Protein 2HGC (pdb70)

CATH classification: 1.10.10.10

Foldseek 3Di:
DCLLVCLVCCVVVLDDDDQVRQPHDVVVVQVSVVVCVVVQQKDQQDDDPHTRRIHSDGMDGDPCNVVVCVVCVPDDGD

InterPro domains:
  IPR018597 Bacteriophage Tuc2009, YjcQ [PF09639] (8-92)
  IPR036388 Winged helix-like DNA-binding domain superfamily [G3DSA:1.10.10.10] (1-82)
  IPR036390 Winged helix DNA-binding domain superfamily [SSF46785] (5-82)

Organism: Bacillus subtilis (strain 168) (NCBI:txid224308)

Nearest PDB structures (foldseek):
  2hgc-assembly1_A  TM=9.482E-01  e=6.575E-14  Bacillus subtilis
  5kbj-assembly2_D  TM=4.051E-01  e=1.940E-01  Staphylococcus aureus
  8qie-assembly1_Sa  TM=5.534E-01  e=1.242E+00  Leishmania major strain Friedlin
  5lzu-assembly1_ZZ  TM=5.571E-01  e=3.143E+00  Oryctolagus cuniculus
  8pj1-assembly1_y  TM=4.479E-01  e=6.517E+00  Homo sapiens

Secondary structure (DSSP, 8-state):
--HHHHHHHHHHH-S---HHHHTS-HHHHHHHHHHHHHHTSEE--EESSSSEE--SS--EE-HHHHHHHHHHT-S---

Solvent-accessible surface area: 5072 Å² total; per-residue (Å²): 174,65,74,13,2,0,0,22,25,7,102,111,44,112,14,68,29,46,47,120,120,11,58,12,82,111,84,93,15,20,72,2,0,46,73,1,84,180,67,20,38,3,95,26,12,92,113,77,108,114,80,14,73,21,103,167,155,15,17,94,49,36,141,111,0,47,75,71,17,130,139,43,30,129,107,118,73,111

Radius of gyration: 11.41 Å; Cα contacts (8 Å, |Δi|>4): 88; chains: 1; bounding box: 29×24×24 Å

Sequence (78 aa):
KLRYAILKEIFEGNTPLSENDIGVTEDQFDDAVNFLKREGYIIGVHYSDDRPHLYKLGPELTEKGENYLKENGTWSKAKLRYAILKEIFEGNTPLSENDIGVTEDQFDDAVNFLKREGYIIGVHYSDDRPHLYKLGPELTEKGENYLKENGTWSKAKLRYAILKEIFEGNTPLSENDIGVTEDQFDDAVNFLKREGYIIGVHYSDDRPHLYKLGPELTEKGENYLKENGTWSKAKLRYAILKEIFEGNTPLSENDIGVTEDQFDDAVNFLKREGYIIGVHYSDDRPHLYKLGPELTEKGENYLKENGTWSKAKLRYAILKEIFEGNTPLSENDIGVTEDQFDDAVNFLKREGYIIGVHYSDDRPHLYKLGPELTEKGENYLKENGTWSKAKLRYAILKEIFEGNTPLSENDIGVTEDQFDDAVNFLKREGYIIGVHYSDDRPHLYKLGPELTEKGENYLKENGTWSKAKLRYAILKEIFEGNTPLSENDIGVTEDQFDDAVNFLKREGYIIGVHYSDDRPHLYKLGPELTEKGENYLKENGTWSKAKLRYAILKEIFEGNTPLSENDIGVTEDQFDDAVNFLKREGYIIGVHYSDDRPHLYKLGPELTEKGENYLKENGTWSKAKLRYAILKEIFEGNTPLSENDIGVTEDQFDDAVNFLKREGYIIGVHYSDDRPHLYKLGPELTEKGENYLKENGTWSKAKLRYAILKEIFEGNTPLSENDIGVTEDQFDDAVNFLKREGYIIGVHYSDDRPHLYKLGPELTEKGENYLKENGTWSKAKLRYAILKEIFEGNTPLSENDIGVTEDQFDDAVNFLKREGYIIGVHYSDDRPHLYKLGPELTEKGENYLKENGTWSKAKLRYAILKEIFEGNTPLSENDIGVTEDQFDDAVNFLKREGYIIGVHYSDDRPHLYKLGPELTEKGENYLKENGTWSKAKLRYAILKEIFEGNTPLSENDIGVTEDQFDDAVNFLKREGYIIGVHYSDDRPHLYKLGPELTEKGENYLKENGTWSKAKLRYAILKEIFEGNTPLSENDIGVTEDQFDDAVNFLKREGYIIGVHYSDDRPHLYKLGPELTEKGENYLKENGTWSKAKLRYAILKEIFEGNTPLSENDIGVTEDQFDDAVNFLKREGYIIGVHYSDDRPHLYKLGPELTEKGENYLKENGTWSKAKLRYAILKEIFEGNTPLSENDIGVTEDQFDDAVNFLKREGYIIGVHYSDDRPHLYKLGPELTEKGENYLKENGTWSKAKLRYAILKEIFEGNTPLSENDIGVTEDQFDDAVNFLKREGYIIGVHYSDDRPHLYKLGPELTEKGENYLKENGTWSKAKLRYAILKEIFEGNTPLSENDIGVTEDQFDDAVNFLKREGYIIGVHYSDDRPHLYKLGPELTEKGENYLKENGTWSKAKLRYAILKEIFEGNTPLSENDIGVTEDQFDDAVNFLKREGYIIGVHYSDDRPHLYKLGPELTEKGENYLKENGTWSKAKLRYAILKEIFEGNTPLSENDIGVTEDQFDDAVNFLKREGYIIGVHYSDDRPHLYKLGPELTEKGENYLKENGTWSKA

Structure (mmCIF, N/CA/C/O backbone):
data_2HGC
#
_entry.id   2HGC
#
loop_
_atom_site.group_PDB
_atom_site.id
_atom_site.type_symbol
_atom_site.label_atom_id
_atom_site.label_alt_id
_atom_site.label_comp_id
_atom_site.label_asym_id
_atom_site.label_entity_id
_atom_site.label_seq_id
_atom_site.pdbx_PDB_ins_code
_atom_site.Cartn_x
_atom_site.Cartn_y
_atom_site.Cartn_z
_atom_site.occupancy
_atom_site.B_iso_or_equiv
_atom_site.auth_seq_id
_atom_site.auth_comp_id
_atom_site.auth_asym_id
_atom_site.auth_atom_id
_atom_site.pdbx_PDB_model_num
ATOM 1 N N . LYS A 1 5 ? -10.778 0.805 4.578 1.00 0.00 5 LYS A N 1
ATOM 2 C CA . LYS A 1 5 ? -11.189 2.161 4.269 1.00 0.00 5 LYS A CA 1
ATOM 3 C C . LYS A 1 5 ? -10.038 2.879 3.573 1.00 0.00 5 LYS A C 1
ATOM 4 O O . LYS A 1 5 ? -10.189 3.403 2.475 1.00 0.00 5 LYS A O 1
ATOM 23 N N . LEU A 1 6 ? -8.878 2.890 4.219 1.00 0.00 6 LEU A N 1
ATOM 24 C CA . LEU A 1 6 ? -7.695 3.516 3.641 1.00 0.00 6 LEU A CA 1
ATOM 25 C C . LEU A 1 6 ? -6.759 2.478 3.025 1.00 0.00 6 LEU A C 1
ATOM 26 O O . LEU A 1 6 ? -5.690 2.826 2.528 1.00 0.00 6 LEU A O 1
ATOM 42 N N . ARG A 1 7 ? -7.163 1.209 3.040 1.00 0.00 7 ARG A N 1
ATOM 43 C CA . ARG A 1 7 ? -6.294 0.135 2.555 1.00 0.00 7 ARG A CA 1
ATOM 44 C C . ARG A 1 7 ? -6.093 0.265 1.051 1.00 0.00 7 ARG A C 1
ATOM 45 O O . ARG A 1 7 ? -4.963 0.354 0.571 1.00 0.00 7 ARG A O 1
ATOM 66 N N . TYR A 1 8 ? -7.199 0.284 0.312 1.00 0.00 8 TYR A N 1
ATOM 67 C CA . TYR A 1 8 ? -7.147 0.469 -1.133 1.00 0.00 8 TYR A CA 1
ATOM 68 C C . TYR A 1 8 ? -6.557 1.829 -1.482 1.00 0.00 8 TYR A C 1
ATOM 69 O O . TYR A 1 8 ? -5.766 1.952 -2.419 1.00 0.00 8 TYR A O 1
ATOM 87 N N . ALA A 1 9 ? -6.947 2.844 -0.722 1.00 0.00 9 ALA A N 1
ATOM 88 C CA . ALA A 1 9 ? -6.541 4.211 -1.001 1.00 0.00 9 ALA A CA 1
ATOM 89 C C . ALA A 1 9 ? -5.020 4.348 -1.009 1.00 0.00 9 ALA A C 1
ATOM 90 O O . ALA A 1 9 ? -4.450 4.956 -1.918 1.00 0.00 9 ALA A O 1
ATOM 97 N N . ILE A 1 10 ? -4.365 3.753 -0.019 1.00 0.00 10 ILE A N 1
ATOM 98 C CA . ILE A 1 10 ? -2.912 3.784 0.054 1.00 0.00 10 ILE A CA 1
ATOM 99 C C . ILE A 1 10 ? -2.295 2.901 -1.032 1.00 0.00 10 ILE A C 1
ATOM 100 O O . ILE A 1 10 ? -1.297 3.275 -1.648 1.00 0.00 10 ILE A O 1
ATOM 116 N N . LEU A 1 11 ? -2.910 1.744 -1.285 1.00 0.00 11 LEU A N 1
ATOM 117 C CA . LEU A 1 11 ? -2.451 0.846 -2.347 1.00 0.00 11 LEU A CA 1
ATOM 118 C C . LEU A 1 11 ? -2.411 1.561 -3.692 1.00 0.00 11 LEU A C 1
ATOM 119 O O . LEU A 1 11 ? -1.444 1.440 -4.443 1.00 0.00 11 LEU A O 1
ATOM 135 N N . LYS A 1 12 ? -3.466 2.308 -3.987 1.00 0.00 12 LYS A N 1
ATOM 136 C CA . LYS A 1 12 ? -3.550 3.051 -5.234 1.00 0.00 12 LYS A CA 1
ATOM 137 C C . LYS A 1 12 ? -2.438 4.094 -5.312 1.00 0.00 12 LYS A C 1
ATOM 138 O O . LYS A 1 12 ? -1.853 4.316 -6.373 1.00 0.00 12 LYS A O 1
ATOM 157 N N . GLU A 1 13 ? -2.158 4.738 -4.182 1.00 0.00 13 GLU A N 1
ATOM 158 C CA . GLU A 1 13 ? -1.098 5.740 -4.114 1.00 0.00 13 GLU A CA 1
ATOM 159 C C . GLU A 1 13 ? 0.258 5.095 -4.369 1.00 0.00 13 GLU A C 1
ATOM 160 O O . GLU A 1 13 ? 1.128 5.685 -5.002 1.00 0.00 13 GLU A O 1
ATOM 172 N N . ILE A 1 14 ? 0.431 3.880 -3.869 1.00 0.00 14 ILE A N 1
ATOM 173 C CA . ILE A 1 14 ? 1.646 3.116 -4.115 1.00 0.00 14 ILE A CA 1
ATOM 174 C C . ILE A 1 14 ? 1.755 2.757 -5.596 1.00 0.00 14 ILE A C 1
ATOM 175 O O . ILE A 1 14 ? 2.815 2.905 -6.206 1.00 0.00 14 ILE A O 1
ATOM 191 N N . PHE A 1 15 ? 0.636 2.320 -6.163 1.00 0.00 15 PHE A N 1
ATOM 192 C CA . PHE A 1 15 ? 0.590 1.844 -7.542 1.00 0.00 15 PHE A CA 1
ATOM 193 C C . PHE A 1 15 ? 1.053 2.907 -8.539 1.00 0.00 15 PHE A C 1
ATOM 194 O O . PHE A 1 15 ? 1.910 2.643 -9.381 1.00 0.00 15 PHE A O 1
ATOM 211 N N . GLU A 1 16 ? 0.497 4.108 -8.441 1.00 0.00 16 GLU A N 1
ATOM 212 C CA . GLU A 1 16 ? 0.815 5.155 -9.408 1.00 0.00 16 GLU A CA 1
ATOM 213 C C . GLU A 1 16 ? 1.918 6.075 -8.893 1.00 0.00 16 GLU A C 1
ATOM 214 O O . GLU A 1 16 ? 2.564 6.779 -9.670 1.00 0.00 16 GLU A O 1
ATOM 226 N N . GLY A 1 17 ? 2.134 6.060 -7.582 1.00 0.00 17 GLY A N 1
ATOM 227 C CA . GLY A 1 17 ? 3.155 6.898 -6.985 1.00 0.00 17 GLY A CA 1
ATOM 228 C C . GLY A 1 17 ? 4.551 6.382 -7.253 1.00 0.00 17 GLY A C 1
ATOM 229 O O . GLY A 1 17 ? 5.508 7.153 -7.250 1.00 0.00 17 GLY A O 1
ATOM 233 N N . ASN A 1 18 ? 4.657 5.065 -7.452 1.00 0.00 18 ASN A N 1
ATOM 234 C CA . ASN A 1 18 ? 5.920 4.404 -7.811 1.00 0.00 18 ASN A CA 1
ATOM 235 C C . ASN A 1 18 ? 6.869 4.317 -6.609 1.00 0.00 18 ASN A C 1
ATOM 236 O O . ASN A 1 18 ? 7.949 3.735 -6.708 1.00 0.00 18 ASN A O 1
ATOM 247 N N . THR A 1 19 ? 6.423 4.873 -5.475 1.00 0.00 19 THR A N 1
ATOM 248 C CA . THR A 1 19 ? 7.158 4.876 -4.197 1.00 0.00 19 THR A CA 1
ATOM 249 C C . THR A 1 19 ? 8.528 5.569 -4.284 1.00 0.00 19 THR A C 1
ATOM 250 O O . THR A 1 19 ? 9.140 5.651 -5.348 1.00 0.00 19 THR A O 1
ATOM 261 N N . PRO A 1 20 ? 9.024 6.106 -3.153 1.00 0.00 20 PRO A N 1
ATOM 262 C CA . PRO A 1 20 ? 8.342 6.061 -1.858 1.00 0.00 20 PRO A CA 1
ATOM 263 C C . PRO A 1 20 ? 7.279 7.150 -1.722 1.00 0.00 20 PRO A C 1
ATOM 264 O O . PRO A 1 20 ? 7.231 8.083 -2.521 1.00 0.00 20 PRO A O 1
ATOM 275 N N . LEU A 1 21 ? 6.435 7.029 -0.706 1.00 0.00 21 LEU A N 1
ATOM 276 C CA . LEU A 1 21 ? 5.429 8.041 -0.426 1.00 0.00 21 LEU A CA 1
ATOM 277 C C . LEU A 1 21 ? 5.297 8.243 1.076 1.00 0.00 21 LEU A C 1
ATOM 278 O O . LEU A 1 21 ? 5.525 7.317 1.855 1.00 0.00 21 LEU A O 1
ATOM 294 N N . SER A 1 22 ? 4.959 9.458 1.471 1.00 0.00 22 SER A N 1
ATOM 295 C CA . SER A 1 22 ? 4.773 9.783 2.875 1.00 0.00 22 SER A CA 1
ATOM 296 C C . SER A 1 22 ? 3.367 9.446 3.327 1.00 0.00 22 SER A C 1
ATOM 297 O O . SER A 1 22 ? 2.467 9.211 2.519 1.00 0.00 22 SER A O 1
ATOM 305 N N . GLU A 1 23 ? 3.192 9.460 4.627 1.00 0.00 23 GLU A N 1
ATOM 306 C CA . GLU A 1 23 ? 1.895 9.211 5.226 1.00 0.00 23 GLU A CA 1
ATOM 307 C C . GLU A 1 23 ? 1.058 10.477 5.170 1.00 0.00 23 GLU A C 1
ATOM 308 O O . GLU A 1 23 ? -0.098 10.459 4.741 1.00 0.00 23 GLU A O 1
ATOM 320 N N . ASN A 1 24 ? 1.655 11.585 5.582 1.00 0.00 24 ASN A N 1
ATOM 321 C CA . ASN A 1 24 ? 0.971 12.871 5.558 1.00 0.00 24 ASN A CA 1
ATOM 322 C C . ASN A 1 24 ? 0.712 13.284 4.117 1.00 0.00 24 ASN A C 1
ATOM 323 O O . ASN A 1 24 ? -0.254 13.985 3.819 1.00 0.00 24 ASN A O 1
ATOM 334 N N . ASP A 1 25 ? 1.574 12.811 3.225 1.00 0.00 25 ASP A N 1
ATOM 335 C CA . ASP A 1 25 ? 1.488 13.152 1.811 1.00 0.00 25 ASP A CA 1
ATOM 336 C C . ASP A 1 25 ? 0.305 12.439 1.158 1.00 0.00 25 ASP A C 1
ATOM 337 O O . ASP A 1 25 ? -0.412 13.029 0.353 1.00 0.00 25 ASP A O 1
ATOM 346 N N . ILE A 1 26 ? 0.091 11.171 1.520 1.00 0.00 26 ILE A N 1
ATOM 347 C CA . ILE A 1 26 ? -1.059 10.427 1.011 1.00 0.00 26 ILE A CA 1
ATOM 348 C C . ILE A 1 26 ? -2.342 10.910 1.702 1.00 0.00 26 ILE A C 1
ATOM 349 O O . ILE A 1 26 ? -3.411 10.941 1.090 1.00 0.00 26 ILE A O 1
ATOM 365 N N . GLY A 1 27 ? -2.226 11.310 2.969 1.00 0.00 27 GLY A N 1
ATOM 366 C CA . GLY A 1 27 ? -3.360 11.900 3.663 1.00 0.00 27 GLY A CA 1
ATOM 367 C C . GLY A 1 27 ? -3.707 11.204 4.970 1.00 0.00 27 GLY A C 1
ATOM 368 O O . GLY A 1 27 ? -4.823 11.344 5.469 1.00 0.00 27 GLY A O 1
ATOM 372 N N . VAL A 1 28 ? -2.760 10.465 5.535 1.00 0.00 28 VAL A N 1
ATOM 373 C CA . VAL A 1 28 ? -2.998 9.741 6.781 1.00 0.00 28 VAL A CA 1
ATOM 374 C C . VAL A 1 28 ? -1.879 10.009 7.786 1.00 0.00 28 VAL A C 1
ATOM 375 O O . VAL A 1 28 ? -0.903 10.694 7.472 1.00 0.00 28 VAL A O 1
ATOM 388 N N . THR A 1 29 ? -2.027 9.488 8.996 1.00 0.00 29 THR A N 1
ATOM 389 C CA . THR A 1 29 ? -0.980 9.597 10.001 1.00 0.00 29 THR A CA 1
ATOM 390 C C . THR A 1 29 ? 0.033 8.470 9.831 1.00 0.00 29 THR A C 1
ATOM 391 O O . THR A 1 29 ? -0.179 7.555 9.026 1.00 0.00 29 THR A O 1
ATOM 402 N N . GLU A 1 30 ? 1.127 8.535 10.585 1.00 0.00 30 GLU A N 1
ATOM 403 C CA . GLU A 1 30 ? 2.183 7.531 10.497 1.00 0.00 30 GLU A CA 1
ATOM 404 C C . GLU A 1 30 ? 1.626 6.149 10.794 1.00 0.00 30 GLU A C 1
ATOM 405 O O . GLU A 1 30 ? 1.781 5.218 10.007 1.00 0.00 30 GLU A O 1
ATOM 417 N N . ASP A 1 31 ? 0.960 6.039 11.935 1.00 0.00 31 ASP A N 1
ATOM 418 C CA . ASP A 1 31 ? 0.459 4.761 12.425 1.00 0.00 31 ASP A CA 1
ATOM 419 C C . ASP A 1 31 ? -0.629 4.186 11.522 1.00 0.00 31 ASP A C 1
ATOM 420 O O . ASP A 1 31 ? -0.769 2.966 11.422 1.00 0.00 31 ASP A O 1
ATOM 429 N N . GLN A 1 32 ? -1.387 5.058 10.863 1.00 0.00 32 GLN A N 1
ATOM 430 C CA . GLN A 1 32 ? -2.406 4.617 9.910 1.00 0.00 32 GLN A CA 1
ATOM 431 C C . GLN A 1 32 ? -1.749 4.014 8.672 1.00 0.00 32 GLN A C 1
ATOM 432 O O . GLN A 1 32 ? -2.135 2.939 8.212 1.00 0.00 32 GLN A O 1
ATOM 446 N N . PHE A 1 33 ? -0.749 4.713 8.149 1.00 0.00 33 PHE A N 1
ATOM 447 C CA . PHE A 1 33 ? 0.017 4.238 7.001 1.00 0.00 33 PHE A CA 1
ATOM 448 C C . PHE A 1 33 ? 0.741 2.945 7.363 1.00 0.00 33 PHE A C 1
ATOM 449 O O . PHE A 1 33 ? 0.726 1.972 6.607 1.00 0.00 33 PHE A O 1
ATOM 466 N N . ASP A 1 34 ? 1.356 2.957 8.538 1.00 0.00 34 ASP A N 1
ATOM 467 C CA . ASP A 1 34 ? 2.064 1.802 9.084 1.00 0.00 34 ASP A CA 1
ATOM 468 C C . ASP A 1 34 ? 1.169 0.569 9.142 1.00 0.00 34 ASP A C 1
ATOM 469 O O . ASP A 1 34 ? 1.516 -0.485 8.606 1.00 0.00 34 ASP A O 1
ATOM 478 N N . ASP A 1 35 ? 0.010 0.707 9.778 1.00 0.00 35 ASP A N 1
ATOM 479 C CA . ASP A 1 35 ? -0.917 -0.412 9.928 1.00 0.00 35 ASP A CA 1
ATOM 480 C C . ASP A 1 35 ? -1.369 -0.920 8.566 1.00 0.00 35 ASP A C 1
ATOM 481 O O . ASP A 1 35 ? -1.478 -2.127 8.347 1.00 0.00 35 ASP A O 1
ATOM 490 N N . ALA A 1 36 ? -1.619 0.007 7.650 1.00 0.00 36 ALA A N 1
ATOM 491 C CA . ALA A 1 36 ? -2.054 -0.344 6.308 1.00 0.00 36 ALA A CA 1
ATOM 492 C C . ALA A 1 36 ? -1.003 -1.190 5.603 1.00 0.00 36 ALA A C 1
ATOM 493 O O . ALA A 1 36 ? -1.306 -2.272 5.107 1.00 0.00 36 ALA A O 1
ATOM 500 N N . VAL A 1 37 ? 0.232 -0.704 5.586 1.00 0.00 37 VAL A N 1
ATOM 501 C CA . VAL A 1 37 ? 1.325 -1.408 4.926 1.00 0.00 37 VAL A CA 1
ATOM 502 C C . VAL A 1 37 ? 1.537 -2.790 5.542 1.00 0.00 37 VAL A C 1
ATOM 503 O O . VAL A 1 37 ? 1.686 -3.781 4.826 1.00 0.00 37 VAL A O 1
ATOM 516 N N . ASN A 1 38 ? 1.527 -2.853 6.869 1.00 0.00 38 ASN A N 1
ATOM 517 C CA . ASN A 1 38 ? 1.724 -4.117 7.576 1.00 0.00 38 ASN A CA 1
ATOM 518 C C . ASN A 1 38 ? 0.616 -5.111 7.249 1.00 0.00 38 ASN A C 1
ATOM 519 O O . ASN A 1 38 ? 0.881 -6.285 6.978 1.00 0.00 38 ASN A O 1
ATOM 530 N N . PHE A 1 39 ? -0.621 -4.632 7.264 1.00 0.00 39 PHE A N 1
ATOM 531 C CA . PHE A 1 39 ? -1.776 -5.472 6.968 1.00 0.00 39 PHE A CA 1
ATOM 532 C C . PHE A 1 39 ? -1.732 -5.969 5.526 1.00 0.00 39 PHE A C 1
ATOM 533 O O . PHE A 1 39 ? -1.927 -7.158 5.265 1.00 0.00 39 PHE A O 1
ATOM 550 N N . LEU A 1 40 ? -1.459 -5.059 4.597 1.00 0.00 40 LEU A N 1
ATOM 551 C CA . LEU A 1 40 ? -1.410 -5.401 3.180 1.00 0.00 40 LEU A CA 1
ATOM 552 C C . LEU A 1 40 ? -0.284 -6.392 2.902 1.00 0.00 40 LEU A C 1
ATOM 553 O O . LEU A 1 40 ? -0.410 -7.269 2.046 1.00 0.00 40 LEU A O 1
ATOM 569 N N . LYS A 1 41 ? 0.812 -6.247 3.635 1.00 0.00 41 LYS A N 1
ATOM 570 C CA . LYS A 1 41 ? 1.942 -7.158 3.519 1.00 0.00 41 LYS A CA 1
ATOM 571 C C . LYS A 1 41 ? 1.570 -8.548 4.023 1.00 0.00 41 LYS A C 1
ATOM 572 O O . LYS A 1 41 ? 1.923 -9.556 3.411 1.00 0.00 41 LYS A O 1
ATOM 591 N N . ARG A 1 42 ? 0.841 -8.590 5.131 1.00 0.00 42 ARG A N 1
ATOM 592 C CA . ARG A 1 42 ? 0.490 -9.850 5.776 1.00 0.00 42 ARG A CA 1
ATOM 593 C C . ARG A 1 42 ? -0.463 -10.664 4.907 1.00 0.00 42 ARG A C 1
ATOM 594 O O . ARG A 1 42 ? -0.258 -11.861 4.694 1.00 0.00 42 ARG A O 1
ATOM 615 N N . GLU A 1 43 ? -1.501 -10.008 4.399 1.00 0.00 43 GLU A N 1
ATOM 616 C CA . GLU A 1 43 ? -2.526 -10.691 3.618 1.00 0.00 43 GLU A CA 1
ATOM 617 C C . GLU A 1 43 ? -2.014 -11.034 2.222 1.00 0.00 43 GLU A C 1
ATOM 618 O O . GLU A 1 43 ? -2.527 -11.946 1.572 1.00 0.00 43 GLU A O 1
ATOM 630 N N . GLY A 1 44 ? -1.004 -10.305 1.767 1.00 0.00 44 GLY A N 1
ATOM 631 C CA . GLY A 1 44 ? -0.397 -10.604 0.484 1.00 0.00 44 GLY A CA 1
ATOM 632 C C . GLY A 1 44 ? -0.892 -9.706 -0.630 1.00 0.00 44 GLY A C 1
ATOM 633 O O . GLY A 1 44 ? -1.245 -10.181 -1.709 1.00 0.00 44 GLY A O 1
ATOM 637 N N . TYR A 1 45 ? -0.933 -8.407 -0.373 1.00 0.00 45 TYR A N 1
ATOM 638 C CA . TYR A 1 45 ? -1.309 -7.441 -1.398 1.00 0.00 45 TYR A CA 1
ATOM 639 C C . TYR A 1 45 ? -0.068 -6.812 -2.013 1.00 0.00 45 TYR A C 1
ATOM 640 O O . TYR A 1 45 ? -0.022 -6.543 -3.215 1.00 0.00 45 TYR A O 1
ATOM 658 N N . ILE A 1 46 ? 0.944 -6.593 -1.186 1.00 0.00 46 ILE A N 1
ATOM 659 C CA . ILE A 1 46 ? 2.204 -6.032 -1.649 1.00 0.00 46 ILE A CA 1
ATOM 660 C C . ILE A 1 46 ? 3.381 -6.673 -0.928 1.00 0.00 46 ILE A C 1
ATOM 661 O O . ILE A 1 46 ? 3.233 -7.197 0.179 1.00 0.00 46 ILE A O 1
ATOM 677 N N . ILE A 1 47 ? 4.539 -6.640 -1.569 1.00 0.00 47 ILE A N 1
ATOM 678 C CA . ILE A 1 47 ? 5.762 -7.180 -0.991 1.00 0.00 47 ILE A CA 1
ATOM 679 C C . ILE A 1 47 ? 6.894 -6.170 -1.135 1.00 0.00 47 ILE A C 1
ATOM 680 O O . ILE A 1 47 ? 6.740 -5.157 -1.817 1.00 0.00 47 ILE A O 1
ATOM 696 N N . GLY A 1 48 ? 8.022 -6.440 -0.491 1.00 0.00 48 GLY A N 1
ATOM 697 C CA . GLY A 1 48 ? 9.157 -5.538 -0.570 1.00 0.00 48 GLY A CA 1
ATOM 698 C C . GLY A 1 48 ? 9.183 -4.565 0.588 1.00 0.00 48 GLY A C 1
ATOM 699 O O . GLY A 1 48 ? 9.905 -3.566 0.565 1.00 0.00 48 GLY A O 1
ATOM 703 N N . VAL A 1 49 ? 8.389 -4.864 1.605 1.00 0.00 49 VAL A N 1
ATOM 704 C CA . VAL A 1 49 ? 8.296 -4.017 2.781 1.00 0.00 49 VAL A CA 1
ATOM 705 C C . VAL A 1 49 ? 9.491 -4.247 3.693 1.00 0.00 49 VAL A C 1
ATOM 706 O O . VAL A 1 49 ? 9.667 -5.331 4.246 1.00 0.00 49 VAL A O 1
ATOM 719 N N . HIS A 1 50 ? 10.318 -3.226 3.834 1.00 0.00 50 HIS A N 1
ATOM 720 C CA . HIS A 1 50 ? 11.513 -3.329 4.651 1.00 0.00 50 HIS A CA 1
ATOM 721 C C . HIS A 1 50 ? 11.370 -2.500 5.914 1.00 0.00 50 HIS A C 1
ATOM 722 O O . HIS A 1 50 ? 10.960 -1.341 5.864 1.00 0.00 50 HIS A O 1
ATOM 737 N N . TYR A 1 51 ? 11.689 -3.105 7.042 1.00 0.00 51 TYR A N 1
ATOM 738 C CA . TYR A 1 51 ? 11.690 -2.399 8.310 1.00 0.00 51 TYR A CA 1
ATOM 739 C C . TYR A 1 51 ? 13.078 -1.831 8.564 1.00 0.00 51 TYR A C 1
ATOM 740 O O . TYR A 1 51 ? 14.076 -2.465 8.230 1.00 0.00 51 TYR A O 1
ATOM 758 N N . SER A 1 52 ? 13.153 -0.645 9.147 1.00 0.00 52 SER A N 1
ATOM 759 C CA . SER A 1 52 ? 14.442 0.002 9.338 1.00 0.00 52 SER A CA 1
ATOM 760 C C . SER A 1 52 ? 14.668 0.279 10.818 1.00 0.00 52 SER A C 1
ATOM 761 O O . SER A 1 52 ? 15.224 -0.550 11.537 1.00 0.00 52 SER A O 1
ATOM 769 N N . ASP A 1 53 ? 14.211 1.433 11.265 1.00 0.00 53 ASP A N 1
ATOM 770 C CA . ASP A 1 53 ? 14.216 1.776 12.679 1.00 0.00 53 ASP A CA 1
ATOM 771 C C . ASP A 1 53 ? 13.389 0.764 13.464 1.00 0.00 53 ASP A C 1
ATOM 772 O O . ASP A 1 53 ? 13.857 0.144 14.424 1.00 0.00 53 ASP A O 1
ATOM 781 N N . ASP A 1 54 ? 12.173 0.582 13.000 1.00 0.00 54 ASP A N 1
ATOM 782 C CA . ASP A 1 54 ? 11.196 -0.293 13.639 1.00 0.00 54 ASP A CA 1
ATOM 783 C C . ASP A 1 54 ? 9.988 -0.501 12.730 1.00 0.00 54 ASP A C 1
ATOM 784 O O . ASP A 1 54 ? 9.396 -1.580 12.706 1.00 0.00 54 ASP A O 1
ATOM 793 N N . ARG A 1 55 ? 9.647 0.527 11.959 1.00 0.00 55 ARG A N 1
ATOM 794 C CA . ARG A 1 55 ? 8.438 0.512 11.159 1.00 0.00 55 ARG A CA 1
ATOM 795 C C . ARG A 1 55 ? 8.790 0.309 9.688 1.00 0.00 55 ARG A C 1
ATOM 796 O O . ARG A 1 55 ? 9.956 0.447 9.304 1.00 0.00 55 ARG A O 1
ATOM 817 N N . PRO A 1 56 ? 7.805 -0.057 8.850 1.00 0.00 56 PRO A N 1
ATOM 818 C CA . PRO A 1 56 ? 8.018 -0.241 7.414 1.00 0.00 56 PRO A CA 1
ATOM 819 C C . PRO A 1 56 ? 8.450 1.047 6.721 1.00 0.00 56 PRO A C 1
ATOM 820 O O . PRO A 1 56 ? 7.890 2.117 6.959 1.00 0.00 56 PRO A O 1
ATOM 831 N N . HIS A 1 57 ? 9.459 0.937 5.877 1.00 0.00 57 HIS A N 1
ATOM 832 C CA . HIS A 1 57 ? 9.930 2.066 5.095 1.00 0.00 57 HIS A CA 1
ATOM 833 C C . HIS A 1 57 ? 9.968 1.701 3.620 1.00 0.00 57 HIS A C 1
ATOM 834 O O . HIS A 1 57 ? 10.469 0.640 3.244 1.00 0.00 57 HIS A O 1
ATOM 849 N N . LEU A 1 58 ? 9.426 2.578 2.794 1.00 0.00 58 LEU A N 1
ATOM 850 C CA . LEU A 1 58 ? 9.351 2.333 1.364 1.00 0.00 58 LEU A CA 1
ATOM 851 C C . LEU A 1 58 ? 10.497 3.027 0.646 1.00 0.00 58 LEU A C 1
ATOM 852 O O . LEU A 1 58 ? 10.857 4.158 0.975 1.00 0.00 58 LEU A O 1
ATOM 868 N N . TYR A 1 59 ? 11.076 2.336 -0.321 1.00 0.00 59 TYR A N 1
ATOM 869 C CA . TYR A 1 59 ? 12.180 2.877 -1.090 1.00 0.00 59 TYR A CA 1
ATOM 870 C C . TYR A 1 59 ? 11.721 3.158 -2.512 1.00 0.00 59 TYR A C 1
ATOM 871 O O . TYR A 1 59 ? 10.541 3.015 -2.819 1.00 0.00 59 TYR A O 1
ATOM 889 N N . LYS A 1 60 ? 12.647 3.544 -3.377 1.00 0.00 60 LYS A N 1
ATOM 890 C CA . LYS A 1 60 ? 12.305 3.911 -4.746 1.00 0.00 60 LYS A CA 1
ATOM 891 C C . LYS A 1 60 ? 12.209 2.664 -5.621 1.00 0.00 60 LYS A C 1
ATOM 892 O O . LYS A 1 60 ? 11.850 2.732 -6.800 1.00 0.00 60 LYS A O 1
ATOM 911 N N . LEU A 1 61 ? 12.552 1.530 -5.032 1.00 0.00 61 LEU A N 1
ATOM 912 C CA . LEU A 1 61 ? 12.472 0.247 -5.706 1.00 0.00 61 LEU A CA 1
ATOM 913 C C . LEU A 1 61 ? 12.366 -0.845 -4.652 1.00 0.00 61 LEU A C 1
ATOM 914 O O . LEU A 1 61 ? 13.237 -0.968 -3.790 1.00 0.00 61 LEU A O 1
ATOM 930 N N . GLY A 1 62 ? 11.293 -1.615 -4.701 1.00 0.00 62 GLY A N 1
ATOM 931 C CA . GLY A 1 62 ? 11.084 -2.642 -3.701 1.00 0.00 62 GLY A CA 1
ATOM 932 C C . GLY A 1 62 ? 9.627 -3.044 -3.563 1.00 0.00 62 GLY A C 1
ATOM 933 O O . GLY A 1 62 ? 9.305 -4.222 -3.695 1.00 0.00 62 GLY A O 1
ATOM 937 N N . PRO A 1 63 ? 8.721 -2.090 -3.270 1.00 0.00 63 PRO A N 1
ATOM 938 C CA . PRO A 1 63 ? 7.286 -2.375 -3.136 1.00 0.00 63 PRO A CA 1
ATOM 939 C C . PRO A 1 63 ? 6.669 -2.897 -4.432 1.00 0.00 63 PRO A C 1
ATOM 940 O O . PRO A 1 63 ? 6.477 -2.146 -5.389 1.00 0.00 63 PRO A O 1
ATOM 951 N N . GLU A 1 64 ? 6.379 -4.190 -4.455 1.00 0.00 64 GLU A N 1
ATOM 952 C CA . GLU A 1 64 ? 5.768 -4.829 -5.612 1.00 0.00 64 GLU A CA 1
ATOM 953 C C . GLU A 1 64 ? 4.337 -5.228 -5.272 1.00 0.00 64 GLU A C 1
ATOM 954 O O . GLU A 1 64 ? 4.072 -5.689 -4.163 1.00 0.00 64 GLU A O 1
ATOM 966 N N . LEU A 1 65 ? 3.418 -5.052 -6.208 1.00 0.00 65 LEU A N 1
ATOM 967 C CA . LEU A 1 65 ? 2.044 -5.486 -5.995 1.00 0.00 65 LEU A CA 1
ATOM 968 C C . LEU A 1 65 ? 1.868 -6.930 -6.438 1.00 0.00 65 LEU A C 1
ATOM 969 O O . LEU A 1 65 ? 2.492 -7.377 -7.405 1.00 0.00 65 LEU A O 1
ATOM 985 N N . THR A 1 66 ? 1.040 -7.660 -5.713 1.00 0.00 66 THR A N 1
ATOM 986 C CA . THR A 1 66 ? 0.708 -9.022 -6.082 1.00 0.00 66 THR A CA 1
ATOM 987 C C . THR A 1 66 ? -0.469 -9.007 -7.043 1.00 0.00 66 THR A C 1
ATOM 988 O O . THR A 1 66 ? -1.078 -7.957 -7.258 1.00 0.00 66 THR A O 1
ATOM 999 N N . GLU A 1 67 ? -0.796 -10.154 -7.621 1.00 0.00 67 GLU A N 1
ATOM 1000 C CA . GLU A 1 67 ? -1.969 -10.244 -8.471 1.00 0.00 67 GLU A CA 1
ATOM 1001 C C . GLU A 1 67 ? -3.218 -9.965 -7.648 1.00 0.00 67 GLU A C 1
ATOM 1002 O O . GLU A 1 67 ? -4.140 -9.299 -8.109 1.00 0.00 67 GLU A O 1
ATOM 1014 N N . LYS A 1 68 ? -3.222 -10.456 -6.417 1.00 0.00 68 LYS A N 1
ATOM 1015 C CA . LYS A 1 68 ? -4.339 -10.244 -5.510 1.00 0.00 68 LYS A CA 1
ATOM 1016 C C . LYS A 1 68 ? -4.510 -8.761 -5.206 1.00 0.00 68 LYS A C 1
ATOM 1017 O O . LYS A 1 68 ? -5.623 -8.240 -5.228 1.00 0.00 68 LYS A O 1
ATOM 1036 N N . GLY A 1 69 ? -3.398 -8.084 -4.938 1.00 0.00 69 GLY A N 1
ATOM 1037 C CA . GLY A 1 69 ? -3.441 -6.657 -4.679 1.00 0.00 69 GLY A CA 1
ATOM 1038 C C . GLY A 1 69 ? -3.860 -5.877 -5.908 1.00 0.00 69 GLY A C 1
ATOM 1039 O O . GLY A 1 69 ? -4.676 -4.958 -5.823 1.00 0.00 69 GLY A O 1
ATOM 1043 N N . GLU A 1 70 ? -3.313 -6.263 -7.055 1.00 0.00 70 GLU A N 1
ATOM 1044 C CA . GLU A 1 70 ? -3.643 -5.632 -8.325 1.00 0.00 70 GLU A CA 1
ATOM 1045 C C . GLU A 1 70 ? -5.124 -5.836 -8.659 1.00 0.00 70 GLU A C 1
ATOM 1046 O O . GLU A 1 70 ? -5.825 -4.897 -9.034 1.00 0.00 70 GLU A O 1
ATOM 1058 N N . ASN A 1 71 ? -5.594 -7.071 -8.505 1.00 0.00 71 ASN A N 1
ATOM 1059 C CA . ASN A 1 71 ? -6.997 -7.409 -8.759 1.00 0.00 71 ASN A CA 1
ATOM 1060 C C . ASN A 1 71 ? -7.912 -6.664 -7.797 1.00 0.00 71 ASN A C 1
ATOM 1061 O O . ASN A 1 71 ? -9.024 -6.271 -8.153 1.00 0.00 71 ASN A O 1
ATOM 1072 N N . TYR A 1 72 ? -7.431 -6.471 -6.578 1.00 0.00 72 TYR A N 1
ATOM 1073 C CA . TYR A 1 72 ? -8.182 -5.761 -5.554 1.00 0.00 72 TYR A CA 1
ATOM 1074 C C . TYR A 1 72 ? -8.435 -4.318 -5.979 1.00 0.00 72 TYR A C 1
ATOM 1075 O O . TYR A 1 72 ? -9.512 -3.766 -5.741 1.00 0.00 72 TYR A O 1
ATOM 1093 N N . LEU A 1 73 ? -7.444 -3.721 -6.633 1.00 0.00 73 LEU A N 1
ATOM 1094 C CA . LEU A 1 73 ? -7.562 -2.356 -7.131 1.00 0.00 73 LEU A CA 1
ATOM 1095 C C . LEU A 1 73 ? -8.658 -2.263 -8.181 1.00 0.00 73 LEU A C 1
ATOM 1096 O O . LEU A 1 73 ? -9.344 -1.253 -8.289 1.00 0.00 73 LEU A O 1
ATOM 1112 N N . LYS A 1 74 ? -8.824 -3.328 -8.948 1.00 0.00 74 LYS A N 1
ATOM 1113 C CA . LYS A 1 74 ? -9.804 -3.341 -10.022 1.00 0.00 74 LYS A CA 1
ATOM 1114 C C . LYS A 1 74 ? -11.221 -3.320 -9.453 1.00 0.00 74 LYS A C 1
ATOM 1115 O O . LYS A 1 74 ? -12.115 -2.686 -10.013 1.00 0.00 74 LYS A O 1
ATOM 1134 N N . GLU A 1 75 ? -11.410 -4.004 -8.330 1.00 0.00 75 GLU A N 1
ATOM 1135 C CA . GLU A 1 75 ? -12.731 -4.129 -7.721 1.00 0.00 75 GLU A CA 1
ATOM 1136 C C . GLU A 1 75 ? -13.042 -2.934 -6.819 1.00 0.00 75 GLU A C 1
ATOM 1137 O O . GLU A 1 75 ? -14.129 -2.357 -6.884 1.00 0.00 75 GLU A O 1
ATOM 1149 N N . ASN A 1 76 ? -12.076 -2.557 -5.990 1.00 0.00 76 ASN A N 1
ATOM 1150 C CA . ASN A 1 76 ? -12.269 -1.475 -5.026 1.00 0.00 76 ASN A CA 1
ATOM 1151 C C . ASN A 1 76 ? -11.888 -0.138 -5.648 1.00 0.00 76 ASN A C 1
ATOM 1152 O O . ASN A 1 76 ? -11.884 0.891 -4.975 1.00 0.00 76 ASN A O 1
ATOM 1163 N N . GLY A 1 77 ? -11.572 -0.166 -6.939 1.00 0.00 77 GLY A N 1
ATOM 1164 C CA . GLY A 1 77 ? -11.165 1.035 -7.651 1.00 0.00 77 GLY A CA 1
ATOM 1165 C C . GLY A 1 77 ? -12.238 2.106 -7.712 1.00 0.00 77 GLY A C 1
ATOM 1166 O O . GLY A 1 77 ? -11.951 3.260 -8.039 1.00 0.00 77 GLY A O 1
ATOM 1170 N N . THR A 1 78 ? -13.474 1.734 -7.408 1.00 0.00 78 THR A N 1
ATOM 1171 C CA . THR A 1 78 ? -14.567 2.690 -7.375 1.00 0.00 78 THR A CA 1
ATOM 1172 C C . THR A 1 78 ? -14.487 3.558 -6.111 1.00 0.00 78 THR A C 1
ATOM 1173 O O . THR A 1 78 ? -15.316 3.472 -5.204 1.00 0.00 78 THR A O 1
ATOM 1184 N N . TRP A 1 79 ? -13.450 4.378 -6.054 1.00 0.00 79 TRP A N 1
ATOM 1185 C CA . TRP A 1 79 ? -13.253 5.301 -4.953 1.00 0.00 79 TRP A CA 1
ATOM 1186 C C . TRP A 1 79 ? -12.664 6.603 -5.489 1.00 0.00 79 TRP A C 1
ATOM 1187 O O . TRP A 1 79 ? -11.634 6.593 -6.168 1.00 0.00 79 TRP A O 1
ATOM 1208 N N . SER A 1 80 ? -13.332 7.713 -5.206 1.00 0.00 80 SER A N 1
ATOM 1209 C CA . SER A 1 80 ? -12.860 9.019 -5.641 1.00 0.00 80 SER A CA 1
ATOM 1210 C C . SER A 1 80 ? -11.585 9.411 -4.893 1.00 0.00 80 SER A C 1
ATOM 1211 O O . SER A 1 80 ? -11.639 9.966 -3.794 1.00 0.00 80 SER A O 1
ATOM 1219 N N . LYS A 1 81 ? -10.439 9.101 -5.486 1.00 0.00 81 LYS A N 1
ATOM 1220 C CA . LYS A 1 81 ? -9.155 9.417 -4.883 1.00 0.00 81 LYS A CA 1
ATOM 1221 C C . LYS A 1 81 ? -8.086 9.545 -5.967 1.00 0.00 81 LYS A C 1
ATOM 1222 O O . LYS A 1 81 ? -7.773 8.570 -6.647 1.00 0.00 81 LYS A O 1
ATOM 1241 N N . ALA A 1 82 ? -7.585 10.768 -6.153 1.00 0.00 82 ALA A N 1
ATOM 1242 C CA . ALA A 1 82 ? -6.451 11.059 -7.044 1.00 0.00 82 ALA A CA 1
ATOM 1243 C C . ALA A 1 82 ? -6.793 10.985 -8.539 1.00 0.00 82 ALA A C 1
ATOM 1244 O O . ALA A 1 82 ? -6.268 11.767 -9.328 1.00 0.00 82 ALA A O 1
ATOM 1251 N N . LYS A 1 5 ? -10.997 0.301 2.039 1.00 0.00 5 LYS A N 2
ATOM 1252 C CA . LYS A 1 5 ? -11.270 1.682 1.618 1.00 0.00 5 LYS A CA 2
ATOM 1253 C C . LYS A 1 5 ? -9.993 2.504 1.483 1.00 0.00 5 LYS A C 2
ATOM 1254 O O . LYS A 1 5 ? -9.524 2.740 0.370 1.00 0.00 5 LYS A O 2
ATOM 1273 N N . LEU A 1 6 ? -9.408 2.911 2.600 1.00 0.00 6 LEU A N 2
ATOM 1274 C CA . LEU A 1 6 ? -8.143 3.637 2.567 1.00 0.00 6 LEU A CA 2
ATOM 1275 C C . LEU A 1 6 ? -7.038 2.711 2.078 1.00 0.00 6 LEU A C 2
ATOM 1276 O O . LEU A 1 6 ? -5.969 3.152 1.660 1.00 0.00 6 LEU A O 2
ATOM 1292 N N . ARG A 1 7 ? -7.335 1.416 2.122 1.00 0.00 7 ARG A N 2
ATOM 1293 C CA . ARG A 1 7 ? -6.447 0.381 1.611 1.00 0.00 7 ARG A CA 2
ATOM 1294 C C . ARG A 1 7 ? -6.145 0.630 0.136 1.00 0.00 7 ARG A C 2
ATOM 1295 O O . ARG A 1 7 ? -5.027 0.412 -0.330 1.00 0.00 7 ARG A O 2
ATOM 1316 N N . TYR A 1 8 ? -7.159 1.102 -0.579 1.00 0.00 8 TYR A N 2
ATOM 1317 C CA . TYR A 1 8 ? -7.045 1.380 -2.004 1.00 0.00 8 TYR A CA 2
ATOM 1318 C C . TYR A 1 8 ? -6.147 2.581 -2.255 1.00 0.00 8 TYR A C 2
ATOM 1319 O O . TYR A 1 8 ? -5.290 2.544 -3.135 1.00 0.00 8 TYR A O 2
ATOM 1337 N N . ALA A 1 9 ? -6.342 3.635 -1.468 1.00 0.00 9 ALA A N 2
ATOM 1338 C CA . ALA A 1 9 ? -5.583 4.871 -1.629 1.00 0.00 9 ALA A CA 2
ATOM 1339 C C . ALA A 1 9 ? -4.086 4.624 -1.488 1.00 0.00 9 ALA A C 2
ATOM 1340 O O . ALA A 1 9 ? -3.283 5.215 -2.208 1.00 0.00 9 ALA A O 2
ATOM 1347 N N . ILE A 1 10 ? -3.718 3.738 -0.573 1.00 0.00 10 ILE A N 2
ATOM 1348 C CA . ILE A 1 10 ? -2.320 3.376 -0.386 1.00 0.00 10 ILE A CA 2
ATOM 1349 C C . ILE A 1 10 ? -1.790 2.670 -1.631 1.00 0.00 10 ILE A C 2
ATOM 1350 O O . ILE A 1 10 ? -0.770 3.061 -2.199 1.00 0.00 10 ILE A O 2
ATOM 1366 N N . LEU A 1 11 ? -2.516 1.647 -2.068 1.00 0.00 11 LEU A N 2
ATOM 1367 C CA . LEU A 1 11 ? -2.091 0.821 -3.194 1.00 0.00 11 LEU A CA 2
ATOM 1368 C C . LEU A 1 11 ? -2.074 1.603 -4.506 1.00 0.00 11 LEU A C 2
ATOM 1369 O O . LEU A 1 11 ? -1.156 1.444 -5.311 1.00 0.00 11 LEU A O 2
ATOM 1385 N N . LYS A 1 12 ? -3.077 2.449 -4.724 1.00 0.00 12 LYS A N 2
ATOM 1386 C CA . LYS A 1 12 ? -3.173 3.177 -5.985 1.00 0.00 12 LYS A CA 2
ATOM 1387 C C . LYS A 1 12 ? -2.054 4.202 -6.119 1.00 0.00 12 LYS A C 2
ATOM 1388 O O . LYS A 1 12 ? -1.630 4.515 -7.227 1.00 0.00 12 LYS A O 2
ATOM 1407 N N . GLU A 1 13 ? -1.562 4.710 -4.996 1.00 0.00 13 GLU A N 2
ATOM 1408 C CA . GLU A 1 13 ? -0.501 5.703 -5.028 1.00 0.00 13 GLU A CA 2
ATOM 1409 C C . GLU A 1 13 ? 0.849 5.024 -5.219 1.00 0.00 13 GLU A C 2
ATOM 1410 O O . GLU A 1 13 ? 1.784 5.611 -5.755 1.00 0.00 13 GLU A O 2
ATOM 1422 N N . ILE A 1 14 ? 0.936 3.774 -4.791 1.00 0.00 14 ILE A N 2
ATOM 1423 C CA . ILE A 1 14 ? 2.102 2.948 -5.076 1.00 0.00 14 ILE A CA 2
ATOM 1424 C C . ILE A 1 14 ? 2.110 2.571 -6.560 1.00 0.00 14 ILE A C 2
ATOM 1425 O O . ILE A 1 14 ? 3.158 2.352 -7.167 1.00 0.00 14 ILE A O 2
ATOM 1441 N N . PHE A 1 15 ? 0.924 2.533 -7.143 1.00 0.00 15 PHE A N 2
ATOM 1442 C CA . PHE A 1 15 ? 0.764 2.172 -8.542 1.00 0.00 15 PHE A CA 2
ATOM 1443 C C . PHE A 1 15 ? 0.988 3.387 -9.450 1.00 0.00 15 PHE A C 2
ATOM 1444 O O . PHE A 1 15 ? 1.379 3.242 -10.609 1.00 0.00 15 PHE A O 2
ATOM 1461 N N . GLU A 1 16 ? 0.741 4.586 -8.918 1.00 0.00 16 GLU A N 2
ATOM 1462 C CA . GLU A 1 16 ? 0.902 5.813 -9.704 1.00 0.00 16 GLU A CA 2
ATOM 1463 C C . GLU A 1 16 ? 2.222 6.522 -9.395 1.00 0.00 16 GLU A C 2
ATOM 1464 O O . GLU A 1 16 ? 2.893 7.025 -10.298 1.00 0.00 16 GLU A O 2
ATOM 1476 N N . GLY A 1 17 ? 2.592 6.554 -8.124 1.00 0.00 17 GLY A N 2
ATOM 1477 C CA . GLY A 1 17 ? 3.797 7.253 -7.713 1.00 0.00 17 GLY A CA 2
ATOM 1478 C C . GLY A 1 17 ? 4.963 6.320 -7.482 1.00 0.00 17 GLY A C 2
ATOM 1479 O O . GLY A 1 17 ? 6.049 6.765 -7.108 1.00 0.00 17 GLY A O 2
ATOM 1483 N N . ASN A 1 18 ? 4.722 5.028 -7.693 1.00 0.00 18 ASN A N 2
ATOM 1484 C CA . ASN A 1 18 ? 5.721 3.992 -7.465 1.00 0.00 18 ASN A CA 2
ATOM 1485 C C . ASN A 1 18 ? 5.956 3.847 -5.965 1.00 0.00 18 ASN A C 2
ATOM 1486 O O . ASN A 1 18 ? 5.274 3.069 -5.307 1.00 0.00 18 ASN A O 2
ATOM 1497 N N . THR A 1 19 ? 6.912 4.611 -5.444 1.00 0.00 19 THR A N 2
ATOM 1498 C CA . THR A 1 19 ? 7.229 4.673 -4.014 1.00 0.00 19 THR A CA 2
ATOM 1499 C C . THR A 1 19 ? 8.486 5.517 -3.825 1.00 0.00 19 THR A C 2
ATOM 1500 O O . THR A 1 19 ? 9.192 5.789 -4.796 1.00 0.00 19 THR A O 2
ATOM 1511 N N . PRO A 1 20 ? 8.791 5.967 -2.596 1.00 0.00 20 PRO A N 2
ATOM 1512 C CA . PRO A 1 20 ? 7.953 5.769 -1.415 1.00 0.00 20 PRO A CA 2
ATOM 1513 C C . PRO A 1 20 ? 6.942 6.896 -1.210 1.00 0.00 20 PRO A C 2
ATOM 1514 O O . PRO A 1 20 ? 6.942 7.885 -1.945 1.00 0.00 20 PRO A O 2
ATOM 1525 N N . LEU A 1 21 ? 6.081 6.733 -0.212 1.00 0.00 21 LEU A N 2
ATOM 1526 C CA . LEU A 1 21 ? 5.171 7.795 0.195 1.00 0.00 21 LEU A CA 2
ATOM 1527 C C . LEU A 1 21 ? 5.011 7.775 1.712 1.00 0.00 21 LEU A C 2
ATOM 1528 O O . LEU A 1 21 ? 4.916 6.709 2.317 1.00 0.00 21 LEU A O 2
ATOM 1544 N N . SER A 1 22 ? 5.028 8.947 2.320 1.00 0.00 22 SER A N 2
ATOM 1545 C CA . SER A 1 22 ? 4.840 9.064 3.756 1.00 0.00 22 SER A CA 2
ATOM 1546 C C . SER A 1 22 ? 3.352 9.111 4.097 1.00 0.00 22 SER A C 2
ATOM 1547 O O . SER A 1 22 ? 2.507 9.233 3.205 1.00 0.00 22 SER A O 2
ATOM 1555 N N . GLU A 1 23 ? 3.035 9.016 5.383 1.00 0.00 23 GLU A N 2
ATOM 1556 C CA . GLU A 1 23 ? 1.653 9.076 5.846 1.00 0.00 23 GLU A CA 2
ATOM 1557 C C . GLU A 1 23 ? 1.001 10.404 5.443 1.00 0.00 23 GLU A C 2
ATOM 1558 O O . GLU A 1 23 ? -0.175 10.449 5.072 1.00 0.00 23 GLU A O 2
ATOM 1570 N N . ASN A 1 24 ? 1.792 11.473 5.494 1.00 0.00 24 ASN A N 2
ATOM 1571 C CA . ASN A 1 24 ? 1.326 12.817 5.155 1.00 0.00 24 ASN A CA 2
ATOM 1572 C C . ASN A 1 24 ? 0.946 12.910 3.676 1.00 0.00 24 ASN A C 2
ATOM 1573 O O . ASN A 1 24 ? 0.052 13.666 3.299 1.00 0.00 24 ASN A O 2
ATOM 1584 N N . ASP A 1 25 ? 1.629 12.125 2.849 1.00 0.00 25 ASP A N 2
ATOM 1585 C CA . ASP A 1 25 ? 1.392 12.128 1.408 1.00 0.00 25 ASP A CA 2
ATOM 1586 C C . ASP A 1 25 ? -0.011 11.641 1.084 1.00 0.00 25 ASP A C 2
ATOM 1587 O O . ASP A 1 25 ? -0.752 12.288 0.340 1.00 0.00 25 ASP A O 2
ATOM 1596 N N . ILE A 1 26 ? -0.375 10.504 1.660 1.00 0.00 26 ILE A N 2
ATOM 1597 C CA . ILE A 1 26 ? -1.661 9.890 1.383 1.00 0.00 26 ILE A CA 2
ATOM 1598 C C . ILE A 1 26 ? -2.767 10.604 2.171 1.00 0.00 26 ILE A C 2
ATOM 1599 O O . ILE A 1 26 ? -3.876 10.790 1.669 1.00 0.00 26 ILE A O 2
ATOM 1615 N N . GLY A 1 27 ? -2.453 11.042 3.385 1.00 0.00 27 GLY A N 2
ATOM 1616 C CA . GLY A 1 27 ? -3.414 11.801 4.160 1.00 0.00 27 GLY A CA 2
ATOM 1617 C C . GLY A 1 27 ? -3.867 11.086 5.420 1.00 0.00 27 GLY A C 2
ATOM 1618 O O . GLY A 1 27 ? -5.001 11.267 5.868 1.00 0.00 27 GLY A O 2
ATOM 1622 N N . VAL A 1 28 ? -2.990 10.279 5.996 1.00 0.00 28 VAL A N 2
ATOM 1623 C CA . VAL A 1 28 ? -3.295 9.584 7.242 1.00 0.00 28 VAL A CA 2
ATOM 1624 C C . VAL A 1 28 ? -2.162 9.780 8.236 1.00 0.00 28 VAL A C 2
ATOM 1625 O O . VAL A 1 28 ? -1.102 10.289 7.884 1.00 0.00 28 VAL A O 2
ATOM 1638 N N . THR A 1 29 ? -2.393 9.397 9.477 1.00 0.00 29 THR A N 2
ATOM 1639 C CA . THR A 1 29 ? -1.370 9.501 10.499 1.00 0.00 29 THR A CA 2
ATOM 1640 C C . THR A 1 29 ? -0.460 8.278 10.480 1.00 0.00 29 THR A C 2
ATOM 1641 O O . THR A 1 29 ? -0.760 7.286 9.811 1.00 0.00 29 THR A O 2
ATOM 1652 N N . GLU A 1 30 ? 0.642 8.365 11.222 1.00 0.00 30 GLU A N 2
ATOM 1653 C CA . GLU A 1 30 ? 1.628 7.285 11.302 1.00 0.00 30 GLU A CA 2
ATOM 1654 C C . GLU A 1 30 ? 0.949 5.952 11.572 1.00 0.00 30 GLU A C 2
ATOM 1655 O O . GLU A 1 30 ? 1.146 4.980 10.851 1.00 0.00 30 GLU A O 2
ATOM 1667 N N . ASP A 1 31 ? 0.134 5.943 12.618 1.00 0.00 31 ASP A N 2
ATOM 1668 C CA . ASP A 1 31 ? -0.532 4.737 13.092 1.00 0.00 31 ASP A CA 2
ATOM 1669 C C . ASP A 1 31 ? -1.420 4.122 12.020 1.00 0.00 31 ASP A C 2
ATOM 1670 O O . ASP A 1 31 ? -1.506 2.903 11.898 1.00 0.00 31 ASP A O 2
ATOM 1679 N N . GLN A 1 32 ? -2.076 4.970 11.240 1.00 0.00 32 GLN A N 2
ATOM 1680 C CA . GLN A 1 32 ? -3.013 4.495 10.231 1.00 0.00 32 GLN A CA 2
ATOM 1681 C C . GLN A 1 32 ? -2.257 4.008 9.001 1.00 0.00 32 GLN A C 2
ATOM 1682 O O . GLN A 1 32 ? -2.673 3.063 8.333 1.00 0.00 32 GLN A O 2
ATOM 1696 N N . PHE A 1 33 ? -1.131 4.648 8.724 1.00 0.00 33 PHE A N 2
ATOM 1697 C CA . PHE A 1 33 ? -0.277 4.238 7.621 1.00 0.00 33 PHE A CA 2
ATOM 1698 C C . PHE A 1 33 ? 0.426 2.932 7.979 1.00 0.00 33 PHE A C 2
ATOM 1699 O O . PHE A 1 33 ? 0.627 2.062 7.129 1.00 0.00 33 PHE A O 2
ATOM 1716 N N . ASP A 1 34 ? 0.785 2.808 9.253 1.00 0.00 34 ASP A N 2
ATOM 1717 C CA . ASP A 1 34 ? 1.368 1.583 9.788 1.00 0.00 34 ASP A CA 2
ATOM 1718 C C . ASP A 1 34 ? 0.379 0.433 9.627 1.00 0.00 34 ASP A C 2
ATOM 1719 O O . ASP A 1 34 ? 0.735 -0.650 9.157 1.00 0.00 34 ASP A O 2
ATOM 1728 N N . ASP A 1 35 ? -0.874 0.705 9.997 1.00 0.00 35 ASP A N 2
ATOM 1729 C CA . ASP A 1 35 ? -1.983 -0.233 9.803 1.00 0.00 35 ASP A CA 2
ATOM 1730 C C . ASP A 1 35 ? -2.038 -0.702 8.356 1.00 0.00 35 ASP A C 2
ATOM 1731 O O . ASP A 1 35 ? -2.109 -1.901 8.080 1.00 0.00 35 ASP A O 2
ATOM 1740 N N . ALA A 1 36 ? -1.996 0.258 7.438 1.00 0.00 36 ALA A N 2
ATOM 1741 C CA . ALA A 1 36 ? -2.075 -0.031 6.015 1.00 0.00 36 ALA A CA 2
ATOM 1742 C C . ALA A 1 36 ? -0.941 -0.939 5.558 1.00 0.00 36 ALA A C 2
ATOM 1743 O O . ALA A 1 36 ? -1.187 -2.031 5.050 1.00 0.00 36 ALA A O 2
ATOM 1750 N N . VAL A 1 37 ? 0.294 -0.496 5.762 1.00 0.00 37 VAL A N 2
ATOM 1751 C CA . VAL A 1 37 ? 1.465 -1.228 5.279 1.00 0.00 37 VAL A CA 2
ATOM 1752 C C . VAL A 1 37 ? 1.545 -2.625 5.889 1.00 0.00 37 VAL A C 2
ATOM 1753 O O . VAL A 1 37 ? 1.740 -3.609 5.175 1.00 0.00 37 VAL A O 2
ATOM 1766 N N . ASN A 1 38 ? 1.367 -2.713 7.200 1.00 0.00 38 ASN A N 2
ATOM 1767 C CA . ASN A 1 38 ? 1.471 -3.990 7.898 1.00 0.00 38 ASN A CA 2
ATOM 1768 C C . ASN A 1 38 ? 0.384 -4.961 7.456 1.00 0.00 38 ASN A C 2
ATOM 1769 O O . ASN A 1 38 ? 0.639 -6.154 7.297 1.00 0.00 38 ASN A O 2
ATOM 1780 N N . PHE A 1 39 ? -0.825 -4.453 7.246 1.00 0.00 39 PHE A N 2
ATOM 1781 C CA . PHE A 1 39 ? -1.922 -5.286 6.769 1.00 0.00 39 PHE A CA 2
ATOM 1782 C C . PHE A 1 39 ? -1.651 -5.753 5.340 1.00 0.00 39 PHE A C 2
ATOM 1783 O O . PHE A 1 39 ? -1.894 -6.913 4.997 1.00 0.00 39 PHE A O 2
ATOM 1800 N N . LEU A 1 40 ? -1.129 -4.848 4.519 1.00 0.00 40 LEU A N 2
ATOM 1801 C CA . LEU A 1 40 ? -0.820 -5.158 3.128 1.00 0.00 40 LEU A CA 2
ATOM 1802 C C . LEU A 1 40 ? 0.274 -6.217 3.039 1.00 0.00 40 LEU A C 2
ATOM 1803 O O . LEU A 1 40 ? 0.165 -7.166 2.268 1.00 0.00 40 LEU A O 2
ATOM 1819 N N . LYS A 1 41 ? 1.316 -6.057 3.840 1.00 0.00 41 LYS A N 2
ATOM 1820 C CA . LYS A 1 41 ? 2.436 -6.983 3.821 1.00 0.00 41 LYS A CA 2
ATOM 1821 C C . LYS A 1 41 ? 2.036 -8.333 4.410 1.00 0.00 41 LYS A C 2
ATOM 1822 O O . LYS A 1 41 ? 2.461 -9.380 3.920 1.00 0.00 41 LYS A O 2
ATOM 1841 N N . ARG A 1 42 ? 1.202 -8.302 5.447 1.00 0.00 42 ARG A N 2
ATOM 1842 C CA . ARG A 1 42 ? 0.769 -9.522 6.124 1.00 0.00 42 ARG A CA 2
ATOM 1843 C C . ARG A 1 42 ? 0.067 -10.465 5.160 1.00 0.00 42 ARG A C 2
ATOM 1844 O O . ARG A 1 42 ? 0.469 -11.616 4.998 1.00 0.00 42 ARG A O 2
ATOM 1865 N N . GLU A 1 43 ? -0.974 -9.965 4.509 1.00 0.00 43 GLU A N 2
ATOM 1866 C CA . GLU A 1 43 ? -1.801 -10.791 3.641 1.00 0.00 43 GLU A CA 2
ATOM 1867 C C . GLU A 1 43 ? -1.188 -10.938 2.257 1.00 0.00 43 GLU A C 2
ATOM 1868 O O . GLU A 1 43 ? -1.730 -11.643 1.406 1.00 0.00 43 GLU A O 2
ATOM 1880 N N . GLY A 1 44 ? -0.072 -10.263 2.036 1.00 0.00 44 GLY A N 2
ATOM 1881 C CA . GLY A 1 44 ? 0.633 -10.400 0.781 1.00 0.00 44 GLY A CA 2
ATOM 1882 C C . GLY A 1 44 ? 0.007 -9.600 -0.343 1.00 0.00 44 GLY A C 2
ATOM 1883 O O . GLY A 1 44 ? -0.158 -10.105 -1.446 1.00 0.00 44 GLY A O 2
ATOM 1887 N N . TYR A 1 45 ? -0.352 -8.354 -0.057 1.00 0.00 45 TYR A N 2
ATOM 1888 C CA . TYR A 1 45 ? -0.834 -7.436 -1.085 1.00 0.00 45 TYR A CA 2
ATOM 1889 C C . TYR A 1 45 ? 0.343 -6.871 -1.861 1.00 0.00 45 TYR A C 2
ATOM 1890 O O . TYR A 1 45 ? 0.252 -6.618 -3.063 1.00 0.00 45 TYR A O 2
ATOM 1908 N N . ILE A 1 46 ? 1.450 -6.679 -1.156 1.00 0.00 46 ILE A N 2
ATOM 1909 C CA . ILE A 1 46 ? 2.662 -6.140 -1.747 1.00 0.00 46 ILE A CA 2
ATOM 1910 C C . ILE A 1 46 ? 3.887 -6.859 -1.199 1.00 0.00 46 ILE A C 2
ATOM 1911 O O . ILE A 1 46 ? 3.836 -7.462 -0.123 1.00 0.00 46 ILE A O 2
ATOM 1927 N N . ILE A 1 47 ? 4.974 -6.817 -1.950 1.00 0.00 47 ILE A N 2
ATOM 1928 C CA . ILE A 1 47 ? 6.225 -7.436 -1.532 1.00 0.00 47 ILE A CA 2
ATOM 1929 C C . ILE A 1 47 ? 7.382 -6.467 -1.727 1.00 0.00 47 ILE A C 2
ATOM 1930 O O . ILE A 1 47 ? 7.236 -5.454 -2.407 1.00 0.00 47 ILE A O 2
ATOM 1946 N N . GLY A 1 48 ? 8.522 -6.775 -1.126 1.00 0.00 48 GLY A N 2
ATOM 1947 C CA . GLY A 1 48 ? 9.705 -5.959 -1.320 1.00 0.00 48 GLY A CA 2
ATOM 1948 C C . GLY A 1 48 ? 9.854 -4.877 -0.270 1.00 0.00 48 GLY A C 2
ATOM 1949 O O . GLY A 1 48 ? 10.830 -4.123 -0.276 1.00 0.00 48 GLY A O 2
ATOM 1953 N N . VAL A 1 49 ? 8.887 -4.802 0.632 1.00 0.00 49 VAL A N 2
ATOM 1954 C CA . VAL A 1 49 ? 8.909 -3.809 1.693 1.00 0.00 49 VAL A CA 2
ATOM 1955 C C . VAL A 1 49 ? 9.893 -4.213 2.782 1.00 0.00 49 VAL A C 2
ATOM 1956 O O . VAL A 1 49 ? 9.835 -5.329 3.303 1.00 0.00 49 VAL A O 2
ATOM 1969 N N . HIS A 1 50 ? 10.800 -3.311 3.114 1.00 0.00 50 HIS A N 2
ATOM 1970 C CA . HIS A 1 50 ? 11.778 -3.570 4.156 1.00 0.00 50 HIS A CA 2
ATOM 1971 C C . HIS A 1 50 ? 11.338 -2.940 5.465 1.00 0.00 50 HIS A C 2
ATOM 1972 O O . HIS A 1 50 ? 10.685 -1.904 5.472 1.00 0.00 50 HIS A O 2
ATOM 1987 N N . TYR A 1 51 ? 11.680 -3.577 6.569 1.00 0.00 51 TYR A N 2
ATOM 1988 C CA . TYR A 1 51 ? 11.198 -3.140 7.872 1.00 0.00 51 TYR A CA 2
ATOM 1989 C C . TYR A 1 51 ? 12.327 -2.765 8.817 1.00 0.00 51 TYR A C 2
ATOM 1990 O O . TYR A 1 51 ? 13.386 -3.393 8.823 1.00 0.00 51 TYR A O 2
ATOM 2008 N N . SER A 1 52 ? 12.085 -1.738 9.620 1.00 0.00 52 SER A N 2
ATOM 2009 C CA . SER A 1 52 ? 12.896 -1.473 10.785 1.00 0.00 52 SER A CA 2
ATOM 2010 C C . SER A 1 52 ? 12.011 -1.681 12.005 1.00 0.00 52 SER A C 2
ATOM 2011 O O . SER A 1 52 ? 10.787 -1.734 11.870 1.00 0.00 52 SER A O 2
ATOM 2019 N N . ASP A 1 53 ? 12.610 -1.801 13.179 1.00 0.00 53 ASP A N 2
ATOM 2020 C CA . ASP A 1 53 ? 11.863 -2.164 14.382 1.00 0.00 53 ASP A CA 2
ATOM 2021 C C . ASP A 1 53 ? 10.749 -1.160 14.699 1.00 0.00 53 ASP A C 2
ATOM 2022 O O . ASP A 1 53 ? 9.720 -1.529 15.265 1.00 0.00 53 ASP A O 2
ATOM 2031 N N . ASP A 1 54 ? 10.943 0.096 14.317 1.00 0.00 54 ASP A N 2
ATOM 2032 C CA . ASP A 1 54 ? 9.984 1.145 14.653 1.00 0.00 54 ASP A CA 2
ATOM 2033 C C . ASP A 1 54 ? 9.005 1.422 13.509 1.00 0.00 54 ASP A C 2
ATOM 2034 O O . ASP A 1 54 ? 7.841 1.738 13.753 1.00 0.00 54 ASP A O 2
ATOM 2043 N N . ARG A 1 55 ? 9.461 1.294 12.265 1.00 0.00 55 ARG A N 2
ATOM 2044 C CA . ARG A 1 55 ? 8.628 1.645 11.119 1.00 0.00 55 ARG A CA 2
ATOM 2045 C C . ARG A 1 55 ? 9.080 0.901 9.867 1.00 0.00 55 ARG A C 2
ATOM 2046 O O . ARG A 1 55 ? 10.280 0.706 9.650 1.00 0.00 55 ARG A O 2
ATOM 2067 N N . PRO A 1 56 ? 8.123 0.446 9.041 1.00 0.00 56 PRO A N 2
ATOM 2068 C CA . PRO A 1 56 ? 8.421 -0.083 7.712 1.00 0.00 56 PRO A CA 2
ATOM 2069 C C . PRO A 1 56 ? 9.076 0.981 6.831 1.00 0.00 56 PRO A C 2
ATOM 2070 O O . PRO A 1 56 ? 8.792 2.172 6.966 1.00 0.00 56 PRO A O 2
ATOM 2081 N N . HIS A 1 57 ? 9.951 0.557 5.938 1.00 0.00 57 HIS A N 2
ATOM 2082 C CA . HIS A 1 57 ? 10.657 1.481 5.068 1.00 0.00 57 HIS A CA 2
ATOM 2083 C C . HIS A 1 57 ? 10.348 1.212 3.609 1.00 0.00 57 HIS A C 2
ATOM 2084 O O . HIS A 1 57 ? 10.661 0.148 3.072 1.00 0.00 57 HIS A O 2
ATOM 2099 N N . LEU A 1 58 ? 9.713 2.183 2.981 1.00 0.00 58 LEU A N 2
ATOM 2100 C CA . LEU A 1 58 ? 9.444 2.125 1.560 1.00 0.00 58 LEU A CA 2
ATOM 2101 C C . LEU A 1 58 ? 10.522 2.891 0.812 1.00 0.00 58 LEU A C 2
ATOM 2102 O O . LEU A 1 58 ? 11.039 3.894 1.311 1.00 0.00 58 LEU A O 2
ATOM 2118 N N . TYR A 1 59 ? 10.874 2.406 -0.362 1.00 0.00 59 TYR A N 2
ATOM 2119 C CA . TYR A 1 59 ? 11.819 3.088 -1.223 1.00 0.00 59 TYR A CA 2
ATOM 2120 C C . TYR A 1 59 ? 11.403 2.899 -2.673 1.00 0.00 59 TYR A C 2
ATOM 2121 O O . TYR A 1 59 ? 10.525 2.086 -2.953 1.00 0.00 59 TYR A O 2
ATOM 2139 N N . LYS A 1 60 ? 12.032 3.646 -3.575 1.00 0.00 60 LYS A N 2
ATOM 2140 C CA . LYS A 1 60 ? 11.572 3.752 -4.961 1.00 0.00 60 LYS A CA 2
ATOM 2141 C C . LYS A 1 60 ? 11.460 2.389 -5.638 1.00 0.00 60 LYS A C 2
ATOM 2142 O O . LYS A 1 60 ? 10.396 2.018 -6.124 1.00 0.00 60 LYS A O 2
ATOM 2161 N N . LEU A 1 61 ? 12.543 1.634 -5.663 1.00 0.00 61 LEU A N 2
ATOM 2162 C CA . LEU A 1 61 ? 12.543 0.361 -6.368 1.00 0.00 61 LEU A CA 2
ATOM 2163 C C . LEU A 1 61 ? 12.554 -0.801 -5.390 1.00 0.00 61 LEU A C 2
ATOM 2164 O O . LEU A 1 61 ? 13.615 -1.270 -4.977 1.00 0.00 61 LEU A O 2
ATOM 2180 N N . GLY A 1 62 ? 11.365 -1.252 -5.010 1.00 0.00 62 GLY A N 2
ATOM 2181 C CA . GLY A 1 62 ? 11.254 -2.347 -4.071 1.00 0.00 62 GLY A CA 2
ATOM 2182 C C . GLY A 1 62 ? 9.850 -2.925 -3.995 1.00 0.00 62 GLY A C 2
ATOM 2183 O O . GLY A 1 62 ? 9.627 -4.055 -4.432 1.00 0.00 62 GLY A O 2
ATOM 2187 N N . PRO A 1 63 ? 8.882 -2.167 -3.441 1.00 0.00 63 PRO A N 2
ATOM 2188 C CA . PRO A 1 63 ? 7.509 -2.645 -3.231 1.00 0.00 63 PRO A CA 2
ATOM 2189 C C . PRO A 1 63 ? 6.756 -2.914 -4.534 1.00 0.00 63 PRO A C 2
ATOM 2190 O O . PRO A 1 63 ? 6.394 -1.985 -5.257 1.00 0.00 63 PRO A O 2
ATOM 2201 N N . GLU A 1 64 ? 6.529 -4.190 -4.817 1.00 0.00 64 GLU A N 2
ATOM 2202 C CA . GLU A 1 64 ? 5.762 -4.607 -5.987 1.00 0.00 64 GLU A CA 2
ATOM 2203 C C . GLU A 1 64 ? 4.402 -5.151 -5.558 1.00 0.00 64 GLU A C 2
ATOM 2204 O O . GLU A 1 64 ? 4.246 -5.613 -4.427 1.00 0.00 64 GLU A O 2
ATOM 2216 N N . LEU A 1 65 ? 3.430 -5.104 -6.462 1.00 0.00 65 LEU A N 2
ATOM 2217 C CA . LEU A 1 65 ? 2.068 -5.526 -6.148 1.00 0.00 65 LEU A CA 2
ATOM 2218 C C . LEU A 1 65 ? 1.833 -6.973 -6.566 1.00 0.00 65 LEU A C 2
ATOM 2219 O O . LEU A 1 65 ? 2.416 -7.457 -7.539 1.00 0.00 65 LEU A O 2
ATOM 2235 N N . THR A 1 66 ? 0.981 -7.660 -5.817 1.00 0.00 66 THR A N 2
ATOM 2236 C CA . THR A 1 66 ? 0.670 -9.056 -6.085 1.00 0.00 66 THR A CA 2
ATOM 2237 C C . THR A 1 66 ? -0.705 -9.198 -6.728 1.00 0.00 66 THR A C 2
ATOM 2238 O O . THR A 1 66 ? -1.399 -8.207 -6.961 1.00 0.00 66 THR A O 2
ATOM 2249 N N . GLU A 1 67 ? -1.086 -10.441 -7.010 1.00 0.00 67 GLU A N 2
ATOM 2250 C CA . GLU A 1 67 ? -2.432 -10.765 -7.471 1.00 0.00 67 GLU A CA 2
ATOM 2251 C C . GLU A 1 67 ? -3.469 -10.217 -6.490 1.00 0.00 67 GLU A C 2
ATOM 2252 O O . GLU A 1 67 ? -4.472 -9.626 -6.892 1.00 0.00 67 GLU A O 2
ATOM 2264 N N . LYS A 1 68 ? -3.201 -10.406 -5.201 1.00 0.00 68 LYS A N 2
ATOM 2265 C CA . LYS A 1 68 ? -4.088 -9.941 -4.138 1.00 0.00 68 LYS A CA 2
ATOM 2266 C C . LYS A 1 68 ? -4.321 -8.436 -4.237 1.00 0.00 68 LYS A C 2
ATOM 2267 O O . LYS A 1 68 ? -5.463 -7.969 -4.241 1.00 0.00 68 LYS A O 2
ATOM 2286 N N . GLY A 1 69 ? -3.229 -7.682 -4.325 1.00 0.00 69 GLY A N 2
ATOM 2287 C CA . GLY A 1 69 ? -3.324 -6.237 -4.411 1.00 0.00 69 GLY A CA 2
ATOM 2288 C C . GLY A 1 69 ? -3.967 -5.780 -5.704 1.00 0.00 69 GLY A C 2
ATOM 2289 O O . GLY A 1 69 ? -4.755 -4.831 -5.716 1.00 0.00 69 GLY A O 2
ATOM 2293 N N . GLU A 1 70 ? -3.637 -6.470 -6.790 1.00 0.00 70 GLU A N 2
ATOM 2294 C CA . GLU A 1 70 ? -4.156 -6.134 -8.111 1.00 0.00 70 GLU A CA 2
ATOM 2295 C C . GLU A 1 70 ? -5.678 -6.257 -8.146 1.00 0.00 70 GLU A C 2
ATOM 2296 O O . GLU A 1 70 ? -6.373 -5.365 -8.637 1.00 0.00 70 GLU A O 2
ATOM 2308 N N . ASN A 1 71 ? -6.192 -7.364 -7.618 1.00 0.00 71 ASN A N 2
ATOM 2309 C CA . ASN A 1 71 ? -7.636 -7.586 -7.568 1.00 0.00 71 ASN A CA 2
ATOM 2310 C C . ASN A 1 71 ? -8.326 -6.520 -6.735 1.00 0.00 71 ASN A C 2
ATOM 2311 O O . ASN A 1 71 ? -9.388 -6.024 -7.106 1.00 0.00 71 ASN A O 2
ATOM 2322 N N . TYR A 1 72 ? -7.713 -6.160 -5.613 1.00 0.00 72 TYR A N 2
ATOM 2323 C CA . TYR A 1 72 ? -8.304 -5.184 -4.714 1.00 0.00 72 TYR A CA 2
ATOM 2324 C C . TYR A 1 72 ? -8.485 -3.839 -5.414 1.00 0.00 72 TYR A C 2
ATOM 2325 O O . TYR A 1 72 ? -9.502 -3.169 -5.232 1.00 0.00 72 TYR A O 2
ATOM 2343 N N . LEU A 1 73 ? -7.501 -3.450 -6.218 1.00 0.00 73 LEU A N 2
ATOM 2344 C CA . LEU A 1 73 ? -7.583 -2.204 -6.977 1.00 0.00 73 LEU A CA 2
ATOM 2345 C C . LEU A 1 73 ? -8.800 -2.218 -7.896 1.00 0.00 73 LEU A C 2
ATOM 2346 O O . LEU A 1 73 ? -9.536 -1.236 -7.994 1.00 0.00 73 LEU A O 2
ATOM 2362 N N . LYS A 1 74 ? -9.013 -3.355 -8.541 1.00 0.00 74 LYS A N 2
ATOM 2363 C CA . LYS A 1 74 ? -10.112 -3.521 -9.479 1.00 0.00 74 LYS A CA 2
ATOM 2364 C C . LYS A 1 74 ? -11.462 -3.420 -8.763 1.00 0.00 74 LYS A C 2
ATOM 2365 O O . LYS A 1 74 ? -12.405 -2.814 -9.277 1.00 0.00 74 LYS A O 2
ATOM 2384 N N . GLU A 1 75 ? -11.537 -3.994 -7.570 1.00 0.00 75 GLU A N 2
ATOM 2385 C CA . GLU A 1 75 ? -12.778 -3.999 -6.804 1.00 0.00 75 GLU A CA 2
ATOM 2386 C C . GLU A 1 75 ? -13.031 -2.642 -6.145 1.00 0.00 75 GLU A C 2
ATOM 2387 O O . GLU A 1 75 ? -14.166 -2.163 -6.101 1.00 0.00 75 GLU A O 2
ATOM 2399 N N . ASN A 1 76 ? -11.973 -2.023 -5.640 1.00 0.00 76 ASN A N 2
ATOM 2400 C CA . ASN A 1 76 ? -12.097 -0.766 -4.900 1.00 0.00 76 ASN A CA 2
ATOM 2401 C C . ASN A 1 76 ? -11.947 0.439 -5.827 1.00 0.00 76 ASN A C 2
ATOM 2402 O O . ASN A 1 76 ? -11.876 1.573 -5.363 1.00 0.00 76 ASN A O 2
ATOM 2413 N N . GLY A 1 77 ? -11.855 0.182 -7.130 1.00 0.00 77 GLY A N 2
ATOM 2414 C CA . GLY A 1 77 ? -11.746 1.256 -8.116 1.00 0.00 77 GLY A CA 2
ATOM 2415 C C . GLY A 1 77 ? -12.832 2.321 -7.994 1.00 0.00 77 GLY A C 2
ATOM 2416 O O . GLY A 1 77 ? -12.697 3.413 -8.548 1.00 0.00 77 GLY A O 2
ATOM 2420 N N . THR A 1 78 ? -13.911 1.994 -7.289 1.00 0.00 78 THR A N 2
ATOM 2421 C CA . THR A 1 78 ? -14.969 2.954 -6.992 1.00 0.00 78 THR A CA 2
ATOM 2422 C C . THR A 1 78 ? -14.563 3.819 -5.779 1.00 0.00 78 THR A C 2
ATOM 2423 O O . THR A 1 78 ? -13.384 4.148 -5.632 1.00 0.00 78 THR A O 2
ATOM 2434 N N . TRP A 1 79 ? -15.540 4.196 -4.942 1.00 0.00 79 TRP A N 2
ATOM 2435 C CA . TRP A 1 79 ? -15.302 4.967 -3.714 1.00 0.00 79 TRP A CA 2
ATOM 2436 C C . TRP A 1 79 ? -15.126 6.456 -4.029 1.00 0.00 79 TRP A C 2
ATOM 2437 O O . TRP A 1 79 ? -14.616 6.826 -5.090 1.00 0.00 79 TRP A O 2
ATOM 2458 N N . SER A 1 80 ? -15.571 7.310 -3.112 1.00 0.00 80 SER A N 2
ATOM 2459 C CA . SER A 1 80 ? -15.536 8.748 -3.328 1.00 0.00 80 SER A CA 2
ATOM 2460 C C . SER A 1 80 ? -14.137 9.302 -3.074 1.00 0.00 80 SER A C 2
ATOM 2461 O O . SER A 1 80 ? -13.835 9.810 -1.993 1.00 0.00 80 SER A O 2
ATOM 2469 N N . LYS A 1 81 ? -13.288 9.193 -4.085 1.00 0.00 81 LYS A N 2
ATOM 2470 C CA . LYS A 1 81 ? -11.903 9.638 -3.988 1.00 0.00 81 LYS A CA 2
ATOM 2471 C C . LYS A 1 81 ? -11.752 11.097 -4.421 1.00 0.00 81 LYS A C 2
ATOM 2472 O O . LYS A 1 81 ? -10.639 11.571 -4.652 1.00 0.00 81 LYS A O 2
ATOM 2491 N N . ALA A 1 82 ? -12.869 11.809 -4.518 1.00 0.00 82 ALA A N 2
ATOM 2492 C CA . ALA A 1 82 ? -12.850 13.199 -4.949 1.00 0.00 82 ALA A CA 2
ATOM 2493 C C . ALA A 1 82 ? -13.985 13.990 -4.315 1.00 0.00 82 ALA A C 2
ATOM 2494 O O . ALA A 1 82 ? -15.086 13.474 -4.126 1.00 0.00 82 ALA A O 2
ATOM 2501 N N . LYS A 1 5 ? -11.662 0.389 3.620 1.00 0.00 5 LYS A N 3
ATOM 2502 C CA . LYS A 1 5 ? -12.015 1.497 2.746 1.00 0.00 5 LYS A CA 3
ATOM 2503 C C . LYS A 1 5 ? -10.778 2.324 2.392 1.00 0.00 5 LYS A C 3
ATOM 2504 O O . LYS A 1 5 ? -10.639 2.802 1.268 1.00 0.00 5 LYS A O 3
ATOM 2523 N N . LEU A 1 6 ? -9.860 2.456 3.345 1.00 0.00 6 LEU A N 3
ATOM 2524 C CA . LEU A 1 6 ? -8.645 3.236 3.137 1.00 0.00 6 LEU A CA 3
ATOM 2525 C C . LEU A 1 6 ? -7.589 2.412 2.414 1.00 0.00 6 LEU A C 3
ATOM 2526 O O . LEU A 1 6 ? -6.661 2.963 1.817 1.00 0.00 6 LEU A O 3
ATOM 2542 N N . ARG A 1 7 ? -7.737 1.090 2.471 1.00 0.00 7 ARG A N 3
ATOM 2543 C CA . ARG A 1 7 ? -6.830 0.180 1.777 1.00 0.00 7 ARG A CA 3
ATOM 2544 C C . ARG A 1 7 ? -6.736 0.521 0.293 1.00 0.00 7 ARG A C 3
ATOM 2545 O O . ARG A 1 7 ? -5.682 0.362 -0.312 1.00 0.00 7 ARG A O 3
ATOM 2566 N N . TYR A 1 8 ? -7.834 1.002 -0.283 1.00 0.00 8 TYR A N 3
ATOM 2567 C CA . TYR A 1 8 ? -7.841 1.380 -1.692 1.00 0.00 8 TYR A CA 3
ATOM 2568 C C . TYR A 1 8 ? -6.969 2.604 -1.930 1.00 0.00 8 TYR A C 3
ATOM 2569 O O . TYR A 1 8 ? -6.078 2.580 -2.775 1.00 0.00 8 TYR A O 3
ATOM 2587 N N . ALA A 1 9 ? -7.240 3.671 -1.185 1.00 0.00 9 ALA A N 3
ATOM 2588 C CA . ALA A 1 9 ? -6.514 4.925 -1.345 1.00 0.00 9 ALA A CA 3
ATOM 2589 C C . ALA A 1 9 ? -5.018 4.711 -1.185 1.00 0.00 9 ALA A C 3
ATOM 2590 O O . ALA A 1 9 ? -4.225 5.141 -2.020 1.00 0.00 9 ALA A O 3
ATOM 2597 N N . ILE A 1 10 ? -4.648 4.015 -0.123 1.00 0.00 10 ILE A N 3
ATOM 2598 C CA . ILE A 1 10 ? -3.250 3.732 0.162 1.00 0.00 10 ILE A CA 3
ATOM 2599 C C . ILE A 1 10 ? -2.620 2.894 -0.950 1.00 0.00 10 ILE A C 3
ATOM 2600 O O . ILE A 1 10 ? -1.512 3.181 -1.403 1.00 0.00 10 ILE A O 3
ATOM 2616 N N . LEU A 1 11 ? -3.344 1.880 -1.407 1.00 0.00 11 LEU A N 3
ATOM 2617 C CA . LEU A 1 11 ? -2.847 1.004 -2.460 1.00 0.00 11 LEU A CA 3
ATOM 2618 C C . LEU A 1 11 ? -2.691 1.778 -3.772 1.00 0.00 11 LEU A C 3
ATOM 2619 O O . LEU A 1 11 ? -1.760 1.538 -4.540 1.00 0.00 11 LEU A O 3
ATOM 2635 N N . LYS A 1 12 ? -3.600 2.721 -4.009 1.00 0.00 12 LYS A N 3
ATOM 2636 C CA . LYS A 1 12 ? -3.578 3.509 -5.235 1.00 0.00 12 LYS A CA 3
ATOM 2637 C C . LYS A 1 12 ? -2.405 4.480 -5.239 1.00 0.00 12 LYS A C 3
ATOM 2638 O O . LYS A 1 12 ? -1.766 4.668 -6.265 1.00 0.00 12 LYS A O 3
ATOM 2657 N N . GLU A 1 13 ? -2.117 5.092 -4.096 1.00 0.00 13 GLU A N 3
ATOM 2658 C CA . GLU A 1 13 ? -1.010 6.041 -4.010 1.00 0.00 13 GLU A CA 3
ATOM 2659 C C . GLU A 1 13 ? 0.311 5.347 -4.315 1.00 0.00 13 GLU A C 3
ATOM 2660 O O . GLU A 1 13 ? 1.168 5.898 -5.007 1.00 0.00 13 GLU A O 3
ATOM 2672 N N . ILE A 1 14 ? 0.454 4.124 -3.816 1.00 0.00 14 ILE A N 3
ATOM 2673 C CA . ILE A 1 14 ? 1.626 3.310 -4.103 1.00 0.00 14 ILE A CA 3
ATOM 2674 C C . ILE A 1 14 ? 1.626 2.887 -5.572 1.00 0.00 14 ILE A C 3
ATOM 2675 O O . ILE A 1 14 ? 2.672 2.753 -6.198 1.00 0.00 14 ILE A O 3
ATOM 2691 N N . PHE A 1 15 ? 0.437 2.702 -6.123 1.00 0.00 15 PHE A N 3
ATOM 2692 C CA . PHE A 1 15 ? 0.294 2.283 -7.509 1.00 0.00 15 PHE A CA 3
ATOM 2693 C C . PHE A 1 15 ? 0.575 3.441 -8.473 1.00 0.00 15 PHE A C 3
ATOM 2694 O O . PHE A 1 15 ? 1.206 3.253 -9.512 1.00 0.00 15 PHE A O 3
ATOM 2711 N N . GLU A 1 16 ? 0.106 4.637 -8.128 1.00 0.00 16 GLU A N 3
ATOM 2712 C CA . GLU A 1 16 ? 0.256 5.793 -9.009 1.00 0.00 16 GLU A CA 3
ATOM 2713 C C . GLU A 1 16 ? 1.645 6.416 -8.893 1.00 0.00 16 GLU A C 3
ATOM 2714 O O . GLU A 1 16 ? 2.243 6.804 -9.899 1.00 0.00 16 GLU A O 3
ATOM 2726 N N . GLY A 1 17 ? 2.165 6.497 -7.676 1.00 0.00 17 GLY A N 3
ATOM 2727 C CA . GLY A 1 17 ? 3.431 7.168 -7.458 1.00 0.00 17 GLY A CA 3
ATOM 2728 C C . GLY A 1 17 ? 4.594 6.207 -7.335 1.00 0.00 17 GLY A C 3
ATOM 2729 O O . GLY A 1 17 ? 5.751 6.631 -7.297 1.00 0.00 17 GLY A O 3
ATOM 2733 N N . ASN A 1 18 ? 4.274 4.917 -7.269 1.00 0.00 18 ASN A N 3
ATOM 2734 C CA . ASN A 1 18 ? 5.260 3.849 -7.107 1.00 0.00 18 ASN A CA 3
ATOM 2735 C C . ASN A 1 18 ? 5.868 3.925 -5.713 1.00 0.00 18 ASN A C 3
ATOM 2736 O O . ASN A 1 18 ? 5.322 3.355 -4.775 1.00 0.00 18 ASN A O 3
ATOM 2747 N N . THR A 1 19 ? 6.965 4.675 -5.589 1.00 0.00 19 THR A N 3
ATOM 2748 C CA . THR A 1 19 ? 7.687 4.870 -4.327 1.00 0.00 19 THR A CA 3
ATOM 2749 C C . THR A 1 19 ? 8.926 5.728 -4.580 1.00 0.00 19 THR A C 3
ATOM 2750 O O . THR A 1 19 ? 9.381 5.827 -5.723 1.00 0.00 19 THR A O 3
ATOM 2761 N N . PRO A 1 20 ? 9.493 6.375 -3.545 1.00 0.00 20 PRO A N 3
ATOM 2762 C CA . PRO A 1 20 ? 9.002 6.317 -2.165 1.00 0.00 20 PRO A CA 3
ATOM 2763 C C . PRO A 1 20 ? 7.847 7.284 -1.923 1.00 0.00 20 PRO A C 3
ATOM 2764 O O . PRO A 1 20 ? 7.573 8.155 -2.749 1.00 0.00 20 PRO A O 3
ATOM 2775 N N . LEU A 1 21 ? 7.178 7.127 -0.791 1.00 0.00 21 LEU A N 3
ATOM 2776 C CA . LEU A 1 21 ? 6.147 8.065 -0.375 1.00 0.00 21 LEU A CA 3
ATOM 2777 C C . LEU A 1 21 ? 6.082 8.112 1.146 1.00 0.00 21 LEU A C 3
ATOM 2778 O O . LEU A 1 21 ? 6.047 7.073 1.809 1.00 0.00 21 LEU A O 3
ATOM 2794 N N . SER A 1 22 ? 6.118 9.315 1.691 1.00 0.00 22 SER A N 3
ATOM 2795 C CA . SER A 1 22 ? 6.059 9.502 3.129 1.00 0.00 22 SER A CA 3
ATOM 2796 C C . SER A 1 22 ? 4.611 9.528 3.596 1.00 0.00 22 SER A C 3
ATOM 2797 O O . SER A 1 22 ? 3.689 9.586 2.779 1.00 0.00 22 SER A O 3
ATOM 2805 N N . GLU A 1 23 ? 4.419 9.496 4.905 1.00 0.00 23 GLU A N 3
ATOM 2806 C CA . GLU A 1 23 ? 3.092 9.562 5.493 1.00 0.00 23 GLU A CA 3
ATOM 2807 C C . GLU A 1 23 ? 2.366 10.830 5.037 1.00 0.00 23 GLU A C 3
ATOM 2808 O O . GLU A 1 23 ? 1.168 10.805 4.756 1.00 0.00 23 GLU A O 3
ATOM 2820 N N . ASN A 1 24 ? 3.107 11.932 4.931 1.00 0.00 24 ASN A N 3
ATOM 2821 C CA . ASN A 1 24 ? 2.538 13.195 4.477 1.00 0.00 24 ASN A CA 3
ATOM 2822 C C . ASN A 1 24 ? 2.161 13.124 2.998 1.00 0.00 24 ASN A C 3
ATOM 2823 O O . ASN A 1 24 ? 1.155 13.689 2.579 1.00 0.00 24 ASN A O 3
ATOM 2834 N N . ASP A 1 25 ? 2.965 12.407 2.217 1.00 0.00 25 ASP A N 3
ATOM 2835 C CA . ASP A 1 25 ? 2.718 12.257 0.782 1.00 0.00 25 ASP A CA 3
ATOM 2836 C C . ASP A 1 25 ? 1.423 11.502 0.538 1.00 0.00 25 ASP A C 3
ATOM 2837 O O . ASP A 1 25 ? 0.606 11.891 -0.296 1.00 0.00 25 ASP A O 3
ATOM 2846 N N . ILE A 1 26 ? 1.242 10.421 1.278 1.00 0.00 26 ILE A N 3
ATOM 2847 C CA . ILE A 1 26 ? 0.082 9.563 1.101 1.00 0.00 26 ILE A CA 3
ATOM 2848 C C . ILE A 1 26 ? -1.151 10.160 1.789 1.00 0.00 26 ILE A C 3
ATOM 2849 O O . ILE A 1 26 ? -2.285 9.881 1.405 1.00 0.00 26 ILE A O 3
ATOM 2865 N N . GLY A 1 27 ? -0.921 10.992 2.800 1.00 0.00 27 GLY A N 3
ATOM 2866 C CA . GLY A 1 27 ? -2.009 11.728 3.418 1.00 0.00 27 GLY A CA 3
ATOM 2867 C C . GLY A 1 27 ? -2.553 11.067 4.670 1.00 0.00 27 GLY A C 3
ATOM 2868 O O . GLY A 1 27 ? -3.605 11.463 5.174 1.00 0.00 27 GLY A O 3
ATOM 2872 N N . VAL A 1 28 ? -1.842 10.070 5.182 1.00 0.00 28 VAL A N 3
ATOM 2873 C CA . VAL A 1 28 ? -2.266 9.379 6.394 1.00 0.00 28 VAL A CA 3
ATOM 2874 C C . VAL A 1 28 ? -1.174 9.446 7.455 1.00 0.00 28 VAL A C 3
ATOM 2875 O O . VAL A 1 28 ? -0.037 9.819 7.165 1.00 0.00 28 VAL A O 3
ATOM 2888 N N . THR A 1 29 ? -1.523 9.092 8.679 1.00 0.00 29 THR A N 3
ATOM 2889 C CA . THR A 1 29 ? -0.574 9.122 9.782 1.00 0.00 29 THR A CA 3
ATOM 2890 C C . THR A 1 29 ? 0.343 7.905 9.741 1.00 0.00 29 THR A C 3
ATOM 2891 O O . THR A 1 29 ? 0.073 6.947 9.013 1.00 0.00 29 THR A O 3
ATOM 2902 N N . GLU A 1 30 ? 1.422 7.945 10.520 1.00 0.00 30 GLU A N 3
ATOM 2903 C CA . GLU A 1 30 ? 2.296 6.786 10.672 1.00 0.00 30 GLU A CA 3
ATOM 2904 C C . GLU A 1 30 ? 1.473 5.620 11.195 1.00 0.00 30 GLU A C 3
ATOM 2905 O O . GLU A 1 30 ? 1.630 4.480 10.768 1.00 0.00 30 GLU A O 3
ATOM 2917 N N . ASP A 1 31 ? 0.589 5.948 12.127 1.00 0.00 31 ASP A N 3
ATOM 2918 C CA . ASP A 1 31 ? -0.312 4.987 12.747 1.00 0.00 31 ASP A CA 3
ATOM 2919 C C . ASP A 1 31 ? -1.169 4.265 11.710 1.00 0.00 31 ASP A C 3
ATOM 2920 O O . ASP A 1 31 ? -1.268 3.036 11.724 1.00 0.00 31 ASP A O 3
ATOM 2929 N N . GLN A 1 32 ? -1.779 5.025 10.808 1.00 0.00 32 GLN A N 3
ATOM 2930 C CA . GLN A 1 32 ? -2.617 4.439 9.768 1.00 0.00 32 GLN A CA 3
ATOM 2931 C C . GLN A 1 32 ? -1.767 3.734 8.717 1.00 0.00 32 GLN A C 3
ATOM 2932 O O . GLN A 1 32 ? -2.168 2.706 8.175 1.00 0.00 32 GLN A O 3
ATOM 2946 N N . PHE A 1 33 ? -0.593 4.291 8.439 1.00 0.00 33 PHE A N 3
ATOM 2947 C CA . PHE A 1 33 ? 0.333 3.696 7.482 1.00 0.00 33 PHE A CA 3
ATOM 2948 C C . PHE A 1 33 ? 0.787 2.329 7.987 1.00 0.00 33 PHE A C 3
ATOM 2949 O O . PHE A 1 33 ? 0.760 1.339 7.255 1.00 0.00 33 PHE A O 3
ATOM 2966 N N . ASP A 1 34 ? 1.178 2.291 9.255 1.00 0.00 34 ASP A N 3
ATOM 2967 C CA . ASP A 1 34 ? 1.600 1.058 9.914 1.00 0.00 34 ASP A CA 3
ATOM 2968 C C . ASP A 1 34 ? 0.492 0.013 9.859 1.00 0.00 34 ASP A C 3
ATOM 2969 O O . ASP A 1 34 ? 0.704 -1.102 9.387 1.00 0.00 34 ASP A O 3
ATOM 2978 N N . ASP A 1 35 ? -0.694 0.405 10.322 1.00 0.00 35 ASP A N 3
ATOM 2979 C CA . ASP A 1 35 ? -1.858 -0.479 10.362 1.00 0.00 35 ASP A CA 3
ATOM 2980 C C . ASP A 1 35 ? -2.131 -1.096 8.993 1.00 0.00 35 ASP A C 3
ATOM 2981 O O . ASP A 1 35 ? -2.215 -2.321 8.848 1.00 0.00 35 ASP A O 3
ATOM 2990 N N . ALA A 1 36 ? -2.243 -0.236 7.990 1.00 0.00 36 ALA A N 3
ATOM 2991 C CA . ALA A 1 36 ? -2.621 -0.658 6.654 1.00 0.00 36 ALA A CA 3
ATOM 2992 C C . ALA A 1 36 ? -1.556 -1.527 6.000 1.00 0.00 36 ALA A C 3
ATOM 2993 O O . ALA A 1 36 ? -1.849 -2.635 5.548 1.00 0.00 36 ALA A O 3
ATOM 3000 N N . VAL A 1 37 ? -0.324 -1.033 5.957 1.00 0.00 37 VAL A N 3
ATOM 3001 C CA . VAL A 1 37 ? 0.744 -1.709 5.231 1.00 0.00 37 VAL A CA 3
ATOM 3002 C C . VAL A 1 37 ? 1.083 -3.063 5.849 1.00 0.00 37 VAL A C 3
ATOM 3003 O O . VAL A 1 37 ? 1.307 -4.035 5.126 1.00 0.00 37 VAL A O 3
ATOM 3016 N N . ASN A 1 38 ? 1.103 -3.140 7.176 1.00 0.00 38 ASN A N 3
ATOM 3017 C CA . ASN A 1 38 ? 1.387 -4.406 7.852 1.00 0.00 38 ASN A CA 3
ATOM 3018 C C . ASN A 1 38 ? 0.303 -5.432 7.542 1.00 0.00 38 ASN A C 3
ATOM 3019 O O . ASN A 1 38 ? 0.593 -6.614 7.324 1.00 0.00 38 ASN A O 3
ATOM 3030 N N . PHE A 1 39 ? -0.945 -4.973 7.506 1.00 0.00 39 PHE A N 3
ATOM 3031 C CA . PHE A 1 39 ? -2.068 -5.824 7.134 1.00 0.00 39 PHE A CA 3
ATOM 3032 C C . PHE A 1 39 ? -1.949 -6.247 5.669 1.00 0.00 39 PHE A C 3
ATOM 3033 O O . PHE A 1 39 ? -2.095 -7.422 5.336 1.00 0.00 39 PHE A O 3
ATOM 3050 N N . LEU A 1 40 ? -1.658 -5.278 4.804 1.00 0.00 40 LEU A N 3
ATOM 3051 C CA . LEU A 1 40 ? -1.512 -5.529 3.373 1.00 0.00 40 LEU A CA 3
ATOM 3052 C C . LEU A 1 40 ? -0.398 -6.541 3.099 1.00 0.00 40 LEU A C 3
ATOM 3053 O O . LEU A 1 40 ? -0.546 -7.432 2.258 1.00 0.00 40 LEU A O 3
ATOM 3069 N N . LYS A 1 41 ? 0.713 -6.396 3.813 1.00 0.00 41 LYS A N 3
ATOM 3070 C CA . LYS A 1 41 ? 1.853 -7.292 3.655 1.00 0.00 41 LYS A CA 3
ATOM 3071 C C . LYS A 1 41 ? 1.496 -8.698 4.124 1.00 0.00 41 LYS A C 3
ATOM 3072 O O . LYS A 1 41 ? 1.930 -9.687 3.535 1.00 0.00 41 LYS A O 3
ATOM 3091 N N . ARG A 1 42 ? 0.696 -8.776 5.180 1.00 0.00 42 ARG A N 3
ATOM 3092 C CA . ARG A 1 42 ? 0.334 -10.055 5.779 1.00 0.00 42 ARG A CA 3
ATOM 3093 C C . ARG A 1 42 ? -0.528 -10.879 4.830 1.00 0.00 42 ARG A C 3
ATOM 3094 O O . ARG A 1 42 ? -0.325 -12.084 4.680 1.00 0.00 42 ARG A O 3
ATOM 3115 N N . GLU A 1 43 ? -1.486 -10.219 4.189 1.00 0.00 43 GLU A N 3
ATOM 3116 C CA . GLU A 1 43 ? -2.402 -10.900 3.279 1.00 0.00 43 GLU A CA 3
ATOM 3117 C C . GLU A 1 43 ? -1.728 -11.163 1.933 1.00 0.00 43 GLU A C 3
ATOM 3118 O O . GLU A 1 43 ? -2.158 -12.027 1.167 1.00 0.00 43 GLU A O 3
ATOM 3130 N N . GLY A 1 44 ? -0.675 -10.405 1.649 1.00 0.00 44 GLY A N 3
ATOM 3131 C CA . GLY A 1 44 ? 0.092 -10.621 0.439 1.00 0.00 44 GLY A CA 3
ATOM 3132 C C . GLY A 1 44 ? -0.375 -9.763 -0.721 1.00 0.00 44 GLY A C 3
ATOM 3133 O O . GLY A 1 44 ? -0.399 -10.215 -1.865 1.00 0.00 44 GLY A O 3
ATOM 3137 N N . TYR A 1 45 ? -0.740 -8.519 -0.435 1.00 0.00 45 TYR A N 3
ATOM 3138 C CA . TYR A 1 45 ? -1.184 -7.606 -1.482 1.00 0.00 45 TYR A CA 3
ATOM 3139 C C . TYR A 1 45 ? -0.001 -6.875 -2.109 1.00 0.00 45 TYR A C 3
ATOM 3140 O O . TYR A 1 45 ? -0.030 -6.529 -3.289 1.00 0.00 45 TYR A O 3
ATOM 3158 N N . ILE A 1 46 ? 1.041 -6.645 -1.320 1.00 0.00 46 ILE A N 3
ATOM 3159 C CA . ILE A 1 46 ? 2.273 -6.054 -1.829 1.00 0.00 46 ILE A CA 3
ATOM 3160 C C . ILE A 1 46 ? 3.475 -6.724 -1.175 1.00 0.00 46 ILE A C 3
ATOM 3161 O O . ILE A 1 46 ? 3.345 -7.350 -0.120 1.00 0.00 46 ILE A O 3
ATOM 3177 N N . ILE A 1 47 ? 4.632 -6.602 -1.806 1.00 0.00 47 ILE A N 3
ATOM 3178 C CA . ILE A 1 47 ? 5.865 -7.143 -1.258 1.00 0.00 47 ILE A CA 3
ATOM 3179 C C . ILE A 1 47 ? 6.947 -6.076 -1.276 1.00 0.00 47 ILE A C 3
ATOM 3180 O O . ILE A 1 47 ? 6.851 -5.103 -2.026 1.00 0.00 47 ILE A O 3
ATOM 3196 N N . GLY A 1 48 ? 7.960 -6.250 -0.445 1.00 0.00 48 GLY A N 3
ATOM 3197 C CA . GLY A 1 48 ? 9.055 -5.304 -0.410 1.00 0.00 48 GLY A CA 3
ATOM 3198 C C . GLY A 1 48 ? 8.803 -4.175 0.561 1.00 0.00 48 GLY A C 3
ATOM 3199 O O . GLY A 1 48 ? 9.287 -3.060 0.372 1.00 0.00 48 GLY A O 3
ATOM 3203 N N . VAL A 1 49 ? 8.036 -4.462 1.602 1.00 0.00 49 VAL A N 3
ATOM 3204 C CA . VAL A 1 49 ? 7.745 -3.474 2.626 1.00 0.00 49 VAL A CA 3
ATOM 3205 C C . VAL A 1 49 ? 9.002 -3.183 3.431 1.00 0.00 49 VAL A C 3
ATOM 3206 O O . VAL A 1 49 ? 9.480 -4.031 4.185 1.00 0.00 49 VAL A O 3
ATOM 3219 N N . HIS A 1 50 ? 9.546 -1.990 3.254 1.00 0.00 50 HIS A N 3
ATOM 3220 C CA . HIS A 1 50 ? 10.802 -1.637 3.891 1.00 0.00 50 HIS A CA 3
ATOM 3221 C C . HIS A 1 50 ? 10.562 -0.990 5.248 1.00 0.00 50 HIS A C 3
ATOM 3222 O O . HIS A 1 50 ? 9.751 -0.074 5.379 1.00 0.00 50 HIS A O 3
ATOM 3237 N N . TYR A 1 51 ? 11.268 -1.477 6.249 1.00 0.00 51 TYR A N 3
ATOM 3238 C CA . TYR A 1 51 ? 11.224 -0.897 7.579 1.00 0.00 51 TYR A CA 3
ATOM 3239 C C . TYR A 1 51 ? 12.511 -0.129 7.837 1.00 0.00 51 TYR A C 3
ATOM 3240 O O . TYR A 1 51 ? 13.575 -0.508 7.348 1.00 0.00 51 TYR A O 3
ATOM 3258 N N . SER A 1 52 ? 12.414 0.960 8.578 1.00 0.00 52 SER A N 3
ATOM 3259 C CA . SER A 1 52 ? 13.576 1.794 8.837 1.00 0.00 52 SER A CA 3
ATOM 3260 C C . SER A 1 52 ? 13.609 2.210 10.301 1.00 0.00 52 SER A C 3
ATOM 3261 O O . SER A 1 52 ? 14.599 2.004 11.003 1.00 0.00 52 SER A O 3
ATOM 3269 N N . ASP A 1 53 ? 12.508 2.773 10.754 1.00 0.00 53 ASP A N 3
ATOM 3270 C CA . ASP A 1 53 ? 12.363 3.206 12.140 1.00 0.00 53 ASP A CA 3
ATOM 3271 C C . ASP A 1 53 ? 11.505 2.205 12.905 1.00 0.00 53 ASP A C 3
ATOM 3272 O O . ASP A 1 53 ? 10.895 2.544 13.925 1.00 0.00 53 ASP A O 3
ATOM 3281 N N . ASP A 1 54 ? 11.481 0.972 12.387 1.00 0.00 54 ASP A N 3
ATOM 3282 C CA . ASP A 1 54 ? 10.661 -0.124 12.921 1.00 0.00 54 ASP A CA 3
ATOM 3283 C C . ASP A 1 54 ? 9.221 -0.030 12.401 1.00 0.00 54 ASP A C 3
ATOM 3284 O O . ASP A 1 54 ? 8.421 -0.951 12.559 1.00 0.00 54 ASP A O 3
ATOM 3293 N N . ARG A 1 55 ? 8.894 1.086 11.756 1.00 0.00 55 ARG A N 3
ATOM 3294 C CA . ARG A 1 55 ? 7.626 1.208 11.054 1.00 0.00 55 ARG A CA 3
ATOM 3295 C C . ARG A 1 55 ? 7.857 1.112 9.551 1.00 0.00 55 ARG A C 3
ATOM 3296 O O . ARG A 1 55 ? 8.986 1.281 9.077 1.00 0.00 55 ARG A O 3
ATOM 3317 N N . PRO A 1 56 ? 6.798 0.819 8.786 1.00 0.00 56 PRO A N 3
ATOM 3318 C CA . PRO A 1 56 ? 6.878 0.712 7.331 1.00 0.00 56 PRO A CA 3
ATOM 3319 C C . PRO A 1 56 ? 7.161 2.058 6.669 1.00 0.00 56 PRO A C 3
ATOM 3320 O O . PRO A 1 56 ? 6.431 3.027 6.865 1.00 0.00 56 PRO A O 3
ATOM 3331 N N . HIS A 1 57 ? 8.243 2.115 5.909 1.00 0.00 57 HIS A N 3
ATOM 3332 C CA . HIS A 1 57 ? 8.576 3.292 5.118 1.00 0.00 57 HIS A CA 3
ATOM 3333 C C . HIS A 1 57 ? 9.048 2.846 3.746 1.00 0.00 57 HIS A C 3
ATOM 3334 O O . HIS A 1 57 ? 10.154 2.326 3.595 1.00 0.00 57 HIS A O 3
ATOM 3349 N N . LEU A 1 58 ? 8.196 3.034 2.757 1.00 0.00 58 LEU A N 3
ATOM 3350 C CA . LEU A 1 58 ? 8.457 2.543 1.415 1.00 0.00 58 LEU A CA 3
ATOM 3351 C C . LEU A 1 58 ? 9.409 3.466 0.672 1.00 0.00 58 LEU A C 3
ATOM 3352 O O . LEU A 1 58 ? 9.141 4.656 0.532 1.00 0.00 58 LEU A O 3
ATOM 3368 N N . TYR A 1 59 ? 10.523 2.903 0.211 1.00 0.00 59 TYR A N 3
ATOM 3369 C CA . TYR A 1 59 ? 11.539 3.670 -0.500 1.00 0.00 59 TYR A CA 3
ATOM 3370 C C . TYR A 1 59 ? 11.527 3.343 -1.990 1.00 0.00 59 TYR A C 3
ATOM 3371 O O . TYR A 1 59 ? 10.663 2.607 -2.455 1.00 0.00 59 TYR A O 3
ATOM 3389 N N . LYS A 1 60 ? 12.503 3.883 -2.718 1.00 0.00 60 LYS A N 3
ATOM 3390 C CA . LYS A 1 60 ? 12.529 3.812 -4.181 1.00 0.00 60 LYS A CA 3
ATOM 3391 C C . LYS A 1 60 ? 12.487 2.370 -4.685 1.00 0.00 60 LYS A C 3
ATOM 3392 O O . LYS A 1 60 ? 11.661 2.022 -5.524 1.00 0.00 60 LYS A O 3
ATOM 3411 N N . LEU A 1 61 ? 13.386 1.540 -4.180 1.00 0.00 61 LEU A N 3
ATOM 3412 C CA . LEU A 1 61 ? 13.468 0.158 -4.628 1.00 0.00 61 LEU A CA 3
ATOM 3413 C C . LEU A 1 61 ? 13.015 -0.789 -3.529 1.00 0.00 61 LEU A C 3
ATOM 3414 O O . LEU A 1 61 ? 13.389 -0.629 -2.365 1.00 0.00 61 LEU A O 3
ATOM 3430 N N . GLY A 1 62 ? 12.201 -1.765 -3.903 1.00 0.00 62 GLY A N 3
ATOM 3431 C CA . GLY A 1 62 ? 11.707 -2.728 -2.942 1.00 0.00 62 GLY A CA 3
ATOM 3432 C C . GLY A 1 62 ? 10.216 -2.982 -3.083 1.00 0.00 62 GLY A C 3
ATOM 3433 O O . GLY A 1 62 ? 9.814 -4.052 -3.540 1.00 0.00 62 GLY A O 3
ATOM 3437 N N . PRO A 1 63 ? 9.372 -2.000 -2.713 1.00 0.00 63 PRO A N 3
ATOM 3438 C CA . PRO A 1 63 ? 7.910 -2.152 -2.707 1.00 0.00 63 PRO A CA 3
ATOM 3439 C C . PRO A 1 63 ? 7.318 -2.387 -4.095 1.00 0.00 63 PRO A C 3
ATOM 3440 O O . PRO A 1 63 ? 7.464 -1.562 -4.997 1.00 0.00 63 PRO A O 3
ATOM 3451 N N . GLU A 1 64 ? 6.662 -3.529 -4.250 1.00 0.00 64 GLU A N 3
ATOM 3452 C CA . GLU A 1 64 ? 5.936 -3.861 -5.469 1.00 0.00 64 GLU A CA 3
ATOM 3453 C C . GLU A 1 64 ? 4.561 -4.419 -5.116 1.00 0.00 64 GLU A C 3
ATOM 3454 O O . GLU A 1 64 ? 4.360 -4.937 -4.018 1.00 0.00 64 GLU A O 3
ATOM 3466 N N . LEU A 1 65 ? 3.620 -4.317 -6.042 1.00 0.00 65 LEU A N 3
ATOM 3467 C CA . LEU A 1 65 ? 2.282 -4.853 -5.831 1.00 0.00 65 LEU A CA 3
ATOM 3468 C C . LEU A 1 65 ? 2.177 -6.252 -6.424 1.00 0.00 65 LEU A C 3
ATOM 3469 O O . LEU A 1 65 ? 2.800 -6.551 -7.444 1.00 0.00 65 LEU A O 3
ATOM 3485 N N . THR A 1 66 ? 1.400 -7.110 -5.784 1.00 0.00 66 THR A N 3
ATOM 3486 C CA . THR A 1 66 ? 1.163 -8.437 -6.314 1.00 0.00 66 THR A CA 3
ATOM 3487 C C . THR A 1 66 ? -0.101 -8.428 -7.159 1.00 0.00 66 THR A C 3
ATOM 3488 O O . THR A 1 66 ? -0.855 -7.452 -7.149 1.00 0.00 66 THR A O 3
ATOM 3499 N N . GLU A 1 67 ? -0.344 -9.511 -7.881 1.00 0.00 67 GLU A N 3
ATOM 3500 C CA . GLU A 1 67 ? -1.561 -9.631 -8.662 1.00 0.00 67 GLU A CA 3
ATOM 3501 C C . GLU A 1 67 ? -2.755 -9.749 -7.720 1.00 0.00 67 GLU A C 3
ATOM 3502 O O . GLU A 1 67 ? -3.877 -9.414 -8.079 1.00 0.00 67 GLU A O 3
ATOM 3514 N N . LYS A 1 68 ? -2.491 -10.225 -6.508 1.00 0.00 68 LYS A N 3
ATOM 3515 C CA . LYS A 1 68 ? -3.515 -10.330 -5.484 1.00 0.00 68 LYS A CA 3
ATOM 3516 C C . LYS A 1 68 ? -4.103 -8.954 -5.195 1.00 0.00 68 LYS A C 3
ATOM 3517 O O . LYS A 1 68 ? -5.321 -8.781 -5.144 1.00 0.00 68 LYS A O 3
ATOM 3536 N N . GLY A 1 69 ? -3.221 -7.975 -5.023 1.00 0.00 69 GLY A N 3
ATOM 3537 C CA . GLY A 1 69 ? -3.660 -6.612 -4.795 1.00 0.00 69 GLY A CA 3
ATOM 3538 C C . GLY A 1 69 ? -4.160 -5.959 -6.067 1.00 0.00 69 GLY A C 3
ATOM 3539 O O . GLY A 1 69 ? -5.094 -5.157 -6.039 1.00 0.00 69 GLY A O 3
ATOM 3543 N N . GLU A 1 70 ? -3.538 -6.314 -7.182 1.00 0.00 70 GLU A N 3
ATOM 3544 C CA . GLU A 1 70 ? -3.922 -5.786 -8.483 1.00 0.00 70 GLU A CA 3
ATOM 3545 C C . GLU A 1 70 ? -5.340 -6.236 -8.842 1.00 0.00 70 GLU A C 3
ATOM 3546 O O . GLU A 1 70 ? -6.154 -5.438 -9.301 1.00 0.00 70 GLU A O 3
ATOM 3558 N N . ASN A 1 71 ? -5.638 -7.510 -8.596 1.00 0.00 71 ASN A N 3
ATOM 3559 C CA . ASN A 1 71 ? -6.975 -8.048 -8.842 1.00 0.00 71 ASN A CA 3
ATOM 3560 C C . ASN A 1 71 ? -7.971 -7.479 -7.835 1.00 0.00 71 ASN A C 3
ATOM 3561 O O . ASN A 1 71 ? -9.151 -7.319 -8.134 1.00 0.00 71 ASN A O 3
ATOM 3572 N N . TYR A 1 72 ? -7.479 -7.173 -6.640 1.00 0.00 72 TYR A N 3
ATOM 3573 C CA . TYR A 1 72 ? -8.312 -6.624 -5.575 1.00 0.00 72 TYR A CA 3
ATOM 3574 C C . TYR A 1 72 ? -8.887 -5.267 -5.981 1.00 0.00 72 TYR A C 3
ATOM 3575 O O . TYR A 1 72 ? -10.040 -4.951 -5.680 1.00 0.00 72 TYR A O 3
ATOM 3593 N N . LEU A 1 73 ? -8.081 -4.494 -6.704 1.00 0.00 73 LEU A N 3
ATOM 3594 C CA . LEU A 1 73 ? -8.464 -3.158 -7.157 1.00 0.00 73 LEU A CA 3
ATOM 3595 C C . LEU A 1 73 ? -9.664 -3.194 -8.106 1.00 0.00 73 LEU A C 3
ATOM 3596 O O . LEU A 1 73 ? -10.340 -2.185 -8.304 1.00 0.00 73 LEU A O 3
ATOM 3612 N N . LYS A 1 74 ? -9.918 -4.357 -8.693 1.00 0.00 74 LYS A N 3
ATOM 3613 C CA . LYS A 1 74 ? -11.031 -4.532 -9.621 1.00 0.00 74 LYS A CA 3
ATOM 3614 C C . LYS A 1 74 ? -12.379 -4.247 -8.947 1.00 0.00 74 LYS A C 3
ATOM 3615 O O . LYS A 1 74 ? -13.262 -3.628 -9.544 1.00 0.00 74 LYS A O 3
ATOM 3634 N N . GLU A 1 75 ? -12.530 -4.689 -7.704 1.00 0.00 75 GLU A N 3
ATOM 3635 C CA . GLU A 1 75 ? -13.798 -4.546 -6.998 1.00 0.00 75 GLU A CA 3
ATOM 3636 C C . GLU A 1 75 ? -13.921 -3.186 -6.315 1.00 0.00 75 GLU A C 3
ATOM 3637 O O . GLU A 1 75 ? -14.935 -2.503 -6.453 1.00 0.00 75 GLU A O 3
ATOM 3649 N N . ASN A 1 76 ? -12.885 -2.790 -5.594 1.00 0.00 76 ASN A N 3
ATOM 3650 C CA . ASN A 1 76 ? -12.938 -1.577 -4.781 1.00 0.00 76 ASN A CA 3
ATOM 3651 C C . ASN A 1 76 ? -12.506 -0.352 -5.575 1.00 0.00 76 ASN A C 3
ATOM 3652 O O . ASN A 1 76 ? -12.399 0.744 -5.027 1.00 0.00 76 ASN A O 3
ATOM 3663 N N . GLY A 1 77 ? -12.263 -0.557 -6.866 1.00 0.00 77 GLY A N 3
ATOM 3664 C CA . GLY A 1 77 ? -11.805 0.508 -7.737 1.00 0.00 77 GLY A CA 3
ATOM 3665 C C . GLY A 1 77 ? -12.739 1.706 -7.796 1.00 0.00 77 GLY A C 3
ATOM 3666 O O . GLY A 1 77 ? -12.320 2.795 -8.186 1.00 0.00 77 GLY A O 3
ATOM 3670 N N . THR A 1 78 ? -14.001 1.518 -7.433 1.00 0.00 78 THR A N 3
ATOM 3671 C CA . THR A 1 78 ? -14.943 2.624 -7.419 1.00 0.00 78 THR A CA 3
ATOM 3672 C C . THR A 1 78 ? -14.618 3.592 -6.274 1.00 0.00 78 THR A C 3
ATOM 3673 O O . THR A 1 78 ? -14.254 4.744 -6.528 1.00 0.00 78 THR A O 3
ATOM 3684 N N . TRP A 1 79 ? -14.699 3.103 -5.029 1.00 0.00 79 TRP A N 3
ATOM 3685 C CA . TRP A 1 79 ? -14.431 3.912 -3.835 1.00 0.00 79 TRP A CA 3
ATOM 3686 C C . TRP A 1 79 ? -15.109 5.292 -3.940 1.00 0.00 79 TRP A C 3
ATOM 3687 O O . TRP A 1 79 ? -16.190 5.410 -4.526 1.00 0.00 79 TRP A O 3
ATOM 3708 N N . SER A 1 80 ? -14.489 6.307 -3.337 1.00 0.00 80 SER A N 3
ATOM 3709 C CA . SER A 1 80 ? -14.940 7.688 -3.438 1.00 0.00 80 SER A CA 3
ATOM 3710 C C . SER A 1 80 ? -16.419 7.821 -3.092 1.00 0.00 80 SER A C 3
ATOM 3711 O O . SER A 1 80 ? -17.200 8.353 -3.882 1.00 0.00 80 SER A O 3
ATOM 3719 N N . LYS A 1 81 ? -16.815 7.336 -1.916 1.00 0.00 81 LYS A N 3
ATOM 3720 C CA . LYS A 1 81 ? -18.213 7.410 -1.529 1.00 0.00 81 LYS A CA 3
ATOM 3721 C C . LYS A 1 81 ? -18.585 8.829 -1.115 1.00 0.00 81 LYS A C 3
ATOM 3722 O O . LYS A 1 81 ? -18.598 9.180 0.065 1.00 0.00 81 LYS A O 3
ATOM 3741 N N . ALA A 1 82 ? -18.812 9.643 -2.127 1.00 0.00 82 ALA A N 3
ATOM 3742 C CA . ALA A 1 82 ? -19.318 10.988 -1.979 1.00 0.00 82 ALA A CA 3
ATOM 3743 C C . ALA A 1 82 ? -20.029 11.341 -3.268 1.00 0.00 82 ALA A C 3
ATOM 3744 O O . ALA A 1 82 ? -19.443 11.238 -4.346 1.00 0.00 82 ALA A O 3
ATOM 3751 N N . LYS A 1 5 ? -11.616 -0.168 3.339 1.00 0.00 5 LYS A N 4
ATOM 3752 C CA . LYS A 1 5 ? -11.884 0.472 2.059 1.00 0.00 5 LYS A CA 4
ATOM 3753 C C . LYS A 1 5 ? -10.792 1.509 1.790 1.00 0.00 5 LYS A C 4
ATOM 3754 O O . LYS A 1 5 ? -10.740 2.124 0.728 1.00 0.00 5 LYS A O 4
ATOM 3773 N N . LEU A 1 6 ? -9.905 1.666 2.774 1.00 0.00 6 LEU A N 4
ATOM 3774 C CA . LEU A 1 6 ? -8.846 2.672 2.724 1.00 0.00 6 LEU A CA 4
ATOM 3775 C C . LEU A 1 6 ? -7.520 2.041 2.312 1.00 0.00 6 LEU A C 4
ATOM 3776 O O . LEU A 1 6 ? -6.604 2.726 1.841 1.00 0.00 6 LEU A O 4
ATOM 3792 N N . ARG A 1 7 ? -7.423 0.732 2.478 1.00 0.00 7 ARG A N 4
ATOM 3793 C CA . ARG A 1 7 ? -6.189 0.028 2.194 1.00 0.00 7 ARG A CA 4
ATOM 3794 C C . ARG A 1 7 ? -5.922 0.079 0.694 1.00 0.00 7 ARG A C 4
ATOM 3795 O O . ARG A 1 7 ? -4.778 0.202 0.264 1.00 0.00 7 ARG A O 4
ATOM 3816 N N . TYR A 1 8 ? -7.001 0.032 -0.091 1.00 0.00 8 TYR A N 4
ATOM 3817 C CA . TYR A 1 8 ? -6.922 0.241 -1.535 1.00 0.00 8 TYR A CA 4
ATOM 3818 C C . TYR A 1 8 ? -6.310 1.600 -1.862 1.00 0.00 8 TYR A C 4
ATOM 3819 O O . TYR A 1 8 ? -5.505 1.718 -2.785 1.00 0.00 8 TYR A O 4
ATOM 3837 N N . ALA A 1 9 ? -6.694 2.623 -1.107 1.00 0.00 9 ALA A N 4
ATOM 3838 C CA . ALA A 1 9 ? -6.206 3.973 -1.351 1.00 0.00 9 ALA A CA 4
ATOM 3839 C C . ALA A 1 9 ? -4.697 4.029 -1.190 1.00 0.00 9 ALA A C 4
ATOM 3840 O O . ALA A 1 9 ? -4.013 4.751 -1.914 1.00 0.00 9 ALA A O 4
ATOM 3847 N N . ILE A 1 10 ? -4.184 3.249 -0.253 1.00 0.00 10 ILE A N 4
ATOM 3848 C CA . ILE A 1 10 ? -2.744 3.169 -0.053 1.00 0.00 10 ILE A CA 4
ATOM 3849 C C . ILE A 1 10 ? -2.065 2.358 -1.171 1.00 0.00 10 ILE A C 4
ATOM 3850 O O . ILE A 1 10 ? -0.923 2.630 -1.538 1.00 0.00 10 ILE A O 4
ATOM 3866 N N . LEU A 1 11 ? -2.765 1.383 -1.745 1.00 0.00 11 LEU A N 4
ATOM 3867 C CA . LEU A 1 11 ? -2.261 0.738 -2.958 1.00 0.00 11 LEU A CA 4
ATOM 3868 C C . LEU A 1 11 ? -2.254 1.748 -4.101 1.00 0.00 11 LEU A C 4
ATOM 3869 O O . LEU A 1 11 ? -1.360 1.751 -4.946 1.00 0.00 11 LEU A O 4
ATOM 3885 N N . LYS A 1 12 ? -3.265 2.608 -4.098 1.00 0.00 12 LYS A N 4
ATOM 3886 C CA . LYS A 1 12 ? -3.423 3.656 -5.100 1.00 0.00 12 LYS A CA 4
ATOM 3887 C C . LYS A 1 12 ? -2.243 4.628 -5.055 1.00 0.00 12 LYS A C 4
ATOM 3888 O O . LYS A 1 12 ? -1.595 4.868 -6.073 1.00 0.00 12 LYS A O 4
ATOM 3907 N N . GLU A 1 13 ? -1.953 5.159 -3.865 1.00 0.00 13 GLU A N 4
ATOM 3908 C CA . GLU A 1 13 ? -0.882 6.142 -3.696 1.00 0.00 13 GLU A CA 4
ATOM 3909 C C . GLU A 1 13 ? 0.471 5.568 -4.107 1.00 0.00 13 GLU A C 4
ATOM 3910 O O . GLU A 1 13 ? 1.287 6.249 -4.725 1.00 0.00 13 GLU A O 4
ATOM 3922 N N . ILE A 1 14 ? 0.692 4.308 -3.775 1.00 0.00 14 ILE A N 4
ATOM 3923 C CA . ILE A 1 14 ? 1.956 3.649 -4.059 1.00 0.00 14 ILE A CA 4
ATOM 3924 C C . ILE A 1 14 ? 2.095 3.310 -5.543 1.00 0.00 14 ILE A C 4
ATOM 3925 O O . ILE A 1 14 ? 3.149 3.539 -6.140 1.00 0.00 14 ILE A O 4
ATOM 3941 N N . PHE A 1 15 ? 1.018 2.801 -6.135 1.00 0.00 15 PHE A N 4
ATOM 3942 C CA . PHE A 1 15 ? 1.032 2.364 -7.530 1.00 0.00 15 PHE A CA 4
ATOM 3943 C C . PHE A 1 15 ? 1.392 3.513 -8.472 1.00 0.00 15 PHE A C 4
ATOM 3944 O O . PHE A 1 15 ? 2.225 3.355 -9.366 1.00 0.00 15 PHE A O 4
ATOM 3961 N N . GLU A 1 16 ? 0.773 4.670 -8.271 1.00 0.00 16 GLU A N 4
ATOM 3962 C CA . GLU A 1 16 ? 1.008 5.811 -9.151 1.00 0.00 16 GLU A CA 4
ATOM 3963 C C . GLU A 1 16 ? 2.119 6.710 -8.613 1.00 0.00 16 GLU A C 4
ATOM 3964 O O . GLU A 1 16 ? 2.803 7.390 -9.382 1.00 0.00 16 GLU A O 4
ATOM 3976 N N . GLY A 1 17 ? 2.312 6.695 -7.301 1.00 0.00 17 GLY A N 4
ATOM 3977 C CA . GLY A 1 17 ? 3.304 7.555 -6.685 1.00 0.00 17 GLY A CA 4
ATOM 3978 C C . GLY A 1 17 ? 4.726 7.083 -6.915 1.00 0.00 17 GLY A C 4
ATOM 3979 O O . GLY A 1 17 ? 5.659 7.882 -6.827 1.00 0.00 17 GLY A O 4
ATOM 3983 N N . ASN A 1 18 ? 4.883 5.778 -7.168 1.00 0.00 18 ASN A N 4
ATOM 3984 C CA . ASN A 1 18 ? 6.188 5.159 -7.463 1.00 0.00 18 ASN A CA 4
ATOM 3985 C C . ASN A 1 18 ? 7.030 4.974 -6.193 1.00 0.00 18 ASN A C 4
ATOM 3986 O O . ASN A 1 18 ? 7.946 4.155 -6.166 1.00 0.00 18 ASN A O 4
ATOM 3997 N N . THR A 1 19 ? 6.687 5.737 -5.149 1.00 0.00 19 THR A N 4
ATOM 3998 C CA . THR A 1 19 ? 7.317 5.662 -3.822 1.00 0.00 19 THR A CA 4
ATOM 3999 C C . THR A 1 19 ? 8.813 6.005 -3.857 1.00 0.00 19 THR A C 4
ATOM 4000 O O . THR A 1 19 ? 9.433 6.053 -4.917 1.00 0.00 19 THR A O 4
ATOM 4011 N N . PRO A 1 20 ? 9.410 6.302 -2.690 1.00 0.00 20 PRO A N 4
ATOM 4012 C CA . PRO A 1 20 ? 8.699 6.357 -1.411 1.00 0.00 20 PRO A CA 4
ATOM 4013 C C . PRO A 1 20 ? 7.928 7.665 -1.225 1.00 0.00 20 PRO A C 4
ATOM 4014 O O . PRO A 1 20 ? 8.318 8.705 -1.757 1.00 0.00 20 PRO A O 4
ATOM 4025 N N . LEU A 1 21 ? 6.835 7.610 -0.477 1.00 0.00 21 LEU A N 4
ATOM 4026 C CA . LEU A 1 21 ? 6.088 8.813 -0.136 1.00 0.00 21 LEU A CA 4
ATOM 4027 C C . LEU A 1 21 ? 5.782 8.813 1.356 1.00 0.00 21 LEU A C 4
ATOM 4028 O O . LEU A 1 21 ? 5.603 7.752 1.958 1.00 0.00 21 LEU A O 4
ATOM 4044 N N . SER A 1 22 ? 5.772 9.989 1.957 1.00 0.00 22 SER A N 4
ATOM 4045 C CA . SER A 1 22 ? 5.532 10.101 3.383 1.00 0.00 22 SER A CA 4
ATOM 4046 C C . SER A 1 22 ? 4.033 10.152 3.673 1.00 0.00 22 SER A C 4
ATOM 4047 O O . SER A 1 22 ? 3.224 10.384 2.774 1.00 0.00 22 SER A O 4
ATOM 4055 N N . GLU A 1 23 ? 3.671 9.950 4.933 1.00 0.00 23 GLU A N 4
ATOM 4056 C CA . GLU A 1 23 ? 2.273 10.006 5.344 1.00 0.00 23 GLU A CA 4
ATOM 4057 C C . GLU A 1 23 ? 1.690 11.402 5.115 1.00 0.00 23 GLU A C 4
ATOM 4058 O O . GLU A 1 23 ? 0.494 11.555 4.852 1.00 0.00 23 GLU A O 4
ATOM 4070 N N . ASN A 1 24 ? 2.552 12.412 5.174 1.00 0.00 24 ASN A N 4
ATOM 4071 C CA . ASN A 1 24 ? 2.145 13.795 4.945 1.00 0.00 24 ASN A CA 4
ATOM 4072 C C . ASN A 1 24 ? 1.803 14.050 3.477 1.00 0.00 24 ASN A C 4
ATOM 4073 O O . ASN A 1 24 ? 1.284 15.111 3.129 1.00 0.00 24 ASN A O 4
ATOM 4084 N N . ASP A 1 25 ? 2.115 13.086 2.615 1.00 0.00 25 ASP A N 4
ATOM 4085 C CA . ASP A 1 25 ? 1.814 13.214 1.195 1.00 0.00 25 ASP A CA 4
ATOM 4086 C C . ASP A 1 25 ? 0.391 12.765 0.910 1.00 0.00 25 ASP A C 4
ATOM 4087 O O . ASP A 1 25 ? -0.380 13.484 0.272 1.00 0.00 25 ASP A O 4
ATOM 4096 N N . ILE A 1 26 ? 0.044 11.585 1.404 1.00 0.00 26 ILE A N 4
ATOM 4097 C CA . ILE A 1 26 ? -1.273 11.016 1.158 1.00 0.00 26 ILE A CA 4
ATOM 4098 C C . ILE A 1 26 ? -2.315 11.660 2.080 1.00 0.00 26 ILE A C 4
ATOM 4099 O O . ILE A 1 26 ? -3.434 11.949 1.658 1.00 0.00 26 ILE A O 4
ATOM 4115 N N . GLY A 1 27 ? -1.937 11.926 3.324 1.00 0.00 27 GLY A N 4
ATOM 4116 C CA . GLY A 1 27 ? -2.837 12.615 4.226 1.00 0.00 27 GLY A CA 4
ATOM 4117 C C . GLY A 1 27 ? -3.187 11.815 5.466 1.00 0.00 27 GLY A C 4
ATOM 4118 O O . GLY A 1 27 ? -3.748 12.364 6.417 1.00 0.00 27 GLY A O 4
ATOM 4122 N N . VAL A 1 28 ? -2.881 10.525 5.467 1.00 0.00 28 VAL A N 4
ATOM 4123 C CA . VAL A 1 28 ? -3.120 9.706 6.649 1.00 0.00 28 VAL A CA 4
ATOM 4124 C C . VAL A 1 28 ? -1.936 9.796 7.598 1.00 0.00 28 VAL A C 4
ATOM 4125 O O . VAL A 1 28 ? -0.828 10.131 7.196 1.00 0.00 28 VAL A O 4
ATOM 4138 N N . THR A 1 29 ? -2.183 9.512 8.860 1.00 0.00 29 THR A N 4
ATOM 4139 C CA . THR A 1 29 ? -1.140 9.574 9.863 1.00 0.00 29 THR A CA 4
ATOM 4140 C C . THR A 1 29 ? -0.353 8.267 9.909 1.00 0.00 29 THR A C 4
ATOM 4141 O O . THR A 1 29 ? -0.818 7.235 9.417 1.00 0.00 29 THR A O 4
ATOM 4152 N N . GLU A 1 30 ? 0.832 8.335 10.510 1.00 0.00 30 GLU A N 4
ATOM 4153 C CA . GLU A 1 30 ? 1.776 7.210 10.555 1.00 0.00 30 GLU A CA 4
ATOM 4154 C C . GLU A 1 30 ? 1.100 5.948 11.048 1.00 0.00 30 GLU A C 4
ATOM 4155 O O . GLU A 1 30 ? 1.193 4.894 10.434 1.00 0.00 30 GLU A O 4
ATOM 4167 N N . ASP A 1 31 ? 0.418 6.087 12.168 1.00 0.00 31 ASP A N 4
ATOM 4168 C CA . ASP A 1 31 ? -0.197 4.965 12.856 1.00 0.00 31 ASP A CA 4
ATOM 4169 C C . ASP A 1 31 ? -1.139 4.174 11.941 1.00 0.00 31 ASP A C 4
ATOM 4170 O O . ASP A 1 31 ? -1.127 2.942 11.950 1.00 0.00 31 ASP A O 4
ATOM 4179 N N . GLN A 1 32 ? -1.923 4.878 11.134 1.00 0.00 32 GLN A N 4
ATOM 4180 C CA . GLN A 1 32 ? -2.828 4.228 10.192 1.00 0.00 32 GLN A CA 4
ATOM 4181 C C . GLN A 1 32 ? -2.080 3.762 8.946 1.00 0.00 32 GLN A C 4
ATOM 4182 O O . GLN A 1 32 ? -2.432 2.745 8.349 1.00 0.00 32 GLN A O 4
ATOM 4196 N N . PHE A 1 33 ? -1.046 4.501 8.568 1.00 0.00 33 PHE A N 4
ATOM 4197 C CA . PHE A 1 33 ? -0.245 4.166 7.394 1.00 0.00 33 PHE A CA 4
ATOM 4198 C C . PHE A 1 33 ? 0.530 2.867 7.635 1.00 0.00 33 PHE A C 4
ATOM 4199 O O . PHE A 1 33 ? 0.445 1.924 6.845 1.00 0.00 33 PHE A O 4
ATOM 4216 N N . ASP A 1 34 ? 1.264 2.826 8.739 1.00 0.00 34 ASP A N 4
ATOM 4217 C CA . ASP A 1 34 ? 2.031 1.646 9.129 1.00 0.00 34 ASP A CA 4
ATOM 4218 C C . ASP A 1 34 ? 1.123 0.439 9.311 1.00 0.00 34 ASP A C 4
ATOM 4219 O O . ASP A 1 34 ? 1.424 -0.654 8.823 1.00 0.00 34 ASP A O 4
ATOM 4228 N N . ASP A 1 35 ? 0.009 0.639 10.016 1.00 0.00 35 ASP A N 4
ATOM 4229 C CA . ASP A 1 35 ? -0.967 -0.427 10.239 1.00 0.00 35 ASP A CA 4
ATOM 4230 C C . ASP A 1 35 ? -1.435 -1.003 8.912 1.00 0.00 35 ASP A C 4
ATOM 4231 O O . ASP A 1 35 ? -1.552 -2.219 8.752 1.00 0.00 35 ASP A O 4
ATOM 4240 N N . ALA A 1 36 ? -1.677 -0.116 7.961 1.00 0.00 36 ALA A N 4
ATOM 4241 C CA . ALA A 1 36 ? -2.134 -0.503 6.640 1.00 0.00 36 ALA A CA 4
ATOM 4242 C C . ALA A 1 36 ? -1.091 -1.327 5.904 1.00 0.00 36 ALA A C 4
ATOM 4243 O O . ALA A 1 36 ? -1.399 -2.396 5.378 1.00 0.00 36 ALA A O 4
ATOM 4250 N N . VAL A 1 37 ? 0.137 -0.819 5.859 1.00 0.00 37 VAL A N 4
ATOM 4251 C CA . VAL A 1 37 ? 1.224 -1.498 5.161 1.00 0.00 37 VAL A CA 4
ATOM 4252 C C . VAL A 1 37 ? 1.442 -2.896 5.733 1.00 0.00 37 VAL A C 4
ATOM 4253 O O . VAL A 1 37 ? 1.593 -3.866 4.986 1.00 0.00 37 VAL A O 4
ATOM 4266 N N . ASN A 1 38 ? 1.441 -2.994 7.059 1.00 0.00 38 ASN A N 4
ATOM 4267 C CA . ASN A 1 38 ? 1.585 -4.283 7.728 1.00 0.00 38 ASN A CA 4
ATOM 4268 C C . ASN A 1 38 ? 0.436 -5.207 7.351 1.00 0.00 38 ASN A C 4
ATOM 4269 O O . ASN A 1 38 ? 0.652 -6.353 6.961 1.00 0.00 38 ASN A O 4
ATOM 4280 N N . PHE A 1 39 ? -0.783 -4.685 7.447 1.00 0.00 39 PHE A N 4
ATOM 4281 C CA . PHE A 1 39 ? -1.990 -5.442 7.123 1.00 0.00 39 PHE A CA 4
ATOM 4282 C C . PHE A 1 39 ? -1.926 -5.992 5.698 1.00 0.00 39 PHE A C 4
ATOM 4283 O O . PHE A 1 39 ? -2.222 -7.165 5.457 1.00 0.00 39 PHE A O 4
ATOM 4300 N N . LEU A 1 40 ? -1.519 -5.141 4.767 1.00 0.00 40 LEU A N 4
ATOM 4301 C CA . LEU A 1 40 ? -1.418 -5.515 3.363 1.00 0.00 40 LEU A CA 4
ATOM 4302 C C . LEU A 1 40 ? -0.337 -6.570 3.148 1.00 0.00 40 LEU A C 4
ATOM 4303 O O . LEU A 1 40 ? -0.515 -7.505 2.367 1.00 0.00 40 LEU A O 4
ATOM 4319 N N . LYS A 1 41 ? 0.778 -6.415 3.847 1.00 0.00 41 LYS A N 4
ATOM 4320 C CA . LYS A 1 41 ? 1.896 -7.341 3.727 1.00 0.00 41 LYS A CA 4
ATOM 4321 C C . LYS A 1 41 ? 1.526 -8.698 4.338 1.00 0.00 41 LYS A C 4
ATOM 4322 O O . LYS A 1 41 ? 1.989 -9.742 3.877 1.00 0.00 41 LYS A O 4
ATOM 4341 N N . ARG A 1 42 ? 0.676 -8.674 5.362 1.00 0.00 42 ARG A N 4
ATOM 4342 C CA . ARG A 1 42 ? 0.223 -9.898 6.021 1.00 0.00 42 ARG A CA 4
ATOM 4343 C C . ARG A 1 42 ? -0.535 -10.800 5.052 1.00 0.00 42 ARG A C 4
ATOM 4344 O O . ARG A 1 42 ? -0.148 -11.948 4.826 1.00 0.00 42 ARG A O 4
ATOM 4365 N N . GLU A 1 43 ? -1.611 -10.281 4.475 1.00 0.00 43 GLU A N 4
ATOM 4366 C CA . GLU A 1 43 ? -2.430 -11.066 3.554 1.00 0.00 43 GLU A CA 4
ATOM 4367 C C . GLU A 1 43 ? -1.734 -11.249 2.211 1.00 0.00 43 GLU A C 4
ATOM 4368 O O . GLU A 1 43 ? -2.018 -12.199 1.482 1.00 0.00 43 GLU A O 4
ATOM 4380 N N . GLY A 1 44 ? -0.830 -10.339 1.888 1.00 0.00 44 GLY A N 4
ATOM 4381 C CA . GLY A 1 44 ? -0.073 -10.460 0.662 1.00 0.00 44 GLY A CA 4
ATOM 4382 C C . GLY A 1 44 ? -0.670 -9.659 -0.475 1.00 0.00 44 GLY A C 4
ATOM 4383 O O . GLY A 1 44 ? -0.928 -10.198 -1.549 1.00 0.00 44 GLY A O 4
ATOM 4387 N N . TYR A 1 45 ? -0.909 -8.378 -0.238 1.00 0.00 45 TYR A N 4
ATOM 4388 C CA . TYR A 1 45 ? -1.371 -7.481 -1.291 1.00 0.00 45 TYR A CA 4
ATOM 4389 C C . TYR A 1 45 ? -0.184 -6.780 -1.939 1.00 0.00 45 TYR A C 4
ATOM 4390 O O . TYR A 1 45 ? -0.181 -6.516 -3.143 1.00 0.00 45 TYR A O 4
ATOM 4408 N N . ILE A 1 46 ? 0.823 -6.487 -1.130 1.00 0.00 46 ILE A N 4
ATOM 4409 C CA . ILE A 1 46 ? 2.041 -5.857 -1.611 1.00 0.00 46 ILE A CA 4
ATOM 4410 C C . ILE A 1 46 ? 3.264 -6.508 -0.977 1.00 0.00 46 ILE A C 4
ATOM 4411 O O . ILE A 1 46 ? 3.200 -7.001 0.151 1.00 0.00 46 ILE A O 4
ATOM 4427 N N . ILE A 1 47 ? 4.363 -6.536 -1.715 1.00 0.00 47 ILE A N 4
ATOM 4428 C CA . ILE A 1 47 ? 5.611 -7.092 -1.211 1.00 0.00 47 ILE A CA 4
ATOM 4429 C C . ILE A 1 47 ? 6.762 -6.143 -1.510 1.00 0.00 47 ILE A C 4
ATOM 4430 O O . ILE A 1 47 ? 6.567 -5.105 -2.142 1.00 0.00 47 ILE A O 4
ATOM 4446 N N . GLY A 1 48 ? 7.954 -6.496 -1.045 1.00 0.00 48 GLY A N 4
ATOM 4447 C CA . GLY A 1 48 ? 9.122 -5.670 -1.291 1.00 0.00 48 GLY A CA 4
ATOM 4448 C C . GLY A 1 48 ? 9.287 -4.577 -0.255 1.00 0.00 48 GLY A C 4
ATOM 4449 O O . GLY A 1 48 ? 10.168 -3.726 -0.373 1.00 0.00 48 GLY A O 4
ATOM 4453 N N . VAL A 1 49 ? 8.432 -4.595 0.760 1.00 0.00 49 VAL A N 4
ATOM 4454 C CA . VAL A 1 49 ? 8.499 -3.617 1.838 1.00 0.00 49 VAL A CA 4
ATOM 4455 C C . VAL A 1 49 ? 9.719 -3.880 2.712 1.00 0.00 49 VAL A C 4
ATOM 4456 O O . VAL A 1 49 ? 9.999 -5.024 3.065 1.00 0.00 49 VAL A O 4
ATOM 4469 N N . HIS A 1 50 ? 10.445 -2.821 3.049 1.00 0.00 50 HIS A N 4
ATOM 4470 C CA . HIS A 1 50 ? 11.660 -2.950 3.841 1.00 0.00 50 HIS A CA 4
ATOM 4471 C C . HIS A 1 50 ? 11.412 -2.448 5.258 1.00 0.00 50 HIS A C 4
ATOM 4472 O O . HIS A 1 50 ? 11.047 -1.289 5.461 1.00 0.00 50 HIS A O 4
ATOM 4487 N N . TYR A 1 51 ? 11.590 -3.321 6.235 1.00 0.00 51 TYR A N 4
ATOM 4488 C CA . TYR A 1 51 ? 11.350 -2.965 7.625 1.00 0.00 51 TYR A CA 4
ATOM 4489 C C . TYR A 1 51 ? 12.622 -2.474 8.296 1.00 0.00 51 TYR A C 4
ATOM 4490 O O . TYR A 1 51 ? 13.728 -2.728 7.821 1.00 0.00 51 TYR A O 4
ATOM 4508 N N . SER A 1 52 ? 12.448 -1.753 9.395 1.00 0.00 52 SER A N 4
ATOM 4509 C CA . SER A 1 52 ? 13.560 -1.359 10.246 1.00 0.00 52 SER A CA 4
ATOM 4510 C C . SER A 1 52 ? 13.402 -2.005 11.621 1.00 0.00 52 SER A C 4
ATOM 4511 O O . SER A 1 52 ? 13.415 -1.326 12.649 1.00 0.00 52 SER A O 4
ATOM 4519 N N . ASP A 1 53 ? 13.206 -3.326 11.608 1.00 0.00 53 ASP A N 4
ATOM 4520 C CA . ASP A 1 53 ? 13.051 -4.130 12.828 1.00 0.00 53 ASP A CA 4
ATOM 4521 C C . ASP A 1 53 ? 11.786 -3.768 13.606 1.00 0.00 53 ASP A C 4
ATOM 4522 O O . ASP A 1 53 ? 11.590 -4.234 14.731 1.00 0.00 53 ASP A O 4
ATOM 4531 N N . ASP A 1 54 ? 10.924 -2.954 13.006 1.00 0.00 54 ASP A N 4
ATOM 4532 C CA . ASP A 1 54 ? 9.660 -2.576 13.635 1.00 0.00 54 ASP A CA 4
ATOM 4533 C C . ASP A 1 54 ? 8.733 -1.909 12.625 1.00 0.00 54 ASP A C 4
ATOM 4534 O O . ASP A 1 54 ? 7.724 -2.486 12.220 1.00 0.00 54 ASP A O 4
ATOM 4543 N N . ARG A 1 55 ? 9.091 -0.700 12.203 1.00 0.00 55 ARG A N 4
ATOM 4544 C CA . ARG A 1 55 ? 8.265 0.052 11.265 1.00 0.00 55 ARG A CA 4
ATOM 4545 C C . ARG A 1 55 ? 8.684 -0.223 9.829 1.00 0.00 55 ARG A C 4
ATOM 4546 O O . ARG A 1 55 ? 9.878 -0.355 9.534 1.00 0.00 55 ARG A O 4
ATOM 4567 N N . PRO A 1 56 ? 7.703 -0.338 8.924 1.00 0.00 56 PRO A N 4
ATOM 4568 C CA . PRO A 1 56 ? 7.955 -0.451 7.489 1.00 0.00 56 PRO A CA 4
ATOM 4569 C C . PRO A 1 56 ? 8.421 0.872 6.892 1.00 0.00 56 PRO A C 4
ATOM 4570 O O . PRO A 1 56 ? 7.934 1.939 7.263 1.00 0.00 56 PRO A O 4
ATOM 4581 N N . HIS A 1 57 ? 9.383 0.801 5.988 1.00 0.00 57 HIS A N 4
ATOM 4582 C CA . HIS A 1 57 ? 9.829 1.975 5.259 1.00 0.00 57 HIS A CA 4
ATOM 4583 C C . HIS A 1 57 ? 9.835 1.682 3.770 1.00 0.00 57 HIS A C 4
ATOM 4584 O O . HIS A 1 57 ? 10.103 0.554 3.345 1.00 0.00 57 HIS A O 4
ATOM 4599 N N . LEU A 1 58 ? 9.522 2.689 2.982 1.00 0.00 58 LEU A N 4
ATOM 4600 C CA . LEU A 1 58 ? 9.394 2.512 1.552 1.00 0.00 58 LEU A CA 4
ATOM 4601 C C . LEU A 1 58 ? 10.603 3.076 0.825 1.00 0.00 58 LEU A C 4
ATOM 4602 O O . LEU A 1 58 ? 11.202 4.062 1.256 1.00 0.00 58 LEU A O 4
ATOM 4618 N N . TYR A 1 59 ? 10.965 2.418 -0.259 1.00 0.00 59 TYR A N 4
ATOM 4619 C CA . TYR A 1 59 ? 12.067 2.844 -1.099 1.00 0.00 59 TYR A CA 4
ATOM 4620 C C . TYR A 1 59 ? 11.600 2.869 -2.545 1.00 0.00 59 TYR A C 4
ATOM 4621 O O . TYR A 1 59 ? 10.483 2.450 -2.832 1.00 0.00 59 TYR A O 4
ATOM 4639 N N . LYS A 1 60 ? 12.446 3.347 -3.445 1.00 0.00 60 LYS A N 4
ATOM 4640 C CA . LYS A 1 60 ? 12.080 3.430 -4.852 1.00 0.00 60 LYS A CA 4
ATOM 4641 C C . LYS A 1 60 ? 12.000 2.031 -5.447 1.00 0.00 60 LYS A C 4
ATOM 4642 O O . LYS A 1 60 ? 11.110 1.721 -6.236 1.00 0.00 60 LYS A O 4
ATOM 4661 N N . LEU A 1 61 ? 12.942 1.189 -5.058 1.00 0.00 61 LEU A N 4
ATOM 4662 C CA . LEU A 1 61 ? 12.967 -0.185 -5.516 1.00 0.00 61 LEU A CA 4
ATOM 4663 C C . LEU A 1 61 ? 12.541 -1.099 -4.376 1.00 0.00 61 LEU A C 4
ATOM 4664 O O . LEU A 1 61 ? 13.299 -1.320 -3.429 1.00 0.00 61 LEU A O 4
ATOM 4680 N N . GLY A 1 62 ? 11.324 -1.610 -4.452 1.00 0.00 62 GLY A N 4
ATOM 4681 C CA . GLY A 1 62 ? 10.843 -2.501 -3.419 1.00 0.00 62 GLY A CA 4
ATOM 4682 C C . GLY A 1 62 ? 9.363 -2.814 -3.542 1.00 0.00 62 GLY A C 4
ATOM 4683 O O . GLY A 1 62 ? 9.008 -3.937 -3.894 1.00 0.00 62 GLY A O 4
ATOM 4687 N N . PRO A 1 63 ? 8.480 -1.834 -3.267 1.00 0.00 63 PRO A N 4
ATOM 4688 C CA . PRO A 1 63 ? 7.027 -2.054 -3.224 1.00 0.00 63 PRO A CA 4
ATOM 4689 C C . PRO A 1 63 ? 6.449 -2.554 -4.545 1.00 0.00 63 PRO A C 4
ATOM 4690 O O . PRO A 1 63 ? 6.388 -1.823 -5.534 1.00 0.00 63 PRO A O 4
ATOM 4701 N N . GLU A 1 64 ? 6.038 -3.811 -4.551 1.00 0.00 64 GLU A N 4
ATOM 4702 C CA . GLU A 1 64 ? 5.358 -4.392 -5.695 1.00 0.00 64 GLU A CA 4
ATOM 4703 C C . GLU A 1 64 ? 3.979 -4.876 -5.279 1.00 0.00 64 GLU A C 4
ATOM 4704 O O . GLU A 1 64 ? 3.777 -5.275 -4.132 1.00 0.00 64 GLU A O 4
ATOM 4716 N N . LEU A 1 65 ? 3.036 -4.830 -6.204 1.00 0.00 65 LEU A N 4
ATOM 4717 C CA . LEU A 1 65 ? 1.680 -5.272 -5.931 1.00 0.00 65 LEU A CA 4
ATOM 4718 C C . LEU A 1 65 ? 1.483 -6.690 -6.452 1.00 0.00 65 LEU A C 4
ATOM 4719 O O . LEU A 1 65 ? 1.863 -7.000 -7.582 1.00 0.00 65 LEU A O 4
ATOM 4735 N N . THR A 1 66 ? 0.890 -7.545 -5.629 1.00 0.00 66 THR A N 4
ATOM 4736 C CA . THR A 1 66 ? 0.720 -8.948 -5.977 1.00 0.00 66 THR A CA 4
ATOM 4737 C C . THR A 1 66 ? -0.467 -9.135 -6.908 1.00 0.00 66 THR A C 4
ATOM 4738 O O . THR A 1 66 ? -1.157 -8.173 -7.245 1.00 0.00 66 THR A O 4
ATOM 4749 N N . GLU A 1 67 ? -0.702 -10.375 -7.311 1.00 0.00 67 GLU A N 4
ATOM 4750 C CA . GLU A 1 67 ? -1.866 -10.717 -8.112 1.00 0.00 67 GLU A CA 4
ATOM 4751 C C . GLU A 1 67 ? -3.129 -10.493 -7.286 1.00 0.00 67 GLU A C 4
ATOM 4752 O O . GLU A 1 67 ? -4.135 -9.984 -7.782 1.00 0.00 67 GLU A O 4
ATOM 4764 N N . LYS A 1 68 ? -3.043 -10.860 -6.011 1.00 0.00 68 LYS A N 4
ATOM 4765 C CA . LYS A 1 68 ? -4.127 -10.652 -5.061 1.00 0.00 68 LYS A CA 4
ATOM 4766 C C . LYS A 1 68 ? -4.462 -9.165 -4.954 1.00 0.00 68 LYS A C 4
ATOM 4767 O O . LYS A 1 68 ? -5.632 -8.778 -4.959 1.00 0.00 68 LYS A O 4
ATOM 4786 N N . GLY A 1 69 ? -3.425 -8.338 -4.872 1.00 0.00 69 GLY A N 4
ATOM 4787 C CA . GLY A 1 69 ? -3.623 -6.904 -4.810 1.00 0.00 69 GLY A CA 4
ATOM 4788 C C . GLY A 1 69 ? -4.100 -6.332 -6.130 1.00 0.00 69 GLY A C 4
ATOM 4789 O O . GLY A 1 69 ? -4.915 -5.411 -6.155 1.00 0.00 69 GLY A O 4
ATOM 4793 N N . GLU A 1 70 ? -3.603 -6.891 -7.225 1.00 0.00 70 GLU A N 4
ATOM 4794 C CA . GLU A 1 70 ? -3.954 -6.432 -8.564 1.00 0.00 70 GLU A CA 4
ATOM 4795 C C . GLU A 1 70 ? -5.447 -6.627 -8.827 1.00 0.00 70 GLU A C 4
ATOM 4796 O O . GLU A 1 70 ? -6.118 -5.735 -9.347 1.00 0.00 70 GLU A O 4
ATOM 4808 N N . ASN A 1 71 ? -5.960 -7.798 -8.465 1.00 0.00 71 ASN A N 4
ATOM 4809 C CA . ASN A 1 71 ? -7.387 -8.086 -8.611 1.00 0.00 71 ASN A CA 4
ATOM 4810 C C . ASN A 1 71 ? -8.205 -7.237 -7.648 1.00 0.00 71 ASN A C 4
ATOM 4811 O O . ASN A 1 71 ? -9.342 -6.858 -7.940 1.00 0.00 71 ASN A O 4
ATOM 4822 N N . TYR A 1 72 ? -7.607 -6.933 -6.503 1.00 0.00 72 TYR A N 4
ATOM 4823 C CA . TYR A 1 72 ? -8.241 -6.106 -5.481 1.00 0.00 72 TYR A CA 4
ATOM 4824 C C . TYR A 1 72 ? -8.408 -4.662 -5.969 1.00 0.00 72 TYR A C 4
ATOM 4825 O O . TYR A 1 72 ? -9.394 -3.997 -5.641 1.00 0.00 72 TYR A O 4
ATOM 4843 N N . LEU A 1 73 ? -7.446 -4.198 -6.765 1.00 0.00 73 LEU A N 4
ATOM 4844 C CA . LEU A 1 73 ? -7.485 -2.850 -7.330 1.00 0.00 73 LEU A CA 4
ATOM 4845 C C . LEU A 1 73 ? -8.741 -2.639 -8.169 1.00 0.00 73 LEU A C 4
ATOM 4846 O O . LEU A 1 73 ? -9.390 -1.599 -8.079 1.00 0.00 73 LEU A O 4
ATOM 4862 N N . LYS A 1 74 ? -9.078 -3.637 -8.972 1.00 0.00 74 LYS A N 4
ATOM 4863 C CA . LYS A 1 74 ? -10.222 -3.553 -9.871 1.00 0.00 74 LYS A CA 4
ATOM 4864 C C . LYS A 1 74 ? -11.536 -3.453 -9.099 1.00 0.00 74 LYS A C 4
ATOM 4865 O O . LYS A 1 74 ? -12.390 -2.625 -9.416 1.00 0.00 74 LYS A O 4
ATOM 4884 N N . GLU A 1 75 ? -11.683 -4.277 -8.076 1.00 0.00 75 GLU A N 4
ATOM 4885 C CA . GLU A 1 75 ? -12.938 -4.357 -7.341 1.00 0.00 75 GLU A CA 4
ATOM 4886 C C . GLU A 1 75 ? -13.242 -3.058 -6.600 1.00 0.00 75 GLU A C 4
ATOM 4887 O O . GLU A 1 75 ? -14.311 -2.470 -6.772 1.00 0.00 75 GLU A O 4
ATOM 4899 N N . ASN A 1 76 ? -12.290 -2.601 -5.801 1.00 0.00 76 ASN A N 4
ATOM 4900 C CA . ASN A 1 76 ? -12.502 -1.424 -4.967 1.00 0.00 76 ASN A CA 4
ATOM 4901 C C . ASN A 1 76 ? -12.042 -0.157 -5.688 1.00 0.00 76 ASN A C 4
ATOM 4902 O O . ASN A 1 76 ? -12.043 0.929 -5.123 1.00 0.00 76 ASN A O 4
ATOM 4913 N N . GLY A 1 77 ? -11.650 -0.307 -6.950 1.00 0.00 77 GLY A N 4
ATOM 4914 C CA . GLY A 1 77 ? -11.202 0.828 -7.750 1.00 0.00 77 GLY A CA 4
ATOM 4915 C C . GLY A 1 77 ? -12.263 1.902 -7.938 1.00 0.00 77 GLY A C 4
ATOM 4916 O O . GLY A 1 77 ? -11.954 3.022 -8.344 1.00 0.00 77 GLY A O 4
ATOM 4920 N N . THR A 1 78 ? -13.507 1.561 -7.643 1.00 0.00 78 THR A N 4
ATOM 4921 C CA . THR A 1 78 ? -14.617 2.497 -7.770 1.00 0.00 78 THR A CA 4
ATOM 4922 C C . THR A 1 78 ? -14.856 3.237 -6.448 1.00 0.00 78 THR A C 4
ATOM 4923 O O . THR A 1 78 ? -15.866 3.926 -6.275 1.00 0.00 78 THR A O 4
ATOM 4934 N N . TRP A 1 79 ? -13.904 3.101 -5.534 1.00 0.00 79 TRP A N 4
ATOM 4935 C CA . TRP A 1 79 ? -13.992 3.696 -4.204 1.00 0.00 79 TRP A CA 4
ATOM 4936 C C . TRP A 1 79 ? -13.982 5.223 -4.261 1.00 0.00 79 TRP A C 4
ATOM 4937 O O . TRP A 1 79 ? -13.242 5.828 -5.043 1.00 0.00 79 TRP A O 4
ATOM 4958 N N . SER A 1 80 ? -14.819 5.831 -3.429 1.00 0.00 80 SER A N 4
ATOM 4959 C CA . SER A 1 80 ? -14.878 7.277 -3.309 1.00 0.00 80 SER A CA 4
ATOM 4960 C C . SER A 1 80 ? -13.666 7.789 -2.537 1.00 0.00 80 SER A C 4
ATOM 4961 O O . SER A 1 80 ? -13.495 7.474 -1.360 1.00 0.00 80 SER A O 4
ATOM 4969 N N . LYS A 1 81 ? -12.831 8.576 -3.201 1.00 0.00 81 LYS A N 4
ATOM 4970 C CA . LYS A 1 81 ? -11.598 9.070 -2.598 1.00 0.00 81 LYS A CA 4
ATOM 4971 C C . LYS A 1 81 ? -11.874 10.212 -1.617 1.00 0.00 81 LYS A C 4
ATOM 4972 O O . LYS A 1 81 ? -12.942 10.286 -1.010 1.00 0.00 81 LYS A O 4
ATOM 4991 N N . ALA A 1 82 ? -10.901 11.111 -1.477 1.00 0.00 82 ALA A N 4
ATOM 4992 C CA . ALA A 1 82 ? -10.975 12.203 -0.508 1.00 0.00 82 ALA A CA 4
ATOM 4993 C C . ALA A 1 82 ? -12.080 13.208 -0.841 1.00 0.00 82 ALA A C 4
ATOM 4994 O O . ALA A 1 82 ? -12.314 14.157 -0.092 1.00 0.00 82 ALA A O 4
ATOM 5001 N N . LYS A 1 5 ? -10.912 0.506 4.156 1.00 0.00 5 LYS A N 5
ATOM 5002 C CA . LYS A 1 5 ? -10.999 1.937 4.412 1.00 0.00 5 LYS A CA 5
ATOM 5003 C C . LYS A 1 5 ? -10.141 2.721 3.424 1.00 0.00 5 LYS A C 5
ATOM 5004 O O . LYS A 1 5 ? -10.515 2.907 2.267 1.00 0.00 5 LYS A O 5
ATOM 5023 N N . LEU A 1 6 ? -8.978 3.165 3.881 1.00 0.00 6 LEU A N 5
ATOM 5024 C CA . LEU A 1 6 ? -8.081 3.952 3.046 1.00 0.00 6 LEU A CA 5
ATOM 5025 C C . LEU A 1 6 ? -6.962 3.090 2.483 1.00 0.00 6 LEU A C 5
ATOM 5026 O O . LEU A 1 6 ? -6.151 3.557 1.686 1.00 0.00 6 LEU A O 5
ATOM 5042 N N . ARG A 1 7 ? -6.937 1.823 2.879 1.00 0.00 7 ARG A N 5
ATOM 5043 C CA . ARG A 1 7 ? -5.869 0.923 2.465 1.00 0.00 7 ARG A CA 5
ATOM 5044 C C . ARG A 1 7 ? -5.887 0.663 0.961 1.00 0.00 7 ARG A C 5
ATOM 5045 O O . ARG A 1 7 ? -4.865 0.292 0.388 1.00 0.00 7 ARG A O 5
ATOM 5066 N N . TYR A 1 8 ? -7.032 0.870 0.315 1.00 0.00 8 TYR A N 5
ATOM 5067 C CA . TYR A 1 8 ? -7.071 0.804 -1.142 1.00 0.00 8 TYR A CA 5
ATOM 5068 C C . TYR A 1 8 ? -6.335 1.995 -1.736 1.00 0.00 8 TYR A C 5
ATOM 5069 O O . TYR A 1 8 ? -5.529 1.843 -2.652 1.00 0.00 8 TYR A O 5
ATOM 5087 N N . ALA A 1 9 ? -6.621 3.180 -1.208 1.00 0.00 9 ALA A N 5
ATOM 5088 C CA . ALA A 1 9 ? -5.974 4.399 -1.669 1.00 0.00 9 ALA A CA 5
ATOM 5089 C C . ALA A 1 9 ? -4.469 4.276 -1.508 1.00 0.00 9 ALA A C 5
ATOM 5090 O O . ALA A 1 9 ? -3.709 4.704 -2.367 1.00 0.00 9 ALA A O 5
ATOM 5097 N N . ILE A 1 10 ? -4.053 3.656 -0.411 1.00 0.00 10 ILE A N 5
ATOM 5098 C CA . ILE A 1 10 ? -2.644 3.390 -0.163 1.00 0.00 10 ILE A CA 5
ATOM 5099 C C . ILE A 1 10 ? -2.049 2.553 -1.294 1.00 0.00 10 ILE A C 5
ATOM 5100 O O . ILE A 1 10 ? -1.039 2.931 -1.883 1.00 0.00 10 ILE A O 5
ATOM 5116 N N . LEU A 1 11 ? -2.700 1.435 -1.609 1.00 0.00 11 LEU A N 5
ATOM 5117 C CA . LEU A 1 11 ? -2.262 0.566 -2.705 1.00 0.00 11 LEU A CA 5
ATOM 5118 C C . LEU A 1 11 ? -2.228 1.331 -4.023 1.00 0.00 11 LEU A C 5
ATOM 5119 O O . LEU A 1 11 ? -1.266 1.240 -4.789 1.00 0.00 11 LEU A O 5
ATOM 5135 N N . LYS A 1 12 ? -3.289 2.084 -4.274 1.00 0.00 12 LYS A N 5
ATOM 5136 C CA . LYS A 1 12 ? -3.422 2.864 -5.496 1.00 0.00 12 LYS A CA 5
ATOM 5137 C C . LYS A 1 12 ? -2.320 3.915 -5.602 1.00 0.00 12 LYS A C 5
ATOM 5138 O O . LYS A 1 12 ? -1.661 4.028 -6.633 1.00 0.00 12 LYS A O 5
ATOM 5157 N N . GLU A 1 13 ? -2.116 4.665 -4.527 1.00 0.00 13 GLU A N 5
ATOM 5158 C CA . GLU A 1 13 ? -1.110 5.718 -4.506 1.00 0.00 13 GLU A CA 5
ATOM 5159 C C . GLU A 1 13 ? 0.302 5.142 -4.634 1.00 0.00 13 GLU A C 5
ATOM 5160 O O . GLU A 1 13 ? 1.196 5.782 -5.188 1.00 0.00 13 GLU A O 5
ATOM 5172 N N . ILE A 1 14 ? 0.500 3.932 -4.124 1.00 0.00 14 ILE A N 5
ATOM 5173 C CA . ILE A 1 14 ? 1.775 3.241 -4.280 1.00 0.00 14 ILE A CA 5
ATOM 5174 C C . ILE A 1 14 ? 1.996 2.845 -5.737 1.00 0.00 14 ILE A C 5
ATOM 5175 O O . ILE A 1 14 ? 3.084 3.028 -6.283 1.00 0.00 14 ILE A O 5
ATOM 5191 N N . PHE A 1 15 ? 0.952 2.329 -6.372 1.00 0.00 15 PHE A N 5
ATOM 5192 C CA . PHE A 1 15 ? 1.054 1.836 -7.740 1.00 0.00 15 PHE A CA 5
ATOM 5193 C C . PHE A 1 15 ? 1.114 2.988 -8.743 1.00 0.00 15 PHE A C 5
ATOM 5194 O O . PHE A 1 15 ? 1.998 3.029 -9.597 1.00 0.00 15 PHE A O 5
ATOM 5211 N N . GLU A 1 16 ? 0.178 3.927 -8.625 1.00 0.00 16 GLU A N 5
ATOM 5212 C CA . GLU A 1 16 ? 0.104 5.055 -9.548 1.00 0.00 16 GLU A CA 5
ATOM 5213 C C . GLU A 1 16 ? 1.234 6.040 -9.292 1.00 0.00 16 GLU A C 5
ATOM 5214 O O . GLU A 1 16 ? 1.828 6.577 -10.229 1.00 0.00 16 GLU A O 5
ATOM 5226 N N . GLY A 1 17 ? 1.531 6.269 -8.018 1.00 0.00 17 GLY A N 5
ATOM 5227 C CA . GLY A 1 17 ? 2.629 7.144 -7.656 1.00 0.00 17 GLY A CA 5
ATOM 5228 C C . GLY A 1 17 ? 3.967 6.501 -7.941 1.00 0.00 17 GLY A C 5
ATOM 5229 O O . GLY A 1 17 ? 4.953 7.194 -8.189 1.00 0.00 17 GLY A O 5
ATOM 5233 N N . ASN A 1 18 ? 3.985 5.168 -7.905 1.00 0.00 18 ASN A N 5
ATOM 5234 C CA . ASN A 1 18 ? 5.172 4.375 -8.234 1.00 0.00 18 ASN A CA 5
ATOM 5235 C C . ASN A 1 18 ? 6.286 4.608 -7.210 1.00 0.00 18 ASN A C 5
ATOM 5236 O O . ASN A 1 18 ? 7.466 4.419 -7.510 1.00 0.00 18 ASN A O 5
ATOM 5247 N N . THR A 1 19 ? 5.874 4.988 -5.991 1.00 0.00 19 THR A N 5
ATOM 5248 C CA . THR A 1 19 ? 6.773 5.244 -4.848 1.00 0.00 19 THR A CA 5
ATOM 5249 C C . THR A 1 19 ? 7.841 6.311 -5.146 1.00 0.00 19 THR A C 5
ATOM 5250 O O . THR A 1 19 ? 8.083 6.662 -6.301 1.00 0.00 19 THR A O 5
ATOM 5261 N N . PRO A 1 20 ? 8.487 6.874 -4.106 1.00 0.00 20 PRO A N 5
ATOM 5262 C CA . PRO A 1 20 ? 8.206 6.563 -2.692 1.00 0.00 20 PRO A CA 5
ATOM 5263 C C . PRO A 1 20 ? 6.924 7.227 -2.186 1.00 0.00 20 PRO A C 5
ATOM 5264 O O . PRO A 1 20 ? 6.299 8.016 -2.898 1.00 0.00 20 PRO A O 5
ATOM 5275 N N . LEU A 1 21 ? 6.540 6.903 -0.956 1.00 0.00 21 LEU A N 5
ATOM 5276 C CA . LEU A 1 21 ? 5.355 7.493 -0.350 1.00 0.00 21 LEU A CA 5
ATOM 5277 C C . LEU A 1 21 ? 5.487 7.514 1.170 1.00 0.00 21 LEU A C 5
ATOM 5278 O O . LEU A 1 21 ? 5.640 6.471 1.806 1.00 0.00 21 LEU A O 5
ATOM 5294 N N . SER A 1 22 ? 5.464 8.712 1.735 1.00 0.00 22 SER A N 5
ATOM 5295 C CA . SER A 1 22 ? 5.412 8.886 3.175 1.00 0.00 22 SER A CA 5
ATOM 5296 C C . SER A 1 22 ? 3.961 8.865 3.656 1.00 0.00 22 SER A C 5
ATOM 5297 O O . SER A 1 22 ? 3.032 8.897 2.851 1.00 0.00 22 SER A O 5
ATOM 5305 N N . GLU A 1 23 ? 3.781 8.822 4.965 1.00 0.00 23 GLU A N 5
ATOM 5306 C CA . GLU A 1 23 ? 2.452 8.846 5.564 1.00 0.00 23 GLU A CA 5
ATOM 5307 C C . GLU A 1 23 ? 1.797 10.221 5.393 1.00 0.00 23 GLU A C 5
ATOM 5308 O O . GLU A 1 23 ? 0.578 10.332 5.264 1.00 0.00 23 GLU A O 5
ATOM 5320 N N . ASN A 1 24 ? 2.614 11.264 5.363 1.00 0.00 24 ASN A N 5
ATOM 5321 C CA . ASN A 1 24 ? 2.095 12.625 5.337 1.00 0.00 24 ASN A CA 5
ATOM 5322 C C . ASN A 1 24 ? 1.542 13.007 3.963 1.00 0.00 24 ASN A C 5
ATOM 5323 O O . ASN A 1 24 ? 0.494 13.651 3.869 1.00 0.00 24 ASN A O 5
ATOM 5334 N N . ASP A 1 25 ? 2.220 12.594 2.897 1.00 0.00 25 ASP A N 5
ATOM 5335 C CA . ASP A 1 25 ? 1.813 12.991 1.548 1.00 0.00 25 ASP A CA 5
ATOM 5336 C C . ASP A 1 25 ? 0.746 12.065 0.977 1.00 0.00 25 ASP A C 5
ATOM 5337 O O . ASP A 1 25 ? 0.269 12.281 -0.135 1.00 0.00 25 ASP A O 5
ATOM 5346 N N . ILE A 1 26 ? 0.361 11.042 1.732 1.00 0.00 26 ILE A N 5
ATOM 5347 C CA . ILE A 1 26 ? -0.743 10.186 1.316 1.00 0.00 26 ILE A CA 5
ATOM 5348 C C . ILE A 1 26 ? -2.032 10.573 2.043 1.00 0.00 26 ILE A C 5
ATOM 5349 O O . ILE A 1 26 ? -3.116 10.545 1.460 1.00 0.00 26 ILE A O 5
ATOM 5365 N N . GLY A 1 27 ? -1.912 10.943 3.315 1.00 0.00 27 GLY A N 5
ATOM 5366 C CA . GLY A 1 27 ? -3.074 11.374 4.069 1.00 0.00 27 GLY A CA 5
ATOM 5367 C C . GLY A 1 27 ? -3.245 10.611 5.366 1.00 0.00 27 GLY A C 5
ATOM 5368 O O . GLY A 1 27 ? -3.701 11.168 6.365 1.00 0.00 27 GLY A O 5
ATOM 5372 N N . VAL A 1 28 ? -2.883 9.337 5.354 1.00 0.00 28 VAL A N 5
ATOM 5373 C CA . VAL A 1 28 ? -2.996 8.505 6.543 1.00 0.00 28 VAL A CA 5
ATOM 5374 C C . VAL A 1 28 ? -1.755 8.649 7.420 1.00 0.00 28 VAL A C 5
ATOM 5375 O O . VAL A 1 28 ? -0.635 8.416 6.975 1.00 0.00 28 VAL A O 5
ATOM 5388 N N . THR A 1 29 ? -1.964 9.054 8.664 1.00 0.00 29 THR A N 5
ATOM 5389 C CA . THR A 1 29 ? -0.863 9.333 9.571 1.00 0.00 29 THR A CA 5
ATOM 5390 C C . THR A 1 29 ? -0.103 8.062 9.944 1.00 0.00 29 THR A C 5
ATOM 5391 O O . THR A 1 29 ? -0.529 6.952 9.628 1.00 0.00 29 THR A O 5
ATOM 5402 N N . GLU A 1 30 ? 0.998 8.263 10.656 1.00 0.00 30 GLU A N 5
ATOM 5403 C CA . GLU A 1 30 ? 1.966 7.214 10.977 1.00 0.00 30 GLU A CA 5
ATOM 5404 C C . GLU A 1 30 ? 1.287 5.970 11.531 1.00 0.00 30 GLU A C 5
ATOM 5405 O O . GLU A 1 30 ? 1.517 4.861 11.052 1.00 0.00 30 GLU A O 5
ATOM 5417 N N . ASP A 1 31 ? 0.449 6.177 12.536 1.00 0.00 31 ASP A N 5
ATOM 5418 C CA . ASP A 1 31 ? -0.287 5.093 13.179 1.00 0.00 31 ASP A CA 5
ATOM 5419 C C . ASP A 1 31 ? -1.045 4.245 12.167 1.00 0.00 31 ASP A C 5
ATOM 5420 O O . ASP A 1 31 ? -0.836 3.035 12.065 1.00 0.00 31 ASP A O 5
ATOM 5429 N N . GLN A 1 32 ? -1.917 4.896 11.413 1.00 0.00 32 GLN A N 5
ATOM 5430 C CA . GLN A 1 32 ? -2.780 4.205 10.468 1.00 0.00 32 GLN A CA 5
ATOM 5431 C C . GLN A 1 32 ? -1.973 3.676 9.290 1.00 0.00 32 GLN A C 5
ATOM 5432 O O . GLN A 1 32 ? -2.290 2.632 8.733 1.00 0.00 32 GLN A O 5
ATOM 5446 N N . PHE A 1 33 ? -0.918 4.395 8.932 1.00 0.00 33 PHE A N 5
ATOM 5447 C CA . PHE A 1 33 ? -0.044 3.997 7.836 1.00 0.00 33 PHE A CA 5
ATOM 5448 C C . PHE A 1 33 ? 0.684 2.703 8.177 1.00 0.00 33 PHE A C 5
ATOM 5449 O O . PHE A 1 33 ? 0.644 1.740 7.412 1.00 0.00 33 PHE A O 5
ATOM 5466 N N . ASP A 1 34 ? 1.326 2.674 9.340 1.00 0.00 34 ASP A N 5
ATOM 5467 C CA . ASP A 1 34 ? 2.082 1.503 9.772 1.00 0.00 34 ASP A CA 5
ATOM 5468 C C . ASP A 1 34 ? 1.163 0.297 9.934 1.00 0.00 34 ASP A C 5
ATOM 5469 O O . ASP A 1 34 ? 1.477 -0.801 9.463 1.00 0.00 34 ASP A O 5
ATOM 5478 N N . ASP A 1 35 ? 0.026 0.511 10.590 1.00 0.00 35 ASP A N 5
ATOM 5479 C CA . ASP A 1 35 ? -0.967 -0.544 10.774 1.00 0.00 35 ASP A CA 5
ATOM 5480 C C . ASP A 1 35 ? -1.442 -1.063 9.422 1.00 0.00 35 ASP A C 5
ATOM 5481 O O . ASP A 1 35 ? -1.516 -2.275 9.195 1.00 0.00 35 ASP A O 5
ATOM 5490 N N . ALA A 1 36 ? -1.740 -0.135 8.523 1.00 0.00 36 ALA A N 5
ATOM 5491 C CA . ALA A 1 36 ? -2.196 -0.476 7.188 1.00 0.00 36 ALA A CA 5
ATOM 5492 C C . ALA A 1 36 ? -1.154 -1.290 6.435 1.00 0.00 36 ALA A C 5
ATOM 5493 O O . ALA A 1 36 ? -1.443 -2.389 5.970 1.00 0.00 36 ALA A O 5
ATOM 5500 N N . VAL A 1 37 ? 0.058 -0.751 6.328 1.00 0.00 37 VAL A N 5
ATOM 5501 C CA . VAL A 1 37 ? 1.124 -1.392 5.560 1.00 0.00 37 VAL A CA 5
ATOM 5502 C C . VAL A 1 37 ? 1.425 -2.797 6.078 1.00 0.00 37 VAL A C 5
ATOM 5503 O O . VAL A 1 37 ? 1.572 -3.732 5.292 1.00 0.00 37 VAL A O 5
ATOM 5516 N N . ASN A 1 38 ? 1.504 -2.950 7.393 1.00 0.00 38 ASN A N 5
ATOM 5517 C CA . ASN A 1 38 ? 1.802 -4.254 7.978 1.00 0.00 38 ASN A CA 5
ATOM 5518 C C . ASN A 1 38 ? 0.693 -5.258 7.691 1.00 0.00 38 ASN A C 5
ATOM 5519 O O . ASN A 1 38 ? 0.969 -6.427 7.434 1.00 0.00 38 ASN A O 5
ATOM 5530 N N . PHE A 1 39 ? -0.556 -4.805 7.722 1.00 0.00 39 PHE A N 5
ATOM 5531 C CA . PHE A 1 39 ? -1.685 -5.681 7.418 1.00 0.00 39 PHE A CA 5
ATOM 5532 C C . PHE A 1 39 ? -1.754 -5.972 5.920 1.00 0.00 39 PHE A C 5
ATOM 5533 O O . PHE A 1 39 ? -2.066 -7.088 5.511 1.00 0.00 39 PHE A O 5
ATOM 5550 N N . LEU A 1 40 ? -1.464 -4.962 5.112 1.00 0.00 40 LEU A N 5
ATOM 5551 C CA . LEU A 1 40 ? -1.405 -5.126 3.664 1.00 0.00 40 LEU A CA 5
ATOM 5552 C C . LEU A 1 40 ? -0.348 -6.161 3.297 1.00 0.00 40 LEU A C 5
ATOM 5553 O O . LEU A 1 40 ? -0.567 -7.027 2.447 1.00 0.00 40 LEU A O 5
ATOM 5569 N N . LYS A 1 41 ? 0.796 -6.053 3.953 1.00 0.00 41 LYS A N 5
ATOM 5570 C CA . LYS A 1 41 ? 1.887 -7.003 3.797 1.00 0.00 41 LYS A CA 5
ATOM 5571 C C . LYS A 1 41 ? 1.445 -8.379 4.287 1.00 0.00 41 LYS A C 5
ATOM 5572 O O . LYS A 1 41 ? 1.667 -9.392 3.623 1.00 0.00 41 LYS A O 5
ATOM 5591 N N . ARG A 1 42 ? 0.800 -8.389 5.445 1.00 0.00 42 ARG A N 5
ATOM 5592 C CA . ARG A 1 42 ? 0.304 -9.612 6.062 1.00 0.00 42 ARG A CA 5
ATOM 5593 C C . ARG A 1 42 ? -0.645 -10.345 5.116 1.00 0.00 42 ARG A C 5
ATOM 5594 O O . ARG A 1 42 ? -0.505 -11.544 4.876 1.00 0.00 42 ARG A O 5
ATOM 5615 N N . GLU A 1 43 ? -1.601 -9.610 4.568 1.00 0.00 43 GLU A N 5
ATOM 5616 C CA . GLU A 1 43 ? -2.643 -10.197 3.740 1.00 0.00 43 GLU A CA 5
ATOM 5617 C C . GLU A 1 43 ? -2.144 -10.450 2.315 1.00 0.00 43 GLU A C 5
ATOM 5618 O O . GLU A 1 43 ? -2.885 -10.946 1.462 1.00 0.00 43 GLU A O 5
ATOM 5630 N N . GLY A 1 44 ? -0.886 -10.104 2.065 1.00 0.00 44 GLY A N 5
ATOM 5631 C CA . GLY A 1 44 ? -0.260 -10.419 0.794 1.00 0.00 44 GLY A CA 5
ATOM 5632 C C . GLY A 1 44 ? -0.680 -9.497 -0.333 1.00 0.00 44 GLY A C 5
ATOM 5633 O O . GLY A 1 44 ? -0.890 -9.947 -1.458 1.00 0.00 44 GLY A O 5
ATOM 5637 N N . TYR A 1 45 ? -0.808 -8.213 -0.043 1.00 0.00 45 TYR A N 5
ATOM 5638 C CA . TYR A 1 45 ? -1.134 -7.239 -1.076 1.00 0.00 45 TYR A CA 5
ATOM 5639 C C . TYR A 1 45 ? 0.128 -6.745 -1.770 1.00 0.00 45 TYR A C 5
ATOM 5640 O O . TYR A 1 45 ? 0.168 -6.629 -2.996 1.00 0.00 45 TYR A O 5
ATOM 5658 N N . ILE A 1 46 ? 1.159 -6.458 -0.986 1.00 0.00 46 ILE A N 5
ATOM 5659 C CA . ILE A 1 46 ? 2.420 -5.975 -1.532 1.00 0.00 46 ILE A CA 5
ATOM 5660 C C . ILE A 1 46 ? 3.605 -6.661 -0.866 1.00 0.00 46 ILE A C 5
ATOM 5661 O O . ILE A 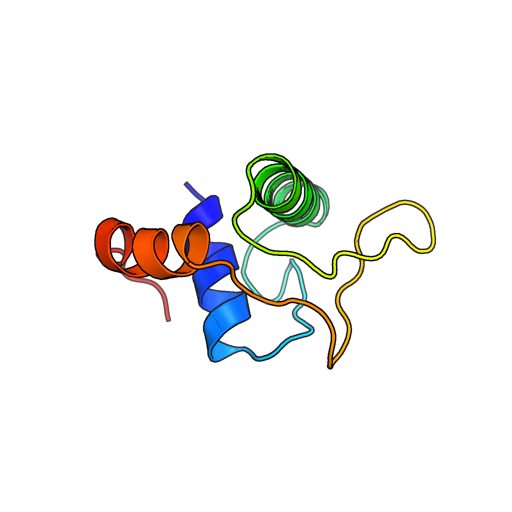1 46 ? 3.524 -7.091 0.289 1.00 0.00 46 ILE A O 5
ATOM 5677 N N . ILE A 1 47 ? 4.696 -6.769 -1.607 1.00 0.00 47 ILE A N 5
ATOM 5678 C CA . ILE A 1 47 ? 5.934 -7.329 -1.089 1.00 0.00 47 ILE A CA 5
ATOM 5679 C C . ILE A 1 47 ? 7.083 -6.370 -1.372 1.00 0.00 47 ILE A C 5
ATOM 5680 O O . ILE A 1 47 ? 6.931 -5.435 -2.157 1.00 0.00 47 ILE A O 5
ATOM 5696 N N . GLY A 1 48 ? 8.220 -6.594 -0.734 1.00 0.00 48 GLY A N 5
ATOM 5697 C CA . GLY A 1 48 ? 9.370 -5.736 -0.946 1.00 0.00 48 GLY A CA 5
ATOM 5698 C C . GLY A 1 48 ? 9.379 -4.550 -0.007 1.00 0.00 48 GLY A C 5
ATOM 5699 O O . GLY A 1 48 ? 10.155 -3.606 -0.185 1.00 0.00 48 GLY A O 5
ATOM 5703 N N . VAL A 1 49 ? 8.520 -4.594 0.999 1.00 0.00 49 VAL A N 5
ATOM 5704 C CA . VAL A 1 49 ? 8.434 -3.515 1.963 1.00 0.00 49 VAL A CA 5
ATOM 5705 C C . VAL A 1 49 ? 9.652 -3.538 2.875 1.00 0.00 49 VAL A C 5
ATOM 5706 O O . VAL A 1 49 ? 9.889 -4.511 3.591 1.00 0.00 49 VAL A O 5
ATOM 5719 N N . HIS A 1 50 ? 10.430 -2.473 2.830 1.00 0.00 50 HIS A N 5
ATOM 5720 C CA . HIS A 1 50 ? 11.644 -2.394 3.620 1.00 0.00 50 HIS A CA 5
ATOM 5721 C C . HIS A 1 50 ? 11.363 -1.775 4.978 1.00 0.00 50 HIS A C 5
ATOM 5722 O O . HIS A 1 50 ? 11.055 -0.586 5.085 1.00 0.00 50 HIS A O 5
ATOM 5737 N N . TYR A 1 51 ? 11.444 -2.597 6.008 1.00 0.00 51 TYR A N 5
ATOM 5738 C CA . TYR A 1 51 ? 11.225 -2.141 7.368 1.00 0.00 51 TYR A CA 5
ATOM 5739 C C . TYR A 1 51 ? 12.549 -1.817 8.032 1.00 0.00 51 TYR A C 5
ATOM 5740 O O . TYR A 1 51 ? 13.534 -2.530 7.850 1.00 0.00 51 TYR A O 5
ATOM 5758 N N . SER A 1 52 ? 12.569 -0.741 8.797 1.00 0.00 52 SER A N 5
ATOM 5759 C CA . SER A 1 52 ? 13.716 -0.418 9.628 1.00 0.00 52 SER A CA 5
ATOM 5760 C C . SER A 1 52 ? 13.510 -0.997 11.019 1.00 0.00 52 SER A C 5
ATOM 5761 O O . SER A 1 52 ? 14.228 -0.661 11.964 1.00 0.00 52 SER A O 5
ATOM 5769 N N . ASP A 1 53 ? 12.506 -1.876 11.119 1.00 0.00 53 ASP A N 5
ATOM 5770 C CA . ASP A 1 53 ? 12.051 -2.436 12.392 1.00 0.00 53 ASP A CA 5
ATOM 5771 C C . ASP A 1 53 ? 11.466 -1.342 13.272 1.00 0.00 53 ASP A C 5
ATOM 5772 O O . ASP A 1 53 ? 11.189 -1.549 14.453 1.00 0.00 53 ASP A O 5
ATOM 5781 N N . ASP A 1 54 ? 11.265 -0.185 12.665 1.00 0.00 54 ASP A N 5
ATOM 5782 C CA . ASP A 1 54 ? 10.718 0.977 13.342 1.00 0.00 54 ASP A CA 5
ATOM 5783 C C . ASP A 1 54 ? 9.467 1.449 12.612 1.00 0.00 54 ASP A C 5
ATOM 5784 O O . ASP A 1 54 ? 8.400 1.581 13.207 1.00 0.00 54 ASP A O 5
ATOM 5793 N N . ARG A 1 55 ? 9.604 1.688 11.315 1.00 0.00 55 ARG A N 5
ATOM 5794 C CA . ARG A 1 55 ? 8.471 2.051 10.479 1.00 0.00 55 ARG A CA 5
ATOM 5795 C C . ARG A 1 55 ? 8.725 1.589 9.047 1.00 0.00 55 ARG A C 5
ATOM 5796 O O . ARG A 1 55 ? 9.879 1.485 8.623 1.00 0.00 55 ARG A O 5
ATOM 5817 N N . PRO A 1 56 ? 7.662 1.264 8.299 1.00 0.00 56 PRO A N 5
ATOM 5818 C CA . PRO A 1 56 ? 7.783 0.835 6.905 1.00 0.00 56 PRO A CA 5
ATOM 5819 C C . PRO A 1 56 ? 8.187 1.982 5.985 1.00 0.00 56 PRO A C 5
ATOM 5820 O O . PRO A 1 56 ? 7.462 2.965 5.845 1.00 0.00 56 PRO A O 5
ATOM 5831 N N . HIS A 1 57 ? 9.351 1.860 5.366 1.00 0.00 57 HIS A N 5
ATOM 5832 C CA . HIS A 1 57 ? 9.833 2.891 4.460 1.00 0.00 57 HIS A CA 5
ATOM 5833 C C . HIS A 1 57 ? 9.624 2.472 3.013 1.00 0.00 57 HIS A C 5
ATOM 5834 O O . HIS A 1 57 ? 10.333 1.608 2.491 1.00 0.00 57 HIS A O 5
ATOM 5849 N N . LEU A 1 58 ? 8.633 3.072 2.376 1.00 0.00 58 LEU A N 5
ATOM 5850 C CA . LEU A 1 58 ? 8.335 2.786 0.982 1.00 0.00 58 LEU A CA 5
ATOM 5851 C C . LEU A 1 58 ? 9.221 3.620 0.075 1.00 0.00 58 LEU A C 5
ATOM 5852 O O . LEU A 1 58 ? 8.894 4.761 -0.244 1.00 0.00 58 LEU A O 5
ATOM 5868 N N . TYR A 1 59 ? 10.359 3.055 -0.302 1.00 0.00 59 TYR A N 5
ATOM 5869 C CA . TYR A 1 59 ? 11.294 3.729 -1.190 1.00 0.00 59 TYR A CA 5
ATOM 5870 C C . TYR A 1 59 ? 10.879 3.548 -2.640 1.00 0.00 59 TYR A C 5
ATOM 5871 O O . TYR A 1 59 ? 9.926 2.834 -2.934 1.00 0.00 59 TYR A O 5
ATOM 5889 N N . LYS A 1 60 ? 11.628 4.177 -3.534 1.00 0.00 60 LYS A N 5
ATOM 5890 C CA . LYS A 1 60 ? 11.350 4.135 -4.967 1.00 0.00 60 LYS A CA 5
ATOM 5891 C C . LYS A 1 60 ? 11.728 2.785 -5.578 1.00 0.00 60 LYS A C 5
ATOM 5892 O O . LYS A 1 60 ? 11.559 2.566 -6.778 1.00 0.00 60 LYS A O 5
ATOM 5911 N N . LEU A 1 61 ? 12.244 1.891 -4.751 1.00 0.00 61 LEU A N 5
ATOM 5912 C CA . LEU A 1 61 ? 12.600 0.551 -5.185 1.00 0.00 61 LEU A CA 5
ATOM 5913 C C . LEU A 1 61 ? 12.345 -0.432 -4.052 1.00 0.00 61 LEU A C 5
ATOM 5914 O O . LEU A 1 61 ? 12.766 -0.200 -2.916 1.00 0.00 61 LEU A O 5
ATOM 5930 N N . GLY A 1 62 ? 11.634 -1.509 -4.349 1.00 0.00 62 GLY A N 5
ATOM 5931 C CA . GLY A 1 62 ? 11.334 -2.502 -3.336 1.00 0.00 62 GLY A CA 5
ATOM 5932 C C . GLY A 1 62 ? 9.876 -2.928 -3.348 1.00 0.00 62 GLY A C 5
ATOM 5933 O O . GLY A 1 62 ? 9.566 -4.050 -3.751 1.00 0.00 62 GLY A O 5
ATOM 5937 N N . PRO A 1 63 ? 8.956 -2.051 -2.909 1.00 0.00 63 PRO A N 5
ATOM 5938 C CA . PRO A 1 63 ? 7.529 -2.380 -2.816 1.00 0.00 63 PRO A CA 5
ATOM 5939 C C . PRO A 1 63 ? 6.887 -2.677 -4.173 1.00 0.00 63 PRO A C 5
ATOM 5940 O O . PRO A 1 63 ? 6.857 -1.828 -5.065 1.00 0.00 63 PRO A O 5
ATOM 5951 N N . GLU A 1 64 ? 6.390 -3.897 -4.314 1.00 0.00 64 GLU A N 5
ATOM 5952 C CA . GLU A 1 64 ? 5.679 -4.318 -5.513 1.00 0.00 64 GLU A CA 5
ATOM 5953 C C . GLU A 1 64 ? 4.323 -4.903 -5.133 1.00 0.00 64 GLU A C 5
ATOM 5954 O O . GLU A 1 64 ? 4.165 -5.457 -4.045 1.00 0.00 64 GLU A O 5
ATOM 5966 N N . LEU A 1 65 ? 3.347 -4.775 -6.022 1.00 0.00 65 LEU A N 5
ATOM 5967 C CA . LEU A 1 65 ? 2.000 -5.276 -5.759 1.00 0.00 65 LEU A CA 5
ATOM 5968 C C . LEU A 1 65 ? 1.828 -6.686 -6.313 1.00 0.00 65 LEU A C 5
ATOM 5969 O O . LEU A 1 65 ? 2.374 -7.021 -7.365 1.00 0.00 65 LEU A O 5
ATOM 5985 N N . THR A 1 66 ? 1.065 -7.505 -5.604 1.00 0.00 66 THR A N 5
ATOM 5986 C CA . THR A 1 66 ? 0.802 -8.871 -6.030 1.00 0.00 66 THR A CA 5
ATOM 5987 C C . THR A 1 66 ? -0.481 -8.939 -6.850 1.00 0.00 66 THR A C 5
ATOM 5988 O O . THR A 1 66 ? -1.232 -7.966 -6.916 1.00 0.00 66 THR A O 5
ATOM 5999 N N . GLU A 1 67 ? -0.729 -10.096 -7.457 1.00 0.00 67 GLU A N 5
ATOM 6000 C CA . GLU A 1 67 ? -1.975 -10.350 -8.177 1.00 0.00 67 GLU A CA 5
ATOM 6001 C C . GLU A 1 67 ? -3.179 -10.177 -7.251 1.00 0.00 67 GLU A C 5
ATOM 6002 O O . GLU A 1 67 ? -4.235 -9.696 -7.666 1.00 0.00 67 GLU A O 5
ATOM 6014 N N . LYS A 1 68 ? -2.996 -10.555 -5.991 1.00 0.00 68 LYS A N 5
ATOM 6015 C CA . LYS A 1 68 ? -4.052 -10.465 -4.991 1.00 0.00 68 LYS A CA 5
ATOM 6016 C C . LYS A 1 68 ? -4.524 -9.016 -4.853 1.00 0.00 68 LYS A C 5
ATOM 6017 O O . LYS A 1 68 ? -5.722 -8.723 -4.945 1.00 0.00 68 LYS A O 5
ATOM 6036 N N . GLY A 1 69 ? -3.569 -8.112 -4.674 1.00 0.00 69 GLY A N 5
ATOM 6037 C CA . GLY A 1 69 ? -3.890 -6.706 -4.550 1.00 0.00 69 GLY A CA 5
ATOM 6038 C C . GLY A 1 69 ? -4.245 -6.077 -5.882 1.00 0.00 69 GLY A C 5
ATOM 6039 O O . GLY A 1 69 ? -5.118 -5.216 -5.954 1.00 0.00 69 GLY A O 5
ATOM 6043 N N . GLU A 1 70 ? -3.572 -6.526 -6.937 1.00 0.00 70 GLU A N 5
ATOM 6044 C CA . GLU A 1 70 ? -3.794 -6.009 -8.285 1.00 0.00 70 GLU A CA 5
ATOM 6045 C C . GLU A 1 70 ? -5.237 -6.266 -8.725 1.00 0.00 70 GLU A C 5
ATOM 6046 O O . GLU A 1 70 ? -5.848 -5.451 -9.415 1.00 0.00 70 GLU A O 5
ATOM 6058 N N . ASN A 1 71 ? -5.788 -7.394 -8.306 1.00 0.00 71 ASN A N 5
ATOM 6059 C CA . ASN A 1 71 ? -7.173 -7.717 -8.616 1.00 0.00 71 ASN A CA 5
ATOM 6060 C C . ASN A 1 71 ? -8.129 -6.898 -7.763 1.00 0.00 71 ASN A C 5
ATOM 6061 O O . ASN A 1 71 ? -9.193 -6.499 -8.232 1.00 0.00 71 ASN A O 5
ATOM 6072 N N . TYR A 1 72 ? -7.744 -6.627 -6.517 1.00 0.00 72 TYR A N 5
ATOM 6073 C CA . TYR A 1 72 ? -8.550 -5.772 -5.648 1.00 0.00 72 TYR A CA 5
ATOM 6074 C C . TYR A 1 72 ? -8.632 -4.355 -6.225 1.00 0.00 72 TYR A C 5
ATOM 6075 O O . TYR A 1 72 ? -9.647 -3.666 -6.075 1.00 0.00 72 TYR A O 5
ATOM 6093 N N . LEU A 1 73 ? -7.560 -3.937 -6.897 1.00 0.00 73 LEU A N 5
ATOM 6094 C CA . LEU A 1 73 ? -7.514 -2.631 -7.548 1.00 0.00 73 LEU A CA 5
ATOM 6095 C C . LEU A 1 73 ? -8.646 -2.490 -8.561 1.00 0.00 73 LEU A C 5
ATOM 6096 O O . LEU A 1 73 ? -9.252 -1.426 -8.681 1.00 0.00 73 LEU A O 5
ATOM 6112 N N . LYS A 1 74 ? -8.937 -3.578 -9.264 1.00 0.00 74 LYS A N 5
ATOM 6113 C CA . LYS A 1 74 ? -9.968 -3.578 -10.295 1.00 0.00 74 LYS A CA 5
ATOM 6114 C C . LYS A 1 74 ? -11.344 -3.340 -9.689 1.00 0.00 74 LYS A C 5
ATOM 6115 O O . LYS A 1 74 ? -12.146 -2.574 -10.226 1.00 0.00 74 LYS A O 5
ATOM 6134 N N . GLU A 1 75 ? -11.606 -3.995 -8.566 1.00 0.00 75 GLU A N 5
ATOM 6135 C CA . GLU A 1 75 ? -12.908 -3.910 -7.913 1.00 0.00 75 GLU A CA 5
ATOM 6136 C C . GLU A 1 75 ? -13.148 -2.519 -7.338 1.00 0.00 75 GLU A C 5
ATOM 6137 O O . GLU A 1 75 ? -14.191 -1.905 -7.568 1.00 0.00 75 GLU A O 5
ATOM 6149 N N . ASN A 1 76 ? -12.168 -2.022 -6.600 1.00 0.00 76 ASN A N 5
ATOM 6150 C CA . ASN A 1 76 ? -12.318 -0.772 -5.864 1.00 0.00 76 ASN A CA 5
ATOM 6151 C C . ASN A 1 76 ? -11.879 0.417 -6.727 1.00 0.00 76 ASN A C 5
ATOM 6152 O O . ASN A 1 76 ? -11.914 1.563 -6.285 1.00 0.00 76 ASN A O 5
ATOM 6163 N N . GLY A 1 77 ? -11.509 0.139 -7.976 1.00 0.00 77 GLY A N 5
ATOM 6164 C CA . GLY A 1 77 ? -11.022 1.180 -8.875 1.00 0.00 77 GLY A CA 5
ATOM 6165 C C . GLY A 1 77 ? -12.079 2.199 -9.270 1.00 0.00 77 GLY A C 5
ATOM 6166 O O . GLY A 1 77 ? -11.804 3.122 -10.033 1.00 0.00 77 GLY A O 5
ATOM 6170 N N . THR A 1 78 ? -13.283 2.036 -8.749 1.00 0.00 78 THR A N 5
ATOM 6171 C CA . THR A 1 78 ? -14.363 2.971 -9.012 1.00 0.00 78 THR A CA 5
ATOM 6172 C C . THR A 1 78 ? -14.382 4.088 -7.958 1.00 0.00 78 THR A C 5
ATOM 6173 O O . THR A 1 78 ? -15.332 4.870 -7.876 1.00 0.00 78 THR A O 5
ATOM 6184 N N . TRP A 1 79 ? -13.318 4.171 -7.170 1.00 0.00 79 TRP A N 5
ATOM 6185 C CA . TRP A 1 79 ? -13.215 5.171 -6.117 1.00 0.00 79 TRP A CA 5
ATOM 6186 C C . TRP A 1 79 ? -11.956 6.015 -6.293 1.00 0.00 79 TRP A C 5
ATOM 6187 O O . TRP A 1 79 ? -10.870 5.480 -6.514 1.00 0.00 79 TRP A O 5
ATOM 6208 N N . SER A 1 80 ? -12.133 7.333 -6.206 1.00 0.00 80 SER A N 5
ATOM 6209 C CA . SER A 1 80 ? -11.046 8.315 -6.287 1.00 0.00 80 SER A CA 5
ATOM 6210 C C . SER A 1 80 ? -10.178 8.151 -7.541 1.00 0.00 80 SER A C 5
ATOM 6211 O O . SER A 1 80 ? -9.115 7.524 -7.514 1.00 0.00 80 SER A O 5
ATOM 6219 N N . LYS A 1 81 ? -10.646 8.723 -8.642 1.00 0.00 81 LYS A N 5
ATOM 6220 C CA . LYS A 1 81 ? -9.866 8.759 -9.871 1.00 0.00 81 LYS A CA 5
ATOM 6221 C C . LYS A 1 81 ? -9.242 10.139 -10.045 1.00 0.00 81 LYS A C 5
ATOM 6222 O O . LYS A 1 81 ? -9.439 11.024 -9.209 1.00 0.00 81 LYS A O 5
ATOM 6241 N N . ALA A 1 82 ? -8.491 10.330 -11.115 1.00 0.00 82 ALA A N 5
ATOM 6242 C CA . ALA A 1 82 ? -7.778 11.581 -11.310 1.00 0.00 82 ALA A CA 5
ATOM 6243 C C . ALA A 1 82 ? -8.120 12.219 -12.648 1.00 0.00 82 ALA A C 5
ATOM 6244 O O . ALA A 1 82 ? -7.934 11.601 -13.694 1.00 0.00 82 ALA A O 5
ATOM 6251 N N . LYS A 1 5 ? -11.464 1.844 5.446 1.00 0.00 5 LYS A N 6
ATOM 6252 C CA . LYS A 1 5 ? -11.865 1.718 4.058 1.00 0.00 5 LYS A CA 6
ATOM 6253 C C . LYS A 1 5 ? -10.825 2.402 3.168 1.00 0.00 5 LYS A C 6
ATOM 6254 O O . LYS A 1 5 ? -10.640 2.033 2.011 1.00 0.00 5 LYS A O 6
ATOM 6273 N N . LEU A 1 6 ? -10.118 3.379 3.742 1.00 0.00 6 LEU A N 6
ATOM 6274 C CA . LEU A 1 6 ? -9.100 4.130 3.013 1.00 0.00 6 LEU A CA 6
ATOM 6275 C C . LEU A 1 6 ? -7.883 3.263 2.737 1.00 0.00 6 LEU A C 6
ATOM 6276 O O . LEU A 1 6 ? -7.213 3.433 1.723 1.00 0.00 6 LEU A O 6
ATOM 6292 N N . ARG A 1 7 ? -7.614 2.314 3.633 1.00 0.00 7 ARG A N 6
ATOM 6293 C CA . ARG A 1 7 ? -6.450 1.437 3.495 1.00 0.00 7 ARG A CA 6
ATOM 6294 C C . ARG A 1 7 ? -6.578 0.560 2.253 1.00 0.00 7 ARG A C 6
ATOM 6295 O O . ARG A 1 7 ? -5.603 -0.022 1.786 1.00 0.00 7 ARG A O 6
ATOM 6316 N N . TYR A 1 8 ? -7.793 0.475 1.730 1.00 0.00 8 TYR A N 6
ATOM 6317 C CA . TYR A 1 8 ? -8.053 -0.244 0.494 1.00 0.00 8 TYR A CA 6
ATOM 6318 C C . TYR A 1 8 ? -7.613 0.595 -0.699 1.00 0.00 8 TYR A C 6
ATOM 6319 O O . TYR A 1 8 ? -6.955 0.101 -1.617 1.00 0.00 8 TYR A O 6
ATOM 6337 N N . ALA A 1 9 ? -7.957 1.875 -0.665 1.00 0.00 9 ALA A N 6
ATOM 6338 C CA . ALA A 1 9 ? -7.618 2.788 -1.741 1.00 0.00 9 ALA A CA 6
ATOM 6339 C C . ALA A 1 9 ? -6.122 3.083 -1.751 1.00 0.00 9 ALA A C 6
ATOM 6340 O O . ALA A 1 9 ? -5.545 3.357 -2.805 1.00 0.00 9 ALA A O 6
ATOM 6347 N N . ILE A 1 10 ? -5.502 2.992 -0.573 1.00 0.00 10 ILE A N 6
ATOM 6348 C CA . ILE A 1 10 ? -4.061 3.206 -0.420 1.00 0.00 10 ILE A CA 6
ATOM 6349 C C . ILE A 1 10 ? -3.258 2.375 -1.426 1.00 0.00 10 ILE A C 6
ATOM 6350 O O . ILE A 1 10 ? -2.261 2.847 -1.974 1.00 0.00 10 ILE A O 6
ATOM 6366 N N . LEU A 1 11 ? -3.719 1.152 -1.685 1.00 0.00 11 LEU A N 6
ATOM 6367 C CA . LEU A 1 11 ? -3.041 0.252 -2.618 1.00 0.00 11 LEU A CA 6
ATOM 6368 C C . LEU A 1 11 ? -2.907 0.874 -4.007 1.00 0.00 11 LEU A C 6
ATOM 6369 O O . LEU A 1 11 ? -1.918 0.651 -4.701 1.00 0.00 11 LEU A O 6
ATOM 6385 N N . LYS A 1 12 ? -3.897 1.664 -4.400 1.00 0.00 12 LYS A N 6
ATOM 6386 C CA . LYS A 1 12 ? -3.888 2.294 -5.713 1.00 0.00 12 LYS A CA 6
ATOM 6387 C C . LYS A 1 12 ? -2.887 3.437 -5.738 1.00 0.00 12 LYS A C 6
ATOM 6388 O O . LYS A 1 12 ? -2.070 3.525 -6.645 1.00 0.00 12 LYS A O 6
ATOM 6407 N N . GLU A 1 13 ? -2.941 4.294 -4.728 1.00 0.00 13 GLU A N 6
ATOM 6408 C CA . GLU A 1 13 ? -2.010 5.412 -4.620 1.00 0.00 13 GLU A CA 6
ATOM 6409 C C . GLU A 1 13 ? -0.565 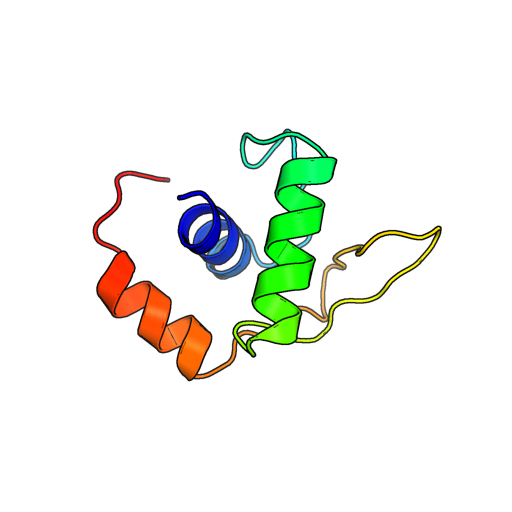4.912 -4.590 1.00 0.00 13 GLU A C 6
ATOM 6410 O O . GLU A 1 13 ? 0.328 5.523 -5.184 1.00 0.00 13 GLU A O 6
ATOM 6422 N N . ILE A 1 14 ? -0.345 3.788 -3.911 1.00 0.00 14 ILE A N 6
ATOM 6423 C CA . ILE A 1 14 ? 0.963 3.145 -3.901 1.00 0.00 14 ILE A CA 6
ATOM 6424 C C . ILE A 1 14 ? 1.305 2.609 -5.290 1.00 0.00 14 ILE A C 6
ATOM 6425 O O . ILE A 1 14 ? 2.410 2.815 -5.786 1.00 0.00 14 ILE A O 6
ATOM 6441 N N . PHE A 1 15 ? 0.340 1.943 -5.915 1.00 0.00 15 PHE A N 6
ATOM 6442 C CA . PHE A 1 15 ? 0.533 1.338 -7.230 1.00 0.00 15 PHE A CA 6
ATOM 6443 C C . PHE A 1 15 ? 0.813 2.392 -8.305 1.00 0.00 15 PHE A C 6
ATOM 6444 O O . PHE A 1 15 ? 1.760 2.257 -9.079 1.00 0.00 15 PHE A O 6
ATOM 6461 N N . GLU A 1 16 ? -0.003 3.445 -8.341 1.00 0.00 16 GLU A N 6
ATOM 6462 C CA . GLU A 1 16 ? 0.143 4.486 -9.354 1.00 0.00 16 GLU A CA 6
ATOM 6463 C C . GLU A 1 16 ? 1.464 5.224 -9.183 1.00 0.00 16 GLU A C 6
ATOM 6464 O O . GLU A 1 16 ? 2.124 5.575 -10.162 1.00 0.00 16 GLU A O 6
ATOM 6476 N N . GLY A 1 17 ? 1.843 5.468 -7.934 1.00 0.00 17 GLY A N 6
ATOM 6477 C CA . GLY A 1 17 ? 3.068 6.193 -7.658 1.00 0.00 17 GLY A CA 6
ATOM 6478 C C . GLY A 1 17 ? 4.294 5.309 -7.744 1.00 0.00 17 GLY A C 6
ATOM 6479 O O . GLY A 1 17 ? 5.392 5.792 -8.024 1.00 0.00 17 GLY A O 6
ATOM 6483 N N . ASN A 1 18 ? 4.095 4.015 -7.489 1.00 0.00 18 ASN A N 6
ATOM 6484 C CA . ASN A 1 18 ? 5.175 3.024 -7.504 1.00 0.00 18 ASN A CA 6
ATOM 6485 C C . ASN A 1 18 ? 6.192 3.338 -6.406 1.00 0.00 18 ASN A C 6
ATOM 6486 O O . ASN A 1 18 ? 7.361 2.963 -6.496 1.00 0.00 18 ASN A O 6
ATOM 6497 N N . THR A 1 19 ? 5.705 4.015 -5.356 1.00 0.00 19 THR A N 6
ATOM 6498 C CA . THR A 1 19 ? 6.511 4.454 -4.204 1.00 0.00 19 THR A CA 6
ATOM 6499 C C . THR A 1 19 ? 7.725 5.304 -4.612 1.00 0.00 19 THR A C 6
ATOM 6500 O O . THR A 1 19 ? 8.065 5.402 -5.792 1.00 0.00 19 THR A O 6
ATOM 6511 N N . PRO A 1 20 ? 8.373 5.985 -3.648 1.00 0.00 20 PRO A N 6
ATOM 6512 C CA . PRO A 1 20 ? 7.955 6.018 -2.245 1.00 0.00 20 PRO A CA 6
ATOM 6513 C C . PRO A 1 20 ? 6.939 7.125 -1.965 1.00 0.00 20 PRO A C 6
ATOM 6514 O O . PRO A 1 20 ? 6.847 8.098 -2.713 1.00 0.00 20 PRO A O 6
ATOM 6525 N N . LEU A 1 21 ? 6.170 6.959 -0.900 1.00 0.00 21 LEU A N 6
ATOM 6526 C CA . LEU A 1 21 ? 5.276 8.007 -0.428 1.00 0.00 21 LEU A CA 6
ATOM 6527 C C . LEU A 1 21 ? 5.053 7.843 1.069 1.00 0.00 21 LEU A C 6
ATOM 6528 O O . LEU A 1 21 ? 4.752 6.749 1.545 1.00 0.00 21 LEU A O 6
ATOM 6544 N N . SER A 1 22 ? 5.241 8.919 1.810 1.00 0.00 22 SER A N 6
ATOM 6545 C CA . SER A 1 22 ? 5.068 8.883 3.249 1.00 0.00 22 SER A CA 6
ATOM 6546 C C . SER A 1 22 ? 3.603 9.099 3.614 1.00 0.00 22 SER A C 6
ATOM 6547 O O . SER A 1 22 ? 2.783 9.449 2.756 1.00 0.00 22 SER A O 6
ATOM 6555 N N . GLU A 1 23 ? 3.279 8.887 4.884 1.00 0.00 23 GLU A N 6
ATOM 6556 C CA . GLU A 1 23 ? 1.926 9.090 5.381 1.00 0.00 23 GLU A CA 6
ATOM 6557 C C . GLU A 1 23 ? 1.435 10.507 5.082 1.00 0.00 23 GLU A C 6
ATOM 6558 O O . GLU A 1 23 ? 0.275 10.710 4.717 1.00 0.00 23 GLU A O 6
ATOM 6570 N N . ASN A 1 24 ? 2.339 11.470 5.199 1.00 0.00 24 ASN A N 6
ATOM 6571 C CA . ASN A 1 24 ? 2.027 12.866 4.919 1.00 0.00 24 ASN A CA 6
ATOM 6572 C C . ASN A 1 24 ? 1.624 13.070 3.460 1.00 0.00 24 ASN A C 6
ATOM 6573 O O . ASN A 1 24 ? 0.709 13.839 3.160 1.00 0.00 24 ASN A O 6
ATOM 6584 N N . ASP A 1 25 ? 2.292 12.366 2.556 1.00 0.00 25 ASP A N 6
ATOM 6585 C CA . ASP A 1 25 ? 2.075 12.557 1.124 1.00 0.00 25 ASP A CA 6
ATOM 6586 C C . ASP A 1 25 ? 0.735 11.981 0.693 1.00 0.00 25 ASP A C 6
ATOM 6587 O O . ASP A 1 25 ? 0.029 12.571 -0.126 1.00 0.00 25 ASP A O 6
ATOM 6596 N N . ILE A 1 26 ? 0.385 10.831 1.249 1.00 0.00 26 ILE A N 6
ATOM 6597 C CA . ILE A 1 26 ? -0.850 10.155 0.871 1.00 0.00 26 ILE A CA 6
ATOM 6598 C C . ILE A 1 26 ? -2.054 10.731 1.626 1.00 0.00 26 ILE A C 6
ATOM 6599 O O . ILE A 1 26 ? -3.165 10.777 1.091 1.00 0.00 26 ILE A O 6
ATOM 6615 N N . GLY A 1 27 ? -1.834 11.185 2.854 1.00 0.00 27 GLY A N 6
ATOM 6616 C CA . GLY A 1 27 ? -2.903 11.809 3.614 1.00 0.00 27 GLY A CA 6
ATOM 6617 C C . GLY A 1 27 ? -3.386 10.961 4.775 1.00 0.00 27 GLY A C 6
ATOM 6618 O O . GLY A 1 27 ? -4.572 10.967 5.103 1.00 0.00 27 GLY A O 6
ATOM 6622 N N . VAL A 1 28 ? -2.473 10.231 5.403 1.00 0.00 28 VAL A N 6
ATOM 6623 C CA . VAL A 1 28 ? -2.801 9.437 6.583 1.00 0.00 28 VAL A CA 6
ATOM 6624 C C . VAL A 1 28 ? -1.793 9.727 7.686 1.00 0.00 28 VAL A C 6
ATOM 6625 O O . VAL A 1 28 ? -0.797 10.409 7.450 1.00 0.00 28 VAL A O 6
ATOM 6638 N N . THR A 1 29 ? -2.059 9.248 8.892 1.00 0.00 29 THR A N 6
ATOM 6639 C CA . THR A 1 29 ? -1.139 9.457 9.998 1.00 0.00 29 THR A CA 6
ATOM 6640 C C . THR A 1 29 ? -0.046 8.391 10.020 1.00 0.00 29 THR A C 6
ATOM 6641 O O . THR A 1 29 ? -0.136 7.372 9.330 1.00 0.00 29 THR A O 6
ATOM 6652 N N . GLU A 1 30 ? 0.973 8.645 10.829 1.00 0.00 30 GLU A N 6
ATOM 6653 C CA . GLU A 1 30 ? 2.124 7.758 10.983 1.00 0.00 30 GLU A CA 6
ATOM 6654 C C . GLU A 1 30 ? 1.685 6.337 11.283 1.00 0.00 30 GLU A C 6
ATOM 6655 O O . GLU A 1 30 ? 1.955 5.398 10.534 1.00 0.00 30 GLU A O 6
ATOM 6667 N N . ASP A 1 31 ? 0.983 6.211 12.391 1.00 0.00 31 ASP A N 6
ATOM 6668 C CA . ASP A 1 31 ? 0.657 4.927 12.974 1.00 0.00 31 ASP A CA 6
ATOM 6669 C C . ASP A 1 31 ? -0.451 4.217 12.203 1.00 0.00 31 ASP A C 6
ATOM 6670 O O . ASP A 1 31 ? -0.606 3.000 12.303 1.00 0.00 31 ASP A O 6
ATOM 6679 N N . GLN A 1 32 ? -1.216 4.973 11.428 1.00 0.00 32 GLN A N 6
ATOM 6680 C CA . GLN A 1 32 ? -2.228 4.385 10.559 1.00 0.00 32 GLN A CA 6
ATOM 6681 C C . GLN A 1 32 ? -1.577 3.835 9.296 1.00 0.00 32 GLN A C 6
ATOM 6682 O O . GLN A 1 32 ? -1.973 2.790 8.783 1.00 0.00 32 GLN A O 6
ATOM 6696 N N . PHE A 1 33 ? -0.562 4.543 8.809 1.00 0.00 33 PHE A N 6
ATOM 6697 C CA . PHE A 1 33 ? 0.205 4.097 7.652 1.00 0.00 33 PHE A CA 6
ATOM 6698 C C . PHE A 1 33 ? 0.956 2.813 7.991 1.00 0.00 33 PHE A C 6
ATOM 6699 O O . PHE A 1 33 ? 0.962 1.856 7.216 1.00 0.00 33 PHE A O 6
ATOM 6716 N N . ASP A 1 34 ? 1.576 2.800 9.165 1.00 0.00 34 ASP A N 6
ATOM 6717 C CA . ASP A 1 34 ? 2.280 1.621 9.663 1.00 0.00 34 ASP A CA 6
ATOM 6718 C C . ASP A 1 34 ? 1.325 0.436 9.791 1.00 0.00 34 ASP A C 6
ATOM 6719 O O . ASP A 1 34 ? 1.606 -0.660 9.297 1.00 0.00 34 ASP A O 6
ATOM 6728 N N . ASP A 1 35 ? 0.183 0.675 10.435 1.00 0.00 35 ASP A N 6
ATOM 6729 C CA . ASP A 1 35 ? -0.857 -0.344 10.577 1.00 0.00 35 ASP A CA 6
ATOM 6730 C C . ASP A 1 35 ? -1.290 -0.865 9.211 1.00 0.00 35 ASP A C 6
ATOM 6731 O O . ASP A 1 35 ? -1.501 -2.068 9.028 1.00 0.00 35 ASP A O 6
ATOM 6740 N N . ALA A 1 36 ? -1.407 0.048 8.256 1.00 0.00 36 ALA A N 6
ATOM 6741 C CA . ALA A 1 36 ? -1.803 -0.296 6.899 1.00 0.00 36 ALA A CA 6
ATOM 6742 C C . ALA A 1 36 ? -0.800 -1.240 6.250 1.00 0.00 36 ALA A C 6
ATOM 6743 O O . ALA A 1 36 ? -1.161 -2.345 5.842 1.00 0.00 36 ALA A O 6
ATOM 6750 N N . VAL A 1 37 ? 0.457 -0.811 6.184 1.00 0.00 37 VAL A N 6
ATOM 6751 C CA . VAL A 1 37 ? 1.505 -1.576 5.511 1.00 0.00 37 VAL A CA 6
ATOM 6752 C C . VAL A 1 37 ? 1.649 -2.977 6.100 1.00 0.00 37 VAL A C 6
ATOM 6753 O O . VAL A 1 37 ? 1.679 -3.964 5.367 1.00 0.00 37 VAL A O 6
ATOM 6766 N N . ASN A 1 38 ? 1.710 -3.062 7.424 1.00 0.00 38 ASN A N 6
ATOM 6767 C CA . ASN A 1 38 ? 1.898 -4.343 8.106 1.00 0.00 38 ASN A CA 6
ATOM 6768 C C . ASN A 1 38 ? 0.767 -5.317 7.785 1.00 0.00 38 ASN A C 6
ATOM 6769 O O . ASN A 1 38 ? 0.997 -6.510 7.598 1.00 0.00 38 ASN A O 6
ATOM 6780 N N . PHE A 1 39 ? -0.449 -4.797 7.710 1.00 0.00 39 PHE A N 6
ATOM 6781 C CA . PHE A 1 39 ? -1.620 -5.610 7.387 1.00 0.00 39 PHE A CA 6
ATOM 6782 C C . PHE A 1 39 ? -1.607 -6.020 5.917 1.00 0.00 39 PHE A C 6
ATOM 6783 O O . PHE A 1 39 ? -1.903 -7.166 5.579 1.00 0.00 39 PHE A O 6
ATOM 6800 N N . LEU A 1 40 ? -1.240 -5.087 5.050 1.00 0.00 40 LEU A N 6
ATOM 6801 C CA . LEU A 1 40 ? -1.209 -5.347 3.617 1.00 0.00 40 LEU A CA 6
ATOM 6802 C C . LEU A 1 40 ? -0.119 -6.359 3.272 1.00 0.00 40 LEU A C 6
ATOM 6803 O O . LEU A 1 40 ? -0.306 -7.218 2.410 1.00 0.00 40 LEU A O 6
ATOM 6819 N N . LYS A 1 41 ? 1.014 -6.258 3.952 1.00 0.00 41 LYS A N 6
ATOM 6820 C CA . LYS A 1 41 ? 2.120 -7.183 3.739 1.00 0.00 41 LYS A CA 6
ATOM 6821 C C . LYS A 1 41 ? 1.747 -8.566 4.270 1.00 0.00 41 LYS A C 6
ATOM 6822 O O . LYS A 1 41 ? 2.072 -9.584 3.660 1.00 0.00 41 LYS A O 6
ATOM 6841 N N . ARG A 1 42 ? 1.043 -8.583 5.398 1.00 0.00 42 ARG A N 6
ATOM 6842 C CA . ARG A 1 42 ? 0.679 -9.824 6.075 1.00 0.00 42 ARG A CA 6
ATOM 6843 C C . ARG A 1 42 ? -0.103 -10.754 5.152 1.00 0.00 42 ARG A C 6
ATOM 6844 O O . ARG A 1 42 ? 0.330 -11.873 4.865 1.00 0.00 42 ARG A O 6
ATOM 6865 N N . GLU A 1 43 ? -1.249 -10.276 4.687 1.00 0.00 43 GLU A N 6
ATOM 6866 C CA . GLU A 1 43 ? -2.120 -11.064 3.823 1.00 0.00 43 GLU A CA 6
ATOM 6867 C C . GLU A 1 43 ? -1.520 -11.228 2.428 1.00 0.00 43 GLU A C 6
ATOM 6868 O O . GLU A 1 43 ? -1.745 -12.241 1.761 1.00 0.00 43 GLU A O 6
ATOM 6880 N N . GLY A 1 44 ? -0.750 -10.238 1.992 1.00 0.00 44 GLY A N 6
ATOM 6881 C CA . GLY A 1 44 ? -0.057 -10.351 0.723 1.00 0.00 44 GLY A CA 6
ATOM 6882 C C . GLY A 1 44 ? -0.637 -9.462 -0.359 1.00 0.00 44 GLY A C 6
ATOM 6883 O O . GLY A 1 44 ? -1.038 -9.940 -1.422 1.00 0.00 44 GLY A O 6
ATOM 6887 N N . TYR A 1 45 ? -0.692 -8.166 -0.088 1.00 0.00 45 TYR A N 6
ATOM 6888 C CA . TYR A 1 45 ? -1.117 -7.196 -1.089 1.00 0.00 45 TYR A CA 6
ATOM 6889 C C . TYR A 1 45 ? 0.089 -6.466 -1.667 1.00 0.00 45 TYR A C 6
ATOM 6890 O O . TYR A 1 45 ? 0.052 -5.990 -2.803 1.00 0.00 45 TYR A O 6
ATOM 6908 N N . ILE A 1 46 ? 1.160 -6.389 -0.885 1.00 0.00 46 ILE A N 6
ATOM 6909 C CA . ILE A 1 46 ? 2.401 -5.770 -1.332 1.00 0.00 46 ILE A CA 6
ATOM 6910 C C . ILE A 1 46 ? 3.610 -6.527 -0.793 1.00 0.00 46 ILE A C 6
ATOM 6911 O O . ILE A 1 46 ? 3.588 -7.029 0.332 1.00 0.00 46 ILE A O 6
ATOM 6927 N N . ILE A 1 47 ? 4.647 -6.633 -1.612 1.00 0.00 47 ILE A N 6
ATOM 6928 C CA . ILE A 1 47 ? 5.893 -7.265 -1.199 1.00 0.00 47 ILE A CA 6
ATOM 6929 C C . ILE A 1 47 ? 7.063 -6.336 -1.497 1.00 0.00 47 ILE A C 6
ATOM 6930 O O . ILE A 1 47 ? 6.916 -5.369 -2.242 1.00 0.00 47 ILE A O 6
ATOM 6946 N N . GLY A 1 48 ? 8.214 -6.622 -0.905 1.00 0.00 48 GLY A N 6
ATOM 6947 C CA . GLY A 1 48 ? 9.386 -5.797 -1.122 1.00 0.00 48 GLY A CA 6
ATOM 6948 C C . GLY A 1 48 ? 9.456 -4.655 -0.133 1.00 0.00 48 GLY A C 6
ATOM 6949 O O . GLY A 1 48 ? 10.111 -3.640 -0.379 1.00 0.00 48 GLY A O 6
ATOM 6953 N N . VAL A 1 49 ? 8.780 -4.823 0.993 1.00 0.00 49 VAL A N 6
ATOM 6954 C CA . VAL A 1 49 ? 8.729 -3.788 2.010 1.00 0.00 49 VAL A CA 6
ATOM 6955 C C . VAL A 1 49 ? 10.056 -3.710 2.756 1.00 0.00 49 VAL A C 6
ATOM 6956 O O . VAL A 1 49 ? 10.635 -4.732 3.131 1.00 0.00 49 VAL A O 6
ATOM 6969 N N . HIS A 1 50 ? 10.543 -2.496 2.953 1.00 0.00 50 HIS A N 6
ATOM 6970 C CA . HIS A 1 50 ? 11.800 -2.288 3.649 1.00 0.00 50 HIS A CA 6
ATOM 6971 C C . HIS A 1 50 ? 11.558 -2.154 5.144 1.00 0.00 50 HIS A C 6
ATOM 6972 O O . HIS A 1 50 ? 10.985 -1.167 5.605 1.00 0.00 50 HIS A O 6
ATOM 6987 N N . TYR A 1 51 ? 11.973 -3.155 5.898 1.00 0.00 51 TYR A N 6
ATOM 6988 C CA . TYR A 1 51 ? 11.873 -3.098 7.344 1.00 0.00 51 TYR A CA 6
ATOM 6989 C C . TYR A 1 51 ? 13.184 -2.612 7.942 1.00 0.00 51 TYR A C 6
ATOM 6990 O O . TYR A 1 51 ? 14.236 -3.226 7.756 1.00 0.00 51 TYR A O 6
ATOM 7008 N N . SER A 1 52 ? 13.112 -1.501 8.654 1.00 0.00 52 SER A N 6
ATOM 7009 C CA . SER A 1 52 ? 14.294 -0.868 9.215 1.00 0.00 52 SER A CA 6
ATOM 7010 C C . SER A 1 52 ? 14.450 -1.266 10.685 1.00 0.00 52 SER A C 6
ATOM 7011 O O . SER A 1 52 ? 14.978 -0.502 11.497 1.00 0.00 52 SER A O 6
ATOM 7019 N N . ASP A 1 53 ? 13.981 -2.478 11.000 1.00 0.00 53 ASP A N 6
ATOM 7020 C CA . ASP A 1 53 ? 13.974 -3.029 12.364 1.00 0.00 53 ASP A CA 6
ATOM 7021 C C . ASP A 1 53 ? 12.927 -2.334 13.229 1.00 0.00 53 ASP A C 6
ATOM 7022 O O . ASP A 1 53 ? 12.163 -2.990 13.936 1.00 0.00 53 ASP A O 6
ATOM 7031 N N . ASP A 1 54 ? 12.904 -1.010 13.171 1.00 0.00 54 ASP A N 6
ATOM 7032 C CA . ASP A 1 54 ? 11.884 -0.226 13.852 1.00 0.00 54 ASP A CA 6
ATOM 7033 C C . ASP A 1 54 ? 10.518 -0.489 13.236 1.00 0.00 54 ASP A C 6
ATOM 7034 O O . ASP A 1 54 ? 9.692 -1.209 13.796 1.00 0.00 54 ASP A O 6
ATOM 7043 N N . ARG A 1 55 ? 10.297 0.094 12.065 1.00 0.00 55 ARG A N 6
ATOM 7044 C CA . ARG A 1 55 ? 9.009 0.012 11.391 1.00 0.00 55 ARG A CA 6
ATOM 7045 C C . ARG A 1 55 ? 9.222 -0.135 9.885 1.00 0.00 55 ARG A C 6
ATOM 7046 O O . ARG A 1 55 ? 10.328 0.103 9.390 1.00 0.00 55 ARG A O 6
ATOM 7067 N N . PRO A 1 56 ? 8.180 -0.548 9.143 1.00 0.00 56 PRO A N 6
ATOM 7068 C CA . PRO A 1 56 ? 8.234 -0.629 7.681 1.00 0.00 56 PRO A CA 6
ATOM 7069 C C . PRO A 1 56 ? 8.371 0.744 7.035 1.00 0.00 56 PRO A C 6
ATOM 7070 O O . PRO A 1 56 ? 7.742 1.715 7.459 1.00 0.00 56 PRO A O 6
ATOM 7081 N N . HIS A 1 57 ? 9.210 0.827 6.021 1.00 0.00 57 HIS A N 6
ATOM 7082 C CA . HIS A 1 57 ? 9.354 2.047 5.247 1.00 0.00 57 HIS A CA 6
ATOM 7083 C C . HIS A 1 57 ? 9.320 1.722 3.760 1.00 0.00 57 HIS A C 6
ATOM 7084 O O . HIS A 1 57 ? 9.749 0.647 3.336 1.00 0.00 57 HIS A O 6
ATOM 7099 N N . LEU A 1 58 ? 8.802 2.652 2.979 1.00 0.00 58 LEU A N 6
ATOM 7100 C CA . LEU A 1 58 ? 8.682 2.475 1.545 1.00 0.00 58 LEU A CA 6
ATOM 7101 C C . LEU A 1 58 ? 9.641 3.416 0.840 1.00 0.00 58 LEU A C 6
ATOM 7102 O O . LEU A 1 58 ? 9.592 4.629 1.041 1.00 0.00 58 LEU A O 6
ATOM 7118 N N . TYR A 1 59 ? 10.534 2.844 0.046 1.00 0.00 59 TYR A N 6
ATOM 7119 C CA . TYR A 1 59 ? 11.566 3.615 -0.631 1.00 0.00 59 TYR A CA 6
ATOM 7120 C C . TYR A 1 59 ? 11.389 3.545 -2.140 1.00 0.00 59 TYR A C 6
ATOM 7121 O O . TYR A 1 59 ? 10.345 3.113 -2.625 1.00 0.00 59 TYR A O 6
ATOM 7139 N N . LYS A 1 60 ? 12.416 3.969 -2.866 1.00 0.00 60 LYS A N 6
ATOM 7140 C CA . LYS A 1 60 ? 12.351 4.092 -4.317 1.00 0.00 60 LYS A CA 6
ATOM 7141 C C . LYS A 1 60 ? 12.095 2.742 -4.980 1.00 0.00 60 LYS A C 6
ATOM 7142 O O . LYS A 1 60 ? 11.186 2.605 -5.794 1.00 0.00 60 LYS A O 6
ATOM 7161 N N . LEU A 1 61 ? 12.898 1.752 -4.628 1.00 0.00 61 LEU A N 6
ATOM 7162 C CA . LEU A 1 61 ? 12.765 0.424 -5.209 1.00 0.00 61 LEU A CA 6
ATOM 7163 C C . LEU A 1 61 ? 12.476 -0.595 -4.122 1.00 0.00 61 LEU A C 6
ATOM 7164 O O . LEU A 1 61 ? 13.119 -0.592 -3.066 1.00 0.00 61 LEU A O 6
ATOM 7180 N N . GLY A 1 62 ? 11.505 -1.456 -4.369 1.00 0.00 62 GLY A N 6
ATOM 7181 C CA . GLY A 1 62 ? 11.176 -2.486 -3.411 1.00 0.00 62 GLY A CA 6
ATOM 7182 C C . GLY A 1 62 ? 9.700 -2.819 -3.395 1.00 0.00 62 GLY A C 6
ATOM 7183 O O . GLY A 1 62 ? 9.310 -3.902 -3.834 1.00 0.00 62 GLY A O 6
ATOM 7187 N N . PRO A 1 63 ? 8.855 -1.897 -2.902 1.00 0.00 63 PRO A N 6
ATOM 7188 C CA . PRO A 1 63 ? 7.420 -2.141 -2.736 1.00 0.00 63 PRO A CA 6
ATOM 7189 C C . PRO A 1 63 ? 6.703 -2.397 -4.056 1.00 0.00 63 PRO A C 6
ATOM 7190 O O . PRO A 1 63 ? 6.514 -1.490 -4.871 1.00 0.00 63 PRO A O 6
ATOM 7201 N N . GLU A 1 64 ? 6.324 -3.643 -4.266 1.00 0.00 64 GLU A N 6
ATOM 7202 C CA . GLU A 1 64 ? 5.549 -4.024 -5.428 1.00 0.00 64 GLU A CA 6
ATOM 7203 C C . GLU A 1 64 ? 4.185 -4.530 -5.005 1.00 0.00 64 GLU A C 6
ATOM 7204 O O . GLU A 1 64 ? 4.062 -5.231 -4.000 1.00 0.00 64 GLU A O 6
ATOM 7216 N N . LEU A 1 65 ? 3.161 -4.162 -5.756 1.00 0.00 65 LEU A N 6
ATOM 7217 C CA . LEU A 1 65 ? 1.829 -4.688 -5.521 1.00 0.00 65 LEU A CA 6
ATOM 7218 C C . LEU A 1 65 ? 1.751 -6.116 -6.038 1.00 0.00 65 LEU A C 6
ATOM 7219 O O . LEU A 1 65 ? 2.372 -6.444 -7.049 1.00 0.00 65 LEU A O 6
ATOM 7235 N N . THR A 1 66 ? 1.009 -6.959 -5.344 1.00 0.00 66 THR A N 6
ATOM 7236 C CA . THR A 1 66 ? 0.847 -8.340 -5.760 1.00 0.00 66 THR A CA 6
ATOM 7237 C C . THR A 1 66 ? -0.250 -8.455 -6.810 1.00 0.00 66 THR A C 6
ATOM 7238 O O . THR A 1 66 ? -0.999 -7.504 -7.046 1.00 0.00 66 THR A O 6
ATOM 7249 N N . GLU A 1 67 ? -0.339 -9.614 -7.440 1.00 0.00 67 GLU A N 6
ATOM 7250 C CA . GLU A 1 67 ? -1.413 -9.899 -8.375 1.00 0.00 67 GLU A CA 6
ATOM 7251 C C . GLU A 1 67 ? -2.751 -9.857 -7.643 1.00 0.00 67 GLU A C 6
ATOM 7252 O O . GLU A 1 67 ? -3.767 -9.430 -8.197 1.00 0.00 67 GLU A O 6
ATOM 7264 N N . LYS A 1 68 ? -2.733 -10.292 -6.386 1.00 0.00 68 LYS A N 6
ATOM 7265 C CA . LYS A 1 68 ? -3.902 -10.199 -5.525 1.00 0.00 68 LYS A CA 6
ATOM 7266 C C . LYS A 1 68 ? -4.311 -8.739 -5.363 1.00 0.00 68 LYS A C 6
ATOM 7267 O O . LYS A 1 68 ? -5.479 -8.394 -5.518 1.00 0.00 68 LYS A O 6
ATOM 7286 N N . GLY A 1 69 ? -3.331 -7.886 -5.070 1.00 0.00 69 GLY A N 6
ATOM 7287 C CA . GLY A 1 69 ? -3.595 -6.468 -4.928 1.00 0.00 69 GLY A CA 6
ATOM 7288 C C . GLY A 1 69 ? -4.048 -5.840 -6.231 1.00 0.00 69 GLY A C 6
ATOM 7289 O O . GLY A 1 69 ? -4.922 -4.975 -6.236 1.00 0.00 69 GLY A O 6
ATOM 7293 N N . GLU A 1 70 ? -3.458 -6.289 -7.333 1.00 0.00 70 GLU A N 6
ATOM 7294 C CA . GLU A 1 70 ? -3.807 -5.799 -8.663 1.00 0.00 70 GLU A CA 6
ATOM 7295 C C . GLU A 1 70 ? -5.290 -6.028 -8.943 1.00 0.00 70 GLU A C 6
ATOM 7296 O O . GLU A 1 70 ? -6.021 -5.096 -9.275 1.00 0.00 70 GLU A O 6
ATOM 7308 N N . ASN A 1 71 ? -5.733 -7.268 -8.779 1.00 0.00 71 ASN A N 6
ATOM 7309 C CA . ASN A 1 71 ? -7.129 -7.616 -9.027 1.00 0.00 71 ASN A CA 6
ATOM 7310 C C . ASN A 1 71 ? -8.041 -7.020 -7.965 1.00 0.00 71 ASN A C 6
ATOM 7311 O O . ASN A 1 71 ? -9.200 -6.715 -8.232 1.00 0.00 71 ASN A O 6
ATOM 7322 N N . TYR A 1 72 ? -7.506 -6.843 -6.767 1.00 0.00 72 TYR A N 6
ATOM 7323 C CA . TYR A 1 72 ? -8.253 -6.236 -5.678 1.00 0.00 72 TYR A CA 6
ATOM 7324 C C . TYR A 1 72 ? -8.535 -4.767 -6.001 1.00 0.00 72 TYR A C 6
ATOM 7325 O O . TYR A 1 72 ? -9.556 -4.217 -5.599 1.00 0.00 72 TYR A O 6
ATOM 7343 N N . LEU A 1 73 ? -7.626 -4.159 -6.760 1.00 0.00 73 LEU A N 6
ATOM 7344 C CA . LEU A 1 73 ? -7.743 -2.761 -7.165 1.00 0.00 73 LEU A CA 6
ATOM 7345 C C . LEU A 1 73 ? -8.772 -2.560 -8.273 1.00 0.00 73 LEU A C 6
ATOM 7346 O O . LEU A 1 73 ? -9.203 -1.439 -8.513 1.00 0.00 73 LEU A O 6
ATOM 7362 N N . LYS A 1 74 ? -9.122 -3.626 -8.979 1.00 0.00 74 LYS A N 6
ATOM 7363 C CA . LYS A 1 74 ? -10.060 -3.526 -10.096 1.00 0.00 74 LYS A CA 6
ATOM 7364 C C . LYS A 1 74 ? -11.383 -2.872 -9.673 1.00 0.00 74 LYS A C 6
ATOM 7365 O O . LYS A 1 74 ? -12.053 -2.227 -10.480 1.00 0.00 74 LYS A O 6
ATOM 7384 N N . GLU A 1 75 ? -11.751 -3.036 -8.408 1.00 0.00 75 GLU A N 6
ATOM 7385 C CA . GLU A 1 75 ? -12.939 -2.381 -7.864 1.00 0.00 75 GLU A CA 6
ATOM 7386 C C . GLU A 1 75 ? -12.603 -0.964 -7.392 1.00 0.00 75 GLU A C 6
ATOM 7387 O O . GLU A 1 75 ? -13.454 -0.073 -7.390 1.00 0.00 75 GLU A O 6
ATOM 7399 N N . ASN A 1 76 ? -11.349 -0.771 -7.013 1.00 0.00 76 ASN A N 6
ATOM 7400 C CA . ASN A 1 76 ? -10.860 0.505 -6.499 1.00 0.00 76 ASN A CA 6
ATOM 7401 C C . ASN A 1 76 ? -10.449 1.417 -7.650 1.00 0.00 76 ASN A C 6
ATOM 7402 O O . ASN A 1 76 ? -9.940 2.517 -7.437 1.00 0.00 76 ASN A O 6
ATOM 7413 N N . GLY A 1 77 ? -10.665 0.940 -8.874 1.00 0.00 77 GLY A N 6
ATOM 7414 C CA . GLY A 1 77 ? -10.325 1.705 -10.060 1.00 0.00 77 GLY A CA 6
ATOM 7415 C C . GLY A 1 77 ? -10.839 3.125 -9.998 1.00 0.00 77 GLY A C 6
ATOM 7416 O O . GLY A 1 77 ? -10.133 4.067 -10.358 1.00 0.00 77 GLY A O 6
ATOM 7420 N N . THR A 1 78 ? -12.058 3.286 -9.511 1.00 0.00 78 THR A N 6
ATOM 7421 C CA . THR A 1 78 ? -12.635 4.603 -9.372 1.00 0.00 78 THR A CA 6
ATOM 7422 C C . THR A 1 78 ? -12.344 5.197 -7.981 1.00 0.00 78 THR A C 6
ATOM 7423 O O . THR A 1 78 ? -11.375 5.940 -7.835 1.00 0.00 78 THR A O 6
ATOM 7434 N N . TRP A 1 79 ? -13.130 4.827 -6.960 1.00 0.00 79 TRP A N 6
ATOM 7435 C CA . TRP A 1 79 ? -13.024 5.416 -5.617 1.00 0.00 79 TRP A CA 6
ATOM 7436 C C . TRP A 1 79 ? -12.917 6.939 -5.693 1.00 0.00 79 TRP A C 6
ATOM 7437 O O . TRP A 1 79 ? -11.817 7.499 -5.647 1.00 0.00 79 TRP A O 6
ATOM 7458 N N . SER A 1 80 ? -14.065 7.592 -5.854 1.00 0.00 80 SER A N 6
ATOM 7459 C CA . SER A 1 80 ? -14.152 9.053 -5.964 1.00 0.00 80 SER A CA 6
ATOM 7460 C C . SER A 1 80 ? -13.571 9.552 -7.296 1.00 0.00 80 SER A C 6
ATOM 7461 O O . SER A 1 80 ? -14.071 10.521 -7.872 1.00 0.00 80 SER A O 6
ATOM 7469 N N . LYS A 1 81 ? -12.526 8.890 -7.785 1.00 0.00 81 LYS A N 6
ATOM 7470 C CA . LYS A 1 81 ? -11.956 9.205 -9.087 1.00 0.00 81 LYS A CA 6
ATOM 7471 C C . LYS A 1 81 ? -12.901 8.755 -10.192 1.00 0.00 81 LYS A C 6
ATOM 7472 O O . LYS A 1 81 ? -12.758 7.668 -10.752 1.00 0.00 81 LYS A O 6
ATOM 7491 N N . ALA A 1 82 ? -13.904 9.573 -10.450 1.00 0.00 82 ALA A N 6
ATOM 7492 C CA . ALA A 1 82 ? -14.842 9.329 -11.530 1.00 0.00 82 ALA A CA 6
ATOM 7493 C C . ALA A 1 82 ? -14.931 10.558 -12.417 1.00 0.00 82 ALA A C 6
ATOM 7494 O O . ALA A 1 82 ? -15.797 10.662 -13.286 1.00 0.00 82 ALA A O 6
ATOM 7501 N N . LYS A 1 5 ? -10.399 0.152 5.253 1.00 0.00 5 LYS A N 7
ATOM 7502 C CA . LYS A 1 5 ? -10.975 0.726 4.045 1.00 0.00 5 LYS A CA 7
ATOM 7503 C C . LYS A 1 5 ? -9.952 1.628 3.364 1.00 0.00 5 LYS A C 7
ATOM 7504 O O . LYS A 1 5 ? -10.140 2.065 2.233 1.00 0.00 5 LYS A O 7
ATOM 7523 N N . LEU A 1 6 ? -8.850 1.879 4.062 1.00 0.00 6 LEU A N 7
ATOM 7524 C CA . LEU A 1 6 ? -7.779 2.710 3.533 1.00 0.00 6 LEU A CA 7
ATOM 7525 C C . LEU A 1 6 ? -6.756 1.861 2.789 1.00 0.00 6 LEU A C 7
ATOM 7526 O O . LEU A 1 6 ? -5.877 2.394 2.114 1.00 0.00 6 LEU A O 7
ATOM 7542 N N . ARG A 1 7 ? -6.880 0.538 2.908 1.00 0.00 7 ARG A N 7
ATOM 7543 C CA . ARG A 1 7 ? -5.891 -0.371 2.330 1.00 0.00 7 ARG A CA 7
ATOM 7544 C C . ARG A 1 7 ? -5.811 -0.205 0.818 1.00 0.00 7 ARG A C 7
ATOM 7545 O O . ARG A 1 7 ? -4.720 -0.122 0.261 1.00 0.00 7 ARG A O 7
ATOM 7566 N N . TYR A 1 8 ? -6.967 -0.146 0.161 1.00 0.00 8 TYR A N 7
ATOM 7567 C CA . TYR A 1 8 ? -7.009 0.025 -1.283 1.00 0.00 8 TYR A CA 7
ATOM 7568 C C . TYR A 1 8 ? -6.352 1.342 -1.682 1.00 0.00 8 TYR A C 7
ATOM 7569 O O . TYR A 1 8 ? -5.607 1.405 -2.662 1.00 0.00 8 TYR A O 7
ATOM 7587 N N . ALA A 1 9 ? -6.644 2.388 -0.920 1.00 0.00 9 ALA A N 7
ATOM 7588 C CA . ALA A 1 9 ? -6.124 3.707 -1.211 1.00 0.00 9 ALA A CA 7
ATOM 7589 C C . ALA A 1 9 ? -4.605 3.678 -1.202 1.00 0.00 9 ALA A C 7
ATOM 7590 O O . ALA A 1 9 ? -3.968 4.068 -2.173 1.00 0.00 9 ALA A O 7
ATOM 7597 N N . ILE A 1 10 ? -4.037 3.150 -0.128 1.00 0.00 10 ILE A N 7
ATOM 7598 C CA . ILE A 1 10 ? -2.592 3.032 -0.013 1.00 0.00 10 ILE A CA 7
ATOM 7599 C C . ILE A 1 10 ? -2.027 2.182 -1.153 1.00 0.00 10 ILE A C 7
ATOM 7600 O O . ILE A 1 10 ? -0.998 2.520 -1.731 1.00 0.00 10 ILE A O 7
ATOM 7616 N N . LEU A 1 11 ? -2.724 1.098 -1.492 1.00 0.00 11 LEU A N 7
ATOM 7617 C CA . LEU A 1 11 ? -2.318 0.231 -2.600 1.00 0.00 11 LEU A CA 7
ATOM 7618 C C . LEU A 1 11 ? -2.235 1.018 -3.907 1.00 0.00 11 LEU A C 7
ATOM 7619 O O . LEU A 1 11 ? -1.217 0.977 -4.602 1.00 0.00 11 LEU A O 7
ATOM 7635 N N . LYS A 1 12 ? -3.298 1.745 -4.226 1.00 0.00 12 LYS A N 7
ATOM 7636 C CA . LYS A 1 12 ? -3.343 2.526 -5.458 1.00 0.00 12 LYS A CA 7
ATOM 7637 C C . LYS A 1 12 ? -2.341 3.672 -5.408 1.00 0.00 12 LYS A C 7
ATOM 7638 O O . LYS A 1 12 ? -1.652 3.946 -6.388 1.00 0.00 12 LYS A O 7
ATOM 7657 N N . GLU A 1 13 ? -2.259 4.330 -4.259 1.00 0.00 13 GLU A N 7
ATOM 7658 C CA . GLU A 1 13 ? -1.364 5.466 -4.086 1.00 0.00 13 GLU A CA 7
ATOM 7659 C C . GLU A 1 13 ? 0.102 5.035 -4.157 1.00 0.00 13 GLU A C 7
ATOM 7660 O O . GLU A 1 13 ? 0.961 5.809 -4.579 1.00 0.00 13 GLU A O 7
ATOM 7672 N N . ILE A 1 14 ? 0.384 3.801 -3.759 1.00 0.00 14 ILE A N 7
ATOM 7673 C CA . ILE A 1 14 ? 1.716 3.233 -3.930 1.00 0.00 14 ILE A CA 7
ATOM 7674 C C . ILE A 1 14 ? 1.955 2.896 -5.399 1.00 0.00 14 ILE A C 7
ATOM 7675 O O . ILE A 1 14 ? 2.987 3.247 -5.964 1.00 0.00 14 ILE A O 7
ATOM 7691 N N . PHE A 1 15 ? 0.980 2.237 -6.009 1.00 0.00 15 PHE A N 7
ATOM 7692 C CA . PHE A 1 15 ? 1.079 1.812 -7.402 1.00 0.00 15 PHE A CA 7
ATOM 7693 C C . PHE A 1 15 ? 1.271 3.008 -8.335 1.00 0.00 15 PHE A C 7
ATOM 7694 O O . PHE A 1 15 ? 2.137 2.993 -9.210 1.00 0.00 15 PHE A O 7
ATOM 7711 N N . GLU A 1 16 ? 0.460 4.039 -8.135 1.00 0.00 16 GLU A N 7
ATOM 7712 C CA . GLU A 1 16 ? 0.522 5.246 -8.957 1.00 0.00 16 GLU A CA 7
ATOM 7713 C C . GLU A 1 16 ? 1.684 6.145 -8.543 1.00 0.00 16 GLU A C 7
ATOM 7714 O O . GLU A 1 16 ? 2.296 6.814 -9.377 1.00 0.00 16 GLU A O 7
ATOM 7726 N N . GLY A 1 17 ? 1.987 6.156 -7.250 1.00 0.00 17 GLY A N 7
ATOM 7727 C CA . GLY A 1 17 ? 3.006 7.049 -6.734 1.00 0.00 17 GLY A CA 7
ATOM 7728 C C . GLY A 1 17 ? 4.411 6.508 -6.902 1.00 0.00 17 GLY A C 7
ATOM 7729 O O . GLY A 1 17 ? 5.373 7.273 -6.870 1.00 0.00 17 GLY A O 7
ATOM 7733 N N . ASN A 1 18 ? 4.522 5.186 -7.038 1.00 0.00 18 ASN A N 7
ATOM 7734 C CA . ASN A 1 18 ? 5.806 4.503 -7.263 1.00 0.00 18 ASN A CA 7
ATOM 7735 C C . ASN A 1 18 ? 6.675 4.523 -5.999 1.00 0.00 18 ASN A C 7
ATOM 7736 O O . ASN A 1 18 ? 7.783 3.985 -5.990 1.00 0.00 18 ASN A O 7
ATOM 7747 N N . THR A 1 19 ? 6.132 5.111 -4.921 1.00 0.00 19 THR A N 7
ATOM 7748 C CA . THR A 1 19 ? 6.809 5.241 -3.616 1.00 0.00 19 THR A CA 7
ATOM 7749 C C . THR A 1 19 ? 8.178 5.942 -3.707 1.00 0.00 19 THR A C 7
ATOM 7750 O O . THR A 1 19 ? 8.730 6.126 -4.792 1.00 0.00 19 THR A O 7
ATOM 7761 N N . PRO A 1 20 ? 8.730 6.397 -2.565 1.00 0.00 20 PRO A N 7
ATOM 7762 C CA . PRO A 1 20 ? 8.097 6.302 -1.254 1.00 0.00 20 PRO A CA 7
ATOM 7763 C C . PRO A 1 20 ? 7.240 7.530 -0.942 1.00 0.00 20 PRO A C 7
ATOM 7764 O O . PRO A 1 20 ? 7.746 8.654 -0.886 1.00 0.00 20 PRO A O 7
ATOM 7775 N N . LEU A 1 21 ? 5.946 7.332 -0.753 1.00 0.00 21 LEU A N 7
ATOM 7776 C CA . LEU A 1 21 ? 5.069 8.444 -0.421 1.00 0.00 21 LEU A CA 7
ATOM 7777 C C . LEU A 1 21 ? 4.993 8.606 1.091 1.00 0.00 21 LEU A C 7
ATOM 7778 O O . LEU A 1 21 ? 4.872 7.624 1.824 1.00 0.00 21 LEU A O 7
ATOM 7794 N N . SER A 1 22 ? 5.101 9.838 1.553 1.00 0.00 22 SER A N 7
ATOM 7795 C CA . SER A 1 22 ? 5.093 10.113 2.979 1.00 0.00 22 SER A CA 7
ATOM 7796 C C . SER A 1 22 ? 3.667 10.128 3.524 1.00 0.00 22 SER A C 7
ATOM 7797 O O . SER A 1 22 ? 2.695 10.217 2.768 1.00 0.00 22 SER A O 7
ATOM 7805 N N . GLU A 1 23 ? 3.561 10.057 4.840 1.00 0.00 23 GLU A N 7
ATOM 7806 C CA . GLU A 1 23 ? 2.273 9.965 5.519 1.00 0.00 23 GLU A CA 7
ATOM 7807 C C . GLU A 1 23 ? 1.426 11.223 5.315 1.00 0.00 23 GLU A C 7
ATOM 7808 O O . GLU A 1 23 ? 0.273 11.141 4.893 1.00 0.00 23 GLU A O 7
ATOM 7820 N N . ASN A 1 24 ? 2.003 12.387 5.574 1.00 0.00 24 ASN A N 7
ATOM 7821 C CA . ASN A 1 24 ? 1.253 13.636 5.487 1.00 0.00 24 ASN A CA 7
ATOM 7822 C C . ASN A 1 24 ? 0.928 13.965 4.032 1.00 0.00 24 ASN A C 7
ATOM 7823 O O . ASN A 1 24 ? 0.065 14.795 3.740 1.00 0.00 24 ASN A O 7
ATOM 7834 N N . ASP A 1 25 ? 1.605 13.280 3.122 1.00 0.00 25 ASP A N 7
ATOM 7835 C CA . ASP A 1 25 ? 1.412 13.496 1.696 1.00 0.00 25 ASP A CA 7
ATOM 7836 C C . ASP A 1 25 ? 0.225 12.680 1.184 1.00 0.00 25 ASP A C 7
ATOM 7837 O O . ASP A 1 25 ? -0.558 13.158 0.361 1.00 0.00 25 ASP A O 7
ATOM 7846 N N . ILE A 1 26 ? 0.087 11.451 1.684 1.00 0.00 26 ILE A N 7
ATOM 7847 C CA . ILE A 1 26 ? -1.052 10.610 1.319 1.00 0.00 26 ILE A CA 7
ATOM 7848 C C . ILE A 1 26 ? -2.312 11.054 2.068 1.00 0.00 26 ILE A C 7
ATOM 7849 O O . ILE A 1 26 ? -3.417 11.009 1.527 1.00 0.00 26 ILE A O 7
ATOM 7865 N N . GLY A 1 27 ? -2.142 11.502 3.308 1.00 0.00 27 GLY A N 7
ATOM 7866 C CA . GLY A 1 27 ? -3.258 12.051 4.051 1.00 0.00 27 GLY A CA 7
ATOM 7867 C C . GLY A 1 27 ? -3.411 11.439 5.426 1.00 0.00 27 GLY A C 7
ATOM 7868 O O . GLY A 1 27 ? -3.871 12.098 6.358 1.00 0.00 27 GLY A O 7
ATOM 7872 N N . VAL A 1 28 ? -3.032 10.180 5.556 1.00 0.00 28 VAL A N 7
ATOM 7873 C CA . VAL A 1 28 ? -3.150 9.476 6.825 1.00 0.00 28 VAL A CA 7
ATOM 7874 C C . VAL A 1 28 ? -1.872 9.628 7.641 1.00 0.00 28 VAL A C 7
ATOM 7875 O O . VAL A 1 28 ? -0.800 9.822 7.079 1.00 0.00 28 VAL A O 7
ATOM 7888 N N . THR A 1 29 ? -1.981 9.554 8.961 1.00 0.00 29 THR A N 7
ATOM 7889 C CA . THR A 1 29 ? -0.805 9.655 9.810 1.00 0.00 29 THR A CA 7
ATOM 7890 C C . THR A 1 29 ? 0.082 8.435 9.638 1.00 0.00 29 THR A C 7
ATOM 7891 O O . THR A 1 29 ? -0.292 7.455 8.986 1.00 0.00 29 THR A O 7
ATOM 7902 N N . GLU A 1 30 ? 1.240 8.495 10.261 1.00 0.00 30 GLU A N 7
ATOM 7903 C CA . GLU A 1 30 ? 2.231 7.441 10.133 1.00 0.00 30 GLU A CA 7
ATOM 7904 C C . GLU A 1 30 ? 1.695 6.136 10.698 1.00 0.00 30 GLU A C 7
ATOM 7905 O O . GLU A 1 30 ? 1.881 5.074 10.111 1.00 0.00 30 GLU A O 7
ATOM 7917 N N . ASP A 1 31 ? 1.010 6.231 11.828 1.00 0.00 31 ASP A N 7
ATOM 7918 C CA . ASP A 1 31 ? 0.479 5.058 12.511 1.00 0.00 31 ASP A CA 7
ATOM 7919 C C . ASP A 1 31 ? -0.530 4.322 11.641 1.00 0.00 31 ASP A C 7
ATOM 7920 O O . ASP A 1 31 ? -0.541 3.096 11.596 1.00 0.00 31 ASP A O 7
ATOM 7929 N N . GLN A 1 32 ? -1.370 5.077 10.944 1.00 0.00 32 GLN A N 7
ATOM 7930 C CA . GLN A 1 32 ? -2.386 4.487 10.078 1.00 0.00 32 GLN A CA 7
ATOM 7931 C C . GLN A 1 32 ? -1.753 3.927 8.813 1.00 0.00 32 GLN A C 7
ATOM 7932 O O . GLN A 1 32 ? -2.132 2.856 8.337 1.00 0.00 32 GLN A O 7
ATOM 7946 N N . PHE A 1 33 ? -0.784 4.657 8.280 1.00 0.00 33 PHE A N 7
ATOM 7947 C CA . PHE A 1 33 ? -0.046 4.215 7.107 1.00 0.00 33 PHE A CA 7
ATOM 7948 C C . PHE A 1 33 ? 0.678 2.907 7.418 1.00 0.00 33 PHE A C 7
ATOM 7949 O O . PHE A 1 33 ? 0.569 1.929 6.680 1.00 0.00 33 PHE A O 7
ATOM 7966 N N . ASP A 1 34 ? 1.381 2.900 8.544 1.00 0.00 34 ASP A N 7
ATOM 7967 C CA . ASP A 1 34 ? 2.118 1.729 9.006 1.00 0.00 34 ASP A CA 7
ATOM 7968 C C . ASP A 1 34 ? 1.179 0.555 9.279 1.00 0.00 34 ASP A C 7
ATOM 7969 O O . ASP A 1 34 ? 1.439 -0.572 8.852 1.00 0.00 34 ASP A O 7
ATOM 7978 N N . ASP A 1 35 ? 0.082 0.833 9.978 1.00 0.00 35 ASP A N 7
ATOM 7979 C CA . ASP A 1 35 ? -0.885 -0.197 10.359 1.00 0.00 35 ASP A CA 7
ATOM 7980 C C . ASP A 1 35 ? -1.403 -0.955 9.139 1.00 0.00 35 ASP A C 7
ATOM 7981 O O . ASP A 1 35 ? -1.369 -2.186 9.103 1.00 0.00 35 ASP A O 7
ATOM 7990 N N . ALA A 1 36 ? -1.850 -0.217 8.131 1.00 0.00 36 ALA A N 7
ATOM 7991 C CA . ALA A 1 36 ? -2.418 -0.824 6.934 1.00 0.00 36 ALA A CA 7
ATOM 7992 C C . ALA A 1 36 ? -1.359 -1.558 6.112 1.00 0.00 36 ALA A C 7
ATOM 7993 O O . ALA A 1 36 ? -1.583 -2.684 5.668 1.00 0.00 36 ALA A O 7
ATOM 8000 N N . VAL A 1 37 ? -0.199 -0.932 5.920 1.00 0.00 37 VAL A N 7
ATOM 8001 C CA . VAL A 1 37 ? 0.862 -1.523 5.101 1.00 0.00 37 VAL A CA 7
ATOM 8002 C C . VAL A 1 37 ? 1.346 -2.854 5.685 1.00 0.00 37 VAL A C 7
ATOM 8003 O O . VAL A 1 37 ? 1.483 -3.844 4.961 1.00 0.00 37 VAL A O 7
ATOM 8016 N N . ASN A 1 38 ? 1.585 -2.887 6.992 1.00 0.00 38 ASN A N 7
ATOM 8017 C CA . ASN A 1 38 ? 2.053 -4.110 7.646 1.00 0.00 38 ASN A CA 7
ATOM 8018 C C . ASN A 1 38 ? 0.992 -5.201 7.580 1.00 0.00 38 ASN A C 7
ATOM 8019 O O . ASN A 1 38 ? 1.309 -6.384 7.426 1.00 0.00 38 ASN A O 7
ATOM 8030 N N . PHE A 1 39 ? -0.266 -4.799 7.679 1.00 0.00 39 PHE A N 7
ATOM 8031 C CA . PHE A 1 39 ? -1.372 -5.742 7.631 1.00 0.00 39 PHE A CA 7
ATOM 8032 C C . PHE A 1 39 ? -1.505 -6.338 6.231 1.00 0.00 39 PHE A C 7
ATOM 8033 O O . PHE A 1 39 ? -1.682 -7.548 6.068 1.00 0.00 39 PHE A O 7
ATOM 8050 N N . LEU A 1 40 ? -1.389 -5.485 5.222 1.00 0.00 40 LEU A N 7
ATOM 8051 C CA . LEU A 1 40 ? -1.473 -5.920 3.834 1.00 0.00 40 LEU A CA 7
ATOM 8052 C C . LEU A 1 40 ? -0.339 -6.877 3.491 1.00 0.00 40 LEU A C 7
ATOM 8053 O O . LEU A 1 40 ? -0.517 -7.807 2.706 1.00 0.00 40 LEU A O 7
ATOM 8069 N N . LYS A 1 41 ? 0.820 -6.653 4.090 1.00 0.00 41 LYS A N 7
ATOM 8070 C CA . LYS A 1 41 ? 1.959 -7.539 3.895 1.00 0.00 41 LYS A CA 7
ATOM 8071 C C . LYS A 1 41 ? 1.669 -8.896 4.539 1.00 0.00 41 LYS A C 7
ATOM 8072 O O . LYS A 1 41 ? 2.051 -9.943 4.017 1.00 0.00 41 LYS A O 7
ATOM 8091 N N . ARG A 1 42 ? 0.955 -8.866 5.658 1.00 0.00 42 ARG A N 7
ATOM 8092 C CA . ARG A 1 42 ? 0.639 -10.078 6.404 1.00 0.00 42 ARG A CA 7
ATOM 8093 C C . ARG A 1 42 ? -0.308 -10.983 5.619 1.00 0.00 42 ARG A C 7
ATOM 8094 O O . ARG A 1 42 ? -0.118 -12.197 5.582 1.00 0.00 42 ARG A O 7
ATOM 8115 N N . GLU A 1 43 ? -1.324 -10.400 4.992 1.00 0.00 43 GLU A N 7
ATOM 8116 C CA . GLU A 1 43 ? -2.276 -11.190 4.215 1.00 0.00 43 GLU A CA 7
ATOM 8117 C C . GLU A 1 43 ? -1.739 -11.480 2.815 1.00 0.00 43 GLU A C 7
ATOM 8118 O O . GLU A 1 43 ? -2.148 -12.447 2.172 1.00 0.00 43 GLU A O 7
ATOM 8130 N N . GLY A 1 44 ? -0.824 -10.644 2.344 1.00 0.00 44 GLY A N 7
ATOM 8131 C CA . GLY A 1 44 ? -0.176 -10.902 1.072 1.00 0.00 44 GLY A CA 7
ATOM 8132 C C . GLY A 1 44 ? -0.748 -10.082 -0.066 1.00 0.00 44 GLY A C 7
ATOM 8133 O O . GLY A 1 44 ? -0.912 -10.585 -1.180 1.00 0.00 44 GLY A O 7
ATOM 8137 N N . TYR A 1 45 ? -1.060 -8.825 0.208 1.00 0.00 45 TYR A N 7
ATOM 8138 C CA . TYR A 1 45 ? -1.529 -7.912 -0.829 1.00 0.00 45 TYR A CA 7
ATOM 8139 C C . TYR A 1 45 ? -0.347 -7.207 -1.484 1.00 0.00 45 TYR A C 7
ATOM 8140 O O . TYR A 1 45 ? -0.384 -6.862 -2.666 1.00 0.00 45 TYR A O 7
ATOM 8158 N N . ILE A 1 46 ? 0.704 -7.003 -0.703 1.00 0.00 46 ILE A N 7
ATOM 8159 C CA . ILE A 1 46 ? 1.935 -6.406 -1.202 1.00 0.00 46 ILE A CA 7
ATOM 8160 C C . ILE A 1 46 ? 3.145 -7.063 -0.555 1.00 0.00 46 ILE A C 7
ATOM 8161 O O . ILE A 1 46 ? 3.060 -7.575 0.560 1.00 0.00 46 ILE A O 7
ATOM 8177 N N . ILE A 1 47 ? 4.260 -7.062 -1.270 1.00 0.00 47 ILE A N 7
ATOM 8178 C CA . ILE A 1 47 ? 5.498 -7.653 -0.782 1.00 0.00 47 ILE A CA 7
ATOM 8179 C C . ILE A 1 47 ? 6.663 -6.713 -1.056 1.00 0.00 47 ILE A C 7
ATOM 8180 O O . ILE A 1 47 ? 6.483 -5.647 -1.647 1.00 0.00 47 ILE A O 7
ATOM 8196 N N . GLY A 1 48 ? 7.850 -7.102 -0.616 1.00 0.00 48 GLY A N 7
ATOM 8197 C CA . GLY A 1 48 ? 9.034 -6.304 -0.878 1.00 0.00 48 GLY A CA 7
ATOM 8198 C C . GLY A 1 48 ? 9.100 -5.052 -0.025 1.00 0.00 48 GLY A C 7
ATOM 8199 O O . GLY A 1 48 ? 9.858 -4.125 -0.321 1.00 0.00 48 GLY A O 7
ATOM 8203 N N . VAL A 1 49 ? 8.311 -5.018 1.040 1.00 0.00 49 VAL A N 7
ATOM 8204 C CA . VAL A 1 49 ? 8.307 -3.876 1.933 1.00 0.00 49 VAL A CA 7
ATOM 8205 C C . VAL A 1 49 ? 9.582 -3.872 2.760 1.00 0.00 49 VAL A C 7
ATOM 8206 O O . VAL A 1 49 ? 9.814 -4.760 3.578 1.00 0.00 49 VAL A O 7
ATOM 8219 N N . HIS A 1 50 ? 10.417 -2.878 2.515 1.00 0.00 50 HIS A N 7
ATOM 8220 C CA . HIS A 1 50 ? 11.704 -2.784 3.182 1.00 0.00 50 HIS A CA 7
ATOM 8221 C C . HIS A 1 50 ? 11.547 -2.202 4.580 1.00 0.00 50 HIS A C 7
ATOM 8222 O O . HIS A 1 50 ? 11.156 -1.043 4.745 1.00 0.00 50 HIS A O 7
ATOM 8237 N N . TYR A 1 51 ? 11.815 -3.035 5.577 1.00 0.00 51 TYR A N 7
ATOM 8238 C CA . TYR A 1 51 ? 11.787 -2.611 6.969 1.00 0.00 51 TYR A CA 7
ATOM 8239 C C . TYR A 1 51 ? 13.210 -2.385 7.452 1.00 0.00 51 TYR A C 7
ATOM 8240 O O . TYR A 1 51 ? 14.122 -3.113 7.056 1.00 0.00 51 TYR A O 7
ATOM 8258 N N . SER A 1 52 ? 13.406 -1.379 8.290 1.00 0.00 52 SER A N 7
ATOM 8259 C CA . SER A 1 52 ? 14.714 -1.129 8.865 1.00 0.00 52 SER A CA 7
ATOM 8260 C C . SER A 1 52 ? 14.619 -0.989 10.376 1.00 0.00 52 SER A C 7
ATOM 8261 O O . SER A 1 52 ? 14.332 0.094 10.890 1.00 0.00 52 SER A O 7
ATOM 8269 N N . ASP A 1 53 ? 14.822 -2.113 11.065 1.00 0.00 53 ASP A N 7
ATOM 8270 C CA . ASP A 1 53 ? 14.872 -2.166 12.527 1.00 0.00 53 ASP A CA 7
ATOM 8271 C C . ASP A 1 53 ? 13.538 -1.802 13.167 1.00 0.00 53 ASP A C 7
ATOM 8272 O O . ASP A 1 53 ? 12.802 -2.670 13.631 1.00 0.00 53 ASP A O 7
ATOM 8281 N N . ASP A 1 54 ? 13.227 -0.519 13.183 1.00 0.00 54 ASP A N 7
ATOM 8282 C CA . ASP A 1 54 ? 12.058 -0.025 13.888 1.00 0.00 54 ASP A CA 7
ATOM 8283 C C . ASP A 1 54 ? 10.878 0.207 12.948 1.00 0.00 54 ASP A C 7
ATOM 8284 O O . ASP A 1 54 ? 9.749 -0.176 13.254 1.00 0.00 54 ASP A O 7
ATOM 8293 N N . ARG A 1 55 ? 11.141 0.810 11.800 1.00 0.00 55 ARG A N 7
ATOM 8294 C CA . ARG A 1 55 ? 10.069 1.273 10.928 1.00 0.00 55 ARG A CA 7
ATOM 8295 C C . ARG A 1 55 ? 10.376 0.939 9.469 1.00 0.00 55 ARG A C 7
ATOM 8296 O O . ARG A 1 55 ? 11.543 0.875 9.074 1.00 0.00 55 ARG A O 7
ATOM 8317 N N . PRO A 1 56 ? 9.334 0.684 8.658 1.00 0.00 56 PRO A N 7
ATOM 8318 C CA . PRO A 1 56 ? 9.484 0.559 7.206 1.00 0.00 56 PRO A CA 7
ATOM 8319 C C . PRO A 1 56 ? 9.804 1.910 6.570 1.00 0.00 56 PRO A C 7
ATOM 8320 O O . PRO A 1 56 ? 9.299 2.944 7.010 1.00 0.00 56 PRO A O 7
ATOM 8331 N N . HIS A 1 57 ? 10.644 1.912 5.547 1.00 0.00 57 HIS A N 7
ATOM 8332 C CA . HIS A 1 57 ? 11.044 3.166 4.916 1.00 0.00 57 HIS A CA 7
ATOM 8333 C C . HIS A 1 57 ? 10.345 3.389 3.582 1.00 0.00 57 HIS A C 7
ATOM 8334 O O . HIS A 1 57 ? 9.870 4.491 3.308 1.00 0.00 57 HIS A O 7
ATOM 8349 N N . LEU A 1 58 ? 10.287 2.335 2.767 1.00 0.00 58 LEU A N 7
ATOM 8350 C CA . LEU A 1 58 ? 9.792 2.425 1.388 1.00 0.00 58 LEU A CA 7
ATOM 8351 C C . LEU A 1 58 ? 10.753 3.238 0.523 1.00 0.00 58 LEU A C 7
ATOM 8352 O O . LEU A 1 58 ? 11.391 4.186 0.987 1.00 0.00 58 LEU A O 7
ATOM 8368 N N . TYR A 1 59 ? 10.878 2.842 -0.730 1.00 0.00 59 TYR A N 7
ATOM 8369 C CA . TYR A 1 59 ? 11.801 3.489 -1.647 1.00 0.00 59 TYR A CA 7
ATOM 8370 C C . TYR A 1 59 ? 11.175 3.592 -3.022 1.00 0.00 59 TYR A C 7
ATOM 8371 O O . TYR A 1 59 ? 10.112 3.027 -3.261 1.00 0.00 59 TYR A O 7
ATOM 8389 N N . LYS A 1 60 ? 11.849 4.286 -3.931 1.00 0.00 60 LYS A N 7
ATOM 8390 C CA . LYS A 1 60 ? 11.348 4.456 -5.295 1.00 0.00 60 LYS A CA 7
ATOM 8391 C C . LYS A 1 60 ? 11.534 3.165 -6.088 1.00 0.00 60 LYS A C 7
ATOM 8392 O O . LYS A 1 60 ? 11.225 3.091 -7.277 1.00 0.00 60 LYS A O 7
ATOM 8411 N N . LEU A 1 61 ? 12.060 2.162 -5.404 1.00 0.00 61 LEU A N 7
ATOM 8412 C CA . LEU A 1 61 ? 12.202 0.821 -5.940 1.00 0.00 61 LEU A CA 7
ATOM 8413 C C . LEU A 1 61 ? 12.021 -0.164 -4.788 1.00 0.00 61 LEU A C 7
ATOM 8414 O O . LEU A 1 61 ? 12.741 -1.155 -4.663 1.00 0.00 61 LEU A O 7
ATOM 8430 N N . GLY A 1 62 ? 11.040 0.130 -3.943 1.00 0.00 62 GLY A N 7
ATOM 8431 C CA . GLY A 1 62 ? 10.853 -0.628 -2.724 1.00 0.00 62 GLY A CA 7
ATOM 8432 C C . GLY A 1 62 ? 9.871 -1.778 -2.856 1.00 0.00 62 GLY A C 7
ATOM 8433 O O . GLY A 1 62 ? 10.278 -2.905 -3.120 1.00 0.00 62 GLY A O 7
ATOM 8437 N N . PRO A 1 63 ? 8.569 -1.516 -2.667 1.00 0.00 63 PRO A N 7
ATOM 8438 C CA . PRO A 1 63 ? 7.548 -2.565 -2.590 1.00 0.00 63 PRO A CA 7
ATOM 8439 C C . PRO A 1 63 ? 7.043 -3.043 -3.951 1.00 0.00 63 PRO A C 7
ATOM 8440 O O . PRO A 1 63 ? 7.172 -2.354 -4.962 1.00 0.00 63 PRO A O 7
ATOM 8451 N N . GLU A 1 64 ? 6.468 -4.240 -3.951 1.00 0.00 64 GLU A N 7
ATOM 8452 C CA . GLU A 1 64 ? 5.866 -4.823 -5.141 1.00 0.00 64 GLU A CA 7
ATOM 8453 C C . GLU A 1 64 ? 4.455 -5.307 -4.816 1.00 0.00 64 GLU A C 7
ATOM 8454 O O . GLU A 1 64 ? 4.214 -5.855 -3.742 1.00 0.00 64 GLU A O 7
ATOM 8466 N N . LEU A 1 65 ? 3.523 -5.100 -5.734 1.00 0.00 65 LEU A N 7
ATOM 8467 C CA . LEU A 1 65 ? 2.141 -5.513 -5.517 1.00 0.00 65 LEU A CA 7
ATOM 8468 C C . LEU A 1 65 ? 1.910 -6.920 -6.047 1.00 0.00 65 LEU A C 7
ATOM 8469 O O . LEU A 1 65 ? 2.420 -7.286 -7.106 1.00 0.00 65 LEU A O 7
ATOM 8485 N N . THR A 1 66 ? 1.143 -7.707 -5.309 1.00 0.00 66 THR A N 7
ATOM 8486 C CA . THR A 1 66 ? 0.778 -9.037 -5.756 1.00 0.00 66 THR A CA 7
ATOM 8487 C C . THR A 1 66 ? -0.496 -8.958 -6.586 1.00 0.00 66 THR A C 7
ATOM 8488 O O . THR A 1 66 ? -1.141 -7.904 -6.640 1.00 0.00 66 THR A O 7
ATOM 8499 N N . GLU A 1 67 ? -0.868 -10.058 -7.233 1.00 0.00 67 GLU A N 7
ATOM 8500 C CA . GLU A 1 67 ? -2.095 -10.084 -8.018 1.00 0.00 67 GLU A CA 7
ATOM 8501 C C . GLU A 1 67 ? -3.301 -9.916 -7.111 1.00 0.00 67 GLU A C 7
ATOM 8502 O O . GLU A 1 67 ? -4.351 -9.461 -7.548 1.00 0.00 67 GLU A O 7
ATOM 8514 N N . LYS A 1 68 ? -3.135 -10.273 -5.843 1.00 0.00 68 LYS A N 7
ATOM 8515 C CA . LYS A 1 68 ? -4.184 -10.089 -4.853 1.00 0.00 68 LYS A CA 7
ATOM 8516 C C . LYS A 1 68 ? -4.550 -8.608 -4.763 1.00 0.00 68 LYS A C 7
ATOM 8517 O O . LYS A 1 68 ? -5.721 -8.234 -4.849 1.00 0.00 68 LYS A O 7
ATOM 8536 N N . GLY A 1 69 ? -3.528 -7.772 -4.612 1.00 0.00 69 GLY A N 7
ATOM 8537 C CA . GLY A 1 69 ? -3.738 -6.340 -4.540 1.00 0.00 69 GLY A CA 7
ATOM 8538 C C . GLY A 1 69 ? -4.124 -5.753 -5.882 1.00 0.00 69 GLY A C 7
ATOM 8539 O O . GLY A 1 69 ? -5.019 -4.914 -5.965 1.00 0.00 69 GLY A O 7
ATOM 8543 N N . GLU A 1 70 ? -3.452 -6.207 -6.934 1.00 0.00 70 GLU A N 7
ATOM 8544 C CA . GLU A 1 70 ? -3.698 -5.712 -8.285 1.00 0.00 70 GLU A CA 7
ATOM 8545 C C . GLU A 1 70 ? -5.133 -6.015 -8.712 1.00 0.00 70 GLU A C 7
ATOM 8546 O O . GLU A 1 70 ? -5.826 -5.152 -9.252 1.00 0.00 70 GLU A O 7
ATOM 8558 N N . ASN A 1 71 ? -5.588 -7.234 -8.440 1.00 0.00 71 ASN A N 7
ATOM 8559 C CA . ASN A 1 71 ? -6.945 -7.632 -8.793 1.00 0.00 71 ASN A CA 7
ATOM 8560 C C . ASN A 1 71 ? -7.965 -6.963 -7.874 1.00 0.00 71 ASN A C 7
ATOM 8561 O O . ASN A 1 71 ? -9.142 -6.872 -8.205 1.00 0.00 71 ASN A O 7
ATOM 8572 N N . TYR A 1 72 ? -7.514 -6.504 -6.715 1.00 0.00 72 TYR A N 7
ATOM 8573 C CA . TYR A 1 72 ? -8.385 -5.795 -5.787 1.00 0.00 72 TYR A CA 7
ATOM 8574 C C . TYR A 1 72 ? -8.637 -4.368 -6.278 1.00 0.00 72 TYR A C 7
ATOM 8575 O O . TYR A 1 72 ? -9.694 -3.785 -6.023 1.00 0.00 72 TYR A O 7
ATOM 8593 N N . LEU A 1 73 ? -7.671 -3.824 -7.006 1.00 0.00 73 LEU A N 7
ATOM 8594 C CA . LEU A 1 73 ? -7.758 -2.456 -7.512 1.00 0.00 73 LEU A CA 7
ATOM 8595 C C . LEU A 1 73 ? -8.797 -2.332 -8.627 1.00 0.00 73 LEU A C 7
ATOM 8596 O O . LEU A 1 73 ? -9.317 -1.244 -8.870 1.00 0.00 73 LEU A O 7
ATOM 8612 N N . LYS A 1 74 ? -9.105 -3.454 -9.283 1.00 0.00 74 LYS A N 7
ATOM 8613 C CA . LYS A 1 74 ? -9.971 -3.455 -10.467 1.00 0.00 74 LYS A CA 7
ATOM 8614 C C . LYS A 1 74 ? -11.285 -2.708 -10.221 1.00 0.00 74 LYS A C 7
ATOM 8615 O O . LYS A 1 74 ? -11.543 -1.665 -10.826 1.00 0.00 74 LYS A O 7
ATOM 8634 N N . GLU A 1 75 ? -12.103 -3.239 -9.322 1.00 0.00 75 GLU A N 7
ATOM 8635 C CA . GLU A 1 75 ? -13.449 -2.721 -9.103 1.00 0.00 75 GLU A CA 7
ATOM 8636 C C . GLU A 1 75 ? -13.433 -1.429 -8.291 1.00 0.00 75 GLU A C 7
ATOM 8637 O O . GLU A 1 75 ? -14.294 -0.567 -8.463 1.00 0.00 75 GLU A O 7
ATOM 8649 N N . ASN A 1 76 ? -12.445 -1.289 -7.421 1.00 0.00 76 ASN A N 7
ATOM 8650 C CA . ASN A 1 76 ? -12.404 -0.163 -6.493 1.00 0.00 76 ASN A CA 7
ATOM 8651 C C . ASN A 1 76 ? -11.622 1.004 -7.096 1.00 0.00 76 ASN A C 7
ATOM 8652 O O . ASN A 1 76 ? -11.446 2.033 -6.452 1.00 0.00 76 ASN A O 7
ATOM 8663 N N . GLY A 1 77 ? -11.184 0.838 -8.344 1.00 0.00 77 GLY A N 7
ATOM 8664 C CA . GLY A 1 77 ? -10.368 1.840 -9.026 1.00 0.00 77 GLY A CA 7
ATOM 8665 C C . GLY A 1 77 ? -10.900 3.268 -8.953 1.00 0.00 77 GLY A C 7
ATOM 8666 O O . GLY A 1 77 ? -10.123 4.213 -9.038 1.00 0.00 77 GLY A O 7
ATOM 8670 N N . THR A 1 78 ? -12.211 3.427 -8.797 1.00 0.00 78 THR A N 7
ATOM 8671 C CA . THR A 1 78 ? -12.824 4.750 -8.724 1.00 0.00 78 THR A CA 7
ATOM 8672 C C . THR A 1 78 ? -12.369 5.533 -7.471 1.00 0.00 78 THR A C 7
ATOM 8673 O O . THR A 1 78 ? -11.433 6.332 -7.555 1.00 0.00 78 THR A O 7
ATOM 8684 N N . TRP A 1 79 ? -13.031 5.314 -6.325 1.00 0.00 79 TRP A N 7
ATOM 8685 C CA . TRP A 1 79 ? -12.643 5.934 -5.050 1.00 0.00 79 TRP A CA 7
ATOM 8686 C C . TRP A 1 79 ? -12.858 7.459 -5.082 1.00 0.00 79 TRP A C 7
ATOM 8687 O O . TRP A 1 79 ? -13.245 8.030 -6.101 1.00 0.00 79 TRP A O 7
ATOM 8708 N N . SER A 1 80 ? -12.634 8.113 -3.950 1.00 0.00 80 SER A N 7
ATOM 8709 C CA . SER A 1 80 ? -12.761 9.556 -3.851 1.00 0.00 80 SER A CA 7
ATOM 8710 C C . SER A 1 80 ? -11.740 10.106 -2.862 1.00 0.00 80 SER A C 7
ATOM 8711 O O . SER A 1 80 ? -11.731 9.717 -1.697 1.00 0.00 80 SER A O 7
ATOM 8719 N N . LYS A 1 81 ? -10.879 11.002 -3.331 1.00 0.00 81 LYS A N 7
ATOM 8720 C CA . LYS A 1 81 ? -9.829 11.565 -2.484 1.00 0.00 81 LYS A CA 7
ATOM 8721 C C . LYS A 1 81 ? -10.362 12.671 -1.573 1.00 0.00 81 LYS A C 7
ATOM 8722 O O . LYS A 1 81 ? -9.659 13.144 -0.680 1.00 0.00 81 LYS A O 7
ATOM 8741 N N . ALA A 1 82 ? -11.604 13.077 -1.791 1.00 0.00 82 ALA A N 7
ATOM 8742 C CA . ALA A 1 82 ? -12.186 14.169 -1.029 1.00 0.00 82 ALA A CA 7
ATOM 8743 C C . ALA A 1 82 ? -13.532 13.780 -0.436 1.00 0.00 82 ALA A C 7
ATOM 8744 O O . ALA A 1 82 ? -14.518 13.642 -1.160 1.00 0.00 82 ALA A O 7
ATOM 8751 N N . LYS A 1 5 ? -10.726 0.187 3.494 1.00 0.00 5 LYS A N 8
ATOM 8752 C CA . LYS A 1 5 ? -11.211 1.331 2.732 1.00 0.00 5 LYS A CA 8
ATOM 8753 C C . LYS A 1 5 ? -10.058 2.281 2.406 1.00 0.00 5 LYS A C 8
ATOM 8754 O O . LYS A 1 5 ? -9.927 2.741 1.277 1.00 0.00 5 LYS A O 8
ATOM 8773 N N . LEU A 1 6 ? -9.195 2.542 3.387 1.00 0.00 6 LEU A N 8
ATOM 8774 C CA . LEU A 1 6 ? -8.002 3.357 3.149 1.00 0.00 6 LEU A CA 8
ATOM 8775 C C . LEU A 1 6 ? -6.890 2.521 2.527 1.00 0.00 6 LEU A C 8
ATOM 8776 O O . LEU A 1 6 ? -5.895 3.057 2.038 1.00 0.00 6 LEU A O 8
ATOM 8792 N N . ARG A 1 7 ? -7.069 1.204 2.537 1.00 0.00 7 ARG A N 8
ATOM 8793 C CA . ARG A 1 7 ? -6.044 0.297 2.034 1.00 0.00 7 ARG A CA 8
ATOM 8794 C C . ARG A 1 7 ? -5.853 0.525 0.535 1.00 0.00 7 ARG A C 8
ATOM 8795 O O . ARG A 1 7 ? -4.727 0.578 0.043 1.00 0.00 7 ARG A O 8
ATOM 8816 N N . TYR A 1 8 ? -6.971 0.677 -0.175 1.00 0.00 8 TYR A N 8
ATOM 8817 C CA . TYR A 1 8 ? -6.950 0.956 -1.607 1.00 0.00 8 TYR A CA 8
ATOM 8818 C C . TYR A 1 8 ? -6.210 2.256 -1.898 1.00 0.00 8 TYR A C 8
ATOM 8819 O O . TYR A 1 8 ? -5.411 2.327 -2.835 1.00 0.00 8 TYR A O 8
ATOM 8837 N N . ALA A 1 9 ? -6.486 3.273 -1.087 1.00 0.00 9 ALA A N 8
ATOM 8838 C CA . ALA A 1 9 ? -5.895 4.593 -1.268 1.00 0.00 9 ALA A CA 8
ATOM 8839 C C . ALA A 1 9 ? -4.376 4.522 -1.290 1.00 0.00 9 ALA A C 8
ATOM 8840 O O . ALA A 1 9 ? -3.732 5.130 -2.146 1.00 0.00 9 ALA A O 8
ATOM 8847 N N . ILE A 1 10 ? -3.808 3.771 -0.357 1.00 0.00 10 ILE A N 8
ATOM 8848 C CA . ILE A 1 10 ? -2.362 3.621 -0.285 1.00 0.00 10 ILE A CA 8
ATOM 8849 C C . ILE A 1 10 ? -1.844 2.717 -1.407 1.00 0.00 10 ILE A C 8
ATOM 8850 O O . ILE A 1 10 ? -0.849 3.037 -2.057 1.00 0.00 10 ILE A O 8
ATOM 8866 N N . LEU A 1 11 ? -2.540 1.608 -1.650 1.00 0.00 11 LEU A N 8
ATOM 8867 C CA . LEU A 1 11 ? -2.110 0.630 -2.650 1.00 0.00 11 LEU A CA 8
ATOM 8868 C C . LEU A 1 11 ? -1.942 1.249 -4.034 1.00 0.00 11 LEU A C 8
ATOM 8869 O O . LEU A 1 11 ? -0.889 1.105 -4.658 1.00 0.00 11 LEU A O 8
ATOM 8885 N N . LYS A 1 12 ? -2.968 1.943 -4.517 1.00 0.00 12 LYS A N 8
ATOM 8886 C CA . LYS A 1 12 ? -2.908 2.507 -5.860 1.00 0.00 12 LYS A CA 8
ATOM 8887 C C . LYS A 1 12 ? -1.931 3.678 -5.919 1.00 0.00 12 LYS A C 8
ATOM 8888 O O . LYS A 1 12 ? -1.401 3.999 -6.982 1.00 0.00 12 LYS A O 8
ATOM 8907 N N . GLU A 1 13 ? -1.671 4.292 -4.769 1.00 0.00 13 GLU A N 8
ATOM 8908 C CA . GLU A 1 13 ? -0.744 5.411 -4.704 1.00 0.00 13 GLU A CA 8
ATOM 8909 C C . GLU A 1 13 ? 0.689 4.896 -4.685 1.00 0.00 13 GLU A C 8
ATOM 8910 O O . GLU A 1 13 ? 1.622 5.601 -5.047 1.00 0.00 13 GLU A O 8
ATOM 8922 N N . ILE A 1 14 ? 0.859 3.660 -4.248 1.00 0.00 14 ILE A N 8
ATOM 8923 C CA . ILE A 1 14 ? 2.140 2.984 -4.365 1.00 0.00 14 ILE A CA 8
ATOM 8924 C C . ILE A 1 14 ? 2.377 2.604 -5.823 1.00 0.00 14 ILE A C 8
ATOM 8925 O O . ILE A 1 14 ? 3.439 2.868 -6.387 1.00 0.00 14 ILE A O 8
ATOM 8941 N N . PHE A 1 15 ? 1.349 2.021 -6.427 1.00 0.00 15 PHE A N 8
ATOM 8942 C CA . PHE A 1 15 ? 1.419 1.547 -7.803 1.00 0.00 15 PHE A CA 8
ATOM 8943 C C . PHE A 1 15 ? 1.710 2.688 -8.779 1.00 0.00 15 PHE A C 8
ATOM 8944 O O . PHE A 1 15 ? 2.626 2.589 -9.598 1.00 0.00 15 PHE A O 8
ATOM 8961 N N . GLU A 1 16 ? 0.954 3.776 -8.681 1.00 0.00 16 GLU A N 8
ATOM 8962 C CA . GLU A 1 16 ? 1.090 4.887 -9.623 1.00 0.00 16 GLU A CA 8
ATOM 8963 C C . GLU A 1 16 ? 1.924 6.030 -9.055 1.00 0.00 16 GLU A C 8
ATOM 8964 O O . GLU A 1 16 ? 2.232 6.990 -9.762 1.00 0.00 16 GLU A O 8
ATOM 8976 N N . GLY A 1 17 ? 2.293 5.931 -7.789 1.00 0.00 17 GLY A N 8
ATOM 8977 C CA . GLY A 1 17 ? 3.059 6.989 -7.166 1.00 0.00 17 GLY A CA 8
ATOM 8978 C C . GLY A 1 17 ? 4.550 6.784 -7.310 1.00 0.00 17 GLY A C 8
ATOM 8979 O O . GLY A 1 17 ? 5.333 7.687 -7.013 1.00 0.00 17 GLY A O 8
ATOM 8983 N N . ASN A 1 18 ? 4.937 5.579 -7.736 1.00 0.00 18 ASN A N 8
ATOM 8984 C CA . ASN A 1 18 ? 6.345 5.230 -7.982 1.00 0.00 18 ASN A CA 8
ATOM 8985 C C . ASN A 1 18 ? 7.105 5.006 -6.668 1.00 0.00 18 ASN A C 8
ATOM 8986 O O . ASN A 1 18 ? 8.168 4.387 -6.667 1.00 0.00 18 ASN A O 8
ATOM 8997 N N . THR A 1 19 ? 6.523 5.494 -5.564 1.00 0.00 19 THR A N 8
ATOM 8998 C CA . THR A 1 19 ? 7.089 5.397 -4.210 1.00 0.00 19 THR A CA 8
ATOM 8999 C C . THR A 1 19 ? 8.475 6.049 -4.089 1.00 0.00 19 THR A C 8
ATOM 9000 O O . THR A 1 19 ? 9.184 6.236 -5.080 1.00 0.00 19 THR A O 8
ATOM 9011 N N . PRO A 1 20 ? 8.873 6.443 -2.865 1.00 0.00 20 PRO A N 8
ATOM 9012 C CA . PRO A 1 20 ? 8.068 6.272 -1.651 1.00 0.00 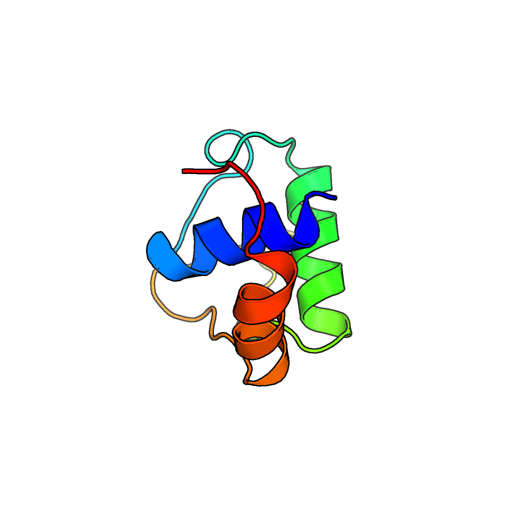20 PRO A CA 8
ATOM 9013 C C . PRO A 1 20 ? 7.041 7.387 -1.449 1.00 0.00 20 PRO A C 8
ATOM 9014 O O . PRO A 1 20 ? 6.980 8.346 -2.221 1.00 0.00 20 PRO A O 8
ATOM 9025 N N . LEU A 1 21 ? 6.233 7.244 -0.407 1.00 0.00 21 LEU A N 8
ATOM 9026 C CA . LEU A 1 21 ? 5.291 8.278 -0.005 1.00 0.00 21 LEU A CA 8
ATOM 9027 C C . LEU A 1 21 ? 5.070 8.193 1.500 1.00 0.00 21 LEU A C 8
ATOM 9028 O O . LEU A 1 21 ? 4.895 7.104 2.048 1.00 0.00 21 LEU A O 8
ATOM 9044 N N . SER A 1 22 ? 5.119 9.331 2.167 1.00 0.00 22 SER A N 8
ATOM 9045 C CA . SER A 1 22 ? 4.926 9.382 3.606 1.00 0.00 22 SER A CA 8
ATOM 9046 C C . SER A 1 22 ? 3.440 9.458 3.939 1.00 0.00 22 SER A C 8
ATOM 9047 O O . SER A 1 22 ? 2.604 9.648 3.052 1.00 0.00 22 SER A O 8
ATOM 9055 N N . GLU A 1 23 ? 3.117 9.312 5.217 1.00 0.00 23 GLU A N 8
ATOM 9056 C CA . GLU A 1 23 ? 1.744 9.457 5.684 1.00 0.00 23 GLU A CA 8
ATOM 9057 C C . GLU A 1 23 ? 1.218 10.854 5.345 1.00 0.00 23 GLU A C 8
ATOM 9058 O O . GLU A 1 23 ? 0.065 11.016 4.936 1.00 0.00 23 GLU A O 8
ATOM 9070 N N . ASN A 1 24 ? 2.097 11.846 5.466 1.00 0.00 24 ASN A N 8
ATOM 9071 C CA . ASN A 1 24 ? 1.770 13.233 5.143 1.00 0.00 24 ASN A CA 8
ATOM 9072 C C . ASN A 1 24 ? 1.553 13.425 3.641 1.00 0.00 24 ASN A C 8
ATOM 9073 O O . ASN A 1 24 ? 0.985 14.430 3.210 1.00 0.00 24 ASN A O 8
ATOM 9084 N N . ASP A 1 25 ? 2.012 12.465 2.846 1.00 0.00 25 ASP A N 8
ATOM 9085 C CA . ASP A 1 25 ? 1.843 12.530 1.396 1.00 0.00 25 ASP A CA 8
ATOM 9086 C C . ASP A 1 25 ? 0.489 11.978 0.985 1.00 0.00 25 ASP A C 8
ATOM 9087 O O . ASP A 1 25 ? -0.252 12.613 0.233 1.00 0.00 25 ASP A O 8
ATOM 9096 N N . ILE A 1 26 ? 0.168 10.789 1.483 1.00 0.00 26 ILE A N 8
ATOM 9097 C CA . ILE A 1 26 ? -1.070 10.115 1.114 1.00 0.00 26 ILE A CA 8
ATOM 9098 C C . ILE A 1 26 ? -2.280 10.799 1.764 1.00 0.00 26 ILE A C 8
ATOM 9099 O O . ILE A 1 26 ? -3.326 10.953 1.131 1.00 0.00 26 ILE A O 8
ATOM 9115 N N . GLY A 1 27 ? -2.127 11.240 3.006 1.00 0.00 27 GLY A N 8
ATOM 9116 C CA . GLY A 1 27 ? -3.200 11.958 3.666 1.00 0.00 27 GLY A CA 8
ATOM 9117 C C . GLY A 1 27 ? -3.750 11.229 4.877 1.00 0.00 27 GLY A C 8
ATOM 9118 O O . GLY A 1 27 ? -4.888 11.468 5.291 1.00 0.00 27 GLY A O 8
ATOM 9122 N N . VAL A 1 28 ? -2.957 10.334 5.445 1.00 0.00 28 VAL A N 8
ATOM 9123 C CA . VAL A 1 28 ? -3.349 9.631 6.660 1.00 0.00 28 VAL A CA 8
ATOM 9124 C C . VAL A 1 28 ? -2.256 9.774 7.705 1.00 0.00 28 VAL A C 8
ATOM 9125 O O . VAL A 1 28 ? -1.197 10.327 7.418 1.00 0.00 28 VAL A O 8
ATOM 9138 N N . THR A 1 29 ? -2.508 9.297 8.912 1.00 0.00 29 THR A N 8
ATOM 9139 C CA . THR A 1 29 ? -1.498 9.337 9.952 1.00 0.00 29 THR A CA 8
ATOM 9140 C C . THR A 1 29 ? -0.576 8.137 9.858 1.00 0.00 29 THR A C 8
ATOM 9141 O O . THR A 1 29 ? -0.931 7.097 9.298 1.00 0.00 29 THR A O 8
ATOM 9152 N N . GLU A 1 30 ? 0.600 8.300 10.429 1.00 0.00 30 GLU A N 8
ATOM 9153 C CA . GLU A 1 30 ? 1.639 7.283 10.400 1.00 0.00 30 GLU A CA 8
ATOM 9154 C C . GLU A 1 30 ? 1.191 6.022 11.129 1.00 0.00 30 GLU A C 8
ATOM 9155 O O . GLU A 1 30 ? 1.588 4.916 10.772 1.00 0.00 30 GLU A O 8
ATOM 9167 N N . ASP A 1 31 ? 0.340 6.198 12.133 1.00 0.00 31 ASP A N 8
ATOM 9168 C CA . ASP A 1 31 ? -0.242 5.072 12.855 1.00 0.00 31 ASP A CA 8
ATOM 9169 C C . ASP A 1 31 ? -0.985 4.157 11.899 1.00 0.00 31 ASP A C 8
ATOM 9170 O O . ASP A 1 31 ? -0.792 2.940 11.911 1.00 0.00 31 ASP A O 8
ATOM 9179 N N . GLN A 1 32 ? -1.821 4.755 11.060 1.00 0.00 32 GLN A N 8
ATOM 9180 C CA . GLN A 1 32 ? -2.635 3.995 10.125 1.00 0.00 32 GLN A CA 8
ATOM 9181 C C . GLN A 1 32 ? -1.840 3.636 8.878 1.00 0.00 32 GLN A C 8
ATOM 9182 O O . GLN A 1 32 ? -2.205 2.720 8.148 1.00 0.00 32 GLN A O 8
ATOM 9196 N N . PHE A 1 33 ? -0.757 4.365 8.634 1.00 0.00 33 PHE A N 8
ATOM 9197 C CA . PHE A 1 33 ? 0.145 4.036 7.542 1.00 0.00 33 PHE A CA 8
ATOM 9198 C C . PHE A 1 33 ? 0.813 2.695 7.831 1.00 0.00 33 PHE A C 8
ATOM 9199 O O . PHE A 1 33 ? 0.722 1.762 7.034 1.00 0.00 33 PHE A O 8
ATOM 9216 N N . ASP A 1 34 ? 1.462 2.606 8.992 1.00 0.00 34 ASP A N 8
ATOM 9217 C CA . ASP A 1 34 ? 2.041 1.350 9.468 1.00 0.00 34 ASP A CA 8
ATOM 9218 C C . ASP A 1 34 ? 0.974 0.270 9.530 1.00 0.00 34 ASP A C 8
ATOM 9219 O O . ASP A 1 34 ? 1.172 -0.846 9.048 1.00 0.00 34 ASP A O 8
ATOM 9228 N N . ASP A 1 35 ? -0.160 0.625 10.128 1.00 0.00 35 ASP A N 8
ATOM 9229 C CA . ASP A 1 35 ? -1.301 -0.277 10.260 1.00 0.00 35 ASP A CA 8
ATOM 9230 C C . ASP A 1 35 ? -1.695 -0.874 8.912 1.00 0.00 35 ASP A C 8
ATOM 9231 O O . ASP A 1 35 ? -1.853 -2.089 8.782 1.00 0.00 35 ASP A O 8
ATOM 9240 N N . ALA A 1 36 ? -1.831 -0.017 7.909 1.00 0.00 36 ALA A N 8
ATOM 9241 C CA . ALA A 1 36 ? -2.224 -0.451 6.581 1.00 0.00 36 ALA A CA 8
ATOM 9242 C C . ALA A 1 36 ? -1.135 -1.288 5.929 1.00 0.00 36 ALA A C 8
ATOM 9243 O O . ALA A 1 36 ? -1.401 -2.390 5.465 1.00 0.00 36 ALA A O 8
ATOM 9250 N N . VAL A 1 37 ? 0.091 -0.772 5.912 1.00 0.00 37 VAL A N 8
ATOM 9251 C CA . VAL A 1 37 ? 1.202 -1.454 5.254 1.00 0.00 37 VAL A CA 8
ATOM 9252 C C . VAL A 1 37 ? 1.433 -2.841 5.853 1.00 0.00 37 VAL A C 8
ATOM 9253 O O . VAL A 1 37 ? 1.650 -3.815 5.125 1.00 0.00 37 VAL A O 8
ATOM 9266 N N . ASN A 1 38 ? 1.366 -2.939 7.176 1.00 0.00 38 ASN A N 8
ATOM 9267 C CA . ASN A 1 38 ? 1.524 -4.226 7.841 1.00 0.00 38 ASN A CA 8
ATOM 9268 C C . ASN A 1 38 ? 0.374 -5.158 7.481 1.00 0.00 38 ASN A C 8
ATOM 9269 O O . ASN A 1 38 ? 0.587 -6.340 7.215 1.00 0.00 38 ASN A O 8
ATOM 9280 N N . PHE A 1 39 ? -0.839 -4.614 7.445 1.00 0.00 39 PHE A N 8
ATOM 9281 C CA . PHE A 1 39 ? -2.019 -5.387 7.063 1.00 0.00 39 PHE A CA 8
ATOM 9282 C C . PHE A 1 39 ? -1.913 -5.847 5.609 1.00 0.00 39 PHE A C 8
ATOM 9283 O O . PHE A 1 39 ? -2.219 -6.993 5.285 1.00 0.00 39 PHE A O 8
ATOM 9300 N N . LEU A 1 40 ? -1.465 -4.943 4.748 1.00 0.00 40 LEU A N 8
ATOM 9301 C CA . LEU A 1 40 ? -1.304 -5.229 3.328 1.00 0.00 40 LEU A CA 8
ATOM 9302 C C . LEU A 1 40 ? -0.333 -6.386 3.108 1.00 0.00 40 LEU A C 8
ATOM 9303 O O . LEU A 1 40 ? -0.594 -7.286 2.305 1.00 0.00 40 LEU A O 8
ATOM 9319 N N . LYS A 1 41 ? 0.788 -6.362 3.821 1.00 0.00 41 LYS A N 8
ATOM 9320 C CA . LYS A 1 41 ? 1.780 -7.426 3.719 1.00 0.00 41 LYS A CA 8
ATOM 9321 C C . LYS A 1 41 ? 1.254 -8.707 4.364 1.00 0.00 41 LYS A C 8
ATOM 9322 O O . LYS A 1 41 ? 1.535 -9.813 3.902 1.00 0.00 41 LYS A O 8
ATOM 9341 N N . ARG A 1 42 ? 0.481 -8.541 5.431 1.00 0.00 42 ARG A N 8
ATOM 9342 C CA . ARG A 1 42 ? -0.075 -9.668 6.172 1.00 0.00 42 ARG A CA 8
ATOM 9343 C C . ARG A 1 42 ? -1.083 -10.431 5.314 1.00 0.00 42 ARG A C 8
ATOM 9344 O O . ARG A 1 42 ? -1.129 -11.662 5.334 1.00 0.00 42 ARG A O 8
ATOM 9365 N N . GLU A 1 43 ? -1.892 -9.686 4.567 1.00 0.00 43 GLU A N 8
ATOM 9366 C CA . GLU A 1 43 ? -2.883 -10.278 3.677 1.00 0.00 43 GLU A CA 8
ATOM 9367 C C . GLU A 1 43 ? -2.192 -10.852 2.441 1.00 0.00 43 GLU A C 8
ATOM 9368 O O . GLU A 1 43 ? -2.518 -11.949 1.983 1.00 0.00 43 GLU A O 8
ATOM 9380 N N . GLY A 1 44 ? -1.201 -10.123 1.939 1.00 0.00 44 GLY A N 8
ATOM 9381 C CA . GLY A 1 44 ? -0.435 -10.589 0.798 1.00 0.00 44 GLY A CA 8
ATOM 9382 C C . GLY A 1 44 ? -0.685 -9.768 -0.453 1.00 0.00 44 GLY A C 8
ATOM 9383 O O . GLY A 1 44 ? -0.620 -10.290 -1.569 1.00 0.00 44 GLY A O 8
ATOM 9387 N N . TYR A 1 45 ? -0.957 -8.481 -0.275 1.00 0.00 45 TYR A N 8
ATOM 9388 C CA . TYR A 1 45 ? -1.242 -7.601 -1.402 1.00 0.00 45 TYR A CA 8
ATOM 9389 C C . TYR A 1 45 ? 0.037 -7.185 -2.121 1.00 0.00 45 TYR A C 8
ATOM 9390 O O . TYR A 1 45 ? 0.075 -7.131 -3.351 1.00 0.00 45 TYR A O 8
ATOM 9408 N N . ILE A 1 46 ? 1.081 -6.881 -1.359 1.00 0.00 46 ILE A N 8
ATOM 9409 C CA . ILE A 1 46 ? 2.336 -6.416 -1.945 1.00 0.00 46 ILE A CA 8
ATOM 9410 C C . ILE A 1 46 ? 3.532 -7.026 -1.226 1.00 0.00 46 ILE A C 8
ATOM 9411 O O . ILE A 1 46 ? 3.410 -7.523 -0.104 1.00 0.00 46 ILE A O 8
ATOM 9427 N N . ILE A 1 47 ? 4.681 -6.983 -1.883 1.00 0.00 47 ILE A N 8
ATOM 9428 C CA . ILE A 1 47 ? 5.938 -7.407 -1.283 1.00 0.00 47 ILE A CA 8
ATOM 9429 C C . ILE A 1 47 ? 6.979 -6.315 -1.478 1.00 0.00 47 ILE A C 8
ATOM 9430 O O . ILE A 1 47 ? 6.741 -5.360 -2.216 1.00 0.00 47 ILE A O 8
ATOM 9446 N N . GLY A 1 48 ? 8.119 -6.450 -0.821 1.00 0.00 48 GLY A N 8
ATOM 9447 C CA . GLY A 1 48 ? 9.160 -5.450 -0.946 1.00 0.00 48 GLY A CA 8
ATOM 9448 C C . GLY A 1 48 ? 9.049 -4.358 0.096 1.00 0.00 48 GLY A C 8
ATOM 9449 O O . GLY A 1 48 ? 9.588 -3.265 -0.077 1.00 0.00 48 GLY A O 8
ATOM 9453 N N . VAL A 1 49 ? 8.339 -4.642 1.175 1.00 0.00 49 VAL A N 8
ATOM 9454 C CA . VAL A 1 49 ? 8.223 -3.699 2.275 1.00 0.00 49 VAL A CA 8
ATOM 9455 C C . VAL A 1 49 ? 9.452 -3.798 3.171 1.00 0.00 49 VAL A C 8
ATOM 9456 O O . VAL A 1 49 ? 9.692 -4.828 3.799 1.00 0.00 49 VAL A O 8
ATOM 9469 N N . HIS A 1 50 ? 10.231 -2.730 3.210 1.00 0.00 50 HIS A N 8
ATOM 9470 C CA . HIS A 1 50 ? 11.482 -2.724 3.957 1.00 0.00 50 HIS A CA 8
ATOM 9471 C C . HIS A 1 50 ? 11.254 -2.297 5.398 1.00 0.00 50 HIS A C 8
ATOM 9472 O O . HIS A 1 50 ? 10.449 -1.408 5.671 1.00 0.00 50 HIS A O 8
ATOM 9487 N N . TYR A 1 51 ? 11.956 -2.941 6.312 1.00 0.00 51 TYR A N 8
ATOM 9488 C CA . TYR A 1 51 ? 11.894 -2.593 7.723 1.00 0.00 51 TYR A CA 8
ATOM 9489 C C . TYR A 1 51 ? 13.283 -2.193 8.203 1.00 0.00 51 TYR A C 8
ATOM 9490 O O . TYR A 1 51 ? 14.272 -2.849 7.866 1.00 0.00 51 TYR A O 8
ATOM 9508 N N . SER A 1 52 ? 13.364 -1.118 8.975 1.00 0.00 52 SER A N 8
ATOM 9509 C CA . SER A 1 52 ? 14.658 -0.585 9.384 1.00 0.00 52 SER A CA 8
ATOM 9510 C C . SER A 1 52 ? 14.779 -0.530 10.901 1.00 0.00 52 SER A C 8
ATOM 9511 O O . SER A 1 52 ? 15.376 -1.410 11.525 1.00 0.00 52 SER A O 8
ATOM 9519 N N . ASP A 1 53 ? 14.201 0.505 11.485 1.00 0.00 53 ASP A N 8
ATOM 9520 C CA . ASP A 1 53 ? 14.220 0.696 12.929 1.00 0.00 53 ASP A CA 8
ATOM 9521 C C . ASP A 1 53 ? 13.397 -0.389 13.594 1.00 0.00 53 ASP A C 8
ATOM 9522 O O . ASP A 1 53 ? 13.772 -0.937 14.632 1.00 0.00 53 ASP A O 8
ATOM 9531 N N . ASP A 1 54 ? 12.303 -0.718 12.925 1.00 0.00 54 ASP A N 8
ATOM 9532 C CA . ASP A 1 54 ? 11.242 -1.568 13.463 1.00 0.00 54 ASP A CA 8
ATOM 9533 C C . ASP A 1 54 ? 10.006 -1.407 12.593 1.00 0.00 54 ASP A C 8
ATOM 9534 O O . ASP A 1 54 ? 9.187 -2.316 12.455 1.00 0.00 54 ASP A O 8
ATOM 9543 N N . ARG A 1 55 ? 9.902 -0.235 11.983 1.00 0.00 55 ARG A N 8
ATOM 9544 C CA . ARG A 1 55 ? 8.743 0.129 11.197 1.00 0.00 55 ARG A CA 8
ATOM 9545 C C . ARG A 1 55 ? 9.047 0.035 9.709 1.00 0.00 55 ARG A C 8
ATOM 9546 O O . ARG A 1 55 ? 10.213 0.073 9.303 1.00 0.00 55 ARG A O 8
ATOM 9567 N N . PRO A 1 56 ? 8.001 -0.098 8.882 1.00 0.00 56 PRO A N 8
ATOM 9568 C CA . PRO A 1 56 ? 8.151 -0.182 7.431 1.00 0.00 56 PRO A CA 8
ATOM 9569 C C . PRO A 1 56 ? 8.536 1.154 6.799 1.00 0.00 56 PRO A C 8
ATOM 9570 O O . PRO A 1 56 ? 7.975 2.200 7.127 1.00 0.00 56 PRO A O 8
ATOM 9581 N N . HIS A 1 57 ? 9.504 1.107 5.901 1.00 0.00 57 HIS A N 8
ATOM 9582 C CA . HIS A 1 57 ? 9.902 2.275 5.133 1.00 0.00 57 HIS A CA 8
ATOM 9583 C C . HIS A 1 57 ? 9.862 1.942 3.651 1.00 0.00 57 HIS A C 8
ATOM 9584 O O . HIS A 1 57 ? 10.314 0.873 3.235 1.00 0.00 57 HIS A O 8
ATOM 9599 N N . LEU A 1 58 ? 9.305 2.840 2.861 1.00 0.00 58 LEU A N 8
ATOM 9600 C CA . LEU A 1 58 ? 9.195 2.623 1.428 1.00 0.00 58 LEU A CA 8
ATOM 9601 C C . LEU A 1 58 ? 10.312 3.345 0.690 1.00 0.00 58 LEU A C 8
ATOM 9602 O O . LEU A 1 58 ? 10.843 4.346 1.172 1.00 0.00 58 LEU A O 8
ATOM 9618 N N . TYR A 1 59 ? 10.673 2.821 -0.468 1.00 0.00 59 TYR A N 8
ATOM 9619 C CA . TYR A 1 59 ? 11.705 3.417 -1.301 1.00 0.00 59 TYR A CA 8
ATOM 9620 C C . TYR A 1 59 ? 11.232 3.451 -2.743 1.00 0.00 59 TYR A C 8
ATOM 9621 O O . TYR A 1 59 ? 10.113 3.038 -3.030 1.00 0.00 59 TYR A O 8
ATOM 9639 N N . LYS A 1 60 ? 12.080 3.930 -3.643 1.00 0.00 60 LYS A N 8
ATOM 9640 C CA . LYS A 1 60 ? 11.703 4.061 -5.045 1.00 0.00 60 LYS A CA 8
ATOM 9641 C C . LYS A 1 60 ? 11.620 2.693 -5.716 1.00 0.00 60 LYS A C 8
ATOM 9642 O O . LYS A 1 60 ? 10.850 2.494 -6.654 1.00 0.00 60 LYS A O 8
ATOM 9661 N N . LEU A 1 61 ? 12.416 1.751 -5.232 1.00 0.00 61 LEU A N 8
ATOM 9662 C CA . LEU A 1 61 ? 12.374 0.388 -5.732 1.00 0.00 61 LEU A CA 8
ATOM 9663 C C . LEU A 1 61 ? 12.223 -0.573 -4.560 1.00 0.00 61 LEU A C 8
ATOM 9664 O O . LEU A 1 61 ? 13.000 -0.526 -3.602 1.00 0.00 61 LEU A O 8
ATOM 9680 N N . GLY A 1 62 ? 11.222 -1.434 -4.634 1.00 0.00 62 GLY A N 8
ATOM 9681 C CA . GLY A 1 62 ? 10.973 -2.374 -3.564 1.00 0.00 62 GLY A CA 8
ATOM 9682 C C . GLY A 1 62 ? 9.536 -2.861 -3.537 1.00 0.00 62 GLY A C 8
ATOM 9683 O O . GLY A 1 62 ? 9.283 -4.049 -3.752 1.00 0.00 62 GLY A O 8
ATOM 9687 N N . PRO A 1 63 ? 8.568 -1.965 -3.275 1.00 0.00 63 PRO A N 8
ATOM 9688 C CA . PRO A 1 63 ? 7.158 -2.338 -3.144 1.00 0.00 63 PRO A CA 8
ATOM 9689 C C . PRO A 1 63 ? 6.526 -2.745 -4.473 1.00 0.00 63 PRO A C 8
ATOM 9690 O O . PRO A 1 63 ? 6.169 -1.899 -5.292 1.00 0.00 63 PRO A O 8
ATOM 9701 N N . GLU A 1 64 ? 6.407 -4.046 -4.680 1.00 0.00 64 GLU A N 8
ATOM 9702 C CA . GLU A 1 64 ? 5.741 -4.583 -5.855 1.00 0.00 64 GLU A CA 8
ATOM 9703 C C . GLU A 1 64 ? 4.375 -5.131 -5.464 1.00 0.00 64 GLU A C 8
ATOM 9704 O O . GLU A 1 64 ? 4.227 -5.739 -4.403 1.00 0.00 64 GLU A O 8
ATOM 9716 N N . LEU A 1 65 ? 3.379 -4.910 -6.306 1.00 0.00 65 LEU A N 8
ATOM 9717 C CA . LEU A 1 65 ? 2.035 -5.402 -6.033 1.00 0.00 65 LEU A CA 8
ATOM 9718 C C . LEU A 1 65 ? 1.844 -6.790 -6.637 1.00 0.00 65 LEU A C 8
ATOM 9719 O O . LEU A 1 65 ? 2.326 -7.069 -7.736 1.00 0.00 65 LEU A O 8
ATOM 9735 N N . THR A 1 66 ? 1.165 -7.665 -5.909 1.00 0.00 66 THR A N 8
ATOM 9736 C CA . THR A 1 66 ? 0.855 -8.994 -6.415 1.00 0.00 66 THR A CA 8
ATOM 9737 C C . THR A 1 66 ? -0.481 -8.965 -7.141 1.00 0.00 66 THR A C 8
ATOM 9738 O O . THR A 1 66 ? -1.147 -7.926 -7.176 1.00 0.00 66 THR A O 8
ATOM 9749 N N . GLU A 1 67 ? -0.879 -10.094 -7.715 1.00 0.00 67 GLU A N 8
ATOM 9750 C CA . GLU A 1 67 ? -2.186 -10.195 -8.349 1.00 0.00 67 GLU A CA 8
ATOM 9751 C C . GLU A 1 67 ? -3.293 -9.913 -7.345 1.00 0.00 67 GLU A C 8
ATOM 9752 O O . GLU A 1 67 ? -4.326 -9.345 -7.695 1.00 0.00 67 GLU A O 8
ATOM 9764 N N . LYS A 1 68 ? -3.063 -10.292 -6.094 1.00 0.00 68 LYS A N 8
ATOM 9765 C CA . LYS A 1 68 ? -4.045 -10.078 -5.042 1.00 0.00 68 LYS A CA 8
ATOM 9766 C C . LYS A 1 68 ? -4.281 -8.584 -4.839 1.00 0.00 68 LYS A C 8
ATOM 9767 O O . LYS A 1 68 ? -5.422 -8.134 -4.738 1.00 0.00 68 LYS A O 8
ATOM 9786 N N . GLY A 1 69 ? -3.196 -7.818 -4.805 1.00 0.00 69 GLY A N 8
ATOM 9787 C CA . GLY A 1 69 ? -3.303 -6.385 -4.609 1.00 0.00 69 GLY A CA 8
ATOM 9788 C C . GLY A 1 69 ? -3.745 -5.654 -5.862 1.00 0.00 69 GLY A C 8
ATOM 9789 O O . GLY A 1 69 ? -4.578 -4.750 -5.801 1.00 0.00 69 GLY A O 8
ATOM 9793 N N . GLU A 1 70 ? -3.194 -6.057 -6.999 1.00 0.00 70 GLU A N 8
ATOM 9794 C CA . GLU A 1 70 ? -3.489 -5.406 -8.265 1.00 0.00 70 GLU A CA 8
ATOM 9795 C C . GLU A 1 70 ? -4.957 -5.586 -8.643 1.00 0.00 70 GLU A C 8
ATOM 9796 O O . GLU A 1 70 ? -5.606 -4.652 -9.117 1.00 0.00 70 GLU A O 8
ATOM 9808 N N . ASN A 1 71 ? -5.489 -6.781 -8.422 1.00 0.00 71 ASN A N 8
ATOM 9809 C CA . ASN A 1 71 ? -6.886 -7.054 -8.743 1.00 0.00 71 ASN A CA 8
ATOM 9810 C C . ASN A 1 71 ? -7.803 -6.498 -7.664 1.00 0.00 71 ASN A C 8
ATOM 9811 O O . ASN A 1 71 ? -8.990 -6.275 -7.902 1.00 0.00 71 ASN A O 8
ATOM 9822 N N . TYR A 1 72 ? -7.244 -6.265 -6.480 1.00 0.00 72 TYR A N 8
ATOM 9823 C CA . TYR A 1 72 ? -7.970 -5.594 -5.407 1.00 0.00 72 TYR A CA 8
ATOM 9824 C C . TYR A 1 72 ? -8.282 -4.156 -5.813 1.00 0.00 72 TYR A C 8
ATOM 9825 O O . TYR A 1 72 ? -9.325 -3.606 -5.456 1.00 0.00 72 TYR A O 8
ATOM 9843 N N . LEU A 1 73 ? -7.372 -3.560 -6.579 1.00 0.00 73 LEU A N 8
ATOM 9844 C CA . LEU A 1 73 ? -7.570 -2.214 -7.100 1.00 0.00 73 LEU A CA 8
ATOM 9845 C C . LEU A 1 73 ? -8.805 -2.152 -7.998 1.00 0.00 73 LEU A C 8
ATOM 9846 O O . LEU A 1 73 ? -9.419 -1.100 -8.150 1.00 0.00 73 LEU A O 8
ATOM 9862 N N . LYS A 1 74 ? -9.165 -3.286 -8.591 1.00 0.00 74 LYS A N 8
ATOM 9863 C CA . LYS A 1 74 ? -10.326 -3.351 -9.469 1.00 0.00 74 LYS A CA 8
ATOM 9864 C C . LYS A 1 74 ? -11.620 -3.306 -8.662 1.00 0.00 74 LYS A C 8
ATOM 9865 O O . LYS A 1 74 ? -12.508 -2.505 -8.942 1.00 0.00 74 LYS A O 8
ATOM 9884 N N . GLU A 1 75 ? -11.707 -4.153 -7.645 1.00 0.00 75 GLU A N 8
ATOM 9885 C CA . GLU A 1 75 ? -12.934 -4.287 -6.868 1.00 0.00 75 GLU A CA 8
ATOM 9886 C C . GLU A 1 75 ? -13.161 -3.083 -5.951 1.00 0.00 75 GLU A C 8
ATOM 9887 O O . GLU A 1 75 ? -14.287 -2.605 -5.818 1.00 0.00 75 GLU A O 8
ATOM 9899 N N . ASN A 1 76 ? -12.099 -2.583 -5.333 1.00 0.00 76 ASN A N 8
ATOM 9900 C CA . ASN A 1 76 ? -12.219 -1.439 -4.436 1.00 0.00 76 ASN A CA 8
ATOM 9901 C C . ASN A 1 76 ? -11.827 -0.150 -5.144 1.00 0.00 76 ASN A C 8
ATOM 9902 O O . ASN A 1 76 ? -11.734 0.908 -4.525 1.00 0.00 76 ASN A O 8
ATOM 9913 N N . GLY A 1 77 ? -11.567 -0.244 -6.445 1.00 0.00 77 GLY A N 8
ATOM 9914 C CA . GLY A 1 77 ? -11.380 0.951 -7.251 1.00 0.00 77 GLY A CA 8
ATOM 9915 C C . GLY A 1 77 ? -12.581 1.880 -7.196 1.00 0.00 77 GLY A C 8
ATOM 9916 O O . GLY A 1 77 ? -12.463 3.075 -7.466 1.00 0.00 77 GLY A O 8
ATOM 9920 N N . THR A 1 78 ? -13.738 1.326 -6.849 1.00 0.00 78 THR A N 8
ATOM 9921 C CA . THR A 1 78 ? -14.938 2.124 -6.638 1.00 0.00 78 THR A CA 8
ATOM 9922 C C . THR A 1 78 ? -14.866 2.843 -5.287 1.00 0.00 78 THR A C 8
ATOM 9923 O O . THR A 1 78 ? -15.522 3.865 -5.083 1.00 0.00 78 THR A O 8
ATOM 9934 N N . TRP A 1 79 ? -14.051 2.293 -4.384 1.00 0.00 79 TRP A N 8
ATOM 9935 C CA . TRP A 1 79 ? -13.796 2.876 -3.068 1.00 0.00 79 TRP A CA 8
ATOM 9936 C C . TRP A 1 79 ? -15.104 3.230 -2.356 1.00 0.00 79 TRP A C 8
ATOM 9937 O O . TRP A 1 79 ? -15.387 4.395 -2.075 1.00 0.00 79 TRP A O 8
ATOM 9958 N N . SER A 1 80 ? -15.907 2.206 -2.094 1.00 0.00 80 SER A N 8
ATOM 9959 C CA . SER A 1 80 ? -17.154 2.364 -1.363 1.00 0.00 80 SER A CA 8
ATOM 9960 C C . SER A 1 80 ? -17.786 1.002 -1.099 1.00 0.00 80 SER A C 8
ATOM 9961 O O . SER A 1 80 ? -18.503 0.460 -1.939 1.00 0.00 80 SER A O 8
ATOM 9969 N N . LYS A 1 81 ? -17.483 0.432 0.058 1.00 0.00 81 LYS A N 8
ATOM 9970 C CA . LYS A 1 81 ? -18.022 -0.867 0.425 1.00 0.00 81 LYS A CA 8
ATOM 9971 C C . LYS A 1 81 ? -19.028 -0.726 1.558 1.00 0.00 81 LYS A C 8
ATOM 9972 O O . LYS A 1 81 ? -18.698 -0.920 2.728 1.00 0.00 81 LYS A O 8
ATOM 9991 N N . ALA A 1 82 ? -20.245 -0.350 1.203 1.00 0.00 82 ALA A N 8
ATOM 9992 C CA . ALA A 1 82 ? -21.313 -0.210 2.177 1.00 0.00 82 ALA A CA 8
ATOM 9993 C C . ALA A 1 82 ? -22.289 -1.373 2.062 1.00 0.00 82 ALA A C 8
ATOM 9994 O O . ALA A 1 82 ? -23.199 -1.356 1.231 1.00 0.00 82 ALA A O 8
ATOM 10001 N N . LYS A 1 5 ? -11.649 1.838 1.857 1.00 0.00 5 LYS A N 9
ATOM 10002 C CA . LYS A 1 5 ? -11.416 2.879 0.876 1.00 0.00 5 LYS A CA 9
ATOM 10003 C C . LYS A 1 5 ? -9.921 3.149 0.735 1.00 0.00 5 LYS A C 9
ATOM 10004 O O . LYS A 1 5 ? -9.413 3.350 -0.369 1.00 0.00 5 LYS A O 9
ATOM 10023 N N . LEU A 1 6 ? -9.214 3.117 1.860 1.00 0.00 6 LEU A N 9
ATOM 10024 C CA . LEU A 1 6 ? -7.782 3.394 1.873 1.00 0.00 6 LEU A CA 9
ATOM 10025 C C . LEU A 1 6 ? -6.999 2.242 1.263 1.00 0.00 6 LEU A C 9
ATOM 10026 O O . LEU A 1 6 ? -5.920 2.440 0.711 1.00 0.00 6 LEU A O 9
ATOM 10042 N N . ARG A 1 7 ? -7.558 1.040 1.337 1.00 0.00 7 ARG A N 9
ATOM 10043 C CA . ARG A 1 7 ? -6.898 -0.139 0.781 1.00 0.00 7 ARG A CA 9
ATOM 10044 C C . ARG A 1 7 ? -6.881 -0.078 -0.743 1.00 0.00 7 ARG A C 9
ATOM 10045 O O . ARG A 1 7 ? -6.195 -0.858 -1.398 1.00 0.00 7 ARG A O 9
ATOM 10066 N N . TYR A 1 8 ? -7.645 0.849 -1.297 1.00 0.00 8 TYR A N 9
ATOM 10067 C CA . TYR A 1 8 ? -7.590 1.137 -2.719 1.00 0.00 8 TYR A CA 9
ATOM 10068 C C . TYR A 1 8 ? -6.744 2.383 -2.958 1.00 0.00 8 TYR A C 9
ATOM 10069 O O . TYR A 1 8 ? -5.881 2.402 -3.833 1.00 0.00 8 TYR A O 9
ATOM 10087 N N . ALA A 1 9 ? -6.995 3.415 -2.159 1.00 0.00 9 ALA A N 9
ATOM 10088 C CA . ALA A 1 9 ? -6.313 4.695 -2.310 1.00 0.00 9 ALA A CA 9
ATOM 10089 C C . ALA A 1 9 ? -4.801 4.557 -2.143 1.00 0.00 9 ALA A C 9
ATOM 10090 O O . ALA A 1 9 ? -4.035 5.045 -2.974 1.00 0.00 9 ALA A O 9
ATOM 10097 N N . ILE A 1 10 ? -4.373 3.879 -1.083 1.00 0.00 10 ILE A N 9
ATOM 10098 C CA . ILE A 1 10 ? -2.949 3.720 -0.803 1.00 0.00 10 ILE A CA 9
ATOM 10099 C C . ILE A 1 10 ? -2.261 2.938 -1.918 1.00 0.00 10 ILE A C 9
ATOM 10100 O O . ILE A 1 10 ? -1.221 3.353 -2.427 1.00 0.00 10 ILE A O 9
ATOM 10116 N N . LEU A 1 11 ? -2.859 1.818 -2.312 1.00 0.00 11 LEU A N 9
ATOM 10117 C CA . LEU A 1 11 ? -2.299 0.994 -3.377 1.00 0.00 11 LEU A CA 9
ATOM 10118 C C . LEU A 1 11 ? -2.293 1.747 -4.703 1.00 0.00 11 LEU A C 9
ATOM 10119 O O . LEU A 1 11 ? -1.401 1.556 -5.523 1.00 0.00 11 LEU A O 9
ATOM 10135 N N . LYS A 1 12 ? -3.285 2.609 -4.906 1.00 0.00 12 LYS A N 9
ATOM 10136 C CA . LYS A 1 12 ? -3.347 3.417 -6.114 1.00 0.00 12 LYS A CA 9
ATOM 10137 C C . LYS A 1 12 ? -2.167 4.385 -6.152 1.00 0.00 12 LYS A C 9
ATOM 10138 O O . LYS A 1 12 ? -1.510 4.536 -7.181 1.00 0.00 12 LYS A O 9
ATOM 10157 N N . GLU A 1 13 ? -1.897 5.026 -5.016 1.00 0.00 13 GLU A N 9
ATOM 10158 C CA . GLU A 1 13 ? -0.760 5.937 -4.899 1.00 0.00 13 GLU A CA 9
ATOM 10159 C C . GLU A 1 13 ? 0.549 5.189 -5.128 1.00 0.00 13 GLU A C 9
ATOM 10160 O O . GLU A 1 13 ? 1.453 5.689 -5.792 1.00 0.00 13 GLU A O 9
ATOM 10172 N N . ILE A 1 14 ? 0.640 3.982 -4.578 1.00 0.00 14 ILE A N 9
ATOM 10173 C CA . ILE A 1 14 ? 1.810 3.134 -4.776 1.00 0.00 14 ILE A CA 9
ATOM 10174 C C . ILE A 1 14 ? 1.943 2.737 -6.248 1.00 0.00 14 ILE A C 9
ATOM 10175 O O . ILE A 1 14 ? 3.040 2.706 -6.799 1.00 0.00 14 ILE A O 9
ATOM 10191 N N . PHE A 1 15 ? 0.810 2.460 -6.879 1.00 0.00 15 PHE A N 9
ATOM 10192 C CA . PHE A 1 15 ? 0.786 2.041 -8.274 1.00 0.00 15 PHE A CA 9
ATOM 10193 C C . PHE A 1 15 ? 1.198 3.189 -9.194 1.00 0.00 15 PHE A C 9
ATOM 10194 O O . PHE A 1 15 ? 2.078 3.027 -10.043 1.00 0.00 15 PHE A O 9
ATOM 10211 N N . GLU A 1 16 ? 0.578 4.351 -9.009 1.00 0.00 16 GLU A N 9
ATOM 10212 C CA . GLU A 1 16 ? 0.803 5.493 -9.893 1.00 0.00 16 GLU A CA 9
ATOM 10213 C C . GLU A 1 16 ? 2.090 6.229 -9.544 1.00 0.00 16 GLU A C 9
ATOM 10214 O O . GLU A 1 16 ? 2.843 6.627 -10.427 1.00 0.00 16 GLU A O 9
ATOM 10226 N N . GLY A 1 17 ? 2.351 6.391 -8.255 1.00 0.00 17 GLY A N 9
ATOM 10227 C CA . GLY A 1 17 ? 3.505 7.159 -7.827 1.00 0.00 17 GLY A CA 9
ATOM 10228 C C . GLY A 1 17 ? 4.762 6.322 -7.753 1.00 0.00 17 GLY A C 9
ATOM 10229 O O . GLY A 1 17 ? 5.871 6.859 -7.729 1.00 0.00 17 GLY A O 9
ATOM 10233 N N . ASN A 1 18 ? 4.578 5.001 -7.701 1.00 0.00 18 ASN A N 9
ATOM 10234 C CA . ASN A 1 18 ? 5.686 4.044 -7.641 1.00 0.00 18 ASN A CA 9
ATOM 10235 C C . ASN A 1 18 ? 6.505 4.251 -6.363 1.00 0.00 18 ASN A C 9
ATOM 10236 O O . ASN A 1 18 ? 7.674 3.875 -6.288 1.00 0.00 18 ASN A O 9
ATOM 10247 N N . THR A 1 19 ? 5.848 4.830 -5.347 1.00 0.00 19 THR A N 9
ATOM 10248 C CA . THR A 1 19 ? 6.441 5.090 -4.026 1.00 0.00 19 THR A CA 9
ATOM 10249 C C . THR A 1 19 ? 7.743 5.914 -4.095 1.00 0.00 19 THR A C 9
ATOM 10250 O O . THR A 1 19 ? 8.244 6.224 -5.174 1.00 0.00 19 THR A O 9
ATOM 10261 N N . PRO A 1 20 ? 8.280 6.350 -2.935 1.00 0.00 20 PRO A N 9
ATOM 10262 C CA . PRO A 1 20 ? 7.655 6.158 -1.625 1.00 0.00 20 PRO A CA 9
ATOM 10263 C C . PRO A 1 20 ? 6.636 7.250 -1.310 1.00 0.00 20 PRO A C 9
ATOM 10264 O O . PRO A 1 20 ? 6.417 8.157 -2.118 1.00 0.00 20 PRO A O 9
ATOM 10275 N N . LEU A 1 21 ? 6.014 7.153 -0.143 1.00 0.00 21 LEU A N 9
ATOM 10276 C CA . LEU A 1 21 ? 5.114 8.194 0.335 1.00 0.00 21 LEU A CA 9
ATOM 10277 C C . LEU A 1 21 ? 5.035 8.151 1.857 1.00 0.00 21 LEU A C 9
ATOM 10278 O O . LEU A 1 21 ? 4.752 7.106 2.443 1.00 0.00 21 LEU A O 9
ATOM 10294 N N . SER A 1 22 ? 5.334 9.274 2.487 1.00 0.00 22 SER A N 9
ATOM 10295 C CA . SER A 1 22 ? 5.263 9.382 3.936 1.00 0.00 22 SER A CA 9
ATOM 10296 C C . SER A 1 22 ? 3.808 9.506 4.388 1.00 0.00 22 SER A C 9
ATOM 10297 O O . SER A 1 22 ? 2.927 9.821 3.587 1.00 0.00 22 SER A O 9
ATOM 10305 N N . GLU A 1 23 ? 3.560 9.274 5.674 1.00 0.00 23 GLU A N 9
ATOM 10306 C CA . GLU A 1 23 ? 2.207 9.345 6.217 1.00 0.00 23 GLU A CA 9
ATOM 10307 C C . GLU A 1 23 ? 1.615 10.745 6.060 1.00 0.00 23 GLU A C 9
ATOM 10308 O O . GLU A 1 23 ? 0.465 10.900 5.645 1.00 0.00 23 GLU A O 9
ATOM 10320 N N . ASN A 1 24 ? 2.412 11.763 6.352 1.00 0.00 24 ASN A N 9
ATOM 10321 C CA . ASN A 1 24 ? 1.965 13.146 6.228 1.00 0.00 24 ASN A CA 9
ATOM 10322 C C . ASN A 1 24 ? 1.916 13.553 4.760 1.00 0.00 24 ASN A C 9
ATOM 10323 O O . ASN A 1 24 ? 1.282 14.542 4.396 1.00 0.00 24 ASN A O 9
ATOM 10334 N N . ASP A 1 25 ? 2.580 12.767 3.922 1.00 0.00 25 ASP A N 9
ATOM 10335 C CA . ASP A 1 25 ? 2.630 13.029 2.491 1.00 0.00 25 ASP A CA 9
ATOM 10336 C C . ASP A 1 25 ? 1.358 12.527 1.820 1.00 0.00 25 ASP A C 9
ATOM 10337 O O . ASP A 1 25 ? 0.791 13.202 0.961 1.00 0.00 25 ASP A O 9
ATOM 10346 N N . ILE A 1 26 ? 0.907 11.344 2.225 1.00 0.00 26 ILE A N 9
ATOM 10347 C CA . ILE A 1 26 ? -0.336 10.783 1.707 1.00 0.00 26 ILE A CA 9
ATOM 10348 C C . ILE A 1 26 ? -1.549 11.456 2.364 1.00 0.00 26 ILE A C 9
ATOM 10349 O O . ILE A 1 26 ? -2.548 11.735 1.700 1.00 0.00 26 ILE A O 9
ATOM 10365 N N . GLY A 1 27 ? -1.449 11.742 3.663 1.00 0.00 27 GLY A N 9
ATOM 10366 C CA . GLY A 1 27 ? -2.528 12.426 4.358 1.00 0.00 27 GLY A CA 9
ATOM 10367 C C . GLY A 1 27 ? -3.132 11.606 5.483 1.00 0.00 27 GLY A C 9
ATOM 10368 O O . GLY A 1 27 ? -4.340 11.664 5.724 1.00 0.00 27 GLY A O 9
ATOM 10372 N N . VAL A 1 28 ? -2.297 10.842 6.175 1.00 0.00 28 VAL A N 9
ATOM 10373 C CA . VAL A 1 28 ? -2.747 10.045 7.311 1.00 0.00 28 VAL A CA 9
ATOM 10374 C C . VAL A 1 28 ? -1.747 10.149 8.455 1.00 0.00 28 VAL A C 9
ATOM 10375 O O . VAL A 1 28 ? -0.690 10.765 8.312 1.00 0.00 28 VAL A O 9
ATOM 10388 N N . THR A 1 29 ? -2.082 9.560 9.591 1.00 0.00 29 THR A N 9
ATOM 10389 C CA . THR A 1 29 ? -1.161 9.508 10.712 1.00 0.00 29 THR A CA 9
ATOM 10390 C C . THR A 1 29 ? -0.219 8.321 10.571 1.00 0.00 29 THR A C 9
ATOM 10391 O O . THR A 1 29 ? -0.542 7.348 9.885 1.00 0.00 29 THR A O 9
ATOM 10402 N N . GLU A 1 30 ? 0.944 8.406 11.214 1.00 0.00 30 GLU A N 9
ATOM 10403 C CA . GLU A 1 30 ? 1.891 7.294 11.243 1.00 0.00 30 GLU A CA 9
ATOM 10404 C C . GLU A 1 30 ? 1.195 6.058 11.780 1.00 0.00 30 GLU A C 9
ATOM 10405 O O . GLU A 1 30 ? 1.373 4.954 11.276 1.00 0.00 30 GLU A O 9
ATOM 10417 N N . ASP A 1 31 ? 0.382 6.287 12.801 1.00 0.00 31 ASP A N 9
ATOM 10418 C CA . ASP A 1 31 ? -0.439 5.257 13.413 1.00 0.00 31 ASP A CA 9
ATOM 10419 C C . ASP A 1 31 ? -1.147 4.408 12.365 1.00 0.00 31 ASP A C 9
ATOM 10420 O O . ASP A 1 31 ? -0.929 3.197 12.278 1.00 0.00 31 ASP A O 9
ATOM 10429 N N . GLN A 1 32 ? -1.978 5.057 11.559 1.00 0.00 32 GLN A N 9
ATOM 10430 C CA . GLN A 1 32 ? -2.754 4.360 10.547 1.00 0.00 32 GLN A CA 9
ATOM 10431 C C . GLN A 1 32 ? -1.859 3.875 9.412 1.00 0.00 32 GLN A C 9
ATOM 10432 O O . GLN A 1 32 ? -2.117 2.834 8.815 1.00 0.00 32 GLN A O 9
ATOM 10446 N N . PHE A 1 33 ? -0.804 4.629 9.124 1.00 0.00 33 PHE A N 9
ATOM 10447 C CA . PHE A 1 33 ? 0.095 4.297 8.026 1.00 0.00 33 PHE A CA 9
ATOM 10448 C C . PHE A 1 33 ? 0.824 2.981 8.297 1.00 0.00 33 PHE A C 9
ATOM 10449 O O . PHE A 1 33 ? 0.695 2.027 7.527 1.00 0.00 33 PHE A O 9
ATOM 10466 N N . ASP A 1 34 ? 1.571 2.929 9.398 1.00 0.00 34 ASP A N 9
ATOM 10467 C CA . ASP A 1 34 ? 2.328 1.730 9.757 1.00 0.00 34 ASP A CA 9
ATOM 10468 C C . ASP A 1 34 ? 1.401 0.526 9.874 1.00 0.00 34 ASP A C 9
ATOM 10469 O O . ASP A 1 34 ? 1.711 -0.557 9.377 1.00 0.00 34 ASP A O 9
ATOM 10478 N N . ASP A 1 35 ? 0.254 0.725 10.521 1.00 0.00 35 ASP A N 9
ATOM 10479 C CA . ASP A 1 35 ? -0.720 -0.350 10.701 1.00 0.00 35 ASP A CA 9
ATOM 10480 C C . ASP A 1 35 ? -1.212 -0.882 9.357 1.00 0.00 35 ASP A C 9
ATOM 10481 O O . ASP A 1 35 ? -1.288 -2.097 9.147 1.00 0.00 35 ASP A O 9
ATOM 10490 N N . ALA A 1 36 ? -1.532 0.032 8.447 1.00 0.00 36 ALA A N 9
ATOM 10491 C CA . ALA A 1 36 ? -2.043 -0.336 7.135 1.00 0.00 36 ALA A CA 9
ATOM 10492 C C . ALA A 1 36 ? -0.993 -1.074 6.315 1.00 0.00 36 ALA A C 9
ATOM 10493 O O . ALA A 1 36 ? -1.275 -2.127 5.748 1.00 0.00 36 ALA A O 9
ATOM 10500 N N . VAL A 1 37 ? 0.219 -0.527 6.269 1.00 0.00 37 VAL A N 9
ATOM 10501 C CA . VAL A 1 37 ? 1.296 -1.116 5.476 1.00 0.00 37 VAL A CA 9
ATOM 10502 C C . VAL A 1 37 ? 1.594 -2.548 5.923 1.00 0.00 37 VAL A C 9
ATOM 10503 O O . VAL A 1 37 ? 1.779 -3.444 5.094 1.00 0.00 37 VAL A O 9
ATOM 10516 N N . ASN A 1 38 ? 1.618 -2.765 7.234 1.00 0.00 38 ASN A N 9
ATOM 10517 C CA . ASN A 1 38 ? 1.855 -4.098 7.774 1.00 0.00 38 ASN A CA 9
ATOM 10518 C C . ASN A 1 38 ? 0.735 -5.045 7.363 1.00 0.00 38 ASN A C 9
ATOM 10519 O O . ASN A 1 38 ? 0.990 -6.169 6.932 1.00 0.00 38 ASN A O 9
ATOM 10530 N N . PHE A 1 39 ? -0.504 -4.577 7.479 1.00 0.00 39 PHE A N 9
ATOM 10531 C CA . PHE A 1 39 ? -1.665 -5.369 7.086 1.00 0.00 39 PHE A CA 9
ATOM 10532 C C . PHE A 1 39 ? -1.624 -5.687 5.595 1.00 0.00 39 PHE A C 9
ATOM 10533 O O . PHE A 1 39 ? -1.907 -6.812 5.183 1.00 0.00 39 PHE A O 9
ATOM 10550 N N . LEU A 1 40 ? -1.260 -4.689 4.800 1.00 0.00 40 LEU A N 9
ATOM 10551 C CA . LEU A 1 40 ? -1.200 -4.832 3.352 1.00 0.00 40 LEU A CA 9
ATOM 10552 C C . LEU A 1 40 ? -0.232 -5.938 2.940 1.00 0.00 40 LEU A C 9
ATOM 10553 O O . LEU A 1 40 ? -0.535 -6.738 2.053 1.00 0.00 40 LEU A O 9
ATOM 10569 N N . LYS A 1 41 ? 0.926 -5.991 3.585 1.00 0.00 41 LYS A N 9
ATOM 10570 C CA . LYS A 1 41 ? 1.906 -7.021 3.274 1.00 0.00 41 LYS A CA 9
ATOM 10571 C C . LYS A 1 41 ? 1.476 -8.359 3.867 1.00 0.00 41 LYS A C 9
ATOM 10572 O O . LYS A 1 41 ? 1.647 -9.409 3.244 1.00 0.00 41 LYS A O 9
ATOM 10591 N N . ARG A 1 42 ? 0.907 -8.304 5.065 1.00 0.00 42 ARG A N 9
ATOM 10592 C CA . ARG A 1 42 ? 0.430 -9.497 5.759 1.00 0.00 42 ARG A CA 9
ATOM 10593 C C . ARG A 1 42 ? -0.683 -10.196 4.971 1.00 0.00 42 ARG A C 9
ATOM 10594 O O . ARG A 1 42 ? -0.724 -11.426 4.892 1.00 0.00 42 ARG A O 9
ATOM 10615 N N . GLU A 1 43 ? -1.577 -9.410 4.380 1.00 0.00 43 GLU A N 9
ATOM 10616 C CA . GLU A 1 43 ? -2.672 -9.960 3.584 1.00 0.00 43 GLU A CA 9
ATOM 10617 C C . GLU A 1 43 ? -2.191 -10.296 2.173 1.00 0.00 43 GLU A C 9
ATOM 10618 O O . GLU A 1 43 ? -2.937 -10.843 1.356 1.00 0.00 43 GLU A O 9
ATOM 10630 N N . GLY A 1 44 ? -0.937 -9.957 1.899 1.00 0.00 44 GLY A N 9
ATOM 10631 C CA . GLY A 1 44 ? -0.314 -10.324 0.642 1.00 0.00 44 GLY A CA 9
ATOM 10632 C C . GLY A 1 44 ? -0.774 -9.482 -0.527 1.00 0.00 44 GLY A C 9
ATOM 10633 O O . GLY A 1 44 ? -0.922 -9.992 -1.632 1.00 0.00 44 GLY A O 9
ATOM 10637 N N . TYR A 1 45 ? -0.999 -8.195 -0.298 1.00 0.00 45 TYR A N 9
ATOM 10638 C CA . TYR A 1 45 ? -1.413 -7.305 -1.373 1.00 0.00 45 TYR A CA 9
ATOM 10639 C C . TYR A 1 45 ? -0.197 -6.818 -2.152 1.00 0.00 45 TYR A C 9
ATOM 10640 O O . TYR A 1 45 ? -0.176 -6.863 -3.384 1.00 0.00 45 TYR A O 9
ATOM 10658 N N . ILE A 1 46 ? 0.823 -6.374 -1.433 1.00 0.00 46 ILE A N 9
ATOM 10659 C CA . ILE A 1 46 ? 2.063 -5.930 -2.061 1.00 0.00 46 ILE A CA 9
ATOM 10660 C C . ILE A 1 46 ? 3.265 -6.506 -1.318 1.00 0.00 46 ILE A C 9
ATOM 10661 O O . ILE A 1 46 ? 3.146 -6.952 -0.175 1.00 0.00 46 ILE A O 9
ATOM 10677 N N . ILE A 1 47 ? 4.408 -6.505 -1.978 1.00 0.00 47 ILE A N 9
ATOM 10678 C CA . ILE A 1 47 ? 5.643 -6.995 -1.389 1.00 0.00 47 ILE A CA 9
ATOM 10679 C C . ILE A 1 47 ? 6.750 -5.969 -1.577 1.00 0.00 47 ILE A C 9
ATOM 10680 O O . ILE A 1 47 ? 6.537 -4.932 -2.205 1.00 0.00 47 ILE A O 9
ATOM 10696 N N . GLY A 1 48 ? 7.925 -6.257 -1.038 1.00 0.00 48 GLY A N 9
ATOM 10697 C CA . GLY A 1 48 ? 9.047 -5.350 -1.177 1.00 0.00 48 GLY A CA 9
ATOM 10698 C C . GLY A 1 48 ? 9.097 -4.315 -0.071 1.00 0.00 48 GLY A C 9
ATOM 10699 O O . GLY A 1 48 ? 9.850 -3.342 -0.152 1.00 0.00 48 GLY A O 9
ATOM 10703 N N . VAL A 1 49 ? 8.294 -4.526 0.963 1.00 0.00 49 VAL A N 9
ATOM 10704 C CA . VAL A 1 49 ? 8.271 -3.624 2.101 1.00 0.00 49 VAL A CA 9
ATOM 10705 C C . VAL A 1 49 ? 9.479 -3.901 2.986 1.00 0.00 49 VAL A C 9
ATOM 10706 O O . VAL A 1 49 ? 9.665 -5.020 3.459 1.00 0.00 49 VAL A O 9
ATOM 10719 N N . HIS A 1 50 ? 10.301 -2.885 3.197 1.00 0.00 50 HIS A N 9
ATOM 10720 C CA . HIS A 1 50 ? 11.558 -3.067 3.904 1.00 0.00 50 HIS A CA 9
ATOM 10721 C C . HIS A 1 50 ? 11.465 -2.586 5.343 1.00 0.00 50 HIS A C 9
ATOM 10722 O O . HIS A 1 50 ? 11.001 -1.476 5.617 1.00 0.00 50 HIS A O 9
ATOM 10737 N N . TYR A 1 51 ? 11.890 -3.443 6.256 1.00 0.00 51 TYR A N 9
ATOM 10738 C CA . TYR A 1 51 ? 11.925 -3.118 7.670 1.00 0.00 51 TYR A CA 9
ATOM 10739 C C . TYR A 1 51 ? 13.365 -3.113 8.162 1.00 0.00 51 TYR A C 9
ATOM 10740 O O . TYR A 1 51 ? 14.130 -4.032 7.873 1.00 0.00 51 TYR A O 9
ATOM 10758 N N . SER A 1 52 ? 13.732 -2.080 8.892 1.00 0.00 52 SER A N 9
ATOM 10759 C CA . SER A 1 52 ? 15.022 -2.043 9.558 1.00 0.00 52 SER A CA 9
ATOM 10760 C C . SER A 1 52 ? 14.833 -2.345 11.041 1.00 0.00 52 SER A C 9
ATOM 10761 O O . SER A 1 52 ? 15.549 -1.825 11.899 1.00 0.00 52 SER A O 9
ATOM 10769 N N . ASP A 1 53 ? 13.867 -3.227 11.307 1.00 0.00 53 ASP A N 9
ATOM 10770 C CA . ASP A 1 53 ? 13.450 -3.589 12.661 1.00 0.00 53 ASP A CA 9
ATOM 10771 C C . ASP A 1 53 ? 13.148 -2.346 13.489 1.00 0.00 53 ASP A C 9
ATOM 10772 O O . ASP A 1 53 ? 13.758 -2.098 14.529 1.00 0.00 53 ASP A O 9
ATOM 10781 N N . ASP A 1 54 ? 12.209 -1.560 12.994 1.00 0.00 54 ASP A N 9
ATOM 10782 C CA . ASP A 1 54 ? 11.783 -0.341 13.662 1.00 0.00 54 ASP A CA 9
ATOM 10783 C C . ASP A 1 54 ? 10.375 0.020 13.208 1.00 0.00 54 ASP A C 9
ATOM 10784 O O . ASP A 1 54 ? 9.509 0.327 14.025 1.00 0.00 54 ASP A O 9
ATOM 10793 N N . ARG A 1 55 ? 10.166 -0.034 11.896 1.00 0.00 55 ARG A N 9
ATOM 10794 C CA . ARG A 1 55 ? 8.867 0.207 11.283 1.00 0.00 55 ARG A CA 9
ATOM 10795 C C . ARG A 1 55 ? 8.988 -0.023 9.778 1.00 0.00 55 ARG A C 9
ATOM 10796 O O . ARG A 1 55 ? 10.103 -0.086 9.254 1.00 0.00 55 ARG A O 9
ATOM 10817 N N . PRO A 1 56 ? 7.864 -0.188 9.067 1.00 0.00 56 PRO A N 9
ATOM 10818 C CA . PRO A 1 56 ? 7.876 -0.349 7.609 1.00 0.00 56 PRO A CA 9
ATOM 10819 C C . PRO A 1 56 ? 8.354 0.917 6.895 1.00 0.00 56 PRO A C 9
ATOM 10820 O O . PRO A 1 56 ? 7.837 2.010 7.126 1.00 0.00 56 PRO A O 9
ATOM 10831 N N . HIS A 1 57 ? 9.360 0.770 6.045 1.00 0.00 57 HIS A N 9
ATOM 10832 C CA . HIS A 1 57 ? 9.864 1.897 5.271 1.00 0.00 57 HIS A CA 9
ATOM 10833 C C . HIS A 1 57 ? 9.660 1.652 3.782 1.00 0.00 57 HIS A C 9
ATOM 10834 O O . HIS A 1 57 ? 10.001 0.583 3.265 1.00 0.00 57 HIS A O 9
ATOM 10849 N N . LEU A 1 58 ? 9.097 2.637 3.099 1.00 0.00 58 LEU A N 9
ATOM 10850 C CA . LEU A 1 58 ? 8.854 2.532 1.669 1.00 0.00 58 LEU A CA 9
ATOM 10851 C C . LEU A 1 58 ? 9.917 3.287 0.889 1.00 0.00 58 LEU A C 9
ATOM 10852 O O . LEU A 1 58 ? 10.354 4.363 1.296 1.00 0.00 58 LEU A O 9
ATOM 10868 N N . TYR A 1 59 ? 10.340 2.699 -0.217 1.00 0.00 59 TYR A N 9
ATOM 10869 C CA . TYR A 1 59 ? 11.310 3.316 -1.112 1.00 0.00 59 TYR A CA 9
ATOM 10870 C C . TYR A 1 59 ? 10.860 3.074 -2.541 1.00 0.00 59 TYR A C 9
ATOM 10871 O O . TYR A 1 59 ? 9.848 2.419 -2.756 1.00 0.00 59 TYR A O 9
ATOM 10889 N N . LYS A 1 60 ? 11.596 3.594 -3.510 1.00 0.00 60 LYS A N 9
ATOM 10890 C CA . LYS A 1 60 ? 11.307 3.296 -4.907 1.00 0.00 60 LYS A CA 9
ATOM 10891 C C . LYS A 1 60 ? 11.875 1.931 -5.266 1.00 0.00 60 LYS A C 9
ATOM 10892 O O . LYS A 1 60 ? 11.494 1.319 -6.259 1.00 0.00 60 LYS A O 9
ATOM 10911 N N . LEU A 1 61 ? 12.799 1.463 -4.436 1.00 0.00 61 LEU A N 9
ATOM 10912 C CA . LEU A 1 61 ? 13.409 0.159 -4.628 1.00 0.00 61 LEU A CA 9
ATOM 10913 C C . LEU A 1 61 ? 12.785 -0.852 -3.675 1.00 0.00 61 LEU A C 9
ATOM 10914 O O . LEU A 1 61 ? 13.066 -0.840 -2.475 1.00 0.00 61 LEU A O 9
ATOM 10930 N N . GLY A 1 62 ? 11.919 -1.707 -4.199 1.00 0.00 62 GLY A N 9
ATOM 10931 C CA . GLY A 1 62 ? 11.321 -2.733 -3.372 1.00 0.00 62 GLY A CA 9
ATOM 10932 C C . GLY A 1 62 ? 9.863 -3.010 -3.704 1.00 0.00 62 GLY A C 9
ATOM 10933 O O . GLY A 1 62 ? 9.548 -4.097 -4.184 1.00 0.00 62 GLY A O 9
ATOM 10937 N N . PRO A 1 63 ? 8.957 -2.048 -3.442 1.00 0.00 63 PRO A N 9
ATOM 10938 C CA . PRO A 1 63 ? 7.506 -2.231 -3.607 1.00 0.00 63 PRO A CA 9
ATOM 10939 C C . PRO A 1 63 ? 7.094 -2.872 -4.934 1.00 0.00 63 PRO A C 9
ATOM 10940 O O . PRO A 1 63 ? 7.357 -2.344 -6.019 1.00 0.00 63 PRO A O 9
ATOM 10951 N N . GLU A 1 64 ? 6.455 -4.025 -4.821 1.00 0.00 64 GLU A N 9
ATOM 10952 C CA . GLU A 1 64 ? 5.875 -4.717 -5.958 1.00 0.00 64 GLU A CA 9
ATOM 10953 C C . GLU A 1 64 ? 4.446 -5.107 -5.624 1.00 0.00 64 GLU A C 9
ATOM 10954 O O . GLU A 1 64 ? 4.155 -5.481 -4.487 1.00 0.00 64 GLU A O 9
ATOM 10966 N N . LEU A 1 65 ? 3.556 -5.024 -6.593 1.00 0.00 65 LEU A N 9
ATOM 10967 C CA . LEU A 1 65 ? 2.174 -5.402 -6.365 1.00 0.00 65 LEU A CA 9
ATOM 10968 C C . LEU A 1 65 ? 1.939 -6.829 -6.831 1.00 0.00 65 LEU A C 9
ATOM 10969 O O . LEU A 1 65 ? 2.481 -7.258 -7.848 1.00 0.00 65 LEU A O 9
ATOM 10985 N N . THR A 1 66 ? 1.147 -7.568 -6.073 1.00 0.00 66 THR A N 9
ATOM 10986 C CA . THR A 1 66 ? 0.877 -8.958 -6.395 1.00 0.00 66 THR A CA 9
ATOM 10987 C C . THR A 1 66 ? -0.479 -9.096 -7.069 1.00 0.00 66 THR A C 9
ATOM 10988 O O . THR A 1 66 ? -1.254 -8.140 -7.119 1.00 0.00 66 THR A O 9
ATOM 10999 N N . GLU A 1 67 ? -0.763 -10.293 -7.563 1.00 0.00 67 GLU A N 9
ATOM 11000 C CA . GLU A 1 67 ? -2.047 -10.597 -8.181 1.00 0.00 67 GLU A CA 9
ATOM 11001 C C . GLU A 1 67 ? -3.179 -10.435 -7.164 1.00 0.00 67 GLU A C 9
ATOM 11002 O O . GLU A 1 67 ? -4.291 -10.034 -7.513 1.00 0.00 67 GLU A O 9
ATOM 11014 N N . LYS A 1 68 ? -2.873 -10.737 -5.905 1.00 0.00 68 LYS A N 9
ATOM 11015 C CA . LYS A 1 68 ? -3.825 -10.578 -4.812 1.00 0.00 68 LYS A CA 9
ATOM 11016 C C . LYS A 1 68 ? -4.244 -9.115 -4.678 1.00 0.00 68 LYS A C 9
ATOM 11017 O O . LYS A 1 68 ? -5.433 -8.796 -4.667 1.00 0.00 68 LYS A O 9
ATOM 11036 N N . GLY A 1 69 ? -3.257 -8.229 -4.592 1.00 0.00 69 GLY A N 9
ATOM 11037 C CA . GLY A 1 69 ? -3.543 -6.812 -4.475 1.00 0.00 69 GLY A CA 9
ATOM 11038 C C . GLY A 1 69 ? -4.122 -6.239 -5.754 1.00 0.00 69 GLY A C 9
ATOM 11039 O O . GLY A 1 69 ? -4.979 -5.355 -5.716 1.00 0.00 69 GLY A O 9
ATOM 11043 N N . GLU A 1 70 ? -3.659 -6.759 -6.883 1.00 0.00 70 GLU A N 9
ATOM 11044 C CA . GLU A 1 70 ? -4.112 -6.307 -8.190 1.00 0.00 70 GLU A CA 9
ATOM 11045 C C . GLU A 1 70 ? -5.604 -6.588 -8.365 1.00 0.00 70 GLU A C 9
ATOM 11046 O O . GLU A 1 70 ? -6.363 -5.717 -8.795 1.00 0.00 70 GLU A O 9
ATOM 11058 N N . ASN A 1 71 ? -6.027 -7.791 -7.996 1.00 0.00 71 ASN A N 9
ATOM 11059 C CA . ASN A 1 71 ? -7.430 -8.173 -8.113 1.00 0.00 71 ASN A CA 9
ATOM 11060 C C . ASN A 1 71 ? -8.285 -7.487 -7.054 1.00 0.00 71 ASN A C 9
ATOM 11061 O O . ASN A 1 71 ? -9.503 -7.378 -7.206 1.00 0.00 71 ASN A O 9
ATOM 11072 N N . TYR A 1 72 ? -7.652 -7.023 -5.983 1.00 0.00 72 TYR A N 9
ATOM 11073 C CA . TYR A 1 72 ? -8.356 -6.231 -4.985 1.00 0.00 72 TYR A CA 9
ATOM 11074 C C . TYR A 1 72 ? -8.699 -4.869 -5.576 1.00 0.00 72 TYR A C 9
ATOM 11075 O O . TYR A 1 72 ? -9.836 -4.409 -5.484 1.00 0.00 72 TYR A O 9
ATOM 11093 N N . LEU A 1 73 ? -7.711 -4.250 -6.213 1.00 0.00 73 LEU A N 9
ATOM 11094 C CA . LEU A 1 73 ? -7.890 -2.954 -6.857 1.00 0.00 73 LEU A CA 9
ATOM 11095 C C . LEU A 1 73 ? -8.954 -3.027 -7.944 1.00 0.00 73 LEU A C 9
ATOM 11096 O O . LEU A 1 73 ? -9.671 -2.062 -8.188 1.00 0.00 73 LEU A O 9
ATOM 11112 N N . LYS A 1 74 ? -9.049 -4.184 -8.589 1.00 0.00 74 LYS A N 9
ATOM 11113 C CA . LYS A 1 74 ? -10.014 -4.389 -9.659 1.00 0.00 74 LYS A CA 9
ATOM 11114 C C . LYS A 1 74 ? -11.448 -4.131 -9.186 1.00 0.00 74 LYS A C 9
ATOM 11115 O O . LYS A 1 74 ? -12.160 -3.306 -9.761 1.00 0.00 74 LYS A O 9
ATOM 11134 N N . GLU A 1 75 ? -11.868 -4.826 -8.136 1.00 0.00 75 GLU A N 9
ATOM 11135 C CA . GLU A 1 75 ? -13.237 -4.695 -7.646 1.00 0.00 75 GLU A CA 9
ATOM 11136 C C . GLU A 1 75 ? -13.390 -3.516 -6.682 1.00 0.00 75 GLU A C 9
ATOM 11137 O O . GLU A 1 75 ? -14.437 -2.872 -6.649 1.00 0.00 75 GLU A O 9
ATOM 11149 N N . ASN A 1 76 ? -12.345 -3.215 -5.919 1.00 0.00 76 ASN A N 9
ATOM 11150 C CA . ASN A 1 76 ? -12.375 -2.074 -4.999 1.00 0.00 76 ASN A CA 9
ATOM 11151 C C . ASN A 1 76 ? -12.114 -0.789 -5.775 1.00 0.00 76 ASN A C 9
ATOM 11152 O O . ASN A 1 76 ? -12.038 0.295 -5.202 1.00 0.00 76 ASN A O 9
ATOM 11163 N N . GLY A 1 77 ? -11.976 -0.933 -7.090 1.00 0.00 77 GLY A N 9
ATOM 11164 C CA . GLY A 1 77 ? -11.799 0.209 -7.963 1.00 0.00 77 GLY A CA 9
ATOM 11165 C C . GLY A 1 77 ? -13.020 1.100 -8.006 1.00 0.00 77 GLY A C 9
ATOM 11166 O O . GLY A 1 77 ? -12.932 2.256 -8.413 1.00 0.00 77 GLY A O 9
ATOM 11170 N N . THR A 1 78 ? -14.167 0.569 -7.601 1.00 0.00 78 THR A N 9
ATOM 11171 C CA . THR A 1 78 ? -15.361 1.386 -7.494 1.00 0.00 78 THR A CA 9
ATOM 11172 C C . THR A 1 78 ? -15.173 2.407 -6.372 1.00 0.00 78 THR A C 9
ATOM 11173 O O . THR A 1 78 ? -15.399 3.600 -6.578 1.00 0.00 78 THR A O 9
ATOM 11184 N N . TRP A 1 79 ? -14.702 1.924 -5.210 1.00 0.00 79 TRP A N 9
ATOM 11185 C CA . TRP A 1 79 ? -14.354 2.773 -4.068 1.00 0.00 79 TRP A CA 9
ATOM 11186 C C . TRP A 1 79 ? -15.581 3.500 -3.512 1.00 0.00 79 TRP A C 9
ATOM 11187 O O . TRP A 1 79 ? -16.095 3.153 -2.448 1.00 0.00 79 TRP A O 9
ATOM 11208 N N . SER A 1 80 ? -16.036 4.501 -4.231 1.00 0.00 80 SER A N 9
ATOM 11209 C CA . SER A 1 80 ? -17.229 5.248 -3.867 1.00 0.00 80 SER A CA 9
ATOM 11210 C C . SER A 1 80 ? -17.841 5.850 -5.125 1.00 0.00 80 SER A C 9
ATOM 11211 O O . SER A 1 80 ? -19.016 5.628 -5.421 1.00 0.00 80 SER A O 9
ATOM 11219 N N . LYS A 1 81 ? -17.013 6.598 -5.860 1.00 0.00 81 LYS A N 9
ATOM 11220 C CA . LYS A 1 81 ? -17.387 7.180 -7.150 1.00 0.00 81 LYS A CA 9
ATOM 11221 C C . LYS A 1 81 ? -18.439 8.275 -6.988 1.00 0.00 81 LYS A C 9
ATOM 11222 O O . LYS A 1 81 ? -18.114 9.465 -7.015 1.00 0.00 81 LYS A O 9
ATOM 11241 N N . ALA A 1 82 ? -19.680 7.857 -6.786 1.00 0.00 82 ALA A N 9
ATOM 11242 C CA . ALA A 1 82 ? -20.828 8.750 -6.714 1.00 0.00 82 ALA A CA 9
ATOM 11243 C C . ALA A 1 82 ? -22.075 7.919 -6.447 1.00 0.00 82 ALA A C 9
ATOM 11244 O O . ALA A 1 82 ? -21.968 6.740 -6.124 1.00 0.00 82 ALA A O 9
ATOM 11251 N N . LYS A 1 5 ? -10.098 1.173 5.695 1.00 0.00 5 LYS A N 10
ATOM 11252 C CA . LYS A 1 5 ? -10.560 1.413 4.335 1.00 0.00 5 LYS A CA 10
ATOM 11253 C C . LYS A 1 5 ? -9.466 2.057 3.490 1.00 0.00 5 LYS A C 10
ATOM 11254 O O . LYS A 1 5 ? -9.146 1.575 2.408 1.00 0.00 5 LYS A O 10
ATOM 11273 N N . LEU A 1 6 ? -8.882 3.135 4.013 1.00 0.00 6 LEU A N 10
ATOM 11274 C CA . LEU A 1 6 ? -7.941 3.965 3.255 1.00 0.00 6 LEU A CA 10
ATOM 11275 C C . LEU A 1 6 ? -6.762 3.156 2.723 1.00 0.00 6 LEU A C 10
ATOM 11276 O O . LEU A 1 6 ? -6.267 3.430 1.632 1.00 0.00 6 LEU A O 10
ATOM 11292 N N . ARG A 1 7 ? -6.333 2.156 3.491 1.00 0.00 7 ARG A N 10
ATOM 11293 C CA . ARG A 1 7 ? -5.229 1.276 3.091 1.00 0.00 7 ARG A CA 10
ATOM 11294 C C . ARG A 1 7 ? -5.445 0.713 1.689 1.00 0.00 7 ARG A C 10
ATOM 11295 O O . ARG A 1 7 ? -4.499 0.515 0.930 1.00 0.00 7 ARG A O 10
ATOM 11316 N N . TYR A 1 8 ? -6.705 0.468 1.360 1.00 0.00 8 TYR A N 10
ATOM 11317 C CA . TYR A 1 8 ? -7.067 -0.169 0.111 1.00 0.00 8 TYR A CA 10
ATOM 11318 C C . TYR A 1 8 ? -6.845 0.769 -1.069 1.00 0.00 8 TYR A C 10
ATOM 11319 O O . TYR A 1 8 ? -6.312 0.368 -2.102 1.00 0.00 8 TYR A O 10
ATOM 11337 N N . ALA A 1 9 ? -7.243 2.020 -0.907 1.00 0.00 9 ALA A N 10
ATOM 11338 C CA . ALA A 1 9 ? -7.087 3.003 -1.965 1.00 0.00 9 ALA A CA 10
ATOM 11339 C C . ALA A 1 9 ? -5.624 3.408 -2.113 1.00 0.00 9 ALA A C 10
ATOM 11340 O O . ALA A 1 9 ? -5.189 3.814 -3.193 1.00 0.00 9 ALA A O 10
ATOM 11347 N N . ILE A 1 10 ? -4.866 3.270 -1.024 1.00 0.00 10 ILE A N 10
ATOM 11348 C CA . ILE A 1 10 ? -3.429 3.529 -1.038 1.00 0.00 10 ILE A CA 10
ATOM 11349 C C . ILE A 1 10 ? -2.725 2.620 -2.044 1.00 0.00 10 ILE A C 10
ATOM 11350 O O . ILE A 1 10 ? -1.752 3.025 -2.679 1.00 0.00 10 ILE A O 10
ATOM 11366 N N . LEU A 1 11 ? -3.240 1.399 -2.198 1.00 0.00 11 LEU A N 10
ATOM 11367 C CA . LEU A 1 11 ? -2.670 0.425 -3.128 1.00 0.00 11 LEU A CA 10
ATOM 11368 C C . LEU A 1 11 ? -2.519 1.018 -4.526 1.00 0.00 11 LEU A C 10
ATOM 11369 O O . LEU A 1 11 ? -1.505 0.811 -5.194 1.00 0.00 11 LEU A O 10
ATOM 11385 N N . LYS A 1 12 ? -3.520 1.780 -4.957 1.00 0.00 12 LYS A N 10
ATOM 11386 C CA . LYS A 1 12 ? -3.475 2.391 -6.275 1.00 0.00 12 LYS A CA 10
ATOM 11387 C C . LYS A 1 12 ? -2.424 3.486 -6.306 1.00 0.00 12 LYS A C 10
ATOM 11388 O O . LYS A 1 12 ? -1.644 3.569 -7.242 1.00 0.00 12 LYS A O 10
ATOM 11407 N N . GLU A 1 13 ? -2.400 4.311 -5.265 1.00 0.00 13 GLU A N 10
ATOM 11408 C CA . GLU A 1 13 ? -1.459 5.425 -5.190 1.00 0.00 13 GLU A CA 10
ATOM 11409 C C . GLU A 1 13 ? -0.020 4.910 -5.172 1.00 0.00 13 GLU A C 10
ATOM 11410 O O . GLU A 1 13 ? 0.887 5.545 -5.713 1.00 0.00 13 GLU A O 10
ATOM 11422 N N . ILE A 1 14 ? 0.172 3.751 -4.550 1.00 0.00 14 ILE A N 10
ATOM 11423 C CA . ILE A 1 14 ? 1.451 3.045 -4.591 1.00 0.00 14 ILE A CA 10
ATOM 11424 C C . ILE A 1 14 ? 1.842 2.756 -6.040 1.00 0.00 14 ILE A C 10
ATOM 11425 O O . ILE A 1 14 ? 2.974 2.999 -6.456 1.00 0.00 14 ILE A O 10
ATOM 11441 N N . PHE A 1 15 ? 0.875 2.255 -6.799 1.00 0.00 15 PHE A N 10
ATOM 11442 C CA . PHE A 1 15 ? 1.073 1.929 -8.208 1.00 0.00 15 PHE A CA 10
ATOM 11443 C C . PHE A 1 15 ? 1.303 3.197 -9.043 1.00 0.00 15 PHE A C 10
ATOM 11444 O O . PHE A 1 15 ? 2.207 3.244 -9.876 1.00 0.00 15 PHE A O 10
ATOM 11461 N N . GLU A 1 16 ? 0.492 4.223 -8.792 1.00 0.00 16 GLU A N 10
ATOM 11462 C CA . GLU A 1 16 ? 0.541 5.470 -9.559 1.00 0.00 16 GLU A CA 10
ATOM 11463 C C . GLU A 1 16 ? 1.893 6.168 -9.405 1.00 0.00 16 GLU A C 10
ATOM 11464 O O . GLU A 1 16 ? 2.448 6.695 -10.372 1.00 0.00 16 GLU A O 10
ATOM 11476 N N . GLY A 1 17 ? 2.424 6.158 -8.187 1.00 0.00 17 GLY A N 10
ATOM 11477 C CA . GLY A 1 17 ? 3.641 6.893 -7.910 1.00 0.00 17 GLY A CA 10
ATOM 11478 C C . GLY A 1 17 ? 4.890 6.043 -8.014 1.00 0.00 17 GLY A C 10
ATOM 11479 O O . GLY A 1 17 ? 5.997 6.577 -8.048 1.00 0.00 17 GLY A O 10
ATOM 11483 N N . ASN A 1 18 ? 4.705 4.722 -8.062 1.00 0.00 18 ASN A N 10
ATOM 11484 C CA . ASN A 1 18 ? 5.819 3.767 -8.134 1.00 0.00 18 ASN A CA 10
ATOM 11485 C C . ASN A 1 18 ? 6.649 3.823 -6.843 1.00 0.00 18 ASN A C 10
ATOM 11486 O O . ASN A 1 18 ? 7.827 3.473 -6.829 1.00 0.00 18 ASN A O 10
ATOM 11497 N N . THR A 1 19 ? 5.988 4.246 -5.758 1.00 0.00 19 THR A N 10
ATOM 11498 C CA . THR A 1 19 ? 6.595 4.414 -4.425 1.00 0.00 19 THR A CA 10
ATOM 11499 C C . THR A 1 19 ? 7.788 5.383 -4.420 1.00 0.00 19 THR A C 10
ATOM 11500 O O . THR A 1 19 ? 8.451 5.594 -5.435 1.00 0.00 19 THR A O 10
ATOM 11511 N N . PRO A 1 20 ? 8.069 6.012 -3.267 1.00 0.00 20 PRO A N 10
ATOM 11512 C CA . PRO A 1 20 ? 7.304 5.836 -2.039 1.00 0.00 20 PRO A CA 10
ATOM 11513 C C . PRO A 1 20 ? 6.169 6.850 -1.901 1.00 0.00 20 PRO A C 10
ATOM 11514 O O . PRO A 1 20 ? 5.797 7.519 -2.865 1.00 0.00 20 PRO A O 10
ATOM 11525 N N . LEU A 1 21 ? 5.623 6.939 -0.698 1.00 0.00 21 LEU A N 10
ATOM 11526 C CA . LEU A 1 21 ? 4.621 7.941 -0.366 1.00 0.00 21 LEU A CA 10
ATOM 11527 C C . LEU A 1 21 ? 4.654 8.205 1.133 1.00 0.00 21 LEU A C 10
ATOM 11528 O O . LEU A 1 21 ? 4.569 7.276 1.937 1.00 0.00 21 LEU A O 10
ATOM 11544 N N . SER A 1 22 ? 4.818 9.465 1.503 1.00 0.00 22 SER A N 10
ATOM 11545 C CA . SER A 1 22 ? 4.922 9.836 2.903 1.00 0.00 22 SER A CA 10
ATOM 11546 C C . SER A 1 22 ? 3.542 10.021 3.529 1.00 0.00 22 SER A C 10
ATOM 11547 O O . SER A 1 22 ? 2.524 10.060 2.831 1.00 0.00 22 SER A O 10
ATOM 11555 N N . GLU A 1 23 ? 3.528 10.157 4.846 1.00 0.00 23 GLU A N 10
ATOM 11556 C CA . GLU A 1 23 ? 2.291 10.305 5.601 1.00 0.00 23 GLU A CA 10
ATOM 11557 C C . GLU A 1 23 ? 1.572 11.606 5.243 1.00 0.00 23 GLU A C 10
ATOM 11558 O O . GLU A 1 23 ? 0.353 11.622 5.088 1.00 0.00 23 GLU A O 10
ATOM 11570 N N . ASN A 1 24 ? 2.332 12.687 5.088 1.00 0.00 24 ASN A N 10
ATOM 11571 C CA . ASN A 1 24 ? 1.759 13.985 4.720 1.00 0.00 24 ASN A CA 10
ATOM 11572 C C . ASN A 1 24 ? 1.201 13.966 3.303 1.00 0.00 24 ASN A C 10
ATOM 11573 O O . ASN A 1 24 ? 0.316 14.754 2.964 1.00 0.00 24 ASN A O 10
ATOM 11584 N N . ASP A 1 25 ? 1.725 13.072 2.476 1.00 0.00 25 ASP A N 10
ATOM 11585 C CA . ASP A 1 25 ? 1.270 12.955 1.095 1.00 0.00 25 ASP A CA 10
ATOM 11586 C C . ASP A 1 25 ? -0.068 12.239 1.031 1.00 0.00 25 ASP A C 10
ATOM 11587 O O . ASP A 1 25 ? -0.987 12.683 0.344 1.00 0.00 25 ASP A O 10
ATOM 11596 N N . ILE A 1 26 ? -0.180 11.134 1.754 1.00 0.00 26 ILE A N 10
ATOM 11597 C CA . ILE A 1 26 ? -1.402 10.345 1.733 1.00 0.00 26 ILE A CA 10
ATOM 11598 C C . ILE A 1 26 ? -2.459 10.969 2.653 1.00 0.00 26 ILE A C 10
ATOM 11599 O O . ILE A 1 26 ? -3.640 11.020 2.304 1.00 0.00 26 ILE A O 10
ATOM 11615 N N . GLY A 1 27 ? -2.034 11.484 3.803 1.00 0.00 27 GLY A N 10
ATOM 11616 C CA . GLY A 1 27 ? -2.959 12.161 4.692 1.00 0.00 27 GLY A CA 10
ATOM 11617 C C . GLY A 1 27 ? -3.103 11.492 6.045 1.00 0.00 27 GLY A C 10
ATOM 11618 O O . GLY A 1 27 ? -3.628 12.090 6.984 1.00 0.00 27 GLY A O 10
ATOM 11622 N N . VAL A 1 28 ? -2.639 10.256 6.157 1.00 0.00 28 VAL A N 10
ATOM 11623 C CA . VAL A 1 28 ? -2.765 9.514 7.405 1.00 0.00 28 VAL A CA 10
ATOM 11624 C C . VAL A 1 28 ? -1.457 9.523 8.183 1.00 0.00 28 VAL A C 10
ATOM 11625 O O . VAL A 1 28 ? -0.376 9.503 7.599 1.00 0.00 28 VAL A O 10
ATOM 11638 N N . THR A 1 29 ? -1.564 9.564 9.501 1.00 0.00 29 THR A N 10
ATOM 11639 C CA . THR A 1 29 ? -0.397 9.525 10.367 1.00 0.00 29 THR A CA 10
ATOM 11640 C C . THR A 1 29 ? 0.315 8.175 10.276 1.00 0.00 29 THR A C 10
ATOM 11641 O O . THR A 1 29 ? -0.276 7.176 9.846 1.00 0.00 29 THR A O 10
ATOM 11652 N N . GLU A 1 30 ? 1.572 8.157 10.710 1.00 0.00 30 GLU A N 10
ATOM 11653 C CA . GLU A 1 30 ? 2.453 7.003 10.539 1.00 0.00 30 GLU A CA 10
ATOM 11654 C C . GLU A 1 30 ? 1.881 5.760 11.194 1.00 0.00 30 GLU A C 10
ATOM 11655 O O . GLU A 1 30 ? 1.963 4.672 10.643 1.00 0.00 30 GLU A O 10
ATOM 11667 N N . ASP A 1 31 ? 1.307 5.932 12.372 1.00 0.00 31 ASP A N 10
ATOM 11668 C CA . ASP A 1 31 ? 0.814 4.805 13.150 1.00 0.00 31 ASP A CA 10
ATOM 11669 C C . ASP A 1 31 ? -0.345 4.114 12.434 1.00 0.00 31 ASP A C 10
ATOM 11670 O O . ASP A 1 31 ? -0.477 2.890 12.495 1.00 0.00 31 ASP A O 10
ATOM 11679 N N . GLN A 1 32 ? -1.164 4.896 11.735 1.00 0.00 32 GLN A N 10
ATOM 11680 C CA . GLN A 1 32 ? -2.239 4.335 10.923 1.00 0.00 32 GLN A CA 10
ATOM 11681 C C . GLN A 1 32 ? -1.664 3.722 9.653 1.00 0.00 32 GLN A C 10
ATOM 11682 O O . GLN A 1 32 ? -2.134 2.690 9.175 1.00 0.00 32 GLN A O 10
ATOM 11696 N N . PHE A 1 33 ? -0.631 4.369 9.128 1.00 0.00 33 PHE A N 10
ATOM 11697 C CA . PHE A 1 33 ? 0.034 3.922 7.912 1.00 0.00 33 PHE A CA 10
ATOM 11698 C C . PHE A 1 33 ? 0.720 2.575 8.146 1.00 0.00 33 PHE A C 10
ATOM 11699 O O . PHE A 1 33 ? 0.481 1.617 7.417 1.00 0.00 33 PHE A O 10
ATOM 11716 N N . ASP A 1 34 ? 1.546 2.513 9.185 1.00 0.00 34 ASP A N 10
ATOM 11717 C CA . ASP A 1 34 ? 2.263 1.291 9.551 1.00 0.00 34 ASP A CA 10
ATOM 11718 C C . ASP A 1 34 ? 1.301 0.134 9.788 1.00 0.00 34 ASP A C 10
ATOM 11719 O O . ASP A 1 34 ? 1.502 -0.966 9.269 1.00 0.00 34 ASP A O 10
ATOM 11728 N N . ASP A 1 35 ? 0.253 0.392 10.562 1.00 0.00 35 ASP A N 10
ATOM 11729 C CA . ASP A 1 35 ? -0.736 -0.634 10.879 1.00 0.00 35 ASP A CA 10
ATOM 11730 C C . ASP A 1 35 ? -1.389 -1.171 9.610 1.00 0.00 35 ASP A C 10
ATOM 11731 O O . ASP A 1 35 ? -1.508 -2.383 9.423 1.00 0.00 35 ASP A O 10
ATOM 11740 N N . ALA A 1 36 ? -1.780 -0.262 8.725 1.00 0.00 36 ALA A N 10
ATOM 11741 C CA . ALA A 1 36 ? -2.416 -0.641 7.473 1.00 0.00 36 ALA A CA 10
ATOM 11742 C C . ALA A 1 36 ? -1.445 -1.386 6.559 1.00 0.00 36 ALA A C 10
ATOM 11743 O O . ALA A 1 36 ? -1.824 -2.362 5.909 1.00 0.00 36 ALA A O 10
ATOM 11750 N N . VAL A 1 37 ? -0.194 -0.927 6.511 1.00 0.00 37 VAL A N 10
ATOM 11751 C CA . VAL A 1 37 ? 0.829 -1.579 5.695 1.00 0.00 37 VAL A CA 10
ATOM 11752 C C . VAL A 1 37 ? 1.060 -3.011 6.163 1.00 0.00 37 VAL A C 10
ATOM 11753 O O . VAL A 1 37 ? 1.100 -3.935 5.354 1.00 0.00 37 VAL A O 10
ATOM 11766 N N . ASN A 1 38 ? 1.186 -3.196 7.471 1.00 0.00 38 ASN A N 10
ATOM 11767 C CA . ASN A 1 38 ? 1.382 -4.530 8.032 1.00 0.00 38 ASN A CA 10
ATOM 11768 C C . ASN A 1 38 ? 0.172 -5.414 7.762 1.00 0.00 38 ASN A C 10
ATOM 11769 O O . ASN A 1 38 ? 0.315 -6.602 7.483 1.00 0.00 38 ASN A O 10
ATOM 11780 N N . PHE A 1 39 ? -1.016 -4.826 7.825 1.00 0.00 39 PHE A N 10
ATOM 11781 C CA . PHE A 1 39 ? -2.244 -5.560 7.544 1.00 0.00 39 PHE A CA 10
ATOM 11782 C C . PHE A 1 39 ? -2.269 -6.003 6.080 1.00 0.00 39 PHE A C 10
ATOM 11783 O O . PHE A 1 39 ? -2.517 -7.171 5.775 1.00 0.00 39 PHE A O 10
ATOM 11800 N N . LEU A 1 40 ? -1.980 -5.065 5.183 1.00 0.00 40 LEU A N 10
ATOM 11801 C CA . LEU A 1 40 ? -1.924 -5.346 3.752 1.00 0.00 40 LEU A CA 10
ATOM 11802 C C . LEU A 1 40 ? -0.852 -6.389 3.442 1.00 0.00 40 LEU A C 10
ATOM 11803 O O . LEU A 1 40 ? -1.028 -7.246 2.570 1.00 0.00 40 LEU A O 10
ATOM 11819 N N . LYS A 1 41 ? 0.258 -6.304 4.161 1.00 0.00 41 LYS A N 10
ATOM 11820 C CA . LYS A 1 41 ? 1.371 -7.222 3.983 1.00 0.00 41 LYS A CA 10
ATOM 11821 C C . LYS A 1 41 ? 0.993 -8.617 4.485 1.00 0.00 41 LYS A C 10
ATOM 11822 O O . LYS A 1 41 ? 1.458 -9.629 3.956 1.00 0.00 41 LYS A O 10
ATOM 11841 N N . ARG A 1 42 ? 0.138 -8.669 5.500 1.00 0.00 42 ARG A N 10
ATOM 11842 C CA . ARG A 1 42 ? -0.308 -9.940 6.054 1.00 0.00 42 ARG A CA 10
ATOM 11843 C C . ARG A 1 42 ? -1.220 -10.670 5.073 1.00 0.00 42 ARG A C 10
ATOM 11844 O O . ARG A 1 42 ? -1.148 -11.892 4.939 1.00 0.00 42 ARG A O 10
ATOM 11865 N N . GLU A 1 43 ? -2.074 -9.924 4.388 1.00 0.00 43 GLU A N 10
ATOM 11866 C CA . GLU A 1 43 ? -2.972 -10.513 3.401 1.00 0.00 43 GLU A CA 10
ATOM 11867 C C . GLU A 1 43 ? -2.240 -10.764 2.083 1.00 0.00 43 GLU A C 10
ATOM 11868 O O . GLU A 1 43 ? -2.664 -11.588 1.272 1.00 0.00 43 GLU A O 10
ATOM 11880 N N . GLY A 1 44 ? -1.147 -10.038 1.876 1.00 0.00 44 GLY A N 10
ATOM 11881 C CA . GLY A 1 44 ? -0.278 -10.298 0.743 1.00 0.00 44 GLY A CA 10
ATOM 11882 C C . GLY A 1 44 ? -0.657 -9.517 -0.499 1.00 0.00 44 GLY A C 10
ATOM 11883 O O . GLY A 1 44 ? -0.695 -10.073 -1.592 1.00 0.00 44 GLY A O 10
ATOM 11887 N N . TYR A 1 45 ? -0.934 -8.228 -0.342 1.00 0.00 45 TYR A N 10
ATOM 11888 C CA . TYR A 1 45 ? -1.278 -7.389 -1.488 1.00 0.00 45 TYR A CA 10
ATOM 11889 C C . TYR A 1 45 ? -0.039 -6.715 -2.072 1.00 0.00 45 TYR A C 10
ATOM 11890 O O . TYR A 1 45 ? 0.057 -6.509 -3.284 1.00 0.00 45 TYR A O 10
ATOM 11908 N N . ILE A 1 46 ? 0.908 -6.374 -1.209 1.00 0.00 46 ILE A N 10
ATOM 11909 C CA . ILE A 1 46 ? 2.167 -5.782 -1.647 1.00 0.00 46 ILE A CA 10
ATOM 11910 C C . ILE A 1 46 ? 3.334 -6.433 -0.915 1.00 0.00 46 ILE A C 10
ATOM 11911 O O . ILE A 1 46 ? 3.214 -6.808 0.252 1.00 0.00 46 ILE A O 10
ATOM 11927 N N . ILE A 1 47 ? 4.449 -6.578 -1.610 1.00 0.00 47 ILE A N 10
ATOM 11928 C CA . ILE A 1 47 ? 5.641 -7.178 -1.031 1.00 0.00 47 ILE A CA 10
ATOM 11929 C C . ILE A 1 47 ? 6.853 -6.294 -1.282 1.00 0.00 47 ILE A C 10
ATOM 11930 O O . ILE A 1 47 ? 6.797 -5.378 -2.101 1.00 0.00 47 ILE A O 10
ATOM 11946 N N . GLY A 1 48 ? 7.934 -6.552 -0.569 1.00 0.00 48 GLY A N 10
ATOM 11947 C CA . GLY A 1 48 ? 9.149 -5.790 -0.779 1.00 0.00 48 GLY A CA 10
ATOM 11948 C C . GLY A 1 48 ? 9.317 -4.677 0.234 1.00 0.00 48 GLY A C 10
ATOM 11949 O O . GLY A 1 48 ? 10.337 -3.987 0.241 1.00 0.00 48 GLY A O 10
ATOM 11953 N N . VAL A 1 49 ? 8.318 -4.507 1.091 1.00 0.00 49 VAL A N 10
ATOM 11954 C CA . VAL A 1 49 ? 8.357 -3.476 2.121 1.00 0.00 49 VAL A CA 10
ATOM 11955 C C . VAL A 1 49 ? 9.552 -3.700 3.041 1.00 0.00 49 VAL A C 10
ATOM 11956 O O . VAL A 1 49 ? 9.701 -4.775 3.624 1.00 0.00 49 VAL A O 10
ATOM 11969 N N . HIS A 1 50 ? 10.415 -2.701 3.150 1.00 0.00 50 HIS A N 10
ATOM 11970 C CA . HIS A 1 50 ? 11.635 -2.846 3.923 1.00 0.00 50 HIS A CA 10
ATOM 11971 C C . HIS A 1 50 ? 11.421 -2.416 5.368 1.00 0.00 50 HIS A C 10
ATOM 11972 O O . HIS A 1 50 ? 11.229 -1.233 5.657 1.00 0.00 50 HIS A O 10
ATOM 11987 N N . TYR A 1 51 ? 11.437 -3.383 6.270 1.00 0.00 51 TYR A N 10
ATOM 11988 C CA . TYR A 1 51 ? 11.365 -3.099 7.693 1.00 0.00 51 TYR A CA 10
ATOM 11989 C C . TYR A 1 51 ? 12.776 -3.020 8.253 1.00 0.00 51 TYR A C 10
ATOM 11990 O O . TYR A 1 51 ? 13.501 -4.017 8.266 1.00 0.00 51 TYR A O 10
ATOM 12008 N N . SER A 1 52 ? 13.174 -1.843 8.710 1.00 0.00 52 SER A N 10
ATOM 12009 C CA . SER A 1 52 ? 14.559 -1.629 9.104 1.00 0.00 52 SER A CA 10
ATOM 12010 C C . SER A 1 52 ? 14.704 -1.743 10.613 1.00 0.00 52 SER A C 10
ATOM 12011 O O . SER A 1 52 ? 15.180 -2.747 11.136 1.00 0.00 52 SER A O 10
ATOM 12019 N N . ASP A 1 53 ? 14.261 -0.708 11.293 1.00 0.00 53 ASP A N 10
ATOM 12020 C CA . ASP A 1 53 ? 14.294 -0.651 12.743 1.00 0.00 53 ASP A CA 10
ATOM 12021 C C . ASP A 1 53 ? 13.137 -1.450 13.324 1.00 0.00 53 ASP A C 10
ATOM 12022 O O . ASP A 1 53 ? 13.266 -2.082 14.371 1.00 0.00 53 ASP A O 10
ATOM 12031 N N . ASP A 1 54 ? 12.037 -1.458 12.578 1.00 0.00 54 ASP A N 10
ATOM 12032 C CA . ASP A 1 54 ? 10.770 -2.055 13.010 1.00 0.00 54 ASP A CA 10
ATOM 12033 C C . ASP A 1 54 ? 9.643 -1.541 12.125 1.00 0.00 54 ASP A C 10
ATOM 12034 O O . ASP A 1 54 ? 8.629 -2.206 11.928 1.00 0.00 54 AS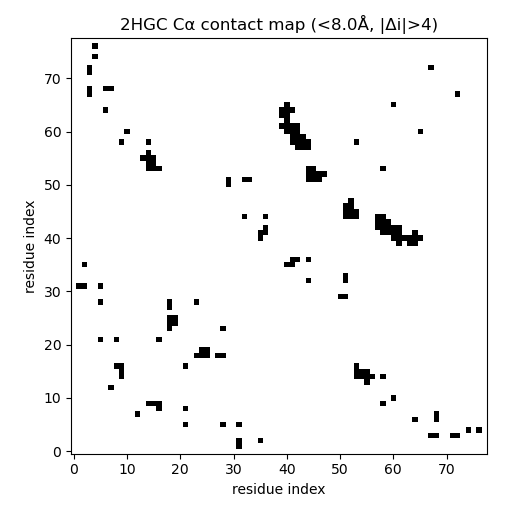P A O 10
ATOM 12043 N N . ARG A 1 55 ? 9.851 -0.356 11.568 1.00 0.00 55 ARG A N 10
ATOM 12044 C CA . ARG A 1 55 ? 8.810 0.342 10.838 1.00 0.00 55 ARG A CA 10
ATOM 12045 C C . ARG A 1 55 ? 9.044 0.206 9.332 1.00 0.00 55 ARG A C 10
ATOM 12046 O O . ARG A 1 55 ? 10.167 -0.066 8.897 1.00 0.00 55 ARG A O 10
ATOM 12067 N N . PRO A 1 56 ? 7.992 0.375 8.520 1.00 0.00 56 PRO A N 10
ATOM 12068 C CA . PRO A 1 56 ? 8.088 0.226 7.071 1.00 0.00 56 PRO A CA 10
ATOM 12069 C C . PRO A 1 56 ? 8.757 1.425 6.405 1.00 0.00 56 PRO A C 10
ATOM 12070 O O . PRO A 1 56 ? 8.297 2.559 6.529 1.00 0.00 56 PRO A O 10
ATOM 12081 N N . HIS A 1 57 ? 9.858 1.171 5.714 1.00 0.00 57 HIS A N 10
ATOM 12082 C CA . HIS A 1 57 ? 10.558 2.219 4.986 1.00 0.00 57 HIS A CA 10
ATOM 12083 C C . HIS A 1 57 ? 10.376 2.018 3.486 1.00 0.00 57 HIS A C 10
ATOM 12084 O O . HIS A 1 57 ? 10.851 1.035 2.920 1.00 0.00 57 HIS A O 10
ATOM 12099 N N . LEU A 1 58 ? 9.657 2.938 2.859 1.00 0.00 58 LEU A N 10
ATOM 12100 C CA . LEU A 1 58 ? 9.358 2.843 1.437 1.00 0.00 58 LEU A CA 10
ATOM 12101 C C . LEU A 1 58 ? 10.316 3.700 0.619 1.00 0.00 58 LEU A C 10
ATOM 12102 O O . LEU A 1 58 ? 10.690 4.801 1.025 1.00 0.00 58 LEU A O 10
ATOM 12118 N N . TYR A 1 59 ? 10.717 3.178 -0.530 1.00 0.00 59 TYR A N 10
ATOM 12119 C CA . TYR A 1 59 ? 11.618 3.884 -1.430 1.00 0.00 59 TYR A CA 10
ATOM 12120 C C . TYR A 1 59 ? 11.111 3.757 -2.857 1.00 0.00 59 TYR A C 10
ATOM 12121 O O . TYR A 1 59 ? 10.076 3.142 -3.091 1.00 0.00 59 TYR A O 10
ATOM 12139 N N . LYS A 1 60 ? 11.851 4.316 -3.807 1.00 0.00 60 LYS A N 10
ATOM 12140 C CA . LYS A 1 60 ? 11.470 4.243 -5.216 1.00 0.00 60 LYS A CA 10
ATOM 12141 C C . LYS A 1 60 ? 11.888 2.904 -5.822 1.00 0.00 60 LYS A C 10
ATOM 12142 O O . LYS A 1 60 ? 11.910 2.745 -7.042 1.00 0.00 60 LYS A O 10
ATOM 12161 N N . LEU A 1 61 ? 12.217 1.947 -4.963 1.00 0.00 61 LEU A N 10
ATOM 12162 C CA . LEU A 1 61 ? 12.661 0.634 -5.401 1.00 0.00 61 LEU A CA 10
ATOM 12163 C C . LEU A 1 61 ? 12.483 -0.377 -4.275 1.00 0.00 61 LEU A C 10
ATOM 12164 O O . LEU A 1 61 ? 13.050 -0.214 -3.191 1.00 0.00 61 LEU A O 10
ATOM 12180 N N . GLY A 1 62 ? 11.686 -1.404 -4.525 1.00 0.00 62 GLY A N 10
ATOM 12181 C CA . GLY A 1 62 ? 11.464 -2.423 -3.521 1.00 0.00 62 GLY A CA 10
ATOM 12182 C C . GLY A 1 62 ? 10.036 -2.939 -3.504 1.00 0.00 62 GLY A C 10
ATOM 12183 O O . GLY A 1 62 ? 9.788 -4.080 -3.893 1.00 0.00 62 GLY A O 10
ATOM 12187 N N . PRO A 1 63 ? 9.072 -2.125 -3.042 1.00 0.00 63 PRO A N 10
ATOM 12188 C CA . PRO A 1 63 ? 7.672 -2.542 -2.915 1.00 0.00 63 PRO A CA 10
ATOM 12189 C C . PRO A 1 63 ? 6.979 -2.748 -4.259 1.00 0.00 63 PRO A C 10
ATOM 12190 O O . PRO A 1 63 ? 6.907 -1.836 -5.085 1.00 0.00 63 PRO A O 10
ATOM 12201 N N . GLU A 1 64 ? 6.473 -3.954 -4.464 1.00 0.00 64 GLU A N 10
ATOM 12202 C CA . GLU A 1 64 ? 5.720 -4.288 -5.664 1.00 0.00 64 GLU A CA 10
ATOM 12203 C C . GLU A 1 64 ? 4.358 -4.856 -5.284 1.00 0.00 64 GLU A C 10
ATOM 12204 O O . GLU A 1 64 ? 4.199 -5.442 -4.210 1.00 0.00 64 GLU A O 10
ATOM 12216 N N . LEU A 1 65 ? 3.381 -4.683 -6.162 1.00 0.00 65 LEU A N 10
ATOM 12217 C CA . LEU A 1 65 ? 2.050 -5.235 -5.933 1.00 0.00 65 LEU A CA 10
ATOM 12218 C C . LEU A 1 65 ? 1.977 -6.654 -6.476 1.00 0.00 65 LEU A C 10
ATOM 12219 O O . LEU A 1 65 ? 2.489 -6.943 -7.561 1.00 0.00 65 LEU A O 10
ATOM 12235 N N . THR A 1 66 ? 1.351 -7.533 -5.714 1.00 0.00 66 THR A N 10
ATOM 12236 C CA . THR A 1 66 ? 1.259 -8.936 -6.078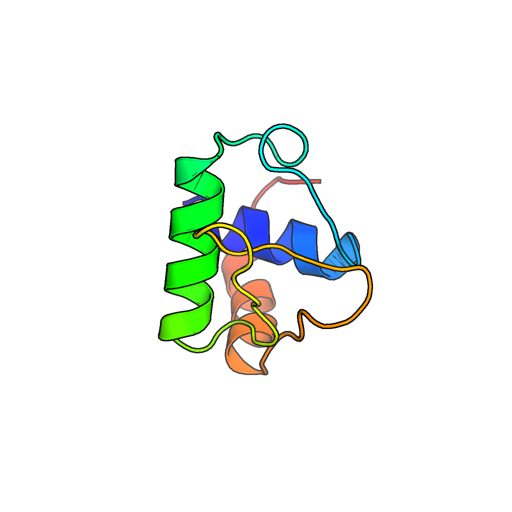 1.00 0.00 66 THR A CA 10
ATOM 12237 C C . THR A 1 66 ? 0.110 -9.179 -7.046 1.00 0.00 66 THR A C 10
ATOM 12238 O O . THR A 1 66 ? -0.671 -8.271 -7.336 1.00 0.00 66 THR A O 10
ATOM 12249 N N . GLU A 1 67 ? 0.015 -10.405 -7.546 1.00 0.00 67 GLU A N 10
ATOM 12250 C CA . GLU A 1 67 ? -1.133 -10.824 -8.341 1.00 0.00 67 GLU A CA 10
ATOM 12251 C C . GLU A 1 67 ? -2.403 -10.628 -7.516 1.00 0.00 67 GLU A C 10
ATOM 12252 O O . GLU A 1 67 ? -3.429 -10.169 -8.021 1.00 0.00 67 GLU A O 10
ATOM 12264 N N . LYS A 1 68 ? -2.305 -10.973 -6.236 1.00 0.00 68 LYS A N 10
ATOM 12265 C CA . LYS A 1 68 ? -3.383 -10.772 -5.279 1.00 0.00 68 LYS A CA 10
ATOM 12266 C C . LYS A 1 68 ? -3.811 -9.306 -5.246 1.00 0.00 68 LYS A C 10
ATOM 12267 O O . LYS A 1 68 ? -4.983 -8.985 -5.440 1.00 0.00 68 LYS A O 10
ATOM 12286 N N . GLY A 1 69 ? -2.847 -8.420 -5.010 1.00 0.00 69 GLY A N 10
ATOM 12287 C CA . GLY A 1 69 ? -3.143 -7.004 -4.902 1.00 0.00 69 GLY A CA 10
ATOM 12288 C C . GLY A 1 69 ? -3.617 -6.398 -6.209 1.00 0.00 69 GLY A C 10
ATOM 12289 O O . GLY A 1 69 ? -4.559 -5.605 -6.224 1.00 0.00 69 GLY A O 10
ATOM 12293 N N . GLU A 1 70 ? -2.976 -6.785 -7.304 1.00 0.00 70 GLU A N 10
ATOM 12294 C CA . GLU A 1 70 ? -3.293 -6.240 -8.619 1.00 0.00 70 GLU A CA 10
ATOM 12295 C C . GLU A 1 70 ? -4.757 -6.484 -8.983 1.00 0.00 70 GLU A C 10
ATOM 12296 O O . GLU A 1 70 ? -5.457 -5.571 -9.422 1.00 0.00 70 GLU A O 10
ATOM 12308 N N . ASN A 1 71 ? -5.222 -7.711 -8.779 1.00 0.00 71 ASN A N 10
ATOM 12309 C CA . ASN A 1 71 ? -6.605 -8.062 -9.094 1.00 0.00 71 ASN A CA 10
ATOM 12310 C C . ASN A 1 71 ? -7.559 -7.441 -8.086 1.00 0.00 71 ASN A C 10
ATOM 12311 O O . ASN A 1 71 ? -8.715 -7.153 -8.399 1.00 0.00 71 ASN A O 10
ATOM 12322 N N . TYR A 1 72 ? -7.060 -7.215 -6.879 1.00 0.00 72 TYR A N 10
ATOM 12323 C CA . TYR A 1 72 ? -7.873 -6.670 -5.803 1.00 0.00 72 TYR A CA 10
ATOM 12324 C C . TYR A 1 72 ? -8.205 -5.205 -6.071 1.00 0.00 72 TYR A C 10
ATOM 12325 O O . TYR A 1 72 ? -9.215 -4.697 -5.594 1.00 0.00 72 TYR A O 10
ATOM 12343 N N . LEU A 1 73 ? -7.352 -4.546 -6.860 1.00 0.00 73 LEU A N 10
ATOM 12344 C CA . LEU A 1 73 ? -7.524 -3.133 -7.223 1.00 0.00 73 LEU A CA 10
ATOM 12345 C C . LEU A 1 73 ? -8.854 -2.869 -7.942 1.00 0.00 73 LEU A C 10
ATOM 12346 O O . LEU A 1 73 ? -9.307 -1.724 -8.010 1.00 0.00 73 LEU A O 10
ATOM 12362 N N . LYS A 1 74 ? -9.453 -3.930 -8.483 1.00 0.00 74 LYS A N 10
ATOM 12363 C CA . LYS A 1 74 ? -10.676 -3.845 -9.290 1.00 0.00 74 LYS A CA 10
ATOM 12364 C C . LYS A 1 74 ? -11.726 -2.893 -8.692 1.00 0.00 74 LYS A C 10
ATOM 12365 O O . LYS A 1 74 ? -12.251 -2.025 -9.391 1.00 0.00 74 LYS A O 10
ATOM 12384 N N . GLU A 1 75 ? -12.020 -3.044 -7.402 1.00 0.00 75 GLU A N 10
ATOM 12385 C CA . GLU A 1 75 ? -13.083 -2.263 -6.760 1.00 0.00 75 GLU A CA 10
ATOM 12386 C C . GLU A 1 75 ? -12.650 -0.812 -6.545 1.00 0.00 75 GLU A C 10
ATOM 12387 O O . GLU A 1 75 ? -13.447 0.119 -6.691 1.00 0.00 75 GLU A O 10
ATOM 12399 N N . ASN A 1 76 ? -11.378 -0.630 -6.211 1.00 0.00 76 ASN A N 10
ATOM 12400 C CA . ASN A 1 76 ? -10.814 0.689 -5.950 1.00 0.00 76 ASN A CA 10
ATOM 12401 C C . ASN A 1 76 ? -10.910 1.566 -7.193 1.00 0.00 76 ASN A C 10
ATOM 12402 O O . ASN A 1 76 ? -10.875 2.796 -7.109 1.00 0.00 76 ASN A O 10
ATOM 12413 N N . GLY A 1 77 ? -11.050 0.920 -8.346 1.00 0.00 77 GLY A N 10
ATOM 12414 C CA . GLY A 1 77 ? -11.235 1.637 -9.592 1.00 0.00 77 GLY A CA 10
ATOM 12415 C C . GLY A 1 77 ? -12.461 2.537 -9.580 1.00 0.00 77 GLY A C 10
ATOM 12416 O O . GLY A 1 77 ? -12.447 3.614 -10.176 1.00 0.00 77 GLY A O 10
ATOM 12420 N N . THR A 1 78 ? -13.520 2.115 -8.894 1.00 0.00 78 THR A N 10
ATOM 12421 C CA . THR A 1 78 ? -14.745 2.901 -8.848 1.00 0.00 78 THR A CA 10
ATOM 12422 C C . THR A 1 78 ? -14.843 3.681 -7.533 1.00 0.00 78 THR A C 10
ATOM 12423 O O . THR A 1 78 ? -15.722 4.524 -7.363 1.00 0.00 78 THR A O 10
ATOM 12434 N N . TRP A 1 79 ? -13.934 3.401 -6.604 1.00 0.00 79 TRP A N 10
ATOM 12435 C CA . TRP A 1 79 ? -13.881 4.145 -5.353 1.00 0.00 79 TRP A CA 10
ATOM 12436 C C . TRP A 1 79 ? -13.146 5.463 -5.576 1.00 0.00 79 TRP A C 10
ATOM 12437 O O . TRP A 1 79 ? -13.541 6.510 -5.060 1.00 0.00 79 TRP A O 10
ATOM 12458 N N . SER A 1 80 ? -12.088 5.403 -6.372 1.00 0.00 80 SER A N 10
ATOM 12459 C CA . SER A 1 80 ? -11.316 6.588 -6.706 1.00 0.00 80 SER A CA 10
ATOM 12460 C C . SER A 1 80 ? -11.948 7.328 -7.886 1.00 0.00 80 SER A C 10
ATOM 12461 O O . SER A 1 80 ? -11.920 8.557 -7.944 1.00 0.00 80 SER A O 10
ATOM 12469 N N . LYS A 1 81 ? -12.522 6.558 -8.814 1.00 0.00 81 LYS A N 10
ATOM 12470 C CA . LYS A 1 81 ? -13.218 7.099 -9.983 1.00 0.00 81 LYS A CA 10
ATOM 12471 C C . LYS A 1 81 ? -12.259 7.813 -10.935 1.00 0.00 81 LYS A C 10
ATOM 12472 O O . LYS A 1 81 ? -11.782 7.212 -11.902 1.00 0.00 81 LYS A O 10
ATOM 12491 N N . ALA A 1 82 ? -11.965 9.075 -10.653 1.00 0.00 82 ALA A N 10
ATOM 12492 C CA . ALA A 1 82 ? -11.120 9.888 -11.521 1.00 0.00 82 ALA A CA 10
ATOM 12493 C C . ALA A 1 82 ? -10.781 11.209 -10.850 1.00 0.00 82 ALA A C 10
ATOM 12494 O O . ALA A 1 82 ? -9.658 11.420 -10.393 1.00 0.00 82 ALA A O 10
ATOM 12501 N N . LYS A 1 5 ? -10.514 1.562 5.315 1.00 0.00 5 LYS A N 11
ATOM 12502 C CA . LYS A 1 5 ? -10.926 2.813 4.709 1.00 0.00 5 LYS A CA 11
ATOM 12503 C C . LYS A 1 5 ? -9.789 3.420 3.894 1.00 0.00 5 LYS A C 11
ATOM 12504 O O . LYS A 1 5 ? -9.989 3.869 2.767 1.00 0.00 5 LYS A O 11
ATOM 12523 N N . LEU A 1 6 ? -8.591 3.428 4.469 1.00 0.00 6 LEU A N 11
ATOM 12524 C CA . LEU A 1 6 ? -7.464 4.139 3.872 1.00 0.00 6 LEU A CA 11
ATOM 12525 C C . LEU A 1 6 ? -6.517 3.208 3.117 1.00 0.00 6 LEU A C 11
ATOM 12526 O O . LEU A 1 6 ? -5.607 3.671 2.423 1.00 0.00 6 LEU A O 11
ATOM 12542 N N . ARG A 1 7 ? -6.730 1.905 3.231 1.00 0.00 7 ARG A N 11
ATOM 12543 C CA . ARG A 1 7 ? -5.765 0.940 2.718 1.00 0.00 7 ARG A CA 11
ATOM 12544 C C . ARG A 1 7 ? -5.742 0.917 1.195 1.00 0.00 7 ARG A C 11
ATOM 12545 O O . ARG A 1 7 ? -4.669 0.845 0.593 1.00 0.00 7 ARG A O 11
ATOM 12566 N N . TYR A 1 8 ? -6.916 0.985 0.573 1.00 0.00 8 TYR A N 11
ATOM 12567 C CA . TYR A 1 8 ? -6.996 1.029 -0.884 1.00 0.00 8 TYR A CA 11
ATOM 12568 C C . TYR A 1 8 ? -6.242 2.232 -1.442 1.00 0.00 8 TYR A C 11
ATOM 12569 O O . TYR A 1 8 ? -5.540 2.124 -2.450 1.00 0.00 8 TYR A O 11
ATOM 12587 N N . ALA A 1 9 ? -6.389 3.373 -0.780 1.00 0.00 9 ALA A N 11
ATOM 12588 C CA . ALA A 1 9 ? -5.736 4.598 -1.220 1.00 0.00 9 ALA A CA 11
ATOM 12589 C C . ALA A 1 9 ? -4.227 4.418 -1.265 1.00 0.00 9 ALA A C 11
ATOM 12590 O O . ALA A 1 9 ? -3.582 4.756 -2.255 1.00 0.00 9 ALA A O 11
ATOM 12597 N N . ILE A 1 10 ? -3.676 3.856 -0.199 1.00 0.00 10 ILE A N 11
ATOM 12598 C CA . ILE A 1 10 ? -2.242 3.615 -0.115 1.00 0.00 10 ILE A CA 11
ATOM 12599 C C . ILE A 1 10 ? -1.796 2.623 -1.190 1.00 0.00 10 ILE A C 11
ATOM 12600 O O . ILE A 1 10 ? -0.757 2.810 -1.824 1.00 0.00 10 ILE A O 11
ATOM 12616 N N . LEU A 1 11 ? -2.604 1.587 -1.404 1.00 0.00 11 LEU A N 11
ATOM 12617 C CA . LEU A 1 11 ? -2.311 0.573 -2.418 1.00 0.00 11 LEU A CA 11
ATOM 12618 C C . LEU A 1 11 ? -2.102 1.195 -3.794 1.00 0.00 11 LEU A C 11
ATOM 12619 O O . LEU A 1 11 ? -1.105 0.918 -4.462 1.00 0.00 11 LEU A O 11
ATOM 12635 N N . LYS A 1 12 ? -3.032 2.046 -4.216 1.00 0.00 12 LYS A N 11
ATOM 12636 C CA . LYS A 1 12 ? -2.981 2.588 -5.563 1.00 0.00 12 LYS A CA 11
ATOM 12637 C C . LYS A 1 12 ? -1.852 3.608 -5.700 1.00 0.00 12 LYS A C 11
ATOM 12638 O O . LYS A 1 12 ? -1.272 3.749 -6.773 1.00 0.00 12 LYS A O 11
ATOM 12657 N N . GLU A 1 13 ? -1.519 4.293 -4.611 1.00 0.00 13 GLU A N 11
ATOM 12658 C CA . GLU A 1 13 ? -0.436 5.270 -4.643 1.00 0.00 13 GLU A CA 11
ATOM 12659 C C . GLU A 1 13 ? 0.911 4.568 -4.778 1.00 0.00 13 GLU A C 11
ATOM 12660 O O . GLU A 1 13 ? 1.853 5.109 -5.354 1.00 0.00 13 GLU A O 11
ATOM 12672 N N . ILE A 1 14 ? 0.998 3.354 -4.252 1.00 0.00 14 ILE A N 11
ATOM 12673 C CA . ILE A 1 14 ? 2.187 2.534 -4.434 1.00 0.00 14 ILE A CA 11
ATOM 12674 C C . ILE A 1 14 ? 2.285 2.077 -5.888 1.00 0.00 14 ILE A C 11
ATOM 12675 O O . ILE A 1 14 ? 3.372 2.012 -6.464 1.00 0.00 14 ILE A O 11
ATOM 12691 N N . PHE A 1 15 ? 1.134 1.792 -6.477 1.00 0.00 15 PHE A N 11
ATOM 12692 C CA . PHE A 1 15 ? 1.064 1.263 -7.833 1.00 0.00 15 PHE A CA 11
ATOM 12693 C C . PHE A 1 15 ? 1.260 2.362 -8.879 1.00 0.00 15 PHE A C 11
ATOM 12694 O O . PHE A 1 15 ? 2.081 2.228 -9.787 1.00 0.00 15 PHE A O 11
ATOM 12711 N N . GLU A 1 16 ? 0.514 3.453 -8.744 1.00 0.00 16 GLU A N 11
ATOM 12712 C CA . GLU A 1 16 ? 0.553 4.531 -9.728 1.00 0.00 16 GLU A CA 11
ATOM 12713 C C . GLU A 1 16 ? 1.705 5.486 -9.444 1.00 0.00 16 GLU A C 11
ATOM 12714 O O . GLU A 1 16 ? 2.368 5.966 -10.364 1.00 0.00 16 GLU A O 11
ATOM 12726 N N . GLY A 1 17 ? 1.945 5.751 -8.168 1.00 0.00 17 GLY A N 11
ATOM 12727 C CA . GLY A 1 17 ? 3.004 6.664 -7.783 1.00 0.00 17 GLY A CA 11
ATOM 12728 C C . GLY A 1 17 ? 4.377 6.030 -7.875 1.00 0.00 17 GLY A C 11
ATOM 12729 O O . GLY A 1 17 ? 5.386 6.734 -7.933 1.00 0.00 17 GLY A O 11
ATOM 12733 N N . ASN A 1 18 ? 4.406 4.694 -7.872 1.00 0.00 18 ASN A N 11
ATOM 12734 C CA . ASN A 1 18 ? 5.648 3.925 -8.005 1.00 0.00 18 ASN A CA 11
ATOM 12735 C C . ASN A 1 18 ? 6.556 4.145 -6.791 1.00 0.00 18 ASN A C 11
ATOM 12736 O O . ASN A 1 18 ? 7.758 3.886 -6.848 1.00 0.00 18 ASN A O 11
ATOM 12747 N N . THR A 1 19 ? 5.951 4.597 -5.684 1.00 0.00 19 THR A N 11
ATOM 12748 C CA . THR A 1 19 ? 6.653 4.866 -4.416 1.00 0.00 19 THR A CA 11
ATOM 12749 C C . THR A 1 19 ? 7.825 5.859 -4.573 1.00 0.00 19 THR A C 11
ATOM 12750 O O . THR A 1 19 ? 8.249 6.176 -5.685 1.00 0.00 19 THR A O 11
ATOM 12761 N N . PRO A 1 20 ? 8.346 6.410 -3.459 1.00 0.00 20 PRO A N 11
ATOM 12762 C CA . PRO A 1 20 ? 7.881 6.112 -2.101 1.00 0.00 20 PRO A CA 11
ATOM 12763 C C . PRO A 1 20 ? 6.607 6.872 -1.745 1.00 0.00 20 PRO A C 11
ATOM 12764 O O . PRO A 1 20 ? 6.173 7.757 -2.483 1.00 0.00 20 PRO A O 11
ATOM 12775 N N . LEU A 1 21 ? 6.013 6.531 -0.615 1.00 0.00 21 LEU A N 11
ATOM 12776 C CA . LEU A 1 21 ? 4.830 7.231 -0.152 1.00 0.00 21 LEU A CA 11
ATOM 12777 C C . LEU A 1 21 ? 4.968 7.543 1.328 1.00 0.00 21 LEU A C 11
ATOM 12778 O O . LEU A 1 21 ? 5.103 6.636 2.147 1.00 0.00 21 LEU A O 11
ATOM 12794 N N . SER A 1 22 ? 4.957 8.822 1.662 1.00 0.00 22 SER A N 11
ATOM 12795 C CA . SER A 1 22 ? 4.957 9.244 3.051 1.00 0.00 22 SER A CA 11
ATOM 12796 C C . SER A 1 22 ? 3.532 9.292 3.591 1.00 0.00 22 SER A C 11
ATOM 12797 O O . SER A 1 22 ? 2.566 9.215 2.827 1.00 0.00 22 SER A O 11
ATOM 12805 N N . GLU A 1 23 ? 3.408 9.443 4.901 1.00 0.00 23 GLU A N 11
ATOM 12806 C CA . GLU A 1 23 ? 2.113 9.614 5.534 1.00 0.00 23 GLU A CA 11
ATOM 12807 C C . GLU A 1 23 ? 1.484 10.930 5.070 1.00 0.00 23 GLU A C 11
ATOM 12808 O O . GLU A 1 23 ? 0.296 10.992 4.758 1.00 0.00 23 GLU A O 11
ATOM 12820 N N . ASN A 1 24 ? 2.312 11.965 4.970 1.00 0.00 24 ASN A N 11
ATOM 12821 C CA . ASN A 1 24 ? 1.862 13.280 4.524 1.00 0.00 24 ASN A CA 11
ATOM 12822 C C . ASN A 1 24 ? 1.533 13.280 3.035 1.00 0.00 24 ASN A C 11
ATOM 12823 O O . ASN A 1 24 ? 0.827 14.164 2.550 1.00 0.00 24 ASN A O 11
ATOM 12834 N N . ASP A 1 25 ? 2.049 12.292 2.309 1.00 0.00 25 ASP A N 11
ATOM 12835 C CA . ASP A 1 25 ? 1.782 12.185 0.876 1.00 0.00 25 ASP A CA 11
ATOM 12836 C C . ASP A 1 25 ? 0.372 11.669 0.631 1.00 0.00 25 ASP A C 11
ATOM 12837 O O . ASP A 1 25 ? -0.338 12.163 -0.246 1.00 0.00 25 ASP A O 11
ATOM 12846 N N . ILE A 1 26 ? -0.026 10.669 1.411 1.00 0.00 26 ILE A N 11
ATOM 12847 C CA . ILE A 1 26 ? -1.334 10.053 1.250 1.00 0.00 26 ILE A CA 11
ATOM 12848 C C . ILE A 1 26 ? -2.389 10.801 2.077 1.00 0.00 26 ILE A C 11
ATOM 12849 O O . ILE A 1 26 ? -3.530 10.954 1.643 1.00 0.00 26 ILE A O 11
ATOM 12865 N N . GLY A 1 27 ? -2.002 11.287 3.253 1.00 0.00 27 GLY A N 11
ATOM 12866 C CA . GLY A 1 27 ? -2.905 12.103 4.044 1.00 0.00 27 GLY A CA 11
ATOM 12867 C C . GLY A 1 27 ? -3.172 11.536 5.421 1.00 0.00 27 GLY A C 11
ATOM 12868 O O . GLY A 1 27 ? -3.641 12.245 6.315 1.00 0.00 27 GLY A O 11
ATOM 12872 N N . VAL A 1 28 ? -2.877 10.261 5.601 1.00 0.00 28 VAL A N 11
ATOM 12873 C CA . VAL A 1 28 ? -3.098 9.608 6.882 1.00 0.00 28 VAL A CA 11
ATOM 12874 C C . VAL A 1 28 ? -1.868 9.740 7.770 1.00 0.00 28 VAL A C 11
ATOM 12875 O O . VAL A 1 28 ? -0.777 10.025 7.286 1.00 0.00 28 VAL A O 11
ATOM 12888 N N . THR A 1 29 ? -2.046 9.546 9.064 1.00 0.00 29 THR A N 11
ATOM 12889 C CA . THR A 1 29 ? -0.941 9.658 9.999 1.00 0.00 29 THR A CA 11
ATOM 12890 C C . THR A 1 29 ? -0.165 8.344 10.097 1.00 0.00 29 THR A C 11
ATOM 12891 O O . THR A 1 29 ? -0.512 7.348 9.455 1.00 0.00 29 THR A O 11
ATOM 12902 N N . GLU A 1 30 ? 0.865 8.358 10.932 1.00 0.00 30 GLU A N 11
ATOM 12903 C CA . GLU A 1 30 ? 1.801 7.244 11.059 1.00 0.00 30 GLU A CA 11
ATOM 12904 C C . GLU A 1 30 ? 1.079 5.972 11.479 1.00 0.00 30 GLU A C 11
ATOM 12905 O O . GLU A 1 30 ? 1.334 4.896 10.938 1.00 0.00 30 GLU A O 11
ATOM 12917 N N . ASP A 1 31 ? 0.188 6.116 12.449 1.00 0.00 31 ASP A N 11
ATOM 12918 C CA . ASP A 1 31 ? -0.618 5.012 12.958 1.00 0.00 31 ASP A CA 11
ATOM 12919 C C . ASP A 1 31 ? -1.425 4.350 11.851 1.00 0.00 31 ASP A C 11
ATOM 12920 O O . ASP A 1 31 ? -1.360 3.132 11.662 1.00 0.00 31 ASP A O 11
ATOM 12929 N N . GLN A 1 32 ? -2.176 5.161 11.119 1.00 0.00 32 GLN A N 11
ATOM 12930 C CA . GLN A 1 32 ? -3.040 4.667 10.051 1.00 0.00 32 GLN A CA 11
ATOM 12931 C C . GLN A 1 32 ? -2.211 4.027 8.944 1.00 0.00 32 GLN A C 11
ATOM 12932 O O . GLN A 1 32 ? -2.524 2.936 8.469 1.00 0.00 32 GLN A O 11
ATOM 12946 N N . PHE A 1 33 ? -1.147 4.717 8.549 1.00 0.00 33 PHE A N 11
ATOM 12947 C CA . PHE A 1 33 ? -0.248 4.230 7.513 1.00 0.00 33 PHE A CA 11
ATOM 12948 C C . PHE A 1 33 ? 0.357 2.892 7.928 1.00 0.00 33 PHE A C 11
ATOM 12949 O O . PHE A 1 33 ? 0.408 1.946 7.143 1.00 0.00 33 PHE A O 11
ATOM 12966 N N . ASP A 1 34 ? 0.790 2.823 9.181 1.00 0.00 34 ASP A N 11
ATOM 12967 C CA . ASP A 1 34 ? 1.380 1.610 9.738 1.00 0.00 34 ASP A CA 11
ATOM 12968 C C . ASP A 1 34 ? 0.407 0.440 9.657 1.00 0.00 34 ASP A C 11
ATOM 12969 O O . ASP A 1 34 ? 0.722 -0.599 9.074 1.00 0.00 34 ASP A O 11
ATOM 12978 N N . ASP A 1 35 ? -0.781 0.630 10.224 1.00 0.00 35 ASP A N 11
ATOM 12979 C CA . ASP A 1 35 ? -1.794 -0.425 10.277 1.00 0.00 35 ASP A CA 11
ATOM 12980 C C . ASP A 1 35 ? -2.136 -0.910 8.878 1.00 0.00 35 ASP A C 11
ATOM 12981 O O . ASP A 1 35 ? -2.271 -2.111 8.632 1.00 0.00 35 ASP A O 11
ATOM 12990 N N . ALA A 1 36 ? -2.252 0.032 7.956 1.00 0.00 36 ALA A N 11
ATOM 12991 C CA . ALA A 1 36 ? -2.590 -0.284 6.584 1.00 0.00 36 ALA A CA 11
ATOM 12992 C C . ALA A 1 36 ? -1.506 -1.119 5.911 1.00 0.00 36 ALA A C 11
ATOM 12993 O O . ALA A 1 36 ? -1.778 -2.224 5.440 1.00 0.00 36 ALA A O 11
ATOM 13000 N N . VAL A 1 37 ? -0.284 -0.594 5.881 1.00 0.00 37 VAL A N 11
ATOM 13001 C CA . VAL A 1 37 ? 0.815 -1.237 5.161 1.00 0.00 37 VAL A CA 11
ATOM 13002 C C . VAL A 1 37 ? 1.136 -2.618 5.732 1.00 0.00 37 VAL A C 11
ATOM 13003 O O . VAL A 1 37 ? 1.351 -3.569 4.975 1.00 0.00 37 VAL A O 11
ATOM 13016 N N . ASN A 1 38 ? 1.150 -2.734 7.060 1.00 0.00 38 ASN A N 11
ATOM 13017 C CA . ASN A 1 38 ? 1.439 -4.016 7.701 1.00 0.00 38 ASN A CA 11
ATOM 13018 C C . ASN A 1 38 ? 0.406 -5.059 7.307 1.00 0.00 38 ASN A C 11
ATOM 13019 O O . ASN A 1 38 ? 0.757 -6.176 6.937 1.00 0.00 38 ASN A O 11
ATOM 13030 N N . PHE A 1 39 ? -0.868 -4.683 7.364 1.00 0.00 39 PHE A N 11
ATOM 13031 C CA . PHE A 1 39 ? -1.948 -5.595 7.011 1.00 0.00 39 PHE A CA 11
ATOM 13032 C C . PHE A 1 39 ? -1.870 -5.997 5.539 1.00 0.00 39 PHE A C 11
ATOM 13033 O O . PHE A 1 39 ? -2.139 -7.147 5.188 1.00 0.00 39 PHE A O 11
ATOM 13050 N N . LEU A 1 40 ? -1.492 -5.052 4.683 1.00 0.00 40 LEU A N 11
ATOM 13051 C CA . LEU A 1 40 ? -1.366 -5.318 3.256 1.00 0.00 40 LEU A CA 11
ATOM 13052 C C . LEU A 1 40 ? -0.315 -6.391 3.003 1.00 0.00 40 LEU A C 11
ATOM 13053 O O . LEU A 1 40 ? -0.545 -7.336 2.249 1.00 0.00 40 LEU A O 11
ATOM 13069 N N . LYS A 1 41 ? 0.834 -6.246 3.648 1.00 0.00 41 LYS A N 11
ATOM 13070 C CA . LYS A 1 41 ? 1.916 -7.212 3.513 1.00 0.00 41 LYS A CA 11
ATOM 13071 C C . LYS A 1 41 ? 1.527 -8.529 4.179 1.00 0.00 41 LYS A C 11
ATOM 13072 O O . LYS A 1 41 ? 1.818 -9.612 3.673 1.00 0.00 41 LYS A O 11
ATOM 13091 N N . ARG A 1 42 ? 0.849 -8.407 5.310 1.00 0.00 42 ARG A N 11
ATOM 13092 C CA . ARG A 1 42 ? 0.419 -9.546 6.111 1.00 0.00 42 ARG A CA 11
ATOM 13093 C C . ARG A 1 42 ? -0.540 -10.448 5.329 1.00 0.00 42 ARG A C 11
ATOM 13094 O O . ARG A 1 42 ? -0.444 -11.674 5.388 1.00 0.00 42 ARG A O 11
ATOM 13115 N N . GLU A 1 43 ? -1.459 -9.836 4.592 1.00 0.00 43 GLU A N 11
ATOM 13116 C CA . GLU A 1 43 ? -2.410 -10.592 3.783 1.00 0.00 43 GLU A CA 11
ATOM 13117 C C . GLU A 1 43 ? -1.729 -11.088 2.507 1.00 0.00 43 GLU A C 11
ATOM 13118 O O . GLU A 1 43 ? -1.916 -12.231 2.092 1.00 0.00 43 GLU A O 11
ATOM 13130 N N . GLY A 1 44 ? -0.901 -10.235 1.918 1.00 0.00 44 GLY A N 11
ATOM 13131 C CA . GLY A 1 44 ? -0.196 -10.608 0.707 1.00 0.00 44 GLY A CA 11
ATOM 13132 C C . GLY A 1 44 ? -0.563 -9.733 -0.474 1.00 0.00 44 GLY A C 11
ATOM 13133 O O . GLY A 1 44 ? -0.701 -10.219 -1.595 1.00 0.00 44 GLY A O 11
ATOM 13137 N N . TYR A 1 45 ? -0.713 -8.439 -0.225 1.00 0.00 45 TYR A N 11
ATOM 13138 C CA . TYR A 1 45 ? -1.079 -7.493 -1.274 1.00 0.00 45 TYR A CA 11
ATOM 13139 C C . TYR A 1 45 ? 0.152 -6.890 -1.943 1.00 0.00 45 TYR A C 11
ATOM 13140 O O . TYR A 1 45 ? 0.110 -6.535 -3.121 1.00 0.00 45 TYR A O 11
ATOM 13158 N N . ILE A 1 46 ? 1.252 -6.775 -1.204 1.00 0.00 46 ILE A N 11
ATOM 13159 C CA . ILE A 1 46 ? 2.449 -6.149 -1.748 1.00 0.00 46 ILE A CA 11
ATOM 13160 C C . ILE A 1 46 ? 3.716 -6.827 -1.246 1.00 0.00 46 ILE A C 11
ATOM 13161 O O . ILE A 1 46 ? 3.707 -7.495 -0.216 1.00 0.00 46 ILE A O 11
ATOM 13177 N N . ILE A 1 47 ? 4.786 -6.674 -2.011 1.00 0.00 47 ILE A N 11
ATOM 13178 C CA . ILE A 1 47 ? 6.098 -7.192 -1.645 1.00 0.00 47 ILE A CA 11
ATOM 13179 C C . ILE A 1 47 ? 7.148 -6.110 -1.861 1.00 0.00 47 ILE A C 11
ATOM 13180 O O . ILE A 1 47 ? 6.814 -5.004 -2.281 1.00 0.00 47 ILE A O 11
ATOM 13196 N N . GLY A 1 48 ? 8.406 -6.421 -1.577 1.00 0.00 48 GLY A N 11
ATOM 13197 C CA . GLY A 1 48 ? 9.464 -5.434 -1.721 1.00 0.00 48 GLY A CA 11
ATOM 13198 C C . GLY A 1 48 ? 9.449 -4.431 -0.587 1.00 0.00 48 GLY A C 11
ATOM 13199 O O . GLY A 1 48 ? 10.036 -3.353 -0.683 1.00 0.00 48 GLY A O 11
ATOM 13203 N N . VAL A 1 49 ? 8.771 -4.799 0.487 1.00 0.00 49 VAL A N 11
ATOM 13204 C CA . VAL A 1 49 ? 8.619 -3.937 1.645 1.00 0.00 49 VAL A CA 11
ATOM 13205 C C . VAL A 1 49 ? 9.706 -4.233 2.668 1.00 0.00 49 VAL A C 11
ATOM 13206 O O . VAL A 1 49 ? 9.812 -5.356 3.168 1.00 0.00 49 VAL A O 11
ATOM 13219 N N . HIS A 1 50 ? 10.513 -3.230 2.976 1.00 0.00 50 HIS A N 11
ATOM 13220 C CA . HIS A 1 50 ? 11.630 -3.414 3.884 1.00 0.00 50 HIS A CA 11
ATOM 13221 C C . HIS A 1 50 ? 11.249 -3.032 5.312 1.00 0.00 50 HIS A C 11
ATOM 13222 O O . HIS A 1 50 ? 11.018 -1.860 5.614 1.00 0.00 50 HIS A O 11
ATOM 13237 N N . TYR A 1 51 ? 11.162 -4.028 6.180 1.00 0.00 51 TYR A N 11
ATOM 13238 C CA . TYR A 1 51 ? 11.007 -3.781 7.606 1.00 0.00 51 TYR A CA 11
ATOM 13239 C C . TYR A 1 51 ? 12.366 -3.438 8.193 1.00 0.00 51 TYR A C 11
ATOM 13240 O O . TYR A 1 51 ? 13.357 -4.100 7.880 1.00 0.00 51 TYR A O 11
ATOM 13258 N N . SER A 1 52 ? 12.426 -2.411 9.023 1.00 0.00 52 SER A N 11
ATOM 13259 C CA . SER A 1 52 ? 13.701 -1.977 9.573 1.00 0.00 52 SER A CA 11
ATOM 13260 C C . SER A 1 52 ? 13.625 -1.879 11.087 1.00 0.00 52 SER A C 11
ATOM 13261 O O . SER A 1 52 ? 14.061 -2.778 11.805 1.00 0.00 52 SER A O 11
ATOM 13269 N N . ASP A 1 53 ? 13.060 -0.787 11.561 1.00 0.00 53 ASP A N 11
ATOM 13270 C CA . ASP A 1 53 ? 12.881 -0.569 12.983 1.00 0.00 53 ASP A CA 11
ATOM 13271 C C . ASP A 1 53 ? 11.418 -0.774 13.360 1.00 0.00 53 ASP A C 11
ATOM 13272 O O . ASP A 1 53 ? 10.638 0.178 13.413 1.00 0.00 53 ASP A O 11
ATOM 13281 N N . ASP A 1 54 ? 11.044 -2.043 13.560 1.00 0.00 54 ASP A N 11
ATOM 13282 C CA . ASP A 1 54 ? 9.675 -2.426 13.937 1.00 0.00 54 ASP A CA 11
ATOM 13283 C C . ASP A 1 54 ? 8.682 -2.268 12.784 1.00 0.00 54 ASP A C 11
ATOM 13284 O O . ASP A 1 54 ? 7.782 -3.088 12.620 1.00 0.00 54 ASP A O 11
ATOM 13293 N N . ARG A 1 55 ? 8.865 -1.242 11.967 1.00 0.00 55 ARG A N 11
ATOM 13294 C CA . ARG A 1 55 ? 7.864 -0.889 10.979 1.00 0.00 55 ARG A CA 11
ATOM 13295 C C . ARG A 1 55 ? 8.417 -0.984 9.563 1.00 0.00 55 ARG A C 11
ATOM 13296 O O . ARG A 1 55 ? 9.627 -0.864 9.341 1.00 0.00 55 ARG A O 11
ATOM 13317 N N . PRO A 1 56 ? 7.525 -1.219 8.592 1.00 0.00 56 PRO A N 11
ATOM 13318 C CA . PRO A 1 56 ? 7.876 -1.233 7.173 1.00 0.00 56 PRO A CA 11
ATOM 13319 C C . PRO A 1 56 ? 8.202 0.163 6.648 1.00 0.00 56 PRO A C 11
ATOM 13320 O O . PRO A 1 56 ? 7.603 1.156 7.071 1.00 0.00 56 PRO A O 11
ATOM 13331 N N . HIS A 1 57 ? 9.162 0.242 5.740 1.00 0.00 57 HIS A N 11
ATOM 13332 C CA . HIS A 1 57 ? 9.511 1.507 5.112 1.00 0.00 57 HIS A CA 11
ATOM 13333 C C . HIS A 1 57 ? 9.410 1.384 3.601 1.00 0.00 57 HIS A C 11
ATOM 13334 O O . HIS A 1 57 ? 10.058 0.530 2.993 1.00 0.00 57 HIS A O 11
ATOM 13349 N N . LEU A 1 58 ? 8.574 2.224 3.005 1.00 0.00 58 LEU A N 11
ATOM 13350 C CA . LEU A 1 58 ? 8.382 2.222 1.563 1.00 0.00 58 LEU A CA 11
ATOM 13351 C C . LEU A 1 58 ? 9.310 3.230 0.907 1.00 0.00 58 LEU A C 11
ATOM 13352 O O . LEU A 1 58 ? 9.107 4.437 1.015 1.00 0.00 58 LEU A O 11
ATOM 13368 N N . TYR A 1 59 ? 10.338 2.727 0.243 1.00 0.00 59 TYR A N 11
ATOM 13369 C CA . TYR A 1 59 ? 11.315 3.582 -0.410 1.00 0.00 59 TYR A CA 11
ATOM 13370 C C . TYR A 1 59 ? 10.971 3.766 -1.880 1.00 0.00 59 TYR A C 11
ATOM 13371 O O . TYR A 1 59 ? 9.919 3.322 -2.336 1.00 0.00 59 TYR A O 11
ATOM 13389 N N . LYS A 1 60 ? 11.860 4.425 -2.611 1.00 0.00 60 LYS A N 11
ATOM 13390 C CA . LYS A 1 60 ? 11.606 4.778 -4.003 1.00 0.00 60 LYS A CA 11
ATOM 13391 C C . LYS A 1 60 ? 11.438 3.535 -4.870 1.00 0.00 60 LYS A C 11
ATOM 13392 O O . LYS A 1 60 ? 10.492 3.435 -5.648 1.00 0.00 60 LYS A O 11
ATOM 13411 N N . LEU A 1 61 ? 12.362 2.596 -4.739 1.00 0.00 61 LEU A N 11
ATOM 13412 C CA . LEU A 1 61 ? 12.302 1.356 -5.499 1.00 0.00 61 LEU A CA 11
ATOM 13413 C C . LEU A 1 61 ? 12.221 0.176 -4.544 1.00 0.00 61 LEU A C 11
ATOM 13414 O O . LEU A 1 61 ? 12.839 0.191 -3.476 1.00 0.00 61 LEU A O 11
ATOM 13430 N N . GLY A 1 62 ? 11.447 -0.830 -4.918 1.00 0.00 62 GLY A N 11
ATOM 13431 C CA . GLY A 1 62 ? 11.308 -2.006 -4.086 1.00 0.00 62 GLY A CA 11
ATOM 13432 C C . GLY A 1 62 ? 9.902 -2.578 -4.114 1.00 0.00 62 GLY A C 11
ATOM 13433 O O . GLY A 1 62 ? 9.697 -3.675 -4.636 1.00 0.00 62 GLY A O 11
ATOM 13437 N N . PRO A 1 63 ? 8.910 -1.850 -3.569 1.00 0.00 63 PRO A N 11
ATOM 13438 C CA . PRO A 1 63 ? 7.527 -2.337 -3.455 1.00 0.00 63 PRO A CA 11
ATOM 13439 C C . PRO A 1 63 ? 6.905 -2.752 -4.792 1.00 0.00 63 PRO A C 11
ATOM 13440 O O . PRO A 1 63 ? 6.881 -1.983 -5.751 1.00 0.00 63 PRO A O 11
ATOM 13451 N N . GLU A 1 64 ? 6.411 -3.984 -4.829 1.00 0.00 64 GLU A N 11
ATOM 13452 C CA . GLU A 1 64 ? 5.686 -4.514 -5.978 1.00 0.00 64 GLU A CA 11
ATOM 13453 C C . GLU A 1 64 ? 4.312 -4.987 -5.525 1.00 0.00 64 GLU A C 11
ATOM 13454 O O . GLU A 1 64 ? 4.179 -5.537 -4.431 1.00 0.00 64 GLU A O 11
ATOM 13466 N N . LEU A 1 65 ? 3.293 -4.776 -6.344 1.00 0.00 65 LEU A N 11
ATOM 13467 C CA . LEU A 1 65 ? 1.955 -5.245 -6.004 1.00 0.00 65 LEU A CA 11
ATOM 13468 C C . LEU A 1 65 ? 1.737 -6.653 -6.535 1.00 0.00 65 LEU A C 11
ATOM 13469 O O . LEU A 1 65 ? 2.138 -6.972 -7.655 1.00 0.00 65 LEU A O 11
ATOM 13485 N N . THR A 1 66 ? 1.108 -7.492 -5.726 1.00 0.00 66 THR A N 11
ATOM 13486 C CA . THR A 1 66 ? 0.893 -8.884 -6.082 1.00 0.00 66 THR A CA 11
ATOM 13487 C C . THR A 1 66 ? -0.329 -9.040 -6.977 1.00 0.00 66 THR A C 11
ATOM 13488 O O . THR A 1 66 ? -0.996 -8.058 -7.310 1.00 0.00 66 THR A O 11
ATOM 13499 N N . GLU A 1 67 ? -0.609 -10.282 -7.360 1.00 0.00 67 GLU A N 11
ATOM 13500 C CA . GLU A 1 67 ? -1.835 -10.620 -8.068 1.00 0.00 67 GLU A CA 11
ATOM 13501 C C . GLU A 1 67 ? -3.031 -10.136 -7.254 1.00 0.00 67 GLU A C 11
ATOM 13502 O O . GLU A 1 67 ? -3.930 -9.473 -7.771 1.00 0.00 67 GLU A O 11
ATOM 13514 N N . LYS A 1 68 ? -2.998 -10.449 -5.963 1.00 0.00 68 LYS A N 11
ATOM 13515 C CA . LYS A 1 68 ? -4.053 -10.062 -5.038 1.00 0.00 68 LYS A CA 11
ATOM 13516 C C . LYS A 1 68 ? -4.223 -8.546 -5.010 1.00 0.00 68 LYS A C 11
ATOM 13517 O O . LYS A 1 68 ? -5.334 -8.037 -5.162 1.00 0.00 68 LYS A O 11
ATOM 13536 N N . GLY A 1 69 ? -3.116 -7.834 -4.835 1.00 0.00 69 GLY A N 11
ATOM 13537 C CA . GLY A 1 69 ? -3.161 -6.386 -4.752 1.00 0.00 69 GLY A CA 11
ATOM 13538 C C . GLY A 1 69 ? -3.623 -5.737 -6.045 1.00 0.00 69 GLY A C 11
ATOM 13539 O O . GLY A 1 69 ? -4.481 -4.852 -6.032 1.00 0.00 69 GLY A O 11
ATOM 13543 N N . GLU A 1 70 ? -3.066 -6.190 -7.162 1.00 0.00 70 GLU A N 11
ATOM 13544 C CA . GLU A 1 70 ? -3.378 -5.621 -8.468 1.00 0.00 70 GLU A CA 11
ATOM 13545 C C . GLU A 1 70 ? -4.858 -5.791 -8.810 1.00 0.00 70 GLU A C 11
ATOM 13546 O O . GLU A 1 70 ? -5.507 -4.849 -9.270 1.00 0.00 70 GLU A O 11
ATOM 13558 N N . ASN A 1 71 ? -5.394 -6.982 -8.566 1.00 0.00 71 ASN A N 11
ATOM 13559 C CA . ASN A 1 71 ? -6.791 -7.268 -8.880 1.00 0.00 71 ASN A CA 11
ATOM 13560 C C . ASN A 1 71 ? -7.728 -6.577 -7.897 1.00 0.00 71 ASN A C 11
ATOM 13561 O O . ASN A 1 71 ? -8.845 -6.192 -8.254 1.00 0.00 71 ASN A O 11
ATOM 13572 N N . TYR A 1 72 ? -7.264 -6.409 -6.664 1.00 0.00 72 TYR A N 11
ATOM 13573 C CA . TYR A 1 72 ? -8.068 -5.787 -5.617 1.00 0.00 72 TYR A CA 11
ATOM 13574 C C . TYR A 1 72 ? -8.318 -4.318 -5.938 1.00 0.00 72 TYR A C 11
ATOM 13575 O O . TYR A 1 72 ? -9.362 -3.765 -5.587 1.00 0.00 72 TYR A O 11
ATOM 13593 N N . LEU A 1 73 ? -7.354 -3.695 -6.615 1.00 0.00 73 LEU A N 11
ATOM 13594 C CA . LEU A 1 73 ? -7.477 -2.299 -7.021 1.00 0.00 73 LEU A CA 11
ATOM 13595 C C . LEU A 1 73 ? -8.719 -2.093 -7.883 1.00 0.00 73 LEU A C 11
ATOM 13596 O O . LEU A 1 73 ? -9.431 -1.101 -7.737 1.00 0.00 73 LEU A O 11
ATOM 13612 N N . LYS A 1 74 ? -8.982 -3.047 -8.768 1.00 0.00 74 LYS A N 11
ATOM 13613 C CA . LYS A 1 74 ? -10.142 -2.975 -9.647 1.00 0.00 74 LYS A CA 11
ATOM 13614 C C . LYS A 1 74 ? -11.432 -3.083 -8.841 1.00 0.00 74 LYS A C 11
ATOM 13615 O O . LYS A 1 74 ? -12.377 -2.322 -9.063 1.00 0.00 74 LYS A O 11
ATOM 13634 N N . GLU A 1 75 ? -11.455 -4.007 -7.889 1.00 0.00 75 GLU A N 11
ATOM 13635 C CA . GLU A 1 75 ? -12.646 -4.242 -7.084 1.00 0.00 75 GLU A CA 11
ATOM 13636 C C . GLU A 1 75 ? -12.962 -3.036 -6.208 1.00 0.00 75 GLU A C 11
ATOM 13637 O O . GLU A 1 75 ? -14.104 -2.583 -6.143 1.00 0.00 75 GLU A O 11
ATOM 13649 N N . ASN A 1 76 ? -11.944 -2.517 -5.541 1.00 0.00 76 ASN A N 11
ATOM 13650 C CA . ASN A 1 76 ? -12.121 -1.399 -4.624 1.00 0.00 76 ASN A CA 11
ATOM 13651 C C . ASN A 1 76 ? -11.982 -0.071 -5.368 1.00 0.00 76 ASN A C 11
ATOM 13652 O O . ASN A 1 76 ? -11.996 0.994 -4.761 1.00 0.00 76 ASN A O 11
ATOM 13663 N N . GLY A 1 77 ? -11.841 -0.153 -6.689 1.00 0.00 77 GLY A N 11
ATOM 13664 C CA . GLY A 1 77 ? -11.758 1.039 -7.522 1.00 0.00 77 GLY A CA 11
ATOM 13665 C C . GLY A 1 77 ? -12.887 2.025 -7.268 1.00 0.00 77 GLY A C 11
ATOM 13666 O O . GLY A 1 77 ? -12.692 3.237 -7.363 1.00 0.00 77 GLY A O 11
ATOM 13670 N N . THR A 1 78 ? -14.068 1.510 -6.956 1.00 0.00 78 THR A N 11
ATOM 13671 C CA . THR A 1 78 ? -15.184 2.360 -6.588 1.00 0.00 78 THR A CA 11
ATOM 13672 C C . THR A 1 78 ? -15.067 2.746 -5.110 1.00 0.00 78 THR A C 11
ATOM 13673 O O . THR A 1 78 ? -15.551 2.048 -4.215 1.00 0.00 78 THR A O 11
ATOM 13684 N N . TRP A 1 79 ? -14.374 3.845 -4.859 1.00 0.00 79 TRP A N 11
ATOM 13685 C CA . TRP A 1 79 ? -14.064 4.261 -3.502 1.00 0.00 79 TRP A CA 11
ATOM 13686 C C . TRP A 1 79 ? -14.164 5.777 -3.364 1.00 0.00 79 TRP A C 11
ATOM 13687 O O . TRP A 1 79 ? -13.707 6.514 -4.240 1.00 0.00 79 TRP A O 11
ATOM 13708 N N . SER A 1 80 ? -14.786 6.217 -2.266 1.00 0.00 80 SER A N 11
ATOM 13709 C CA . SER A 1 80 ? -14.926 7.638 -1.919 1.00 0.00 80 SER A CA 11
ATOM 13710 C C . SER A 1 80 ? -15.596 8.439 -3.039 1.00 0.00 80 SER A C 11
ATOM 13711 O O . SER A 1 80 ? -16.270 7.876 -3.904 1.00 0.00 80 SER A O 11
ATOM 13719 N N . LYS A 1 81 ? -15.427 9.759 -3.001 1.00 0.00 81 LYS A N 11
ATOM 13720 C CA . LYS A 1 81 ? -16.040 10.642 -3.981 1.00 0.00 81 LYS A CA 11
ATOM 13721 C C . LYS A 1 81 ? -15.083 11.763 -4.386 1.00 0.00 81 LYS A C 11
ATOM 13722 O O . LYS A 1 81 ? -13.906 11.753 -4.014 1.00 0.00 81 LYS A O 11
ATOM 13741 N N . ALA A 1 82 ? -15.602 12.727 -5.141 1.00 0.00 82 ALA A N 11
ATOM 13742 C CA . ALA A 1 82 ? -14.786 13.789 -5.720 1.00 0.00 82 ALA A CA 11
ATOM 13743 C C . ALA A 1 82 ? -14.298 14.796 -4.676 1.00 0.00 82 ALA A C 11
ATOM 13744 O O . ALA A 1 82 ? -14.597 14.674 -3.489 1.00 0.00 82 ALA A O 11
ATOM 13751 N N . LYS A 1 5 ? -10.402 0.910 4.659 1.00 0.00 5 LYS A N 12
ATOM 13752 C CA . LYS A 1 5 ? -10.669 2.310 4.396 1.00 0.00 5 LYS A CA 12
ATOM 13753 C C . LYS A 1 5 ? -9.531 2.929 3.580 1.00 0.00 5 LYS A C 12
ATOM 13754 O O . LYS A 1 5 ? -9.769 3.732 2.677 1.00 0.00 5 LYS A O 12
ATOM 13773 N N . LEU A 1 6 ? -8.290 2.554 3.892 1.00 0.00 6 LEU A N 12
ATOM 13774 C CA . LEU A 1 6 ? -7.135 3.140 3.219 1.00 0.00 6 LEU A CA 12
ATOM 13775 C C . LEU A 1 6 ? -6.548 2.256 2.120 1.00 0.00 6 LEU A C 12
ATOM 13776 O O . LEU A 1 6 ? -5.750 2.747 1.322 1.00 0.00 6 LEU A O 12
ATOM 13792 N N . ARG A 1 7 ? -6.929 0.977 2.059 1.00 0.00 7 ARG A N 12
ATOM 13793 C CA . ARG A 1 7 ? -6.266 0.037 1.142 1.00 0.00 7 ARG A CA 12
ATOM 13794 C C . ARG A 1 7 ? -6.291 0.551 -0.294 1.00 0.00 7 ARG A C 12
ATOM 13795 O O . ARG A 1 7 ? -5.270 0.548 -0.980 1.00 0.00 7 ARG A O 12
ATOM 13816 N N . TYR A 1 8 ? -7.458 1.007 -0.727 1.00 0.00 8 TYR A N 12
ATOM 13817 C CA . TYR A 1 8 ? -7.626 1.541 -2.075 1.00 0.00 8 TYR A CA 12
ATOM 13818 C C . TYR A 1 8 ? -6.638 2.667 -2.345 1.00 0.00 8 TYR A C 12
ATOM 13819 O O . TYR A 1 8 ? -5.837 2.599 -3.279 1.00 0.00 8 TYR A O 12
ATOM 13837 N N . ALA A 1 9 ? -6.691 3.693 -1.506 1.00 0.00 9 ALA A N 12
ATOM 13838 C CA . ALA A 1 9 ? -5.872 4.879 -1.688 1.00 0.00 9 ALA A CA 12
ATOM 13839 C C . ALA A 1 9 ? -4.384 4.546 -1.624 1.00 0.00 9 ALA A C 12
ATOM 13840 O O . ALA A 1 9 ? -3.609 5.003 -2.460 1.00 0.00 9 ALA A O 12
ATOM 13847 N N . ILE A 1 10 ? -3.992 3.727 -0.654 1.00 0.00 10 ILE A N 12
ATOM 13848 C CA . ILE A 1 10 ? -2.589 3.357 -0.496 1.00 0.00 10 ILE A CA 12
ATOM 13849 C C . ILE A 1 10 ? -2.067 2.658 -1.748 1.00 0.00 10 ILE A C 12
ATOM 13850 O O . ILE A 1 10 ? -1.027 3.032 -2.289 1.00 0.00 10 ILE A O 12
ATOM 13866 N N . LEU A 1 11 ? -2.813 1.672 -2.224 1.00 0.00 11 LEU A N 12
ATOM 13867 C CA . LEU A 1 11 ? -2.390 0.874 -3.369 1.00 0.00 11 LEU A CA 12
ATOM 13868 C C . LEU A 1 11 ? -2.181 1.724 -4.621 1.00 0.00 11 LEU A C 12
ATOM 13869 O O . LEU A 1 11 ? -1.156 1.599 -5.291 1.00 0.00 11 LEU A O 12
ATOM 13885 N N . LYS A 1 12 ? -3.131 2.600 -4.936 1.00 0.00 12 LYS A N 12
ATOM 13886 C CA . LYS A 1 12 ? -3.033 3.396 -6.158 1.00 0.00 12 LYS A CA 12
ATOM 13887 C C . LYS A 1 12 ? -2.020 4.533 -6.023 1.00 0.00 12 LYS A C 12
ATOM 13888 O O . LYS A 1 12 ? -1.433 4.958 -7.017 1.00 0.00 12 LYS A O 12
ATOM 13907 N N . GLU A 1 13 ? -1.791 5.013 -4.804 1.00 0.00 13 GLU A N 12
ATOM 13908 C CA . GLU A 1 13 ? -0.788 6.053 -4.586 1.00 0.00 13 GLU A CA 12
ATOM 13909 C C . GLU A 1 13 ? 0.615 5.455 -4.616 1.00 0.00 13 GLU A C 12
ATOM 13910 O O . GLU A 1 13 ? 1.578 6.131 -4.968 1.00 0.00 13 GLU A O 12
ATOM 13922 N N . ILE A 1 14 ? 0.731 4.184 -4.250 1.00 0.00 14 ILE A N 12
ATOM 13923 C CA . ILE A 1 14 ? 1.997 3.475 -4.381 1.00 0.00 14 ILE A CA 12
ATOM 13924 C C . ILE A 1 14 ? 2.255 3.138 -5.846 1.00 0.00 14 ILE A C 12
ATOM 13925 O O . ILE A 1 14 ? 3.338 3.400 -6.374 1.00 0.00 14 ILE A O 12
ATOM 13941 N N . PHE A 1 15 ? 1.235 2.578 -6.495 1.00 0.00 15 PHE A N 12
ATOM 13942 C CA . PHE A 1 15 ? 1.323 2.154 -7.891 1.00 0.00 15 PHE A CA 12
ATOM 13943 C C . PHE A 1 15 ? 1.725 3.318 -8.796 1.00 0.00 15 PHE A C 12
ATOM 13944 O O . PHE A 1 15 ? 2.656 3.206 -9.592 1.00 0.00 15 PHE A O 12
ATOM 13961 N N . GLU A 1 16 ? 1.028 4.437 -8.654 1.00 0.00 16 GLU A N 12
ATOM 13962 C CA . GLU A 1 16 ? 1.270 5.600 -9.500 1.00 0.00 16 GLU A CA 12
ATOM 13963 C C . GLU A 1 16 ? 2.389 6.475 -8.939 1.00 0.00 16 GLU A C 12
ATOM 13964 O O . GLU A 1 16 ? 3.119 7.125 -9.689 1.00 0.00 16 GLU A O 12
ATOM 13976 N N . GLY A 1 17 ? 2.529 6.478 -7.619 1.00 0.00 17 GLY A N 12
ATOM 13977 C CA . GLY A 1 17 ? 3.502 7.341 -6.974 1.00 0.00 17 GLY A CA 12
ATOM 13978 C C . GLY A 1 17 ? 4.929 6.864 -7.149 1.00 0.00 17 GLY A C 12
ATOM 13979 O O . GLY A 1 17 ? 5.862 7.662 -7.051 1.00 0.00 17 GLY A O 12
ATOM 13983 N N . ASN A 1 18 ? 5.097 5.556 -7.374 1.00 0.00 18 ASN A N 12
ATOM 13984 C CA . ASN A 1 18 ? 6.415 4.948 -7.626 1.00 0.00 18 ASN A CA 12
ATOM 13985 C C . ASN A 1 18 ? 7.244 4.871 -6.339 1.00 0.00 18 ASN A C 12
ATOM 13986 O O . ASN A 1 18 ? 8.331 4.298 -6.333 1.00 0.00 18 ASN A O 12
ATOM 13997 N N . THR A 1 19 ? 6.698 5.430 -5.251 1.00 0.00 19 THR A N 12
ATOM 13998 C CA . THR A 1 19 ? 7.347 5.471 -3.929 1.00 0.00 19 THR A CA 12
ATOM 13999 C C . THR A 1 19 ? 8.726 6.161 -3.957 1.00 0.00 19 THR A C 12
ATOM 14000 O O . THR A 1 19 ? 9.376 6.253 -4.999 1.00 0.00 19 THR A O 12
ATOM 14011 N N . PRO A 1 20 ? 9.191 6.688 -2.810 1.00 0.00 20 PRO A N 12
ATOM 14012 C CA . PRO A 1 20 ? 8.476 6.642 -1.528 1.00 0.00 20 PRO A CA 12
ATOM 14013 C C . PRO A 1 20 ? 7.327 7.645 -1.451 1.00 0.00 20 PRO A C 12
ATOM 14014 O O . PRO A 1 20 ? 7.207 8.543 -2.285 1.00 0.00 20 PRO A O 12
ATOM 14025 N N . LEU A 1 21 ? 6.482 7.474 -0.447 1.00 0.00 21 LEU A N 12
ATOM 14026 C CA . LEU A 1 21 ? 5.473 8.464 -0.110 1.00 0.00 21 LEU A CA 12
ATOM 14027 C C . LEU A 1 21 ? 5.239 8.421 1.393 1.00 0.00 21 LEU A C 12
ATOM 14028 O O . LEU A 1 21 ? 5.013 7.352 1.964 1.00 0.00 21 LEU A O 12
ATOM 14044 N N . SER A 1 22 ? 5.334 9.568 2.033 1.00 0.00 22 SER A N 12
ATOM 14045 C CA . SER A 1 22 ? 5.186 9.646 3.472 1.00 0.00 22 SER A CA 12
ATOM 14046 C C . SER A 1 22 ? 3.712 9.677 3.851 1.00 0.00 22 SER A C 12
ATOM 14047 O O . SER A 1 22 ? 2.842 9.831 2.992 1.00 0.00 22 SER A O 12
ATOM 14055 N N . GLU A 1 23 ? 3.441 9.540 5.139 1.00 0.00 23 GLU A N 12
ATOM 14056 C CA . GLU A 1 23 ? 2.087 9.664 5.659 1.00 0.00 23 GLU A CA 12
ATOM 14057 C C . GLU A 1 23 ? 1.526 11.046 5.319 1.00 0.00 23 GLU A C 12
ATOM 14058 O O . GLU A 1 23 ? 0.354 11.185 4.961 1.00 0.00 23 GLU A O 12
ATOM 14070 N N . ASN A 1 24 ? 2.396 12.052 5.378 1.00 0.00 24 ASN A N 12
ATOM 14071 C CA . ASN A 1 24 ? 2.026 13.423 5.044 1.00 0.00 24 ASN A CA 12
ATOM 14072 C C . ASN A 1 24 ? 1.715 13.548 3.553 1.00 0.00 24 ASN A C 12
ATOM 14073 O O . ASN A 1 24 ? 0.925 14.397 3.140 1.00 0.00 24 ASN A O 12
ATOM 14084 N N . ASP A 1 25 ? 2.334 12.688 2.748 1.00 0.00 25 ASP A N 12
ATOM 14085 C CA . ASP A 1 25 ? 2.130 12.703 1.302 1.00 0.00 25 ASP A CA 12
ATOM 14086 C C . ASP A 1 25 ? 0.802 12.067 0.940 1.00 0.00 25 ASP A C 12
ATOM 14087 O O . ASP A 1 25 ? 0.010 12.639 0.191 1.00 0.00 25 ASP A O 12
ATOM 14096 N N . ILE A 1 26 ? 0.561 10.884 1.478 1.00 0.00 26 ILE A N 12
ATOM 14097 C CA . ILE A 1 26 ? -0.628 10.118 1.131 1.00 0.00 26 ILE A CA 12
ATOM 14098 C C . ILE A 1 26 ? -1.880 10.691 1.809 1.00 0.00 26 ILE A C 12
ATOM 14099 O O . ILE A 1 26 ? -2.982 10.603 1.266 1.00 0.00 26 ILE A O 12
ATOM 14115 N N . GLY A 1 27 ? -1.704 11.300 2.979 1.00 0.00 27 GLY A N 12
ATOM 14116 C CA . GLY A 1 27 ? -2.817 11.947 3.653 1.00 0.00 27 GLY A CA 12
ATOM 14117 C C . GLY A 1 27 ? -3.344 11.149 4.832 1.00 0.00 27 GLY A C 12
ATOM 14118 O O . GLY A 1 27 ? -4.540 11.174 5.121 1.00 0.00 27 GLY A O 12
ATOM 14122 N N . VAL A 1 28 ? -2.456 10.437 5.511 1.00 0.00 28 VAL A N 12
ATOM 14123 C CA . VAL A 1 28 ? -2.831 9.661 6.688 1.00 0.00 28 VAL A CA 12
ATOM 14124 C C . VAL A 1 28 ? -1.777 9.832 7.771 1.00 0.00 28 VAL A C 12
ATOM 14125 O O . VAL A 1 28 ? -0.736 10.432 7.531 1.00 0.00 28 VAL A O 12
ATOM 14138 N N . THR A 1 29 ? -2.055 9.329 8.962 1.00 0.00 29 THR A N 12
ATOM 14139 C CA . THR A 1 29 ? -1.074 9.345 10.036 1.00 0.00 29 THR A CA 12
ATOM 14140 C C . THR A 1 29 ? -0.150 8.138 9.947 1.00 0.00 29 THR A C 12
ATOM 14141 O O . THR A 1 29 ? -0.451 7.157 9.266 1.00 0.00 29 THR A O 12
ATOM 14152 N N . GLU A 1 30 ? 0.958 8.220 10.665 1.00 0.00 30 GLU A N 12
ATOM 14153 C CA . GLU A 1 30 ? 1.965 7.165 10.677 1.00 0.00 30 GLU A CA 12
ATOM 14154 C C . GLU A 1 30 ? 1.369 5.869 11.193 1.00 0.00 30 GLU A C 12
ATOM 14155 O O . GLU A 1 30 ? 1.623 4.790 10.658 1.00 0.00 30 GLU A O 12
ATOM 14167 N N . ASP A 1 31 ? 0.568 5.999 12.237 1.00 0.00 31 ASP A N 12
ATOM 14168 C CA . ASP A 1 31 ? -0.004 4.853 12.926 1.00 0.00 31 ASP A CA 12
ATOM 14169 C C . ASP A 1 31 ? -0.883 4.021 12.000 1.00 0.00 31 ASP A C 12
ATOM 14170 O O . ASP A 1 31 ? -0.686 2.812 11.863 1.00 0.00 31 ASP A O 12
ATOM 14179 N N . GLN A 1 32 ? -1.849 4.675 11.366 1.00 0.00 32 GLN A N 12
ATOM 14180 C CA . GLN A 1 32 ? -2.765 3.995 10.454 1.00 0.00 32 GLN A CA 12
ATOM 14181 C C . GLN A 1 32 ? -2.042 3.554 9.186 1.00 0.00 32 GLN A C 12
ATOM 14182 O O . GLN A 1 32 ? -2.462 2.611 8.516 1.00 0.00 32 GLN A O 12
ATOM 14196 N N . PHE A 1 33 ? -0.945 4.234 8.871 1.00 0.00 33 PHE A N 12
ATOM 14197 C CA . PHE A 1 33 ? -0.100 3.851 7.748 1.00 0.00 33 PHE A CA 12
ATOM 14198 C C . PHE A 1 33 ? 0.563 2.510 8.045 1.00 0.00 33 PHE A C 12
ATOM 14199 O O . PHE A 1 33 ? 0.444 1.566 7.269 1.00 0.00 33 PHE A O 12
ATOM 14216 N N . ASP A 1 34 ? 1.241 2.436 9.187 1.00 0.00 34 ASP A N 12
ATOM 14217 C CA . ASP A 1 34 ? 1.854 1.192 9.657 1.00 0.00 34 ASP A CA 12
ATOM 14218 C C . ASP A 1 34 ? 0.806 0.090 9.717 1.00 0.00 34 ASP A C 12
ATOM 14219 O O . ASP A 1 34 ? 1.005 -1.008 9.197 1.00 0.00 34 ASP A O 12
ATOM 14228 N N . ASP A 1 35 ? -0.323 0.426 10.330 1.00 0.00 35 ASP A N 12
ATOM 14229 C CA . ASP A 1 35 ? -1.439 -0.496 10.507 1.00 0.00 35 ASP A CA 12
ATOM 14230 C C . ASP A 1 35 ? -1.864 -1.131 9.186 1.00 0.00 35 ASP A C 12
ATOM 14231 O O . ASP A 1 35 ? -1.866 -2.355 9.046 1.00 0.00 35 ASP A O 12
ATOM 14240 N N . ALA A 1 36 ? -2.204 -0.291 8.215 1.00 0.00 36 ALA A N 12
ATOM 14241 C CA . ALA A 1 36 ? -2.721 -0.766 6.940 1.00 0.00 36 ALA A CA 12
ATOM 14242 C C . ALA A 1 36 ? -1.642 -1.457 6.111 1.00 0.00 36 ALA A C 12
ATOM 14243 O O . ALA A 1 36 ? -1.872 -2.538 5.571 1.00 0.00 36 ALA A O 12
ATOM 14250 N N . VAL A 1 37 ? -0.464 -0.842 6.023 1.00 0.00 37 VAL A N 12
ATOM 14251 C CA . VAL A 1 37 ? 0.627 -1.395 5.219 1.00 0.00 37 VAL A CA 12
ATOM 14252 C C . VAL A 1 37 ? 1.054 -2.765 5.740 1.00 0.00 37 VAL A C 12
ATOM 14253 O O . VAL A 1 37 ? 1.237 -3.704 4.961 1.00 0.00 37 VAL A O 12
ATOM 14266 N N . ASN A 1 38 ? 1.186 -2.886 7.055 1.00 0.00 38 ASN A N 12
ATOM 14267 C CA . ASN A 1 38 ? 1.574 -4.152 7.665 1.00 0.00 38 ASN A CA 12
ATOM 14268 C C . ASN A 1 38 ? 0.490 -5.203 7.476 1.00 0.00 38 ASN A C 12
ATOM 14269 O O . ASN A 1 38 ? 0.790 -6.379 7.279 1.00 0.00 38 ASN A O 12
ATOM 14280 N N . PHE A 1 39 ? -0.765 -4.772 7.511 1.00 0.00 39 PHE A N 12
ATOM 14281 C CA . PHE A 1 39 ? -1.883 -5.677 7.288 1.00 0.00 39 PHE A CA 12
ATOM 14282 C C . PHE A 1 39 ? -1.904 -6.142 5.833 1.00 0.00 39 PHE A C 12
ATOM 14283 O O . PHE A 1 39 ? -2.125 -7.321 5.548 1.00 0.00 39 PHE A O 12
ATOM 14300 N N . LEU A 1 40 ? -1.657 -5.211 4.915 1.00 0.00 40 LEU A N 12
ATOM 14301 C CA . LEU A 1 40 ? -1.578 -5.536 3.493 1.00 0.00 40 LEU A CA 12
ATOM 14302 C C . LEU A 1 40 ? -0.434 -6.509 3.232 1.00 0.00 40 LEU A C 12
ATOM 14303 O O . LEU A 1 40 ? -0.549 -7.415 2.408 1.00 0.00 40 LEU A O 12
ATOM 14319 N N . LYS A 1 41 ? 0.663 -6.315 3.948 1.00 0.00 41 LYS A N 12
ATOM 14320 C CA . LYS A 1 41 ? 1.824 -7.188 3.839 1.00 0.00 41 LYS A CA 12
ATOM 14321 C C . LYS A 1 41 ? 1.522 -8.557 4.458 1.00 0.00 41 LYS A C 12
ATOM 14322 O O . LYS A 1 41 ? 2.113 -9.570 4.083 1.00 0.00 41 LYS A O 12
ATOM 14341 N N . ARG A 1 42 ? 0.584 -8.569 5.397 1.00 0.00 42 ARG A N 12
ATOM 14342 C CA . ARG A 1 42 ? 0.228 -9.776 6.130 1.00 0.00 42 ARG A CA 12
ATOM 14343 C C . ARG A 1 42 ? -0.500 -10.768 5.222 1.00 0.00 42 ARG A C 12
ATOM 14344 O O . ARG A 1 42 ? -0.092 -11.922 5.104 1.00 0.00 42 ARG A O 12
ATOM 14365 N N . GLU A 1 43 ? -1.577 -10.315 4.579 1.00 0.00 43 GLU A N 12
ATOM 14366 C CA . GLU A 1 43 ? -2.342 -11.178 3.676 1.00 0.00 43 GLU A CA 12
ATOM 14367 C C . GLU A 1 43 ? -1.664 -11.277 2.313 1.00 0.00 43 GLU A C 12
ATOM 14368 O O . GLU A 1 43 ? -1.928 -12.196 1.535 1.00 0.00 43 GLU A O 12
ATOM 14380 N N . GLY A 1 44 ? -0.805 -10.315 2.018 1.00 0.00 44 GLY A N 12
ATOM 14381 C CA . GLY A 1 44 ? -0.068 -10.342 0.774 1.00 0.00 44 GLY A CA 12
ATOM 14382 C C . GLY A 1 44 ? -0.761 -9.579 -0.337 1.00 0.00 44 GLY A C 12
ATOM 14383 O O . GLY A 1 44 ? -1.092 -10.149 -1.377 1.00 0.00 44 GLY A O 12
ATOM 14387 N N . TYR A 1 45 ? -1.007 -8.298 -0.110 1.00 0.00 45 TYR A N 12
ATOM 14388 C CA . TYR A 1 45 ? -1.541 -7.425 -1.149 1.00 0.00 45 TYR A CA 12
ATOM 14389 C C . TYR A 1 45 ? -0.398 -6.674 -1.823 1.00 0.00 45 TYR A C 12
ATOM 14390 O O . TYR A 1 45 ? -0.438 -6.391 -3.022 1.00 0.00 45 TYR A O 12
ATOM 14408 N N . ILE A 1 46 ? 0.624 -6.366 -1.035 1.00 0.00 46 ILE A N 12
ATOM 14409 C CA . ILE A 1 46 ? 1.815 -5.694 -1.534 1.00 0.00 46 ILE A CA 12
ATOM 14410 C C . ILE A 1 46 ? 3.065 -6.282 -0.888 1.00 0.00 46 ILE A C 12
ATOM 14411 O O . ILE A 1 46 ? 3.012 -6.781 0.238 1.00 0.00 46 ILE A O 12
ATOM 14427 N N . ILE A 1 47 ? 4.173 -6.242 -1.612 1.00 0.00 47 ILE A N 12
ATOM 14428 C CA . ILE A 1 47 ? 5.442 -6.760 -1.114 1.00 0.00 47 ILE A CA 12
ATOM 14429 C C . ILE A 1 47 ? 6.558 -5.770 -1.414 1.00 0.00 47 ILE A C 12
ATOM 14430 O O . ILE A 1 47 ? 6.311 -4.704 -1.977 1.00 0.00 47 ILE A O 12
ATOM 14446 N N . GLY A 1 48 ? 7.774 -6.113 -1.019 1.00 0.00 48 GLY A N 12
ATOM 14447 C CA . GLY A 1 48 ? 8.909 -5.251 -1.277 1.00 0.00 48 GLY A CA 12
ATOM 14448 C C . GLY A 1 48 ? 9.066 -4.185 -0.216 1.00 0.00 48 GLY A C 12
ATOM 14449 O O . GLY A 1 48 ? 9.937 -3.314 -0.314 1.00 0.00 48 GLY A O 12
ATOM 14453 N N . VAL A 1 49 ? 8.221 -4.254 0.804 1.00 0.00 49 VAL A N 12
ATOM 14454 C CA . VAL A 1 49 ? 8.271 -3.308 1.904 1.00 0.00 49 VAL A CA 12
ATOM 14455 C C . VAL A 1 49 ? 9.581 -3.460 2.661 1.00 0.00 49 VAL A C 12
ATOM 14456 O O . VAL A 1 49 ? 9.833 -4.487 3.288 1.00 0.00 49 VAL A O 12
ATOM 14469 N N . HIS A 1 50 ? 10.418 -2.436 2.586 1.00 0.00 50 HIS A N 12
ATOM 14470 C CA . HIS A 1 50 ? 11.709 -2.468 3.248 1.00 0.00 50 HIS A CA 12
ATOM 14471 C C . HIS A 1 50 ? 11.535 -2.150 4.722 1.00 0.00 50 HIS A C 12
ATOM 14472 O O . HIS A 1 50 ? 11.197 -1.029 5.099 1.00 0.00 50 HIS A O 12
ATOM 14487 N N . TYR A 1 51 ? 11.735 -3.155 5.547 1.00 0.00 51 TYR A N 12
ATOM 14488 C CA . TYR A 1 51 ? 11.524 -3.008 6.969 1.00 0.00 51 TYR A CA 12
ATOM 14489 C C . TYR A 1 51 ? 12.824 -2.634 7.656 1.00 0.00 51 TYR A C 12
ATOM 14490 O O . TYR A 1 51 ? 13.854 -3.262 7.434 1.00 0.00 51 TYR A O 12
ATOM 14508 N N . SER A 1 52 ? 12.781 -1.604 8.480 1.00 0.00 52 SER A N 12
ATOM 14509 C CA . SER A 1 52 ? 13.944 -1.210 9.257 1.00 0.00 52 SER A CA 12
ATOM 14510 C C . SER A 1 52 ? 13.848 -1.802 10.660 1.00 0.00 52 SER A C 12
ATOM 14511 O O . SER A 1 52 ? 14.457 -1.292 11.602 1.00 0.00 52 SER A O 12
ATOM 14519 N N . ASP A 1 53 ? 13.074 -2.890 10.765 1.00 0.00 53 ASP A N 12
ATOM 14520 C CA . ASP A 1 53 ? 12.807 -3.596 12.031 1.00 0.00 53 ASP A CA 12
ATOM 14521 C C . ASP A 1 53 ? 11.901 -2.776 12.946 1.00 0.00 53 ASP A C 12
ATOM 14522 O O . ASP A 1 53 ? 10.907 -3.282 13.470 1.00 0.00 53 ASP A O 12
ATOM 14531 N N . ASP A 1 54 ? 12.256 -1.516 13.133 1.00 0.00 54 ASP A N 12
ATOM 14532 C CA . ASP A 1 54 ? 11.448 -0.584 13.908 1.00 0.00 54 ASP A CA 12
ATOM 14533 C C . ASP A 1 54 ? 10.125 -0.303 13.205 1.00 0.00 54 ASP A C 12
ATOM 14534 O O . ASP A 1 54 ? 9.052 -0.555 13.753 1.00 0.00 54 ASP A O 12
ATOM 14543 N N . ARG A 1 55 ? 10.216 0.217 11.988 1.00 0.00 55 ARG A N 12
ATOM 14544 C CA . ARG A 1 55 ? 9.039 0.534 11.193 1.00 0.00 55 ARG A CA 12
ATOM 14545 C C . ARG A 1 55 ? 9.278 0.205 9.723 1.00 0.00 55 ARG A C 12
ATOM 14546 O O . ARG A 1 55 ? 10.423 -0.010 9.308 1.00 0.00 55 ARG A O 12
ATOM 14567 N N . PRO A 1 56 ? 8.201 0.135 8.925 1.00 0.00 56 PRO A N 12
ATOM 14568 C CA . PRO A 1 56 ? 8.285 -0.084 7.483 1.00 0.00 56 PRO A CA 12
ATOM 14569 C C . PRO A 1 56 ? 8.648 1.198 6.743 1.00 0.00 56 PRO A C 12
ATOM 14570 O O . PRO A 1 56 ? 8.124 2.269 7.046 1.00 0.00 56 PRO A O 12
ATOM 14581 N N . HIS A 1 57 ? 9.557 1.090 5.787 1.00 0.00 57 HIS A N 12
ATOM 14582 C CA . HIS A 1 57 ? 9.950 2.233 4.976 1.00 0.00 57 HIS A CA 12
ATOM 14583 C C . HIS A 1 57 ? 9.886 1.878 3.498 1.00 0.00 57 HIS A C 12
ATOM 14584 O O . HIS A 1 57 ? 10.506 0.915 3.044 1.00 0.00 57 HIS A O 12
ATOM 14599 N N . LEU A 1 58 ? 9.119 2.654 2.754 1.00 0.00 58 LEU A N 12
ATOM 14600 C CA . LEU A 1 58 ? 8.946 2.412 1.333 1.00 0.00 58 LEU A CA 12
ATOM 14601 C C . LEU A 1 58 ? 10.047 3.091 0.538 1.00 0.00 58 LEU A C 12
ATOM 14602 O O . LEU A 1 58 ? 9.901 4.234 0.128 1.00 0.00 58 LEU A O 12
ATOM 14618 N N . TYR A 1 59 ? 11.162 2.395 0.361 1.00 0.00 59 TYR A N 12
ATOM 14619 C CA . TYR A 1 59 ? 12.258 2.913 -0.450 1.00 0.00 59 TYR A CA 12
ATOM 14620 C C . TYR A 1 59 ? 11.880 2.887 -1.928 1.00 0.00 59 TYR A C 12
ATOM 14621 O O . TYR A 1 59 ? 10.892 2.262 -2.306 1.00 0.00 59 TYR A O 12
ATOM 14639 N N . LYS A 1 60 ? 12.670 3.562 -2.754 1.00 0.00 60 LYS A N 12
ATOM 14640 C CA . LYS A 1 60 ? 12.326 3.768 -4.159 1.00 0.00 60 LYS A CA 12
ATOM 14641 C C . LYS A 1 60 ? 12.219 2.443 -4.917 1.00 0.00 60 LYS A C 12
ATOM 14642 O O . LYS A 1 60 ? 11.255 2.217 -5.649 1.00 0.00 60 LYS A O 12
ATOM 14661 N N . LEU A 1 61 ? 13.201 1.566 -4.741 1.00 0.00 61 LEU A N 12
ATOM 14662 C CA . LEU A 1 61 ? 13.173 0.264 -5.394 1.00 0.00 61 LEU A CA 12
ATOM 14663 C C . LEU A 1 61 ? 12.810 -0.819 -4.388 1.00 0.00 61 LEU A C 12
ATOM 14664 O O . LEU A 1 61 ? 13.575 -1.108 -3.468 1.00 0.00 61 LEU A O 12
ATOM 14680 N N . GLY A 1 62 ? 11.642 -1.415 -4.560 1.00 0.00 62 GLY A N 12
ATOM 14681 C CA . GLY A 1 62 ? 11.212 -2.454 -3.648 1.00 0.00 62 GLY A CA 12
ATOM 14682 C C . GLY A 1 62 ? 9.715 -2.698 -3.680 1.00 0.00 62 GLY A C 12
ATOM 14683 O O . GLY A 1 62 ? 9.287 -3.795 -4.021 1.00 0.00 62 GLY A O 12
ATOM 14687 N N . PRO A 1 63 ? 8.896 -1.692 -3.310 1.00 0.00 63 PRO A N 12
ATOM 14688 C CA . PRO A 1 63 ? 7.431 -1.828 -3.259 1.00 0.00 63 PRO A CA 12
ATOM 14689 C C . PRO A 1 63 ? 6.829 -2.375 -4.552 1.00 0.00 63 PRO A C 12
ATOM 14690 O O . PRO A 1 63 ? 6.926 -1.761 -5.617 1.00 0.00 63 PRO A O 12
ATOM 14701 N N . GLU A 1 64 ? 6.216 -3.543 -4.440 1.00 0.00 64 GLU A N 12
ATOM 14702 C CA . GLU A 1 64 ? 5.550 -4.187 -5.559 1.00 0.00 64 GLU A CA 12
ATOM 14703 C C . GLU A 1 64 ? 4.144 -4.593 -5.147 1.00 0.00 64 GLU A C 12
ATOM 14704 O O . GLU A 1 64 ? 3.849 -4.706 -3.957 1.00 0.00 64 GLU A O 12
ATOM 14716 N N . LEU A 1 65 ? 3.281 -4.815 -6.122 1.00 0.00 65 LEU A N 12
ATOM 14717 C CA . LEU A 1 65 ? 1.926 -5.259 -5.845 1.00 0.00 65 LEU A CA 12
ATOM 14718 C C . LEU A 1 65 ? 1.776 -6.730 -6.206 1.00 0.00 65 LEU A C 12
ATOM 14719 O O . LEU A 1 65 ? 2.423 -7.216 -7.134 1.00 0.00 65 LEU A O 12
ATOM 14735 N N . THR A 1 66 ? 0.933 -7.440 -5.474 1.00 0.00 66 THR A N 12
ATOM 14736 C CA . THR A 1 66 ? 0.665 -8.834 -5.776 1.00 0.00 66 THR A CA 12
ATOM 14737 C C . THR A 1 66 ? -0.537 -8.938 -6.703 1.00 0.00 66 THR A C 12
ATOM 14738 O O . THR A 1 66 ? -1.232 -7.947 -6.937 1.00 0.00 66 THR A O 12
ATOM 14749 N N . GLU A 1 67 ? -0.787 -10.131 -7.222 1.00 0.00 67 GLU A N 12
ATOM 14750 C CA . GLU A 1 67 ? -1.968 -10.375 -8.038 1.00 0.00 67 GLU A CA 12
ATOM 14751 C C . GLU A 1 67 ? -3.220 -10.203 -7.190 1.00 0.00 67 GLU A C 12
ATOM 14752 O O . GLU A 1 67 ? -4.275 -9.810 -7.690 1.00 0.00 67 GLU A O 12
ATOM 14764 N N . LYS A 1 68 ? -3.083 -10.485 -5.899 1.00 0.00 68 LYS A N 12
ATOM 14765 C CA . LYS A 1 68 ? -4.169 -10.296 -4.948 1.00 0.00 68 LYS A CA 12
ATOM 14766 C C . LYS A 1 68 ? -4.539 -8.821 -4.875 1.00 0.00 68 LYS A C 12
ATOM 14767 O O . LYS A 1 68 ? -5.712 -8.465 -4.932 1.00 0.00 68 LYS A O 12
ATOM 14786 N N . GLY A 1 69 ? -3.521 -7.971 -4.765 1.00 0.00 69 GLY A N 12
ATOM 14787 C CA . GLY A 1 69 ? -3.745 -6.537 -4.694 1.00 0.00 69 GLY A CA 12
ATOM 14788 C C . GLY A 1 69 ? -4.153 -5.945 -6.029 1.00 0.00 69 GLY A C 12
ATOM 14789 O O . GLY A 1 69 ? -4.983 -5.039 -6.085 1.00 0.00 69 GLY A O 12
ATOM 14793 N N . GLU A 1 70 ? -3.573 -6.464 -7.103 1.00 0.00 70 GLU A N 12
ATOM 14794 C CA . GLU A 1 70 ? -3.883 -5.995 -8.450 1.00 0.00 70 GLU A CA 12
ATOM 14795 C C . GLU A 1 70 ? -5.354 -6.252 -8.765 1.00 0.00 70 GLU A C 12
ATOM 14796 O O . GLU A 1 70 ? -6.071 -5.356 -9.208 1.00 0.00 70 GLU A O 12
ATOM 14808 N N . ASN A 1 71 ? -5.809 -7.474 -8.518 1.00 0.00 71 ASN A N 12
ATOM 14809 C CA . ASN A 1 71 ? -7.208 -7.815 -8.744 1.00 0.00 71 ASN A CA 12
ATOM 14810 C C . ASN A 1 71 ? -8.096 -7.133 -7.709 1.00 0.00 71 ASN A C 12
ATOM 14811 O O . ASN A 1 71 ? -9.271 -6.873 -7.962 1.00 0.00 71 ASN A O 12
ATOM 14822 N N . TYR A 1 72 ? -7.519 -6.829 -6.549 1.00 0.00 72 TYR A N 12
ATOM 14823 C CA . TYR A 1 72 ? -8.229 -6.114 -5.495 1.00 0.00 72 TYR A CA 12
ATOM 14824 C C . TYR A 1 72 ? -8.618 -4.727 -5.984 1.00 0.00 72 TYR A C 12
ATOM 14825 O O . TYR A 1 72 ? -9.717 -4.247 -5.704 1.00 0.00 72 TYR A O 12
ATOM 14843 N N . LEU A 1 73 ? -7.708 -4.100 -6.735 1.00 0.00 73 LEU A N 12
ATOM 14844 C CA . LEU A 1 73 ? -7.955 -2.791 -7.336 1.00 0.00 73 LEU A CA 12
ATOM 14845 C C . LEU A 1 73 ? -9.235 -2.815 -8.162 1.00 0.00 73 LEU A C 12
ATOM 14846 O O . LEU A 1 73 ? -10.035 -1.888 -8.108 1.00 0.00 73 LEU A O 12
ATOM 14862 N N . LYS A 1 74 ? -9.426 -3.896 -8.903 1.00 0.00 74 LYS A N 12
ATOM 14863 C CA . LYS A 1 74 ? -10.604 -4.055 -9.746 1.00 0.00 74 LYS A CA 12
ATOM 14864 C C . LYS A 1 74 ? -11.873 -4.168 -8.904 1.00 0.00 74 LYS A C 12
ATOM 14865 O O . LYS A 1 74 ? -12.943 -3.722 -9.320 1.00 0.00 74 LYS A O 12
ATOM 14884 N N . GLU A 1 75 ? -11.744 -4.752 -7.719 1.00 0.00 75 GLU A N 12
ATOM 14885 C CA . GLU A 1 75 ? -12.882 -4.937 -6.826 1.00 0.00 75 GLU A CA 12
ATOM 14886 C C . GLU A 1 75 ? -13.245 -3.631 -6.125 1.00 0.00 75 GLU A C 12
ATOM 14887 O O . GLU A 1 75 ? -14.333 -3.088 -6.315 1.00 0.00 75 GLU A O 12
ATOM 14899 N N . ASN A 1 76 ? -12.316 -3.124 -5.324 1.00 0.00 76 ASN A N 12
ATOM 14900 C CA . ASN A 1 76 ? -12.569 -1.937 -4.505 1.00 0.00 76 ASN A CA 12
ATOM 14901 C C . ASN A 1 76 ? -12.424 -0.653 -5.321 1.00 0.00 76 ASN A C 12
ATOM 14902 O O . ASN A 1 76 ? -12.526 0.448 -4.784 1.00 0.00 76 ASN A O 12
ATOM 14913 N N . GLY A 1 77 ? -12.205 -0.809 -6.627 1.00 0.00 77 GLY A N 12
ATOM 14914 C CA . GLY A 1 77 ? -11.999 0.326 -7.514 1.00 0.00 77 GLY A CA 12
ATOM 14915 C C . GLY A 1 77 ? -13.191 1.262 -7.603 1.00 0.00 77 GLY A C 12
ATOM 14916 O O . GLY A 1 77 ? -13.104 2.320 -8.227 1.00 0.00 77 GLY A O 12
ATOM 14920 N N . THR A 1 78 ? -14.306 0.871 -6.998 1.00 0.00 78 THR A N 12
ATOM 14921 C CA . THR A 1 78 ? -15.481 1.723 -6.953 1.00 0.00 78 THR A CA 12
ATOM 14922 C C . THR A 1 78 ? -15.258 2.901 -5.997 1.00 0.00 78 THR A C 12
ATOM 14923 O O . THR A 1 78 ? -15.418 4.046 -6.402 1.00 0.00 78 THR A O 12
ATOM 14934 N N . TRP A 1 79 ? -14.866 2.593 -4.749 1.00 0.00 79 TRP A N 12
ATOM 14935 C CA . TRP A 1 79 ? -14.568 3.589 -3.697 1.00 0.00 79 TRP A CA 12
ATOM 14936 C C . TRP A 1 79 ? -15.389 4.878 -3.854 1.00 0.00 79 TRP A C 12
ATOM 14937 O O . TRP A 1 79 ? -14.832 5.974 -3.959 1.00 0.00 79 TRP A O 12
ATOM 14958 N N . SER A 1 80 ? -16.715 4.726 -3.865 1.00 0.00 80 SER A N 12
ATOM 14959 C CA . SER A 1 80 ? -17.643 5.835 -4.082 1.00 0.00 80 SER A CA 12
ATOM 14960 C C . SER A 1 80 ? -17.520 6.390 -5.510 1.00 0.00 80 SER A C 12
ATOM 14961 O O . SER A 1 80 ? -18.258 5.966 -6.405 1.00 0.00 80 SER A O 12
ATOM 14969 N N . LYS A 1 81 ? -16.584 7.326 -5.710 1.00 0.00 81 LYS A N 12
ATOM 14970 C CA . LYS A 1 81 ? -16.367 7.982 -7.009 1.00 0.00 81 LYS A CA 12
ATOM 14971 C C . LYS A 1 81 ? -17.643 8.640 -7.541 1.00 0.00 81 LYS A C 12
ATOM 14972 O O . LYS A 1 81 ? -17.769 8.885 -8.743 1.00 0.00 81 LYS A O 12
ATOM 14991 N N . ALA A 1 82 ? -18.570 8.945 -6.642 1.00 0.00 82 ALA A N 12
ATOM 14992 C CA . ALA A 1 82 ? -19.823 9.586 -7.018 1.00 0.00 82 ALA A CA 12
ATOM 14993 C C . ALA A 1 82 ? -19.755 11.080 -6.732 1.00 0.00 82 ALA A C 12
ATOM 14994 O O . ALA A 1 82 ? -18.693 11.579 -6.361 1.00 0.00 82 ALA A O 12
ATOM 15001 N N . LYS A 1 5 ? -11.197 -0.036 3.123 1.00 0.00 5 LYS A N 13
ATOM 15002 C CA . LYS A 1 5 ? -11.164 0.658 1.846 1.00 0.00 5 LYS A CA 13
ATOM 15003 C C . LYS A 1 5 ? -10.112 1.766 1.847 1.00 0.00 5 LYS A C 13
ATOM 15004 O O . LYS A 1 5 ? -9.701 2.245 0.791 1.00 0.00 5 LYS A O 13
ATOM 15023 N N . LEU A 1 6 ? -9.669 2.164 3.034 1.00 0.00 6 LEU A N 13
ATOM 15024 C CA . LEU A 1 6 ? -8.589 3.140 3.155 1.00 0.00 6 LEU A CA 13
ATOM 15025 C C . LEU A 1 6 ? -7.269 2.461 2.828 1.00 0.00 6 LEU A C 13
ATOM 15026 O O . LEU A 1 6 ? -6.351 3.065 2.269 1.00 0.00 6 LEU A O 13
ATOM 15042 N N . ARG A 1 7 ? -7.204 1.189 3.176 1.00 0.00 7 ARG A N 13
ATOM 15043 C CA . ARG A 1 7 ? -6.081 0.337 2.837 1.00 0.00 7 ARG A CA 13
ATOM 15044 C C . ARG A 1 7 ? -5.963 0.202 1.320 1.00 0.00 7 ARG A C 13
ATOM 15045 O O . ARG A 1 7 ? -4.872 0.019 0.782 1.00 0.00 7 ARG A O 13
ATOM 15066 N N . TYR A 1 8 ? -7.101 0.314 0.641 1.00 0.00 8 TYR A N 13
ATOM 15067 C CA . TYR A 1 8 ? -7.135 0.309 -0.816 1.00 0.00 8 TYR A CA 13
ATOM 15068 C C . TYR A 1 8 ? -6.521 1.589 -1.373 1.00 0.00 8 TYR A C 13
ATOM 15069 O O . TYR A 1 8 ? -5.784 1.558 -2.361 1.00 0.00 8 TYR A O 13
ATOM 15087 N N . ALA A 1 9 ? -6.835 2.717 -0.739 1.00 0.00 9 ALA A N 13
ATOM 15088 C CA . ALA A 1 9 ? -6.293 4.004 -1.156 1.00 0.00 9 ALA A CA 13
ATOM 15089 C C . ALA A 1 9 ? -4.771 3.964 -1.154 1.00 0.00 9 ALA A C 13
ATOM 15090 O O . ALA A 1 9 ? -4.129 4.381 -2.113 1.00 0.00 9 ALA A O 13
ATOM 15097 N N . ILE A 1 10 ? -4.212 3.430 -0.077 1.00 0.00 10 ILE A N 13
ATOM 15098 C CA . ILE A 1 10 ? -2.769 3.274 0.052 1.00 0.00 10 ILE A CA 13
ATOM 15099 C C . ILE A 1 10 ? -2.198 2.493 -1.135 1.00 0.00 10 ILE A C 13
ATOM 15100 O O . ILE A 1 10 ? -1.233 2.929 -1.758 1.00 0.00 10 ILE A O 13
ATOM 15116 N N . LEU A 1 11 ? -2.817 1.357 -1.457 1.00 0.00 11 LEU A N 13
ATOM 15117 C CA . LEU A 1 11 ? -2.399 0.546 -2.604 1.00 0.00 11 LEU A CA 13
ATOM 15118 C C . LEU A 1 11 ? -2.415 1.364 -3.892 1.00 0.00 11 LEU A C 13
ATOM 15119 O O . LEU A 1 11 ? -1.484 1.295 -4.696 1.00 0.00 11 LEU A O 13
ATOM 15135 N N . LYS A 1 12 ? -3.472 2.148 -4.075 1.00 0.00 12 LYS A N 13
ATOM 15136 C CA . LYS A 1 12 ? -3.619 2.959 -5.274 1.00 0.00 12 LYS A CA 13
ATOM 15137 C C . LYS A 1 12 ? -2.532 4.027 -5.337 1.00 0.00 12 LYS A C 13
ATOM 15138 O O . LYS A 1 12 ? -1.897 4.216 -6.370 1.00 0.00 12 LYS A O 13
ATOM 15157 N N . GLU A 1 13 ? -2.308 4.701 -4.217 1.00 0.00 13 GLU A N 13
ATOM 15158 C CA . GLU A 1 13 ? -1.307 5.761 -4.143 1.00 0.00 13 GLU A CA 13
ATOM 15159 C C . GLU A 1 13 ? 0.106 5.204 -4.313 1.00 0.00 13 GLU A C 13
ATOM 15160 O O . GLU A 1 13 ? 0.995 5.892 -4.822 1.00 0.00 13 GLU A O 13
ATOM 15172 N N . ILE A 1 14 ? 0.312 3.958 -3.900 1.00 0.00 14 ILE A N 13
ATOM 15173 C CA . ILE A 1 14 ? 1.572 3.271 -4.162 1.00 0.00 14 ILE A CA 13
ATOM 15174 C C . ILE A 1 14 ? 1.779 3.138 -5.668 1.00 0.00 14 ILE A C 13
ATOM 15175 O O . ILE A 1 14 ? 2.849 3.448 -6.195 1.00 0.00 14 ILE A O 13
ATOM 15191 N N . PHE A 1 15 ? 0.725 2.709 -6.351 1.00 0.00 15 PHE A N 13
ATOM 15192 C CA . PHE A 1 15 ? 0.761 2.500 -7.791 1.00 0.00 15 PHE A CA 13
ATOM 15193 C C . PHE A 1 15 ? 0.904 3.834 -8.528 1.00 0.00 15 PHE A C 13
ATOM 15194 O O . PHE A 1 15 ? 1.681 3.952 -9.475 1.00 0.00 15 PHE A O 13
ATOM 15211 N N . GLU A 1 16 ? 0.159 4.835 -8.075 1.00 0.00 16 GLU A N 13
ATOM 15212 C CA . GLU A 1 16 ? 0.154 6.152 -8.710 1.00 0.00 16 GLU A CA 13
ATOM 15213 C C . GLU A 1 16 ? 1.468 6.900 -8.481 1.00 0.00 16 GLU A C 13
ATOM 15214 O O . GLU A 1 16 ? 1.976 7.569 -9.382 1.00 0.00 16 GLU A O 13
ATOM 15226 N N . GLY A 1 17 ? 2.008 6.794 -7.274 1.00 0.00 17 GLY A N 13
ATOM 15227 C CA . GLY A 1 17 ? 3.220 7.521 -6.933 1.00 0.00 17 GLY A CA 13
ATOM 15228 C C . GLY A 1 17 ? 4.484 6.797 -7.355 1.00 0.00 17 GLY A C 13
ATOM 15229 O O . GLY A 1 17 ? 5.542 7.415 -7.480 1.00 0.00 17 GLY A O 13
ATOM 15233 N N . ASN A 1 18 ? 4.367 5.481 -7.560 1.00 0.00 18 ASN A N 13
ATOM 15234 C CA . ASN A 1 18 ? 5.504 4.633 -7.934 1.00 0.00 18 ASN A CA 13
ATOM 15235 C C . ASN A 1 18 ? 6.535 4.604 -6.803 1.00 0.00 18 ASN A C 13
ATOM 15236 O O . ASN A 1 18 ? 7.695 4.258 -7.018 1.00 0.00 18 ASN A O 13
ATOM 15247 N N . THR A 1 19 ? 6.068 4.949 -5.595 1.00 0.00 19 THR A N 13
ATOM 15248 C CA . THR A 1 19 ? 6.884 5.007 -4.370 1.00 0.00 19 THR A CA 13
ATOM 15249 C C . THR A 1 19 ? 8.077 5.972 -4.480 1.00 0.00 19 THR A C 13
ATOM 15250 O O . THR A 1 19 ? 8.607 6.219 -5.562 1.00 0.00 19 THR A O 13
ATOM 15261 N N . PRO A 1 20 ? 8.505 6.560 -3.350 1.00 0.00 20 PRO A N 13
ATOM 15262 C CA . PRO A 1 20 ? 7.901 6.339 -2.041 1.00 0.00 20 PRO A CA 13
ATOM 15263 C C . PRO A 1 20 ? 6.734 7.286 -1.777 1.00 0.00 20 PRO A C 13
ATOM 15264 O O . PRO A 1 20 ? 6.595 8.322 -2.432 1.00 0.00 20 PRO A O 13
ATOM 15275 N N . LEU A 1 21 ? 5.894 6.926 -0.825 1.00 0.00 21 LEU A N 13
ATOM 15276 C CA . LEU A 1 21 ? 4.827 7.804 -0.388 1.00 0.00 21 LEU A CA 13
ATOM 15277 C C . LEU A 1 21 ? 4.828 7.885 1.128 1.00 0.00 21 LEU A C 13
ATOM 15278 O O . LEU A 1 21 ? 4.721 6.870 1.816 1.00 0.00 21 LEU A O 13
ATOM 15294 N N . SER A 1 22 ? 4.987 9.089 1.640 1.00 0.00 22 SER A N 13
ATOM 15295 C CA . SER A 1 22 ? 5.032 9.309 3.073 1.00 0.00 22 SER A CA 13
ATOM 15296 C C . SER A 1 22 ? 3.622 9.388 3.647 1.00 0.00 22 SER A C 13
ATOM 15297 O O . SER A 1 22 ? 2.651 9.552 2.906 1.00 0.00 22 SER A O 13
ATOM 15305 N N . GLU A 1 23 ? 3.518 9.275 4.964 1.00 0.00 23 GLU A N 13
ATOM 15306 C CA . GLU A 1 23 ? 2.244 9.405 5.660 1.00 0.00 23 GLU A CA 13
ATOM 15307 C C . GLU A 1 23 ? 1.631 10.785 5.393 1.00 0.00 23 GLU A C 13
ATOM 15308 O O . GLU A 1 23 ? 0.447 10.898 5.076 1.00 0.00 23 GLU A O 13
ATOM 15320 N N . ASN A 1 24 ? 2.457 11.826 5.476 1.00 0.00 24 ASN A N 13
ATOM 15321 C CA . ASN A 1 24 ? 2.008 13.191 5.199 1.00 0.00 24 ASN A CA 13
ATOM 15322 C C . ASN A 1 24 ? 1.736 13.386 3.710 1.00 0.00 24 ASN A C 13
ATOM 15323 O O . ASN A 1 24 ? 0.997 14.284 3.313 1.00 0.00 24 ASN A O 13
ATOM 15334 N N . ASP A 1 25 ? 2.336 12.527 2.897 1.00 0.00 25 ASP A N 13
ATOM 15335 C CA . ASP A 1 25 ? 2.208 12.610 1.444 1.00 0.00 25 ASP A CA 13
ATOM 15336 C C . ASP A 1 25 ? 0.886 12.001 0.984 1.00 0.00 25 ASP A C 13
ATOM 15337 O O . ASP A 1 25 ? 0.159 12.597 0.186 1.00 0.00 25 ASP A O 13
ATOM 15346 N N . ILE A 1 26 ? 0.573 10.815 1.507 1.00 0.00 26 ILE A N 13
ATOM 15347 C CA . ILE A 1 26 ? -0.690 10.145 1.207 1.00 0.00 26 ILE A CA 13
ATOM 15348 C C . ILE A 1 26 ? -1.836 10.886 1.903 1.00 0.00 26 ILE A C 13
ATOM 15349 O O . ILE A 1 26 ? -2.923 11.035 1.343 1.00 0.00 26 ILE A O 13
ATOM 15365 N N . GLY A 1 27 ? -1.578 11.381 3.110 1.00 0.00 27 GLY A N 13
ATOM 15366 C CA . GLY A 1 27 ? -2.570 12.177 3.805 1.00 0.00 27 GLY A CA 13
ATOM 15367 C C . GLY A 1 27 ? -3.137 11.486 5.029 1.00 0.00 27 GLY A C 13
ATOM 15368 O O . GLY A 1 27 ? -4.322 11.632 5.334 1.00 0.00 27 GLY A O 13
ATOM 15372 N N . VAL A 1 28 ? -2.300 10.736 5.735 1.00 0.00 28 VAL A N 13
ATOM 15373 C CA . VAL A 1 28 ? -2.716 10.062 6.961 1.00 0.00 28 VAL A CA 13
ATOM 15374 C C . VAL A 1 28 ? -1.607 10.134 8.000 1.00 0.00 28 VAL A C 13
ATOM 15375 O O . VAL A 1 28 ? -0.488 10.542 7.696 1.00 0.00 28 VAL A O 13
ATOM 15388 N N . THR A 1 29 ? -1.918 9.742 9.222 1.00 0.00 29 THR A N 13
ATOM 15389 C CA . THR A 1 29 ? -0.922 9.697 10.271 1.00 0.00 29 THR A CA 13
ATOM 15390 C C . THR A 1 29 ? -0.029 8.478 10.104 1.00 0.00 29 THR A C 13
ATOM 15391 O O . THR A 1 29 ? -0.399 7.518 9.420 1.00 0.00 29 THR A O 13
ATOM 15402 N N . GLU A 1 30 ? 1.141 8.519 10.728 1.00 0.00 30 GLU A N 13
ATOM 15403 C CA . GLU A 1 30 ? 2.080 7.405 10.675 1.00 0.00 30 GLU A CA 13
ATOM 15404 C C . GLU A 1 30 ? 1.411 6.155 11.200 1.00 0.00 30 GLU A C 13
ATOM 15405 O O . GLU A 1 30 ? 1.447 5.109 10.576 1.00 0.00 30 GLU A O 13
ATOM 15417 N N . ASP A 1 31 ? 0.788 6.307 12.357 1.00 0.00 31 ASP A N 13
ATOM 15418 C CA . ASP A 1 31 ? 0.108 5.223 13.050 1.00 0.00 31 ASP A CA 13
ATOM 15419 C C . ASP A 1 31 ? -0.782 4.418 12.107 1.00 0.00 31 ASP A C 13
ATOM 15420 O O . ASP A 1 31 ? -0.757 3.183 12.114 1.00 0.00 31 ASP A O 13
ATOM 15429 N N . GLN A 1 32 ? -1.551 5.117 11.281 1.00 0.00 32 GLN A N 13
ATOM 15430 C CA . GLN A 1 32 ? -2.419 4.456 10.320 1.00 0.00 32 GLN A CA 13
ATOM 15431 C C . GLN A 1 32 ? -1.614 3.889 9.153 1.00 0.00 32 GLN A C 13
ATOM 15432 O O . GLN A 1 32 ? -1.903 2.799 8.670 1.00 0.00 32 GLN A O 13
ATOM 15446 N N . PHE A 1 33 ? -0.599 4.631 8.715 1.00 0.00 33 PHE A N 13
ATOM 15447 C CA . PHE A 1 33 ? 0.246 4.209 7.597 1.00 0.00 33 PHE A CA 13
ATOM 15448 C C . PHE A 1 33 ? 1.027 2.945 7.959 1.00 0.00 33 PHE A C 13
ATOM 15449 O O . PHE A 1 33 ? 1.073 1.991 7.181 1.00 0.00 33 PHE A O 13
ATOM 15466 N N . ASP A 1 34 ? 1.630 2.955 9.144 1.00 0.00 34 ASP A N 13
ATOM 15467 C CA . ASP A 1 34 ? 2.350 1.799 9.677 1.00 0.00 34 ASP A CA 13
ATOM 15468 C C . ASP A 1 34 ? 1.469 0.560 9.655 1.00 0.00 34 ASP A C 13
ATOM 15469 O O . ASP A 1 34 ? 1.816 -0.459 9.053 1.00 0.00 34 ASP A O 13
ATOM 15478 N N . ASP A 1 35 ? 0.316 0.665 10.306 1.00 0.00 35 ASP A N 13
ATOM 15479 C CA . ASP A 1 35 ? -0.618 -0.451 10.398 1.00 0.00 35 ASP A CA 13
ATOM 15480 C C . ASP A 1 35 ? -1.125 -0.851 9.014 1.00 0.00 35 ASP A C 13
ATOM 15481 O O . ASP A 1 35 ? -1.351 -2.029 8.740 1.00 0.00 35 ASP A O 13
ATOM 15490 N N . ALA A 1 36 ? -1.284 0.139 8.140 1.00 0.00 36 ALA A N 13
ATOM 15491 C CA . ALA A 1 36 ? -1.739 -0.099 6.775 1.00 0.00 36 ALA A CA 13
ATOM 15492 C C . ALA A 1 36 ? -0.781 -1.013 6.023 1.00 0.00 36 ALA A C 13
ATOM 15493 O O . ALA A 1 36 ? -1.193 -2.030 5.463 1.00 0.00 36 ALA A O 13
ATOM 15500 N N . VAL A 1 37 ? 0.497 -0.652 6.024 1.00 0.00 37 VAL A N 13
ATOM 15501 C CA . VAL A 1 37 ? 1.507 -1.412 5.301 1.00 0.00 37 VAL A CA 13
ATOM 15502 C C . VAL A 1 37 ? 1.659 -2.811 5.890 1.00 0.00 37 VAL A C 13
ATOM 15503 O O . VAL A 1 37 ? 1.784 -3.795 5.157 1.00 0.00 37 VAL A O 13
ATOM 15516 N N . ASN A 1 38 ? 1.626 -2.902 7.213 1.00 0.00 38 ASN A N 13
ATOM 15517 C CA . ASN A 1 38 ? 1.739 -4.192 7.880 1.00 0.00 38 ASN A CA 13
ATOM 15518 C C . ASN A 1 38 ? 0.563 -5.090 7.519 1.00 0.00 38 ASN A C 13
ATOM 15519 O O . ASN A 1 38 ? 0.743 -6.280 7.253 1.00 0.00 38 ASN A O 13
ATOM 15530 N N . PHE A 1 39 ? -0.633 -4.509 7.486 1.00 0.00 39 PHE A N 13
ATOM 15531 C CA . PHE A 1 39 ? -1.843 -5.247 7.134 1.00 0.00 39 PHE A CA 13
ATOM 15532 C C . PHE A 1 39 ? -1.777 -5.737 5.691 1.00 0.00 39 PHE A C 13
ATOM 15533 O O . PHE A 1 39 ? -2.025 -6.911 5.411 1.00 0.00 39 PHE A O 13
ATOM 15550 N N . LEU A 1 40 ? -1.418 -4.835 4.782 1.00 0.00 40 LEU A N 13
ATOM 15551 C CA . LEU A 1 40 ? -1.366 -5.152 3.357 1.00 0.00 40 LEU A CA 13
ATOM 15552 C C . LEU A 1 40 ? -0.347 -6.251 3.073 1.00 0.00 40 LEU A C 13
ATOM 15553 O O . LEU A 1 40 ? -0.557 -7.099 2.206 1.00 0.00 40 LEU A O 13
ATOM 15569 N N . LYS A 1 41 ? 0.754 -6.234 3.810 1.00 0.00 41 LYS A N 13
ATOM 15570 C CA . LYS A 1 41 ? 1.812 -7.218 3.629 1.00 0.00 41 LYS A CA 13
ATOM 15571 C C . LYS A 1 41 ? 1.407 -8.564 4.236 1.00 0.00 41 LYS A C 13
ATOM 15572 O O . LYS A 1 41 ? 1.830 -9.622 3.768 1.00 0.00 41 LYS A O 13
ATOM 15591 N N . ARG A 1 42 ? 0.566 -8.516 5.261 1.00 0.00 42 ARG A N 13
ATOM 15592 C CA . ARG A 1 42 ? 0.141 -9.726 5.958 1.00 0.00 42 ARG A CA 13
ATOM 15593 C C . ARG A 1 42 ? -0.922 -10.473 5.153 1.00 0.00 42 ARG A C 13
ATOM 15594 O O . ARG A 1 42 ? -0.869 -11.696 5.018 1.00 0.00 42 ARG A O 13
ATOM 15615 N N . GLU A 1 43 ? -1.885 -9.730 4.617 1.00 0.00 43 GLU A N 13
ATOM 15616 C CA . GLU A 1 43 ? -2.949 -10.320 3.804 1.00 0.00 43 GLU A CA 13
ATOM 15617 C C . GLU A 1 43 ? -2.450 -10.673 2.408 1.00 0.00 43 GLU A C 13
ATOM 15618 O O . GLU A 1 43 ? -3.122 -11.385 1.657 1.00 0.00 43 GLU A O 13
ATOM 15630 N N . GLY A 1 44 ? -1.279 -10.171 2.061 1.00 0.00 44 GLY A N 13
ATOM 15631 C CA . GLY A 1 44 ? -0.691 -10.488 0.779 1.00 0.00 44 GLY A CA 13
ATOM 15632 C C . GLY A 1 44 ? -1.234 -9.627 -0.341 1.00 0.00 44 GLY A C 13
ATOM 15633 O O . GLY A 1 44 ? -1.697 -10.138 -1.359 1.00 0.00 44 GLY A O 13
ATOM 15637 N N . TYR A 1 45 ? -1.204 -8.320 -0.141 1.00 0.00 45 TYR A N 13
ATOM 15638 C CA . TYR A 1 45 ? -1.557 -7.377 -1.192 1.00 0.00 45 TYR A CA 13
ATOM 15639 C C . TYR A 1 45 ? -0.296 -6.854 -1.860 1.00 0.00 45 TYR A C 13
ATOM 15640 O O . TYR A 1 45 ? -0.247 -6.682 -3.079 1.00 0.00 45 TYR A O 13
ATOM 15658 N N . ILE A 1 46 ? 0.725 -6.613 -1.048 1.00 0.00 46 ILE A N 13
ATOM 15659 C CA . ILE A 1 46 ? 2.006 -6.136 -1.544 1.00 0.00 46 ILE A CA 13
ATOM 15660 C C . ILE A 1 46 ? 3.153 -6.838 -0.827 1.00 0.00 46 ILE A C 13
ATOM 15661 O O . ILE A 1 46 ? 3.021 -7.238 0.333 1.00 0.00 46 ILE A O 13
ATOM 15677 N N . ILE A 1 47 ? 4.263 -7.004 -1.530 1.00 0.00 47 ILE A N 13
ATOM 15678 C CA . ILE A 1 47 ? 5.453 -7.624 -0.962 1.00 0.00 47 ILE A CA 13
ATOM 15679 C C . ILE A 1 47 ? 6.683 -6.801 -1.317 1.00 0.00 47 ILE A C 13
ATOM 15680 O O . ILE A 1 47 ? 6.611 -5.898 -2.149 1.00 0.00 47 ILE A O 13
ATOM 15696 N N . GLY A 1 48 ? 7.804 -7.108 -0.686 1.00 0.00 48 GLY A N 13
ATOM 15697 C CA . GLY A 1 48 ? 9.019 -6.359 -0.936 1.00 0.00 48 GLY A CA 13
ATOM 15698 C C . GLY A 1 48 ? 9.109 -5.150 -0.032 1.00 0.00 48 GLY A C 13
ATOM 15699 O O . GLY A 1 48 ? 9.762 -4.157 -0.359 1.00 0.00 48 GLY A O 13
ATOM 15703 N N . VAL A 1 49 ? 8.435 -5.237 1.105 1.00 0.00 49 VAL A N 13
ATOM 15704 C CA . VAL A 1 49 ? 8.423 -4.156 2.075 1.00 0.00 49 VAL A CA 13
ATOM 15705 C C . VAL A 1 49 ? 9.701 -4.171 2.898 1.00 0.00 49 VAL A C 13
ATOM 15706 O O . VAL A 1 49 ? 10.088 -5.205 3.446 1.00 0.00 49 VAL A O 13
ATOM 15719 N N . HIS A 1 50 ? 10.361 -3.028 2.967 1.00 0.00 50 HIS A N 13
ATOM 15720 C CA . HIS A 1 50 ? 11.602 -2.911 3.715 1.00 0.00 50 HIS A CA 13
ATOM 15721 C C . HIS A 1 50 ? 11.313 -2.397 5.116 1.00 0.00 50 HIS A C 13
ATOM 15722 O O . HIS A 1 50 ? 10.657 -1.368 5.285 1.00 0.00 50 HIS A O 13
ATOM 15737 N N . TYR A 1 51 ? 11.779 -3.123 6.118 1.00 0.00 51 TYR A N 13
ATOM 15738 C CA . TYR A 1 51 ? 11.517 -2.757 7.499 1.00 0.00 51 TYR A CA 13
ATOM 15739 C C . TYR A 1 51 ? 12.705 -2.058 8.131 1.00 0.00 51 TYR A C 13
ATOM 15740 O O . TYR A 1 51 ? 13.861 -2.356 7.823 1.00 0.00 51 TYR A O 13
ATOM 15758 N N . SER A 1 52 ? 12.403 -1.120 9.008 1.00 0.00 52 SER A N 13
ATOM 15759 C CA . SER A 1 52 ? 13.414 -0.429 9.772 1.00 0.00 52 SER A CA 13
ATOM 15760 C C . SER A 1 52 ? 13.546 -1.106 11.132 1.00 0.00 52 SER A C 13
ATOM 15761 O O . SER A 1 52 ? 13.327 -2.316 11.245 1.00 0.00 52 SER A O 13
ATOM 15769 N N . ASP A 1 53 ? 13.904 -0.325 12.146 1.00 0.00 53 ASP A N 13
ATOM 15770 C CA . ASP A 1 53 ? 13.976 -0.804 13.525 1.00 0.00 53 ASP A CA 13
ATOM 15771 C C . ASP A 1 53 ? 12.770 -1.677 13.856 1.00 0.00 53 ASP A C 13
ATOM 15772 O O . ASP A 1 53 ? 12.910 -2.837 14.237 1.00 0.00 53 ASP A O 13
ATOM 15781 N N . ASP A 1 54 ? 11.592 -1.107 13.685 1.00 0.00 54 ASP A N 13
ATOM 15782 C CA . ASP A 1 54 ? 10.339 -1.826 13.927 1.00 0.00 54 ASP A CA 13
ATOM 15783 C C . ASP A 1 54 ? 9.256 -1.455 12.908 1.00 0.00 54 ASP A C 13
ATOM 15784 O O . ASP A 1 54 ? 8.294 -2.201 12.709 1.00 0.00 54 ASP A O 13
ATOM 15793 N N . ARG A 1 55 ? 9.429 -0.327 12.235 1.00 0.00 55 ARG A N 13
ATOM 15794 C CA . ARG A 1 55 ? 8.396 0.211 11.370 1.00 0.00 55 ARG A CA 13
ATOM 15795 C C . ARG A 1 55 ? 8.754 -0.009 9.908 1.00 0.00 55 ARG A C 13
ATOM 15796 O O . ARG A 1 55 ? 9.932 -0.022 9.549 1.00 0.00 55 ARG A O 13
ATOM 15817 N N . PRO A 1 56 ? 7.747 -0.191 9.045 1.00 0.00 56 PRO A N 13
ATOM 15818 C CA . PRO A 1 56 ? 7.962 -0.343 7.606 1.00 0.00 56 PRO A CA 13
ATOM 15819 C C . PRO A 1 56 ? 8.367 0.976 6.953 1.00 0.00 56 PRO A C 13
ATOM 15820 O O . PRO A 1 56 ? 8.044 2.054 7.458 1.00 0.00 56 PRO A O 13
ATOM 15831 N N . HIS A 1 57 ? 9.092 0.892 5.847 1.00 0.00 57 HIS A N 13
ATOM 15832 C CA . HIS A 1 57 ? 9.507 2.078 5.109 1.00 0.00 57 HIS A CA 13
ATOM 15833 C C . HIS A 1 57 ? 9.498 1.810 3.609 1.00 0.00 57 HIS A C 13
ATOM 15834 O O . HIS A 1 57 ? 9.826 0.711 3.161 1.00 0.00 57 HIS A O 13
ATOM 15849 N N . LEU A 1 58 ? 9.112 2.816 2.842 1.00 0.00 58 LEU A N 13
ATOM 15850 C CA . LEU A 1 58 ? 9.049 2.692 1.393 1.00 0.00 58 LEU A CA 13
ATOM 15851 C C . LEU A 1 58 ? 10.103 3.566 0.731 1.00 0.00 58 LEU A C 13
ATOM 15852 O O . LEU A 1 58 ? 10.328 4.706 1.137 1.00 0.00 58 LEU A O 13
ATOM 15868 N N . TYR A 1 59 ? 10.767 3.009 -0.269 1.00 0.00 59 TYR A N 13
ATOM 15869 C CA . TYR A 1 59 ? 11.800 3.724 -1.001 1.00 0.00 59 TYR A CA 13
ATOM 15870 C C . TYR A 1 59 ? 11.296 4.079 -2.393 1.00 0.00 59 TYR A C 13
ATOM 15871 O O . TYR A 1 59 ? 10.109 3.935 -2.674 1.00 0.00 59 TYR A O 13
ATOM 15889 N N . LYS A 1 60 ? 12.195 4.526 -3.263 1.00 0.00 60 LYS A N 13
ATOM 15890 C CA . LYS A 1 60 ? 11.806 4.976 -4.598 1.00 0.00 60 LYS A CA 13
ATOM 15891 C C . LYS A 1 60 ? 11.496 3.789 -5.511 1.00 0.00 60 LYS A C 13
ATOM 15892 O O . LYS A 1 60 ? 10.920 3.952 -6.590 1.00 0.00 60 LYS A O 13
ATOM 15911 N N . LEU A 1 61 ? 11.887 2.598 -5.074 1.00 0.00 61 LEU A N 13
ATOM 15912 C CA . LEU A 1 61 ? 11.612 1.370 -5.806 1.00 0.00 61 LEU A CA 13
ATOM 15913 C C . LEU A 1 61 ? 11.762 0.178 -4.871 1.00 0.00 61 LEU A C 13
ATOM 15914 O O . LEU A 1 61 ? 12.370 0.298 -3.805 1.00 0.00 61 LEU A O 13
ATOM 15930 N N . GLY A 1 62 ? 11.189 -0.959 -5.245 1.00 0.00 62 GLY A N 13
ATOM 15931 C CA . GLY A 1 62 ? 11.327 -2.146 -4.423 1.00 0.00 62 GLY A CA 13
ATOM 15932 C C . GLY A 1 62 ? 10.043 -2.940 -4.258 1.00 0.00 62 GLY A C 13
ATOM 15933 O O . GLY A 1 62 ? 10.005 -4.119 -4.615 1.00 0.00 62 GLY A O 13
ATOM 15937 N N . PRO A 1 63 ? 8.978 -2.333 -3.700 1.00 0.00 63 PRO A N 13
ATOM 15938 C CA . PRO A 1 63 ? 7.721 -3.041 -3.426 1.00 0.00 63 PRO A CA 13
ATOM 15939 C C . PRO A 1 63 ? 7.000 -3.525 -4.684 1.00 0.00 63 PRO A C 13
ATOM 15940 O O . PRO A 1 63 ? 6.964 -2.842 -5.708 1.00 0.00 63 PRO A O 13
ATOM 15951 N N . GLU A 1 64 ? 6.418 -4.710 -4.576 1.00 0.00 64 GLU A N 13
ATOM 15952 C CA . GLU A 1 64 ? 5.658 -5.319 -5.656 1.00 0.00 64 GLU A CA 13
ATOM 15953 C C . GLU A 1 64 ? 4.228 -5.570 -5.201 1.00 0.00 64 GLU A C 13
ATOM 15954 O O . GLU A 1 64 ? 3.982 -5.786 -4.016 1.00 0.00 64 GLU A O 13
ATOM 15966 N N . LEU A 1 65 ? 3.286 -5.547 -6.134 1.00 0.00 65 LEU A N 13
ATOM 15967 C CA . LEU A 1 65 ? 1.914 -5.912 -5.822 1.00 0.00 65 LEU A CA 13
ATOM 15968 C C . LEU A 1 65 ? 1.671 -7.363 -6.199 1.00 0.00 65 LEU A C 13
ATOM 15969 O O . LEU A 1 65 ? 2.232 -7.860 -7.179 1.00 0.00 65 LEU A O 13
ATOM 15985 N N . THR A 1 66 ? 0.855 -8.041 -5.406 1.00 0.00 66 THR A N 13
ATOM 15986 C CA . THR A 1 66 ? 0.523 -9.432 -5.658 1.00 0.00 66 THR A CA 13
ATOM 15987 C C . THR A 1 66 ? -0.607 -9.534 -6.672 1.00 0.00 66 THR A C 13
ATOM 15988 O O . THR A 1 66 ? -1.117 -8.516 -7.149 1.00 0.00 66 THR A O 13
ATOM 15999 N N . GLU A 1 67 ? -1.000 -10.760 -6.996 1.00 0.00 67 GLU A N 13
ATOM 16000 C CA . GLU A 1 67 ? -2.167 -10.982 -7.828 1.00 0.00 67 GLU A CA 13
ATOM 16001 C C . GLU A 1 67 ? -3.396 -10.431 -7.114 1.00 0.00 67 GLU A C 13
ATOM 16002 O O . GLU A 1 67 ? -4.240 -9.767 -7.716 1.00 0.00 67 GLU A O 13
ATOM 16014 N N . LYS A 1 68 ? -3.466 -10.694 -5.813 1.00 0.00 68 LYS A N 13
ATOM 16015 C CA . LYS A 1 68 ? -4.561 -10.212 -4.983 1.00 0.00 68 LYS A CA 13
ATOM 16016 C C . LYS A 1 68 ? -4.623 -8.687 -4.997 1.00 0.00 68 LYS A C 13
ATOM 16017 O O . LYS A 1 68 ? -5.685 -8.104 -5.212 1.00 0.00 68 LYS A O 13
ATOM 16036 N N . GLY A 1 69 ? -3.478 -8.050 -4.771 1.00 0.00 69 GLY A N 13
ATOM 16037 C CA . GLY A 1 69 ? -3.428 -6.599 -4.699 1.00 0.00 69 GLY A CA 13
ATOM 16038 C C . GLY A 1 69 ? -3.735 -5.935 -6.028 1.00 0.00 69 GLY A C 13
ATOM 16039 O O . GLY A 1 69 ? -4.556 -5.019 -6.095 1.00 0.00 69 GLY A O 13
ATOM 16043 N N . GLU A 1 70 ? -3.093 -6.415 -7.084 1.00 0.00 70 GLU A N 13
ATOM 16044 C CA . GLU A 1 70 ? -3.250 -5.837 -8.415 1.00 0.00 70 GLU A CA 13
ATOM 16045 C C . GLU A 1 70 ? -4.689 -5.991 -8.919 1.00 0.00 70 GLU A C 13
ATOM 16046 O O . GLU A 1 70 ? -5.221 -5.110 -9.597 1.00 0.00 70 GLU A O 13
ATOM 16058 N N . ASN A 1 71 ? -5.321 -7.111 -8.583 1.00 0.00 71 ASN A N 13
ATOM 16059 C CA . ASN A 1 71 ? -6.709 -7.340 -8.971 1.00 0.00 71 ASN A CA 13
ATOM 16060 C C . ASN A 1 71 ? -7.661 -6.554 -8.080 1.00 0.00 71 ASN A C 13
ATOM 16061 O O . ASN A 1 71 ? -8.690 -6.060 -8.543 1.00 0.00 71 ASN A O 13
ATOM 16072 N N . TYR A 1 72 ? -7.304 -6.427 -6.804 1.00 0.00 72 TYR A N 13
ATOM 16073 C CA . TYR A 1 72 ? -8.123 -5.694 -5.844 1.00 0.00 72 TYR A CA 13
ATOM 16074 C C . TYR A 1 72 ? -8.306 -4.250 -6.300 1.00 0.00 72 TYR A C 13
ATOM 16075 O O . TYR A 1 72 ? -9.390 -3.680 -6.173 1.00 0.00 72 TYR A O 13
ATOM 16093 N N . LEU A 1 73 ? -7.238 -3.674 -6.849 1.00 0.00 73 LEU A N 13
ATOM 16094 C CA . LEU A 1 73 ? -7.285 -2.322 -7.390 1.00 0.00 73 LEU A CA 13
ATOM 16095 C C . LEU A 1 73 ? -8.351 -2.206 -8.473 1.00 0.00 73 LEU A C 13
ATOM 16096 O O . LEU A 1 73 ? -9.167 -1.287 -8.462 1.00 0.00 73 LEU A O 13
ATOM 16112 N N . LYS A 1 74 ? -8.356 -3.168 -9.385 1.00 0.00 74 LYS A N 13
ATOM 16113 C CA . LYS A 1 74 ? -9.249 -3.128 -10.536 1.00 0.00 74 LYS A CA 13
ATOM 16114 C C . LYS A 1 74 ? -10.699 -3.378 -10.135 1.00 0.00 74 LYS A C 13
ATOM 16115 O O . LYS A 1 74 ? -11.612 -2.731 -10.650 1.00 0.00 74 LYS A O 13
ATOM 16134 N N . GLU A 1 75 ? -10.917 -4.308 -9.213 1.00 0.00 75 GLU A N 13
ATOM 16135 C CA . GLU A 1 75 ? -12.274 -4.637 -8.778 1.00 0.00 75 GLU A CA 13
ATOM 16136 C C . GLU A 1 75 ? -12.850 -3.535 -7.893 1.00 0.00 75 GLU A C 13
ATOM 16137 O O . GLU A 1 75 ? -14.030 -3.191 -7.996 1.00 0.00 75 GLU A O 13
ATOM 16149 N N . ASN A 1 76 ? -12.010 -2.974 -7.036 1.00 0.00 76 ASN A N 13
ATOM 16150 C CA . ASN A 1 76 ? -12.437 -1.927 -6.112 1.00 0.00 76 ASN A CA 13
ATOM 16151 C C . ASN A 1 76 ? -12.199 -0.546 -6.725 1.00 0.00 76 ASN A C 13
ATOM 16152 O O . ASN A 1 76 ? -12.374 0.474 -6.061 1.00 0.00 76 ASN A O 13
ATOM 16163 N N . GLY A 1 77 ? -11.775 -0.533 -7.990 1.00 0.00 77 GLY A N 13
ATOM 16164 C CA . GLY A 1 77 ? -11.517 0.709 -8.717 1.00 0.00 77 GLY A CA 13
ATOM 16165 C C . GLY A 1 77 ? -12.671 1.701 -8.711 1.00 0.00 77 GLY A C 13
ATOM 16166 O O . GLY A 1 77 ? -12.500 2.850 -9.116 1.00 0.00 77 GLY A O 13
ATOM 16170 N N . THR A 1 78 ? -13.847 1.261 -8.286 1.00 0.00 78 THR A N 13
ATOM 16171 C CA . THR A 1 78 ? -14.972 2.159 -8.109 1.00 0.00 78 THR A CA 13
ATOM 16172 C C . THR A 1 78 ? -14.763 3.031 -6.857 1.00 0.00 78 THR A C 13
ATOM 16173 O O . THR A 1 78 ? -14.074 4.052 -6.932 1.00 0.00 78 THR A O 13
ATOM 16184 N N . TRP A 1 79 ? -15.325 2.622 -5.715 1.00 0.00 79 TRP A N 13
ATOM 16185 C CA . TRP A 1 79 ? -15.144 3.331 -4.447 1.00 0.00 79 TRP A CA 13
ATOM 16186 C C . TRP A 1 79 ? -15.474 4.824 -4.623 1.00 0.00 79 TRP A C 13
ATOM 16187 O O . TRP A 1 79 ? -16.295 5.170 -5.462 1.00 0.00 79 TRP A O 13
ATOM 16208 N N . SER A 1 80 ? -14.859 5.687 -3.813 1.00 0.00 80 SER A N 13
ATOM 16209 C CA . SER A 1 80 ? -15.053 7.145 -3.874 1.00 0.00 80 SER A CA 13
ATOM 16210 C C . SER A 1 80 ? -16.535 7.539 -3.852 1.00 0.00 80 SER A C 13
ATOM 16211 O O . SER A 1 80 ? -16.904 8.636 -4.275 1.00 0.00 80 SER A O 13
ATOM 16219 N N . LYS A 1 81 ? -17.377 6.659 -3.314 1.00 0.00 81 LYS A N 13
ATOM 16220 C CA . LYS A 1 81 ? -18.810 6.902 -3.282 1.00 0.00 81 LYS A CA 13
ATOM 16221 C C . LYS A 1 81 ? -19.176 7.815 -2.117 1.00 0.00 81 LYS A C 13
ATOM 16222 O O . LYS A 1 81 ? -19.726 7.374 -1.107 1.00 0.00 81 LYS A O 13
ATOM 16241 N N . ALA A 1 82 ? -18.826 9.083 -2.254 1.00 0.00 82 ALA A N 13
ATOM 16242 C CA . ALA A 1 82 ? -19.235 10.094 -1.300 1.00 0.00 82 ALA A CA 13
ATOM 16243 C C . ALA A 1 82 ? -20.451 10.820 -1.849 1.00 0.00 82 ALA A C 13
ATOM 16244 O O . ALA A 1 82 ? -20.326 11.785 -2.603 1.00 0.00 82 ALA A O 13
ATOM 16251 N N . LYS A 1 5 ? -10.609 -0.654 5.475 1.00 0.00 5 LYS A N 14
ATOM 16252 C CA . LYS A 1 5 ? -11.033 0.712 5.207 1.00 0.00 5 LYS A CA 14
ATOM 16253 C C . LYS A 1 5 ? -10.048 1.431 4.286 1.00 0.00 5 LYS A C 14
ATOM 16254 O O . LYS A 1 5 ? -10.284 1.547 3.086 1.00 0.00 5 LYS A O 14
ATOM 16273 N N . LEU A 1 6 ? -8.942 1.906 4.844 1.00 0.00 6 LEU A N 14
ATOM 16274 C CA . LEU A 1 6 ? -7.997 2.706 4.074 1.00 0.00 6 LEU A CA 14
ATOM 16275 C C . LEU A 1 6 ? -6.917 1.843 3.432 1.00 0.00 6 LEU A C 14
ATOM 16276 O O . LEU A 1 6 ? -6.217 2.299 2.533 1.00 0.00 6 LEU A O 14
ATOM 16292 N N . ARG A 1 7 ? -6.797 0.596 3.876 1.00 0.00 7 ARG A N 14
ATOM 16293 C CA . ARG A 1 7 ? -5.752 -0.297 3.368 1.00 0.00 7 ARG A CA 14
ATOM 16294 C C . ARG A 1 7 ? -5.922 -0.471 1.864 1.00 0.00 7 ARG A C 14
ATOM 16295 O O . ARG A 1 7 ? -4.988 -0.284 1.083 1.00 0.00 7 ARG A O 14
ATOM 16316 N N . TYR A 1 8 ? -7.141 -0.829 1.500 1.00 0.00 8 TYR A N 14
ATOM 16317 C CA . TYR A 1 8 ? -7.565 -1.017 0.123 1.00 0.00 8 TYR A CA 14
ATOM 16318 C C . TYR A 1 8 ? -7.229 0.188 -0.753 1.00 0.00 8 TYR A C 14
ATOM 16319 O O . TYR A 1 8 ? -6.691 0.040 -1.852 1.00 0.00 8 TYR A O 14
ATOM 16337 N N . ALA A 1 9 ? -7.527 1.378 -0.253 1.00 0.00 9 ALA A N 14
ATOM 16338 C CA . ALA A 1 9 ? -7.362 2.596 -1.030 1.00 0.00 9 ALA A CA 14
ATOM 16339 C C . ALA A 1 9 ? -5.890 2.983 -1.178 1.00 0.00 9 ALA A C 14
ATOM 16340 O O . ALA A 1 9 ? -5.457 3.374 -2.264 1.00 0.00 9 ALA A O 14
ATOM 16347 N N . ILE A 1 10 ? -5.120 2.849 -0.099 1.00 0.00 10 ILE A N 14
ATOM 16348 C CA . ILE A 1 10 ? -3.705 3.236 -0.105 1.00 0.00 10 ILE A CA 14
ATOM 16349 C C . ILE A 1 10 ? -2.920 2.455 -1.163 1.00 0.00 10 ILE A C 14
ATOM 16350 O O . ILE A 1 10 ? -1.959 2.972 -1.742 1.00 0.00 10 ILE A O 14
ATOM 16366 N N . LEU A 1 11 ? -3.354 1.224 -1.430 1.00 0.00 11 LEU A N 14
ATOM 16367 C CA . LEU A 1 11 ? -2.721 0.379 -2.439 1.00 0.00 11 LEU A CA 14
ATOM 16368 C C . LEU A 1 11 ? -2.610 1.096 -3.784 1.00 0.00 11 LEU A C 14
ATOM 16369 O O . LEU A 1 11 ? -1.603 0.974 -4.481 1.00 0.00 11 LEU A O 14
ATOM 16385 N N . LYS A 1 12 ? -3.637 1.860 -4.137 1.00 0.00 12 LYS A N 14
ATOM 16386 C CA . LYS A 1 12 ? -3.655 2.551 -5.420 1.00 0.00 12 LYS A CA 14
ATOM 16387 C C . LYS A 1 12 ? -2.705 3.737 -5.406 1.00 0.00 12 LYS A C 14
ATOM 16388 O O . LYS A 1 12 ? -2.015 3.992 -6.384 1.00 0.00 12 LYS A O 14
ATOM 16407 N N . GLU A 1 13 ? -2.656 4.447 -4.289 1.00 0.00 13 GLU A N 14
ATOM 16408 C CA . GLU A 1 13 ? -1.801 5.622 -4.176 1.00 0.00 13 GLU A CA 14
ATOM 16409 C C . GLU A 1 13 ? -0.332 5.225 -4.269 1.00 0.00 13 GLU A C 14
ATOM 16410 O O . GLU A 1 13 ? 0.494 5.977 -4.783 1.00 0.00 13 GLU A O 14
ATOM 16422 N N . ILE A 1 14 ? -0.015 4.030 -3.783 1.00 0.00 14 ILE A N 14
ATOM 16423 C CA . ILE A 1 14 ? 1.319 3.471 -3.949 1.00 0.00 14 ILE A CA 14
ATOM 16424 C C . ILE A 1 14 ? 1.557 3.109 -5.412 1.00 0.00 14 ILE A C 14
ATOM 16425 O O . ILE A 1 14 ? 2.613 3.401 -5.977 1.00 0.00 14 ILE A O 14
ATOM 16441 N N . PHE A 1 15 ? 0.548 2.497 -6.021 1.00 0.00 15 PHE A N 14
ATOM 16442 C CA . PHE A 1 15 ? 0.625 2.056 -7.409 1.00 0.00 15 PHE A CA 14
ATOM 16443 C C . PHE A 1 15 ? 0.780 3.247 -8.355 1.00 0.00 15 PHE A C 14
ATOM 16444 O O . PHE A 1 15 ? 1.681 3.273 -9.193 1.00 0.00 15 PHE A O 14
ATOM 16461 N N . GLU A 1 16 ? -0.085 4.241 -8.195 1.00 0.00 16 GLU A N 14
ATOM 16462 C CA . GLU A 1 16 ? -0.096 5.399 -9.080 1.00 0.00 16 GLU A CA 14
ATOM 16463 C C . GLU A 1 16 ? 1.033 6.358 -8.725 1.00 0.00 16 GLU A C 14
ATOM 16464 O O . GLU A 1 16 ? 1.429 7.199 -9.534 1.00 0.00 16 GLU A O 14
ATOM 16476 N N . GLY A 1 17 ? 1.552 6.225 -7.514 1.00 0.00 17 GLY A N 14
ATOM 16477 C CA . GLY A 1 17 ? 2.670 7.041 -7.091 1.00 0.00 17 GLY A CA 14
ATOM 16478 C C . GLY A 1 17 ? 3.988 6.477 -7.578 1.00 0.00 17 GLY A C 14
ATOM 16479 O O . GLY A 1 17 ? 5.005 7.171 -7.572 1.00 0.00 17 GLY A O 14
ATOM 16483 N N . ASN A 1 18 ? 3.959 5.201 -7.976 1.00 0.00 18 ASN A N 14
ATOM 16484 C CA . ASN A 1 18 ? 5.134 4.504 -8.514 1.00 0.00 18 ASN A CA 14
ATOM 16485 C C . ASN A 1 18 ? 6.234 4.416 -7.455 1.00 0.00 18 ASN A C 14
ATOM 16486 O O . ASN A 1 18 ? 7.382 4.115 -7.769 1.00 0.00 18 ASN A O 14
ATOM 16497 N N . THR A 1 19 ? 5.841 4.650 -6.198 1.00 0.00 19 THR A N 14
ATOM 16498 C CA . THR A 1 19 ? 6.741 4.685 -5.037 1.00 0.00 19 THR A CA 14
ATOM 16499 C C . THR A 1 19 ? 7.889 5.700 -5.197 1.00 0.00 19 THR A C 14
ATOM 16500 O O . THR A 1 19 ? 8.305 6.034 -6.307 1.00 0.00 19 THR A O 14
ATOM 16511 N N . PRO A 1 20 ? 8.395 6.244 -4.079 1.00 0.00 20 PRO A N 14
ATOM 16512 C CA . PRO A 1 20 ? 7.872 5.968 -2.738 1.00 0.00 20 PRO A CA 14
ATOM 16513 C C . PRO A 1 20 ? 6.601 6.757 -2.434 1.00 0.00 20 PRO A C 14
ATOM 16514 O O . PRO A 1 20 ? 6.141 7.553 -3.257 1.00 0.00 20 PRO A O 14
ATOM 16525 N N . LEU A 1 21 ? 6.036 6.529 -1.257 1.00 0.00 21 LEU A N 14
ATOM 16526 C CA . LEU A 1 21 ? 4.874 7.276 -0.808 1.00 0.00 21 LEU A CA 14
ATOM 16527 C C . LEU A 1 21 ? 4.883 7.389 0.710 1.00 0.00 21 LEU A C 14
ATOM 16528 O O . LEU A 1 21 ? 4.870 6.379 1.413 1.00 0.00 21 LEU A O 14
ATOM 16544 N N . SER A 1 22 ? 4.930 8.611 1.208 1.00 0.00 22 SER A N 14
ATOM 16545 C CA . SER A 1 22 ? 4.837 8.853 2.635 1.00 0.00 22 SER A CA 14
ATOM 16546 C C . SER A 1 22 ? 3.374 8.937 3.061 1.00 0.00 22 SER A C 14
ATOM 16547 O O . SER A 1 22 ? 2.481 9.104 2.224 1.00 0.00 22 SER A O 14
ATOM 16555 N N . GLU A 1 23 ? 3.133 8.837 4.360 1.00 0.00 23 GLU A N 14
ATOM 16556 C CA . GLU A 1 23 ? 1.780 8.900 4.896 1.00 0.00 23 GLU A CA 14
ATOM 16557 C C . GLU A 1 23 ? 1.183 10.294 4.728 1.00 0.00 23 GLU A C 14
ATOM 16558 O O . GLU A 1 23 ? -0.016 10.440 4.500 1.00 0.00 23 GLU A O 14
ATOM 16570 N N . ASN A 1 24 ? 2.025 11.310 4.820 1.00 0.00 24 ASN A N 14
ATOM 16571 C CA . ASN A 1 24 ? 1.584 12.686 4.641 1.00 0.00 24 ASN A CA 14
ATOM 16572 C C . ASN A 1 24 ? 1.090 12.913 3.215 1.00 0.00 24 ASN A C 14
ATOM 16573 O O . ASN A 1 24 ? 0.125 13.639 2.990 1.00 0.00 24 ASN A O 14
ATOM 16584 N N . ASP A 1 25 ? 1.751 12.268 2.259 1.00 0.00 25 ASP A N 14
ATOM 16585 C CA . ASP A 1 25 ? 1.420 12.438 0.847 1.00 0.00 25 ASP A CA 14
ATOM 16586 C C . ASP A 1 25 ? 0.087 11.784 0.506 1.00 0.00 25 ASP A C 14
ATOM 16587 O O . ASP A 1 25 ? -0.653 12.277 -0.344 1.00 0.00 25 ASP A O 14
ATOM 16596 N N . ILE A 1 26 ? -0.211 10.668 1.158 1.00 0.00 26 ILE A N 14
ATOM 16597 C CA . ILE A 1 26 ? -1.468 9.970 0.917 1.00 0.00 26 ILE A CA 14
ATOM 16598 C C . ILE A 1 26 ? -2.588 10.594 1.761 1.00 0.00 26 ILE A C 14
ATOM 16599 O O . ILE A 1 26 ? -3.730 10.698 1.314 1.00 0.00 26 ILE A O 14
ATOM 16615 N N . GLY A 1 27 ? -2.249 11.046 2.965 1.00 0.00 27 GLY A N 14
ATOM 16616 C CA . GLY A 1 27 ? -3.224 11.724 3.799 1.00 0.00 27 GLY A CA 14
ATOM 16617 C C . GLY A 1 27 ? -3.572 10.951 5.055 1.00 0.00 27 GLY A C 14
ATOM 16618 O O . GLY A 1 27 ? -4.707 11.011 5.533 1.00 0.00 27 GLY A O 14
ATOM 16622 N N . VAL A 1 28 ? -2.602 10.222 5.594 1.00 0.00 28 VAL A N 14
ATOM 16623 C CA . VAL A 1 28 ? -2.800 9.476 6.832 1.00 0.00 28 VAL A CA 14
ATOM 16624 C C . VAL A 1 28 ? -1.607 9.667 7.762 1.00 0.00 28 VAL A C 14
ATOM 16625 O O . VAL A 1 28 ? -0.615 10.292 7.392 1.00 0.00 28 VAL A O 14
ATOM 16638 N N . THR A 1 29 ? -1.722 9.159 8.975 1.00 0.00 29 THR A N 14
ATOM 16639 C CA . THR A 1 29 ? -0.627 9.199 9.926 1.00 0.00 29 THR A CA 14
ATOM 16640 C C . THR A 1 29 ? 0.307 8.009 9.723 1.00 0.00 29 THR A C 14
ATOM 16641 O O . THR A 1 29 ? -0.045 7.058 9.030 1.00 0.00 29 THR A O 14
ATOM 16652 N N . GLU A 1 30 ? 1.489 8.054 10.332 1.00 0.00 30 GLU A N 14
ATOM 16653 C CA . GLU A 1 30 ? 2.394 6.906 10.321 1.00 0.00 30 GLU A CA 14
ATOM 16654 C C . GLU A 1 30 ? 1.773 5.782 11.125 1.00 0.00 30 GLU A C 14
ATOM 16655 O O . GLU A 1 30 ? 1.957 4.600 10.834 1.00 0.00 30 GLU A O 14
ATOM 16667 N N . ASP A 1 31 ? 1.043 6.191 12.151 1.00 0.00 31 ASP A N 14
ATOM 16668 C CA . ASP A 1 31 ? 0.228 5.301 12.961 1.00 0.00 31 ASP A CA 14
ATOM 16669 C C . ASP A 1 31 ? -0.638 4.437 12.068 1.00 0.00 31 ASP A C 14
ATOM 16670 O O . ASP A 1 31 ? -0.586 3.208 12.102 1.00 0.00 31 ASP A O 14
ATOM 16679 N N . GLN A 1 32 ? -1.422 5.120 11.258 1.00 0.00 32 GLN A N 14
ATOM 16680 C CA . GLN A 1 32 ? -2.357 4.491 10.354 1.00 0.00 32 GLN A CA 14
ATOM 16681 C C . GLN A 1 32 ? -1.628 3.825 9.191 1.00 0.00 32 GLN A C 14
ATOM 16682 O O . GLN A 1 32 ? -2.059 2.787 8.694 1.00 0.00 32 GLN A O 14
ATOM 16696 N N . PHE A 1 33 ? -0.522 4.426 8.769 1.00 0.00 33 PHE A N 14
ATOM 16697 C CA . PHE A 1 33 ? 0.243 3.935 7.628 1.00 0.00 33 PHE A CA 14
ATOM 16698 C C . PHE A 1 33 ? 0.865 2.578 7.929 1.00 0.00 33 PHE A C 14
ATOM 16699 O O . PHE A 1 33 ? 0.718 1.639 7.150 1.00 0.00 33 PHE A O 14
ATOM 16716 N N . ASP A 1 34 ? 1.556 2.477 9.059 1.00 0.00 34 ASP A N 14
ATOM 16717 C CA . ASP A 1 34 ? 2.176 1.216 9.454 1.00 0.00 34 ASP A CA 14
ATOM 16718 C C . ASP A 1 34 ? 1.107 0.162 9.669 1.00 0.00 34 ASP A C 14
ATOM 16719 O O . ASP A 1 34 ? 1.222 -0.957 9.182 1.00 0.00 34 ASP A O 14
ATOM 16728 N N . ASP A 1 35 ? 0.052 0.550 10.374 1.00 0.00 35 ASP A N 14
ATOM 16729 C CA . ASP A 1 35 ? -1.084 -0.328 10.626 1.00 0.00 35 ASP A CA 14
ATOM 16730 C C . ASP A 1 35 ? -1.687 -0.825 9.309 1.00 0.00 35 ASP A C 14
ATOM 16731 O O . ASP A 1 35 ? -2.016 -2.003 9.169 1.00 0.00 35 ASP A O 14
ATOM 16740 N N . ALA A 1 36 ? -1.801 0.075 8.334 1.00 0.00 36 ALA A N 14
ATOM 16741 C CA . ALA A 1 36 ? -2.311 -0.286 7.016 1.00 0.00 36 ALA A CA 14
ATOM 16742 C C . ALA A 1 36 ? -1.356 -1.217 6.273 1.00 0.00 36 ALA A C 14
ATOM 16743 O O . ALA A 1 36 ? -1.742 -2.309 5.862 1.00 0.00 36 ALA A O 14
ATOM 16750 N N . VAL A 1 37 ? -0.111 -0.782 6.114 1.00 0.00 37 VAL A N 14
ATOM 16751 C CA . VAL A 1 37 ? 0.882 -1.543 5.357 1.00 0.00 37 VAL A CA 14
ATOM 16752 C C . VAL A 1 37 ? 1.151 -2.900 6.008 1.00 0.00 37 VAL A C 14
ATOM 16753 O O . VAL A 1 37 ? 1.374 -3.894 5.320 1.00 0.00 37 VAL A O 14
ATOM 16766 N N . ASN A 1 38 ? 1.110 -2.940 7.334 1.00 0.00 38 ASN A N 14
ATOM 16767 C CA . ASN A 1 38 ? 1.296 -4.186 8.066 1.00 0.00 38 ASN A CA 14
ATOM 16768 C C . ASN A 1 38 ? 0.169 -5.158 7.762 1.00 0.00 38 ASN A C 14
ATOM 16769 O O . ASN A 1 38 ? 0.412 -6.330 7.487 1.00 0.00 38 ASN A O 14
ATOM 16780 N N . PHE A 1 39 ? -1.061 -4.659 7.785 1.00 0.00 39 PHE A N 14
ATOM 16781 C CA . PHE A 1 39 ? -2.222 -5.470 7.440 1.00 0.00 39 PHE A CA 14
ATOM 16782 C C . PHE A 1 39 ? -2.115 -5.950 5.993 1.00 0.00 39 PHE A C 14
ATOM 16783 O O . PHE A 1 39 ? -2.408 -7.105 5.683 1.00 0.00 39 PHE A O 14
ATOM 16800 N N . LEU A 1 40 ? -1.673 -5.057 5.116 1.00 0.00 40 LEU A N 14
ATOM 16801 C CA . LEU A 1 40 ? -1.487 -5.386 3.708 1.00 0.00 40 LEU A CA 14
ATOM 16802 C C . LEU A 1 40 ? -0.395 -6.440 3.528 1.00 0.00 40 LEU A C 14
ATOM 16803 O O . LEU A 1 40 ? -0.528 -7.347 2.710 1.00 0.00 40 LEU A O 14
ATOM 16819 N N . LYS A 1 41 ? 0.678 -6.321 4.301 1.00 0.00 41 LYS A N 14
ATOM 16820 C CA . LYS A 1 41 ? 1.781 -7.272 4.233 1.00 0.00 41 LYS A CA 14
ATOM 16821 C C . LYS A 1 41 ? 1.353 -8.609 4.835 1.00 0.00 41 LYS A C 14
ATOM 16822 O O . LYS A 1 41 ? 1.757 -9.673 4.364 1.00 0.00 41 LYS A O 14
ATOM 16841 N N . ARG A 1 42 ? 0.516 -8.537 5.867 1.00 0.00 42 ARG A N 14
ATOM 16842 C CA . ARG A 1 42 ? -0.026 -9.723 6.523 1.00 0.00 42 ARG A CA 14
ATOM 16843 C C . ARG A 1 42 ? -0.842 -10.558 5.537 1.00 0.00 42 ARG A C 14
ATOM 16844 O O . ARG A 1 42 ? -0.602 -11.757 5.372 1.00 0.00 42 ARG A O 14
ATOM 16865 N N . GLU A 1 43 ? -1.796 -9.913 4.877 1.00 0.00 43 GLU A N 14
ATOM 16866 C CA . GLU A 1 43 ? -2.679 -10.598 3.942 1.00 0.00 43 GLU A CA 14
ATOM 16867 C C . GLU A 1 43 ? -1.945 -10.934 2.642 1.00 0.00 43 GLU A C 14
ATOM 16868 O O . GLU A 1 43 ? -2.281 -11.907 1.964 1.00 0.00 43 GLU A O 14
ATOM 16880 N N . GLY A 1 44 ? -0.947 -10.127 2.300 1.00 0.00 44 GLY A N 14
ATOM 16881 C CA . GLY A 1 44 ? -0.123 -10.408 1.135 1.00 0.00 44 GLY A CA 14
ATOM 16882 C C . GLY A 1 44 ? -0.486 -9.554 -0.067 1.00 0.00 44 GLY A C 14
ATOM 16883 O O . GLY A 1 44 ? -0.517 -10.040 -1.196 1.00 0.00 44 GLY A O 14
ATOM 16887 N N . TYR A 1 45 ? -0.761 -8.281 0.171 1.00 0.00 45 TYR A N 14
ATOM 16888 C CA . TYR A 1 45 ? -1.107 -7.363 -0.907 1.00 0.00 45 TYR A CA 14
ATOM 16889 C C . TYR A 1 45 ? 0.134 -6.692 -1.482 1.00 0.00 45 TYR A C 14
ATOM 16890 O O . TYR A 1 45 ? 0.188 -6.396 -2.675 1.00 0.00 45 TYR A O 14
ATOM 16908 N N . ILE A 1 46 ? 1.131 -6.454 -0.641 1.00 0.00 46 ILE A N 14
ATOM 16909 C CA . ILE A 1 46 ? 2.358 -5.805 -1.085 1.00 0.00 46 ILE A CA 14
ATOM 16910 C C . ILE A 1 46 ? 3.589 -6.478 -0.492 1.00 0.00 46 ILE A C 14
ATOM 16911 O O . ILE A 1 46 ? 3.543 -7.021 0.613 1.00 0.00 46 ILE A O 14
ATOM 16927 N N . ILE A 1 47 ? 4.679 -6.456 -1.247 1.00 0.00 47 ILE A N 14
ATOM 16928 C CA . ILE A 1 47 ? 5.946 -7.022 -0.801 1.00 0.00 47 ILE A CA 14
ATOM 16929 C C . ILE A 1 47 ? 7.087 -6.054 -1.090 1.00 0.00 47 ILE A C 14
ATOM 16930 O O . ILE A 1 47 ? 6.892 -5.047 -1.768 1.00 0.00 47 ILE A O 14
ATOM 16946 N N . GLY A 1 48 ? 8.270 -6.351 -0.567 1.00 0.00 48 GLY A N 14
ATOM 16947 C CA . GLY A 1 48 ? 9.437 -5.530 -0.849 1.00 0.00 48 GLY A CA 14
ATOM 16948 C C . GLY A 1 48 ? 9.515 -4.283 0.013 1.00 0.00 48 GLY A C 14
ATOM 16949 O O . GLY A 1 48 ? 10.412 -3.452 -0.159 1.00 0.00 48 GLY A O 14
ATOM 16953 N N . VAL A 1 49 ? 8.576 -4.148 0.939 1.00 0.00 49 VAL A N 14
ATOM 16954 C CA . VAL A 1 49 ? 8.572 -3.020 1.859 1.00 0.00 49 VAL A CA 14
ATOM 16955 C C . VAL A 1 49 ? 9.728 -3.153 2.844 1.00 0.00 49 VAL A C 14
ATOM 16956 O O . VAL A 1 49 ? 9.905 -4.202 3.461 1.00 0.00 49 VAL A O 14
ATOM 16969 N N . HIS A 1 50 ? 10.518 -2.100 2.974 1.00 0.00 50 HIS A N 14
ATOM 16970 C CA . HIS A 1 50 ? 11.707 -2.143 3.810 1.00 0.00 50 HIS A CA 14
ATOM 16971 C C . HIS A 1 50 ? 11.416 -1.613 5.205 1.00 0.00 50 HIS A C 14
ATOM 16972 O O . HIS A 1 50 ? 11.017 -0.457 5.378 1.00 0.00 50 HIS A O 14
ATOM 16987 N N . TYR A 1 51 ? 11.604 -2.470 6.195 1.00 0.00 51 TYR A N 14
ATOM 16988 C CA . TYR A 1 51 ? 11.401 -2.093 7.582 1.00 0.00 51 TYR A CA 14
ATOM 16989 C C . TYR A 1 51 ? 12.736 -2.021 8.315 1.00 0.00 51 TYR A C 14
ATOM 16990 O O . TYR A 1 51 ? 13.646 -2.804 8.045 1.00 0.00 51 TYR A O 14
ATOM 17008 N N . SER A 1 52 ? 12.850 -1.074 9.225 1.00 0.00 52 SER A N 14
ATOM 17009 C CA . SER A 1 52 ? 14.011 -0.989 10.107 1.00 0.00 52 SER A CA 14
ATOM 17010 C C . SER A 1 52 ? 13.540 -0.492 11.449 1.00 0.00 52 SER A C 14
ATOM 17011 O O . SER A 1 52 ? 13.246 -1.289 12.344 1.00 0.00 52 SER A O 14
ATOM 17019 N N . ASP A 1 53 ? 13.448 0.813 11.591 1.00 0.00 53 ASP A N 14
ATOM 17020 C CA . ASP A 1 53 ? 12.517 1.353 12.547 1.00 0.00 53 ASP A CA 14
ATOM 17021 C C . ASP A 1 53 ? 11.158 0.959 12.013 1.00 0.00 53 ASP A C 14
ATOM 17022 O O . ASP A 1 53 ? 10.831 1.341 10.894 1.00 0.00 53 ASP A O 14
ATOM 17031 N N . ASP A 1 54 ? 10.483 0.060 12.737 1.00 0.00 54 ASP A N 14
ATOM 17032 C CA . ASP A 1 54 ? 9.157 -0.481 12.375 1.00 0.00 54 ASP A CA 14
ATOM 17033 C C . ASP A 1 54 ? 8.117 0.599 12.094 1.00 0.00 54 ASP A C 14
ATOM 17034 O O . ASP A 1 54 ? 7.151 0.790 12.831 1.00 0.00 54 ASP A O 14
ATOM 17043 N N . ARG A 1 55 ? 8.410 1.317 11.048 1.00 0.00 55 ARG A N 14
ATOM 17044 C CA . ARG A 1 55 ? 7.541 2.273 10.395 1.00 0.00 55 ARG A CA 14
ATOM 17045 C C . ARG A 1 55 ? 7.928 2.257 8.921 1.00 0.00 55 ARG A C 14
ATOM 17046 O O . ARG A 1 55 ? 9.065 2.575 8.574 1.00 0.00 55 ARG A O 14
ATOM 17067 N N . PRO A 1 56 ? 7.011 1.845 8.049 1.00 0.00 56 PRO A N 14
ATOM 17068 C CA . PRO A 1 56 ? 7.335 1.494 6.664 1.00 0.00 56 PRO A CA 14
ATOM 17069 C C . PRO A 1 56 ? 7.945 2.643 5.866 1.00 0.00 56 PRO A C 14
ATOM 17070 O O . PRO A 1 56 ? 7.327 3.696 5.689 1.00 0.00 56 PRO A O 14
ATOM 17081 N N . HIS A 1 57 ? 9.166 2.427 5.390 1.00 0.00 57 HIS A N 14
ATOM 17082 C CA . HIS A 1 57 ? 9.822 3.369 4.498 1.00 0.00 57 HIS A CA 14
ATOM 17083 C C . HIS A 1 57 ? 9.842 2.804 3.089 1.00 0.00 57 HIS A C 14
ATOM 17084 O O . HIS A 1 57 ? 10.500 1.795 2.821 1.00 0.00 57 HIS A O 14
ATOM 17099 N N . LEU A 1 58 ? 9.103 3.438 2.199 1.00 0.00 58 LEU A N 14
ATOM 17100 C CA . LEU A 1 58 ? 9.005 2.978 0.826 1.00 0.00 58 LEU A CA 14
ATOM 17101 C C . LEU A 1 58 ? 10.118 3.577 -0.020 1.00 0.00 58 LEU A C 14
ATOM 17102 O O . LEU A 1 58 ? 10.537 4.711 0.202 1.00 0.00 58 LEU A O 14
ATOM 17118 N N . TYR A 1 59 ? 10.593 2.804 -0.984 1.00 0.00 59 TYR A N 14
ATOM 17119 C CA . TYR A 1 59 ? 11.617 3.262 -1.908 1.00 0.00 59 TYR A CA 14
ATOM 17120 C C . TYR A 1 59 ? 11.164 2.964 -3.324 1.00 0.00 59 TYR A C 14
ATOM 17121 O O . TYR A 1 59 ? 10.161 2.287 -3.515 1.00 0.00 59 TYR A O 14
ATOM 17139 N N . LYS A 1 60 ? 11.897 3.460 -4.309 1.00 0.00 60 LYS A N 14
ATOM 17140 C CA . LYS A 1 60 ? 11.520 3.258 -5.704 1.00 0.00 60 LYS A CA 14
ATOM 17141 C C . LYS A 1 60 ? 11.889 1.859 -6.189 1.00 0.00 60 LYS A C 14
ATOM 17142 O O . LYS A 1 60 ? 11.368 1.389 -7.199 1.00 0.00 60 LYS A O 14
ATOM 17161 N N . LEU A 1 61 ? 12.786 1.199 -5.472 1.00 0.00 61 LEU A N 14
ATOM 17162 C CA . LEU A 1 61 ? 13.193 -0.152 -5.826 1.00 0.00 61 LEU A CA 14
ATOM 17163 C C . LEU A 1 61 ? 12.944 -1.089 -4.654 1.00 0.00 61 LEU A C 14
ATOM 17164 O O . LEU A 1 61 ? 13.422 -0.846 -3.543 1.00 0.00 61 LEU A O 14
ATOM 17180 N N . GLY A 1 62 ? 12.182 -2.146 -4.892 1.00 0.00 62 GLY A N 14
ATOM 17181 C CA . GLY A 1 62 ? 11.885 -3.094 -3.838 1.00 0.00 62 GLY A CA 14
ATOM 17182 C C . GLY A 1 62 ? 10.398 -3.368 -3.697 1.00 0.00 62 GLY A C 14
ATOM 17183 O O . GLY A 1 62 ? 9.958 -4.494 -3.934 1.00 0.00 62 GLY A O 14
ATOM 17187 N N . PRO A 1 63 ? 9.596 -2.357 -3.297 1.00 0.00 63 PRO A N 14
ATOM 17188 C CA . PRO A 1 63 ? 8.148 -2.517 -3.107 1.00 0.00 63 PRO A CA 14
ATOM 17189 C C . PRO A 1 63 ? 7.425 -2.929 -4.387 1.00 0.00 63 PRO A C 14
ATOM 17190 O O . PRO A 1 63 ? 7.491 -2.239 -5.408 1.00 0.00 63 PRO A O 14
ATOM 17201 N N . GLU A 1 64 ? 6.746 -4.064 -4.323 1.00 0.00 64 GLU A N 14
ATOM 17202 C CA . GLU A 1 64 ? 5.966 -4.559 -5.440 1.00 0.00 64 GLU A CA 14
ATOM 17203 C C . GLU A 1 64 ? 4.552 -4.887 -4.997 1.00 0.00 64 GLU A C 14
ATOM 17204 O O . GLU A 1 64 ? 4.329 -5.329 -3.867 1.00 0.00 64 GLU A O 14
ATOM 17216 N N . LEU A 1 65 ? 3.604 -4.654 -5.885 1.00 0.00 65 LEU A N 14
ATOM 17217 C CA . LEU A 1 65 ? 2.215 -4.990 -5.628 1.00 0.00 65 LEU A CA 14
ATOM 17218 C C . LEU A 1 65 ? 1.919 -6.374 -6.188 1.00 0.00 65 LEU A C 14
ATOM 17219 O O . LEU A 1 65 ? 2.231 -6.654 -7.348 1.00 0.00 65 LEU A O 14
ATOM 17235 N N . THR A 1 66 ? 1.323 -7.231 -5.372 1.00 0.00 66 THR A N 14
ATOM 17236 C CA . THR A 1 66 ? 1.090 -8.613 -5.765 1.00 0.00 66 THR A CA 14
ATOM 17237 C C . THR A 1 66 ? -0.136 -8.723 -6.660 1.00 0.00 66 THR A C 14
ATOM 17238 O O . THR A 1 66 ? -0.924 -7.779 -6.764 1.00 0.00 66 THR A O 14
ATOM 17249 N N . GLU A 1 67 ? -0.287 -9.873 -7.311 1.00 0.00 67 GLU A N 14
ATOM 17250 C CA . GLU A 1 67 ? -1.460 -10.145 -8.139 1.00 0.00 67 GLU A CA 14
ATOM 17251 C C . GLU A 1 67 ? -2.731 -9.969 -7.316 1.00 0.00 67 GLU A C 14
ATOM 17252 O O . GLU A 1 67 ? -3.743 -9.456 -7.805 1.00 0.00 67 GLU A O 14
ATOM 17264 N N . LYS A 1 68 ? -2.650 -10.396 -6.062 1.00 0.00 68 LYS A N 14
ATOM 17265 C CA . LYS A 1 68 ? -3.734 -10.252 -5.103 1.00 0.00 68 LYS A CA 14
ATOM 17266 C C . LYS A 1 68 ? -4.212 -8.805 -5.042 1.00 0.00 68 LYS A C 14
ATOM 17267 O O . LYS A 1 68 ? -5.393 -8.518 -5.259 1.00 0.00 68 LYS A O 14
ATOM 17286 N N . GLY A 1 69 ? -3.279 -7.898 -4.776 1.00 0.00 69 GLY A N 14
ATOM 17287 C CA . GLY A 1 69 ? -3.616 -6.498 -4.621 1.00 0.00 69 GLY A CA 14
ATOM 17288 C C . GLY A 1 69 ? -3.878 -5.802 -5.941 1.00 0.00 69 GLY A C 14
ATOM 17289 O O . GLY A 1 69 ? -4.752 -4.943 -6.026 1.00 0.00 69 GLY A O 14
ATOM 17293 N N . GLU A 1 70 ? -3.134 -6.180 -6.973 1.00 0.00 70 GLU A N 14
ATOM 17294 C CA . GLU A 1 70 ? -3.249 -5.538 -8.277 1.00 0.00 70 GLU A CA 14
ATOM 17295 C C . GLU A 1 70 ? -4.641 -5.755 -8.870 1.00 0.00 70 GLU A C 14
ATOM 17296 O O . GLU A 1 70 ? -5.233 -4.836 -9.438 1.00 0.00 70 GLU A O 14
ATOM 17308 N N . ASN A 1 71 ? -5.171 -6.966 -8.717 1.00 0.00 71 ASN A N 14
ATOM 17309 C CA . ASN A 1 71 ? -6.524 -7.272 -9.186 1.00 0.00 71 ASN A CA 14
ATOM 17310 C C . ASN A 1 71 ? -7.559 -6.653 -8.261 1.00 0.00 71 ASN A C 14
ATOM 17311 O O . ASN A 1 71 ? -8.658 -6.305 -8.684 1.00 0.00 71 ASN A O 14
ATOM 17322 N N . TYR A 1 72 ? -7.191 -6.517 -6.995 1.00 0.00 72 TYR A N 14
ATOM 17323 C CA . TYR A 1 72 ? -8.063 -5.934 -5.983 1.00 0.00 72 TYR A CA 14
ATOM 17324 C C . TYR A 1 72 ? -8.332 -4.460 -6.299 1.00 0.00 72 TYR A C 14
ATOM 17325 O O . TYR A 1 72 ? -9.374 -3.909 -5.943 1.00 0.00 72 TYR A O 14
ATOM 17343 N N . LEU A 1 73 ? -7.385 -3.841 -6.996 1.00 0.00 73 LEU A N 14
ATOM 17344 C CA . LEU A 1 73 ? -7.462 -2.430 -7.358 1.00 0.00 73 LEU A CA 14
ATOM 17345 C C . LEU A 1 73 ? -8.550 -2.155 -8.394 1.00 0.00 73 LEU A C 14
ATOM 17346 O O . LEU A 1 73 ? -8.949 -1.005 -8.575 1.00 0.00 73 LEU A O 14
ATOM 17362 N N . LYS A 1 74 ? -8.985 -3.200 -9.099 1.00 0.00 74 LYS A N 14
ATOM 17363 C CA . LYS A 1 74 ? -9.961 -3.075 -10.187 1.00 0.00 74 LYS A CA 14
ATOM 17364 C C . LYS A 1 74 ? -11.152 -2.182 -9.808 1.00 0.00 74 LYS A C 14
ATOM 17365 O O . LYS A 1 74 ? -11.540 -1.296 -10.571 1.00 0.00 74 LYS A O 14
ATOM 17384 N N . GLU A 1 75 ? -11.730 -2.410 -8.631 1.00 0.00 75 GLU A N 14
ATOM 17385 C CA . GLU A 1 75 ? -12.859 -1.602 -8.173 1.00 0.00 75 GLU A CA 14
ATOM 17386 C C . GLU A 1 75 ? -12.381 -0.302 -7.528 1.00 0.00 75 GLU A C 14
ATOM 17387 O O . GLU A 1 75 ? -13.139 0.662 -7.414 1.00 0.00 75 GLU A O 14
ATOM 17399 N N . ASN A 1 76 ? -11.120 -0.280 -7.118 1.00 0.00 76 ASN A N 14
ATOM 17400 C CA . ASN A 1 76 ? -10.563 0.859 -6.391 1.00 0.00 76 ASN A CA 14
ATOM 17401 C C . ASN A 1 76 ? -10.219 1.991 -7.354 1.00 0.00 76 ASN A C 14
ATOM 17402 O O . ASN A 1 76 ? -9.905 3.099 -6.937 1.00 0.00 76 ASN A O 14
ATOM 17413 N N . GLY A 1 77 ? -10.290 1.701 -8.649 1.00 0.00 77 GLY A N 14
ATOM 17414 C CA . GLY A 1 77 ? -9.998 2.705 -9.661 1.00 0.00 77 GLY A CA 14
ATOM 17415 C C . GLY A 1 77 ? -10.936 3.904 -9.613 1.00 0.00 77 GLY A C 14
ATOM 17416 O O . GLY A 1 77 ? -10.616 4.966 -10.144 1.00 0.00 77 GLY A O 14
ATOM 17420 N N . THR A 1 78 ? -12.090 3.742 -8.982 1.00 0.00 78 THR A N 14
ATOM 17421 C CA . THR A 1 78 ? -13.055 4.826 -8.889 1.00 0.00 78 THR A CA 14
ATOM 17422 C C . THR A 1 78 ? -13.030 5.462 -7.493 1.00 0.00 78 THR A C 14
ATOM 17423 O O . THR A 1 78 ? -13.656 6.495 -7.255 1.00 0.00 78 THR A O 14
ATOM 17434 N N . TRP A 1 79 ? -12.286 4.851 -6.577 1.00 0.00 79 TRP A N 14
ATOM 17435 C CA . TRP A 1 79 ? -12.170 5.372 -5.221 1.00 0.00 79 TRP A CA 14
ATOM 17436 C C . TRP A 1 79 ? -10.805 6.032 -5.058 1.00 0.00 79 TRP A C 14
ATOM 17437 O O . TRP A 1 79 ? -9.836 5.608 -5.684 1.00 0.00 79 TRP A O 14
ATOM 17458 N N . SER A 1 80 ? -10.741 7.082 -4.237 1.00 0.00 80 SER A N 14
ATOM 17459 C CA . SER A 1 80 ? -9.519 7.870 -4.043 1.00 0.00 80 SER A CA 14
ATOM 17460 C C . SER A 1 80 ? -8.926 8.307 -5.387 1.00 0.00 80 SER A C 14
ATOM 17461 O O . SER A 1 80 ? -7.713 8.463 -5.535 1.00 0.00 80 SER A O 14
ATOM 17469 N N . LYS A 1 81 ? -9.804 8.524 -6.358 1.00 0.00 81 LYS A N 14
ATOM 17470 C CA . LYS A 1 81 ? -9.409 8.946 -7.689 1.00 0.00 81 LYS A CA 14
ATOM 17471 C C . LYS A 1 81 ? -10.560 9.731 -8.312 1.00 0.00 81 LYS A C 14
ATOM 17472 O O . LYS A 1 81 ? -11.670 9.729 -7.775 1.00 0.00 81 LYS A O 14
ATOM 17491 N N . ALA A 1 82 ? -10.297 10.407 -9.418 1.00 0.00 82 ALA A N 14
ATOM 17492 C CA . ALA A 1 82 ? -11.322 11.187 -10.099 1.00 0.00 82 ALA A CA 14
ATOM 17493 C C . ALA A 1 82 ? -12.263 10.286 -10.895 1.00 0.00 82 ALA A C 14
ATOM 17494 O O . ALA A 1 82 ? -12.038 9.077 -10.992 1.00 0.00 82 ALA A O 14
ATOM 17501 N N . LYS A 1 5 ? -11.522 0.274 2.122 1.00 0.00 5 LYS A N 15
ATOM 17502 C CA . LYS A 1 5 ? -11.330 0.971 0.865 1.00 0.00 5 LYS A CA 15
ATOM 17503 C C . LYS A 1 5 ? -10.206 1.983 1.017 1.00 0.00 5 LYS A C 15
ATOM 17504 O O . LYS A 1 5 ? -9.713 2.545 0.042 1.00 0.00 5 LYS A O 15
ATOM 17523 N N . LEU A 1 6 ? -9.793 2.189 2.261 1.00 0.00 6 LEU A N 15
ATOM 17524 C CA . LEU A 1 6 ? -8.647 3.034 2.560 1.00 0.00 6 LEU A CA 15
ATOM 17525 C C . LEU A 1 6 ? -7.379 2.355 2.033 1.00 0.00 6 LEU A C 15
ATOM 17526 O O . LEU A 1 6 ? -6.409 3.015 1.657 1.00 0.00 6 LEU A O 15
ATOM 17542 N N . ARG A 1 7 ? -7.418 1.020 1.983 1.00 0.00 7 ARG A N 15
ATOM 17543 C CA . ARG A 1 7 ? -6.319 0.232 1.429 1.00 0.00 7 ARG A CA 15
ATOM 17544 C C . ARG A 1 7 ? -6.042 0.673 -0.004 1.00 0.00 7 ARG A C 15
ATOM 17545 O O . ARG A 1 7 ? -4.893 0.760 -0.432 1.00 0.00 7 ARG A O 15
ATOM 17566 N N . TYR A 1 8 ? -7.116 0.972 -0.725 1.00 0.00 8 TYR A N 15
ATOM 17567 C CA . TYR A 1 8 ? -7.032 1.437 -2.103 1.00 0.00 8 TYR A CA 15
ATOM 17568 C C . TYR A 1 8 ? -6.233 2.731 -2.200 1.00 0.00 8 TYR A C 15
ATOM 17569 O O . TYR A 1 8 ? -5.391 2.884 -3.085 1.00 0.00 8 TYR A O 15
ATOM 17587 N N . ALA A 1 9 ? -6.501 3.652 -1.282 1.00 0.00 9 ALA A N 15
ATOM 17588 C CA . ALA A 1 9 ? -5.806 4.933 -1.253 1.00 0.00 9 ALA A CA 15
ATOM 17589 C C . ALA A 1 9 ? -4.305 4.729 -1.122 1.00 0.00 9 ALA A C 15
ATOM 17590 O O . ALA A 1 9 ? -3.516 5.411 -1.773 1.00 0.00 9 ALA A O 15
ATOM 17597 N N . ILE A 1 10 ? -3.923 3.780 -0.284 1.00 0.00 10 ILE A N 15
ATOM 17598 C CA . ILE A 1 10 ? -2.518 3.452 -0.094 1.00 0.00 10 ILE A CA 15
ATOM 17599 C C . ILE A 1 10 ? -1.944 2.791 -1.348 1.00 0.00 10 ILE A C 15
ATOM 17600 O O . ILE A 1 10 ? -0.900 3.203 -1.856 1.00 0.00 10 ILE A O 15
ATOM 17616 N N . LEU A 1 11 ? -2.648 1.783 -1.854 1.00 0.00 11 LEU A N 15
ATOM 17617 C CA . LEU A 1 11 ? -2.185 1.029 -3.015 1.00 0.00 11 LEU A CA 15
ATOM 17618 C C . LEU A 1 11 ? -2.039 1.909 -4.256 1.00 0.00 11 LEU A C 15
ATOM 17619 O O . LEU A 1 11 ? -1.106 1.727 -5.035 1.00 0.00 11 LEU A O 15
ATOM 17635 N N . LYS A 1 12 ? -2.940 2.869 -4.445 1.00 0.00 12 LYS A N 15
ATOM 17636 C CA . LYS A 1 12 ? -2.872 3.722 -5.629 1.00 0.00 12 LYS A CA 15
ATOM 17637 C C . LYS A 1 12 ? -1.676 4.671 -5.552 1.00 0.00 12 LYS A C 15
ATOM 17638 O O . LYS A 1 12 ? -1.166 5.125 -6.577 1.00 0.00 12 LYS A O 15
ATOM 17657 N N . GLU A 1 13 ? -1.215 4.956 -4.339 1.00 0.00 13 GLU A N 15
ATOM 17658 C CA . GLU A 1 13 ? -0.011 5.759 -4.159 1.00 0.00 13 GLU A CA 15
ATOM 17659 C C . GLU A 1 13 ? 1.216 4.922 -4.489 1.00 0.00 13 GLU A C 15
ATOM 17660 O O . GLU A 1 13 ? 2.165 5.402 -5.107 1.00 0.00 13 GLU A O 15
ATOM 17672 N N . ILE A 1 14 ? 1.179 3.661 -4.089 1.00 0.00 14 ILE A N 15
ATOM 17673 C CA . ILE A 1 14 ? 2.267 2.732 -4.368 1.00 0.00 14 ILE A CA 15
ATOM 17674 C C . ILE A 1 14 ? 2.324 2.404 -5.859 1.00 0.00 14 ILE A C 15
ATOM 17675 O O . ILE A 1 14 ? 3.393 2.390 -6.463 1.00 0.00 14 ILE A O 15
ATOM 17691 N N . PHE A 1 15 ? 1.164 2.162 -6.450 1.00 0.00 15 PHE A N 15
ATOM 17692 C CA . PHE A 1 15 ? 1.077 1.779 -7.854 1.00 0.00 15 PHE A CA 15
ATOM 17693 C C . PHE A 1 15 ? 1.397 2.947 -8.783 1.00 0.00 15 PHE A C 15
ATOM 17694 O O . PHE A 1 15 ? 2.229 2.827 -9.682 1.00 0.00 15 PHE A O 15
ATOM 17711 N N . GLU A 1 16 ? 0.746 4.081 -8.555 1.00 0.00 16 GLU A N 15
ATOM 17712 C CA . GLU A 1 16 ? 0.870 5.220 -9.455 1.00 0.00 16 GLU A CA 15
ATOM 17713 C C . GLU A 1 16 ? 2.120 6.036 -9.130 1.00 0.00 16 GLU A C 15
ATOM 17714 O O . GLU A 1 16 ? 2.838 6.475 -10.030 1.00 0.00 16 GLU A O 15
ATOM 17726 N N . GLY A 1 17 ? 2.397 6.204 -7.844 1.00 0.00 17 GLY A N 15
ATOM 17727 C CA . GLY A 1 17 ? 3.575 6.940 -7.430 1.00 0.00 17 GLY A CA 15
ATOM 17728 C C . GLY A 1 17 ? 4.828 6.100 -7.560 1.00 0.00 17 GLY A C 15
ATOM 17729 O O . GLY A 1 17 ? 5.923 6.631 -7.740 1.00 0.00 17 GLY A O 15
ATOM 17733 N N . ASN A 1 18 ? 4.648 4.781 -7.466 1.00 0.00 18 ASN A N 15
ATOM 17734 C CA . ASN A 1 18 ? 5.741 3.812 -7.603 1.00 0.00 18 ASN A CA 15
ATOM 17735 C C . ASN A 1 18 ? 6.754 3.979 -6.471 1.00 0.00 18 ASN A C 15
ATOM 17736 O O . ASN A 1 18 ? 7.921 3.616 -6.611 1.00 0.00 18 ASN A O 15
ATOM 17747 N N . THR A 1 19 ? 6.267 4.508 -5.342 1.00 0.00 19 THR A N 15
ATOM 17748 C CA . THR A 1 19 ? 7.062 4.752 -4.128 1.00 0.00 19 THR A CA 15
ATOM 17749 C C . THR A 1 19 ? 8.287 5.650 -4.372 1.00 0.00 19 THR A C 15
ATOM 17750 O O . THR A 1 19 ? 8.763 5.800 -5.497 1.00 0.00 19 THR A O 15
ATOM 17761 N N . PRO A 1 20 ? 8.791 6.310 -3.319 1.00 0.00 20 PRO A N 15
ATOM 17762 C CA . PRO A 1 20 ? 8.212 6.256 -1.976 1.00 0.00 20 PRO A CA 15
ATOM 17763 C C . PRO A 1 20 ? 7.052 7.238 -1.802 1.00 0.00 20 PRO A C 15
ATOM 17764 O O . PRO A 1 20 ? 6.776 8.053 -2.683 1.00 0.00 20 PRO A O 15
ATOM 17775 N N . LEU A 1 21 ? 6.378 7.148 -0.665 1.00 0.00 21 LEU A N 15
ATOM 17776 C CA . LEU A 1 21 ? 5.307 8.073 -0.323 1.00 0.00 21 LEU A CA 15
ATOM 17777 C C . LEU A 1 21 ? 5.276 8.281 1.182 1.00 0.00 21 LEU A C 15
ATOM 17778 O O . LEU A 1 21 ? 5.419 7.324 1.945 1.00 0.00 21 LEU A O 15
ATOM 17794 N N . SER A 1 22 ? 5.123 9.523 1.606 1.00 0.00 22 SER A N 15
ATOM 17795 C CA . SER A 1 22 ? 5.054 9.833 3.021 1.00 0.00 22 SER A CA 15
ATOM 17796 C C . SER A 1 22 ? 3.625 9.667 3.535 1.00 0.00 22 SER A C 15
ATOM 17797 O O . SER A 1 22 ? 2.681 9.552 2.747 1.00 0.00 22 SER A O 15
ATOM 17805 N N . GLU A 1 23 ? 3.476 9.656 4.851 1.00 0.00 23 GLU A N 15
ATOM 17806 C CA . GLU A 1 23 ? 2.170 9.561 5.493 1.00 0.00 23 GLU A CA 15
ATOM 17807 C C . GLU A 1 23 ? 1.252 10.676 4.992 1.00 0.00 23 GLU A C 15
ATOM 17808 O O . GLU A 1 23 ? 0.080 10.455 4.689 1.00 0.00 23 GLU A O 15
ATOM 17820 N N . ASN A 1 24 ? 1.814 11.873 4.883 1.00 0.00 24 ASN A N 15
ATOM 17821 C CA . ASN A 1 24 ? 1.056 13.047 4.472 1.00 0.00 24 ASN A CA 15
ATOM 17822 C C . ASN A 1 24 ? 0.654 12.960 2.998 1.00 0.00 24 ASN A C 15
ATOM 17823 O O . ASN A 1 24 ? -0.309 13.599 2.575 1.00 0.00 24 ASN A O 15
ATOM 17834 N N . ASP A 1 25 ? 1.392 12.166 2.222 1.00 0.00 25 ASP A N 15
ATOM 17835 C CA . ASP A 1 25 ? 1.084 11.991 0.802 1.00 0.00 25 ASP A CA 15
ATOM 17836 C C . ASP A 1 25 ? -0.195 11.192 0.630 1.00 0.00 25 ASP A C 15
ATOM 17837 O O . ASP A 1 25 ? -1.099 11.603 -0.098 1.00 0.00 25 ASP A O 15
ATOM 17846 N N . ILE A 1 26 ? -0.277 10.056 1.317 1.00 0.00 26 ILE A N 15
ATOM 17847 C CA . ILE A 1 26 ? -1.458 9.211 1.240 1.00 0.00 26 ILE A CA 15
ATOM 17848 C C . ILE A 1 26 ? -2.637 9.895 1.946 1.00 0.00 26 ILE A C 15
ATOM 17849 O O . ILE A 1 26 ? -3.769 9.848 1.460 1.00 0.00 26 ILE A O 15
ATOM 17865 N N . GLY A 1 27 ? -2.363 10.559 3.068 1.00 0.00 27 GLY A N 15
ATOM 17866 C CA . GLY A 1 27 ? -3.395 11.342 3.724 1.00 0.00 27 GLY A CA 15
ATOM 17867 C C . GLY A 1 27 ? -3.670 10.916 5.156 1.00 0.00 27 GLY A C 15
ATOM 17868 O O . GLY A 1 27 ? -4.488 11.533 5.842 1.00 0.00 27 GLY A O 15
ATOM 17872 N N . VAL A 1 28 ? -2.995 9.873 5.619 1.00 0.00 28 VAL A N 15
ATOM 17873 C CA . VAL A 1 28 ? -3.215 9.370 6.972 1.00 0.00 28 VAL A CA 15
ATOM 17874 C C . VAL A 1 28 ? -1.957 9.522 7.818 1.00 0.00 28 VAL A C 15
ATOM 17875 O O . VAL A 1 28 ? -0.861 9.685 7.288 1.00 0.00 28 VAL A O 15
ATOM 17888 N N . THR A 1 29 ? -2.129 9.475 9.133 1.00 0.00 29 THR A N 15
ATOM 17889 C CA . THR A 1 29 ? -1.004 9.512 10.056 1.00 0.00 29 THR A CA 15
ATOM 17890 C C . THR A 1 29 ? -0.203 8.220 9.990 1.00 0.00 29 THR A C 15
ATOM 17891 O O . THR A 1 29 ? -0.710 7.181 9.552 1.00 0.00 29 THR A O 15
ATOM 17902 N N . GLU A 1 30 ? 1.038 8.294 10.452 1.00 0.00 30 GLU A N 15
ATOM 17903 C CA . GLU A 1 30 ? 1.943 7.151 10.446 1.00 0.00 30 GLU A CA 15
ATOM 17904 C C . GLU A 1 30 ? 1.379 6.003 11.276 1.00 0.00 30 GLU A C 15
ATOM 17905 O O . GLU A 1 30 ? 1.639 4.839 10.988 1.00 0.00 30 GLU A O 15
ATOM 17917 N N . ASP A 1 31 ? 0.595 6.339 12.298 1.00 0.00 31 ASP A N 15
ATOM 17918 C CA . ASP A 1 31 ? -0.034 5.330 13.145 1.00 0.00 31 ASP A CA 15
ATOM 17919 C C . ASP A 1 31 ? -0.920 4.412 12.316 1.00 0.00 31 ASP A C 15
ATOM 17920 O O . ASP A 1 31 ? -0.778 3.188 12.365 1.00 0.00 31 ASP A O 15
ATOM 17929 N N . GLN A 1 32 ? -1.816 5.008 11.542 1.00 0.00 32 GLN A N 15
ATOM 17930 C CA . GLN A 1 32 ? -2.709 4.246 10.677 1.00 0.00 32 GLN A CA 15
ATOM 17931 C C . GLN A 1 32 ? -1.962 3.710 9.461 1.00 0.00 32 GLN A C 15
ATOM 17932 O O . GLN A 1 32 ? -2.250 2.615 8.979 1.00 0.00 32 GLN A O 15
ATOM 17946 N N . PHE A 1 33 ? -1.006 4.494 8.972 1.00 0.00 33 PHE A N 15
ATOM 17947 C CA . PHE A 1 33 ? -0.183 4.099 7.834 1.00 0.00 33 PHE A CA 15
ATOM 17948 C C . PHE A 1 33 ? 0.545 2.790 8.137 1.00 0.00 33 PHE A C 15
ATOM 17949 O O . PHE A 1 33 ? 0.405 1.809 7.408 1.00 0.00 33 PHE A O 15
ATOM 17966 N N . ASP A 1 34 ? 1.295 2.785 9.233 1.00 0.00 34 ASP A N 15
ATOM 17967 C CA . ASP A 1 34 ? 2.031 1.602 9.678 1.00 0.00 34 ASP A CA 15
ATOM 17968 C C . ASP A 1 34 ? 1.096 0.408 9.827 1.00 0.00 34 ASP A C 15
ATOM 17969 O O . ASP A 1 34 ? 1.363 -0.674 9.304 1.00 0.00 34 ASP A O 15
ATOM 17978 N N . ASP A 1 35 ? -0.007 0.626 10.528 1.00 0.00 35 ASP A N 15
ATOM 17979 C CA . ASP A 1 35 ? -0.988 -0.425 10.790 1.00 0.00 35 ASP A CA 15
ATOM 17980 C C . ASP A 1 35 ? -1.514 -1.047 9.495 1.00 0.00 35 ASP A C 15
ATOM 17981 O O . ASP A 1 35 ? -1.510 -2.273 9.333 1.00 0.00 35 ASP A O 15
ATOM 17990 N N . ALA A 1 36 ? -1.942 -0.201 8.569 1.00 0.00 36 ALA A N 15
ATOM 17991 C CA . ALA A 1 36 ? -2.538 -0.670 7.326 1.00 0.00 36 ALA A CA 15
ATOM 17992 C C . ALA A 1 36 ? -1.500 -1.330 6.420 1.00 0.00 36 ALA A C 15
ATOM 17993 O O . ALA A 1 36 ? -1.748 -2.401 5.865 1.00 0.00 36 ALA A O 15
ATOM 18000 N N . VAL A 1 37 ? -0.334 -0.701 6.283 1.00 0.00 37 VAL A N 15
ATOM 18001 C CA . VAL A 1 37 ? 0.728 -1.237 5.433 1.00 0.00 37 VAL A CA 15
ATOM 18002 C C . VAL A 1 37 ? 1.172 -2.615 5.921 1.00 0.00 37 VAL A C 15
ATOM 18003 O O . VAL A 1 37 ? 1.461 -3.501 5.114 1.00 0.00 37 VAL A O 15
ATOM 18016 N N . ASN A 1 38 ? 1.204 -2.799 7.238 1.00 0.00 38 ASN A N 15
ATOM 18017 C CA . ASN A 1 38 ? 1.523 -4.101 7.813 1.00 0.00 38 ASN A CA 15
ATOM 18018 C C . ASN A 1 38 ? 0.530 -5.151 7.341 1.00 0.00 38 ASN A C 15
ATOM 18019 O O . ASN A 1 38 ? 0.923 -6.203 6.846 1.00 0.00 38 ASN A O 15
ATOM 18030 N N . PHE A 1 39 ? -0.756 -4.850 7.473 1.00 0.00 39 PHE A N 15
ATOM 18031 C CA . PHE A 1 39 ? -1.804 -5.787 7.079 1.00 0.00 39 PHE A CA 15
ATOM 18032 C C . PHE A 1 39 ? -1.747 -6.073 5.580 1.00 0.00 39 PHE A C 15
ATOM 18033 O O . PHE A 1 39 ? -1.940 -7.210 5.147 1.00 0.00 39 PHE A O 15
ATOM 18050 N N . LEU A 1 40 ? -1.468 -5.039 4.796 1.00 0.00 40 LEU A N 15
ATOM 18051 C CA . LEU A 1 40 ? -1.369 -5.177 3.347 1.00 0.00 40 LEU A CA 15
ATOM 18052 C C . LEU A 1 40 ? -0.236 -6.123 2.967 1.00 0.00 40 LEU A C 15
ATOM 18053 O O . LEU A 1 40 ? -0.351 -6.903 2.025 1.00 0.00 40 LEU A O 15
ATOM 18069 N N . LYS A 1 41 ? 0.852 -6.050 3.712 1.00 0.00 41 LYS A N 15
ATOM 18070 C CA . LYS A 1 41 ? 2.002 -6.907 3.475 1.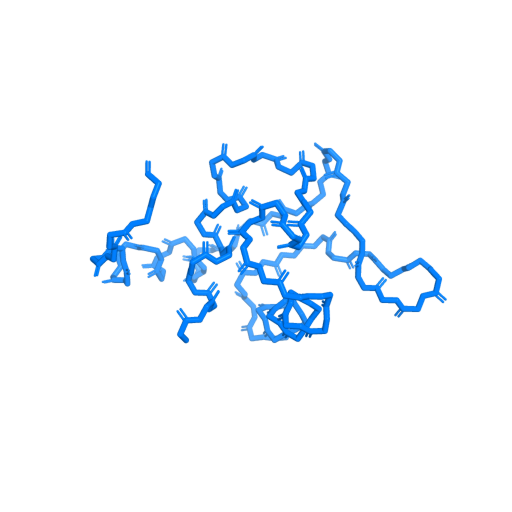00 0.00 41 LYS A CA 15
ATOM 18071 C C . LYS A 1 41 ? 1.745 -8.312 4.027 1.00 0.00 41 LYS A C 15
ATOM 18072 O O . LYS A 1 41 ? 2.200 -9.303 3.461 1.00 0.00 41 LYS A O 15
ATOM 18091 N N . ARG A 1 42 ? 1.000 -8.383 5.127 1.00 0.00 42 ARG A N 15
ATOM 18092 C CA . ARG A 1 42 ? 0.643 -9.659 5.740 1.00 0.00 42 ARG A CA 15
ATOM 18093 C C . ARG A 1 42 ? -0.294 -10.462 4.838 1.00 0.00 42 ARG A C 15
ATOM 18094 O O . ARG A 1 42 ? -0.074 -11.650 4.598 1.00 0.00 42 ARG A O 15
ATOM 18115 N N . GLU A 1 43 ? -1.330 -9.810 4.327 1.00 0.00 43 GLU A N 15
ATOM 18116 C CA . GLU A 1 43 ? -2.318 -10.485 3.491 1.00 0.00 43 GLU A CA 15
ATOM 18117 C C . GLU A 1 43 ? -1.873 -10.566 2.033 1.00 0.00 43 GLU A C 15
ATOM 18118 O O . GLU A 1 43 ? -2.647 -10.972 1.164 1.00 0.00 43 GLU A O 15
ATOM 18130 N N . GLY A 1 44 ? -0.629 -10.186 1.775 1.00 0.00 44 GLY A N 15
ATOM 18131 C CA . GLY A 1 44 ? -0.057 -10.352 0.455 1.00 0.00 44 GLY A CA 15
ATOM 18132 C C . GLY A 1 44 ? -0.718 -9.488 -0.600 1.00 0.00 44 GLY A C 15
ATOM 18133 O O . GLY A 1 44 ? -1.097 -9.978 -1.664 1.00 0.00 44 GLY A O 15
ATOM 18137 N N . TYR A 1 45 ? -0.876 -8.206 -0.310 1.00 0.00 45 TYR A N 15
ATOM 18138 C CA . TYR A 1 45 ? -1.346 -7.257 -1.308 1.00 0.00 45 TYR A CA 15
ATOM 18139 C C . TYR A 1 45 ? -0.149 -6.579 -1.959 1.00 0.00 45 TYR A C 15
ATOM 18140 O O . TYR A 1 45 ? -0.120 -6.357 -3.170 1.00 0.00 45 TYR A O 15
ATOM 18158 N N . ILE A 1 46 ? 0.846 -6.268 -1.138 1.00 0.00 46 ILE A N 15
ATOM 18159 C CA . ILE A 1 46 ? 2.098 -5.699 -1.615 1.00 0.00 46 ILE A CA 15
ATOM 18160 C C . ILE A 1 46 ? 3.273 -6.297 -0.851 1.00 0.00 46 ILE A C 15
ATOM 18161 O O . ILE A 1 46 ? 3.170 -6.577 0.343 1.00 0.00 46 ILE A O 15
ATOM 18177 N N . ILE A 1 47 ? 4.375 -6.521 -1.548 1.00 0.00 47 ILE A N 15
ATOM 18178 C CA . ILE A 1 47 ? 5.576 -7.063 -0.925 1.00 0.00 47 ILE A CA 15
ATOM 18179 C C . ILE A 1 47 ? 6.784 -6.219 -1.299 1.00 0.00 47 ILE A C 15
ATOM 18180 O O . ILE A 1 47 ? 6.670 -5.276 -2.079 1.00 0.00 47 ILE A O 15
ATOM 18196 N N . GLY A 1 48 ? 7.931 -6.546 -0.731 1.00 0.00 48 GLY A N 15
ATOM 18197 C CA . GLY A 1 48 ? 9.132 -5.790 -1.018 1.00 0.00 48 GLY A CA 15
ATOM 18198 C C . GLY A 1 48 ? 9.290 -4.617 -0.074 1.00 0.00 48 GLY A C 15
ATOM 18199 O O . GLY A 1 48 ? 10.188 -3.790 -0.237 1.00 0.00 48 GLY A O 15
ATOM 18203 N N . VAL A 1 49 ? 8.404 -4.547 0.912 1.00 0.00 49 VAL A N 15
ATOM 18204 C CA . VAL A 1 49 ? 8.461 -3.503 1.922 1.00 0.00 49 VAL A CA 15
ATOM 18205 C C . VAL A 1 49 ? 9.571 -3.809 2.918 1.00 0.00 49 VAL A C 15
ATOM 18206 O O . VAL A 1 49 ? 9.473 -4.752 3.705 1.00 0.00 49 VAL A O 15
ATOM 18219 N N . HIS A 1 50 ? 10.627 -3.016 2.869 1.00 0.00 50 HIS A N 15
ATOM 18220 C CA . HIS A 1 50 ? 11.803 -3.266 3.682 1.00 0.00 50 HIS A CA 15
ATOM 18221 C C . HIS A 1 50 ? 11.672 -2.611 5.050 1.00 0.00 50 HIS A C 15
ATOM 18222 O O . HIS A 1 50 ? 11.689 -1.383 5.171 1.00 0.00 50 HIS A O 15
ATOM 18237 N N . TYR A 1 51 ? 11.537 -3.432 6.075 1.00 0.00 51 TYR A N 15
ATOM 18238 C CA . TYR A 1 51 ? 11.535 -2.944 7.441 1.00 0.00 51 TYR A CA 15
ATOM 18239 C C . TYR A 1 51 ? 12.958 -2.660 7.883 1.00 0.00 51 TYR A C 15
ATOM 18240 O O . TYR A 1 51 ? 13.866 -3.442 7.623 1.00 0.00 51 TYR A O 15
ATOM 18258 N N . SER A 1 52 ? 13.147 -1.532 8.534 1.00 0.00 52 SER A N 15
ATOM 18259 C CA . SER A 1 52 ? 14.443 -1.183 9.082 1.00 0.00 52 SER A CA 15
ATOM 18260 C C . SER A 1 52 ? 14.404 -1.398 10.592 1.00 0.00 52 SER A C 15
ATOM 18261 O O . SER A 1 52 ? 15.062 -0.689 11.356 1.00 0.00 52 SER A O 15
ATOM 18269 N N . ASP A 1 53 ? 13.614 -2.400 10.993 1.00 0.00 53 ASP A N 15
ATOM 18270 C CA . ASP A 1 53 ? 13.380 -2.751 12.399 1.00 0.00 53 ASP A CA 15
ATOM 18271 C C . ASP A 1 53 ? 12.447 -1.746 13.073 1.00 0.00 53 ASP A C 15
ATOM 18272 O O . ASP A 1 53 ? 11.488 -2.134 13.738 1.00 0.00 53 ASP A O 15
ATOM 18281 N N . ASP A 1 54 ? 12.714 -0.461 12.880 1.00 0.00 54 ASP A N 15
ATOM 18282 C CA . ASP A 1 54 ? 11.903 0.591 13.481 1.00 0.00 54 ASP A CA 15
ATOM 18283 C C . ASP A 1 54 ? 10.529 0.671 12.812 1.00 0.00 54 ASP A C 15
ATOM 18284 O O . ASP A 1 54 ? 9.498 0.586 13.476 1.00 0.00 54 ASP A O 15
ATOM 18293 N N . ARG A 1 55 ? 10.524 0.812 11.493 1.00 0.00 55 ARG A N 15
ATOM 18294 C CA . ARG A 1 55 ? 9.294 0.987 10.730 1.00 0.00 55 ARG A CA 15
ATOM 18295 C C . ARG A 1 55 ? 9.434 0.346 9.356 1.00 0.00 55 ARG A C 15
ATOM 18296 O O . ARG A 1 55 ? 10.547 0.030 8.924 1.00 0.00 55 ARG A O 15
ATOM 18317 N N . PRO A 1 56 ? 8.313 0.132 8.657 1.00 0.00 56 PRO A N 15
ATOM 18318 C CA . PRO A 1 56 ? 8.336 -0.260 7.252 1.00 0.00 56 PRO A CA 15
ATOM 18319 C C . PRO A 1 56 ? 8.693 0.930 6.365 1.00 0.00 56 PRO A C 15
ATOM 18320 O O . PRO A 1 56 ? 7.866 1.806 6.114 1.00 0.00 56 PRO A O 15
ATOM 18331 N N . HIS A 1 57 ? 9.937 0.979 5.917 1.00 0.00 57 HIS A N 15
ATOM 18332 C CA . HIS A 1 57 ? 10.416 2.121 5.152 1.00 0.00 57 HIS A CA 15
ATOM 18333 C C . HIS A 1 57 ? 10.234 1.887 3.662 1.00 0.00 57 HIS A C 15
ATOM 18334 O O . HIS A 1 57 ? 10.923 1.061 3.063 1.00 0.00 57 HIS A O 15
ATOM 18349 N N . LEU A 1 58 ? 9.290 2.607 3.075 1.00 0.00 58 LEU A N 15
ATOM 18350 C CA . LEU A 1 58 ? 9.052 2.531 1.642 1.00 0.00 58 LEU A CA 15
ATOM 18351 C C . LEU A 1 58 ? 10.121 3.312 0.897 1.00 0.00 58 LEU A C 15
ATOM 18352 O O . LEU A 1 58 ? 10.168 4.537 0.969 1.00 0.00 58 LEU A O 15
ATOM 18368 N N . TYR A 1 59 ? 10.993 2.594 0.213 1.00 0.00 59 TYR A N 15
ATOM 18369 C CA . TYR A 1 59 ? 12.065 3.217 -0.544 1.00 0.00 59 TYR A CA 15
ATOM 18370 C C . TYR A 1 59 ? 11.625 3.469 -1.982 1.00 0.00 59 TYR A C 15
ATOM 18371 O O . TYR A 1 59 ? 10.443 3.360 -2.302 1.00 0.00 59 TYR A O 15
ATOM 18389 N N . LYS A 1 60 ? 12.576 3.805 -2.838 1.00 0.00 60 LYS A N 15
ATOM 18390 C CA . LYS A 1 60 ? 12.275 4.134 -4.224 1.00 0.00 60 LYS A CA 15
ATOM 18391 C C . LYS A 1 60 ? 11.983 2.868 -5.013 1.00 0.00 60 LYS A C 15
ATOM 18392 O O . LYS A 1 60 ? 11.027 2.804 -5.784 1.00 0.00 60 LYS A O 15
ATOM 18411 N N . LEU A 1 61 ? 12.823 1.867 -4.816 1.00 0.00 61 LEU A N 15
ATOM 18412 C CA . LEU A 1 61 ? 12.676 0.601 -5.504 1.00 0.00 61 LEU A CA 15
ATOM 18413 C C . LEU A 1 61 ? 12.597 -0.525 -4.488 1.00 0.00 61 LEU A C 15
ATOM 18414 O O . LEU A 1 61 ? 13.401 -0.584 -3.557 1.00 0.00 61 LEU A O 15
ATOM 18430 N N . GLY A 1 62 ? 11.620 -1.399 -4.657 1.00 0.00 62 GLY A N 15
ATOM 18431 C CA . GLY A 1 62 ? 11.437 -2.490 -3.724 1.00 0.00 62 GLY A CA 15
ATOM 18432 C C . GLY A 1 62 ? 9.995 -2.947 -3.646 1.00 0.00 62 GLY A C 15
ATOM 18433 O O . GLY A 1 62 ? 9.695 -4.094 -3.981 1.00 0.00 62 GLY A O 15
ATOM 18437 N N . PRO A 1 63 ? 9.077 -2.073 -3.198 1.00 0.00 63 PRO A N 15
ATOM 18438 C CA . PRO A 1 63 ? 7.650 -2.404 -3.089 1.00 0.00 63 PRO A CA 15
ATOM 18439 C C . PRO A 1 63 ? 7.036 -2.811 -4.428 1.00 0.00 63 PRO A C 15
ATOM 18440 O O . PRO A 1 63 ? 7.037 -2.041 -5.389 1.00 0.00 63 PRO A O 15
ATOM 18451 N N . GLU A 1 64 ? 6.518 -4.026 -4.472 1.00 0.00 64 GLU A N 15
ATOM 18452 C CA . GLU A 1 64 ? 5.881 -4.556 -5.666 1.00 0.00 64 GLU A CA 15
ATOM 18453 C C . GLU A 1 64 ? 4.478 -5.036 -5.309 1.00 0.00 64 GLU A C 15
ATOM 18454 O O . GLU A 1 64 ? 4.224 -5.429 -4.167 1.00 0.00 64 GLU A O 15
ATOM 18466 N N . LEU A 1 65 ? 3.574 -5.004 -6.270 1.00 0.00 65 LEU A N 15
ATOM 18467 C CA . LEU A 1 65 ? 2.189 -5.375 -6.026 1.00 0.00 65 LEU A CA 15
ATOM 18468 C C . LEU A 1 65 ? 1.963 -6.834 -6.392 1.00 0.00 65 LEU A C 15
ATOM 18469 O O . LEU A 1 65 ? 2.613 -7.368 -7.291 1.00 0.00 65 LEU A O 15
ATOM 18485 N N . THR A 1 66 ? 1.057 -7.483 -5.689 1.00 0.00 66 THR A N 15
ATOM 18486 C CA . THR A 1 66 ? 0.708 -8.853 -5.999 1.00 0.00 66 THR A CA 15
ATOM 18487 C C . THR A 1 66 ? -0.467 -8.877 -6.968 1.00 0.00 66 THR A C 15
ATOM 18488 O O . THR A 1 66 ? -1.187 -7.883 -7.097 1.00 0.00 66 THR A O 15
ATOM 18499 N N . GLU A 1 67 ? -0.667 -9.998 -7.648 1.00 0.00 67 GLU A N 15
ATOM 18500 C CA . GLU A 1 67 ? -1.819 -10.146 -8.526 1.00 0.00 67 GLU A CA 15
ATOM 18501 C C . GLU A 1 67 ? -3.089 -10.146 -7.678 1.00 0.00 67 GLU A C 15
ATOM 18502 O O . GLU A 1 67 ? -4.168 -9.758 -8.130 1.00 0.00 67 GLU A O 15
ATOM 18514 N N . LYS A 1 68 ? -2.927 -10.570 -6.432 1.00 0.00 68 LYS A N 15
ATOM 18515 C CA . LYS A 1 68 ? -3.994 -10.538 -5.444 1.00 0.00 68 LYS A CA 15
ATOM 18516 C C . LYS A 1 68 ? -4.449 -9.099 -5.203 1.00 0.00 68 LYS A C 15
ATOM 18517 O O . LYS A 1 68 ? -5.638 -8.786 -5.288 1.00 0.00 68 LYS A O 15
ATOM 18536 N N . GLY A 1 69 ? -3.485 -8.224 -4.919 1.00 0.00 69 GLY A N 15
ATOM 18537 C CA . GLY A 1 69 ? -3.787 -6.822 -4.693 1.00 0.00 69 GLY A CA 15
ATOM 18538 C C . GLY A 1 69 ? -4.227 -6.115 -5.960 1.00 0.00 69 GLY A C 15
ATOM 18539 O O . GLY A 1 69 ? -5.034 -5.189 -5.913 1.00 0.00 69 GLY A O 15
ATOM 18543 N N . GLU A 1 70 ? -3.693 -6.560 -7.090 1.00 0.00 70 GLU A N 15
ATOM 18544 C CA . GLU A 1 70 ? -4.049 -6.001 -8.388 1.00 0.00 70 GLU A CA 15
ATOM 18545 C C . GLU A 1 70 ? -5.535 -6.236 -8.665 1.00 0.00 70 GLU A C 15
ATOM 18546 O O . GLU A 1 70 ? -6.240 -5.347 -9.142 1.00 0.00 70 GLU A O 15
ATOM 18558 N N . ASN A 1 71 ? -6.010 -7.436 -8.334 1.00 0.00 71 ASN A N 15
ATOM 18559 C CA . ASN A 1 71 ? -7.428 -7.762 -8.469 1.00 0.00 71 ASN A CA 15
ATOM 18560 C C . ASN A 1 71 ? -8.258 -7.020 -7.428 1.00 0.00 71 ASN A C 15
ATOM 18561 O O . ASN A 1 71 ? -9.406 -6.659 -7.681 1.00 0.00 71 ASN A O 15
ATOM 18572 N N . TYR A 1 72 ? -7.667 -6.787 -6.261 1.00 0.00 72 TYR A N 15
ATOM 18573 C CA . TYR A 1 72 ? -8.338 -6.052 -5.195 1.00 0.00 72 TYR A CA 15
ATOM 18574 C C . TYR A 1 72 ? -8.607 -4.613 -5.638 1.00 0.00 72 TYR A C 15
ATOM 18575 O O . TYR A 1 72 ? -9.653 -4.039 -5.331 1.00 0.00 72 TYR A O 15
ATOM 18593 N N . LEU A 1 73 ? -7.661 -4.054 -6.396 1.00 0.00 73 LEU A N 15
ATOM 18594 C CA . LEU A 1 73 ? -7.794 -2.707 -6.949 1.00 0.00 73 LEU A CA 15
ATOM 18595 C C . LEU A 1 73 ? -9.034 -2.590 -7.826 1.00 0.00 73 LEU A C 15
ATOM 18596 O O . LEU A 1 73 ? -9.680 -1.542 -7.872 1.00 0.00 73 LEU A O 15
ATOM 18612 N N . LYS A 1 74 ? -9.371 -3.680 -8.499 1.00 0.00 74 LYS A N 15
ATOM 18613 C CA . LYS A 1 74 ? -10.521 -3.711 -9.387 1.00 0.00 74 LYS A CA 15
ATOM 18614 C C . LYS A 1 74 ? -11.819 -3.448 -8.617 1.00 0.00 74 LYS A C 15
ATOM 18615 O O . LYS A 1 74 ? -12.741 -2.812 -9.133 1.00 0.00 74 LYS A O 15
ATOM 18634 N N . GLU A 1 75 ? -11.876 -3.925 -7.378 1.00 0.00 75 GLU A N 15
ATOM 18635 C CA . GLU A 1 75 ? -13.085 -3.817 -6.570 1.00 0.00 75 GLU A CA 15
ATOM 18636 C C . GLU A 1 75 ? -13.168 -2.468 -5.860 1.00 0.00 75 GLU A C 15
ATOM 18637 O O . GLU A 1 75 ? -14.227 -1.839 -5.828 1.00 0.00 75 GLU A O 15
ATOM 18649 N N . ASN A 1 76 ? -12.049 -2.017 -5.302 1.00 0.00 76 ASN A N 15
ATOM 18650 C CA . ASN A 1 76 ? -12.026 -0.784 -4.512 1.00 0.00 76 ASN A CA 15
ATOM 18651 C C . ASN A 1 76 ? -11.708 0.444 -5.360 1.00 0.00 76 ASN A C 15
ATOM 18652 O O . ASN A 1 76 ? -11.531 1.533 -4.821 1.00 0.00 76 ASN A O 15
ATOM 18663 N N . GLY A 1 77 ? -11.615 0.256 -6.677 1.00 0.00 77 GLY A N 15
ATOM 18664 C CA . GLY A 1 77 ? -11.298 1.349 -7.594 1.00 0.00 77 GLY A CA 15
ATOM 18665 C C . GLY A 1 77 ? -12.189 2.577 -7.426 1.00 0.00 77 GLY A C 15
ATOM 18666 O O . GLY A 1 77 ? -11.841 3.668 -7.880 1.00 0.00 77 GLY A O 15
ATOM 18670 N N . THR A 1 78 ? -13.341 2.393 -6.791 1.00 0.00 78 THR A N 15
ATOM 18671 C CA . THR A 1 78 ? -14.233 3.499 -6.464 1.00 0.00 78 THR A CA 15
ATOM 18672 C C . THR A 1 78 ? -13.652 4.316 -5.287 1.00 0.00 78 THR A C 15
ATOM 18673 O O . THR A 1 78 ? -12.570 4.889 -5.419 1.00 0.00 78 THR A O 15
ATOM 18684 N N . TRP A 1 79 ? -14.369 4.377 -4.159 1.00 0.00 79 TRP A N 15
ATOM 18685 C CA . TRP A 1 79 ? -13.868 4.998 -2.926 1.00 0.00 79 TRP A CA 15
ATOM 18686 C C . TRP A 1 79 ? -13.824 6.527 -3.016 1.00 0.00 79 TRP A C 15
ATOM 18687 O O . TRP A 1 79 ? -13.152 7.096 -3.876 1.00 0.00 79 TRP A O 15
ATOM 18708 N N . SER A 1 80 ? -14.563 7.172 -2.115 1.00 0.00 80 SER A N 15
ATOM 18709 C CA . SER A 1 80 ? -14.532 8.628 -1.929 1.00 0.00 80 SER A CA 15
ATOM 18710 C C . SER A 1 80 ? -15.131 9.424 -3.096 1.00 0.00 80 SER A C 15
ATOM 18711 O O . SER A 1 80 ? -16.152 10.091 -2.914 1.00 0.00 80 SER A O 15
ATOM 18719 N N . LYS A 1 81 ? -14.513 9.375 -4.279 1.00 0.00 81 LYS A N 15
ATOM 18720 C CA . LYS A 1 81 ? -14.939 10.240 -5.377 1.00 0.00 81 LYS A CA 15
ATOM 18721 C C . LYS A 1 81 ? -16.240 9.739 -6.015 1.00 0.00 81 LYS A C 15
ATOM 18722 O O . LYS A 1 81 ? -16.248 9.082 -7.058 1.00 0.00 81 LYS A O 15
ATOM 18741 N N . ALA A 1 82 ? -17.346 10.056 -5.364 1.00 0.00 82 ALA A N 15
ATOM 18742 C CA . ALA A 1 82 ? -18.654 9.644 -5.831 1.00 0.00 82 ALA A CA 15
ATOM 18743 C C . ALA A 1 82 ? -19.249 10.696 -6.757 1.00 0.00 82 ALA A C 15
ATOM 18744 O O . ALA A 1 82 ? -19.659 10.387 -7.874 1.00 0.00 82 ALA A O 15
ATOM 18751 N N . LYS A 1 5 ? -10.656 1.557 4.067 1.00 0.00 5 LYS A N 16
ATOM 18752 C CA . LYS A 1 5 ? -11.208 2.332 2.968 1.00 0.00 5 LYS A CA 16
ATOM 18753 C C . LYS A 1 5 ? -10.055 3.005 2.228 1.00 0.00 5 LYS A C 16
ATOM 18754 O O . LYS A 1 5 ? -10.126 3.256 1.025 1.00 0.00 5 LYS A O 16
ATOM 18773 N N . LEU A 1 6 ? -8.971 3.263 2.962 1.00 0.00 6 LEU A N 16
ATOM 18774 C CA . LEU A 1 6 ? -7.801 3.938 2.407 1.00 0.00 6 LEU A CA 16
ATOM 18775 C C . LEU A 1 6 ? -6.892 2.958 1.674 1.00 0.00 6 LEU A C 16
ATOM 18776 O O . LEU A 1 6 ? -5.985 3.372 0.959 1.00 0.00 6 LEU A O 16
ATOM 18792 N N . ARG A 1 7 ? -7.130 1.666 1.871 1.00 0.00 7 ARG A N 16
ATOM 18793 C CA . ARG A 1 7 ? -6.317 0.617 1.254 1.00 0.00 7 ARG A CA 16
ATOM 18794 C C . ARG A 1 7 ? -6.228 0.804 -0.256 1.00 0.00 7 ARG A C 16
ATOM 18795 O O . ARG A 1 7 ? -5.159 0.655 -0.846 1.00 0.00 7 ARG A O 16
ATOM 18816 N N . TYR A 1 8 ? -7.351 1.156 -0.868 1.00 0.00 8 TYR A N 16
ATOM 18817 C CA . TYR A 1 8 ? -7.398 1.421 -2.303 1.00 0.00 8 TYR A CA 16
ATOM 18818 C C . TYR A 1 8 ? -6.463 2.570 -2.668 1.00 0.00 8 TYR A C 16
ATOM 18819 O O . TYR A 1 8 ? -5.725 2.495 -3.649 1.00 0.00 8 TYR A O 16
ATOM 18837 N N . ALA A 1 9 ? -6.490 3.623 -1.862 1.00 0.00 9 ALA A N 16
ATOM 18838 C CA . ALA A 1 9 ? -5.671 4.799 -2.113 1.00 0.00 9 ALA A CA 16
ATOM 18839 C C . ALA A 1 9 ? -4.197 4.496 -1.880 1.00 0.00 9 ALA A C 16
ATOM 18840 O O . ALA A 1 9 ? -3.357 4.813 -2.715 1.00 0.00 9 ALA A O 16
ATOM 18847 N N . ILE A 1 10 ? -3.893 3.860 -0.753 1.00 0.00 10 ILE A N 16
ATOM 18848 C CA . ILE A 1 10 ? -2.516 3.531 -0.401 1.00 0.00 10 ILE A CA 16
ATOM 18849 C C . ILE A 1 10 ? -1.875 2.648 -1.467 1.00 0.00 10 ILE A C 16
ATOM 18850 O O . ILE A 1 10 ? -0.748 2.902 -1.894 1.00 0.00 10 ILE A O 16
ATOM 18866 N N . LEU A 1 11 ? -2.603 1.626 -1.907 1.00 0.00 11 LEU A N 16
ATOM 18867 C CA . LEU A 1 11 ? -2.113 0.749 -2.965 1.00 0.00 11 LEU A CA 16
ATOM 18868 C C . LEU A 1 11 ? -1.848 1.544 -4.238 1.00 0.00 11 LEU A C 16
ATOM 18869 O O . LEU A 1 11 ? -0.835 1.338 -4.905 1.00 0.00 11 LEU A O 16
ATOM 18885 N N . LYS A 1 12 ? -2.748 2.469 -4.554 1.00 0.00 12 LYS A N 16
ATOM 18886 C CA . LYS A 1 12 ? -2.619 3.288 -5.750 1.00 0.00 12 LYS A CA 16
ATOM 18887 C C . LYS A 1 12 ? -1.430 4.242 -5.622 1.00 0.00 12 LYS A C 16
ATOM 18888 O O . LYS A 1 12 ? -0.635 4.375 -6.548 1.00 0.00 12 LYS A O 16
ATOM 18907 N N . GLU A 1 13 ? -1.319 4.898 -4.472 1.00 0.00 13 GLU A N 16
ATOM 18908 C CA . GLU A 1 13 ? -0.219 5.825 -4.211 1.00 0.00 13 GLU A CA 16
ATOM 18909 C C . GLU A 1 13 ? 1.133 5.126 -4.324 1.00 0.00 13 GLU A C 16
ATOM 18910 O O . GLU A 1 13 ? 2.092 5.692 -4.846 1.00 0.00 13 GLU A O 16
ATOM 18922 N N . ILE A 1 14 ? 1.210 3.893 -3.841 1.00 0.00 14 ILE A N 16
ATOM 18923 C CA . ILE A 1 14 ? 2.424 3.102 -3.975 1.00 0.00 14 ILE A CA 16
ATOM 18924 C C . ILE A 1 14 ? 2.637 2.695 -5.433 1.00 0.00 14 ILE A C 16
ATOM 18925 O O . ILE A 1 14 ? 3.708 2.903 -5.999 1.00 0.00 14 ILE A O 16
ATOM 18941 N N . PHE A 1 15 ? 1.591 2.145 -6.037 1.00 0.00 15 PHE A N 16
ATOM 18942 C CA . PHE A 1 15 ? 1.662 1.618 -7.397 1.00 0.00 15 PHE A CA 16
ATOM 18943 C C . PHE A 1 15 ? 1.985 2.716 -8.414 1.00 0.00 15 PHE A C 16
ATOM 18944 O O . PHE A 1 15 ? 2.900 2.571 -9.223 1.00 0.00 15 PHE A O 16
ATOM 18961 N N . GLU A 1 16 ? 1.245 3.810 -8.358 1.00 0.00 16 GLU A N 16
ATOM 18962 C CA . GLU A 1 16 ? 1.411 4.903 -9.311 1.00 0.00 16 GLU A CA 16
ATOM 18963 C C . GLU A 1 16 ? 2.555 5.824 -8.909 1.00 0.00 16 GLU A C 16
ATOM 18964 O O . GLU A 1 16 ? 3.276 6.344 -9.762 1.00 0.00 16 GLU A O 16
ATOM 18976 N N . GLY A 1 17 ? 2.730 6.012 -7.609 1.00 0.00 17 GLY A N 16
ATOM 18977 C CA . GLY A 1 17 ? 3.757 6.912 -7.124 1.00 0.00 17 GLY A CA 16
ATOM 18978 C C . GLY A 1 17 ? 5.151 6.338 -7.274 1.00 0.00 17 GLY A C 16
ATOM 18979 O O . GLY A 1 17 ? 6.131 7.084 -7.326 1.00 0.00 17 GLY A O 16
ATOM 18983 N N . ASN A 1 18 ? 5.232 5.004 -7.327 1.00 0.00 18 ASN A N 16
ATOM 18984 C CA . ASN A 1 18 ? 6.503 4.282 -7.473 1.00 0.00 18 ASN A CA 16
ATOM 18985 C C . ASN A 1 18 ? 7.326 4.367 -6.184 1.00 0.00 18 ASN A C 16
ATOM 18986 O O . ASN A 1 18 ? 8.461 3.891 -6.127 1.00 0.00 18 ASN A O 16
ATOM 18997 N N . THR A 1 19 ? 6.715 4.951 -5.146 1.00 0.00 19 THR A N 16
ATOM 18998 C CA . THR A 1 19 ? 7.322 5.110 -3.816 1.00 0.00 19 THR A CA 16
ATOM 18999 C C . THR A 1 19 ? 8.674 5.854 -3.846 1.00 0.00 19 THR A C 16
ATOM 19000 O O . THR A 1 19 ? 9.272 6.054 -4.907 1.00 0.00 19 THR A O 16
ATOM 19011 N N . PRO A 1 20 ? 9.156 6.332 -2.678 1.00 0.00 20 PRO A N 16
ATOM 19012 C CA . PRO A 1 20 ? 8.451 6.219 -1.399 1.00 0.00 20 PRO A CA 16
ATOM 19013 C C . PRO A 1 20 ? 7.422 7.332 -1.194 1.00 0.00 20 PRO A C 16
ATOM 19014 O O . PRO A 1 20 ? 7.235 8.181 -2.065 1.00 0.00 20 PRO A O 16
ATOM 19025 N N . LEU A 1 21 ? 6.756 7.325 -0.042 1.00 0.00 21 LEU A N 16
ATOM 19026 C CA . LEU A 1 21 ? 5.806 8.378 0.304 1.00 0.00 21 LEU A CA 16
ATOM 19027 C C . LEU A 1 21 ? 5.667 8.487 1.816 1.00 0.00 21 LEU A C 16
ATOM 19028 O O . LEU A 1 21 ? 5.734 7.483 2.527 1.00 0.00 21 LEU A O 16
ATOM 19044 N N . SER A 1 22 ? 5.512 9.707 2.301 1.00 0.00 22 SER A N 16
ATOM 19045 C CA . SER A 1 22 ? 5.311 9.952 3.720 1.00 0.00 22 SER A CA 16
ATOM 19046 C C . SER A 1 22 ? 3.831 9.820 4.088 1.00 0.00 22 SER A C 16
ATOM 19047 O O . SER A 1 22 ? 2.974 9.731 3.206 1.00 0.00 22 SER A O 16
ATOM 19055 N N . GLU A 1 23 ? 3.531 9.821 5.386 1.00 0.00 23 GLU A N 16
ATOM 19056 C CA . GLU A 1 23 ? 2.161 9.635 5.856 1.00 0.00 23 GLU A CA 16
ATOM 19057 C C . GLU A 1 23 ? 1.239 10.752 5.347 1.00 0.00 23 GLU A C 16
ATOM 19058 O O . GLU A 1 23 ? 0.168 10.485 4.798 1.00 0.00 23 GLU A O 16
ATOM 19070 N N . ASN A 1 24 ? 1.681 11.999 5.480 1.00 0.00 24 ASN A N 16
ATOM 19071 C CA . ASN A 1 24 ? 0.855 13.145 5.101 1.00 0.00 24 ASN A CA 16
ATOM 19072 C C . ASN A 1 24 ? 0.738 13.277 3.588 1.00 0.00 24 ASN A C 16
ATOM 19073 O O . ASN A 1 24 ? -0.057 14.072 3.091 1.00 0.00 24 ASN A O 16
ATOM 19084 N N . ASP A 1 25 ? 1.521 12.494 2.855 1.00 0.00 25 ASP A N 16
ATOM 19085 C CA . ASP A 1 25 ? 1.454 12.516 1.398 1.00 0.00 25 ASP A CA 16
ATOM 19086 C C . ASP A 1 25 ? 0.202 11.797 0.919 1.00 0.00 25 ASP A C 16
ATOM 19087 O O . ASP A 1 25 ? -0.540 12.313 0.085 1.00 0.00 25 ASP A O 16
ATOM 19096 N N . ILE A 1 26 ? -0.042 10.609 1.468 1.00 0.00 26 ILE A N 16
ATOM 19097 C CA . ILE A 1 26 ? -1.233 9.850 1.116 1.00 0.00 26 ILE A CA 16
ATOM 19098 C C . ILE A 1 26 ? -2.461 10.470 1.791 1.00 0.00 26 ILE A C 16
ATOM 19099 O O . ILE A 1 26 ? -3.527 10.574 1.184 1.00 0.00 26 ILE A O 16
ATOM 19115 N N . GLY A 1 27 ? -2.298 10.928 3.030 1.00 0.00 27 GLY A N 16
ATOM 19116 C CA . GLY A 1 27 ? -3.381 11.621 3.704 1.00 0.00 27 GLY A CA 16
ATOM 19117 C C . GLY A 1 27 ? -3.659 11.097 5.098 1.00 0.00 27 GLY A C 16
ATOM 19118 O O . GLY A 1 27 ? -4.281 11.781 5.910 1.00 0.00 27 GLY A O 16
ATOM 19122 N N . VAL A 1 28 ? -3.205 9.888 5.379 1.00 0.00 28 VAL A N 16
ATOM 19123 C CA . VAL A 1 28 ? -3.426 9.277 6.682 1.00 0.00 28 VAL A CA 16
ATOM 19124 C C . VAL A 1 28 ? -2.202 9.449 7.569 1.00 0.00 28 VAL A C 16
ATOM 19125 O O . VAL A 1 28 ? -1.112 9.736 7.083 1.00 0.00 28 VAL A O 16
ATOM 19138 N N . THR A 1 29 ? -2.381 9.279 8.865 1.00 0.00 29 THR A N 16
ATOM 19139 C CA . THR A 1 29 ? -1.276 9.397 9.795 1.00 0.00 29 THR A CA 16
ATOM 19140 C C . THR A 1 29 ? -0.468 8.106 9.820 1.00 0.00 29 THR A C 16
ATOM 19141 O O . THR A 1 29 ? -0.921 7.076 9.313 1.00 0.00 29 THR A O 16
ATOM 19152 N N . GLU A 1 30 ? 0.728 8.171 10.397 1.00 0.00 30 GLU A N 16
ATOM 19153 C CA . GLU A 1 30 ? 1.594 7.004 10.532 1.00 0.00 30 GLU A CA 16
ATOM 19154 C C . GLU A 1 30 ? 0.861 5.831 11.179 1.00 0.00 30 GLU A C 16
ATOM 19155 O O . GLU A 1 30 ? 1.148 4.682 10.872 1.00 0.00 30 GLU A O 16
ATOM 19167 N N . ASP A 1 31 ? -0.086 6.128 12.062 1.00 0.00 31 ASP A N 16
ATOM 19168 C CA . ASP A 1 31 ? -0.890 5.092 12.707 1.00 0.00 31 ASP A CA 16
ATOM 19169 C C . ASP A 1 31 ? -1.646 4.271 11.671 1.00 0.00 31 ASP A C 16
ATOM 19170 O O . ASP A 1 31 ? -1.542 3.045 11.633 1.00 0.00 31 ASP A O 16
ATOM 19179 N N . GLN A 1 32 ? -2.391 4.964 10.820 1.00 0.00 32 GLN A N 16
ATOM 19180 C CA . GLN A 1 32 ? -3.166 4.317 9.770 1.00 0.00 32 GLN A CA 16
ATOM 19181 C C . GLN A 1 32 ? -2.246 3.758 8.688 1.00 0.00 32 GLN A C 16
ATOM 19182 O O . GLN A 1 32 ? -2.522 2.713 8.102 1.00 0.00 32 GLN A O 16
ATOM 19196 N N . PHE A 1 33 ? -1.150 4.465 8.439 1.00 0.00 33 PHE A N 16
ATOM 19197 C CA . PHE A 1 33 ? -0.197 4.082 7.403 1.00 0.00 33 PHE A CA 16
ATOM 19198 C C . PHE A 1 33 ? 0.523 2.788 7.784 1.00 0.00 33 PHE A C 16
ATOM 19199 O O . PHE A 1 33 ? 0.547 1.832 7.008 1.00 0.00 33 PHE A O 16
ATOM 19216 N N . ASP A 1 34 ? 1.087 2.765 8.988 1.00 0.00 34 ASP A N 16
ATOM 19217 C CA . ASP A 1 34 ? 1.824 1.603 9.489 1.00 0.00 34 ASP A CA 16
ATOM 19218 C C . ASP A 1 34 ? 0.942 0.364 9.491 1.00 0.00 34 ASP A C 16
ATOM 19219 O O . ASP A 1 34 ? 1.292 -0.656 8.896 1.00 0.00 34 ASP A O 16
ATOM 19228 N N . ASP A 1 35 ? -0.214 0.474 10.138 1.00 0.00 35 ASP A N 16
ATOM 19229 C CA . ASP A 1 35 ? -1.152 -0.638 10.233 1.00 0.00 35 ASP A CA 16
ATOM 19230 C C . ASP A 1 35 ? -1.493 -1.183 8.853 1.00 0.00 35 ASP A C 16
ATOM 19231 O O . ASP A 1 35 ? -1.380 -2.383 8.606 1.00 0.00 35 ASP A O 16
ATOM 19240 N N . ALA A 1 36 ? -1.875 -0.288 7.950 1.00 0.00 36 ALA A N 16
ATOM 19241 C CA . ALA A 1 36 ? -2.288 -0.681 6.612 1.00 0.00 36 ALA A CA 16
ATOM 19242 C C . ALA A 1 36 ? -1.158 -1.366 5.850 1.00 0.00 36 ALA A C 16
ATOM 19243 O O . ALA A 1 36 ? -1.332 -2.472 5.350 1.00 0.00 36 ALA A O 16
ATOM 19250 N N . VAL A 1 37 ? 0.002 -0.716 5.776 1.00 0.00 37 VAL A N 16
ATOM 19251 C CA . VAL A 1 37 ? 1.125 -1.239 4.998 1.00 0.00 37 VAL A CA 16
ATOM 19252 C C . VAL A 1 37 ? 1.574 -2.605 5.517 1.00 0.00 37 VAL A C 16
ATOM 19253 O O . VAL A 1 37 ? 1.794 -3.537 4.736 1.00 0.00 37 VAL A O 16
ATOM 19266 N N . ASN A 1 38 ? 1.688 -2.730 6.833 1.00 0.00 38 ASN A N 16
ATOM 19267 C CA . ASN A 1 38 ? 2.108 -3.988 7.443 1.00 0.00 38 ASN A CA 16
ATOM 19268 C C . ASN A 1 38 ? 1.060 -5.066 7.207 1.00 0.00 38 ASN A C 16
ATOM 19269 O O . ASN A 1 38 ? 1.392 -6.214 6.899 1.00 0.00 38 ASN A O 16
ATOM 19280 N N . PHE A 1 39 ? -0.203 -4.677 7.326 1.00 0.00 39 PHE A N 16
ATOM 19281 C CA . PHE A 1 39 ? -1.322 -5.576 7.078 1.00 0.00 39 PHE A CA 16
ATOM 19282 C C . PHE A 1 39 ? -1.298 -6.060 5.629 1.00 0.00 39 PHE A C 16
ATOM 19283 O O . PHE A 1 39 ? -1.403 -7.256 5.361 1.00 0.00 39 PHE A O 16
ATOM 19300 N N . LEU A 1 40 ? -1.130 -5.120 4.705 1.00 0.00 40 LEU A N 16
ATOM 19301 C CA . LEU A 1 40 ? -1.106 -5.429 3.278 1.00 0.00 40 LEU A CA 16
ATOM 19302 C C . LEU A 1 40 ? -0.039 -6.467 2.953 1.00 0.00 40 LEU A C 16
ATOM 19303 O O . LEU A 1 40 ? -0.286 -7.407 2.195 1.00 0.00 40 LEU A O 16
ATOM 19319 N N . LYS A 1 41 ? 1.142 -6.291 3.524 1.00 0.00 41 LYS A N 16
ATOM 19320 C CA . LYS A 1 41 ? 2.252 -7.196 3.268 1.00 0.00 41 LYS A CA 16
ATOM 19321 C C . LYS A 1 41 ? 1.973 -8.580 3.847 1.00 0.00 41 LYS A C 16
ATOM 19322 O O . LYS A 1 41 ? 2.292 -9.599 3.234 1.00 0.00 41 LYS A O 16
ATOM 19341 N N . ARG A 1 42 ? 1.362 -8.605 5.025 1.00 0.00 42 ARG A N 16
ATOM 19342 C CA . ARG A 1 42 ? 1.136 -9.852 5.744 1.00 0.00 42 ARG A CA 16
ATOM 19343 C C . ARG A 1 42 ? 0.040 -10.686 5.083 1.00 0.00 42 ARG A C 16
ATOM 19344 O O . ARG A 1 42 ? 0.155 -11.909 4.987 1.00 0.00 42 ARG A O 16
ATOM 19365 N N . GLU A 1 43 ? -1.013 -10.023 4.622 1.00 0.00 43 GLU A N 16
ATOM 19366 C CA . GLU A 1 43 ? -2.143 -10.723 4.022 1.00 0.00 43 GLU A CA 16
ATOM 19367 C C . GLU A 1 43 ? -1.825 -11.146 2.589 1.00 0.00 43 GLU A C 16
ATOM 19368 O O . GLU A 1 43 ? -2.379 -12.128 2.089 1.00 0.00 43 GLU A O 16
ATOM 19380 N N . GLY A 1 44 ? -0.941 -10.401 1.929 1.00 0.00 44 GLY A N 16
ATOM 19381 C CA . GLY A 1 44 ? -0.491 -10.790 0.604 1.00 0.00 44 GLY A CA 16
ATOM 19382 C C . GLY A 1 44 ? -0.928 -9.832 -0.491 1.00 0.00 44 GLY A C 16
ATOM 19383 O O . GLY A 1 44 ? -1.172 -10.248 -1.624 1.00 0.00 44 GLY A O 16
ATOM 19387 N N . TYR A 1 45 ? -1.022 -8.549 -0.165 1.00 0.00 45 TYR A N 16
ATOM 19388 C CA . TYR A 1 45 ? -1.389 -7.542 -1.155 1.00 0.00 45 TYR A CA 16
ATOM 19389 C C . TYR A 1 45 ? -0.147 -6.982 -1.839 1.00 0.00 45 TYR A C 16
ATOM 19390 O O . TYR A 1 45 ? -0.115 -6.815 -3.060 1.00 0.00 45 TYR A O 16
ATOM 19408 N N . ILE A 1 46 ? 0.878 -6.694 -1.047 1.00 0.00 46 ILE A N 16
ATOM 19409 C CA . ILE A 1 46 ? 2.122 -6.144 -1.568 1.00 0.00 46 ILE A CA 16
ATOM 19410 C C . ILE A 1 46 ? 3.323 -6.745 -0.851 1.00 0.00 46 ILE A C 16
ATOM 19411 O O . ILE A 1 46 ? 3.213 -7.206 0.286 1.00 0.00 46 ILE A O 16
ATOM 19427 N N . ILE A 1 47 ? 4.463 -6.750 -1.522 1.00 0.00 47 ILE A N 16
ATOM 19428 C CA . ILE A 1 47 ? 5.699 -7.248 -0.934 1.00 0.00 47 ILE A CA 16
ATOM 19429 C C . ILE A 1 47 ? 6.832 -6.268 -1.206 1.00 0.00 47 ILE A C 16
ATOM 19430 O O . ILE A 1 47 ? 6.645 -5.286 -1.923 1.00 0.00 47 ILE A O 16
ATOM 19446 N N . GLY A 1 48 ? 7.997 -6.525 -0.624 1.00 0.00 48 GLY A N 16
ATOM 19447 C CA . GLY A 1 48 ? 9.142 -5.668 -0.862 1.00 0.00 48 GLY A CA 16
ATOM 19448 C C . GLY A 1 48 ? 9.258 -4.548 0.152 1.00 0.00 48 GLY A C 16
ATOM 19449 O O . GLY A 1 48 ? 10.016 -3.597 -0.048 1.00 0.00 48 GLY A O 16
ATOM 19453 N N 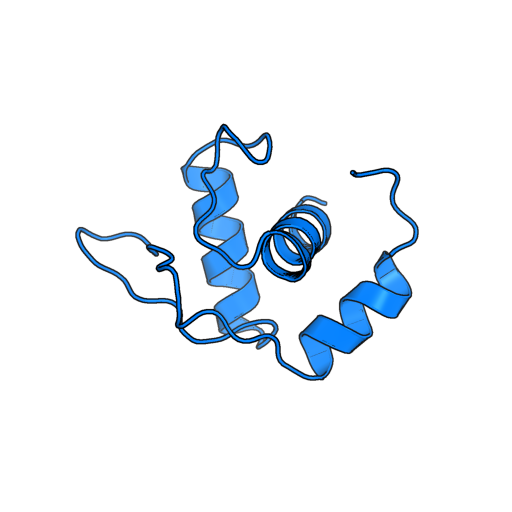. VAL A 1 49 ? 8.505 -4.654 1.236 1.00 0.00 49 VAL A N 16
ATOM 19454 C CA . VAL A 1 49 ? 8.518 -3.638 2.277 1.00 0.00 49 VAL A CA 16
ATOM 19455 C C . VAL A 1 49 ? 9.736 -3.816 3.180 1.00 0.00 49 VAL A C 16
ATOM 19456 O O . VAL A 1 49 ? 9.897 -4.857 3.820 1.00 0.00 49 VAL A O 16
ATOM 19469 N N . HIS A 1 50 ? 10.585 -2.799 3.219 1.00 0.00 50 HIS A N 16
ATOM 19470 C CA . HIS A 1 50 ? 11.822 -2.852 3.985 1.00 0.00 50 HIS A CA 16
ATOM 19471 C C . HIS A 1 50 ? 11.603 -2.326 5.401 1.00 0.00 50 HIS A C 16
ATOM 19472 O O . HIS A 1 50 ? 11.135 -1.202 5.590 1.00 0.00 50 HIS A O 16
ATOM 19487 N N . TYR A 1 51 ? 11.946 -3.138 6.392 1.00 0.00 51 TYR A N 16
ATOM 19488 C CA . TYR A 1 51 ? 11.797 -2.751 7.789 1.00 0.00 51 TYR A CA 16
ATOM 19489 C C . TYR A 1 51 ? 13.138 -2.353 8.389 1.00 0.00 51 TYR A C 16
ATOM 19490 O O . TYR A 1 51 ? 14.187 -2.807 7.936 1.00 0.00 51 TYR A O 16
ATOM 19508 N N . SER A 1 52 ? 13.096 -1.493 9.400 1.00 0.00 52 SER A N 16
ATOM 19509 C CA . SER A 1 52 ? 14.305 -1.091 10.103 1.00 0.00 52 SER A CA 16
ATOM 19510 C C . SER A 1 52 ? 14.583 -2.064 11.235 1.00 0.00 52 SER A C 16
ATOM 19511 O O . SER A 1 52 ? 15.721 -2.465 11.471 1.00 0.00 52 SER A O 16
ATOM 19519 N N . ASP A 1 53 ? 13.509 -2.444 11.908 1.00 0.00 53 ASP A N 16
ATOM 19520 C CA . ASP A 1 53 ? 13.551 -3.389 13.015 1.00 0.00 53 ASP A CA 16
ATOM 19521 C C . ASP A 1 53 ? 12.145 -3.556 13.560 1.00 0.00 53 ASP A C 16
ATOM 19522 O O . ASP A 1 53 ? 11.763 -4.630 14.026 1.00 0.00 53 ASP A O 16
ATOM 19531 N N . ASP A 1 54 ? 11.370 -2.481 13.481 1.00 0.00 54 ASP A N 16
ATOM 19532 C CA . ASP A 1 54 ? 9.977 -2.519 13.919 1.00 0.00 54 ASP A CA 16
ATOM 19533 C C . ASP A 1 54 ? 9.065 -1.820 12.914 1.00 0.00 54 ASP A C 16
ATOM 19534 O O . ASP A 1 54 ? 7.971 -2.301 12.634 1.00 0.00 54 ASP A O 16
ATOM 19543 N N . ARG A 1 55 ? 9.516 -0.704 12.355 1.00 0.00 55 ARG A N 16
ATOM 19544 C CA . ARG A 1 55 ? 8.707 0.030 11.392 1.00 0.00 55 ARG A CA 16
ATOM 19545 C C . ARG A 1 55 ? 9.391 0.099 10.037 1.00 0.00 55 ARG A C 16
ATOM 19546 O O . ARG A 1 55 ? 10.625 0.136 9.946 1.00 0.00 55 ARG A O 16
ATOM 19567 N N . PRO A 1 56 ? 8.591 0.092 8.967 1.00 0.00 56 PRO A N 16
ATOM 19568 C CA . PRO A 1 56 ? 9.090 0.035 7.603 1.00 0.00 56 PRO A CA 16
ATOM 19569 C C . PRO A 1 56 ? 9.434 1.398 7.015 1.00 0.00 56 PRO A C 16
ATOM 19570 O O . PRO A 1 56 ? 8.997 2.442 7.505 1.00 0.00 56 PRO A O 16
ATOM 19581 N N . HIS A 1 57 ? 10.245 1.367 5.969 1.00 0.00 57 HIS A N 16
ATOM 19582 C CA . HIS A 1 57 ? 10.536 2.538 5.161 1.00 0.00 57 HIS A CA 16
ATOM 19583 C C . HIS A 1 57 ? 10.515 2.129 3.702 1.00 0.00 57 HIS A C 16
ATOM 19584 O O . HIS A 1 57 ? 11.181 1.168 3.310 1.00 0.00 57 HIS A O 16
ATOM 19599 N N . LEU A 1 58 ? 9.741 2.833 2.905 1.00 0.00 58 LEU A N 16
ATOM 19600 C CA . LEU A 1 58 ? 9.613 2.497 1.503 1.00 0.00 58 LEU A CA 16
ATOM 19601 C C . LEU A 1 58 ? 10.694 3.205 0.702 1.00 0.00 58 LEU A C 16
ATOM 19602 O O . LEU A 1 58 ? 11.214 4.238 1.124 1.00 0.00 58 LEU A O 16
ATOM 19618 N N . TYR A 1 59 ? 11.044 2.638 -0.438 1.00 0.00 59 TYR A N 16
ATOM 19619 C CA . TYR A 1 59 ? 12.088 3.201 -1.277 1.00 0.00 59 TYR A CA 16
ATOM 19620 C C . TYR A 1 59 ? 11.625 3.251 -2.720 1.00 0.00 59 TYR A C 16
ATOM 19621 O O . TYR A 1 59 ? 10.500 2.882 -3.023 1.00 0.00 59 TYR A O 16
ATOM 19639 N N . LYS A 1 60 ? 12.506 3.692 -3.603 1.00 0.00 60 LYS A N 16
ATOM 19640 C CA . LYS A 1 60 ? 12.162 3.873 -5.009 1.00 0.00 60 LYS A CA 16
ATOM 19641 C C . LYS A 1 60 ? 12.041 2.531 -5.727 1.00 0.00 60 LYS A C 16
ATOM 19642 O O . LYS A 1 60 ? 11.511 2.448 -6.836 1.00 0.00 60 LYS A O 16
ATOM 19661 N N . LEU A 1 61 ? 12.553 1.486 -5.096 1.00 0.00 61 LEU A N 16
ATOM 19662 C CA . LEU A 1 61 ? 12.421 0.134 -5.618 1.00 0.00 61 LEU A CA 16
ATOM 19663 C C . LEU A 1 61 ? 12.314 -0.859 -4.468 1.00 0.00 61 LEU A C 16
ATOM 19664 O O . LEU A 1 61 ? 12.914 -0.661 -3.405 1.00 0.00 61 LEU A O 16
ATOM 19680 N N . GLY A 1 62 ? 11.529 -1.905 -4.669 1.00 0.00 62 GLY A N 16
ATOM 19681 C CA . GLY A 1 62 ? 11.321 -2.889 -3.630 1.00 0.00 62 GLY A CA 16
ATOM 19682 C C . GLY A 1 62 ? 9.859 -3.259 -3.487 1.00 0.00 62 GLY A C 16
ATOM 19683 O O . GLY A 1 62 ? 9.478 -4.390 -3.787 1.00 0.00 62 GLY A O 16
ATOM 19687 N N . PRO A 1 63 ? 9.015 -2.319 -3.025 1.00 0.00 63 PRO A N 16
ATOM 19688 C CA . PRO A 1 63 ? 7.575 -2.544 -2.901 1.00 0.00 63 PRO A CA 16
ATOM 19689 C C . PRO A 1 63 ? 6.924 -2.813 -4.252 1.00 0.00 63 PRO A C 16
ATOM 19690 O O . PRO A 1 63 ? 7.048 -2.016 -5.188 1.00 0.00 63 PRO A O 16
ATOM 19701 N N . GLU A 1 64 ? 6.255 -3.946 -4.355 1.00 0.00 64 GLU A N 16
ATOM 19702 C CA . GLU A 1 64 ? 5.574 -4.325 -5.577 1.00 0.00 64 GLU A CA 16
ATOM 19703 C C . GLU A 1 64 ? 4.222 -4.940 -5.239 1.00 0.00 64 GLU A C 16
ATOM 19704 O O . GLU A 1 64 ? 4.053 -5.525 -4.164 1.00 0.00 64 GLU A O 16
ATOM 19716 N N . LEU A 1 65 ? 3.268 -4.803 -6.146 1.00 0.00 65 LEU A N 16
ATOM 19717 C CA . LEU A 1 65 ? 1.915 -5.293 -5.915 1.00 0.00 65 LEU A CA 16
ATOM 19718 C C . LEU A 1 65 ? 1.763 -6.714 -6.440 1.00 0.00 65 LEU A C 16
ATOM 19719 O O . LEU A 1 65 ? 2.321 -7.063 -7.481 1.00 0.00 65 LEU A O 16
ATOM 19735 N N . THR A 1 66 ? 1.014 -7.533 -5.715 1.00 0.00 66 THR A N 16
ATOM 19736 C CA . THR A 1 66 ? 0.770 -8.906 -6.125 1.00 0.00 66 THR A CA 16
ATOM 19737 C C . THR A 1 66 ? -0.451 -8.976 -7.037 1.00 0.00 66 THR A C 16
ATOM 19738 O O . THR A 1 66 ? -1.088 -7.955 -7.315 1.00 0.00 66 THR A O 16
ATOM 19749 N N . GLU A 1 67 ? -0.773 -10.179 -7.494 1.00 0.00 67 GLU A N 16
ATOM 19750 C CA . GLU A 1 67 ? -1.993 -10.414 -8.250 1.00 0.00 67 GLU A CA 16
ATOM 19751 C C . GLU A 1 67 ? -3.201 -9.984 -7.426 1.00 0.00 67 GLU A C 16
ATOM 19752 O O . GLU A 1 67 ? -4.145 -9.382 -7.947 1.00 0.00 67 GLU A O 16
ATOM 19764 N N . LYS A 1 68 ? -3.140 -10.266 -6.129 1.00 0.00 68 LYS A N 16
ATOM 19765 C CA . LYS A 1 68 ? -4.241 -9.971 -5.232 1.00 0.00 68 LYS A CA 16
ATOM 19766 C C . LYS A 1 68 ? -4.459 -8.468 -5.133 1.00 0.00 68 LYS A C 16
ATOM 19767 O O . LYS A 1 68 ? -5.593 -8.001 -5.155 1.00 0.00 68 LYS A O 16
ATOM 19786 N N . GLY A 1 69 ? -3.362 -7.720 -5.043 1.00 0.00 69 GLY A N 16
ATOM 19787 C CA . GLY A 1 69 ? -3.447 -6.272 -4.955 1.00 0.00 69 GLY A CA 16
ATOM 19788 C C . GLY A 1 69 ? -4.098 -5.653 -6.177 1.00 0.00 69 GLY A C 16
ATOM 19789 O O . GLY A 1 69 ? -5.004 -4.827 -6.053 1.00 0.00 69 GLY A O 16
ATOM 19793 N N . GLU A 1 70 ? -3.651 -6.072 -7.356 1.00 0.00 70 GLU A N 16
ATOM 19794 C CA . GLU A 1 70 ? -4.169 -5.540 -8.615 1.00 0.00 70 GLU A CA 16
ATOM 19795 C C . GLU A 1 70 ? -5.656 -5.840 -8.787 1.00 0.00 70 GLU A C 16
ATOM 19796 O O . GLU A 1 70 ? -6.435 -4.960 -9.167 1.00 0.00 70 GLU A O 16
ATOM 19808 N N . ASN A 1 71 ? -6.055 -7.074 -8.499 1.00 0.00 71 ASN A N 16
ATOM 19809 C CA . ASN A 1 71 ? -7.453 -7.471 -8.647 1.00 0.00 71 ASN A CA 16
ATOM 19810 C C . ASN A 1 71 ? -8.316 -6.866 -7.548 1.00 0.00 71 ASN A C 16
ATOM 19811 O O . ASN A 1 71 ? -9.522 -6.680 -7.724 1.00 0.00 71 ASN A O 16
ATOM 19822 N N . TYR A 1 72 ? -7.697 -6.558 -6.417 1.00 0.00 72 TYR A N 16
ATOM 19823 C CA . TYR A 1 72 ? -8.407 -5.957 -5.299 1.00 0.00 72 TYR A CA 16
ATOM 19824 C C . TYR A 1 72 ? -8.821 -4.530 -5.646 1.00 0.00 72 TYR A C 16
ATOM 19825 O O . TYR A 1 72 ? -9.930 -4.101 -5.325 1.00 0.00 72 TYR A O 16
ATOM 19843 N N . LEU A 1 73 ? -7.922 -3.812 -6.315 1.00 0.00 73 LEU A N 16
ATOM 19844 C CA . LEU A 1 73 ? -8.187 -2.444 -6.762 1.00 0.00 73 LEU A CA 16
ATOM 19845 C C . LEU A 1 73 ? -9.451 -2.389 -7.616 1.00 0.00 73 LEU A C 16
ATOM 19846 O O . LEU A 1 73 ? -10.247 -1.456 -7.512 1.00 0.00 73 LEU A O 16
ATOM 19862 N N . LYS A 1 74 ? -9.629 -3.419 -8.439 1.00 0.00 74 LYS A N 16
ATOM 19863 C CA . LYS A 1 74 ? -10.761 -3.499 -9.354 1.00 0.00 74 LYS A CA 16
ATOM 19864 C C . LYS A 1 74 ? -12.087 -3.387 -8.605 1.00 0.00 74 LYS A C 16
ATOM 19865 O O . LYS A 1 74 ? -12.963 -2.611 -8.987 1.00 0.00 74 LYS A O 16
ATOM 19884 N N . GLU A 1 75 ? -12.230 -4.153 -7.531 1.00 0.00 75 GLU A N 16
ATOM 19885 C CA . GLU A 1 75 ? -13.474 -4.161 -6.775 1.00 0.00 75 GLU A CA 16
ATOM 19886 C C . GLU A 1 75 ? -13.507 -3.030 -5.749 1.00 0.00 75 GLU A C 16
ATOM 19887 O O . GLU A 1 75 ? -14.565 -2.468 -5.473 1.00 0.00 75 GLU A O 16
ATOM 19899 N N . ASN A 1 76 ? -12.344 -2.667 -5.218 1.00 0.00 76 ASN A N 16
ATOM 19900 C CA . ASN A 1 76 ? -12.249 -1.570 -4.250 1.00 0.00 76 ASN A CA 16
ATOM 19901 C C . ASN A 1 76 ? -12.355 -0.228 -4.947 1.00 0.00 76 ASN A C 16
ATOM 19902 O O . ASN A 1 76 ? -12.168 0.816 -4.329 1.00 0.00 76 ASN A O 16
ATOM 19913 N N . GLY A 1 77 ? -12.626 -0.263 -6.246 1.00 0.00 77 GLY A N 16
ATOM 19914 C CA . GLY A 1 77 ? -13.071 0.929 -6.937 1.00 0.00 77 GLY A CA 16
ATOM 19915 C C . GLY A 1 77 ? -14.377 1.442 -6.351 1.00 0.00 77 GLY A C 16
ATOM 19916 O O . GLY A 1 77 ? -14.735 2.606 -6.526 1.00 0.00 77 GLY A O 16
ATOM 19920 N N . THR A 1 78 ? -15.091 0.555 -5.653 1.00 0.00 78 THR A N 16
ATOM 19921 C CA . THR A 1 78 ? -16.286 0.936 -4.909 1.00 0.00 78 THR A CA 16
ATOM 19922 C C . THR A 1 78 ? -15.873 1.601 -3.592 1.00 0.00 78 THR A C 16
ATOM 19923 O O . THR A 1 78 ? -16.673 2.284 -2.949 1.00 0.00 78 THR A O 16
ATOM 19934 N N . TRP A 1 79 ? -14.609 1.376 -3.207 1.00 0.00 79 TRP A N 16
ATOM 19935 C CA . TRP A 1 79 ? -13.974 2.068 -2.085 1.00 0.00 79 TRP A CA 16
ATOM 19936 C C . TRP A 1 79 ? -14.500 1.588 -0.736 1.00 0.00 79 TRP A C 16
ATOM 19937 O O . TRP A 1 79 ? -13.823 0.838 -0.035 1.00 0.00 79 TRP A O 16
ATOM 19958 N N . SER A 1 80 ? -15.697 2.001 -0.385 1.00 0.00 80 SER A N 16
ATOM 19959 C CA . SER A 1 80 ? -16.284 1.619 0.886 1.00 0.00 80 SER A CA 16
ATOM 19960 C C . SER A 1 80 ? -17.790 1.444 0.754 1.00 0.00 80 SER A C 16
ATOM 19961 O O . SER A 1 80 ? -18.557 2.379 0.979 1.00 0.00 80 SER A O 16
ATOM 19969 N N . LYS A 1 81 ? -18.194 0.246 0.340 1.00 0.00 81 LYS A N 16
ATOM 19970 C CA . LYS A 1 81 ? -19.603 -0.125 0.277 1.00 0.00 81 LYS A CA 16
ATOM 19971 C C . LYS A 1 81 ? -19.715 -1.589 -0.137 1.00 0.00 81 LYS A C 16
ATOM 19972 O O . LYS A 1 81 ? -20.652 -1.998 -0.819 1.00 0.00 81 LYS A O 16
ATOM 19991 N N . ALA A 1 82 ? -18.750 -2.378 0.308 1.00 0.00 82 ALA A N 16
ATOM 19992 C CA . ALA A 1 82 ? -18.697 -3.788 -0.043 1.00 0.00 82 ALA A CA 16
ATOM 19993 C C . ALA A 1 82 ? -19.562 -4.615 0.900 1.00 0.00 82 ALA A C 16
ATOM 19994 O O . ALA A 1 82 ? -19.133 -4.985 1.994 1.00 0.00 82 ALA A O 16
ATOM 20001 N N . LYS A 1 5 ? -10.977 1.541 3.228 1.00 0.00 5 LYS A N 17
ATOM 20002 C CA . LYS A 1 5 ? -10.884 2.804 2.511 1.00 0.00 5 LYS A CA 17
ATOM 20003 C C . LYS A 1 5 ? -9.425 3.128 2.238 1.00 0.00 5 LYS A C 17
ATOM 20004 O O . LYS A 1 5 ? -9.009 3.297 1.090 1.00 0.00 5 LYS A O 17
ATOM 20023 N N . LEU A 1 6 ? -8.650 3.186 3.312 1.00 0.00 6 LEU A N 17
ATOM 20024 C CA . LEU A 1 6 ? -7.267 3.622 3.240 1.00 0.00 6 LEU A CA 17
ATOM 20025 C C . LEU A 1 6 ? -6.389 2.530 2.657 1.00 0.00 6 LEU A C 17
ATOM 20026 O O . LEU A 1 6 ? -5.392 2.816 2.001 1.00 0.00 6 LEU A O 17
ATOM 20042 N N . ARG A 1 7 ? -6.772 1.279 2.888 1.00 0.00 7 ARG A N 17
ATOM 20043 C CA . ARG A 1 7 ? -6.030 0.139 2.358 1.00 0.00 7 ARG A CA 17
ATOM 20044 C C . ARG A 1 7 ? -5.911 0.232 0.839 1.00 0.00 7 ARG A C 17
ATOM 20045 O O . ARG A 1 7 ? -4.859 -0.057 0.267 1.00 0.00 7 ARG A O 17
ATOM 20066 N N . TYR A 1 8 ? -6.994 0.653 0.195 1.00 0.00 8 TYR A N 17
ATOM 20067 C CA . TYR A 1 8 ? -7.006 0.845 -1.248 1.00 0.00 8 TYR A CA 17
ATOM 20068 C C . TYR A 1 8 ? -6.199 2.079 -1.636 1.00 0.00 8 TYR A C 17
ATOM 20069 O O . TYR A 1 8 ? -5.439 2.059 -2.608 1.00 0.00 8 TYR A O 17
ATOM 20087 N N . ALA A 1 9 ? -6.364 3.146 -0.862 1.00 0.00 9 ALA A N 17
ATOM 20088 C CA . ALA A 1 9 ? -5.705 4.413 -1.143 1.00 0.00 9 ALA A CA 17
ATOM 20089 C C . ALA A 1 9 ? -4.190 4.260 -1.146 1.00 0.00 9 ALA A C 17
ATOM 20090 O O . ALA A 1 9 ? -3.508 4.798 -2.020 1.00 0.00 9 ALA A O 17
ATOM 20097 N N . ILE A 1 10 ? -3.669 3.512 -0.175 1.00 0.00 10 ILE A N 17
ATOM 20098 C CA . ILE A 1 10 ? -2.236 3.273 -0.081 1.00 0.00 10 ILE A CA 17
ATOM 20099 C C . ILE A 1 10 ? -1.731 2.567 -1.337 1.00 0.00 10 ILE A C 17
ATOM 20100 O O . ILE A 1 10 ? -0.800 3.036 -1.988 1.00 0.00 10 ILE A O 17
ATOM 20116 N N . LEU A 1 11 ? -2.374 1.456 -1.682 1.00 0.00 11 LEU A N 17
ATOM 20117 C CA . LEU A 1 11 ? -1.971 0.658 -2.838 1.00 0.00 11 LEU A CA 17
ATOM 20118 C C . LEU A 1 11 ? -2.018 1.477 -4.123 1.00 0.00 11 LEU A C 17
ATOM 20119 O O . LEU A 1 11 ? -1.104 1.411 -4.943 1.00 0.00 11 LEU A O 17
ATOM 20135 N N . LYS A 1 12 ? -3.082 2.253 -4.288 1.00 0.00 12 LYS A N 17
ATOM 20136 C CA . LYS A 1 12 ? -3.254 3.054 -5.490 1.00 0.00 12 LYS A CA 17
ATOM 20137 C C . LYS A 1 12 ? -2.139 4.094 -5.610 1.00 0.00 12 LYS A C 17
ATOM 20138 O O . LYS A 1 12 ? -1.564 4.281 -6.686 1.00 0.00 12 LYS A O 17
ATOM 20157 N N . GLU A 1 13 ? -1.830 4.763 -4.501 1.00 0.00 13 GLU A N 17
ATOM 20158 C CA . GLU A 1 13 ? -0.773 5.770 -4.482 1.00 0.00 13 GLU A CA 17
ATOM 20159 C C . GLU A 1 13 ? 0.594 5.136 -4.713 1.00 0.00 13 GLU A C 17
ATOM 20160 O O . GLU A 1 13 ? 1.489 5.766 -5.274 1.00 0.00 13 GLU A O 17
ATOM 20172 N N . ILE A 1 14 ? 0.754 3.891 -4.276 1.00 0.00 14 ILE A N 17
ATOM 20173 C CA . ILE A 1 14 ? 1.983 3.149 -4.530 1.00 0.00 14 ILE A CA 17
ATOM 20174 C C . ILE A 1 14 ? 2.143 2.883 -6.025 1.00 0.00 14 ILE A C 17
ATOM 20175 O O . ILE A 1 14 ? 3.215 3.091 -6.590 1.00 0.00 14 ILE A O 17
ATOM 20191 N N . PHE A 1 15 ? 1.058 2.455 -6.657 1.00 0.00 15 PHE A N 17
ATOM 20192 C CA . PHE A 1 15 ? 1.086 2.058 -8.059 1.00 0.00 15 PHE A CA 17
ATOM 20193 C C . PHE A 1 15 ? 1.459 3.231 -8.970 1.00 0.00 15 PHE A C 17
ATOM 20194 O O . PHE A 1 15 ? 2.365 3.120 -9.800 1.00 0.00 15 PHE A O 17
ATOM 20211 N N . GLU A 1 16 ? 0.786 4.365 -8.806 1.00 0.00 16 GLU A N 17
ATOM 20212 C CA . GLU A 1 16 ? 1.035 5.512 -9.673 1.00 0.00 16 GLU A CA 17
ATOM 20213 C C . GLU A 1 16 ? 2.169 6.385 -9.134 1.00 0.00 16 GLU A C 17
ATOM 20214 O O . GLU A 1 16 ? 2.737 7.199 -9.863 1.00 0.00 16 GLU A O 17
ATOM 20226 N N . GLY A 1 17 ? 2.497 6.210 -7.862 1.00 0.00 17 GLY A N 17
ATOM 20227 C CA . GLY A 1 17 ? 3.550 7.001 -7.257 1.00 0.00 17 GLY A CA 17
ATOM 20228 C C . GLY A 1 17 ? 4.919 6.371 -7.416 1.00 0.00 17 GLY A C 17
ATOM 20229 O O . GLY A 1 17 ? 5.932 7.072 -7.413 1.00 0.00 17 GLY A O 17
ATOM 20233 N N . ASN A 1 18 ? 4.943 5.039 -7.524 1.00 0.00 18 ASN A N 17
ATOM 20234 C CA . ASN A 1 18 ? 6.187 4.275 -7.694 1.00 0.00 18 ASN A CA 17
ATOM 20235 C C . ASN A 1 18 ? 7.035 4.337 -6.418 1.00 0.00 18 ASN A C 17
ATOM 20236 O O . ASN A 1 18 ? 8.197 3.925 -6.405 1.00 0.00 18 ASN A O 17
ATOM 20247 N N . THR A 1 19 ? 6.417 4.839 -5.342 1.00 0.00 19 THR A N 17
ATOM 20248 C CA . THR A 1 19 ? 7.044 4.990 -4.020 1.00 0.00 19 THR A CA 17
ATOM 20249 C C . THR A 1 19 ? 8.349 5.804 -4.055 1.00 0.00 19 THR A C 17
ATOM 20250 O O . THR A 1 19 ? 8.926 6.040 -5.114 1.00 0.00 19 THR A O 17
ATOM 20261 N N . PRO A 1 20 ? 8.805 6.300 -2.893 1.00 0.00 20 PRO A N 17
ATOM 20262 C CA . PRO A 1 20 ? 8.094 6.168 -1.616 1.00 0.00 20 PRO A CA 17
ATOM 20263 C C . PRO A 1 20 ? 6.964 7.184 -1.487 1.00 0.00 20 PRO A C 17
ATOM 20264 O O . PRO A 1 20 ? 6.986 8.230 -2.137 1.00 0.00 20 PRO A O 17
ATOM 20275 N N . LEU A 1 21 ? 5.978 6.878 -0.662 1.00 0.00 21 LEU A N 17
ATOM 20276 C CA . LEU A 1 21 ? 4.916 7.830 -0.381 1.00 0.00 21 LEU A CA 17
ATOM 20277 C C . LEU A 1 21 ? 4.818 8.053 1.116 1.00 0.00 21 LEU A C 17
ATOM 20278 O O . LEU A 1 21 ? 4.838 7.103 1.897 1.00 0.00 21 LEU A O 17
ATOM 20294 N N . SER A 1 22 ? 4.751 9.304 1.515 1.00 0.00 22 SER A N 17
ATOM 20295 C CA . SER A 1 22 ? 4.614 9.634 2.916 1.00 0.00 22 SER A CA 17
ATOM 20296 C C . SER A 1 22 ? 3.147 9.598 3.322 1.00 0.00 22 SER A C 17
ATOM 20297 O O . SER A 1 22 ? 2.254 9.639 2.468 1.00 0.00 22 SER A O 17
ATOM 20305 N N . GLU A 1 23 ? 2.906 9.532 4.620 1.00 0.00 23 GLU A N 17
ATOM 20306 C CA . GLU A 1 23 ? 1.554 9.508 5.155 1.00 0.00 23 GLU A CA 17
ATOM 20307 C C . GLU A 1 23 ? 0.828 10.814 4.844 1.00 0.00 23 GLU A C 17
ATOM 20308 O O . GLU A 1 23 ? -0.381 10.825 4.615 1.00 0.00 23 GLU A O 17
ATOM 20320 N N . ASN A 1 24 ? 1.579 11.907 4.811 1.00 0.00 24 ASN A N 17
ATOM 20321 C CA . ASN A 1 24 ? 1.031 13.210 4.441 1.00 0.00 24 ASN A CA 17
ATOM 20322 C C . ASN A 1 24 ? 0.578 13.224 2.982 1.00 0.00 24 ASN A C 17
ATOM 20323 O O . ASN A 1 24 ? -0.413 13.868 2.635 1.00 0.00 24 ASN A O 17
ATOM 20334 N N . ASP A 1 25 ? 1.298 12.498 2.133 1.00 0.00 25 ASP A N 17
ATOM 20335 C CA . ASP A 1 25 ? 0.969 12.442 0.710 1.00 0.00 25 ASP A CA 17
ATOM 20336 C C . ASP A 1 25 ? -0.343 11.706 0.482 1.00 0.00 25 ASP A C 17
ATOM 20337 O O . ASP A 1 25 ? -1.184 12.145 -0.302 1.00 0.00 25 ASP A O 17
ATOM 20346 N N . ILE A 1 26 ? -0.515 10.591 1.174 1.00 0.00 26 ILE A N 17
ATOM 20347 C CA . ILE A 1 26 ? -1.728 9.801 1.035 1.00 0.00 26 ILE A CA 17
ATOM 20348 C C . ILE A 1 26 ? -2.867 10.443 1.840 1.00 0.00 26 ILE A C 17
ATOM 20349 O O . ILE A 1 26 ? -4.040 10.319 1.491 1.00 0.00 26 ILE A O 17
ATOM 20365 N N . GLY A 1 27 ? -2.511 11.164 2.900 1.00 0.00 27 GLY A N 17
ATOM 20366 C CA . GLY A 1 27 ? -3.495 11.924 3.645 1.00 0.00 27 GLY A CA 17
ATOM 20367 C C . GLY A 1 27 ? -3.971 11.221 4.903 1.00 0.00 27 GLY A C 17
ATOM 20368 O O . GLY A 1 27 ? -5.136 11.342 5.282 1.00 0.00 27 GLY A O 17
ATOM 20372 N N . VAL A 1 28 ? -3.079 10.477 5.543 1.00 0.00 28 VAL A N 17
ATOM 20373 C CA . VAL A 1 28 ? -3.394 9.798 6.794 1.00 0.00 28 VAL A CA 17
ATOM 20374 C C . VAL A 1 28 ? -2.261 9.993 7.786 1.00 0.00 28 VAL A C 17
ATOM 20375 O O . VAL A 1 28 ? -1.236 10.595 7.458 1.00 0.00 28 VAL A O 17
ATOM 20388 N N . THR A 1 29 ? -2.448 9.502 8.993 1.00 0.00 29 THR A N 17
ATOM 20389 C CA . THR A 1 29 ? -1.402 9.544 9.992 1.00 0.00 29 THR A CA 17
ATOM 20390 C C . THR A 1 29 ? -0.462 8.360 9.807 1.00 0.00 29 THR A C 17
ATOM 20391 O O . THR A 1 29 ? -0.846 7.343 9.222 1.00 0.00 29 THR A O 17
ATOM 20402 N N . GLU A 1 30 ? 0.763 8.486 10.294 1.00 0.00 30 GLU A N 17
ATOM 20403 C CA . GLU A 1 30 ? 1.757 7.438 10.111 1.00 0.00 30 GLU A CA 17
ATOM 20404 C C . GLU A 1 30 ? 1.404 6.179 10.905 1.00 0.00 30 GLU A C 17
ATOM 20405 O O . GLU A 1 30 ? 1.860 5.089 10.570 1.00 0.00 30 GLU A O 17
ATOM 20417 N N . ASP A 1 31 ? 0.571 6.327 11.932 1.00 0.00 31 ASP A N 17
ATOM 20418 C CA . ASP A 1 31 ? 0.058 5.169 12.663 1.00 0.00 31 ASP A CA 17
ATOM 20419 C C . ASP A 1 31 ? -0.860 4.354 11.765 1.00 0.00 31 ASP A C 17
ATOM 20420 O O . ASP A 1 31 ? -0.766 3.128 11.706 1.00 0.00 31 ASP A O 17
ATOM 20429 N N . GLN A 1 32 ? -1.739 5.050 11.049 1.00 0.00 32 GLN A N 17
ATOM 20430 C CA . GLN A 1 32 ? -2.619 4.406 10.081 1.00 0.00 32 GLN A CA 17
ATOM 20431 C C . GLN A 1 32 ? -1.809 3.878 8.906 1.00 0.00 32 GLN A C 17
ATOM 20432 O O . GLN A 1 32 ? -2.184 2.895 8.272 1.00 0.00 32 GLN A O 17
ATOM 20446 N N . PHE A 1 33 ? -0.701 4.549 8.614 1.00 0.00 33 PHE A N 17
ATOM 20447 C CA . PHE A 1 33 ? 0.191 4.117 7.552 1.00 0.00 33 PHE A CA 17
ATOM 20448 C C . PHE A 1 33 ? 0.796 2.763 7.912 1.00 0.00 33 PHE A C 17
ATOM 20449 O O . PHE A 1 33 ? 0.782 1.836 7.102 1.00 0.00 33 PHE A O 17
ATOM 20466 N N . ASP A 1 34 ? 1.313 2.660 9.139 1.00 0.00 34 ASP A N 17
ATOM 20467 C CA . ASP A 1 34 ? 1.804 1.388 9.667 1.00 0.00 34 ASP A CA 17
ATOM 20468 C C . ASP A 1 34 ? 0.724 0.318 9.580 1.00 0.00 34 ASP A C 17
ATOM 20469 O O . ASP A 1 34 ? 0.945 -0.758 9.018 1.00 0.00 34 ASP A O 17
ATOM 20478 N N . ASP A 1 35 ? -0.443 0.630 10.136 1.00 0.00 35 ASP A N 17
ATOM 20479 C CA . ASP A 1 35 ? -1.602 -0.267 10.108 1.00 0.00 35 ASP A CA 17
ATOM 20480 C C . ASP A 1 35 ? -1.893 -0.773 8.694 1.00 0.00 35 ASP A C 17
ATOM 20481 O O . ASP A 1 35 ? -2.040 -1.977 8.472 1.00 0.00 35 ASP A O 17
ATOM 20490 N N . ALA A 1 36 ? -1.953 0.146 7.738 1.00 0.00 36 ALA A N 17
ATOM 20491 C CA . ALA A 1 36 ? -2.264 -0.207 6.362 1.00 0.00 36 ALA A CA 17
ATOM 20492 C C . ALA A 1 36 ? -1.219 -1.147 5.774 1.00 0.00 36 ALA A C 17
ATOM 20493 O O . ALA A 1 36 ? -1.559 -2.231 5.303 1.00 0.00 36 ALA A O 17
ATOM 20500 N N . VAL A 1 37 ? 0.050 -0.744 5.831 1.00 0.00 37 VAL A N 17
ATOM 20501 C CA . VAL A 1 37 ? 1.128 -1.512 5.208 1.00 0.00 37 VAL A CA 17
ATOM 20502 C C . VAL A 1 37 ? 1.254 -2.905 5.826 1.00 0.00 37 VAL A C 17
ATOM 20503 O O . VAL A 1 37 ? 1.495 -3.884 5.119 1.00 0.00 37 VAL A O 17
ATOM 20516 N N . ASN A 1 38 ? 1.076 -2.993 7.140 1.00 0.00 38 ASN A N 17
ATOM 20517 C CA . ASN A 1 38 ? 1.124 -4.283 7.825 1.00 0.00 38 ASN A CA 17
ATOM 20518 C C . ASN A 1 38 ? 0.041 -5.213 7.295 1.00 0.00 38 ASN A C 17
ATOM 20519 O O . ASN A 1 38 ? 0.315 -6.358 6.934 1.00 0.00 38 ASN A O 17
ATOM 20530 N N . PHE A 1 39 ? -1.187 -4.707 7.227 1.00 0.00 39 PHE A N 17
ATOM 20531 C CA . PHE A 1 39 ? -2.313 -5.491 6.735 1.00 0.00 39 PHE A CA 17
ATOM 20532 C C . PHE A 1 39 ? -2.127 -5.848 5.262 1.00 0.00 39 PHE A C 17
ATOM 20533 O O . PHE A 1 39 ? -2.456 -6.957 4.836 1.00 0.00 39 PHE A O 17
ATOM 20550 N N . LEU A 1 40 ? -1.588 -4.907 4.491 1.00 0.00 40 LEU A N 17
ATOM 20551 C CA . LEU A 1 40 ? -1.331 -5.131 3.072 1.00 0.00 40 LEU A CA 17
ATOM 20552 C C . LEU A 1 40 ? -0.353 -6.281 2.876 1.00 0.00 40 LEU A C 17
ATOM 20553 O O . LEU A 1 40 ? -0.488 -7.074 1.948 1.00 0.00 40 LEU A O 17
ATOM 20569 N N . LYS A 1 41 ? 0.629 -6.365 3.762 1.00 0.00 41 LYS A N 17
ATOM 20570 C CA . LYS A 1 41 ? 1.631 -7.420 3.701 1.00 0.00 41 LYS A CA 17
ATOM 20571 C C . LYS A 1 41 ? 1.014 -8.762 4.095 1.00 0.00 41 LYS A C 17
ATOM 20572 O O . LYS A 1 41 ? 1.290 -9.786 3.472 1.00 0.00 41 LYS A O 17
ATOM 20591 N N . ARG A 1 42 ? 0.162 -8.746 5.119 1.00 0.00 42 ARG A N 17
ATOM 20592 C CA . ARG A 1 42 ? -0.493 -9.967 5.595 1.00 0.00 42 ARG A CA 17
ATOM 20593 C C . ARG A 1 42 ? -1.350 -10.596 4.498 1.00 0.00 42 ARG A C 17
ATOM 20594 O O . ARG A 1 42 ? -1.278 -11.800 4.251 1.00 0.00 42 ARG A O 17
ATOM 20615 N N . GLU A 1 43 ? -2.153 -9.769 3.839 1.00 0.00 43 GLU A N 17
ATOM 20616 C CA . GLU A 1 43 ? -3.039 -10.236 2.777 1.00 0.00 43 GLU A CA 17
ATOM 20617 C C . GLU A 1 43 ? -2.308 -10.365 1.446 1.00 0.00 43 GLU A C 17
ATOM 20618 O O . GLU A 1 43 ? -2.922 -10.659 0.422 1.00 0.00 43 GLU A O 17
ATOM 20630 N N . GLY A 1 44 ? -1.001 -10.139 1.475 1.00 0.00 44 GLY A N 17
ATOM 20631 C CA . GLY A 1 44 ? -0.181 -10.320 0.292 1.00 0.00 44 GLY A CA 17
ATOM 20632 C C . GLY A 1 44 ? -0.563 -9.392 -0.845 1.00 0.00 44 GLY A C 17
ATOM 20633 O O . GLY A 1 44 ? -0.687 -9.827 -1.987 1.00 0.00 44 GLY A O 17
ATOM 20637 N N . TYR A 1 45 ? -0.754 -8.116 -0.537 1.00 0.00 45 TYR A N 17
ATOM 20638 C CA . TYR A 1 45 ? -1.069 -7.128 -1.562 1.00 0.00 45 TYR A CA 17
ATOM 20639 C C . TYR A 1 45 ? 0.210 -6.559 -2.162 1.00 0.00 45 TYR A C 17
ATOM 20640 O O . TYR A 1 45 ? 0.288 -6.305 -3.367 1.00 0.00 45 TYR A O 17
ATOM 20658 N N . ILE A 1 46 ? 1.211 -6.376 -1.316 1.00 0.00 46 ILE A N 17
ATOM 20659 C CA . ILE A 1 46 ? 2.494 -5.850 -1.750 1.00 0.00 46 ILE A CA 17
ATOM 20660 C C . ILE A 1 46 ? 3.646 -6.591 -1.080 1.00 0.00 46 ILE A C 17
ATOM 20661 O O . ILE A 1 46 ? 3.504 -7.107 0.030 1.00 0.00 46 ILE A O 17
ATOM 20677 N N . ILE A 1 47 ? 4.769 -6.664 -1.776 1.00 0.00 47 ILE A N 17
ATOM 20678 C CA . ILE A 1 47 ? 5.981 -7.257 -1.227 1.00 0.00 47 ILE A CA 17
ATOM 20679 C C . ILE A 1 47 ? 7.165 -6.344 -1.509 1.00 0.00 47 ILE A C 17
ATOM 20680 O O . ILE A 1 47 ? 7.025 -5.339 -2.206 1.00 0.00 47 ILE A O 17
ATOM 20696 N N . GLY A 1 48 ? 8.322 -6.684 -0.959 1.00 0.00 48 GLY A N 17
ATOM 20697 C CA . GLY A 1 48 ? 9.506 -5.880 -1.181 1.00 0.00 48 GLY A CA 17
ATOM 20698 C C . GLY A 1 48 ? 9.640 -4.770 -0.160 1.00 0.00 48 GLY A C 17
ATOM 20699 O O . GLY A 1 48 ? 10.487 -3.885 -0.295 1.00 0.00 48 GLY A O 17
ATOM 20703 N N . VAL A 1 49 ? 8.800 -4.815 0.862 1.00 0.00 49 VAL A N 17
ATOM 20704 C CA . VAL A 1 49 ? 8.835 -3.822 1.921 1.00 0.00 49 VAL A CA 17
ATOM 20705 C C . VAL A 1 49 ? 9.956 -4.147 2.899 1.00 0.00 49 VAL A C 17
ATOM 20706 O O . VAL A 1 49 ? 10.021 -5.252 3.438 1.00 0.00 49 VAL A O 17
ATOM 20719 N N . HIS A 1 50 ? 10.842 -3.187 3.120 1.00 0.00 50 HIS A N 17
ATOM 20720 C CA . HIS A 1 50 ? 11.981 -3.404 3.998 1.00 0.00 50 HIS A CA 17
ATOM 20721 C C . HIS A 1 50 ? 11.646 -2.972 5.420 1.00 0.00 50 HIS A C 17
ATOM 20722 O O . HIS A 1 50 ? 11.471 -1.786 5.695 1.00 0.00 50 HIS A O 17
ATOM 20737 N N . TYR A 1 51 ? 11.546 -3.934 6.316 1.00 0.00 51 TYR A N 17
ATOM 20738 C CA . TYR A 1 51 ? 11.267 -3.645 7.712 1.00 0.00 51 TYR A CA 17
ATOM 20739 C C . TYR A 1 51 ? 12.562 -3.439 8.482 1.00 0.00 51 TYR A C 17
ATOM 20740 O O . TYR A 1 51 ? 13.491 -4.244 8.380 1.00 0.00 51 TYR A O 17
ATOM 20758 N N . SER A 1 52 ? 12.629 -2.356 9.234 1.00 0.00 52 SER A N 17
ATOM 20759 C CA . SER A 1 52 ? 13.800 -2.055 10.036 1.00 0.00 52 SER A CA 17
ATOM 20760 C C . SER A 1 52 ? 13.378 -1.660 11.442 1.00 0.00 52 SER A C 17
ATOM 20761 O O . SER A 1 52 ? 12.787 -0.600 11.643 1.00 0.00 52 SER A O 17
ATOM 20769 N N . ASP A 1 53 ? 13.679 -2.539 12.399 1.00 0.00 53 ASP A N 17
ATOM 20770 C CA . ASP A 1 53 ? 13.261 -2.379 13.796 1.00 0.00 53 ASP A CA 17
ATOM 20771 C C . ASP A 1 53 ? 11.740 -2.402 13.907 1.00 0.00 53 ASP A C 17
ATOM 20772 O O . ASP A 1 53 ? 11.141 -3.452 14.143 1.00 0.00 53 ASP A O 17
ATOM 20781 N N . ASP A 1 54 ? 11.123 -1.251 13.697 1.00 0.00 54 ASP A N 17
ATOM 20782 C CA . ASP A 1 54 ? 9.673 -1.122 13.765 1.00 0.00 54 ASP A CA 17
ATOM 20783 C C . ASP A 1 54 ? 9.213 0.005 12.855 1.00 0.00 54 ASP A C 17
ATOM 20784 O O . ASP A 1 54 ? 8.986 1.128 13.307 1.00 0.00 54 ASP A O 17
ATOM 20793 N N . ARG A 1 55 ? 9.125 -0.295 11.564 1.00 0.00 55 ARG A N 17
ATOM 20794 C CA . ARG A 1 55 ? 8.729 0.683 10.552 1.00 0.00 55 ARG A CA 17
ATOM 20795 C C . ARG A 1 55 ? 8.881 0.077 9.163 1.00 0.00 55 ARG A C 17
ATOM 20796 O O . ARG A 1 55 ? 9.980 -0.323 8.768 1.00 0.00 55 ARG A O 17
ATOM 20817 N N . PRO A 1 56 ? 7.781 -0.024 8.411 1.00 0.00 56 PRO A N 17
ATOM 20818 C CA . PRO A 1 56 ? 7.821 -0.464 7.022 1.00 0.00 56 PRO A CA 17
ATOM 20819 C C . PRO A 1 56 ? 8.448 0.601 6.129 1.00 0.00 56 PRO A C 17
ATOM 20820 O O . PRO A 1 56 ? 7.800 1.584 5.770 1.00 0.00 56 PRO A O 17
ATOM 20831 N N . HIS A 1 57 ? 9.721 0.420 5.801 1.00 0.00 57 HIS A N 17
ATOM 20832 C CA . HIS A 1 57 ? 10.444 1.398 5.001 1.00 0.00 57 HIS A CA 17
ATOM 20833 C C . HIS A 1 57 ? 10.156 1.209 3.523 1.00 0.00 57 HIS A C 17
ATOM 20834 O O . HIS A 1 57 ? 10.573 0.219 2.914 1.00 0.00 57 HIS A O 17
ATOM 20849 N N . LEU A 1 58 ? 9.424 2.153 2.960 1.00 0.00 58 LEU A N 17
ATOM 20850 C CA . LEU A 1 58 ? 9.158 2.164 1.537 1.00 0.00 58 LEU A CA 17
ATOM 20851 C C . LEU A 1 58 ? 10.250 2.934 0.820 1.00 0.00 58 LEU A C 17
ATOM 20852 O O . LEU A 1 58 ? 10.324 4.157 0.911 1.00 0.00 58 LEU A O 17
ATOM 20868 N N . TYR A 1 59 ? 11.121 2.205 0.146 1.00 0.00 59 TYR A N 17
ATOM 20869 C CA . TYR A 1 59 ? 12.198 2.814 -0.611 1.00 0.00 59 TYR A CA 17
ATOM 20870 C C . TYR A 1 59 ? 11.814 2.910 -2.076 1.00 0.00 59 TYR A C 17
ATOM 20871 O O . TYR A 1 59 ? 10.772 2.398 -2.485 1.00 0.00 59 TYR A O 17
ATOM 20889 N N . LYS A 1 60 ? 12.648 3.575 -2.860 1.00 0.00 60 LYS A N 17
ATOM 20890 C CA . LYS A 1 60 ? 12.437 3.660 -4.298 1.00 0.00 60 LYS A CA 17
ATOM 20891 C C . LYS A 1 60 ? 12.635 2.289 -4.933 1.00 0.00 60 LYS A C 17
ATOM 20892 O O . LYS A 1 60 ? 12.066 1.980 -5.977 1.00 0.00 60 LYS A O 17
ATOM 20911 N N . LEU A 1 61 ? 13.445 1.473 -4.281 1.00 0.00 61 LEU A N 17
ATOM 20912 C CA . LEU A 1 61 ? 13.700 0.122 -4.737 1.00 0.00 61 LEU A CA 17
ATOM 20913 C C . LEU A 1 61 ? 13.166 -0.871 -3.717 1.00 0.00 61 LEU A C 17
ATOM 20914 O O . LEU A 1 61 ? 13.610 -0.884 -2.567 1.00 0.00 61 LEU A O 17
ATOM 20930 N N . GLY A 1 62 ? 12.206 -1.684 -4.129 1.00 0.00 62 GLY A N 17
ATOM 20931 C CA . GLY A 1 62 ? 11.635 -2.656 -3.222 1.00 0.00 62 GLY A CA 17
ATOM 20932 C C . GLY A 1 62 ? 10.170 -2.950 -3.493 1.00 0.00 62 GLY A C 17
ATOM 20933 O O . GLY A 1 62 ? 9.844 -4.026 -3.997 1.00 0.00 62 GLY A O 17
ATOM 20937 N N . PRO A 1 63 ? 9.268 -2.002 -3.173 1.00 0.00 63 PRO A N 17
ATOM 20938 C CA . PRO A 1 63 ? 7.812 -2.208 -3.250 1.00 0.00 63 PRO A CA 17
ATOM 20939 C C . PRO A 1 63 ? 7.322 -2.720 -4.605 1.00 0.00 63 PRO A C 17
ATOM 20940 O O . PRO A 1 63 ? 7.526 -2.088 -5.641 1.00 0.00 63 PRO A O 17
ATOM 20951 N N . GLU A 1 64 ? 6.691 -3.887 -4.571 1.00 0.00 64 GLU A N 17
ATOM 20952 C CA . GLU A 1 64 ? 6.050 -4.474 -5.740 1.00 0.00 64 GLU A CA 17
ATOM 20953 C C . GLU A 1 64 ? 4.626 -4.888 -5.389 1.00 0.00 64 GLU A C 17
ATOM 20954 O O . GLU A 1 64 ? 4.363 -5.322 -4.265 1.00 0.00 64 GLU A O 17
ATOM 20966 N N . LEU A 1 65 ? 3.713 -4.748 -6.336 1.00 0.00 65 LEU A N 17
ATOM 20967 C CA . LEU A 1 65 ? 2.324 -5.130 -6.109 1.00 0.00 65 LEU A CA 17
ATOM 20968 C C . LEU A 1 65 ? 2.058 -6.520 -6.669 1.00 0.00 65 LEU A C 17
ATOM 20969 O O . LEU A 1 65 ? 2.636 -6.912 -7.683 1.00 0.00 65 LEU A O 17
ATOM 20985 N N . THR A 1 66 ? 1.195 -7.266 -6.000 1.00 0.00 66 THR A N 17
ATOM 20986 C CA . THR A 1 66 ? 0.869 -8.616 -6.428 1.00 0.00 66 THR A CA 17
ATOM 20987 C C . THR A 1 66 ? -0.404 -8.620 -7.268 1.00 0.00 66 THR A C 17
ATOM 20988 O O . THR A 1 66 ? -1.072 -7.595 -7.401 1.00 0.00 66 THR A O 17
ATOM 20999 N N . GLU A 1 67 ? -0.740 -9.777 -7.826 1.00 0.00 67 GLU A N 17
ATOM 21000 C CA . GLU A 1 67 ? -2.000 -9.946 -8.536 1.00 0.00 67 GLU A CA 17
ATOM 21001 C C . GLU A 1 67 ? -3.154 -9.799 -7.547 1.00 0.00 67 GLU A C 17
ATOM 21002 O O . GLU A 1 67 ? -4.188 -9.212 -7.856 1.00 0.00 67 GLU A O 17
ATOM 21014 N N . LYS A 1 68 ? -2.940 -10.309 -6.339 1.00 0.00 68 LYS A N 17
ATOM 21015 C CA . LYS A 1 68 ? -3.928 -10.209 -5.268 1.00 0.00 68 LYS A CA 17
ATOM 21016 C C . LYS A 1 68 ? -4.153 -8.737 -4.922 1.00 0.00 68 LYS A C 17
ATOM 21017 O O . LYS A 1 68 ? -5.283 -8.300 -4.704 1.00 0.00 68 LYS A O 17
ATOM 21036 N N . GLY A 1 69 ? -3.064 -7.976 -4.899 1.00 0.00 69 GLY A N 17
ATOM 21037 C CA . GLY A 1 69 ? -3.152 -6.555 -4.636 1.00 0.00 69 GLY A CA 17
ATOM 21038 C C . GLY A 1 69 ? -3.778 -5.790 -5.787 1.00 0.00 69 GLY A C 17
ATOM 21039 O O . GLY A 1 69 ? -4.607 -4.905 -5.571 1.00 0.00 69 GLY A O 17
ATOM 21043 N N . GLU A 1 70 ? -3.397 -6.140 -7.012 1.00 0.00 70 GLU A N 17
ATOM 21044 C CA . GLU A 1 70 ? -3.920 -5.469 -8.195 1.00 0.00 70 GLU A CA 17
ATOM 21045 C C . GLU A 1 70 ? -5.413 -5.741 -8.356 1.00 0.00 70 GLU A C 17
ATOM 21046 O O . GLU A 1 70 ? -6.181 -4.855 -8.737 1.00 0.00 70 GLU A O 17
ATOM 21058 N N . ASN A 1 71 ? -5.827 -6.969 -8.057 1.00 0.00 71 ASN A N 17
ATOM 21059 C CA . ASN A 1 71 ? -7.245 -7.323 -8.109 1.00 0.00 71 ASN A CA 17
ATOM 21060 C C . ASN A 1 71 ? -8.023 -6.545 -7.060 1.00 0.00 71 ASN A C 17
ATOM 21061 O O . ASN A 1 71 ? -9.153 -6.122 -7.300 1.00 0.00 71 ASN A O 17
ATOM 21072 N N . TYR A 1 72 ? -7.397 -6.344 -5.905 1.00 0.00 72 TYR A N 17
ATOM 21073 C CA . TYR A 1 72 ? -8.009 -5.598 -4.816 1.00 0.00 72 TYR A CA 17
ATOM 21074 C C . TYR A 1 72 ? -8.298 -4.164 -5.243 1.00 0.00 72 TYR A C 17
ATOM 21075 O O . TYR A 1 72 ? -9.309 -3.585 -4.853 1.00 0.00 72 TYR A O 17
ATOM 21093 N N . LEU A 1 73 ? -7.407 -3.604 -6.055 1.00 0.00 73 LEU A N 17
ATOM 21094 C CA . LEU A 1 73 ? -7.585 -2.256 -6.583 1.00 0.00 73 LEU A CA 17
ATOM 21095 C C . LEU A 1 73 ? -8.889 -2.158 -7.368 1.00 0.00 73 LEU A C 17
ATOM 21096 O O . LEU A 1 73 ? -9.661 -1.214 -7.205 1.00 0.00 73 LEU A O 17
ATOM 21112 N N . LYS A 1 74 ? -9.140 -3.158 -8.198 1.00 0.00 74 LYS A N 17
ATOM 21113 C CA . LYS A 1 74 ? -10.329 -3.180 -9.038 1.00 0.00 74 LYS A CA 17
ATOM 21114 C C . LYS A 1 74 ? -11.583 -3.441 -8.211 1.00 0.00 74 LYS A C 17
ATOM 21115 O O . LYS A 1 74 ? -12.665 -2.947 -8.533 1.00 0.00 74 LYS A O 17
ATOM 21134 N N . GLU A 1 75 ? -11.437 -4.208 -7.141 1.00 0.00 75 GLU A N 17
ATOM 21135 C CA . GLU A 1 75 ? -12.560 -4.515 -6.266 1.00 0.00 75 GLU A CA 17
ATOM 21136 C C . GLU A 1 75 ? -12.896 -3.327 -5.366 1.00 0.00 75 GLU A C 17
ATOM 21137 O O . GLU A 1 75 ? -14.062 -2.965 -5.211 1.00 0.00 75 GLU A O 17
ATOM 21149 N N . ASN A 1 76 ? -11.869 -2.709 -4.790 1.00 0.00 76 ASN A N 17
ATOM 21150 C CA . ASN A 1 76 ? -12.065 -1.586 -3.872 1.00 0.00 76 ASN A CA 17
ATOM 21151 C C . ASN A 1 76 ? -12.126 -0.269 -4.646 1.00 0.00 76 ASN A C 17
ATOM 21152 O O . ASN A 1 76 ? -12.257 0.804 -4.061 1.00 0.00 76 ASN A O 17
ATOM 21163 N N . GLY A 1 77 ? -12.063 -0.361 -5.971 1.00 0.00 77 GLY A N 17
ATOM 21164 C CA . GLY A 1 77 ? -12.147 0.819 -6.816 1.00 0.00 77 GLY A CA 17
ATOM 21165 C C . GLY A 1 77 ? -13.519 1.478 -6.787 1.00 0.00 77 GLY A C 17
ATOM 21166 O O . GLY A 1 77 ? -13.743 2.490 -7.448 1.00 0.00 77 GLY A O 17
ATOM 21170 N N . THR A 1 78 ? -14.433 0.905 -6.017 1.00 0.00 78 THR A N 17
ATOM 21171 C CA . THR A 1 78 ? -15.768 1.462 -5.858 1.00 0.00 78 THR A CA 17
ATOM 21172 C C . THR A 1 78 ? -15.804 2.449 -4.681 1.00 0.00 78 THR A C 17
ATOM 21173 O O . THR A 1 78 ? -16.869 2.771 -4.148 1.00 0.00 78 THR A O 17
ATOM 21184 N N . TRP A 1 79 ? -14.630 2.926 -4.288 1.00 0.00 79 TRP A N 17
ATOM 21185 C CA . TRP A 1 79 ? -14.513 3.900 -3.212 1.00 0.00 79 TRP A CA 17
ATOM 21186 C C . TRP A 1 79 ? -14.546 5.315 -3.789 1.00 0.00 79 TRP A C 17
ATOM 21187 O O . TRP A 1 79 ? -14.020 5.547 -4.878 1.00 0.00 79 TRP A O 17
ATOM 21208 N N . SER A 1 80 ? -15.179 6.238 -3.056 1.00 0.00 80 SER A N 17
ATOM 21209 C CA . SER A 1 80 ? -15.335 7.636 -3.474 1.00 0.00 80 SER A CA 17
ATOM 21210 C C . SER A 1 80 ? -16.391 7.785 -4.574 1.00 0.00 80 SER A C 17
ATOM 21211 O O . SER A 1 80 ? -16.665 6.849 -5.326 1.00 0.00 80 SER A O 17
ATOM 21219 N N . LYS A 1 81 ? -17.001 8.965 -4.635 1.00 0.00 81 LYS A N 17
ATOM 21220 C CA . LYS A 1 81 ? -18.047 9.253 -5.610 1.00 0.00 81 LYS A CA 17
ATOM 21221 C C . LYS A 1 81 ? -17.932 10.686 -6.124 1.00 0.00 81 LYS A C 17
ATOM 21222 O O . LYS A 1 81 ? -17.027 11.424 -5.724 1.00 0.00 81 LYS A O 17
ATOM 21241 N N . ALA A 1 82 ? -18.865 11.059 -7.005 1.00 0.00 82 ALA A N 17
ATOM 21242 C CA . ALA A 1 82 ? -18.918 12.391 -7.614 1.00 0.00 82 ALA A CA 17
ATOM 21243 C C . ALA A 1 82 ? -17.709 12.641 -8.515 1.00 0.00 82 ALA A C 17
ATOM 21244 O O . ALA A 1 82 ? -17.760 12.382 -9.721 1.00 0.00 82 ALA A O 17
ATOM 21251 N N . LYS A 1 5 ? -11.297 1.505 5.467 1.00 0.00 5 LYS A N 18
ATOM 21252 C CA . LYS A 1 5 ? -11.907 2.473 4.568 1.00 0.00 5 LYS A CA 18
ATOM 21253 C C . LYS A 1 5 ? -10.831 3.214 3.776 1.00 0.00 5 LYS A C 18
ATOM 21254 O O . LYS A 1 5 ? -11.013 3.530 2.601 1.00 0.00 5 LYS A O 18
ATOM 21273 N N . LEU A 1 6 ? -9.708 3.496 4.433 1.00 0.00 6 LEU A N 18
ATOM 21274 C CA . LEU A 1 6 ? -8.623 4.256 3.817 1.00 0.00 6 LEU A CA 18
ATOM 21275 C C . LEU A 1 6 ? -7.507 3.340 3.327 1.00 0.00 6 LEU A C 18
ATOM 21276 O O . LEU A 1 6 ? -6.817 3.658 2.363 1.00 0.00 6 LEU A O 18
ATOM 21292 N N . ARG A 1 7 ? -7.357 2.192 3.977 1.00 0.00 7 ARG A N 18
ATOM 21293 C CA . ARG A 1 7 ? -6.234 1.287 3.722 1.00 0.00 7 ARG A CA 18
ATOM 21294 C C . ARG A 1 7 ? -6.341 0.709 2.317 1.00 0.00 7 ARG A C 18
ATOM 21295 O O . ARG A 1 7 ? -5.343 0.522 1.623 1.00 0.00 7 ARG A O 18
ATOM 21316 N N . TYR A 1 8 ? -7.576 0.436 1.927 1.00 0.00 8 TYR A N 18
ATOM 21317 C CA . TYR A 1 8 ? -7.919 -0.024 0.590 1.00 0.00 8 TYR A CA 18
ATOM 21318 C C . TYR A 1 8 ? -7.404 0.944 -0.474 1.00 0.00 8 TYR A C 18
ATOM 21319 O O . TYR A 1 8 ? -6.755 0.543 -1.441 1.00 0.00 8 TYR A O 18
ATOM 21337 N N . ALA A 1 9 ? -7.673 2.227 -0.265 1.00 0.00 9 ALA A N 18
ATOM 21338 C CA . ALA A 1 9 ? -7.328 3.252 -1.238 1.00 0.00 9 ALA A CA 18
ATOM 21339 C C . ALA A 1 9 ? -5.844 3.609 -1.177 1.00 0.00 9 ALA A C 18
ATOM 21340 O O . ALA A 1 9 ? -5.302 4.191 -2.117 1.00 0.00 9 ALA A O 18
ATOM 21347 N N . ILE A 1 10 ? -5.189 3.267 -0.067 1.00 0.00 10 ILE A N 18
ATOM 21348 C CA . ILE A 1 10 ? -3.749 3.483 0.073 1.00 0.00 10 ILE A CA 18
ATOM 21349 C C . ILE A 1 10 ? -2.989 2.744 -1.028 1.00 0.00 10 ILE A C 18
ATOM 21350 O O . ILE A 1 10 ? -2.028 3.265 -1.599 1.00 0.00 10 ILE A O 18
ATOM 21366 N N . LEU A 1 11 ? -3.450 1.539 -1.345 1.00 0.00 11 LEU A N 18
ATOM 21367 C CA . LEU A 1 11 ? -2.828 0.726 -2.384 1.00 0.00 11 LEU A CA 18
ATOM 21368 C C . LEU A 1 11 ? -2.906 1.410 -3.748 1.00 0.00 11 LEU A C 18
ATOM 21369 O O . LEU A 1 11 ? -2.020 1.238 -4.584 1.00 0.00 11 LEU A O 18
ATOM 21385 N N . LYS A 1 12 ? -3.958 2.196 -3.963 1.00 0.00 12 LYS A N 18
ATOM 21386 C CA . LYS A 1 12 ? -4.144 2.904 -5.227 1.00 0.00 12 LYS A CA 18
ATOM 21387 C C . LYS A 1 12 ? -3.003 3.898 -5.442 1.00 0.00 12 LYS A C 18
ATOM 21388 O O . LYS A 1 12 ? -2.444 3.994 -6.538 1.00 0.00 12 LYS A O 18
ATOM 21407 N N . GLU A 1 13 ? -2.654 4.621 -4.384 1.00 0.00 13 GLU A N 18
ATOM 21408 C CA . GLU A 1 13 ? -1.560 5.585 -4.434 1.00 0.00 13 GLU A CA 18
ATOM 21409 C C . GLU A 1 13 ? -0.240 4.876 -4.714 1.00 0.00 13 GLU A C 18
ATOM 21410 O O . GLU A 1 13 ? 0.567 5.330 -5.526 1.00 0.00 13 GLU A O 18
ATOM 21422 N N . ILE A 1 14 ? -0.043 3.745 -4.049 1.00 0.00 14 ILE A N 18
ATOM 21423 C CA . ILE A 1 14 ? 1.167 2.948 -4.219 1.00 0.00 14 ILE A CA 18
ATOM 21424 C C . ILE A 1 14 ? 1.245 2.371 -5.632 1.00 0.00 14 ILE A C 18
ATOM 21425 O O . ILE A 1 14 ? 2.326 2.210 -6.190 1.00 0.00 14 ILE A O 18
ATOM 21441 N N . PHE A 1 15 ? 0.090 2.082 -6.216 1.00 0.00 15 PHE A N 18
ATOM 21442 C CA . PHE A 1 15 ? 0.040 1.472 -7.535 1.00 0.00 15 PHE A CA 18
ATOM 21443 C C . PHE A 1 15 ? 0.528 2.435 -8.615 1.00 0.00 15 PHE A C 18
ATOM 21444 O O . PHE A 1 15 ? 1.390 2.083 -9.422 1.00 0.00 15 PHE A O 18
ATOM 21461 N N . GLU A 1 16 ? -0.001 3.652 -8.619 1.00 0.00 16 GLU A N 18
ATOM 21462 C CA . GLU A 1 16 ? 0.322 4.610 -9.676 1.00 0.00 16 GLU A CA 18
ATOM 21463 C C . GLU A 1 16 ? 1.567 5.431 -9.338 1.00 0.00 16 GLU A C 18
ATOM 21464 O O . GLU A 1 16 ? 2.283 5.886 -10.231 1.00 0.00 16 GLU A O 18
ATOM 21476 N N . GLY A 1 17 ? 1.821 5.631 -8.053 1.00 0.00 17 GLY A N 18
ATOM 21477 C CA . GLY A 1 17 ? 2.993 6.376 -7.639 1.00 0.00 17 GLY A CA 18
ATOM 21478 C C . GLY A 1 17 ? 4.207 5.483 -7.521 1.00 0.00 17 GLY A C 18
ATOM 21479 O O . GLY A 1 17 ? 5.342 5.967 -7.450 1.00 0.00 17 GLY A O 18
ATOM 21483 N N . ASN A 1 18 ? 3.947 4.176 -7.505 1.00 0.00 18 ASN A N 18
ATOM 21484 C CA . ASN A 1 18 ? 4.973 3.151 -7.353 1.00 0.00 18 ASN A CA 18
ATOM 21485 C C . ASN A 1 18 ? 5.513 3.181 -5.933 1.00 0.00 18 ASN A C 18
ATOM 21486 O O . ASN A 1 18 ? 5.080 2.401 -5.093 1.00 0.00 18 ASN A O 18
ATOM 21497 N N . THR A 1 19 ? 6.442 4.102 -5.687 1.00 0.00 19 THR A N 18
ATOM 21498 C CA . THR A 1 19 ? 7.026 4.349 -4.369 1.00 0.00 19 THR A CA 18
ATOM 21499 C C . THR A 1 19 ? 8.167 5.351 -4.511 1.00 0.00 19 THR A C 18
ATOM 21500 O O . THR A 1 19 ? 8.715 5.506 -5.603 1.00 0.00 19 THR A O 18
ATOM 21511 N N . PRO A 1 20 ? 8.538 6.067 -3.437 1.00 0.00 20 PRO A N 18
ATOM 21512 C CA . PRO A 1 20 ? 7.913 5.956 -2.117 1.00 0.00 20 PRO A CA 18
ATOM 21513 C C . PRO A 1 20 ? 6.701 6.878 -1.946 1.00 0.00 20 PRO A C 18
ATOM 21514 O O . PRO A 1 20 ? 6.272 7.545 -2.892 1.00 0.00 20 PRO A O 18
ATOM 21525 N N . LEU A 1 21 ? 6.157 6.901 -0.735 1.00 0.00 21 LEU A N 18
ATOM 21526 C CA . LEU A 1 21 ? 5.116 7.848 -0.368 1.00 0.00 21 LEU A CA 18
ATOM 21527 C C . LEU A 1 21 ? 5.096 8.007 1.149 1.00 0.00 21 LEU A C 18
ATOM 21528 O O . LEU A 1 21 ? 5.075 7.018 1.885 1.00 0.00 21 LEU A O 18
ATOM 21544 N N . SER A 1 22 ? 5.157 9.244 1.612 1.00 0.00 22 SER A N 18
ATOM 21545 C CA . SER A 1 22 ? 5.129 9.521 3.038 1.00 0.00 22 SER A CA 18
ATOM 21546 C C . SER A 1 22 ? 3.687 9.596 3.531 1.00 0.00 22 SER A C 18
ATOM 21547 O O . SER A 1 22 ? 2.749 9.620 2.728 1.00 0.00 22 SER A O 18
ATOM 21555 N N . GLU A 1 23 ? 3.513 9.642 4.845 1.00 0.00 23 GLU A N 18
ATOM 21556 C CA . GLU A 1 23 ? 2.185 9.693 5.441 1.00 0.00 23 GLU A CA 18
ATOM 21557 C C . GLU A 1 23 ? 1.455 10.968 5.021 1.00 0.00 23 GLU A C 18
ATOM 21558 O O . GLU A 1 23 ? 0.243 10.960 4.805 1.00 0.00 23 GLU A O 18
ATOM 21570 N N . ASN A 1 24 ? 2.206 12.050 4.861 1.00 0.00 24 ASN A N 18
ATOM 21571 C CA . ASN A 1 24 ? 1.625 13.317 4.433 1.00 0.00 24 ASN A CA 18
ATOM 21572 C C . ASN A 1 24 ? 1.180 13.242 2.973 1.00 0.00 24 ASN A C 18
ATOM 21573 O O . ASN A 1 24 ? 0.323 14.008 2.537 1.00 0.00 24 ASN A O 18
ATOM 21584 N N . ASP A 1 25 ? 1.761 12.309 2.224 1.00 0.00 25 ASP A N 18
ATOM 21585 C CA . ASP A 1 25 ? 1.436 12.151 0.810 1.00 0.00 25 ASP A CA 18
ATOM 21586 C C . ASP A 1 25 ? 0.194 11.289 0.642 1.00 0.00 25 ASP A C 18
ATOM 21587 O O . ASP A 1 25 ? -0.694 11.608 -0.151 1.00 0.00 25 ASP A O 18
ATOM 21596 N N . ILE A 1 26 ? 0.133 10.198 1.397 1.00 0.00 26 ILE A N 18
ATOM 21597 C CA . ILE A 1 26 ? -0.993 9.278 1.309 1.00 0.00 26 ILE A CA 18
ATOM 21598 C C . ILE A 1 26 ? -2.264 9.911 1.887 1.00 0.00 26 ILE A C 18
ATOM 21599 O O . ILE A 1 26 ? -3.353 9.757 1.325 1.00 0.00 26 ILE A O 18
ATOM 21615 N N . GLY A 1 27 ? -2.119 10.663 2.971 1.00 0.00 27 GLY A N 18
ATOM 21616 C CA . GLY A 1 27 ? -3.256 11.361 3.541 1.00 0.00 27 GLY A CA 18
ATOM 21617 C C . GLY A 1 27 ? -3.578 10.912 4.952 1.00 0.00 27 GLY A C 18
ATOM 21618 O O . GLY A 1 27 ? -4.252 11.626 5.702 1.00 0.00 27 GLY A O 18
ATOM 21622 N N . VAL A 1 28 ? -3.104 9.730 5.311 1.00 0.00 28 VAL A N 18
ATOM 21623 C CA . VAL A 1 28 ? -3.327 9.185 6.642 1.00 0.00 28 VAL A CA 18
ATOM 21624 C C . VAL A 1 28 ? -2.057 9.305 7.472 1.00 0.00 28 VAL A C 18
ATOM 21625 O O . VAL A 1 28 ? -0.968 9.453 6.921 1.00 0.00 28 VAL A O 18
ATOM 21638 N N . THR A 1 29 ? -2.190 9.241 8.789 1.00 0.00 29 THR A N 18
ATOM 21639 C CA . THR A 1 29 ? -1.033 9.359 9.662 1.00 0.00 29 THR A CA 18
ATOM 21640 C C . THR A 1 29 ? -0.145 8.126 9.561 1.00 0.00 29 THR A C 18
ATOM 21641 O O . THR A 1 29 ? -0.549 7.085 9.029 1.00 0.00 29 THR A O 18
ATOM 21652 N N . GLU A 1 30 ? 1.054 8.255 10.101 1.00 0.00 30 GLU A N 18
ATOM 21653 C CA . GLU A 1 30 ? 2.061 7.204 10.038 1.00 0.00 30 GLU A CA 18
ATOM 21654 C C . GLU A 1 30 ? 1.576 5.939 10.737 1.00 0.00 30 GLU A C 18
ATOM 21655 O O . GLU A 1 30 ? 1.960 4.831 10.372 1.00 0.00 30 GLU A O 18
ATOM 21667 N N . ASP A 1 31 ? 0.720 6.116 11.736 1.00 0.00 31 ASP A N 18
ATOM 21668 C CA . ASP A 1 31 ? 0.150 4.991 12.467 1.00 0.00 31 ASP A CA 18
ATOM 21669 C C . ASP A 1 31 ? -0.739 4.160 11.558 1.00 0.00 31 ASP A C 18
ATOM 21670 O O . ASP A 1 31 ? -0.682 2.931 11.564 1.00 0.00 31 ASP A O 18
ATOM 21679 N N . GLN A 1 32 ? -1.550 4.841 10.759 1.00 0.00 32 GLN A N 18
ATOM 21680 C CA . GLN A 1 32 ? -2.446 4.169 9.831 1.00 0.00 32 GLN A CA 18
ATOM 21681 C C . GLN A 1 32 ? -1.646 3.561 8.688 1.00 0.00 32 GLN A C 18
ATOM 21682 O O . GLN A 1 32 ? -2.017 2.523 8.143 1.00 0.00 32 GLN A O 18
ATOM 21696 N N . PHE A 1 33 ? -0.549 4.225 8.335 1.00 0.00 33 PHE A N 18
ATOM 21697 C CA . PHE A 1 33 ? 0.369 3.717 7.323 1.00 0.00 33 PHE A CA 18
ATOM 21698 C C . PHE A 1 33 ? 1.014 2.422 7.811 1.00 0.00 33 PHE A C 18
ATOM 21699 O O . PHE A 1 33 ? 1.073 1.433 7.080 1.00 0.00 33 PHE A O 18
ATOM 21716 N N . ASP A 1 34 ? 1.483 2.444 9.058 1.00 0.00 34 ASP A N 18
ATOM 21717 C CA . ASP A 1 34 ? 2.062 1.265 9.703 1.00 0.00 34 ASP A CA 18
ATOM 21718 C C . ASP A 1 34 ? 1.064 0.111 9.699 1.00 0.00 34 ASP A C 18
ATOM 21719 O O . ASP A 1 34 ? 1.370 -0.982 9.219 1.00 0.00 34 ASP A O 18
ATOM 21728 N N . ASP A 1 35 ? -0.139 0.373 10.202 1.00 0.00 35 ASP A N 18
ATOM 21729 C CA . ASP A 1 35 ? -1.204 -0.634 10.226 1.00 0.00 35 ASP A CA 18
ATOM 21730 C C . ASP A 1 35 ? -1.534 -1.126 8.826 1.00 0.00 35 ASP A C 18
ATOM 21731 O O . ASP A 1 35 ? -1.822 -2.305 8.625 1.00 0.00 35 ASP A O 18
ATOM 21740 N N . ALA A 1 36 ? -1.505 -0.218 7.860 1.00 0.00 36 ALA A N 18
ATOM 21741 C CA . ALA A 1 36 ? -1.803 -0.567 6.482 1.00 0.00 36 ALA A CA 18
ATOM 21742 C C . ALA A 1 36 ? -0.757 -1.521 5.931 1.00 0.00 36 ALA A C 18
ATOM 21743 O O . ALA A 1 36 ? -1.078 -2.645 5.556 1.00 0.00 36 ALA A O 18
ATOM 21750 N N . VAL A 1 37 ? 0.494 -1.076 5.918 1.00 0.00 37 VAL A N 18
ATOM 21751 C CA . VAL A 1 37 ? 1.581 -1.850 5.332 1.00 0.00 37 VAL A CA 18
ATOM 21752 C C . VAL A 1 37 ? 1.709 -3.217 5.997 1.00 0.00 37 VAL A C 18
ATOM 21753 O O . VAL A 1 37 ? 1.867 -4.226 5.316 1.00 0.00 37 VAL A O 18
ATOM 21766 N N . ASN A 1 38 ? 1.616 -3.250 7.323 1.00 0.00 38 ASN A N 18
ATOM 21767 C CA . ASN A 1 38 ? 1.713 -4.506 8.065 1.00 0.00 38 ASN A CA 18
ATOM 21768 C C . ASN A 1 38 ? 0.586 -5.455 7.681 1.00 0.00 38 ASN A C 18
ATOM 21769 O O . ASN A 1 38 ? 0.809 -6.651 7.481 1.00 0.00 38 ASN A O 18
ATOM 21780 N N . PHE A 1 39 ? -0.624 -4.920 7.561 1.00 0.00 39 PHE A N 18
ATOM 21781 C CA . PHE A 1 39 ? -1.783 -5.721 7.191 1.00 0.00 39 PHE A CA 18
ATOM 21782 C C . PHE A 1 39 ? -1.679 -6.187 5.742 1.00 0.00 39 PHE A C 18
ATOM 21783 O O . PHE A 1 39 ? -1.911 -7.356 5.437 1.00 0.00 39 PHE A O 18
ATOM 21800 N N . LEU A 1 40 ? -1.316 -5.268 4.857 1.00 0.00 40 LEU A N 18
ATOM 21801 C CA . LEU A 1 40 ? -1.179 -5.576 3.439 1.00 0.00 40 LEU A CA 18
ATOM 21802 C C . LEU A 1 40 ? -0.073 -6.605 3.227 1.00 0.00 40 LEU A C 18
ATOM 21803 O O . LEU A 1 40 ? -0.185 -7.484 2.376 1.00 0.00 40 LEU A O 18
ATOM 21819 N N . LYS A 1 41 ? 0.987 -6.485 4.015 1.00 0.00 41 LYS A N 18
ATOM 21820 C CA . LYS A 1 41 ? 2.090 -7.435 3.986 1.00 0.00 41 LYS A CA 18
ATOM 21821 C C . LYS A 1 41 ? 1.607 -8.808 4.447 1.00 0.00 41 LYS A C 18
ATOM 21822 O O . LYS A 1 41 ? 1.901 -9.822 3.818 1.00 0.00 41 LYS A O 18
ATOM 21841 N N . ARG A 1 42 ? 0.851 -8.821 5.540 1.00 0.00 42 ARG A N 18
ATOM 21842 C CA . ARG A 1 42 ? 0.316 -10.059 6.095 1.00 0.00 42 ARG A CA 18
ATOM 21843 C C . ARG A 1 42 ? -0.596 -10.759 5.090 1.00 0.00 42 ARG A C 18
ATOM 21844 O O . ARG A 1 42 ? -0.540 -11.976 4.923 1.00 0.00 42 ARG A O 18
ATOM 21865 N N . GLU A 1 43 ? -1.429 -9.980 4.417 1.00 0.00 43 GLU A N 18
ATOM 21866 C CA . GLU A 1 43 ? -2.430 -10.534 3.520 1.00 0.00 43 GLU A CA 18
ATOM 21867 C C . GLU A 1 43 ? -1.890 -10.660 2.090 1.00 0.00 43 GLU A C 18
ATOM 21868 O O . GLU A 1 43 ? -2.647 -10.886 1.142 1.00 0.00 43 GLU A O 18
ATOM 21880 N N . GLY A 1 44 ? -0.577 -10.516 1.951 1.00 0.00 44 GLY A N 18
ATOM 21881 C CA . GLY A 1 44 ? 0.080 -10.766 0.679 1.00 0.00 44 GLY A CA 18
ATOM 21882 C C . GLY A 1 44 ? -0.377 -9.844 -0.432 1.00 0.00 44 GLY A C 18
ATOM 21883 O O . GLY A 1 44 ? -0.525 -10.271 -1.577 1.00 0.00 44 GLY A O 18
ATOM 21887 N N . TYR A 1 45 ? -0.611 -8.582 -0.108 1.00 0.00 45 TYR A N 18
ATOM 21888 C CA . TYR A 1 45 ? -0.976 -7.605 -1.125 1.00 0.00 45 TYR A CA 18
ATOM 21889 C C . TYR A 1 45 ? 0.270 -6.972 -1.727 1.00 0.00 45 TYR A C 18
ATOM 21890 O O . TYR A 1 45 ? 0.273 -6.566 -2.889 1.00 0.00 45 TYR A O 18
ATOM 21908 N N . ILE A 1 46 ? 1.332 -6.905 -0.934 1.00 0.00 46 ILE A N 18
ATOM 21909 C CA . ILE A 1 46 ? 2.592 -6.344 -1.387 1.00 0.00 46 ILE A CA 18
ATOM 21910 C C . ILE A 1 46 ? 3.767 -7.110 -0.786 1.00 0.00 46 ILE A C 18
ATOM 21911 O O . ILE A 1 46 ? 3.660 -7.663 0.310 1.00 0.00 46 ILE A O 18
ATOM 21927 N N . ILE A 1 47 ? 4.867 -7.168 -1.521 1.00 0.00 47 ILE A N 18
ATOM 21928 C CA . ILE A 1 47 ? 6.077 -7.829 -1.045 1.00 0.00 47 ILE A CA 18
ATOM 21929 C C . ILE A 1 47 ? 7.277 -6.924 -1.268 1.00 0.00 47 ILE A C 18
ATOM 21930 O O . ILE A 1 47 ? 7.277 -6.107 -2.189 1.00 0.00 47 ILE A O 18
ATOM 21946 N N . GLY A 1 48 ? 8.283 -7.053 -0.420 1.00 0.00 48 GLY A N 18
ATOM 21947 C CA . GLY A 1 48 ? 9.459 -6.218 -0.539 1.00 0.00 48 GLY A CA 18
ATOM 21948 C C . GLY A 1 48 ? 9.355 -4.987 0.331 1.00 0.00 48 GLY A C 18
ATOM 21949 O O . GLY A 1 48 ? 9.818 -3.906 -0.037 1.00 0.00 48 GLY A O 18
ATOM 21953 N N . VAL A 1 49 ? 8.737 -5.154 1.490 1.00 0.00 49 VAL A N 18
ATOM 21954 C CA . VAL A 1 49 ? 8.546 -4.055 2.416 1.00 0.00 49 VAL A CA 18
ATOM 21955 C C . VAL A 1 49 ? 9.867 -3.666 3.058 1.00 0.00 49 VAL A C 18
ATOM 21956 O O . VAL A 1 49 ? 10.478 -4.456 3.777 1.00 0.00 49 VAL A O 18
ATOM 21969 N N . HIS A 1 50 ? 10.316 -2.457 2.774 1.00 0.00 50 HIS A N 18
ATOM 21970 C CA . HIS A 1 50 ? 11.519 -1.937 3.400 1.00 0.00 50 HIS A CA 18
ATOM 21971 C C . HIS A 1 50 ? 11.182 -1.383 4.772 1.00 0.00 50 HIS A C 18
ATOM 21972 O O . HIS A 1 50 ? 10.167 -0.710 4.944 1.00 0.00 50 HIS A O 18
ATOM 21987 N N . TYR A 1 51 ? 12.012 -1.696 5.746 1.00 0.00 51 TYR A N 18
ATOM 21988 C CA . TYR A 1 51 ? 11.868 -1.137 7.075 1.00 0.00 51 TYR A CA 18
ATOM 21989 C C . TYR A 1 51 ? 12.985 -0.133 7.302 1.00 0.00 51 TYR A C 18
ATOM 21990 O O . TYR A 1 51 ? 14.134 -0.399 6.957 1.00 0.00 51 TYR A O 18
ATOM 22008 N N . SER A 1 52 ? 12.645 1.021 7.864 1.00 0.00 52 SER A N 18
ATOM 22009 C CA . SER A 1 52 ? 13.607 2.106 8.009 1.00 0.00 52 SER A CA 18
ATOM 22010 C C . SER A 1 52 ? 14.691 1.707 9.002 1.00 0.00 52 SER A C 18
ATOM 22011 O O . SER A 1 52 ? 15.866 2.045 8.841 1.00 0.00 52 SER A O 18
ATOM 22019 N N . ASP A 1 53 ? 14.267 0.951 10.002 1.00 0.00 53 ASP A N 18
ATOM 22020 C CA . ASP A 1 53 ? 15.129 0.458 11.065 1.00 0.00 53 ASP A CA 18
ATOM 22021 C C . ASP A 1 53 ? 14.251 -0.240 12.083 1.00 0.00 53 ASP A C 18
ATOM 22022 O O . ASP A 1 53 ? 14.613 -1.264 12.658 1.00 0.00 53 ASP A O 18
ATOM 22031 N N . ASP A 1 54 ? 13.069 0.326 12.267 1.00 0.00 54 ASP A N 18
ATOM 22032 C CA . ASP A 1 54 ? 12.066 -0.235 13.160 1.00 0.00 54 ASP A CA 18
ATOM 22033 C C . ASP A 1 54 ? 10.702 -0.298 12.482 1.00 0.00 54 ASP A C 18
ATOM 22034 O O . ASP A 1 54 ? 9.997 -1.298 12.583 1.00 0.00 54 ASP A O 18
ATOM 22043 N N . ARG A 1 55 ? 10.337 0.767 11.782 1.00 0.00 55 ARG A N 18
ATOM 22044 C CA . ARG A 1 55 ? 9.000 0.871 11.218 1.00 0.00 55 ARG A CA 18
ATOM 22045 C C . ARG A 1 55 ? 9.049 0.708 9.703 1.00 0.00 55 ARG A C 18
ATOM 22046 O O . ARG A 1 55 ? 10.041 1.085 9.069 1.00 0.00 55 ARG A O 18
ATOM 22067 N N . PRO A 1 56 ? 7.995 0.119 9.106 1.00 0.00 56 PRO A N 18
ATOM 22068 C CA . PRO A 1 56 ? 7.875 0.007 7.652 1.00 0.00 56 PRO A CA 18
ATOM 22069 C C . PRO A 1 56 ? 8.022 1.358 6.966 1.00 0.00 56 PRO A C 18
ATOM 22070 O O . PRO A 1 56 ? 7.475 2.364 7.422 1.00 0.00 56 PRO A O 18
ATOM 22081 N N . HIS A 1 57 ? 8.774 1.383 5.882 1.00 0.00 57 HIS A N 18
ATOM 22082 C CA . HIS A 1 57 ? 8.971 2.602 5.127 1.00 0.00 57 HIS A CA 18
ATOM 22083 C C . HIS A 1 57 ? 9.248 2.273 3.672 1.00 0.00 57 HIS A C 18
ATOM 22084 O O . HIS A 1 57 ? 10.325 1.794 3.323 1.00 0.00 57 HIS A O 18
ATOM 22099 N N . LEU A 1 58 ? 8.256 2.503 2.835 1.00 0.00 58 LEU A N 18
ATOM 22100 C CA . LEU A 1 58 ? 8.375 2.212 1.419 1.00 0.00 58 LEU A CA 18
ATOM 22101 C C . LEU A 1 58 ? 9.264 3.245 0.745 1.00 0.00 58 LEU A C 18
ATOM 22102 O O . LEU A 1 58 ? 9.135 4.439 0.999 1.00 0.00 58 LEU A O 18
ATOM 22118 N N . TYR A 1 59 ? 10.185 2.773 -0.089 1.00 0.00 59 TYR A N 18
ATOM 22119 C CA . TYR A 1 59 ? 11.132 3.652 -0.765 1.00 0.00 59 TYR A CA 18
ATOM 22120 C C . TYR A 1 59 ? 11.090 3.436 -2.270 1.00 0.00 59 TYR A C 18
ATOM 22121 O O . TYR A 1 59 ? 10.319 2.613 -2.754 1.00 0.00 59 TYR A O 18
ATOM 22139 N N . LYS A 1 60 ? 11.947 4.170 -2.983 1.00 0.00 60 LYS A N 18
ATOM 22140 C CA . LYS A 1 60 ? 11.954 4.218 -4.451 1.00 0.00 60 LYS A CA 18
ATOM 22141 C C . LYS A 1 60 ? 11.784 2.846 -5.101 1.00 0.00 60 LYS A C 18
ATOM 22142 O O . LYS A 1 60 ? 10.878 2.644 -5.911 1.00 0.00 60 LYS A O 18
ATOM 22161 N N . LEU A 1 61 ? 12.650 1.909 -4.751 1.00 0.00 61 LEU A N 18
ATOM 22162 C CA . LEU A 1 61 ? 12.608 0.583 -5.349 1.00 0.00 61 LEU A CA 18
ATOM 22163 C C . LEU A 1 61 ? 12.583 -0.498 -4.276 1.00 0.00 61 LEU A C 18
ATOM 22164 O O . LEU A 1 61 ? 13.158 -0.334 -3.198 1.00 0.00 61 LEU A O 18
ATOM 22180 N N . GLY A 1 62 ? 11.887 -1.589 -4.557 1.00 0.00 62 GLY A N 18
ATOM 22181 C CA . GLY A 1 62 ? 11.832 -2.686 -3.615 1.00 0.00 62 GLY A CA 18
ATOM 22182 C C . GLY A 1 62 ? 10.440 -3.267 -3.474 1.00 0.00 62 GLY A C 18
ATOM 22183 O O . GLY A 1 62 ? 10.223 -4.430 -3.813 1.00 0.00 62 GLY A O 18
ATOM 22187 N N . PRO A 1 63 ? 9.473 -2.481 -2.963 1.00 0.00 63 PRO A N 18
ATOM 22188 C CA . PRO A 1 63 ? 8.101 -2.950 -2.763 1.00 0.00 63 PRO A CA 18
ATOM 22189 C C . PRO A 1 63 ? 7.345 -3.164 -4.072 1.00 0.00 63 PRO A C 18
ATOM 22190 O O . PRO A 1 63 ? 7.191 -2.245 -4.878 1.00 0.00 63 PRO A O 18
ATOM 22201 N N . GLU A 1 64 ? 6.881 -4.389 -4.272 1.00 0.00 64 GLU A N 18
ATOM 22202 C CA . GLU A 1 64 ? 6.096 -4.741 -5.441 1.00 0.00 64 GLU A CA 18
ATOM 22203 C C . GLU A 1 64 ? 4.685 -5.120 -5.014 1.00 0.00 64 GLU A C 18
ATOM 22204 O O . GLU A 1 64 ? 4.476 -5.589 -3.892 1.00 0.00 64 GLU A O 18
ATOM 22216 N N . LEU A 1 65 ? 3.727 -4.920 -5.903 1.00 0.00 65 LEU A N 18
ATOM 22217 C CA . LEU A 1 65 ? 2.337 -5.242 -5.623 1.00 0.00 65 LEU A CA 18
ATOM 22218 C C . LEU A 1 65 ? 1.962 -6.562 -6.278 1.00 0.00 65 LEU A C 18
ATOM 22219 O O . LEU A 1 65 ? 2.288 -6.803 -7.443 1.00 0.00 65 LEU A O 18
ATOM 22235 N N . THR A 1 66 ? 1.285 -7.415 -5.530 1.00 0.00 66 THR A N 18
ATOM 22236 C CA . THR A 1 66 ? 0.851 -8.697 -6.052 1.00 0.00 66 THR A CA 18
ATOM 22237 C C . THR A 1 66 ? -0.413 -8.513 -6.881 1.00 0.00 66 THR A C 18
ATOM 22238 O O . THR A 1 66 ? -1.104 -7.501 -6.742 1.00 0.00 66 THR A O 18
ATOM 22249 N N . GLU A 1 67 ? -0.729 -9.479 -7.738 1.00 0.00 67 GLU A N 18
ATOM 22250 C CA . GLU A 1 67 ? -1.958 -9.400 -8.511 1.00 0.00 67 GLU A CA 18
ATOM 22251 C C . GLU A 1 67 ? -3.148 -9.584 -7.579 1.00 0.00 67 GLU A C 18
ATOM 22252 O O . GLU A 1 67 ? -4.267 -9.202 -7.899 1.00 0.00 67 GLU A O 18
ATOM 22264 N N . LYS A 1 68 ? -2.882 -10.170 -6.417 1.00 0.00 68 LYS A N 18
ATOM 22265 C CA . LYS A 1 68 ? -3.875 -10.295 -5.361 1.00 0.00 68 LYS A CA 18
ATOM 22266 C C . LYS A 1 68 ? -4.344 -8.900 -4.954 1.00 0.00 68 LYS A C 18
ATOM 22267 O O . LYS A 1 68 ? -5.544 -8.622 -4.889 1.00 0.00 68 LYS A O 18
ATOM 22286 N N . GLY A 1 69 ? -3.381 -8.016 -4.725 1.00 0.00 69 GLY A N 18
ATOM 22287 C CA . GLY A 1 69 ? -3.697 -6.639 -4.411 1.00 0.00 69 GLY A CA 18
ATOM 22288 C C . GLY A 1 69 ? -4.144 -5.869 -5.637 1.00 0.00 69 GLY A C 18
ATOM 22289 O O . GLY A 1 69 ? -5.017 -5.010 -5.554 1.00 0.00 69 GLY A O 18
ATOM 22293 N N . GLU A 1 70 ? -3.551 -6.193 -6.779 1.00 0.00 70 GLU A N 18
ATOM 22294 C CA . GLU A 1 70 ? -3.874 -5.526 -8.036 1.00 0.00 70 GLU A CA 18
ATOM 22295 C C . GLU A 1 70 ? -5.335 -5.771 -8.425 1.00 0.00 70 GLU A C 18
ATOM 22296 O O . GLU A 1 70 ? -6.033 -4.850 -8.845 1.00 0.00 70 GLU A O 18
ATOM 22308 N N . ASN A 1 71 ? -5.795 -7.010 -8.274 1.00 0.00 71 ASN A N 18
ATOM 22309 C CA . ASN A 1 71 ? -7.191 -7.346 -8.558 1.00 0.00 71 ASN A CA 18
ATOM 22310 C C . ASN A 1 71 ? -8.115 -6.676 -7.552 1.00 0.00 71 ASN A C 18
ATOM 22311 O O . ASN A 1 71 ? -9.239 -6.304 -7.877 1.00 0.00 71 ASN A O 18
ATOM 22322 N N . TYR A 1 72 ? -7.632 -6.526 -6.326 1.00 0.00 72 TYR A N 18
ATOM 22323 C CA . TYR A 1 72 ? -8.369 -5.810 -5.293 1.00 0.00 72 TYR A CA 18
ATOM 22324 C C . TYR A 1 72 ? -8.522 -4.340 -5.696 1.00 0.00 72 TYR A C 18
ATOM 22325 O O . TYR A 1 72 ? -9.556 -3.715 -5.453 1.00 0.00 72 TYR A O 18
ATOM 22343 N N . LEU A 1 73 ? -7.486 -3.818 -6.347 1.00 0.00 73 LEU A N 18
ATOM 22344 C CA . LEU A 1 73 ? -7.447 -2.431 -6.810 1.00 0.00 73 LEU A CA 18
ATOM 22345 C C . LEU A 1 73 ? -8.326 -2.204 -8.035 1.00 0.00 73 LEU A C 18
ATOM 22346 O O . LEU A 1 73 ? -8.660 -1.065 -8.358 1.00 0.00 73 LEU A O 18
ATOM 22362 N N . LYS A 1 74 ? -8.664 -3.278 -8.737 1.00 0.00 74 LYS A N 18
ATOM 22363 C CA . LYS A 1 74 ? -9.499 -3.185 -9.933 1.00 0.00 74 LYS A CA 18
ATOM 22364 C C . LYS A 1 74 ? -10.796 -2.422 -9.637 1.00 0.00 74 LYS A C 18
ATOM 22365 O O . LYS A 1 74 ? -11.276 -1.646 -10.461 1.00 0.00 74 LYS A O 18
ATOM 22384 N N . GLU A 1 75 ? -11.342 -2.635 -8.443 1.00 0.00 75 GLU A N 18
ATOM 22385 C CA . GLU A 1 75 ? -12.548 -1.935 -8.006 1.00 0.00 75 GLU A CA 18
ATOM 22386 C C . GLU A 1 75 ? -12.195 -0.578 -7.399 1.00 0.00 75 GLU A C 18
ATOM 22387 O O . GLU A 1 75 ? -13.032 0.322 -7.306 1.00 0.00 75 GLU A O 18
ATOM 22399 N N . ASN A 1 76 ? -10.942 -0.438 -6.995 1.00 0.00 76 ASN A N 18
ATOM 22400 C CA . ASN A 1 76 ? -10.467 0.769 -6.331 1.00 0.00 76 ASN A CA 18
ATOM 22401 C C . ASN A 1 76 ? -10.180 1.861 -7.360 1.00 0.00 76 ASN A C 18
ATOM 22402 O O . ASN A 1 76 ? -9.954 3.020 -7.012 1.00 0.00 76 ASN A O 18
ATOM 22413 N N . GLY A 1 77 ? -10.207 1.480 -8.635 1.00 0.00 77 GLY A N 18
ATOM 22414 C CA . GLY A 1 77 ? -9.960 2.429 -9.707 1.00 0.00 77 GLY A CA 18
ATOM 22415 C C . GLY A 1 77 ? -11.002 3.532 -9.772 1.00 0.00 77 GLY A C 18
ATOM 22416 O O . GLY A 1 77 ? -10.748 4.595 -10.331 1.00 0.00 77 GLY A O 18
ATOM 22420 N N . THR A 1 78 ? -12.172 3.289 -9.194 1.00 0.00 78 THR A N 18
ATOM 22421 C CA . THR A 1 78 ? -13.231 4.286 -9.184 1.00 0.00 78 THR A CA 18
ATOM 22422 C C . THR A 1 78 ? -13.287 5.001 -7.829 1.00 0.00 78 THR A C 18
ATOM 22423 O O . THR A 1 78 ? -14.302 5.593 -7.459 1.00 0.00 78 THR A O 18
ATOM 22434 N N . TRP A 1 79 ? -12.179 4.947 -7.101 1.00 0.00 79 TRP A N 18
ATOM 22435 C CA . TRP A 1 79 ? -12.062 5.635 -5.823 1.00 0.00 79 TRP A CA 18
ATOM 22436 C C . TRP A 1 79 ? -11.179 6.868 -5.994 1.00 0.00 79 TRP A C 18
ATOM 22437 O O . TRP A 1 79 ? -10.085 6.783 -6.558 1.00 0.00 79 TRP A O 18
ATOM 22458 N N . SER A 1 80 ? -11.647 8.007 -5.511 1.00 0.00 80 SER A N 18
ATOM 22459 C CA . SER A 1 80 ? -10.912 9.251 -5.660 1.00 0.00 80 SER A CA 18
ATOM 22460 C C . SER A 1 80 ? -10.552 9.822 -4.291 1.00 0.00 80 SER A C 18
ATOM 22461 O O . SER A 1 80 ? -11.163 9.475 -3.284 1.00 0.00 80 SER A O 18
ATOM 22469 N N . LYS A 1 81 ? -9.552 10.695 -4.255 1.00 0.00 81 LYS A N 18
ATOM 22470 C CA . LYS A 1 81 ? -9.159 11.353 -3.018 1.00 0.00 81 LYS A CA 18
ATOM 22471 C C . LYS A 1 81 ? -9.850 12.707 -2.902 1.00 0.00 81 LYS A C 18
ATOM 22472 O O . LYS A 1 81 ? -9.330 13.640 -2.287 1.00 0.00 81 LYS A O 18
ATOM 22491 N N . ALA A 1 82 ? -11.028 12.795 -3.508 1.00 0.00 82 ALA A N 18
ATOM 22492 C CA . ALA A 1 82 ? -11.888 13.959 -3.373 1.00 0.00 82 ALA A CA 18
ATOM 22493 C C . ALA A 1 82 ? -12.828 13.759 -2.186 1.00 0.00 82 ALA A C 18
ATOM 22494 O O . ALA A 1 82 ? -12.513 12.982 -1.286 1.00 0.00 82 ALA A O 18
ATOM 22501 N N . LYS A 1 5 ? -10.612 0.361 2.583 1.00 0.00 5 LYS A N 19
ATOM 22502 C CA . LYS A 1 5 ? -10.868 1.680 1.986 1.00 0.00 5 LYS A CA 19
ATOM 22503 C C . LYS A 1 5 ? -9.583 2.501 1.943 1.00 0.00 5 LYS A C 19
ATOM 22504 O O . LYS A 1 5 ? -9.068 2.804 0.865 1.00 0.00 5 LYS A O 19
ATOM 22523 N N . LEU A 1 6 ? -9.050 2.830 3.114 1.00 0.00 6 LEU A N 19
ATOM 22524 C CA . LEU A 1 6 ? -7.778 3.537 3.208 1.00 0.00 6 LEU A CA 19
ATOM 22525 C C . LEU A 1 6 ? -6.653 2.655 2.675 1.00 0.00 6 LEU A C 19
ATOM 22526 O O . LEU A 1 6 ? -5.659 3.145 2.145 1.00 0.00 6 LEU A O 19
ATOM 22542 N N . ARG A 1 7 ? -6.837 1.342 2.818 1.00 0.00 7 ARG A N 19
ATOM 22543 C CA . ARG A 1 7 ? -5.877 0.366 2.312 1.00 0.00 7 ARG A CA 19
ATOM 22544 C C . ARG A 1 7 ? -5.744 0.506 0.799 1.00 0.00 7 ARG A C 19
ATOM 22545 O O . ARG A 1 7 ? -4.646 0.461 0.251 1.00 0.00 7 ARG A O 19
ATOM 22566 N N . TYR A 1 8 ? -6.887 0.692 0.143 1.00 0.00 8 TYR A N 19
ATOM 22567 C CA . TYR A 1 8 ? -6.942 0.801 -1.310 1.00 0.00 8 TYR A CA 19
ATOM 22568 C C . TYR A 1 8 ? -6.242 2.064 -1.793 1.00 0.00 8 TYR A C 19
ATOM 22569 O O . TYR A 1 8 ? -5.509 2.037 -2.782 1.00 0.00 8 TYR A O 19
ATOM 22587 N N . ALA A 1 9 ? -6.482 3.167 -1.093 1.00 0.00 9 ALA A N 19
ATOM 22588 C CA . ALA A 1 9 ? -5.881 4.442 -1.451 1.00 0.00 9 ALA A CA 19
ATOM 22589 C C . ALA A 1 9 ? -4.363 4.329 -1.477 1.00 0.00 9 ALA A C 19
ATOM 22590 O O . ALA A 1 9 ? -3.720 4.747 -2.438 1.00 0.00 9 ALA A O 19
ATOM 22597 N N . ILE A 1 10 ? -3.802 3.727 -0.433 1.00 0.00 10 ILE A N 19
ATOM 22598 C CA . ILE A 1 10 ? -2.359 3.540 -0.345 1.00 0.00 10 ILE A CA 19
ATOM 22599 C C . ILE A 1 10 ? -1.850 2.679 -1.499 1.00 0.00 10 ILE A C 19
ATOM 22600 O O . ILE A 1 10 ? -0.836 2.998 -2.118 1.00 0.00 10 ILE A O 19
ATOM 22616 N N . LEU A 1 11 ? -2.574 1.605 -1.796 1.00 0.00 11 LEU A N 19
ATOM 22617 C CA . LEU A 1 11 ? -2.215 0.715 -2.895 1.00 0.00 11 LEU A CA 19
ATOM 22618 C C . LEU A 1 11 ? -2.103 1.478 -4.212 1.00 0.00 11 LEU A C 19
ATOM 22619 O O . LEU A 1 11 ? -1.132 1.316 -4.955 1.00 0.00 11 LEU A O 19
ATOM 22635 N N . LYS A 1 12 ? -3.092 2.318 -4.493 1.00 0.00 12 LYS A N 19
ATOM 22636 C CA . LYS A 1 12 ? -3.112 3.065 -5.741 1.00 0.00 12 LYS A CA 19
ATOM 22637 C C . LYS A 1 12 ? -2.003 4.107 -5.770 1.00 0.00 12 LYS A C 19
ATOM 22638 O O . LYS A 1 12 ? -1.331 4.263 -6.779 1.00 0.00 12 LYS A O 19
ATOM 22657 N N . GLU A 1 13 ? -1.802 4.802 -4.659 1.00 0.00 13 GLU A N 19
ATOM 22658 C CA . GLU A 1 13 ? -0.778 5.844 -4.597 1.00 0.00 13 GLU A CA 19
ATOM 22659 C C . GLU A 1 13 ? 0.619 5.250 -4.767 1.00 0.00 13 GLU A C 19
ATOM 22660 O O . GLU A 1 13 ? 1.490 5.859 -5.386 1.00 0.00 13 GLU A O 19
ATOM 22672 N N . ILE A 1 14 ? 0.827 4.057 -4.222 1.00 0.00 14 ILE A N 19
ATOM 22673 C CA . ILE A 1 14 ? 2.073 3.335 -4.439 1.00 0.00 14 ILE A CA 19
ATOM 22674 C C . ILE A 1 14 ? 2.209 2.953 -5.911 1.00 0.00 14 ILE A C 19
ATOM 22675 O O . ILE A 1 14 ? 3.276 3.097 -6.506 1.00 0.00 14 ILE A O 19
ATOM 22691 N N . PHE A 1 15 ? 1.110 2.500 -6.493 1.00 0.00 15 PHE A N 19
ATOM 22692 C CA . PHE A 1 15 ? 1.090 2.059 -7.880 1.00 0.00 15 PHE A CA 19
ATOM 22693 C C . PHE A 1 15 ? 1.302 3.231 -8.842 1.00 0.00 15 PHE A C 19
ATOM 22694 O O . PHE A 1 15 ? 2.155 3.168 -9.726 1.00 0.00 15 PHE A O 19
ATOM 22711 N N . GLU A 1 16 ? 0.538 4.304 -8.658 1.00 0.00 16 GLU A N 19
ATOM 22712 C CA . GLU A 1 16 ? 0.605 5.452 -9.558 1.00 0.00 16 GLU A CA 19
ATOM 22713 C C . GLU A 1 16 ? 1.878 6.260 -9.321 1.00 0.00 16 GLU A C 19
ATOM 22714 O O . GLU A 1 16 ? 2.441 6.837 -10.252 1.00 0.00 16 GLU A O 19
ATOM 22726 N N . GLY A 1 17 ? 2.326 6.302 -8.075 1.00 0.00 17 GLY A N 19
ATOM 22727 C CA . GLY A 1 17 ? 3.480 7.110 -7.726 1.00 0.00 17 GLY A CA 19
ATOM 22728 C C . GLY A 1 17 ? 4.797 6.375 -7.889 1.00 0.00 17 GLY A C 19
ATOM 22729 O O . GLY A 1 17 ? 5.814 6.995 -8.198 1.00 0.00 17 GLY A O 19
ATOM 22733 N N . ASN A 1 18 ? 4.769 5.056 -7.680 1.00 0.00 18 ASN A N 19
ATOM 22734 C CA . ASN A 1 18 ? 5.966 4.204 -7.753 1.00 0.00 18 ASN A CA 19
ATOM 22735 C C . ASN A 1 18 ? 6.881 4.453 -6.546 1.00 0.00 18 ASN A C 19
ATOM 22736 O O . ASN A 1 18 ? 8.056 4.096 -6.563 1.00 0.00 18 ASN A O 19
ATOM 22747 N N . THR A 1 19 ? 6.298 5.041 -5.490 1.00 0.00 19 THR A N 19
ATOM 22748 C CA . THR A 1 19 ? 6.991 5.336 -4.221 1.00 0.00 19 THR A CA 19
ATOM 22749 C C . THR A 1 19 ? 8.250 6.201 -4.406 1.00 0.00 19 THR A C 19
ATOM 22750 O O . THR A 1 19 ? 8.679 6.461 -5.528 1.00 0.00 19 THR A O 19
ATOM 22761 N N . PRO A 1 20 ? 8.842 6.714 -3.310 1.00 0.00 20 PRO A N 19
ATOM 22762 C CA . PRO A 1 20 ? 8.357 6.537 -1.941 1.00 0.00 20 PRO A CA 19
ATOM 22763 C C . PRO A 1 20 ? 7.397 7.649 -1.518 1.00 0.00 20 PRO A C 19
ATOM 22764 O O . PRO A 1 20 ? 7.425 8.749 -2.072 1.00 0.00 20 PRO A O 19
ATOM 22775 N N . LEU A 1 21 ? 6.550 7.364 -0.540 1.00 0.00 21 LEU A N 19
ATOM 22776 C CA . LEU A 1 21 ? 5.654 8.377 -0.000 1.00 0.00 21 LEU A CA 19
ATOM 22777 C C . LEU A 1 21 ? 5.369 8.108 1.474 1.00 0.00 21 LEU A C 19
ATOM 22778 O O . LEU A 1 21 ? 5.079 6.977 1.871 1.00 0.00 21 LEU A O 19
ATOM 22794 N N . SER A 1 22 ? 5.500 9.141 2.289 1.00 0.00 22 SER A N 19
ATOM 22795 C CA . SER A 1 22 ? 5.181 9.049 3.701 1.00 0.00 22 SER A CA 19
ATOM 22796 C C . SER A 1 22 ? 3.689 9.293 3.916 1.00 0.00 22 SER A C 19
ATOM 22797 O O . SER A 1 22 ? 2.977 9.683 2.986 1.00 0.00 22 SER A O 19
ATOM 22805 N N . GLU A 1 23 ? 3.214 9.046 5.131 1.00 0.00 23 GLU A N 19
ATOM 22806 C CA . GLU A 1 23 ? 1.801 9.210 5.445 1.00 0.00 23 GLU A CA 19
ATOM 22807 C C . GLU A 1 23 ? 1.331 10.649 5.213 1.00 0.00 23 GLU A C 19
ATOM 22808 O O . GLU A 1 23 ? 0.217 10.874 4.732 1.00 0.00 23 GLU A O 19
ATOM 22820 N N . ASN A 1 24 ? 2.190 11.612 5.513 1.00 0.00 24 ASN A N 19
ATOM 22821 C CA . ASN A 1 24 ? 1.866 13.018 5.313 1.00 0.00 24 ASN A CA 19
ATOM 22822 C C . ASN A 1 24 ? 1.770 13.350 3.823 1.00 0.00 24 ASN A C 19
ATOM 22823 O O . ASN A 1 24 ? 1.068 14.283 3.429 1.00 0.00 24 ASN A O 19
ATOM 22834 N N . ASP A 1 25 ? 2.470 12.576 2.999 1.00 0.00 25 ASP A N 19
ATOM 22835 C CA . ASP A 1 25 ? 2.462 12.782 1.553 1.00 0.00 25 ASP A CA 19
ATOM 22836 C C . ASP A 1 25 ? 1.148 12.308 0.955 1.00 0.00 25 ASP A C 19
ATOM 22837 O O . ASP A 1 25 ? 0.508 13.023 0.181 1.00 0.00 25 ASP A O 19
ATOM 22846 N N . ILE A 1 26 ? 0.750 11.099 1.326 1.00 0.00 26 ILE A N 19
ATOM 22847 C CA . ILE A 1 26 ? -0.453 10.486 0.779 1.00 0.00 26 ILE A CA 19
ATOM 22848 C C . ILE A 1 26 ? -1.722 11.078 1.403 1.00 0.00 26 ILE A C 19
ATOM 22849 O O . ILE A 1 26 ? -2.744 11.216 0.731 1.00 0.00 26 ILE A O 19
ATOM 22865 N N . GLY A 1 27 ? -1.652 11.436 2.680 1.00 0.00 27 GLY A N 19
ATOM 22866 C CA . GLY A 1 27 ? -2.784 12.065 3.330 1.00 0.00 27 GLY A CA 19
ATOM 22867 C C . GLY A 1 27 ? -3.405 11.206 4.413 1.00 0.00 27 GLY A C 19
ATOM 22868 O O . GLY A 1 27 ? -4.598 11.322 4.698 1.00 0.00 27 GLY A O 19
ATOM 22872 N N . VAL A 1 28 ? -2.604 10.350 5.027 1.00 0.00 28 VAL A N 19
ATOM 22873 C CA . VAL A 1 28 ? -3.086 9.508 6.116 1.00 0.00 28 VAL A CA 19
ATOM 22874 C C . VAL A 1 28 ? -2.191 9.667 7.335 1.00 0.00 28 VAL A C 19
ATOM 22875 O O . VAL A 1 28 ? -1.156 10.321 7.267 1.00 0.00 28 VAL A O 19
ATOM 22888 N N . THR A 1 29 ? -2.595 9.088 8.451 1.00 0.00 29 THR A N 19
ATOM 22889 C CA . THR A 1 29 ? -1.806 9.161 9.671 1.00 0.00 29 THR A CA 19
ATOM 22890 C C . THR A 1 29 ? -0.746 8.064 9.699 1.00 0.00 29 THR A C 19
ATOM 22891 O O . THR A 1 29 ? -0.827 7.103 8.929 1.00 0.00 29 THR A O 19
ATOM 22902 N N . GLU A 1 30 ? 0.247 8.210 10.577 1.00 0.00 30 GLU A N 19
ATOM 22903 C CA . GLU A 1 30 ? 1.227 7.151 10.812 1.00 0.00 30 GLU A CA 19
ATOM 22904 C C . GLU A 1 30 ? 0.485 5.890 11.200 1.00 0.00 30 GLU A C 19
ATOM 22905 O O . GLU A 1 30 ? 0.798 4.795 10.740 1.00 0.00 30 GLU A O 19
ATOM 22917 N N . ASP A 1 31 ? -0.514 6.090 12.053 1.00 0.00 31 ASP A N 19
ATOM 22918 C CA . ASP A 1 31 ? -1.417 5.035 12.490 1.00 0.00 31 ASP A CA 19
ATOM 22919 C C . ASP A 1 31 ? -1.917 4.237 11.303 1.00 0.00 31 ASP A C 19
ATOM 22920 O O . ASP A 1 31 ? -1.659 3.044 11.177 1.00 0.00 31 ASP A O 19
ATOM 22929 N N . GLN A 1 32 ? -2.616 4.939 10.433 1.00 0.00 32 GLN A N 19
ATOM 22930 C CA . GLN A 1 32 ? -3.271 4.346 9.288 1.00 0.00 32 GLN A CA 19
ATOM 22931 C C . GLN A 1 32 ? -2.266 3.735 8.320 1.00 0.00 32 GLN A C 19
ATOM 22932 O O . GLN A 1 32 ? -2.434 2.605 7.876 1.00 0.00 32 GLN A O 19
ATOM 22946 N N . PHE A 1 33 ? -1.224 4.494 8.003 1.00 0.00 33 PHE A N 19
ATOM 22947 C CA . PHE A 1 33 ? -0.232 4.076 7.020 1.00 0.00 33 PHE A CA 19
ATOM 22948 C C . PHE A 1 33 ? 0.505 2.828 7.489 1.00 0.00 33 PHE A C 19
ATOM 22949 O O . PHE A 1 33 ? 0.572 1.831 6.771 1.00 0.00 33 PHE A O 19
ATOM 22966 N N . ASP A 1 34 ? 1.034 2.885 8.704 1.00 0.00 34 ASP A N 19
ATOM 22967 C CA . ASP A 1 34 ? 1.810 1.781 9.256 1.00 0.00 34 ASP A CA 19
ATOM 22968 C C . ASP A 1 34 ? 0.933 0.548 9.438 1.00 0.00 34 ASP A C 19
ATOM 22969 O O . ASP A 1 34 ? 1.314 -0.559 9.052 1.00 0.00 34 ASP A O 19
ATOM 22978 N N . ASP A 1 35 ? -0.254 0.747 9.999 1.00 0.00 35 ASP A N 19
ATOM 22979 C CA . ASP A 1 35 ? -1.205 -0.346 10.197 1.00 0.00 35 ASP A CA 19
ATOM 22980 C C . ASP A 1 35 ? -1.619 -0.940 8.853 1.00 0.00 35 ASP A C 19
ATOM 22981 O O . ASP A 1 35 ? -1.743 -2.158 8.712 1.00 0.00 35 ASP A O 19
ATOM 22990 N N . ALA A 1 36 ? -1.817 -0.074 7.860 1.00 0.00 36 ALA A N 19
ATOM 22991 C CA . ALA A 1 36 ? -2.180 -0.523 6.522 1.00 0.00 36 ALA A CA 19
ATOM 22992 C C . ALA A 1 36 ? -1.102 -1.404 5.910 1.00 0.00 36 ALA A C 19
ATOM 22993 O O . ALA A 1 36 ? -1.400 -2.491 5.423 1.00 0.00 36 ALA A O 19
ATOM 23000 N N . VAL A 1 37 ? 0.143 -0.939 5.933 1.00 0.00 37 VAL A N 19
ATOM 23001 C CA . VAL A 1 37 ? 1.246 -1.690 5.337 1.00 0.00 37 VAL A CA 19
ATOM 23002 C C . VAL A 1 37 ? 1.369 -3.075 5.970 1.00 0.00 37 VAL A C 19
ATOM 23003 O O . VAL A 1 37 ? 1.572 -4.070 5.272 1.00 0.00 37 VAL A O 19
ATOM 23016 N N . ASN A 1 38 ? 1.221 -3.136 7.289 1.00 0.00 38 ASN A N 19
ATOM 23017 C CA . ASN A 1 38 ? 1.275 -4.408 8.003 1.00 0.00 38 ASN A CA 19
ATOM 23018 C C . ASN A 1 38 ? 0.151 -5.331 7.557 1.00 0.00 38 ASN A C 19
ATOM 23019 O O . ASN A 1 38 ? 0.379 -6.510 7.292 1.00 0.00 38 ASN A O 19
ATOM 23030 N N . PHE A 1 39 ? -1.058 -4.787 7.458 1.00 0.00 39 PHE A N 19
ATOM 23031 C CA . PHE A 1 39 ? -2.212 -5.558 7.002 1.00 0.00 39 PHE A CA 19
ATOM 23032 C C . PHE A 1 39 ? -2.030 -5.995 5.548 1.00 0.00 39 PHE A C 19
ATOM 23033 O O . PHE A 1 39 ? -2.348 -7.126 5.178 1.00 0.00 39 PHE A O 19
ATOM 23050 N N . LEU A 1 40 ? -1.506 -5.091 4.734 1.00 0.00 40 LEU A N 19
ATOM 23051 C CA . LEU A 1 40 ? -1.279 -5.363 3.324 1.00 0.00 40 LEU A CA 19
ATOM 23052 C C . LEU A 1 40 ? -0.255 -6.478 3.135 1.00 0.00 40 LEU A C 19
ATOM 23053 O O . LEU A 1 40 ? -0.469 -7.397 2.345 1.00 0.00 40 LEU A O 19
ATOM 23069 N N . LYS A 1 41 ? 0.851 -6.404 3.867 1.00 0.00 41 LYS A N 19
ATOM 23070 C CA . LYS A 1 41 ? 1.889 -7.425 3.780 1.00 0.00 41 LYS A CA 19
ATOM 23071 C C . LYS A 1 41 ? 1.401 -8.724 4.407 1.00 0.00 41 LYS A C 19
ATOM 23072 O O . LYS A 1 41 ? 1.838 -9.809 4.025 1.00 0.00 41 LYS A O 19
ATOM 23091 N N . ARG A 1 42 ? 0.473 -8.597 5.350 1.00 0.00 42 ARG A N 19
ATOM 23092 C CA . ARG A 1 42 ? -0.071 -9.744 6.067 1.00 0.00 42 ARG A CA 19
ATOM 23093 C C . ARG A 1 42 ? -0.662 -10.762 5.098 1.00 0.00 42 ARG A C 19
ATOM 23094 O O . ARG A 1 42 ? -0.303 -11.936 5.130 1.00 0.00 42 ARG A O 19
ATOM 23115 N N . GLU A 1 43 ? -1.565 -10.308 4.235 1.00 0.00 43 GLU A N 19
ATOM 23116 C CA . GLU A 1 43 ? -2.195 -11.201 3.269 1.00 0.00 43 GLU A CA 19
ATOM 23117 C C . GLU A 1 43 ? -1.386 -11.259 1.975 1.00 0.00 43 GLU A C 19
ATOM 23118 O O . GLU A 1 43 ? -1.667 -12.069 1.090 1.00 0.00 43 GLU A O 19
ATOM 23130 N N . GLY A 1 44 ? -0.386 -10.393 1.871 1.00 0.00 44 GLY A N 19
ATOM 23131 C CA . GLY A 1 44 ? 0.506 -10.415 0.729 1.00 0.00 44 GLY A CA 19
ATOM 23132 C C . GLY A 1 44 ? -0.016 -9.611 -0.443 1.00 0.00 44 GLY A C 19
ATOM 23133 O O . GLY A 1 44 ? -0.137 -10.130 -1.554 1.00 0.00 44 GLY A O 19
ATOM 23137 N N . TYR A 1 45 ? -0.344 -8.351 -0.197 1.00 0.00 45 TYR A N 19
ATOM 23138 C CA . TYR A 1 45 ? -0.779 -7.453 -1.260 1.00 0.00 45 TYR A CA 19
ATOM 23139 C C . TYR A 1 45 ? 0.420 -6.812 -1.947 1.00 0.00 45 TYR A C 19
ATOM 23140 O O . TYR A 1 45 ? 0.423 -6.625 -3.165 1.00 0.00 45 TYR A O 19
ATOM 23158 N N . ILE A 1 46 ? 1.435 -6.471 -1.163 1.00 0.00 46 ILE A N 19
ATOM 23159 C CA . ILE A 1 46 ? 2.667 -5.917 -1.711 1.00 0.00 46 ILE A CA 19
ATOM 23160 C C . ILE A 1 46 ? 3.876 -6.632 -1.120 1.00 0.00 46 ILE A C 19
ATOM 23161 O O . ILE A 1 46 ? 3.832 -7.117 0.013 1.00 0.00 46 ILE A O 19
ATOM 23177 N N . ILE A 1 47 ? 4.943 -6.707 -1.898 1.00 0.00 47 ILE A N 19
ATOM 23178 C CA . ILE A 1 47 ? 6.171 -7.362 -1.469 1.00 0.00 47 ILE A CA 19
ATOM 23179 C C . ILE A 1 47 ? 7.357 -6.420 -1.645 1.00 0.00 47 ILE A C 19
ATOM 23180 O O . ILE A 1 47 ? 7.236 -5.388 -2.299 1.00 0.00 47 ILE A O 19
ATOM 23196 N N . GLY A 1 48 ? 8.493 -6.767 -1.059 1.00 0.00 48 GLY A N 19
ATOM 23197 C CA . GLY A 1 48 ? 9.669 -5.923 -1.165 1.00 0.00 48 GLY A CA 19
ATOM 23198 C C . GLY A 1 48 ? 9.747 -4.893 -0.056 1.00 0.00 48 GLY A C 19
ATOM 23199 O O . GLY A 1 48 ? 10.582 -3.986 -0.094 1.00 0.00 48 GLY A O 19
ATOM 23203 N N . VAL A 1 49 ? 8.880 -5.038 0.935 1.00 0.00 49 VAL A N 19
ATOM 23204 C CA . VAL A 1 49 ? 8.846 -4.115 2.057 1.00 0.00 49 VAL A CA 19
ATOM 23205 C C . VAL A 1 49 ? 9.949 -4.445 3.058 1.00 0.00 49 VAL A C 19
ATOM 23206 O O . VAL A 1 49 ? 10.052 -5.578 3.532 1.00 0.00 49 VAL A O 19
ATOM 23219 N N . HIS A 1 50 ? 10.779 -3.459 3.365 1.00 0.00 50 HIS A N 19
ATOM 23220 C CA . HIS A 1 50 ? 11.860 -3.646 4.319 1.00 0.00 50 HIS A CA 19
ATOM 23221 C C . HIS A 1 50 ? 11.471 -3.094 5.684 1.00 0.00 50 HIS A C 19
ATOM 23222 O O . HIS A 1 50 ? 11.081 -1.932 5.810 1.00 0.00 50 HIS A O 19
ATOM 23237 N N . TYR A 1 51 ? 11.568 -3.943 6.694 1.00 0.00 51 TYR A N 19
ATOM 23238 C CA . TYR A 1 51 ? 11.348 -3.533 8.072 1.00 0.00 51 TYR A CA 19
ATOM 23239 C C . TYR A 1 51 ? 12.681 -3.270 8.749 1.00 0.00 51 TYR A C 19
ATOM 23240 O O . TYR A 1 51 ? 13.635 -4.025 8.559 1.00 0.00 51 TYR A O 19
ATOM 23258 N N . SER A 1 52 ? 12.751 -2.202 9.527 1.00 0.00 52 SER A N 19
ATOM 23259 C CA . SER A 1 52 ? 13.946 -1.922 10.304 1.00 0.00 52 SER A CA 19
ATOM 23260 C C . SER A 1 52 ? 13.981 -2.827 11.524 1.00 0.00 52 SER A C 19
ATOM 23261 O O . SER A 1 52 ? 14.724 -3.811 11.565 1.00 0.00 52 SER A O 19
ATOM 23269 N N . ASP A 1 53 ? 13.160 -2.500 12.505 1.00 0.00 53 ASP A N 19
ATOM 23270 C CA . ASP A 1 53 ? 12.963 -3.360 13.664 1.00 0.00 53 ASP A CA 19
ATOM 23271 C C . ASP A 1 53 ? 11.527 -3.846 13.690 1.00 0.00 53 ASP A C 19
ATOM 23272 O O . ASP A 1 53 ? 11.209 -4.872 14.296 1.00 0.00 53 ASP A O 19
ATOM 23281 N N . ASP A 1 54 ? 10.667 -3.098 13.010 1.00 0.00 54 ASP A N 19
ATOM 23282 C CA . ASP A 1 54 ? 9.235 -3.372 12.988 1.00 0.00 54 ASP A CA 19
ATOM 23283 C C . ASP A 1 54 ? 8.520 -2.441 12.009 1.00 0.00 54 ASP A C 19
ATOM 23284 O O . ASP A 1 54 ? 7.496 -2.808 11.431 1.00 0.00 54 ASP A O 19
ATOM 23293 N N . ARG A 1 55 ? 9.055 -1.237 11.822 1.00 0.00 55 ARG A N 19
ATOM 23294 C CA . ARG A 1 55 ? 8.451 -0.272 10.912 1.00 0.00 55 ARG A CA 19
ATOM 23295 C C . ARG A 1 55 ? 8.946 -0.467 9.486 1.00 0.00 55 ARG A C 19
ATOM 23296 O O . ARG A 1 55 ? 10.124 -0.757 9.259 1.00 0.00 55 ARG A O 19
ATOM 23317 N N . PRO A 1 56 ? 8.040 -0.324 8.511 1.00 0.00 56 PRO A N 19
ATOM 23318 C CA . PRO A 1 56 ? 8.361 -0.431 7.092 1.00 0.00 56 PRO A CA 19
ATOM 23319 C C . PRO A 1 56 ? 8.942 0.862 6.532 1.00 0.00 56 PRO A C 19
ATOM 23320 O O . PRO A 1 56 ? 8.580 1.959 6.963 1.00 0.00 56 PRO A O 19
ATOM 23331 N N . HIS A 1 57 ? 9.850 0.729 5.577 1.00 0.00 57 HIS A N 19
ATOM 23332 C CA . HIS A 1 57 ? 10.400 1.883 4.882 1.00 0.00 57 HIS A CA 19
ATOM 23333 C C . HIS A 1 57 ? 10.238 1.723 3.380 1.00 0.00 57 HIS A C 19
ATOM 23334 O O . HIS A 1 57 ? 10.785 0.797 2.780 1.00 0.00 57 HIS A O 19
ATOM 23349 N N . LEU A 1 58 ? 9.459 2.615 2.791 1.00 0.00 58 LEU A N 19
ATOM 23350 C CA . LEU A 1 58 ? 9.253 2.625 1.356 1.00 0.00 58 LEU A CA 19
ATOM 23351 C C . LEU A 1 58 ? 10.311 3.482 0.688 1.00 0.00 58 LEU A C 19
ATOM 23352 O O . LEU A 1 58 ? 10.449 4.663 0.997 1.00 0.00 58 LEU A O 19
ATOM 23368 N N . TYR A 1 59 ? 11.074 2.868 -0.199 1.00 0.00 59 TYR A N 19
ATOM 23369 C CA . TYR A 1 59 ? 12.100 3.573 -0.950 1.00 0.00 59 TYR A CA 19
ATOM 23370 C C . TYR A 1 59 ? 11.573 3.880 -2.342 1.00 0.00 59 TYR A C 19
ATOM 23371 O O . TYR A 1 59 ? 10.406 3.628 -2.626 1.00 0.00 59 TYR A O 19
ATOM 23389 N N . LYS A 1 60 ? 12.417 4.421 -3.208 1.00 0.00 60 LYS A N 19
ATOM 23390 C CA . LYS A 1 60 ? 12.008 4.701 -4.581 1.00 0.00 60 LYS A CA 19
ATOM 23391 C C . LYS A 1 60 ? 11.816 3.399 -5.355 1.00 0.00 60 LYS A C 19
ATOM 23392 O O . LYS A 1 60 ? 11.061 3.334 -6.320 1.00 0.00 60 LYS A O 19
ATOM 23411 N N . LEU A 1 61 ? 12.523 2.367 -4.919 1.00 0.00 61 LEU A N 19
ATOM 23412 C CA . LEU A 1 61 ? 12.355 1.027 -5.458 1.00 0.00 61 LEU A CA 19
ATOM 23413 C C . LEU A 1 61 ? 12.170 0.047 -4.306 1.00 0.00 61 LEU A C 19
ATOM 23414 O O . LEU A 1 61 ? 13.141 -0.321 -3.643 1.00 0.00 61 LEU A O 19
ATOM 23430 N N . GLY A 1 62 ? 10.934 -0.354 -4.050 1.00 0.00 62 GLY A N 19
ATOM 23431 C CA . GLY A 1 62 ? 10.673 -1.230 -2.925 1.00 0.00 62 GLY A CA 19
ATOM 23432 C C . GLY A 1 62 ? 9.450 -2.113 -3.107 1.00 0.00 62 GLY A C 19
ATOM 23433 O O . GLY A 1 62 ? 9.582 -3.291 -3.441 1.00 0.00 62 GLY A O 19
ATOM 23437 N N . PRO A 1 63 ? 8.243 -1.566 -2.896 1.00 0.00 63 PRO A N 19
ATOM 23438 C CA . PRO A 1 63 ? 7.012 -2.358 -2.886 1.00 0.00 63 PRO A CA 19
ATOM 23439 C C . PRO A 1 63 ? 6.511 -2.757 -4.277 1.00 0.00 63 PRO A C 19
ATOM 23440 O O . PRO A 1 63 ? 6.229 -1.910 -5.125 1.00 0.00 63 PRO A O 19
ATOM 23451 N N . GLU A 1 64 ? 6.414 -4.061 -4.494 1.00 0.00 64 GLU A N 19
ATOM 23452 C CA . GLU A 1 64 ? 5.803 -4.608 -5.696 1.00 0.00 64 GLU A CA 19
ATOM 23453 C C . GLU A 1 64 ? 4.379 -5.045 -5.376 1.00 0.00 64 GLU A C 19
ATOM 23454 O O . GLU A 1 64 ? 4.127 -5.569 -4.292 1.00 0.00 64 GLU A O 19
ATOM 23466 N N . LEU A 1 65 ? 3.457 -4.842 -6.303 1.00 0.00 65 LEU A N 19
ATOM 23467 C CA . LEU A 1 65 ? 2.065 -5.213 -6.077 1.00 0.00 65 LEU A CA 19
ATOM 23468 C C . LEU A 1 65 ? 1.785 -6.594 -6.652 1.00 0.00 65 LEU A C 19
ATOM 23469 O O . LEU A 1 65 ? 2.193 -6.904 -7.772 1.00 0.00 65 LEU A O 19
ATOM 23485 N N . THR A 1 66 ? 1.099 -7.421 -5.875 1.00 0.00 66 THR A N 19
ATOM 23486 C CA . THR A 1 66 ? 0.813 -8.790 -6.275 1.00 0.00 66 THR A CA 19
ATOM 23487 C C . THR A 1 66 ? -0.544 -8.895 -6.967 1.00 0.00 66 THR A C 19
ATOM 23488 O O . THR A 1 66 ? -1.267 -7.901 -7.093 1.00 0.00 66 THR A O 19
ATOM 23499 N N . GLU A 1 67 ? -0.884 -10.106 -7.401 1.00 0.00 67 GLU A N 19
ATOM 23500 C CA . GLU A 1 67 ? -2.184 -10.386 -8.001 1.00 0.00 67 GLU A CA 19
ATOM 23501 C C . GLU A 1 67 ? -3.301 -10.024 -7.022 1.00 0.00 67 GLU A C 19
ATOM 23502 O O . GLU A 1 67 ? -4.320 -9.449 -7.405 1.00 0.00 67 GLU A O 19
ATOM 23514 N N . LYS A 1 68 ? -3.077 -10.341 -5.750 1.00 0.00 68 LYS A N 19
ATOM 23515 C CA . LYS A 1 68 ? -4.050 -10.068 -4.696 1.00 0.00 68 LYS A CA 19
ATOM 23516 C C . LYS A 1 68 ? -4.337 -8.572 -4.614 1.00 0.00 68 LYS A C 19
ATOM 23517 O O . LYS A 1 68 ? -5.483 -8.152 -4.455 1.00 0.00 68 LYS A O 19
ATOM 23536 N N . GLY A 1 69 ? -3.286 -7.773 -4.742 1.00 0.00 69 GLY A N 19
ATOM 23537 C CA . GLY A 1 69 ? -3.436 -6.337 -4.673 1.00 0.00 69 GLY A CA 19
ATOM 23538 C C . GLY A 1 69 ? -4.029 -5.757 -5.940 1.00 0.00 69 GLY A C 19
ATOM 23539 O O . GLY A 1 69 ? -4.897 -4.886 -5.882 1.00 0.00 69 GLY A O 19
ATOM 23543 N N . GLU A 1 70 ? -3.577 -6.254 -7.086 1.00 0.00 70 GLU A N 19
ATOM 23544 C CA . GLU A 1 70 ? -4.026 -5.742 -8.376 1.00 0.00 70 GLU A CA 19
ATOM 23545 C C . GLU A 1 70 ? -5.510 -6.032 -8.593 1.00 0.00 70 GLU A C 19
ATOM 23546 O O . GLU A 1 70 ? -6.229 -5.235 -9.206 1.00 0.00 70 GLU A O 19
ATOM 23558 N N . ASN A 1 71 ? -5.968 -7.171 -8.093 1.00 0.00 71 ASN A N 19
ATOM 23559 C CA . ASN A 1 71 ? -7.379 -7.534 -8.184 1.00 0.00 71 ASN A CA 19
ATOM 23560 C C . ASN A 1 71 ? -8.219 -6.693 -7.235 1.00 0.00 71 ASN A C 19
ATOM 23561 O O . ASN A 1 71 ? -9.344 -6.307 -7.559 1.00 0.00 71 ASN A O 19
ATOM 23572 N N . TYR A 1 72 ? -7.657 -6.389 -6.072 1.00 0.00 72 TYR A N 19
ATOM 23573 C CA . TYR A 1 72 ? -8.369 -5.621 -5.063 1.00 0.00 72 TYR A CA 19
ATOM 23574 C C . TYR A 1 72 ? -8.590 -4.191 -5.546 1.00 0.00 72 TYR A C 19
ATOM 23575 O O . TYR A 1 72 ? -9.545 -3.526 -5.139 1.00 0.00 72 TYR A O 19
ATOM 23593 N N . LEU A 1 73 ? -7.709 -3.734 -6.432 1.00 0.00 73 LEU A N 19
ATOM 23594 C CA . LEU A 1 73 ? -7.834 -2.412 -7.035 1.00 0.00 73 LEU A CA 19
ATOM 23595 C C . LEU A 1 73 ? -9.149 -2.289 -7.798 1.00 0.00 73 LEU A C 19
ATOM 23596 O O . LEU A 1 73 ? -9.837 -1.270 -7.713 1.00 0.00 73 LEU A O 19
ATOM 23612 N N . LYS A 1 74 ? -9.509 -3.341 -8.526 1.00 0.00 74 LYS A N 19
ATOM 23613 C CA . LYS A 1 74 ? -10.726 -3.331 -9.321 1.00 0.00 74 LYS A CA 19
ATOM 23614 C C . LYS A 1 74 ? -11.954 -3.364 -8.419 1.00 0.00 74 LYS A C 19
ATOM 23615 O O . LYS A 1 74 ? -12.920 -2.638 -8.644 1.00 0.00 74 LYS A O 19
ATOM 23634 N N . GLU A 1 75 ? -11.906 -4.203 -7.391 1.00 0.00 75 GLU A N 19
ATOM 23635 C CA . GLU A 1 75 ? -13.042 -4.376 -6.494 1.00 0.00 75 GLU A CA 19
ATOM 23636 C C . GLU A 1 75 ? -13.287 -3.136 -5.645 1.00 0.00 75 GLU A C 19
ATOM 23637 O O . GLU A 1 75 ? -14.428 -2.700 -5.495 1.00 0.00 75 GLU A O 19
ATOM 23649 N N . ASN A 1 76 ? -12.224 -2.558 -5.103 1.00 0.00 76 ASN A N 19
ATOM 23650 C CA . ASN A 1 76 ? -12.358 -1.349 -4.301 1.00 0.00 76 ASN A CA 19
ATOM 23651 C C . ASN A 1 76 ? -12.290 -0.104 -5.171 1.00 0.00 76 ASN A C 19
ATOM 23652 O O . ASN A 1 76 ? -12.298 1.014 -4.665 1.00 0.00 76 ASN A O 19
ATOM 23663 N N . GLY A 1 77 ? -12.230 -0.298 -6.488 1.00 0.00 77 GLY A N 19
ATOM 23664 C CA . GLY A 1 77 ? -12.304 0.818 -7.416 1.00 0.00 77 GLY A CA 19
ATOM 23665 C C . GLY A 1 77 ? -13.633 1.557 -7.339 1.00 0.00 77 GLY A C 19
ATOM 23666 O O . GLY A 1 77 ? -13.792 2.627 -7.928 1.00 0.00 77 GLY A O 19
ATOM 23670 N N . THR A 1 78 ? -14.587 0.983 -6.614 1.00 0.00 78 THR A N 19
ATOM 23671 C CA . THR A 1 78 ? -15.878 1.619 -6.391 1.00 0.00 78 THR A CA 19
ATOM 23672 C C . THR A 1 78 ? -15.793 2.639 -5.250 1.00 0.00 78 THR A C 19
ATOM 23673 O O . THR A 1 78 ? -16.773 3.320 -4.936 1.00 0.00 78 THR A O 19
ATOM 23684 N N . TRP A 1 79 ? -14.619 2.733 -4.630 1.00 0.00 79 TRP A N 19
ATOM 23685 C CA . TRP A 1 79 ? -14.398 3.668 -3.533 1.00 0.00 79 TRP A CA 19
ATOM 23686 C C . TRP A 1 79 ? -14.379 5.103 -4.062 1.00 0.00 79 TRP A C 19
ATOM 23687 O O . TRP A 1 79 ? -14.143 5.319 -5.251 1.00 0.00 79 TRP A O 19
ATOM 23708 N N . SER A 1 80 ? -14.641 6.059 -3.161 1.00 0.00 80 SER A N 19
ATOM 23709 C CA . SER A 1 80 ? -14.768 7.486 -3.484 1.00 0.00 80 SER A CA 19
ATOM 23710 C C . SER A 1 80 ? -15.937 7.738 -4.440 1.00 0.00 80 SER A C 19
ATOM 23711 O O . SER A 1 80 ? -16.532 6.793 -4.967 1.00 0.00 80 SER A O 19
ATOM 23719 N N . LYS A 1 81 ? -16.287 9.017 -4.616 1.00 0.00 81 LYS A N 19
ATOM 23720 C CA . LYS A 1 81 ? -17.340 9.445 -5.551 1.00 0.00 81 LYS A CA 19
ATOM 23721 C C . LYS A 1 81 ? -18.752 9.078 -5.060 1.00 0.00 81 LYS A C 19
ATOM 23722 O O . LYS A 1 81 ? -19.705 9.821 -5.297 1.00 0.00 81 LYS A O 19
ATOM 23741 N N . ALA A 1 82 ? -18.873 7.952 -4.357 1.00 0.00 82 ALA A N 19
ATOM 23742 C CA . ALA A 1 82 ? -20.170 7.397 -3.952 1.00 0.00 82 ALA A CA 19
ATOM 23743 C C . ALA A 1 82 ? -20.796 8.130 -2.760 1.00 0.00 82 ALA A C 19
ATOM 23744 O O . ALA A 1 82 ? -21.365 7.506 -1.870 1.00 0.00 82 ALA A O 19
ATOM 23751 N N . LYS A 1 5 ? -8.410 1.194 6.386 1.00 0.00 5 LYS A N 20
ATOM 23752 C CA . LYS A 1 5 ? -9.468 1.769 5.566 1.00 0.00 5 LYS A CA 20
ATOM 23753 C C . LYS A 1 5 ? -8.906 2.495 4.348 1.00 0.00 5 LYS A C 20
ATOM 23754 O O . LYS A 1 5 ? -9.631 2.774 3.398 1.00 0.00 5 LYS A O 20
ATOM 23773 N N . LEU A 1 6 ? -7.611 2.793 4.371 1.00 0.00 6 LEU A N 20
ATOM 23774 C CA . LEU A 1 6 ? -6.976 3.516 3.270 1.00 0.00 6 LEU A CA 20
ATOM 23775 C C . LEU A 1 6 ? -6.231 2.556 2.357 1.00 0.00 6 LEU A C 20
ATOM 23776 O O . LEU A 1 6 ? -5.562 2.978 1.415 1.00 0.00 6 LEU A O 20
ATOM 23792 N N . ARG A 1 7 ? -6.374 1.270 2.647 1.00 0.00 7 ARG A N 20
ATOM 23793 C CA . ARG A 1 7 ? -5.676 0.202 1.939 1.00 0.00 7 ARG A CA 20
ATOM 23794 C C . ARG A 1 7 ? -5.699 0.369 0.420 1.00 0.00 7 ARG A C 20
ATOM 23795 O O . ARG A 1 7 ? -4.652 0.314 -0.222 1.00 0.00 7 ARG A O 20
ATOM 23816 N N . TYR A 1 8 ? -6.876 0.587 -0.159 1.00 0.00 8 TYR A N 20
ATOM 23817 C CA . TYR A 1 8 ? -6.977 0.711 -1.609 1.00 0.00 8 TYR A CA 20
ATOM 23818 C C . TYR A 1 8 ? -6.175 1.905 -2.111 1.00 0.00 8 TYR A C 20
ATOM 23819 O O . TYR A 1 8 ? -5.429 1.798 -3.085 1.00 0.00 8 TYR A O 20
ATOM 23837 N N . ALA A 1 9 ? -6.331 3.036 -1.436 1.00 0.00 9 ALA A N 20
ATOM 23838 C CA . ALA A 1 9 ? -5.634 4.250 -1.827 1.00 0.00 9 ALA A CA 20
ATOM 23839 C C . ALA A 1 9 ? -4.133 4.048 -1.738 1.00 0.00 9 ALA A C 20
ATOM 23840 O O . ALA A 1 9 ? -3.404 4.388 -2.661 1.00 0.00 9 ALA A O 20
ATOM 23847 N N . ILE A 1 10 ? -3.682 3.470 -0.634 1.00 0.00 10 ILE A N 20
ATOM 23848 C CA . ILE A 1 10 ? -2.268 3.193 -0.442 1.00 0.00 10 ILE A CA 20
ATOM 23849 C C . ILE A 1 10 ? -1.731 2.342 -1.589 1.00 0.00 10 ILE A C 20
ATOM 23850 O O . ILE A 1 10 ? -0.694 2.657 -2.166 1.00 0.00 10 ILE A O 20
ATOM 23866 N N . LEU A 1 11 ? -2.464 1.290 -1.939 1.00 0.00 11 LEU A N 20
ATOM 23867 C CA . LEU A 1 11 ? -2.061 0.395 -3.018 1.00 0.00 11 LEU A CA 20
ATOM 23868 C C . LEU A 1 11 ? -1.852 1.156 -4.330 1.00 0.00 11 LEU A C 20
ATOM 23869 O O . LEU A 1 11 ? -0.812 1.020 -4.976 1.00 0.00 11 LEU A O 20
ATOM 23885 N N . LYS A 1 12 ? -2.831 1.972 -4.714 1.00 0.00 12 LYS A N 20
ATOM 23886 C CA . LYS A 1 12 ? -2.771 2.657 -6.001 1.00 0.00 12 LYS A CA 20
ATOM 23887 C C . LYS A 1 12 ? -1.825 3.861 -5.962 1.00 0.00 12 LYS A C 20
ATOM 23888 O O . LYS A 1 12 ? -1.203 4.192 -6.971 1.00 0.00 12 LYS A O 20
ATOM 23907 N N . GLU A 1 13 ? -1.692 4.500 -4.800 1.00 0.00 13 GLU A N 20
ATOM 23908 C CA . GLU A 1 13 ? -0.759 5.616 -4.656 1.00 0.00 13 GLU A CA 20
ATOM 23909 C C . GLU A 1 13 ? 0.679 5.097 -4.623 1.00 0.00 13 GLU A C 20
ATOM 23910 O O . GLU A 1 13 ? 1.625 5.830 -4.904 1.00 0.00 13 GLU A O 20
ATOM 23922 N N . ILE A 1 14 ? 0.838 3.826 -4.267 1.00 0.00 14 ILE A N 20
ATOM 23923 C CA . ILE A 1 14 ? 2.126 3.154 -4.394 1.00 0.00 14 ILE A CA 20
ATOM 23924 C C . ILE A 1 14 ? 2.377 2.796 -5.855 1.00 0.00 14 ILE A C 20
ATOM 23925 O O . ILE A 1 14 ? 3.424 3.122 -6.417 1.00 0.00 14 ILE A O 20
ATOM 23941 N N . PHE A 1 15 ? 1.382 2.156 -6.459 1.00 0.00 15 PHE A N 20
ATOM 23942 C CA . PHE A 1 15 ? 1.462 1.686 -7.838 1.00 0.00 15 PHE A CA 20
ATOM 23943 C C . PHE A 1 15 ? 1.794 2.825 -8.802 1.00 0.00 15 PHE A C 20
ATOM 23944 O O . PHE A 1 15 ? 2.602 2.661 -9.716 1.00 0.00 15 PHE A O 20
ATOM 23961 N N . GLU A 1 16 ? 1.179 3.979 -8.590 1.00 0.00 16 GLU A N 20
ATOM 23962 C CA . GLU A 1 16 ? 1.395 5.121 -9.469 1.00 0.00 16 GLU A CA 20
ATOM 23963 C C . GLU A 1 16 ? 2.440 6.079 -8.903 1.00 0.00 16 GLU A C 20
ATOM 23964 O O . GLU A 1 16 ? 3.106 6.796 -9.650 1.00 0.00 16 GLU A O 20
ATOM 23976 N N . GLY A 1 17 ? 2.587 6.083 -7.585 1.00 0.00 17 GLY A N 20
ATOM 23977 C CA . GLY A 1 17 ? 3.467 7.039 -6.935 1.00 0.00 17 GLY A CA 20
ATOM 23978 C C . GLY A 1 17 ? 4.918 6.607 -6.921 1.00 0.00 17 GLY A C 20
ATOM 23979 O O . GLY A 1 17 ? 5.796 7.422 -6.640 1.00 0.00 17 GLY A O 20
ATOM 23983 N N . ASN A 1 18 ? 5.160 5.317 -7.183 1.00 0.00 18 ASN A N 20
ATOM 23984 C CA . ASN A 1 18 ? 6.522 4.758 -7.279 1.00 0.00 18 ASN A CA 20
ATOM 23985 C C . ASN A 1 18 ? 7.149 4.562 -5.894 1.00 0.00 18 ASN A C 20
ATOM 23986 O O . ASN A 1 18 ? 8.151 3.862 -5.760 1.00 0.00 18 ASN A O 20
ATOM 23997 N N . THR A 1 19 ? 6.521 5.166 -4.876 1.00 0.00 19 THR A N 20
ATOM 23998 C CA . THR A 1 19 ? 7.017 5.194 -3.486 1.00 0.00 19 THR A CA 20
ATOM 23999 C C . THR A 1 19 ? 8.407 5.842 -3.366 1.00 0.00 19 THR A C 20
ATOM 24000 O O . THR A 1 19 ? 9.158 5.929 -4.339 1.00 0.00 19 THR A O 20
ATOM 24011 N N . PRO A 1 20 ? 8.757 6.352 -2.168 1.00 0.00 20 PRO A N 20
ATOM 24012 C CA . PRO A 1 20 ? 7.907 6.298 -0.976 1.00 0.00 20 PRO A CA 20
ATOM 24013 C C . PRO A 1 20 ? 6.763 7.310 -1.044 1.00 0.00 20 PRO A C 20
ATOM 24014 O O . PRO A 1 20 ? 6.808 8.259 -1.831 1.00 0.00 20 PRO A O 20
ATOM 24025 N N . LEU A 1 21 ? 5.745 7.105 -0.229 1.00 0.00 21 LEU A N 20
ATOM 24026 C CA . LEU A 1 21 ? 4.651 8.055 -0.131 1.00 0.00 21 LEU A CA 20
ATOM 24027 C C . LEU A 1 21 ? 4.485 8.478 1.320 1.00 0.00 21 LEU A C 20
ATOM 24028 O O . LEU A 1 21 ? 4.265 7.645 2.198 1.00 0.00 21 LEU A O 20
ATOM 24044 N N . SER A 1 22 ? 4.630 9.768 1.573 1.00 0.00 22 SER A N 20
ATOM 24045 C CA . SER A 1 22 ? 4.570 10.281 2.929 1.00 0.00 22 SER A CA 20
ATOM 24046 C C . SER A 1 22 ? 3.140 10.246 3.466 1.00 0.00 22 SER A C 20
ATOM 24047 O O . SER A 1 22 ? 2.167 10.284 2.705 1.00 0.00 22 SER A O 20
ATOM 24055 N N . GLU A 1 23 ? 3.027 10.210 4.783 1.00 0.00 23 GLU A N 20
ATOM 24056 C CA . GLU A 1 23 ? 1.743 10.070 5.454 1.00 0.00 23 GLU A CA 20
ATOM 24057 C C . GLU A 1 23 ? 0.924 11.347 5.319 1.00 0.00 23 GLU A C 20
ATOM 24058 O O . GLU A 1 23 ? -0.280 11.299 5.057 1.00 0.00 23 GLU A O 20
ATOM 24070 N N . ASN A 1 24 ? 1.590 12.485 5.450 1.00 0.00 24 ASN A N 20
ATOM 24071 C CA . ASN A 1 24 ? 0.923 13.779 5.335 1.00 0.00 24 ASN A CA 20
ATOM 24072 C C . ASN A 1 24 ? 0.567 14.069 3.878 1.00 0.00 24 ASN A C 20
ATOM 24073 O O . ASN A 1 24 ? -0.296 14.898 3.598 1.00 0.00 24 ASN A O 20
ATOM 24084 N N . ASP A 1 25 ? 1.226 13.371 2.960 1.00 0.00 25 ASP A N 20
ATOM 24085 C CA . ASP A 1 25 ? 0.993 13.569 1.533 1.00 0.00 25 ASP A CA 20
ATOM 24086 C C . ASP A 1 25 ? -0.245 12.798 1.087 1.00 0.00 25 ASP A C 20
ATOM 24087 O O . ASP A 1 25 ? -1.100 13.329 0.375 1.00 0.00 25 ASP A O 20
ATOM 24096 N N . ILE A 1 26 ? -0.344 11.545 1.524 1.00 0.00 26 ILE A N 20
ATOM 24097 C CA . ILE A 1 26 ? -1.482 10.704 1.176 1.00 0.00 26 ILE A CA 20
ATOM 24098 C C . ILE A 1 26 ? -2.724 11.128 1.970 1.00 0.00 26 ILE A C 20
ATOM 24099 O O . ILE A 1 26 ? -3.841 11.120 1.445 1.00 0.00 26 ILE A O 20
ATOM 24115 N N . GLY A 1 27 ? -2.527 11.524 3.225 1.00 0.00 27 GLY A N 20
ATOM 24116 C CA . GLY A 1 27 ? -3.630 12.027 4.025 1.00 0.00 27 GLY A CA 20
ATOM 24117 C C . GLY A 1 27 ? -3.948 11.158 5.226 1.00 0.00 27 GLY A C 20
ATOM 24118 O O . GLY A 1 27 ? -5.108 11.044 5.623 1.00 0.00 27 GLY A O 20
ATOM 24122 N N . VAL A 1 28 ? -2.925 10.546 5.811 1.00 0.00 28 VAL A N 20
ATOM 24123 C CA . VAL A 1 28 ? -3.106 9.718 6.999 1.00 0.00 28 VAL A CA 20
ATOM 24124 C C . VAL A 1 28 ? -1.978 9.963 7.985 1.00 0.00 28 VAL A C 20
ATOM 24125 O O . VAL A 1 28 ? -1.045 10.710 7.699 1.00 0.00 28 VAL A O 20
ATOM 24138 N N . THR A 1 29 ? -2.079 9.363 9.154 1.00 0.00 29 THR A N 20
ATOM 24139 C CA . THR A 1 29 ? -0.982 9.378 10.102 1.00 0.00 29 THR A CA 20
ATOM 24140 C C . THR A 1 29 ? -0.011 8.251 9.803 1.00 0.00 29 THR A C 20
ATOM 24141 O O . THR A 1 29 ? -0.385 7.224 9.236 1.00 0.00 29 THR A O 20
ATOM 24152 N N . GLU A 1 30 ? 1.226 8.454 10.205 1.00 0.00 30 GLU A N 20
ATOM 24153 C CA . GLU A 1 30 ? 2.301 7.515 9.939 1.00 0.00 30 GLU A CA 20
ATOM 24154 C C . GLU A 1 30 ? 2.106 6.220 10.721 1.00 0.00 30 GLU A C 20
ATOM 24155 O O . GLU A 1 30 ? 2.523 5.154 10.275 1.00 0.00 30 GLU A O 20
ATOM 24167 N N . ASP A 1 31 ? 1.446 6.315 11.871 1.00 0.00 31 ASP A N 20
ATOM 24168 C CA . ASP A 1 31 ? 1.185 5.144 12.706 1.00 0.00 31 ASP A CA 20
ATOM 24169 C C . ASP A 1 31 ? 0.224 4.189 12.005 1.00 0.00 31 ASP A C 20
ATOM 24170 O O . ASP A 1 31 ? 0.416 2.972 12.011 1.00 0.00 31 ASP A O 20
ATOM 24179 N N . GLN A 1 32 ? -0.808 4.750 11.390 1.00 0.00 32 GLN A N 20
ATOM 24180 C CA . GLN A 1 32 ? -1.765 3.953 10.635 1.00 0.00 32 GLN A CA 20
ATOM 24181 C C . GLN A 1 32 ? -1.207 3.616 9.263 1.00 0.00 32 GLN A C 20
ATOM 24182 O O . GLN A 1 32 ? -1.645 2.665 8.625 1.00 0.00 32 GLN A O 20
ATOM 24196 N N . PHE A 1 33 ? -0.237 4.403 8.818 1.00 0.00 33 PHE A N 20
ATOM 24197 C CA . PHE A 1 33 ? 0.422 4.157 7.548 1.00 0.00 33 PHE A CA 20
ATOM 24198 C C . PHE A 1 33 ? 1.203 2.851 7.609 1.00 0.00 33 PHE A C 20
ATOM 24199 O O . PHE A 1 33 ? 0.976 1.946 6.806 1.00 0.00 33 PHE A O 20
ATOM 24216 N N . ASP A 1 34 ? 2.106 2.745 8.582 1.00 0.00 34 ASP A N 20
ATOM 24217 C CA . ASP A 1 34 ? 2.937 1.551 8.714 1.00 0.00 34 ASP A CA 20
ATOM 24218 C C . ASP A 1 34 ? 2.086 0.359 9.133 1.00 0.00 34 ASP A C 20
ATOM 24219 O O . ASP A 1 34 ? 2.341 -0.774 8.720 1.00 0.00 34 ASP A O 20
ATOM 24228 N N . ASP A 1 35 ? 1.063 0.629 9.939 1.00 0.00 35 ASP A N 20
ATOM 24229 C CA . ASP A 1 35 ? 0.131 -0.403 10.377 1.00 0.00 35 ASP A CA 20
ATOM 24230 C C . ASP A 1 35 ? -0.584 -1.040 9.187 1.00 0.00 35 ASP A C 20
ATOM 24231 O O . ASP A 1 35 ? -0.608 -2.265 9.046 1.00 0.00 35 ASP A O 20
ATOM 24240 N N . ALA A 1 36 ? -1.143 -0.197 8.323 1.00 0.00 36 ALA A N 20
ATOM 24241 C CA . ALA A 1 36 ? -1.859 -0.669 7.143 1.00 0.00 36 ALA A CA 20
ATOM 24242 C C . ALA A 1 36 ? -0.943 -1.472 6.226 1.00 0.00 36 ALA A C 20
ATOM 24243 O O . ALA A 1 36 ? -1.314 -2.542 5.754 1.00 0.00 36 ALA A O 20
ATOM 24250 N N . VAL A 1 37 ? 0.264 -0.960 5.995 1.00 0.00 37 VAL A N 20
ATOM 24251 C CA . VAL A 1 37 ? 1.235 -1.640 5.141 1.00 0.00 37 VAL A CA 20
ATOM 24252 C C . VAL A 1 37 ? 1.519 -3.053 5.655 1.00 0.00 37 VAL A C 20
ATOM 24253 O O . VAL A 1 37 ? 1.609 -4.006 4.875 1.00 0.00 37 VAL A O 20
ATOM 24266 N N . ASN A 1 38 ? 1.632 -3.188 6.969 1.00 0.00 38 ASN A N 20
ATOM 24267 C CA . ASN A 1 38 ? 1.875 -4.489 7.578 1.00 0.00 38 ASN A CA 20
ATOM 24268 C C . ASN A 1 38 ? 0.665 -5.403 7.425 1.00 0.00 38 ASN A C 20
ATOM 24269 O O . ASN A 1 38 ? 0.811 -6.601 7.172 1.00 0.00 38 ASN A O 20
ATOM 24280 N N . PHE A 1 39 ? -0.527 -4.838 7.556 1.00 0.00 39 PHE A N 20
ATOM 24281 C CA . PHE A 1 39 ? -1.755 -5.603 7.374 1.00 0.00 39 PHE A CA 20
ATOM 24282 C C . PHE A 1 39 ? -1.893 -6.040 5.918 1.00 0.00 39 PHE A C 20
ATOM 24283 O O . PHE A 1 39 ? -2.303 -7.166 5.627 1.00 0.00 39 PHE A O 20
ATOM 24300 N N . LEU A 1 40 ? -1.537 -5.138 5.010 1.00 0.00 40 LEU A N 20
ATOM 24301 C CA . LEU A 1 40 ? -1.575 -5.417 3.580 1.00 0.00 40 LEU A CA 20
ATOM 24302 C C . LEU A 1 40 ? -0.651 -6.571 3.225 1.00 0.00 40 LEU A C 20
ATOM 24303 O O . LEU A 1 40 ? -0.977 -7.401 2.372 1.00 0.00 40 LEU A O 20
ATOM 24319 N N . LYS A 1 41 ? 0.502 -6.624 3.878 1.00 0.00 41 LYS A N 20
ATOM 24320 C CA . LYS A 1 41 ? 1.451 -7.700 3.649 1.00 0.00 41 LYS A CA 20
ATOM 24321 C C . LYS A 1 41 ? 0.912 -9.006 4.225 1.00 0.00 41 LYS A C 20
ATOM 24322 O O . LYS A 1 41 ? 1.088 -10.070 3.635 1.00 0.00 41 LYS A O 20
ATOM 24341 N N . ARG A 1 42 ? 0.241 -8.909 5.377 1.00 0.00 42 ARG A N 20
ATOM 24342 C CA . ARG A 1 42 ? -0.394 -10.068 6.003 1.00 0.00 42 ARG A CA 20
ATOM 24343 C C . ARG A 1 42 ? -1.384 -10.722 5.054 1.00 0.00 42 ARG A C 20
ATOM 24344 O O . ARG A 1 42 ? -1.328 -11.929 4.813 1.00 0.00 42 ARG A O 20
ATOM 24365 N N . GLU A 1 43 ? -2.301 -9.918 4.530 1.00 0.00 43 GLU A N 20
ATOM 24366 C CA . GLU A 1 43 ? -3.351 -10.428 3.664 1.00 0.00 43 GLU A CA 20
ATOM 24367 C C . GLU A 1 43 ? -2.768 -10.841 2.317 1.00 0.00 43 GLU A C 20
ATOM 24368 O O . GLU A 1 43 ? -3.212 -11.812 1.704 1.00 0.00 43 GLU A O 20
ATOM 24380 N N . GLY A 1 44 ? -1.757 -10.104 1.874 1.00 0.00 44 GLY A N 20
ATOM 24381 C CA . GLY A 1 44 ? -1.081 -10.438 0.640 1.00 0.00 44 GLY A CA 20
ATOM 24382 C C . GLY A 1 44 ? -1.506 -9.554 -0.513 1.00 0.00 44 GLY A C 20
ATOM 24383 O O . GLY A 1 44 ? -1.802 -10.047 -1.601 1.00 0.00 44 GLY A O 20
ATOM 24387 N N . TYR A 1 45 ? -1.558 -8.251 -0.274 1.00 0.00 45 TYR A N 20
ATOM 24388 C CA . TYR A 1 45 ? -1.871 -7.300 -1.334 1.00 0.00 45 TYR A CA 20
ATOM 24389 C C . TYR A 1 45 ? -0.591 -6.757 -1.958 1.00 0.00 45 TYR A C 20
ATOM 24390 O O . TYR A 1 45 ? -0.527 -6.518 -3.164 1.00 0.00 45 TYR A O 20
ATOM 24408 N N . ILE A 1 46 ? 0.430 -6.569 -1.132 1.00 0.00 46 ILE A N 20
ATOM 24409 C CA . ILE A 1 46 ? 1.714 -6.066 -1.601 1.00 0.00 46 ILE A CA 20
ATOM 24410 C C . ILE A 1 46 ? 2.864 -6.822 -0.949 1.00 0.00 46 ILE A C 20
ATOM 24411 O O . ILE A 1 46 ? 2.710 -7.386 0.135 1.00 0.00 46 ILE A O 20
ATOM 24427 N N . ILE A 1 47 ? 4.002 -6.843 -1.624 1.00 0.00 47 ILE A N 20
ATOM 24428 C CA . ILE A 1 47 ? 5.202 -7.486 -1.103 1.00 0.00 47 ILE A CA 20
ATOM 24429 C C . ILE A 1 47 ? 6.400 -6.567 -1.291 1.00 0.00 47 ILE A C 20
ATOM 24430 O O . ILE A 1 47 ? 6.341 -5.614 -2.067 1.00 0.00 47 ILE A O 20
ATOM 24446 N N . GLY A 1 48 ? 7.477 -6.848 -0.581 1.00 0.00 48 GLY A N 20
ATOM 24447 C CA . GLY A 1 48 ? 8.663 -6.023 -0.685 1.00 0.00 48 GLY A CA 20
ATOM 24448 C C . GLY A 1 48 ? 8.669 -4.916 0.346 1.00 0.00 48 GLY A C 20
ATOM 24449 O O . GLY A 1 48 ? 9.257 -3.853 0.134 1.00 0.00 48 GLY A O 20
ATOM 24453 N N . VAL A 1 49 ? 8.013 -5.170 1.468 1.00 0.00 49 VAL A N 20
ATOM 24454 C CA . VAL A 1 49 ? 7.928 -4.200 2.547 1.00 0.00 49 VAL A CA 20
ATOM 24455 C C . VAL A 1 49 ? 9.276 -4.060 3.246 1.00 0.00 49 VAL A C 20
ATOM 24456 O O . VAL A 1 49 ? 9.793 -5.021 3.818 1.00 0.00 49 VAL A O 20
ATOM 24469 N N . HIS A 1 50 ? 9.845 -2.862 3.182 1.00 0.00 50 HIS A N 20
ATOM 24470 C CA . HIS A 1 50 ? 11.165 -2.618 3.747 1.00 0.00 50 HIS A CA 20
ATOM 24471 C C . HIS A 1 50 ? 11.057 -2.025 5.143 1.00 0.00 50 HIS A C 20
ATOM 24472 O O . HIS A 1 50 ? 10.461 -0.960 5.337 1.00 0.00 50 HIS A O 20
ATOM 24487 N N . TYR A 1 51 ? 11.649 -2.715 6.100 1.00 0.00 51 TYR A N 20
ATOM 24488 C CA . TYR A 1 51 ? 11.723 -2.241 7.468 1.00 0.00 51 TYR A CA 20
ATOM 24489 C C . TYR A 1 51 ? 13.093 -1.626 7.700 1.00 0.00 51 TYR A C 20
ATOM 24490 O O . TYR A 1 51 ? 14.109 -2.292 7.516 1.00 0.00 51 TYR A O 20
ATOM 24508 N N . SER A 1 52 ? 13.129 -0.359 8.084 1.00 0.00 52 SER A N 20
ATOM 24509 C CA . SER A 1 52 ? 14.396 0.331 8.263 1.00 0.00 52 SER A CA 20
ATOM 24510 C C . SER A 1 52 ? 15.132 -0.230 9.468 1.00 0.00 52 SER A C 20
ATOM 24511 O O . SER A 1 52 ? 16.193 -0.847 9.338 1.00 0.00 52 SER A O 20
ATOM 24519 N N . ASP A 1 53 ? 14.554 -0.024 10.631 1.00 0.00 53 ASP A N 20
ATOM 24520 C CA . ASP A 1 53 ? 15.076 -0.598 11.860 1.00 0.00 53 ASP A CA 20
ATOM 24521 C C . ASP A 1 53 ? 14.001 -1.427 12.544 1.00 0.00 53 ASP A C 20
ATOM 24522 O O . ASP A 1 53 ? 14.299 -2.305 13.354 1.00 0.00 53 ASP A O 20
ATOM 24531 N N . ASP A 1 54 ? 12.749 -1.156 12.197 1.00 0.00 54 ASP A N 20
ATOM 24532 C CA . ASP A 1 54 ? 11.610 -1.799 12.845 1.00 0.00 54 ASP A CA 20
ATOM 24533 C C . ASP A 1 54 ? 10.315 -1.518 12.086 1.00 0.00 54 ASP A C 20
ATOM 24534 O O . ASP A 1 54 ? 9.438 -2.375 12.002 1.00 0.00 54 ASP A O 20
ATOM 24543 N N . ARG A 1 55 ? 10.207 -0.322 11.517 1.00 0.00 55 ARG A N 20
ATOM 24544 C CA . ARG A 1 55 ? 8.977 0.103 10.866 1.00 0.00 55 ARG A CA 20
ATOM 24545 C C . ARG A 1 55 ? 9.108 0.017 9.349 1.00 0.00 55 ARG A C 20
ATOM 24546 O O . ARG A 1 55 ? 10.176 0.298 8.797 1.00 0.00 55 ARG A O 20
ATOM 24567 N N . PRO A 1 56 ? 8.031 -0.391 8.657 1.00 0.00 56 PRO A N 20
ATOM 24568 C CA . PRO A 1 56 ? 7.961 -0.316 7.201 1.00 0.00 56 PRO A CA 20
ATOM 24569 C C . PRO A 1 56 ? 7.973 1.133 6.733 1.00 0.00 56 PRO A C 20
ATOM 24570 O O . PRO A 1 56 ? 7.087 1.915 7.072 1.00 0.00 56 PRO A O 20
ATOM 24581 N N . HIS A 1 57 ? 9.000 1.496 5.984 1.00 0.00 57 HIS A N 20
ATOM 24582 C CA . HIS A 1 57 ? 9.164 2.875 5.542 1.00 0.00 57 HIS A CA 20
ATOM 24583 C C . HIS A 1 57 ? 8.832 3.053 4.067 1.00 0.00 57 HIS A C 20
ATOM 24584 O O . HIS A 1 57 ? 8.277 4.080 3.684 1.00 0.00 57 HIS A O 20
ATOM 24599 N N . LEU A 1 58 ? 9.166 2.042 3.260 1.00 0.00 58 LEU A N 20
ATOM 24600 C CA . LEU A 1 58 ? 8.987 2.097 1.803 1.00 0.00 58 LEU A CA 20
ATOM 24601 C C . LEU A 1 58 ? 9.962 3.090 1.175 1.00 0.00 58 LEU A C 20
ATOM 24602 O O . LEU A 1 58 ? 10.071 4.233 1.608 1.00 0.00 58 LEU A O 20
ATOM 24618 N N . TYR A 1 59 ? 10.693 2.638 0.167 1.00 0.00 59 TYR A N 20
ATOM 24619 C CA . TYR A 1 59 ? 11.661 3.487 -0.506 1.00 0.00 59 TYR A CA 20
ATOM 24620 C C . TYR A 1 59 ? 11.342 3.580 -1.992 1.00 0.00 59 TYR A C 20
ATOM 24621 O O . TYR A 1 59 ? 10.343 3.031 -2.445 1.00 0.00 59 TYR A O 20
ATOM 24639 N N . LYS A 1 60 ? 12.205 4.254 -2.742 1.00 0.00 60 LYS A N 20
ATOM 24640 C CA . LYS A 1 60 ? 11.951 4.545 -4.155 1.00 0.00 60 LYS A CA 20
ATOM 24641 C C . LYS A 1 60 ? 12.017 3.298 -5.036 1.00 0.00 60 LYS A C 20
ATOM 24642 O O . LYS A 1 60 ? 11.735 3.361 -6.231 1.00 0.00 60 LYS A O 20
ATOM 24661 N N . LEU A 1 61 ? 12.390 2.168 -4.447 1.00 0.00 61 LEU A N 20
ATOM 24662 C CA . LEU A 1 61 ? 12.433 0.902 -5.168 1.00 0.00 61 LEU A CA 20
ATOM 24663 C C . LEU A 1 61 ? 12.411 -0.257 -4.185 1.00 0.00 61 LEU A C 20
ATOM 24664 O O . LEU A 1 61 ? 13.305 -0.384 -3.347 1.00 0.00 61 LEU A O 20
ATOM 24680 N N . GLY A 1 62 ? 11.388 -1.094 -4.280 1.00 0.00 62 GLY A N 20
ATOM 24681 C CA . GLY A 1 62 ? 11.279 -2.220 -3.378 1.00 0.00 62 GLY A CA 20
ATOM 24682 C C . GLY A 1 62 ? 9.915 -2.885 -3.413 1.00 0.00 62 GLY A C 20
ATOM 24683 O O . GLY A 1 62 ? 9.794 -4.024 -3.864 1.00 0.00 62 GLY A O 20
ATOM 24687 N N . PRO A 1 63 ? 8.863 -2.199 -2.937 1.00 0.00 63 PRO A N 20
ATOM 24688 C CA . PRO A 1 63 ? 7.521 -2.785 -2.842 1.00 0.00 63 PRO A CA 20
ATOM 24689 C C . PRO A 1 63 ? 6.847 -2.985 -4.199 1.00 0.00 63 PRO A C 20
ATOM 24690 O O . PRO A 1 63 ? 6.915 -2.126 -5.078 1.00 0.00 63 PRO A O 20
ATOM 24701 N N . GLU A 1 64 ? 6.198 -4.133 -4.353 1.00 0.00 64 GLU A N 20
ATOM 24702 C CA . GLU A 1 64 ? 5.416 -4.433 -5.547 1.00 0.00 64 GLU A CA 20
ATOM 24703 C C . GLU A 1 64 ? 4.034 -4.929 -5.141 1.00 0.00 64 GLU A C 20
ATOM 24704 O O . GLU A 1 64 ? 3.812 -5.270 -3.978 1.00 0.00 64 GLU A O 20
ATOM 24716 N N . LEU A 1 65 ? 3.112 -4.975 -6.089 1.00 0.00 65 LEU A N 20
ATOM 24717 C CA . LEU A 1 65 ? 1.762 -5.448 -5.810 1.00 0.00 65 LEU A CA 20
ATOM 24718 C C . LEU A 1 65 ? 1.616 -6.910 -6.213 1.00 0.00 65 LEU A C 20
ATOM 24719 O O . LEU A 1 65 ? 2.214 -7.360 -7.194 1.00 0.00 65 LEU A O 20
ATOM 24735 N N . THR A 1 66 ? 0.827 -7.656 -5.455 1.00 0.00 66 THR A N 20
ATOM 24736 C CA . THR A 1 66 ? 0.590 -9.052 -5.770 1.00 0.00 66 THR A CA 20
ATOM 24737 C C . THR A 1 66 ? -0.452 -9.170 -6.869 1.00 0.00 66 THR A C 20
ATOM 24738 O O . THR A 1 66 ? -1.100 -8.184 -7.228 1.00 0.00 66 THR A O 20
ATOM 24749 N N . GLU A 1 67 ? -0.611 -10.372 -7.405 1.00 0.00 67 GLU A N 20
ATOM 24750 C CA . GLU A 1 67 ? -1.648 -10.633 -8.389 1.00 0.00 67 GLU A CA 20
ATOM 24751 C C . GLU A 1 67 ? -3.019 -10.298 -7.805 1.00 0.00 67 GLU A C 20
ATOM 24752 O O . GLU A 1 67 ? -3.884 -9.753 -8.492 1.00 0.00 67 GLU A O 20
ATOM 24764 N N . LYS A 1 68 ? -3.201 -10.611 -6.525 1.00 0.00 68 LYS A N 20
ATOM 24765 C CA . LYS A 1 68 ? -4.451 -10.315 -5.846 1.00 0.00 68 LYS A CA 20
ATOM 24766 C C . LYS A 1 68 ? -4.604 -8.811 -5.670 1.00 0.00 68 LYS A C 20
ATOM 24767 O O . LYS A 1 68 ? -5.662 -8.261 -5.941 1.00 0.00 68 LYS A O 20
ATOM 24786 N N . GLY A 1 69 ? -3.537 -8.151 -5.229 1.00 0.00 69 GLY A N 20
ATOM 24787 C CA . GLY A 1 69 ? -3.579 -6.712 -5.027 1.00 0.00 69 GLY A CA 20
ATOM 24788 C C . GLY A 1 69 ? -3.901 -5.961 -6.302 1.00 0.00 69 GLY A C 20
ATOM 24789 O O . GLY A 1 69 ? -4.729 -5.050 -6.304 1.00 0.00 69 GLY A O 20
ATOM 24793 N N . GLU A 1 70 ? -3.262 -6.364 -7.391 1.00 0.00 70 GLU A N 20
ATOM 24794 C CA . GLU A 1 70 ? -3.478 -5.744 -8.689 1.00 0.00 70 GLU A CA 20
ATOM 24795 C C . GLU A 1 70 ? -4.935 -5.872 -9.127 1.00 0.00 70 GLU A C 20
ATOM 24796 O O . GLU A 1 70 ? -5.517 -4.929 -9.669 1.00 0.00 70 GLU A O 20
ATOM 24808 N N . ASN A 1 71 ? -5.524 -7.034 -8.878 1.00 0.00 71 ASN A N 20
ATOM 24809 C CA . ASN A 1 71 ? -6.915 -7.276 -9.246 1.00 0.00 71 ASN A CA 20
ATOM 24810 C C . ASN A 1 71 ? -7.867 -6.683 -8.212 1.00 0.00 71 ASN A C 20
ATOM 24811 O O . ASN A 1 71 ? -9.015 -6.360 -8.523 1.00 0.00 71 ASN A O 20
ATOM 24822 N N . TYR A 1 72 ? -7.381 -6.522 -6.988 1.00 0.00 72 TYR A N 20
ATOM 24823 C CA . TYR A 1 72 ? -8.163 -5.910 -5.921 1.00 0.00 72 TYR A CA 20
ATOM 24824 C C . TYR A 1 72 ? -8.439 -4.448 -6.247 1.00 0.00 72 TYR A C 20
ATOM 24825 O O . TYR A 1 72 ? -9.450 -3.885 -5.824 1.00 0.00 72 TYR A O 20
ATOM 24843 N N . LEU A 1 73 ? -7.532 -3.839 -7.004 1.00 0.00 73 LEU A N 20
ATOM 24844 C CA . LEU A 1 73 ? -7.719 -2.473 -7.474 1.00 0.00 73 LEU A CA 20
ATOM 24845 C C . LEU A 1 73 ? -9.005 -2.364 -8.291 1.00 0.00 73 LEU A C 20
ATOM 24846 O O . LEU A 1 73 ? -9.698 -1.351 -8.248 1.00 0.00 73 LEU A O 20
ATOM 24862 N N . LYS A 1 74 ?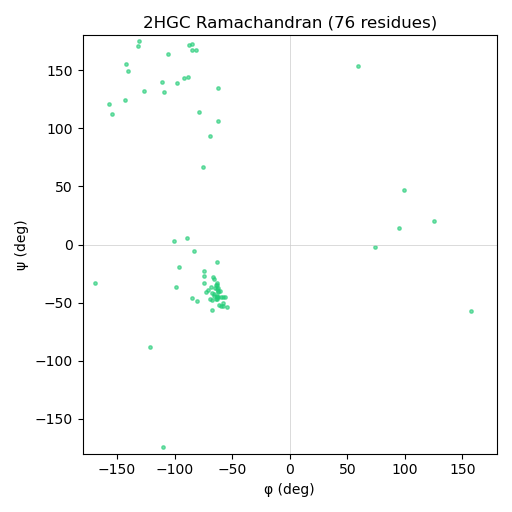 -9.325 -3.425 -9.022 1.00 0.00 74 LYS A N 20
ATOM 24863 C CA . LYS A 1 74 ? -10.548 -3.474 -9.815 1.00 0.00 74 LYS A CA 20
ATOM 24864 C C . LYS A 1 74 ? -11.766 -3.526 -8.896 1.00 0.00 74 LYS A C 20
ATOM 24865 O O . LYS A 1 74 ? -12.743 -2.801 -9.091 1.00 0.00 74 LYS A O 20
ATOM 24884 N N . GLU A 1 75 ? -11.680 -4.383 -7.882 1.00 0.00 75 GLU A N 20
ATOM 24885 C CA . GLU A 1 75 ? -12.768 -4.588 -6.933 1.00 0.00 75 GLU A CA 20
ATOM 24886 C C . GLU A 1 75 ? -13.034 -3.323 -6.126 1.00 0.00 75 GLU A C 20
ATOM 24887 O O . GLU A 1 75 ? -14.172 -2.871 -6.008 1.00 0.00 75 GLU A O 20
ATOM 24899 N N . ASN A 1 76 ? -11.972 -2.746 -5.588 1.00 0.00 76 ASN A N 20
ATOM 24900 C CA . ASN A 1 76 ? -12.082 -1.583 -4.716 1.00 0.00 76 ASN A CA 20
ATOM 24901 C C . ASN A 1 76 ? -11.973 -0.288 -5.525 1.00 0.00 76 ASN A C 20
ATOM 24902 O O . ASN A 1 76 ? -11.945 0.803 -4.960 1.00 0.00 76 ASN A O 20
ATOM 24913 N N . GLY A 1 77 ? -11.912 -0.425 -6.851 1.00 0.00 77 GLY A N 20
ATOM 24914 C CA . GLY A 1 77 ? -11.801 0.725 -7.748 1.00 0.00 77 GLY A CA 20
ATOM 24915 C C . GLY A 1 77 ? -12.935 1.736 -7.638 1.00 0.00 77 GLY A C 20
ATOM 24916 O O . GLY A 1 77 ? -12.933 2.743 -8.343 1.00 0.00 77 GLY A O 20
ATOM 24920 N N . THR A 1 78 ? -13.912 1.453 -6.793 1.00 0.00 78 THR A N 20
ATOM 24921 C CA . THR A 1 78 ? -14.947 2.421 -6.467 1.00 0.00 78 THR A CA 20
ATOM 24922 C C . THR A 1 78 ? -14.328 3.613 -5.706 1.00 0.00 78 THR A C 20
ATOM 24923 O O . THR A 1 78 ? -13.899 4.586 -6.329 1.00 0.00 78 THR A O 20
ATOM 24934 N N . TRP A 1 79 ? -14.288 3.535 -4.373 1.00 0.00 79 TRP A N 20
ATOM 24935 C CA . TRP A 1 79 ? -13.465 4.426 -3.543 1.00 0.00 79 TRP A CA 20
ATOM 24936 C C . TRP A 1 79 ? -13.931 5.897 -3.569 1.00 0.00 79 TRP A C 20
ATOM 24937 O O . TRP A 1 79 ? -14.766 6.303 -4.379 1.00 0.00 79 TRP A O 20
ATOM 24958 N N . SER A 1 80 ? -13.400 6.674 -2.628 1.00 0.00 80 SER A N 20
ATOM 24959 C CA . SER A 1 80 ? -13.592 8.116 -2.582 1.00 0.00 80 SER A CA 20
ATOM 24960 C C . SER A 1 80 ? -12.330 8.768 -2.010 1.00 0.00 80 SER A C 20
ATOM 24961 O O . SER A 1 80 ? -11.912 8.440 -0.901 1.00 0.00 80 SER A O 20
ATOM 24969 N N . LYS A 1 81 ? -11.710 9.662 -2.774 1.00 0.00 81 LYS A N 20
ATOM 24970 C CA . LYS A 1 81 ? -10.465 10.293 -2.341 1.00 0.00 81 LYS A CA 20
ATOM 24971 C C . LYS A 1 81 ? -10.720 11.283 -1.207 1.00 0.00 81 LYS A C 20
ATOM 24972 O O . LYS A 1 81 ? -11.805 11.852 -1.098 1.00 0.00 81 LYS A O 20
ATOM 24991 N N . ALA A 1 82 ? -9.709 11.493 -0.373 1.00 0.00 82 ALA A N 20
ATOM 24992 C CA . ALA A 1 82 ? -9.846 12.358 0.788 1.00 0.00 82 ALA A CA 20
ATOM 24993 C C . ALA A 1 82 ? -9.475 13.800 0.456 1.00 0.00 82 ALA A C 20
ATOM 24994 O O . ALA A 1 82 ? -8.511 14.058 -0.269 1.00 0.00 82 ALA A O 20
#